Protein 2EF5 (pdb70)

InterPro domains:
  IPR006035 Ureohydrolase [PF00491] (3-286)
  IPR006035 Ureohydrolase [PIRSF036979] (3-275)
  IPR006035 Ureohydrolase [PR00116] (93-108)
  IPR006035 Ureohydrolase [PR00116] (166-184)
  IPR006035 Ureohydrolase [PR00116] (213-242)
  IPR006035 Ureohydrolase [PR00116] (248-262)
  IPR006035 Ureohydrolase [PS51409] (1-291)
  IPR006035 Ureohydrolase [PTHR43782] (3-290)
  IPR014033 Arginase [TIGR01229] (6-289)
  IPR014033 Arginase [cd09989] (4-285)
  IPR023696 Ureohydrolase domain superfamily [SSF52768] (3-289)

Foldseek 3Di:
DAEEEEEELDDLLLSCFVVLLVVLVLPVVVVVVPYDYDYPYYQDADVSCPVSLLVSLQSLLVVLLPDDPPYAYEYTYRQLSSVLNVVNNVCNLPEAAEEEQAQADLCDACVQDVNDNSSHSVVLLCQGYDCSRVVRRPPYQLQSYEYALHDDYGPVSVVRNVVSVHHYCYLVNCVVPNLVVVLVVNCVSNPPHQYEYEDELQQEACVQQVQFDDHDHDHDYLVSLLSSLQSLLVVVRYRYYYYYRGNVVRGDPSRSSNSSSVSVSNNNPDDPD/DAEEEEEELDDLLLSCFVVLLVVLVLPVVVVVLPYDYDYPYYQDADVSCPVSLLVSLQSLLVVLLPDDPVYAYEYTYRFLSSVLNVVNNVCNLPEAAEEELAQADLCDACVQDVNDNSSHSVVLLCQGYDCSSVVRRPPYQLQRYEYHLHDDYGPRSVVRNVVSVHHYCYLVNCVVPNLVVVLVVNCVSNPPHQYEYEHELQQEACVQQQQADDHDHDHDYLVSLLVSLQSLLVVVRHRYYYYYRGNVVRGDPSRSSNSSSVSVSNNNPDDPD/DAEEEEEELDDLLLSCFVVLLVVLVLPVVVVVVPYDYDYPYYQDADVSCPVSLLVSLQSLLVVLLPDDPPYAYEYTYRQLSSCLNPVNNVCNLPEAAEEELALADLCDACVQDVNDNSSHSVVLLCQGYDCSSVVRRPPYQLQRYEYALHNDYGPRSVVRNVVSVHHYCHLVNCVVPNLVVVLVVNCVSNPPHQYEYEHELLQEACVQQVQADDHDHDHDYLVSLLSSLQSLLVVVRYRYYYYYRGNVVRGDPSRSSNSSSVSVSSNPPDDPD/DAEEEEEELDDLLLSCQVVLLVVLVLPVVVVVLPYDYDYPYYQDADVSCPVSLLVSLQSLLVVLLPDDPPYAYEYTYRFLSSVLNVQNNVCNLHAAAEEEQAQADLCDACVQDVNDNSSNSVVLLCQGYDCSSVVRRPPYQLQRYEYALHDDYGPVSVVRNVVSVHHYCYLVNCVVPNLVVVLVVNCVSNPPGQYEYEDELQQEACVQQVQADDHDHDHDYLVSLLVSLQSLLVVVRHRYYYYYRGNVVRGDPSRSSNSSSVSVSNNPPDDPD/DAEEEEEELDDLLLSCFVVLLVVLVLPVVVVVVPYDYYYPYYQDADVSCPVSLLVSLQSLLVVLLPDDPPYAYEYTYRFLSSCLNVVNNVCNLPEAAEEELAQADLCDACVQDVNDNSSNSVVLLCQGYDCSSVVRRPPYQLQRYEYHLHDDYGPVSVVRNVVSVHHYCYLVNCVVPNLVVVLVVNCVSNPPHQYEYEDELQQEACVQQQQADDHDHDHDYLVSLLVSLQSLLVVVRYRYYYYYRGNVVRGDPSRSSNSSSVSVSSNPDDDPD/DAEEEEEELDDLLLSCFVVLLVVLVLPVVVVVVPYDYDYPYYQDADVSCPVSLLVSLQSLLVVLLPDDPPYAYEYTYRFCSSVLNVVQNLCNLPAAAEEEQAQADLCDACVQDVNDNSSHSVVLLCQGYDCSSVVRRPPYHQLSYEYALHDDYGPVSVVRNVVSVHHYCYLVNCVVPNLVVVLVVNCVSNPPHQYEYEHELLQEACVQQVQADDHDHDHDYLVSLLVSLQSLLVVVRYRYYYYYRGNVVRGDPSRSSNSSSVSVSNNPPDDPD

Solvent-accessible surface area: 64108 Å² total

Sequence (1638 aa):
ERVAVVGVPMDLGVDMGPSALRYARLLEQLEDLGYTVEDLGDVPVSLAYLEEIRAAALVLKERLAALPEGVFPIVLGGDHSLSMGSVAGAARGRRVGVVWVDAHADFNTPETSSGNVHGMPLAVLSGLGHPRLTEVFRAVDPKDVVLVGVRSLDPGEKRLLKEAGVRVYTMHEVDRLGVARIAEEVLKHLQGLPLHVSLDADVLDPTLAPGVGTPVPGGLTYREAHLLMEILAESGRVQSLDLVEVNPILDERNRTAEMLVGLALSLLGKRIFERVAVVGVPMDLGVDMGPSALRYARLLEQLEDLGYTVEDLGDVPVSLAYLEEIRAAALVLKERLAALPEGVFPIVLGGDHSLSMGSVAGAARGRRVGVVWVDAHADFNTPETSSGNVHGMPLAVLSGLGHPRLTEVFRAVDPKDVVLVGVRSLDPGEKRLLKEAGVRVYTMHEVDRLGVARIAEEVLKHLQGLPLHVSLDADVLDPTLAPGVGTPVPGGLTYREAHLLMEILAESGRVQSLDLVEVNPILDERNRTAEMLVGLALSLLGKRIFERVAVVGVPMDLGVDMGPSALRYARLLEQLEDLGYTVEDLGDVPVSLAYLEEIRAAALVLKERLAALPEGVFPIVLGGDHSLSMGSVAGAARGRRVGVVWVDAHADFNTPETSSGNVHGMPLAVLSGLGHPRLTEVFRAVDPKDVVLVGVRSLDPGEKRLLKEAGVRVYTMHEVDRLGVARIAEEVLKHLQGLPLHVSLDADVLDPTLAPGVGTPVPGGLTYREAHLLMEILAESGRVQSLDLVEVNPILDERNRTAEMLVGLALSLLGKRIFERVAVVGVPMDLGVDMGPSALRYARLLEQLEDLGYTVEDLGDVPVSLAYLEEIRAAALVLKERLAALPEGVFPIVLGGDHSLSMGSVAGAARGRRVGVVWVDAHADFNTPETSSGNVHGMPLAVLSGLGHPRLTEVFRAVDPKDVVLVGVRSLDPGEKRLLKEAGVRVYTMHEVDRLGVARIAEEVLKHLQGLPLHVSLDADVLDPTLAPGVGTPVPGGLTYREAHLLMEILAESGRVQSLDLVEVNPILDERNRTAEMLVGLALSLLGKRIFERVAVVGVPMDLGVDMGPSALRYARLLEQLEDLGYTVEDLGDVPVSLAYLEEIRAAALVLKERLAALPEGVFPIVLGGDHSLSMGSVAGAARGRRVGVVWVDAHADFNTPETSSGNVHGMPLAVLSGLGHPRLTEVFRAVDPKDVVLVGVRSLDPGEKRLLKEAGVRVYTMHEVDRLGVARIAEEVLKHLQGLPLHVSLDADVLDPTLAPGVGTPVPGGLTYREAHLLMEILAESGRVQSLDLVEVNPILDERNRTAEMLVGLALSLLGKRIFERVAVVGVPMDLGVDMGPSALRYARLLEQLEDLGYTVEDLGDVPVSLAYLEEIRAAALVLKERLAALPEGVFPIVLGGDHSLSMGSVAGAARGRRVGVVWVDAHADFNTPETSSGNVHGMPLAVLSGLGHPRLTEVFRAVDPKDVVLVGVRSLDPGEKRLLKEAGVRVYTMHEVDRLGVARIAEEVLKHLQGLPLHVSLDADVLDPTLAPGVGTPVPGGLTYREAHLLMEILAESGRVQSLDLVEVNPILDERNRTAEMLVGLALSLLGKRIF

Nearest PDB structures (foldseek):
  2ef4-assembly1_A  TM=9.982E-01  e=7.530E-49  Thermus thermophilus
  2eiv-assembly6_M  TM=9.985E-01  e=1.261E-45  Thermus thermophilus HB8
  6dkt-assembly4_D  TM=9.674E-01  e=7.452E-34  Bacillus subtilis subsp. subtilis str. 168
  8d27-assembly1_B  TM=8.636E-01  e=6.174E-22  Fusobacterium nucleatum subsp. nucleatum ATCC 25586
  1gq6-assembly1_A-2  TM=8.034E-01  e=4.190E-20  Streptomyces clavuligerus

Secondary structure (DSSP, 8-state):
-EEEEEEE-----GGGHHHHHHHTTHHHHHHHTT-EEEEEEE-----TTHHHHHHHHHHHHHHHHTSPTTEEEEEEESSGGGHHHHHHHHHTTS--EEEEE-SB-----TTT----GGGSHHHHHTT-S-HHHHHHH----GGGEEEEEE-B--HHHHHHHHHHT-EEEEHHHHHHH-HHHHHHHHHHHTTTS-EEEEEEGGGB-TTT----SS--SS-B-HHHHHHHHHHHHHHT-EEEEEEE---TTT-STTHHHHHHHHHHHHHTT----/-EEEEEEE-----GGGHHHHHHHTTHHHHHHHTT-EEEEEEE-----TTHHHHHHHHHHHHHHHHHSPTTEEEEEEESSGGGHHHHHHHHHTTS--EEEEE-SB-----TTT----GGGSHHHHHTT-S-HHHHHHH----GGGEEEEEE-B--HHHHHHHHHHT-EEEEHHHHHHH-HHHHHHHHHHHTTTS-EEEEEEGGGB-TTT----SS--SS-B-HHHHHHHHHHHHHHT-EEEEEEE---TTT-STTHHHHHHHHHHHHHTT----/-EEEEEEE-----GGGHHHHHHHTTHHHHHHHTT-EEEEEEE-----TTHHHHHHHHHHHHHHHHTSPTTEEEEEEESSGGGHHHHHHHHHTTS--EEEEE-SB-----TTT----GGGSHHHHHTT-S-HHHHHHH----GGGEEEEEE-B--HHHHHHHHHHT-EEEEHHHHHHH-HHHHHHHHHHHTTTS-EEEEEEGGGB-TTT----SS--SS-B-HHHHHHHHHHHHHHT-EEEEEEE---TTT-STTHHHHHHHHHHHHHTT----/-EEEEEEE-----GGGHHHHHHHTTHHHHHHHTT-EEEEEEE-----TTHHHHHHHHHHHHHHHHTSPTTEEEEEEESSGGGHHHHHHHHHTTS--EEEEESSB-----TTT----GGGSHHHHHTT-S-HHHHHHH----GGGEEEEEE-B--HHHHHHHHHHT-EEEEHHHHHHH-HHHHHHHHHHHTTTS-EEEEEEGGGB-TTT----SS--SS-B-HHHHHHHHHHHHHHT-EEEEEEE---TTT-STTHHHHHHHHHHHHHTT----/-EEEEEEE-----GGGHHHHHHHTTHHHHHHHTT-EEEEEEE-----TTHHHHHHHHHHHHHHHHTSPTTEEEEEEESSGGGHHHHHHHHHTTS--EEEEE-SS-----TTT----GGGSHHHHHTT-S-HHHHHHH----GGGEEEEEE----HHHHHHHHHHT-EEEEHHHHHHH-HHHHHHHHHHHTTTS-EEEEEEGGGB-TTT----SS--SS-B-HHHHHHHHHHHHHHT-EEEEEEE---TTT-STTHHHHHHHHHHHHHTT----/-EEEEEEE-----GGGHHHHHHHTTHHHHHHHTT-EEEEEEE-----TTHHHHHHHHHHHHHHHHTSPTTEEEEEEESSGGGHHHHHHHHHTTS--EEEEE-SB-----TTT----GGGSHHHHHTT-S-HHHHHHH----GGGEEEEEE-B--HHHHHHHHHHT-EEEEHHHHHHH-HHHHHHHHHHHTTTS-EEEEEEGGGB-TTT----SS--SS-B-HHHHHHHHHHHHHHT-EEEEEEE---TTT-STTHHHHHHHHHHHHHTT----

CATH classification: 3.40.800.10

Structure (mmCIF, N/CA/C/O backbone):
data_2EF5
#
_entry.id   2EF5
#
_cell.length_a   150.795
_cell.length_b   97.478
_cell.length_c   126.463
_cell.angle_alpha   90.00
_cell.angle_beta   108.66
_cell.angle_gamma   90.00
#
_symmetry.space_group_name_H-M   'C 1 2 1'
#
loop_
_entity.id
_entity.type
_entity.pdbx_description
1 polymer Arginase
2 non-polymer 'MANGANESE (II) ION'
3 non-polymer GUANIDINE
4 non-polymer LYSINE
5 water water
#
loop_
_atom_site.group_PDB
_atom_site.id
_atom_site.type_symbol
_atom_site.label_atom_id
_atom_site.label_alt_id
_atom_site.label_comp_id
_atom_site.label_asym_id
_atom_site.label_entity_id
_atom_site.label_seq_id
_atom_site.pdbx_PDB_ins_code
_atom_site.Cartn_x
_atom_site.Cartn_y
_atom_site.Cartn_z
_atom_site.occupancy
_atom_site.B_iso_or_equiv
_atom_site.auth_seq_id
_atom_site.auth_comp_id
_atom_site.auth_asym_id
_atom_site.auth_atom_id
_atom_site.pdbx_PDB_model_num
ATOM 1 N N . GLU A 1 1 ? -5.253 43.963 17.844 1.00 41.91 2 GLU A N 1
ATOM 2 C CA . GLU A 1 1 ? -6.408 43.092 17.481 1.00 41.48 2 GLU A CA 1
ATOM 3 C C . GLU A 1 1 ? -7.277 42.726 18.680 1.00 38.92 2 GLU A C 1
ATOM 4 O O . GLU A 1 1 ? -8.488 42.573 18.545 1.00 38.65 2 GLU A O 1
ATOM 10 N N . ARG A 1 2 ? -6.660 42.594 19.850 1.00 36.48 3 ARG A N 1
ATOM 11 C CA . ARG A 1 2 ? -7.382 42.217 21.060 1.00 34.79 3 ARG A CA 1
ATOM 12 C C . ARG A 1 2 ? -7.549 43.337 22.078 1.00 32.18 3 ARG A C 1
ATOM 13 O O . ARG A 1 2 ? -6.614 44.086 22.364 1.00 30.67 3 ARG A O 1
ATOM 21 N N . VAL A 1 3 ? -8.751 43.427 22.635 1.00 29.58 4 VAL A N 1
ATOM 22 C CA . VAL A 1 3 ? -9.073 44.432 23.639 1.00 27.55 4 VAL A CA 1
ATOM 23 C C . VAL A 1 3 ? -9.773 43.789 24.830 1.00 25.66 4 VAL A C 1
ATOM 24 O O . VAL A 1 3 ? -10.665 42.954 24.668 1.00 25.60 4 VAL A O 1
ATOM 28 N N . ALA A 1 4 ? -9.356 44.178 26.028 1.00 24.58 5 ALA A N 1
ATOM 29 C CA . ALA A 1 4 ? -9.963 43.671 27.248 1.00 23.38 5 ALA A CA 1
ATOM 30 C C . ALA A 1 4 ? -10.537 44.863 28.009 1.00 21.92 5 ALA A C 1
ATOM 31 O O . ALA A 1 4 ? -9.844 45.852 28.240 1.00 20.61 5 ALA A O 1
ATOM 33 N N . VAL A 1 5 ? -11.807 44.762 28.378 1.00 21.15 6 VAL A N 1
ATOM 34 C CA . VAL A 1 5 ? -12.490 45.820 29.117 1.00 22.35 6 VAL A CA 1
ATOM 35 C C . VAL A 1 5 ? -12.780 45.376 30.544 1.00 22.85 6 VAL A C 1
ATOM 36 O O . VAL A 1 5 ? -13.365 44.315 30.766 1.00 24.67 6 VAL A O 1
ATOM 40 N N . VAL A 1 6 ? -12.368 46.184 31.511 1.00 22.87 7 VAL A N 1
ATOM 41 C CA . VAL A 1 6 ? -12.627 45.865 32.909 1.00 23.71 7 VAL A CA 1
ATOM 42 C C . VAL A 1 6 ? -13.156 47.104 33.620 1.00 23.67 7 VAL A C 1
ATOM 43 O O . VAL A 1 6 ? -12.672 48.215 33.396 1.00 23.54 7 VAL A O 1
ATOM 47 N N . GLY A 1 7 ? -14.158 46.913 34.469 1.00 24.33 8 GLY A N 1
ATOM 48 C CA . GLY A 1 7 ? -14.730 48.040 35.184 1.00 25.29 8 GLY A CA 1
ATOM 49 C C . GLY A 1 7 ? -14.340 48.101 36.646 1.00 25.46 8 GLY A C 1
ATOM 50 O O . GLY A 1 7 ? -14.038 47.084 37.276 1.00 26.42 8 GLY A O 1
ATOM 51 N N . VAL A 1 8 ? -14.330 49.314 37.180 1.00 24.40 9 VAL A N 1
ATOM 52 C CA . VAL A 1 8 ? -14.010 49.545 38.580 1.00 24.68 9 VAL A CA 1
ATOM 53 C C . VAL A 1 8 ? -15.082 50.501 39.110 1.00 26.35 9 VAL A C 1
ATOM 54 O O . VAL A 1 8 ? -14.918 51.717 39.072 1.00 27.12 9 VAL A O 1
ATOM 58 N N . PRO A 1 9 ? -16.210 49.952 39.593 1.00 26.55 10 PRO A N 1
ATOM 59 C CA . PRO A 1 9 ? -17.311 50.758 40.123 1.00 27.05 10 PRO A CA 1
ATOM 60 C C . PRO A 1 9 ? -16.960 51.320 41.492 1.00 28.40 10 PRO A C 1
ATOM 61 O O . PRO A 1 9 ? -17.615 51.026 42.489 1.00 28.53 10 PRO A O 1
ATOM 65 N N . MET A 1 10 ? -15.920 52.140 41.523 1.00 30.26 11 MET A N 1
ATOM 66 C CA . MET A 1 10 ? -15.438 52.729 42.761 1.00 32.27 11 MET A CA 1
ATOM 67 C C . MET A 1 10 ? -15.873 54.179 42.933 1.00 32.81 11 MET A C 1
ATOM 68 O O . MET A 1 10 ? -15.708 55.011 42.036 1.00 32.55 11 MET A O 1
ATOM 73 N N . ASP A 1 11 ? -16.436 54.463 44.099 1.00 33.45 12 ASP A N 1
ATOM 74 C CA . ASP A 1 11 ? -16.906 55.790 44.452 1.00 35.53 12 ASP A CA 1
ATOM 75 C C . ASP A 1 11 ? -16.613 55.922 45.942 1.00 37.06 12 ASP A C 1
ATOM 76 O O . ASP A 1 11 ? -17.522 55.881 46.775 1.00 36.74 12 ASP A O 1
ATOM 81 N N . LEU A 1 12 ? -15.336 56.058 46.272 1.00 37.62 13 LEU A N 1
ATOM 82 C CA . LEU A 1 12 ? -14.920 56.174 47.660 1.00 39.59 13 LEU A CA 1
ATOM 83 C C . LEU A 1 12 ? -14.319 57.544 47.951 1.00 40.15 13 LEU A C 1
ATOM 84 O O . LEU A 1 12 ? -13.103 57.715 47.900 1.00 41.84 13 LEU A O 1
ATOM 89 N N . GLY A 1 18 ? -21.944 59.219 42.684 1.00 27.73 19 GLY A N 1
ATOM 90 C CA . GLY A 1 18 ? -22.553 58.303 41.739 1.00 26.51 19 GLY A CA 1
ATOM 91 C C . GLY A 1 18 ? -21.640 57.779 40.639 1.00 26.29 19 GLY A C 1
ATOM 92 O O . GLY A 1 18 ? -22.114 57.078 39.737 1.00 27.38 19 GLY A O 1
ATOM 93 N N . VAL A 1 19 ? -20.345 58.094 40.690 1.00 24.72 20 VAL A N 1
ATOM 94 C CA . VAL A 1 19 ? -19.425 57.621 39.651 1.00 22.20 20 VAL A CA 1
ATOM 95 C C . VAL A 1 19 ? -19.282 56.100 39.636 1.00 21.98 20 VAL A C 1
ATOM 96 O O . VAL A 1 19 ? -18.790 55.521 38.670 1.00 21.87 20 VAL A O 1
ATOM 100 N N . ASP A 1 20 ? -19.713 55.444 40.706 1.00 21.81 21 ASP A N 1
ATOM 101 C CA . ASP A 1 20 ? -19.623 53.994 40.764 1.00 21.37 21 ASP A CA 1
ATOM 102 C C . ASP A 1 20 ? -20.538 53.373 39.708 1.00 20.78 21 ASP A C 1
ATOM 103 O O . ASP A 1 20 ? -20.396 52.211 39.383 1.00 19.59 21 ASP A O 1
ATOM 108 N N . MET A 1 21 ? -21.440 54.174 39.148 1.00 19.75 22 MET A N 1
ATOM 109 C CA . MET A 1 21 ? -22.373 53.728 38.115 1.00 19.04 22 MET A CA 1
ATOM 110 C C . MET A 1 21 ? -21.799 53.992 36.726 1.00 18.56 22 MET A C 1
ATOM 111 O O . MET A 1 21 ? -22.415 53.661 35.711 1.00 18.42 22 MET A O 1
ATOM 116 N N . GLY A 1 22 ? -20.612 54.584 36.695 1.00 19.52 23 GLY A N 1
ATOM 117 C CA . GLY A 1 22 ? -19.955 54.904 35.441 1.00 18.96 23 GLY A CA 1
ATOM 118 C C . GLY A 1 22 ? -19.672 53.715 34.548 1.00 19.91 23 GLY A C 1
ATOM 119 O O . GLY A 1 22 ? -19.913 53.785 33.336 1.00 18.00 23 GLY A O 1
ATOM 120 N N . PRO A 1 23 ? -19.146 52.610 35.102 1.00 20.11 24 PRO A N 1
ATOM 121 C CA . PRO A 1 23 ? -18.867 51.452 34.249 1.00 21.26 24 PRO A CA 1
ATOM 122 C C . PRO A 1 23 ? -20.104 50.946 33.512 1.00 21.92 24 PRO A C 1
ATOM 123 O O . PRO A 1 23 ? -20.033 50.641 32.322 1.00 21.27 24 PRO A O 1
ATOM 127 N N . SER A 1 24 ? -21.233 50.860 34.210 1.00 20.50 25 SER A N 1
ATOM 128 C CA . SER A 1 24 ? -22.464 50.402 33.571 1.00 22.30 25 SER A CA 1
ATOM 129 C C . SER A 1 24 ? -22.907 51.367 32.478 1.00 20.54 25 SER A C 1
ATOM 130 O O . SER A 1 24 ? -23.365 50.945 31.413 1.00 19.60 25 SER A O 1
ATOM 133 N N . ALA A 1 25 ? -22.769 52.661 32.752 1.00 18.62 26 ALA A N 1
ATOM 134 C CA . ALA A 1 25 ? -23.158 53.691 31.794 1.00 18.84 26 ALA A CA 1
ATOM 135 C C . ALA A 1 25 ? -22.319 53.569 30.524 1.00 17.95 26 ALA A C 1
ATOM 136 O O . ALA A 1 25 ? -22.843 53.673 29.414 1.00 18.37 26 ALA A O 1
ATOM 138 N N . LEU A 1 26 ? -21.017 53.353 30.692 1.00 17.26 27 LEU A N 1
ATOM 139 C CA . LEU A 1 26 ? -20.122 53.211 29.559 1.00 17.72 27 LEU A CA 1
ATOM 140 C C . LEU A 1 26 ? -20.447 51.951 28.756 1.00 19.35 27 LEU A C 1
ATOM 141 O O . LEU A 1 26 ? -20.417 51.969 27.520 1.00 17.55 27 LEU A O 1
ATOM 146 N N . ARG A 1 27 ? -20.758 50.857 29.448 1.00 19.40 28 ARG A N 1
ATOM 147 C CA . ARG A 1 27 ? -21.116 49.627 28.751 1.00 20.81 28 ARG A CA 1
ATOM 148 C C . ARG A 1 27 ? -22.428 49.861 28.010 1.00 21.76 28 ARG A C 1
ATOM 149 O O . ARG A 1 27 ? -22.571 49.443 26.867 1.00 21.69 28 ARG A O 1
ATOM 157 N N . TYR A 1 28 ? -23.379 50.530 28.660 1.00 21.76 29 TYR A N 1
ATOM 158 C CA . TYR A 1 28 ? -24.658 50.812 28.025 1.00 23.41 29 TYR A CA 1
ATOM 159 C C . TYR A 1 28 ? -24.503 51.704 26.798 1.00 22.86 29 TYR A C 1
ATOM 160 O O . TYR A 1 28 ? -25.364 51.706 25.931 1.00 20.27 29 TYR A O 1
ATOM 169 N N . ALA A 1 29 ? -23.408 52.455 26.725 1.00 22.44 30 ALA A N 1
ATOM 170 C CA . ALA A 1 29 ? -23.159 53.308 25.564 1.00 22.72 30 ALA A CA 1
ATOM 171 C C . ALA A 1 29 ? -22.584 52.450 24.416 1.00 22.91 30 ALA A C 1
ATOM 172 O O . ALA A 1 29 ? -22.094 52.971 23.414 1.00 22.79 30 ALA A O 1
ATOM 174 N N . ARG A 1 30 ? -22.646 51.131 24.589 1.00 22.57 31 ARG A N 1
ATOM 175 C CA . ARG A 1 30 ? -22.177 50.164 23.594 1.00 23.03 31 ARG A CA 1
ATOM 176 C C . ARG A 1 30 ? -20.698 50.276 23.218 1.00 22.47 31 ARG A C 1
ATOM 177 O O . ARG A 1 30 ? -20.329 50.148 22.055 1.00 21.60 31 ARG A O 1
ATOM 185 N N . LEU A 1 31 ? -19.852 50.513 24.209 1.00 22.08 32 LEU A N 1
ATOM 186 C CA . LEU A 1 31 ? -18.420 50.618 23.969 1.00 22.61 32 LEU A CA 1
ATOM 187 C C . LEU A 1 31 ? -17.922 49.344 23.295 1.00 23.77 32 LEU A C 1
ATOM 188 O O . LEU A 1 31 ? -17.171 49.370 22.325 1.00 23.40 32 LEU A O 1
ATOM 193 N N . LEU A 1 32 ? -18.368 48.224 23.834 1.00 25.54 33 LEU A N 1
ATOM 194 C CA . LEU A 1 32 ? -17.977 46.912 23.363 1.00 27.11 33 LEU A CA 1
ATOM 195 C C . LEU A 1 32 ? -18.429 46.583 21.940 1.00 26.05 33 LEU A C 1
ATOM 196 O O . LEU A 1 32 ? -17.628 46.163 21.109 1.00 23.04 33 LEU A O 1
ATOM 201 N N . GLU A 1 33 ? -19.710 46.766 21.664 1.00 25.58 34 GLU A N 1
ATOM 202 C CA . GLU A 1 33 ? -20.237 46.489 20.336 1.00 26.98 34 GLU A CA 1
ATOM 203 C C . GLU A 1 33 ? -19.523 47.350 19.289 1.00 25.78 34 GLU A C 1
ATOM 204 O O . GLU A 1 33 ? -19.180 46.872 18.207 1.00 24.94 34 GLU A O 1
ATOM 210 N N . GLN A 1 34 ? -19.285 48.620 19.614 1.00 23.34 35 GLN A N 1
ATOM 211 C CA . GLN A 1 34 ? -18.629 49.516 18.670 1.00 22.89 35 GLN A CA 1
ATOM 212 C C . GLN A 1 34 ? -17.156 49.185 18.471 1.00 23.01 35 GLN A C 1
ATOM 213 O O . GLN A 1 34 ? -16.608 49.419 17.396 1.00 22.47 35 GLN A O 1
ATOM 219 N N . LEU A 1 35 ? -16.507 48.645 19.497 1.00 22.22 36 LEU A N 1
ATOM 220 C CA . LEU A 1 35 ? -15.108 48.264 19.356 1.00 23.21 36 LEU A CA 1
ATOM 221 C C . LEU A 1 35 ? -15.024 47.093 18.375 1.00 24.55 36 LEU A C 1
ATOM 222 O O . LEU A 1 35 ? -14.083 47.001 17.579 1.00 23.93 36 LEU A O 1
ATOM 227 N N . GLU A 1 36 ? -16.016 46.206 18.427 1.00 25.32 37 GLU A N 1
ATOM 228 C CA . GLU A 1 36 ? -16.053 45.063 17.523 1.00 27.84 37 GLU A CA 1
ATOM 229 C C . GLU A 1 36 ? -16.321 45.542 16.093 1.00 29.21 37 GLU A C 1
ATOM 230 O O . GLU A 1 36 ? -15.718 45.035 15.143 1.00 30.06 37 GLU A O 1
ATOM 236 N N . ASP A 1 37 ? -17.219 46.515 15.931 1.00 29.53 38 ASP A N 1
ATOM 237 C CA . ASP A 1 37 ? -17.517 47.036 14.594 1.00 29.74 38 ASP A CA 1
ATOM 238 C C . ASP A 1 37 ? -16.235 47.599 13.993 1.00 29.38 38 ASP A C 1
ATOM 239 O O . ASP A 1 37 ? -16.060 47.638 12.773 1.00 28.65 38 ASP A O 1
ATOM 244 N N . LEU A 1 38 ? -15.341 48.036 14.869 1.00 28.76 39 LEU A N 1
ATOM 245 C CA . LEU A 1 38 ? -14.077 48.620 14.456 1.00 28.90 39 LEU A CA 1
ATOM 246 C C . LEU A 1 38 ? -13.067 47.541 14.053 1.00 29.15 39 LEU A C 1
ATOM 247 O O . LEU A 1 38 ? -11.983 47.845 13.549 1.00 29.55 39 LEU A O 1
ATOM 252 N N . GLY A 1 39 ? -13.418 46.280 14.283 1.00 29.27 40 GLY A N 1
ATOM 253 C CA . GLY A 1 39 ? -12.534 45.192 13.906 1.00 29.72 40 GLY A CA 1
ATOM 254 C C . GLY A 1 39 ? -11.793 44.496 15.032 1.00 30.61 40 GLY A C 1
ATOM 255 O O . GLY A 1 39 ? -11.041 43.556 14.790 1.00 30.72 40 GLY A O 1
ATOM 256 N N . TYR A 1 40 ? -11.996 44.945 16.264 1.00 29.50 41 TYR A N 1
ATOM 257 C CA . TYR A 1 40 ? -11.316 44.349 17.408 1.00 29.33 41 TYR A CA 1
ATOM 258 C C . TYR A 1 40 ? -12.090 43.167 17.973 1.00 30.01 41 TYR A C 1
ATOM 259 O O . TYR A 1 40 ? -13.316 43.123 17.902 1.00 30.86 41 TYR A O 1
ATOM 268 N N . THR A 1 41 ? -11.369 42.198 18.523 1.00 30.52 42 THR A N 1
ATOM 269 C CA . THR A 1 41 ? -12.019 41.064 19.165 1.00 30.69 42 THR A CA 1
ATOM 270 C C . THR A 1 41 ? -11.996 41.543 20.611 1.00 28.87 42 THR A C 1
ATOM 271 O O . THR A 1 41 ? -10.932 41.833 21.153 1.00 28.87 42 THR A O 1
ATOM 275 N N . VAL A 1 42 ? -13.169 41.645 21.220 1.00 29.19 43 VAL A N 1
ATOM 276 C CA . VAL A 1 42 ? -13.287 42.175 22.573 1.00 30.33 43 VAL A CA 1
ATOM 277 C C . VAL A 1 42 ? -13.785 41.226 23.651 1.00 30.37 43 VAL A C 1
ATOM 278 O O . VAL A 1 42 ? -14.702 40.433 23.433 1.00 31.54 43 VAL A O 1
ATOM 282 N N . GLU A 1 43 ? -13.180 41.342 24.827 1.00 31.10 44 GLU A N 1
ATOM 283 C CA . GLU A 1 43 ? -13.543 40.533 25.982 1.00 30.61 44 GLU A CA 1
ATOM 284 C C . GLU A 1 43 ? -13.831 41.415 27.205 1.00 29.29 44 GLU A C 1
ATOM 285 O O . GLU A 1 43 ? -13.010 42.242 27.598 1.00 28.46 44 GLU A O 1
ATOM 291 N N . ASP A 1 44 ? -15.006 41.240 27.796 1.00 27.83 45 ASP A N 1
ATOM 292 C CA . ASP A 1 44 ? -15.378 42.003 28.976 1.00 27.86 45 ASP A CA 1
ATOM 293 C C . ASP A 1 44 ? -14.988 41.159 30.180 1.00 27.89 45 ASP A C 1
ATOM 294 O O . ASP A 1 44 ? -15.517 40.068 30.369 1.00 28.78 45 ASP A O 1
ATOM 299 N N . LEU A 1 45 ? -14.064 41.663 30.986 1.00 27.85 46 LEU A N 1
ATOM 300 C CA . LEU A 1 45 ? -13.597 40.944 32.166 1.00 27.08 46 LEU A CA 1
ATOM 301 C C . LEU A 1 45 ? -14.487 41.181 33.378 1.00 26.87 46 LEU A C 1
ATOM 302 O O . LEU A 1 45 ? -14.202 40.695 34.465 1.00 26.91 46 LEU A O 1
ATOM 307 N N . GLY A 1 46 ? -15.567 41.931 33.193 1.00 26.93 47 GLY A N 1
ATOM 308 C CA . GLY A 1 46 ? -16.460 42.211 34.303 1.00 25.89 47 GLY A CA 1
ATOM 309 C C . GLY A 1 46 ? -15.921 43.332 35.170 1.00 26.89 47 GLY A C 1
ATOM 310 O O . GLY A 1 46 ? -15.174 44.182 34.690 1.00 26.73 47 GLY A O 1
ATOM 311 N N . ASP A 1 47 ? -16.286 43.344 36.447 1.00 26.75 48 ASP A N 1
ATOM 312 C CA . ASP A 1 47 ? -15.813 44.396 37.344 1.00 28.39 48 ASP A CA 1
ATOM 313 C C . ASP A 1 47 ? -14.931 43.880 38.465 1.00 30.06 48 ASP A C 1
ATOM 314 O O . ASP A 1 47 ? -15.061 42.740 38.900 1.00 31.16 48 ASP A O 1
ATOM 319 N N . VAL A 1 48 ? -14.036 44.743 38.930 1.00 30.82 49 VAL A N 1
ATOM 320 C CA . VAL A 1 48 ? -13.157 44.426 40.043 1.00 30.77 49 VAL A CA 1
ATOM 321 C C . VAL A 1 48 ? -13.988 44.684 41.293 1.00 31.88 49 VAL A C 1
ATOM 322 O O . VAL A 1 48 ? -14.661 45.708 41.396 1.00 31.32 49 VAL A O 1
ATOM 326 N N . PRO A 1 49 ? -13.964 43.753 42.256 1.00 34.30 50 PRO A N 1
ATOM 327 C CA . PRO A 1 49 ? -14.737 43.922 43.492 1.00 34.45 50 PRO A CA 1
ATOM 328 C C . PRO A 1 49 ? -14.360 45.205 44.237 1.00 34.72 50 PRO A C 1
ATOM 329 O O . PRO A 1 49 ? -13.180 45.495 44.419 1.00 35.85 50 PRO A O 1
ATOM 333 N N . VAL A 1 50 ? -15.355 45.978 44.654 1.00 36.78 51 VAL A N 1
ATOM 334 C CA . VAL A 1 50 ? -15.072 47.201 45.396 1.00 38.73 51 VAL A CA 1
ATOM 335 C C . VAL A 1 50 ? -15.897 47.282 46.672 1.00 39.87 51 VAL A C 1
ATOM 336 O O . VAL A 1 50 ? -17.123 47.316 46.628 1.00 41.27 51 VAL A O 1
ATOM 340 N N . SER A 1 51 ? -15.212 47.315 47.810 1.00 41.89 52 SER A N 1
ATOM 341 C CA . SER A 1 51 ? -15.877 47.408 49.105 1.00 43.08 52 SER A CA 1
ATOM 342 C C . SER A 1 51 ? -15.402 48.665 49.822 1.00 43.73 52 SER A C 1
ATOM 343 O O . SER A 1 51 ? -14.225 48.783 50.162 1.00 44.34 52 SER A O 1
ATOM 345 N N . LEU A 1 63 ? -6.508 59.932 53.242 1.00 50.46 64 LEU A N 1
ATOM 346 C CA . LEU A 1 63 ? -7.308 59.647 54.428 1.00 50.77 64 LEU A CA 1
ATOM 347 C C . LEU A 1 63 ? -8.459 58.686 54.165 1.00 49.43 64 LEU A C 1
ATOM 348 O O . LEU A 1 63 ? -8.337 57.482 54.373 1.00 50.02 64 LEU A O 1
ATOM 353 N N . ALA A 1 64 ? -9.576 59.237 53.706 1.00 48.42 65 ALA A N 1
ATOM 354 C CA . ALA A 1 64 ? -10.789 58.473 53.434 1.00 47.42 65 ALA A CA 1
ATOM 355 C C . ALA A 1 64 ? -10.628 57.219 52.583 1.00 46.33 65 ALA A C 1
ATOM 356 O O . ALA A 1 64 ? -10.172 57.285 51.444 1.00 46.29 65 ALA A O 1
ATOM 358 N N . TYR A 1 65 ? -11.013 56.082 53.155 1.00 44.93 66 TYR A N 1
ATOM 359 C CA . TYR A 1 65 ? -10.975 54.792 52.472 1.00 42.66 66 TYR A CA 1
ATOM 360 C C . TYR A 1 65 ? -9.651 54.420 51.807 1.00 40.47 66 TYR A C 1
ATOM 361 O O . TYR A 1 65 ? -9.642 53.664 50.836 1.00 39.22 66 TYR A O 1
ATOM 370 N N . LEU A 1 66 ? -8.535 54.929 52.318 1.00 37.97 67 LEU A N 1
ATOM 371 C CA . LEU A 1 66 ? -7.247 54.619 51.707 1.00 36.82 67 LEU A CA 1
ATOM 372 C C . LEU A 1 66 ? -7.006 53.121 51.531 1.00 36.72 67 LEU A C 1
ATOM 373 O O . LEU A 1 66 ? -6.653 52.675 50.436 1.00 36.92 67 LEU A O 1
ATOM 378 N N . GLU A 1 67 ? -7.193 52.342 52.593 1.00 34.74 68 GLU A N 1
ATOM 379 C CA . GLU A 1 67 ? -6.974 50.899 52.507 1.00 34.23 68 GLU A CA 1
ATOM 380 C C . GLU A 1 67 ? -7.941 50.189 51.558 1.00 33.01 68 GLU A C 1
ATOM 381 O O . GLU A 1 67 ? -7.555 49.240 50.879 1.00 30.52 68 GLU A O 1
ATOM 387 N N . GLU A 1 68 ? -9.194 50.634 51.516 1.00 31.80 69 GLU A N 1
ATOM 388 C CA . GLU A 1 68 ? -10.171 50.015 50.624 1.00 33.10 69 GLU A CA 1
ATOM 389 C C . GLU A 1 68 ? -9.804 50.330 49.176 1.00 32.16 69 GLU A C 1
ATOM 390 O O . GLU A 1 68 ? -9.926 49.485 48.287 1.00 30.62 69 GLU A O 1
ATOM 396 N N . ILE A 1 69 ? -9.350 51.557 48.947 1.00 30.40 70 ILE A N 1
ATOM 397 C CA . ILE A 1 69 ? -8.943 51.977 47.616 1.00 29.39 70 ILE A CA 1
ATOM 398 C C . ILE A 1 69 ? -7.709 51.180 47.204 1.00 29.05 70 ILE A C 1
ATOM 399 O O . ILE A 1 69 ? -7.634 50.661 46.091 1.00 28.26 70 ILE A O 1
ATOM 404 N N . ARG A 1 70 ? -6.748 51.076 48.116 1.00 28.34 71 ARG A N 1
ATOM 405 C CA . ARG A 1 70 ? -5.524 50.327 47.858 1.00 29.70 71 ARG A CA 1
ATOM 406 C C . ARG A 1 70 ? -5.848 48.877 47.473 1.00 29.47 71 ARG A C 1
ATOM 407 O O . ARG A 1 70 ? -5.311 48.347 46.500 1.00 30.12 71 ARG A O 1
ATOM 415 N N . ALA A 1 71 ? -6.738 48.247 48.237 1.00 28.15 72 ALA A N 1
ATOM 416 C CA . ALA A 1 71 ? -7.122 46.860 47.982 1.00 28.94 72 ALA A CA 1
ATOM 417 C C . ALA A 1 71 ? -7.708 46.676 46.583 1.00 28.79 72 ALA A C 1
ATOM 418 O O . ALA A 1 71 ? -7.282 45.796 45.834 1.00 29.15 72 ALA A O 1
ATOM 420 N N . ALA A 1 72 ? -8.679 47.513 46.229 1.00 28.37 73 ALA A N 1
ATOM 421 C CA . ALA A 1 72 ? -9.309 47.431 44.913 1.00 27.67 73 ALA A CA 1
ATOM 422 C C . ALA A 1 72 ? -8.309 47.696 43.788 1.00 26.22 73 ALA A C 1
ATOM 423 O O . ALA A 1 72 ? -8.235 46.934 42.827 1.00 26.39 73 ALA A O 1
ATOM 425 N N . ALA A 1 73 ? -7.549 48.780 43.909 1.00 25.19 74 ALA A N 1
ATOM 426 C CA . ALA A 1 73 ? -6.559 49.133 42.901 1.00 25.46 74 ALA A CA 1
ATOM 427 C C . ALA A 1 73 ? -5.525 48.024 42.724 1.00 25.27 74 ALA A C 1
ATOM 428 O O . ALA A 1 73 ? -5.016 47.806 41.627 1.00 25.93 74 ALA A O 1
ATOM 430 N N . LEU A 1 74 ? -5.217 47.326 43.812 1.00 25.36 75 LEU A N 1
ATOM 431 C CA . LEU A 1 74 ? -4.240 46.242 43.772 1.00 26.87 75 LEU A CA 1
ATOM 432 C C . LEU A 1 74 ? -4.785 45.058 42.974 1.00 25.39 75 LEU A C 1
ATOM 433 O O . LEU A 1 74 ? -4.060 44.426 42.211 1.00 26.19 75 LEU A O 1
ATOM 438 N N . VAL A 1 75 ? -6.068 44.765 43.148 1.00 25.84 76 VAL A N 1
ATOM 439 C CA . VAL A 1 75 ? -6.694 43.675 42.412 1.00 27.51 76 VAL A CA 1
ATOM 440 C C . VAL A 1 75 ? -6.666 44.046 40.930 1.00 28.51 76 VAL A C 1
ATOM 441 O O . VAL A 1 75 ? -6.401 43.201 40.072 1.00 29.11 76 VAL A O 1
ATOM 445 N N . LEU A 1 76 ? -6.937 45.316 40.639 1.00 27.98 77 LEU A N 1
ATOM 446 C CA . LEU A 1 76 ? -6.927 45.803 39.261 1.00 27.90 77 LEU A CA 1
ATOM 447 C C . LEU A 1 76 ? -5.528 45.668 38.660 1.00 27.38 77 LEU A C 1
ATOM 448 O O . LEU A 1 76 ? -5.369 45.162 37.553 1.00 27.29 77 LEU A O 1
ATOM 453 N N . LYS A 1 77 ? -4.518 46.123 39.394 1.00 28.42 78 LYS A N 1
ATOM 454 C CA . LYS A 1 77 ? -3.143 46.043 38.921 1.00 29.81 78 LYS A CA 1
ATOM 455 C C . LYS A 1 77 ? -2.785 44.606 38.553 1.00 30.80 78 LYS A C 1
ATOM 456 O O . LYS A 1 77 ? -2.253 44.345 37.478 1.00 31.17 78 LYS A O 1
ATOM 462 N N . GLU A 1 78 ? -3.093 43.674 39.449 1.00 32.23 79 GLU A N 1
ATOM 463 C CA . GLU A 1 78 ? -2.787 42.265 39.222 1.00 33.47 79 GLU A CA 1
ATOM 464 C C . GLU A 1 78 ? -3.534 41.694 38.028 1.00 32.85 79 GLU A C 1
ATOM 465 O O . GLU A 1 78 ? -2.987 40.892 37.268 1.00 31.29 79 GLU A O 1
ATOM 471 N N . ARG A 1 79 ? -4.789 42.105 37.872 1.00 32.20 80 ARG A N 1
ATOM 472 C CA . ARG A 1 79 ? -5.609 41.634 36.766 1.00 33.55 80 ARG A CA 1
ATOM 473 C C . ARG A 1 79 ? -5.030 42.063 35.423 1.00 32.16 80 ARG A C 1
ATOM 474 O O . ARG A 1 79 ? -5.008 41.282 34.475 1.00 32.57 80 ARG A O 1
ATOM 482 N N . LEU A 1 80 ? -4.558 43.303 35.348 1.00 31.62 81 LEU A N 1
ATOM 483 C CA . LEU A 1 80 ? -3.984 43.825 34.112 1.00 31.69 81 LEU A CA 1
ATOM 484 C C . LEU A 1 80 ? -2.593 43.247 33.834 1.00 32.81 81 LEU A C 1
ATOM 485 O O . LEU A 1 80 ? -2.254 42.939 32.689 1.00 33.06 81 LEU A O 1
ATOM 490 N N . ALA A 1 81 ? -1.789 43.099 34.881 1.00 33.35 82 ALA A N 1
ATOM 491 C CA . ALA A 1 81 ? -0.440 42.566 34.728 1.00 34.68 82 ALA A CA 1
ATOM 492 C C . ALA A 1 81 ? -0.490 41.122 34.244 1.00 34.82 82 ALA A C 1
ATOM 493 O O . ALA A 1 81 ? 0.430 40.647 33.582 1.00 35.63 82 ALA A O 1
ATOM 495 N N . ALA A 1 82 ? -1.574 40.431 34.570 1.00 34.57 83 ALA A N 1
ATOM 496 C CA . ALA A 1 82 ? -1.730 39.039 34.178 1.00 35.54 83 ALA A CA 1
ATOM 497 C C . ALA A 1 82 ? -2.231 38.849 32.748 1.00 35.83 83 ALA A C 1
ATOM 498 O O . ALA A 1 82 ? -2.221 37.729 32.234 1.00 36.14 83 ALA A O 1
ATOM 500 N N . LEU A 1 83 ? -2.671 39.925 32.103 1.00 35.04 84 LEU A N 1
ATOM 501 C CA . LEU A 1 83 ? -3.165 39.819 30.732 1.00 34.75 84 LEU A CA 1
ATOM 502 C C . LEU A 1 83 ? -2.067 39.413 29.757 1.00 35.20 84 LEU A C 1
ATOM 503 O O . LEU A 1 83 ? -0.919 39.816 29.907 1.00 33.98 84 LEU A O 1
ATOM 508 N N . PRO A 1 84 ? -2.396 38.579 28.760 1.00 36.20 85 PRO A N 1
ATOM 509 C CA . PRO A 1 84 ? -1.336 38.214 27.818 1.00 37.84 85 PRO A CA 1
ATOM 510 C C . PRO A 1 84 ? -0.949 39.515 27.110 1.00 39.77 85 PRO A C 1
ATOM 511 O O . PRO A 1 84 ? -1.816 40.334 26.812 1.00 40.46 85 PRO A O 1
ATOM 515 N N . GLU A 1 85 ? 0.343 39.727 26.870 1.00 40.88 86 GLU A N 1
ATOM 516 C CA . GLU A 1 85 ? 0.781 40.952 26.213 1.00 42.46 86 GLU A CA 1
ATOM 517 C C . GLU A 1 85 ? 0.187 40.982 24.790 1.00 40.59 86 GLU A C 1
ATOM 518 O O . GLU A 1 85 ? -0.064 39.940 24.179 1.00 40.89 86 GLU A O 1
ATOM 524 N N . GLY A 1 86 ? -0.119 42.181 24.301 1.00 39.19 87 GLY A N 1
ATOM 525 C CA . GLY A 1 86 ? -0.734 42.323 22.989 1.00 37.28 87 GLY A CA 1
ATOM 526 C C . GLY A 1 86 ? -2.219 42.606 23.154 1.00 35.84 87 GLY A C 1
ATOM 527 O O . GLY A 1 86 ? -2.925 42.917 22.193 1.00 36.95 87 GLY A O 1
ATOM 528 N N . VAL A 1 87 ? -2.701 42.482 24.386 1.00 33.55 88 VAL A N 1
ATOM 529 C CA . VAL A 1 87 ? -4.100 42.751 24.671 1.00 32.10 88 VAL A CA 1
ATOM 530 C C . VAL A 1 87 ? -4.193 44.172 25.222 1.00 30.55 88 VAL A C 1
ATOM 531 O O . VAL A 1 87 ? -3.584 44.498 26.245 1.00 29.81 88 VAL A O 1
ATOM 535 N N . PHE A 1 88 ? -4.946 45.015 24.523 1.00 28.37 89 PHE A N 1
ATOM 536 C CA . PHE A 1 88 ? -5.131 46.410 24.908 1.00 26.02 89 PHE A CA 1
ATOM 537 C C . PHE A 1 88 ? -6.194 46.515 26.003 1.00 24.71 89 PHE A C 1
ATOM 538 O O . PHE A 1 88 ? -7.357 46.150 25.791 1.00 24.49 89 PHE A O 1
ATOM 546 N N . PRO A 1 89 ? -5.810 47.012 27.189 1.00 23.06 90 PRO A N 1
ATOM 547 C CA . PRO A 1 89 ? -6.775 47.141 28.283 1.00 22.58 90 PRO A CA 1
ATOM 548 C C . PRO A 1 89 ? -7.450 48.505 28.380 1.00 21.32 90 PRO A C 1
ATOM 549 O O . PRO A 1 89 ? -6.791 49.546 28.305 1.00 18.62 90 PRO A O 1
ATOM 553 N N . ILE A 1 90 ? -8.765 48.480 28.562 1.00 20.96 91 ILE A N 1
ATOM 554 C CA . ILE A 1 90 ? -9.547 49.695 28.733 1.00 19.65 91 ILE A CA 1
ATOM 555 C C . ILE A 1 90 ? -10.230 49.534 30.080 1.00 20.01 91 ILE A C 1
ATOM 556 O O . ILE A 1 90 ? -11.014 48.602 30.283 1.00 21.19 91 ILE A O 1
ATOM 561 N N . VAL A 1 91 ? -9.928 50.437 31.002 1.00 18.75 92 VAL A N 1
ATOM 562 C CA . VAL A 1 91 ? -10.510 50.377 32.328 1.00 19.05 92 VAL A CA 1
ATOM 563 C C . VAL A 1 91 ? -11.609 51.425 32.462 1.00 18.55 92 VAL A C 1
ATOM 564 O O . VAL A 1 91 ? -11.373 52.609 32.267 1.00 19.32 92 VAL A O 1
ATOM 568 N N . LEU A 1 92 ? -12.811 50.962 32.787 1.00 18.27 93 LEU A N 1
ATOM 569 C CA . LEU A 1 92 ? -13.973 51.821 32.955 1.00 19.46 93 LEU A CA 1
ATOM 570 C C . LEU A 1 92 ? -14.051 52.149 34.417 1.00 22.13 93 LEU A C 1
ATOM 571 O O . LEU A 1 92 ? -14.033 51.263 35.270 1.00 22.56 93 LEU A O 1
ATOM 576 N N . GLY A 1 93 ? -14.163 53.420 34.741 1.00 22.56 94 GLY A N 1
ATOM 577 C CA . GLY A 1 93 ? -14.202 53.685 36.150 1.00 25.23 94 GLY A CA 1
ATOM 578 C C . GLY A 1 93 ? -15.198 54.627 36.740 1.00 28.21 94 GLY A C 1
ATOM 579 O O . GLY A 1 93 ? -16.097 55.172 36.091 1.00 28.23 94 GLY A O 1
ATOM 580 N N . GLY A 1 94 ? -15.018 54.733 38.047 1.00 29.63 95 GLY A N 1
ATOM 581 C CA . GLY A 1 94 ? -15.764 55.629 38.871 1.00 26.93 95 GLY A CA 1
ATOM 582 C C . GLY A 1 94 ? -14.583 56.534 39.153 1.00 26.16 95 GLY A C 1
ATOM 583 O O . GLY A 1 94 ? -14.052 57.140 38.217 1.00 22.53 95 GLY A O 1
ATOM 584 N N . ASP A 1 95 ? -14.131 56.568 40.404 1.00 24.08 96 ASP A N 1
ATOM 585 C CA . ASP A 1 95 ? -13.010 57.408 40.815 1.00 24.67 96 ASP A CA 1
ATOM 586 C C . ASP A 1 95 ? -11.756 57.256 39.978 1.00 23.67 96 ASP A C 1
ATOM 587 O O . ASP A 1 95 ? -11.380 56.149 39.601 1.00 23.33 96 ASP A O 1
ATOM 592 N N . HIS A 1 96 ? -11.083 58.376 39.739 1.00 22.03 97 HIS A N 1
ATOM 593 C CA . HIS A 1 96 ? -9.838 58.364 38.984 1.00 22.23 97 HIS A CA 1
ATOM 594 C C . HIS A 1 96 ? -8.754 57.657 39.802 1.00 21.71 97 HIS A C 1
ATOM 595 O O . HIS A 1 96 ? -7.675 57.358 39.293 1.00 20.21 97 HIS A O 1
ATOM 602 N N . SER A 1 97 ? -9.049 57.403 41.074 1.00 22.72 98 SER A N 1
ATOM 603 C CA . SER A 1 97 ? -8.118 56.715 41.968 1.00 24.22 98 SER A CA 1
ATOM 604 C C . SER A 1 97 ? -7.722 55.370 41.377 1.00 23.34 98 SER A C 1
ATOM 605 O O . SER A 1 97 ? -6.623 54.887 41.616 1.00 23.22 98 SER A O 1
ATOM 608 N N . LEU A 1 98 ? -8.627 54.768 40.608 1.00 22.74 99 LEU A N 1
ATOM 609 C CA . LEU A 1 98 ? -8.367 53.470 39.988 1.00 22.26 99 LEU A CA 1
ATOM 610 C C . LEU A 1 98 ? -7.121 53.482 39.111 1.00 21.04 99 LEU A C 1
ATOM 611 O O . LEU A 1 98 ? -6.515 52.435 38.870 1.00 21.10 99 LEU A O 1
ATOM 616 N N . SER A 1 99 ? -6.732 54.662 38.636 1.00 19.94 100 SER A N 1
ATOM 617 C CA . SER A 1 99 ? -5.555 54.763 37.779 1.00 20.94 100 SER A CA 1
ATOM 618 C C . SER A 1 99 ? -4.257 54.345 38.460 1.00 19.90 100 SER A C 1
ATOM 619 O O . SER A 1 99 ? -3.295 53.998 37.777 1.00 19.91 100 SER A O 1
ATOM 622 N N . MET A 1 100 ? -4.220 54.374 39.791 1.00 20.04 101 MET A N 1
ATOM 623 C CA . MET A 1 100 ? -3.012 53.961 40.493 1.00 20.75 101 MET A CA 1
ATOM 624 C C . MET A 1 100 ? -2.774 52.497 40.150 1.00 19.94 101 MET A C 1
ATOM 625 O O . MET A 1 100 ? -1.640 52.066 39.959 1.00 20.52 101 MET A O 1
ATOM 630 N N . GLY A 1 101 ? -3.861 51.741 40.071 1.00 21.10 102 GLY A N 1
ATOM 631 C CA . GLY A 1 101 ? -3.758 50.332 39.740 1.00 21.18 102 GLY A CA 1
ATOM 632 C C . GLY A 1 101 ? -3.697 50.064 38.245 1.00 23.27 102 GLY A C 1
ATOM 633 O O . GLY A 1 101 ? -2.968 4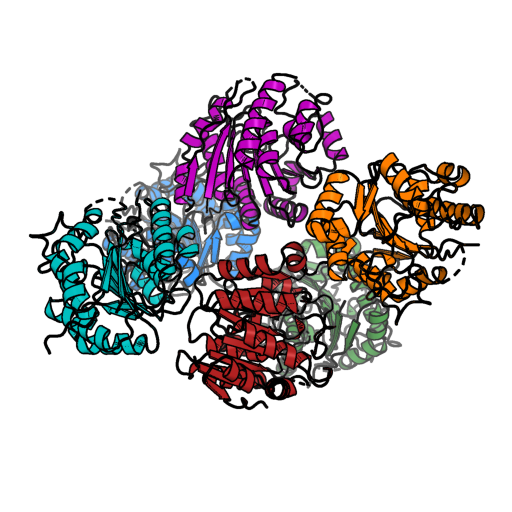9.173 37.804 1.00 23.47 102 GLY A O 1
ATOM 634 N N . SER A 1 102 ? -4.445 50.832 37.452 1.00 21.52 103 SER A N 1
ATOM 635 C CA . SER A 1 102 ? -4.451 50.605 36.010 1.00 21.20 103 SER A CA 1
ATOM 636 C C . SER A 1 102 ? -3.115 50.919 35.354 1.00 20.66 103 SER A C 1
ATOM 637 O O . SER A 1 102 ? -2.614 50.117 34.560 1.00 20.84 103 SER A O 1
ATOM 640 N N . VAL A 1 103 ? -2.526 52.065 35.687 1.00 19.86 104 VAL A N 1
ATOM 641 C CA . VAL A 1 103 ? -1.247 52.445 35.099 1.00 20.82 104 VAL A CA 1
ATOM 642 C C . VAL A 1 103 ? -0.137 51.497 35.535 1.00 23.90 104 VAL A C 1
ATOM 643 O O . VAL A 1 103 ? 0.617 51.001 34.701 1.00 23.18 104 VAL A O 1
ATOM 647 N N . ALA A 1 104 ? -0.052 51.237 36.838 1.00 24.61 105 ALA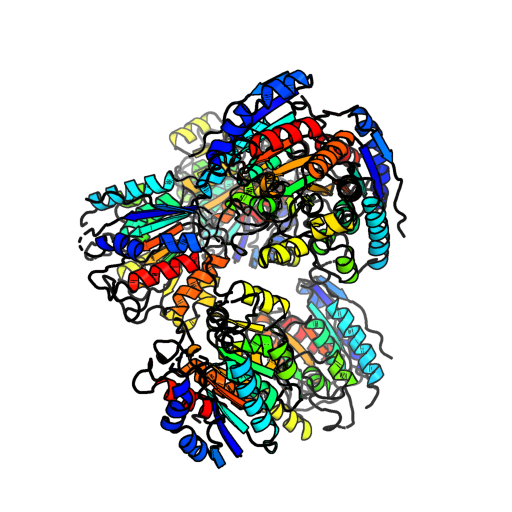 A N 1
ATOM 648 C CA . ALA A 1 104 ? 0.964 50.339 37.378 1.00 26.83 105 ALA A CA 1
ATOM 649 C C . ALA A 1 104 ? 0.816 48.945 36.778 1.00 27.79 105 ALA A C 1
ATOM 650 O O . ALA A 1 104 ? 1.805 48.289 36.455 1.00 28.86 105 ALA A O 1
ATOM 652 N N . GLY A 1 105 ? -0.425 48.498 36.627 1.00 27.99 106 GLY A N 1
ATOM 653 C CA . GLY A 1 105 ? -0.671 47.182 36.071 1.00 28.74 106 GLY A CA 1
ATOM 654 C C . GLY A 1 105 ? -0.393 47.108 34.582 1.00 30.37 106 GLY A C 1
ATOM 655 O O . GLY A 1 105 ? 0.274 46.182 34.124 1.00 30.10 106 GLY A O 1
ATOM 656 N N . ALA A 1 106 ? -0.894 48.085 33.829 1.00 30.52 107 ALA A N 1
ATOM 657 C CA . ALA A 1 106 ? -0.708 48.127 32.377 1.00 31.36 107 ALA A CA 1
ATOM 658 C C . ALA A 1 106 ? 0.735 48.395 31.955 1.00 31.77 107 ALA A C 1
ATOM 659 O O . ALA A 1 106 ? 1.131 48.059 30.839 1.00 32.21 107 ALA A O 1
ATOM 661 N N . ALA A 1 107 ? 1.514 49.004 32.841 1.00 32.90 108 ALA A N 1
ATOM 662 C CA . ALA A 1 107 ? 2.903 49.323 32.543 1.00 34.57 108 ALA A CA 1
ATOM 663 C C . ALA A 1 107 ? 3.758 48.065 32.417 1.00 36.86 108 ALA A C 1
ATOM 664 O O . ALA A 1 107 ? 4.767 48.058 31.708 1.00 35.76 108 ALA A O 1
ATOM 666 N N . ARG A 1 108 ? 3.357 47.007 33.114 1.00 38.26 109 ARG A N 1
ATOM 667 C CA . ARG A 1 108 ? 4.085 45.744 33.072 1.00 40.81 109 ARG A CA 1
ATOM 668 C C . ARG A 1 108 ? 5.553 45.884 33.450 1.00 41.36 109 ARG A C 1
ATOM 669 O O . ARG A 1 108 ? 6.413 45.223 32.874 1.00 43.04 109 ARG A O 1
ATOM 677 N N . GLY A 1 109 ? 5.840 46.753 34.412 1.00 41.53 110 GLY A N 1
ATOM 678 C CA . GLY A 1 109 ? 7.213 46.934 34.846 1.00 41.20 110 GLY A CA 1
ATOM 679 C C . GLY A 1 109 ? 8.113 47.709 33.903 1.00 41.42 110 GLY A C 1
ATOM 680 O O . GLY A 1 109 ? 9.268 47.970 34.233 1.00 41.78 110 GLY A O 1
ATOM 681 N N . ARG A 1 110 ? 7.605 48.083 32.734 1.00 40.75 111 ARG A N 1
ATOM 682 C CA . ARG A 1 110 ? 8.418 48.834 31.787 1.00 40.62 111 ARG A CA 1
ATOM 683 C C . ARG A 1 110 ? 8.107 50.325 31.837 1.00 38.51 111 ARG A C 1
ATOM 684 O O . ARG A 1 110 ? 7.090 50.741 32.391 1.00 37.08 111 ARG A O 1
ATOM 692 N N . ARG A 1 111 ? 8.999 51.122 31.261 1.00 35.16 112 ARG A N 1
ATOM 693 C CA . ARG A 1 111 ? 8.847 52.567 31.229 1.00 33.75 112 ARG A CA 1
ATOM 694 C C . ARG A 1 111 ? 7.739 52.959 30.254 1.00 32.59 112 ARG A C 1
ATOM 695 O O . ARG A 1 111 ? 7.798 52.629 29.073 1.00 32.85 112 ARG A O 1
ATOM 703 N N . VAL A 1 112 ? 6.727 53.664 30.748 1.00 31.08 113 VAL A N 1
ATOM 704 C CA . VAL A 1 112 ? 5.622 54.089 29.894 1.00 30.10 113 VAL A CA 1
ATOM 705 C C . VAL A 1 112 ? 5.336 55.572 30.066 1.00 29.29 113 VAL A C 1
ATOM 706 O O . VAL A 1 112 ? 5.549 56.132 31.141 1.00 29.62 113 VAL A O 1
ATOM 710 N N . GLY A 1 113 ? 4.865 56.207 29.000 1.00 27.76 114 GLY A N 1
ATOM 711 C CA . GLY A 1 113 ? 4.526 57.615 29.083 1.00 25.99 114 GLY A CA 1
ATOM 712 C C . GLY A 1 113 ? 3.070 57.694 29.510 1.00 24.98 114 GLY A C 1
ATOM 713 O O . GLY A 1 113 ? 2.279 56.813 29.175 1.00 23.17 114 GLY A O 1
ATOM 714 N N . VAL A 1 114 ? 2.710 58.730 30.260 1.00 23.61 115 VAL A N 1
ATOM 715 C CA . VAL A 1 114 ? 1.333 58.882 30.716 1.00 23.29 115 VAL A CA 1
ATOM 716 C C . VAL A 1 114 ? 0.731 60.195 30.237 1.00 22.55 115 VAL A C 1
ATOM 717 O O . VAL A 1 114 ? 1.247 61.267 30.534 1.00 23.06 115 VAL A O 1
ATOM 721 N N . VAL A 1 115 ? -0.359 60.103 29.488 1.00 22.13 116 VAL A N 1
ATOM 722 C CA . VAL A 1 115 ? -1.047 61.287 28.991 1.00 20.33 116 VAL A CA 1
ATOM 723 C C . VAL A 1 115 ? -2.313 61.401 29.843 1.00 20.95 116 VAL A C 1
ATOM 724 O O . VAL A 1 115 ? -3.249 60.618 29.682 1.00 20.52 116 VAL A O 1
ATOM 728 N N . TRP A 1 116 ? -2.321 62.365 30.762 1.00 19.65 117 TRP A N 1
ATOM 729 C CA . TRP A 1 116 ? -3.438 62.578 31.684 1.00 20.00 117 TRP A CA 1
ATOM 730 C C . TRP A 1 116 ? -4.309 63.705 31.136 1.00 19.15 117 TRP A C 1
ATOM 731 O O . TRP A 1 116 ? -3.931 64.877 31.181 1.00 19.78 117 TRP A O 1
ATOM 742 N N . VAL A 1 117 ? -5.465 63.334 30.595 1.00 18.28 118 VAL A N 1
ATOM 743 C CA . VAL A 1 117 ? -6.389 64.288 29.980 1.00 18.22 118 VAL A CA 1
ATOM 744 C C . VAL A 1 117 ? -7.469 64.514 31.019 1.00 17.81 118 VAL A C 1
ATOM 745 O O . VAL A 1 117 ? -8.384 63.703 31.192 1.00 17.15 118 VAL A O 1
ATOM 749 N N . ASP A 1 118 ? -7.365 65.659 31.684 1.00 17.51 119 ASP A N 1
ATOM 750 C CA . ASP A 1 118 ? -8.217 65.949 32.817 1.00 18.12 119 ASP A CA 1
ATOM 751 C C . ASP A 1 118 ? -8.330 67.447 33.059 1.00 17.61 119 ASP A C 1
ATOM 752 O O . ASP A 1 118 ? -7.423 68.205 32.715 1.00 16.21 119 ASP A O 1
ATOM 757 N N . ALA A 1 119 ? -9.428 67.872 33.682 1.00 19.07 120 ALA A N 1
ATOM 758 C CA . ALA A 1 119 ? -9.601 69.285 34.007 1.00 19.24 120 ALA A CA 1
ATOM 759 C C . ALA A 1 119 ? -8.761 69.545 35.260 1.00 20.90 120 ALA A C 1
ATOM 760 O O . ALA A 1 119 ? -8.450 70.695 35.583 1.00 18.75 120 ALA A O 1
ATOM 762 N N . HIS A 1 120 ? -8.405 68.469 35.963 1.00 21.04 121 HIS A N 1
ATOM 763 C CA . HIS A 1 120 ? -7.586 68.575 37.170 1.00 24.00 121 HIS A CA 1
ATOM 764 C C . HIS A 1 120 ? -6.274 67.826 36.980 1.00 23.94 121 HIS A C 1
ATOM 765 O O . HIS A 1 120 ? -6.140 67.034 36.050 1.00 22.87 121 HIS A O 1
ATOM 772 N N . ALA A 1 121 ? -5.316 68.073 37.868 1.00 24.62 122 ALA A N 1
ATOM 773 C CA . ALA A 1 121 ? -4.006 67.434 37.790 1.00 25.42 122 ALA A CA 1
ATOM 774 C C . ALA A 1 121 ? -3.895 66.187 38.659 1.00 24.95 122 ALA A C 1
ATOM 775 O O . ALA A 1 121 ? -3.006 65.363 38.443 1.00 25.37 122 ALA A O 1
ATOM 777 N N . ASP A 1 122 ? -4.794 66.050 39.629 1.00 23.67 123 ASP A N 1
ATOM 778 C CA . ASP A 1 122 ? -4.785 64.905 40.540 1.00 25.07 123 ASP A CA 1
ATOM 779 C C . ASP A 1 122 ? -3.369 64.673 41.054 1.00 24.87 123 ASP A C 1
ATOM 780 O O . ASP A 1 122 ? -2.924 63.528 41.180 1.00 24.89 123 ASP A O 1
ATOM 785 N N . PHE A 1 123 ? -2.675 65.767 41.353 1.00 23.93 124 PHE A N 1
ATOM 786 C CA . PHE A 1 123 ? -1.301 65.702 41.821 1.00 26.09 124 PHE A CA 1
ATOM 787 C C . PHE A 1 123 ? -1.135 66.113 43.289 1.00 27.66 124 PHE A C 1
ATOM 788 O O . PHE A 1 123 ? -0.073 66.602 43.688 1.00 27.71 124 PHE A O 1
ATOM 796 N N . ASN A 1 124 ? -2.179 65.920 44.087 1.00 29.80 125 ASN A N 1
ATOM 797 C CA . ASN A 1 124 ? -2.125 66.264 45.509 1.00 31.95 125 ASN A CA 1
ATOM 798 C C . ASN A 1 124 ? -1.486 65.149 46.336 1.00 33.05 125 ASN A C 1
ATOM 799 O O . ASN A 1 124 ? -1.399 63.998 45.903 1.00 32.36 125 ASN A O 1
ATOM 804 N N . THR A 1 125 ? -1.030 65.512 47.528 1.00 35.49 126 THR A N 1
ATOM 805 C CA . THR A 1 125 ? -0.452 64.562 48.468 1.00 36.88 126 THR A CA 1
ATOM 806 C C . THR A 1 125 ? -1.275 64.757 49.729 1.00 37.42 126 THR A C 1
ATOM 807 O O . THR A 1 125 ? -2.069 65.695 49.809 1.00 37.10 126 THR A O 1
ATOM 811 N N . PRO A 1 126 ? -1.121 63.872 50.725 1.00 38.90 127 PRO A N 1
ATOM 812 C CA . PRO A 1 126 ? -1.915 64.061 51.941 1.00 39.64 127 PRO A CA 1
ATOM 813 C C . PRO A 1 126 ? -1.693 65.452 52.523 1.00 40.51 127 PRO A C 1
ATOM 814 O O . PRO A 1 126 ? -2.593 66.043 53.118 1.00 40.77 127 PRO A O 1
ATOM 818 N N . GLU A 1 127 ? -0.488 65.970 52.318 1.00 41.65 128 GLU A N 1
ATOM 819 C CA . GLU A 1 127 ? -0.101 67.287 52.810 1.00 44.45 128 GLU A CA 1
ATOM 820 C C . GLU A 1 127 ? -0.747 68.459 52.070 1.00 45.11 128 GLU A C 1
ATOM 821 O O . GLU A 1 127 ? -1.196 69.422 52.696 1.00 45.63 128 GLU A O 1
ATOM 827 N N . THR A 1 128 ? -0.789 68.380 50.742 1.00 44.92 129 THR A N 1
ATOM 828 C CA . THR A 1 128 ? -1.344 69.459 49.930 1.00 44.36 129 THR A CA 1
ATOM 829 C C . THR A 1 128 ? -2.865 69.538 49.827 1.00 44.86 129 THR A C 1
ATOM 830 O O . THR A 1 128 ? -3.389 70.556 49.374 1.00 44.93 129 THR A O 1
ATOM 834 N N . SER A 1 129 ? -3.559 68.473 50.229 1.00 45.21 130 SER A N 1
ATOM 835 C CA . SER A 1 129 ? -5.029 68.402 50.207 1.00 45.97 130 SER A CA 1
ATOM 836 C C . SER A 1 129 ? -5.524 67.380 49.193 1.00 46.30 130 SER A C 1
ATOM 837 O O . SER A 1 129 ? -5.646 66.196 49.499 1.00 46.52 130 SER A O 1
ATOM 840 N N . SER A 1 131 ? -9.326 68.196 50.562 1.00 47.22 132 SER A N 1
ATOM 841 C CA . SER A 1 131 ? -10.391 67.592 51.352 1.00 47.27 132 SER A CA 1
ATOM 842 C C . SER A 1 131 ? -10.066 66.143 51.709 1.00 47.00 132 SER A C 1
ATOM 843 O O . SER A 1 131 ? -10.930 65.402 52.180 1.00 48.46 132 SER A O 1
ATOM 845 N N . GLY A 1 132 ? -8.816 65.749 51.476 1.00 46.40 133 GLY A N 1
ATOM 846 C CA . GLY A 1 132 ? -8.337 64.397 51.772 1.00 44.57 133 GLY A CA 1
ATOM 847 C C . GLY A 1 132 ? -8.798 63.324 50.788 1.00 43.56 133 GLY A C 1
ATOM 848 O O . GLY A 1 132 ? -8.559 62.137 51.010 1.00 43.51 133 GLY A O 1
ATOM 849 N N . ASN A 1 133 ? -9.451 63.727 49.704 1.00 41.21 134 ASN A N 1
ATOM 850 C CA . ASN A 1 133 ? -9.920 62.760 48.715 1.00 39.98 134 ASN A CA 1
ATOM 851 C C . ASN A 1 133 ? -8.755 62.116 47.974 1.00 38.51 134 ASN A C 1
ATOM 852 O O . ASN A 1 133 ? -7.915 62.807 47.391 1.00 38.58 134 ASN A O 1
ATOM 857 N N . VAL A 1 134 ? -8.707 60.791 47.998 1.00 36.17 135 VAL A N 1
ATOM 858 C CA . VAL A 1 134 ? -7.641 60.070 47.325 1.00 35.08 135 VAL A CA 1
ATOM 859 C C . VAL A 1 134 ? -7.727 60.223 45.807 1.00 35.08 135 VAL A C 1
ATOM 860 O O . VAL A 1 134 ? -6.702 60.248 45.127 1.00 33.28 135 VAL A O 1
ATOM 864 N N . HIS A 1 135 ? -8.940 60.336 45.270 1.00 34.90 136 HIS A N 1
ATOM 865 C CA . HIS A 1 135 ? -9.081 60.479 43.827 1.00 34.94 136 HIS A CA 1
ATOM 866 C C . HIS A 1 135 ? -8.511 61.799 43.317 1.00 33.50 136 HIS A C 1
ATOM 867 O O . HIS A 1 135 ? -8.584 62.106 42.126 1.00 34.17 136 HIS A O 1
ATOM 874 N N . GLY A 1 136 ? -7.923 62.566 44.229 1.00 30.75 137 GLY A N 1
ATOM 875 C CA . GLY A 1 136 ? -7.310 63.828 43.861 1.00 29.10 137 GLY A CA 1
ATOM 876 C C . GLY A 1 136 ? -5.801 63.708 44.004 1.00 28.80 137 GLY A C 1
ATOM 877 O O . GLY A 1 136 ? -5.083 64.704 43.963 1.00 28.29 137 GLY A O 1
ATOM 878 N N . MET A 1 137 ? -5.314 62.477 44.167 1.00 27.48 138 MET A N 1
ATOM 879 C CA . MET A 1 137 ? -3.880 62.225 44.333 1.00 27.77 138 MET A CA 1
ATOM 880 C C . MET A 1 137 ? -3.279 61.089 43.482 1.00 25.97 138 MET A C 1
ATOM 881 O O . MET A 1 137 ? -2.071 60.864 43.540 1.00 27.01 138 MET A O 1
ATOM 886 N N . PRO A 1 138 ? -4.089 60.388 42.666 1.00 25.29 139 PRO A N 1
ATOM 887 C CA . PRO A 1 138 ? -3.513 59.291 41.876 1.00 24.40 139 PRO A CA 1
ATOM 888 C C . PRO A 1 138 ? -2.284 59.553 41.013 1.00 24.33 139 PRO A C 1
ATOM 889 O O . PRO A 1 138 ? -1.377 58.723 40.973 1.00 23.66 139 PRO A O 1
ATOM 893 N N . LEU A 1 139 ? -2.252 60.680 40.307 1.00 23.47 140 LEU A N 1
ATOM 894 C CA . LEU A 1 139 ? -1.108 60.966 39.452 1.00 23.49 140 LEU A CA 1
ATOM 895 C C . LEU A 1 139 ? 0.136 61.215 40.291 1.00 23.07 140 LEU A C 1
ATOM 896 O O . LEU A 1 139 ? 1.235 60.851 39.895 1.00 23.89 140 LEU A O 1
ATOM 901 N N . ALA A 1 140 ? -0.038 61.844 41.447 1.00 24.91 141 ALA A N 1
ATOM 902 C CA . ALA A 1 140 ? 1.093 62.101 42.335 1.00 25.14 141 ALA A CA 1
ATOM 903 C C . ALA A 1 140 ? 1.625 60.742 42.775 1.00 24.50 141 ALA A C 1
ATOM 904 O O . ALA A 1 140 ? 2.806 60.449 42.618 1.00 26.03 141 ALA A O 1
ATOM 906 N N . VAL A 1 141 ? 0.737 59.907 43.306 1.00 24.99 142 VAL A N 1
ATOM 907 C CA . VAL A 1 141 ? 1.107 58.570 43.758 1.00 25.18 142 VAL A CA 1
ATOM 908 C C . VAL A 1 141 ? 1.866 57.821 42.663 1.00 25.95 142 VAL A C 1
ATOM 909 O O . VAL A 1 141 ? 2.952 57.289 42.898 1.00 25.68 142 VAL A O 1
ATOM 913 N N . LEU A 1 142 ? 1.293 57.773 41.465 1.00 25.28 143 LEU A N 1
ATOM 914 C CA . LEU A 1 142 ? 1.939 57.087 40.353 1.00 25.15 143 LEU A CA 1
ATOM 915 C C . LEU A 1 142 ? 3.332 57.649 40.119 1.00 25.50 143 LEU A C 1
ATOM 916 O O . LEU A 1 142 ? 4.229 56.936 39.665 1.00 25.34 143 LEU A O 1
ATOM 921 N N . SER A 1 143 ? 3.508 58.929 40.428 1.00 27.32 144 SER A N 1
ATOM 922 C CA . SER A 1 143 ? 4.798 59.587 40.249 1.00 29.42 144 SER A CA 1
ATOM 923 C C . SER A 1 143 ? 5.714 59.388 41.454 1.00 31.37 144 SER A C 1
ATOM 924 O O . SER A 1 143 ? 6.831 59.910 41.482 1.00 31.90 144 SER A O 1
ATOM 927 N N . GLY A 1 144 ? 5.233 58.638 42.443 1.00 31.94 145 GLY A N 1
ATOM 928 C CA . GLY A 1 144 ? 6.027 58.369 43.630 1.00 34.98 145 GLY A CA 1
ATOM 929 C C . GLY A 1 144 ? 5.912 59.365 44.769 1.00 35.44 145 GLY A C 1
ATOM 930 O O . GLY A 1 144 ? 6.752 59.370 45.664 1.00 37.15 145 GLY A O 1
ATOM 931 N N . LEU A 1 145 ? 4.880 60.202 44.745 1.00 34.78 146 LEU A N 1
ATOM 932 C CA . LEU A 1 145 ? 4.671 61.199 45.793 1.00 34.87 146 LEU A CA 1
ATOM 933 C C . LEU A 1 145 ? 3.358 60.937 46.520 1.00 34.88 146 LEU A C 1
ATOM 934 O O . LEU A 1 145 ? 2.324 60.731 45.887 1.00 34.16 146 LEU A O 1
ATOM 939 N N . GLY A 1 146 ? 3.398 60.949 47.849 1.00 34.49 147 GLY A N 1
ATOM 940 C CA . GLY A 1 146 ? 2.186 60.728 48.613 1.00 35.42 147 GLY A CA 1
ATOM 941 C C . GLY A 1 146 ? 2.315 59.692 49.711 1.00 35.88 147 GLY A C 1
ATOM 942 O O . GLY A 1 146 ? 3.421 59.331 50.120 1.00 36.58 147 GLY A O 1
ATOM 943 N N . HIS A 1 147 ? 1.176 59.203 50.182 1.00 35.84 148 HIS A N 1
ATOM 944 C CA . HIS A 1 147 ? 1.154 58.221 51.249 1.00 35.05 148 HIS A CA 1
ATOM 945 C C . HIS A 1 147 ? 1.941 56.969 50.887 1.00 34.17 148 HIS A C 1
ATOM 946 O O . HIS A 1 147 ? 1.758 56.398 49.815 1.00 34.42 148 HIS A O 1
ATOM 953 N N . PRO A 1 148 ? 2.823 56.519 51.788 1.00 33.34 149 PRO A N 1
ATOM 954 C CA . PRO A 1 148 ? 3.652 55.326 51.586 1.00 32.19 149 PRO A CA 1
ATOM 955 C C . PRO A 1 148 ? 2.853 54.060 51.238 1.00 31.89 149 PRO A C 1
ATOM 956 O O . PRO A 1 148 ? 3.311 53.254 50.428 1.00 32.57 149 PRO A O 1
ATOM 960 N N . ARG A 1 149 ? 1.676 53.888 51.851 1.00 31.33 150 ARG A N 1
ATOM 961 C CA . ARG A 1 149 ? 0.816 52.719 51.599 1.00 31.76 150 ARG A CA 1
ATOM 962 C C . ARG A 1 149 ? 0.425 52.636 50.135 1.00 31.96 150 ARG A C 1
ATOM 963 O O . ARG A 1 149 ? 0.115 51.564 49.617 1.00 32.15 150 ARG A O 1
ATOM 971 N N . LEU A 1 150 ? 0.429 53.781 49.474 1.00 29.83 151 LEU A N 1
ATOM 972 C CA . LEU A 1 150 ? 0.045 53.835 48.076 1.00 29.32 151 LEU A CA 1
ATOM 973 C C . LEU A 1 150 ? 1.230 53.815 47.123 1.00 29.25 151 LEU A C 1
ATOM 974 O O . LEU A 1 150 ? 1.242 53.058 46.151 1.00 29.20 151 LEU A O 1
ATOM 979 N N . THR A 1 151 ? 2.228 54.644 47.400 1.00 30.81 152 THR A N 1
ATOM 980 C CA . THR A 1 151 ? 3.402 54.710 46.544 1.00 32.67 152 THR A CA 1
ATOM 981 C C . THR A 1 151 ? 4.197 53.407 46.537 1.00 34.39 152 THR A C 1
ATOM 982 O O . THR A 1 151 ? 4.784 53.049 45.515 1.00 33.70 152 THR A O 1
ATOM 986 N N . GLU A 1 152 ? 4.205 52.691 47.661 1.00 35.24 153 GLU A N 1
ATOM 987 C CA . GLU A 1 152 ? 4.958 51.442 47.746 1.00 35.83 153 GLU A CA 1
ATOM 988 C C . GLU A 1 152 ? 4.513 50.399 46.730 1.00 34.74 153 GLU A C 1
ATOM 989 O O . GLU A 1 152 ? 5.321 49.594 46.271 1.00 33.66 153 GLU A O 1
ATOM 995 N N . VAL A 1 153 ? 3.236 50.410 46.368 1.00 32.96 154 VAL A N 1
ATOM 996 C CA . VAL A 1 153 ? 2.746 49.434 45.405 1.00 31.59 154 VAL A CA 1
ATOM 997 C C . VAL A 1 153 ? 2.251 50.023 44.084 1.00 31.00 154 VAL A C 1
ATOM 998 O O . VAL A 1 153 ? 2.022 49.281 43.127 1.00 30.50 154 VAL A O 1
ATOM 1002 N N . PHE A 1 154 ? 2.091 51.342 44.015 1.00 30.15 155 PHE A N 1
ATOM 1003 C CA . PHE A 1 154 ? 1.602 51.953 42.782 1.00 28.60 155 PHE A CA 1
ATOM 1004 C C . PHE A 1 154 ? 2.550 52.896 42.047 1.00 29.67 155 PHE A C 1
ATOM 1005 O O . PHE A 1 154 ? 2.243 53.322 40.930 1.00 29.40 155 PHE A O 1
ATOM 1013 N N . ARG A 1 155 ? 3.690 53.235 42.644 1.00 30.04 156 ARG A N 1
ATOM 1014 C CA . ARG A 1 155 ? 4.631 54.117 41.955 1.00 32.80 156 ARG A CA 1
ATOM 1015 C C . ARG A 1 155 ? 4.923 53.399 40.641 1.00 32.72 156 ARG A C 1
ATOM 1016 O O . ARG A 1 155 ? 5.248 52.210 40.645 1.00 31.95 156 ARG A O 1
ATOM 1024 N N . ALA A 1 156 ? 4.795 54.091 39.513 1.00 32.10 157 ALA A N 1
ATOM 1025 C CA . ALA A 1 156 ? 5.035 53.417 38.244 1.00 31.41 157 ALA A CA 1
ATOM 1026 C C . ALA A 1 156 ? 5.486 54.293 37.085 1.00 31.66 157 ALA A C 1
ATOM 1027 O O . ALA A 1 156 ? 5.734 53.787 35.992 1.00 31.18 157 ALA A O 1
ATOM 1029 N N . VAL A 1 157 ? 5.597 55.596 37.300 1.00 30.06 158 VAL A N 1
ATOM 1030 C CA . VAL A 1 157 ? 6.030 56.464 36.216 1.00 28.90 158 VAL A CA 1
ATOM 1031 C C . VAL A 1 157 ? 6.931 57.585 36.703 1.00 29.15 158 VAL A C 1
ATOM 1032 O O . VAL A 1 157 ? 6.783 58.069 37.824 1.00 30.59 158 VAL A O 1
ATOM 1036 N N . ASP A 1 158 ? 7.873 57.986 35.858 1.00 28.57 159 ASP A N 1
ATOM 1037 C CA . ASP A 1 158 ? 8.775 59.075 36.196 1.00 29.96 159 ASP A CA 1
ATOM 1038 C C . ASP A 1 158 ? 8.031 60.354 35.833 1.00 28.78 159 ASP A C 1
ATOM 1039 O O . ASP A 1 158 ? 7.459 60.449 34.751 1.00 28.65 159 ASP A O 1
ATOM 1044 N N . PRO A 1 159 ? 8.030 61.350 36.730 1.00 28.92 160 PRO A N 1
ATOM 1045 C CA . PRO A 1 159 ? 7.346 62.625 36.489 1.00 29.63 160 PRO A CA 1
ATOM 1046 C C . PRO A 1 159 ? 7.653 63.219 35.119 1.00 31.16 160 PRO A C 1
ATOM 1047 O O . PRO A 1 159 ? 6.830 63.930 34.542 1.00 30.88 160 PRO A O 1
ATOM 1051 N N . LYS A 1 160 ? 8.840 62.925 34.600 1.00 32.05 161 LYS A N 1
ATOM 1052 C CA . LYS A 1 160 ? 9.248 63.454 33.308 1.00 33.09 161 LYS A CA 1
ATOM 1053 C C . LYS A 1 160 ? 8.603 62.739 32.130 1.00 30.74 161 LYS A C 1
ATOM 1054 O O . LYS A 1 160 ? 8.705 63.202 30.994 1.00 29.84 161 LYS A O 1
ATOM 1060 N N . ASP A 1 161 ? 7.944 61.614 32.395 1.00 28.61 162 ASP A N 1
ATOM 1061 C CA . ASP A 1 161 ? 7.273 60.871 31.338 1.00 27.23 162 ASP A CA 1
ATOM 1062 C C . ASP A 1 161 ? 5.763 61.062 31.475 1.00 26.35 162 ASP A C 1
ATOM 1063 O O . ASP A 1 161 ? 4.974 60.236 31.017 1.00 24.29 162 ASP A O 1
ATOM 1068 N N . VAL A 1 162 ? 5.375 62.165 32.112 1.00 25.54 163 VAL A N 1
ATOM 1069 C CA . VAL A 1 162 ? 3.966 62.491 32.317 1.00 25.64 163 VAL A CA 1
ATOM 1070 C C . VAL A 1 162 ? 3.619 63.820 31.650 1.00 25.98 163 VAL A C 1
ATOM 1071 O O . VAL A 1 162 ? 4.393 64.770 31.695 1.00 25.54 163 VAL A O 1
ATOM 1075 N N . VAL A 1 163 ? 2.455 63.876 31.016 1.00 24.19 164 VAL A N 1
ATOM 1076 C CA . VAL A 1 163 ? 1.995 65.104 30.377 1.00 22.74 164 VAL A CA 1
ATOM 1077 C C . VAL A 1 163 ? 0.520 65.270 30.710 1.00 22.27 164 VAL A C 1
ATOM 1078 O O . VAL A 1 163 ? -0.264 64.341 30.537 1.00 22.68 164 VAL A O 1
ATOM 1082 N N . LEU A 1 164 ? 0.164 66.446 31.218 1.00 21.38 165 LEU A N 1
ATOM 1083 C CA . LEU A 1 164 ? -1.211 66.768 31.571 1.00 20.88 165 LEU A CA 1
ATOM 1084 C C . LEU A 1 164 ? -1.768 67.636 30.449 1.00 20.67 165 LEU A C 1
ATOM 1085 O O . LEU A 1 164 ? -1.091 68.554 29.985 1.00 20.43 165 LEU A O 1
ATOM 1090 N N . VAL A 1 165 ? -2.996 67.353 30.023 1.00 18.86 166 VAL A N 1
ATOM 1091 C CA . VAL A 1 165 ? -3.622 68.119 28.951 1.00 17.96 166 VAL A CA 1
ATOM 1092 C C . VAL A 1 165 ? -5.049 68.499 29.314 1.00 18.88 166 VAL A C 1
ATOM 1093 O O . VAL A 1 165 ? -5.842 67.643 29.709 1.00 18.13 166 VAL A O 1
ATOM 1097 N N . GLY A 1 166 ? -5.363 69.785 29.180 1.00 18.24 167 GLY A N 1
ATOM 1098 C CA . GLY A 1 166 ? -6.703 70.271 29.460 1.00 19.43 167 GLY A CA 1
ATOM 1099 C C . GLY A 1 166 ? -6.951 70.798 30.860 1.00 21.28 167 GLY A C 1
ATOM 1100 O O . GLY A 1 166 ? -8.078 71.154 31.189 1.00 18.92 167 GLY A O 1
ATOM 1101 N N . VAL A 1 167 ? -5.906 70.865 31.681 1.00 20.46 168 VAL A N 1
ATOM 1102 C CA . VAL A 1 167 ? -6.055 71.326 33.056 1.00 22.09 168 VAL A CA 1
ATOM 1103 C C . VAL A 1 167 ? -6.566 72.758 33.169 1.00 22.81 168 VAL A C 1
ATOM 1104 O O . VAL A 1 167 ? -6.111 73.649 32.451 1.00 23.91 168 VAL A O 1
ATOM 1108 N N . ARG A 1 168 ? -7.513 72.979 34.076 1.00 23.54 169 ARG A N 1
ATOM 1109 C CA . ARG A 1 168 ? -8.060 74.314 34.270 1.00 24.86 169 ARG A CA 1
ATOM 1110 C C . ARG A 1 168 ? -8.384 74.602 35.733 1.00 26.20 169 ARG A C 1
ATOM 1111 O O . ARG A 1 168 ? -9.003 75.615 36.048 1.00 26.16 169 ARG A O 1
ATOM 1119 N N . SER A 1 169 ? -7.969 73.714 36.627 1.00 27.13 170 SER A N 1
ATOM 1120 C CA . SER A 1 169 ? -8.229 73.902 38.050 1.00 28.91 170 SER A CA 1
ATOM 1121 C C . SER A 1 169 ? -7.170 73.186 38.879 1.00 29.82 170 SER A C 1
ATOM 1122 O O . SER A 1 169 ? -7.061 71.958 38.834 1.00 29.87 170 SER A O 1
ATOM 1125 N N . LEU A 1 170 ? -6.397 73.967 39.635 1.00 29.94 171 LEU A N 1
ATOM 1126 C CA . LEU A 1 170 ? -5.316 73.437 40.467 1.00 30.44 171 LEU A CA 1
ATOM 1127 C C . LEU A 1 170 ? -5.293 74.029 41.873 1.00 31.97 171 LEU A C 1
ATOM 1128 O O . LEU A 1 170 ? -5.675 75.184 42.082 1.00 31.63 171 LEU A O 1
ATOM 1133 N N . ASP A 1 171 ? -4.837 73.230 42.832 1.00 32.70 172 ASP A N 1
ATOM 1134 C CA . ASP A 1 171 ? -4.715 73.693 44.208 1.00 34.60 172 ASP A CA 1
ATOM 1135 C C . ASP A 1 171 ? -3.307 74.279 44.348 1.00 34.27 172 ASP A C 1
ATOM 1136 O O . ASP A 1 171 ? -2.387 73.879 43.632 1.00 33.99 172 ASP A O 1
ATOM 1141 N N . PRO A 1 172 ? -3.120 75.238 45.267 1.00 35.54 173 PRO A N 1
ATOM 1142 C CA . PRO A 1 172 ? -1.800 75.853 45.463 1.00 34.67 173 PRO A CA 1
ATOM 1143 C C . PRO A 1 172 ? -0.680 74.823 45.653 1.00 33.52 173 PRO A C 1
ATOM 1144 O O . PRO A 1 172 ? 0.384 74.929 45.042 1.00 32.94 173 PRO A O 1
ATOM 1148 N N . GLY A 1 173 ? -0.927 73.828 46.499 1.00 33.05 174 GLY A N 1
ATOM 1149 C CA . GLY A 1 173 ? 0.073 72.807 46.744 1.00 32.76 174 GLY A CA 1
ATOM 1150 C C . GLY A 1 173 ? 0.392 72.007 45.495 1.00 32.79 174 GLY A C 1
ATOM 1151 O O . GLY A 1 173 ? 1.545 71.639 45.262 1.00 32.84 174 GLY A O 1
ATOM 1152 N N . GLU A 1 174 ? -0.627 71.730 44.689 1.00 32.36 175 GLU A N 1
ATOM 1153 C CA . GLU A 1 174 ? -0.430 70.972 43.456 1.00 31.67 175 GLU A CA 1
ATOM 1154 C C . GLU A 1 174 ? 0.531 71.686 42.526 1.00 30.89 175 GLU A C 1
ATOM 1155 O O . GLU A 1 174 ? 1.413 71.067 41.927 1.00 28.62 175 GLU A O 1
ATOM 1161 N N . LYS A 1 175 ? 0.337 72.993 42.387 1.00 31.61 176 LYS A N 1
ATOM 1162 C CA . LYS A 1 175 ? 1.196 73.790 41.526 1.00 33.50 176 LYS A CA 1
ATOM 1163 C C . LYS A 1 175 ? 2.654 73.606 41.933 1.00 33.55 176 LYS A C 1
ATOM 1164 O O . LYS A 1 175 ? 3.517 73.364 41.084 1.00 32.60 176 LYS A O 1
ATOM 1170 N N . ARG A 1 176 ? 2.923 73.705 43.234 1.00 33.79 177 ARG A N 1
ATOM 1171 C CA . ARG A 1 176 ? 4.280 73.532 43.746 1.00 33.16 177 ARG A CA 1
ATOM 1172 C C . ARG A 1 176 ? 4.854 72.163 43.385 1.00 31.75 177 ARG A C 1
ATOM 1173 O O . ARG A 1 176 ? 5.953 72.068 42.835 1.00 31.09 177 ARG A O 1
ATOM 1181 N N . LEU A 1 177 ? 4.110 71.106 43.697 1.00 29.92 178 LEU A N 1
ATOM 1182 C CA . LEU A 1 177 ? 4.563 69.749 43.418 1.00 29.87 178 LEU A CA 1
ATOM 1183 C C . LEU A 1 177 ? 4.808 69.515 41.928 1.00 30.16 178 LEU A C 1
ATOM 1184 O O . LEU A 1 177 ? 5.810 68.908 41.538 1.00 29.25 178 LEU A O 1
ATOM 1189 N N . LEU A 1 178 ? 3.889 69.991 41.094 1.00 29.91 179 LEU A N 1
ATOM 1190 C CA . LEU A 1 178 ? 4.037 69.831 39.652 1.00 29.43 179 LEU A CA 1
ATOM 1191 C C . LEU A 1 178 ? 5.320 70.515 39.167 1.00 30.89 179 LEU A C 1
ATOM 1192 O O . LEU A 1 178 ? 6.096 69.932 38.405 1.00 28.59 179 LEU A O 1
ATOM 1197 N N . LYS A 1 179 ? 5.556 71.745 39.610 1.00 33.34 180 LYS A N 1
ATOM 1198 C CA . LYS A 1 179 ? 6.768 72.444 39.192 1.00 37.04 180 LYS A CA 1
ATOM 1199 C C . LYS A 1 179 ? 8.017 71.757 39.738 1.00 37.17 180 LYS A C 1
ATOM 1200 O O . LYS A 1 179 ? 8.993 71.563 39.014 1.00 37.36 180 LYS A O 1
ATOM 1206 N N . GLU A 1 180 ? 7.977 71.385 41.013 1.00 37.83 181 GLU A N 1
ATOM 1207 C CA . GLU A 1 180 ? 9.100 70.700 41.641 1.00 37.93 181 GLU A CA 1
ATOM 1208 C C . GLU A 1 180 ? 9.429 69.421 40.882 1.00 37.14 181 GLU A C 1
ATOM 1209 O O . GLU A 1 180 ? 10.594 69.139 40.594 1.00 37.74 181 GLU A O 1
ATOM 1215 N N . ALA A 1 181 ? 8.393 68.650 40.564 1.00 34.83 182 ALA A N 1
ATOM 1216 C CA . ALA A 1 181 ? 8.558 67.381 39.864 1.00 33.52 182 ALA A CA 1
ATOM 1217 C C . ALA A 1 181 ? 8.911 67.534 38.385 1.00 32.86 182 ALA A C 1
ATOM 1218 O O . ALA A 1 181 ? 9.380 66.587 37.761 1.00 33.62 182 ALA A O 1
ATOM 1220 N N . GLY A 1 182 ? 8.680 68.716 37.824 1.00 31.92 183 GLY A N 1
ATOM 1221 C CA . GLY A 1 182 ? 9.000 68.930 36.422 1.00 31.82 183 GLY A CA 1
ATOM 1222 C C . GLY A 1 182 ? 8.024 68.284 35.447 1.00 31.29 183 GLY A C 1
ATOM 1223 O O . GLY A 1 182 ? 8.413 67.845 34.362 1.00 31.64 183 GLY A O 1
ATOM 1224 N N . VAL A 1 183 ? 6.755 68.220 35.832 1.00 29.56 184 VAL A N 1
ATOM 1225 C CA . VAL A 1 183 ? 5.732 67.634 34.977 1.00 28.27 184 VAL A CA 1
ATOM 1226 C C . VAL A 1 183 ? 5.323 68.628 33.888 1.00 27.29 184 VAL A C 1
ATOM 1227 O O . VAL A 1 183 ? 5.090 69.804 34.169 1.00 26.96 184 VAL A O 1
ATOM 1231 N N . ARG A 1 184 ? 5.258 68.158 32.646 1.00 26.76 185 ARG A N 1
ATOM 1232 C CA . ARG A 1 184 ? 4.853 69.012 31.530 1.00 26.84 185 ARG A CA 1
ATOM 1233 C C . ARG A 1 184 ? 3.338 69.191 31.634 1.00 26.47 185 ARG A C 1
ATOM 1234 O O . ARG A 1 184 ? 2.586 68.212 31.593 1.00 26.12 185 ARG A O 1
ATOM 1242 N N . VAL A 1 185 ? 2.896 70.437 31.772 1.00 24.42 186 VAL A N 1
ATOM 1243 C CA . VAL A 1 185 ? 1.473 70.729 31.915 1.00 24.08 186 VAL A CA 1
ATOM 1244 C C . VAL A 1 185 ? 0.912 71.651 30.830 1.00 25.05 186 VAL A C 1
ATOM 1245 O O . VAL A 1 185 ? 1.436 72.740 30.589 1.00 25.23 186 VAL A O 1
ATOM 1249 N N . TYR A 1 186 ? -0.153 71.204 30.177 1.00 23.08 187 TYR A N 1
ATOM 1250 C CA . TYR A 1 186 ? -0.811 72.005 29.156 1.00 22.42 187 TYR A CA 1
ATOM 1251 C C . TYR A 1 186 ? -2.190 72.397 29.692 1.00 22.06 187 TYR A C 1
ATOM 1252 O O . TYR A 1 186 ? -3.142 71.623 29.615 1.00 21.73 187 TYR A O 1
ATOM 1261 N N . THR A 1 187 ? -2.295 73.590 30.265 1.00 20.57 188 THR A N 1
ATOM 1262 C CA . THR A 1 187 ? -3.574 74.046 30.791 1.00 21.41 188 THR A CA 1
ATOM 1263 C C . THR A 1 187 ? -4.395 74.553 29.611 1.00 21.78 188 THR A C 1
ATOM 1264 O O . THR A 1 187 ? -3.883 74.650 28.492 1.00 20.08 188 THR A O 1
ATOM 1268 N N . MET A 1 188 ? -5.658 74.886 29.854 1.00 20.89 189 MET A N 1
ATOM 1269 C CA . MET A 1 188 ? -6.500 75.402 28.784 1.00 22.65 189 MET A CA 1
ATOM 1270 C C . MET A 1 188 ? -5.911 76.691 28.213 1.00 23.07 189 MET A C 1
ATOM 1271 O O . MET A 1 188 ? -6.223 77.076 27.084 1.00 23.91 189 MET A O 1
ATOM 1276 N N . HIS A 1 189 ? -5.059 77.367 28.982 1.00 22.90 190 HIS A N 1
ATOM 1277 C CA . HIS A 1 189 ? -4.432 78.592 28.483 1.00 23.81 190 HIS A CA 1
ATOM 1278 C C . HIS A 1 189 ? -3.533 78.229 27.313 1.00 23.36 190 HIS A C 1
ATOM 1279 O O . HIS A 1 189 ? -3.559 78.890 26.271 1.00 23.45 190 HIS A O 1
ATOM 1286 N N . GLU A 1 190 ? -2.746 77.168 27.485 1.00 23.35 191 GLU A N 1
ATOM 1287 C CA . GLU A 1 190 ? -1.860 76.695 26.425 1.00 24.02 191 GLU A CA 1
ATOM 1288 C C . GLU A 1 190 ? -2.704 76.127 25.279 1.00 22.89 191 GLU A C 1
ATOM 1289 O O . GLU A 1 190 ? -2.367 76.282 24.109 1.00 23.57 191 GLU A O 1
ATOM 1295 N N . VAL A 1 191 ? -3.796 75.452 25.617 1.00 20.55 192 VAL A N 1
ATOM 1296 C CA . VAL A 1 191 ? -4.643 74.888 24.578 1.00 20.60 192 VAL A CA 1
ATOM 1297 C C . VAL A 1 191 ? -5.146 76.017 23.678 1.00 21.28 192 VAL A C 1
ATOM 1298 O O . VAL A 1 191 ? -5.082 75.927 22.455 1.00 22.38 192 VAL A O 1
ATOM 1302 N N . ASP A 1 192 ? -5.619 77.095 24.292 1.00 21.62 193 ASP A N 1
ATOM 1303 C CA . ASP A 1 192 ? -6.133 78.230 23.535 1.00 24.13 193 ASP A CA 1
ATOM 1304 C C . ASP A 1 192 ? -5.042 78.906 22.718 1.00 25.81 193 ASP A C 1
ATOM 1305 O O . ASP A 1 192 ? -5.273 79.332 21.585 1.00 25.97 193 ASP A O 1
ATOM 1310 N N . ARG A 1 193 ? -3.849 78.992 23.300 1.00 27.14 194 ARG A N 1
ATOM 1311 C CA . ARG A 1 193 ? -2.710 79.638 22.659 1.00 28.59 194 ARG A CA 1
ATOM 1312 C C . ARG A 1 193 ? -2.083 78.832 21.527 1.00 27.29 194 ARG A C 1
ATOM 1313 O O . ARG A 1 193 ? -1.780 79.373 20.466 1.00 28.40 194 ARG A O 1
ATOM 1321 N N . LEU A 1 194 ? -1.890 77.539 21.756 1.00 26.42 195 LEU A N 1
ATOM 1322 C CA . LEU A 1 194 ? -1.241 76.678 20.775 1.00 25.95 195 LEU A CA 1
ATOM 1323 C C . LEU A 1 194 ? -2.152 75.832 19.891 1.00 25.26 195 LEU A C 1
ATOM 1324 O O . LEU A 1 194 ? -1.791 75.514 18.762 1.00 24.88 195 LEU A O 1
ATOM 1329 N N . GLY A 1 195 ? -3.321 75.458 20.399 1.00 24.62 196 GLY A N 1
ATOM 1330 C CA . GLY A 1 195 ? -4.212 74.615 19.622 1.00 22.08 196 GLY A CA 1
ATOM 1331 C C . GLY A 1 195 ? -3.876 73.163 19.919 1.00 22.53 196 GLY A C 1
ATOM 1332 O O . GLY A 1 195 ? -2.712 72.829 20.156 1.00 19.94 196 GLY A O 1
ATOM 1333 N N . VAL A 1 196 ? -4.885 72.295 19.901 1.00 21.70 197 VAL A N 1
ATOM 1334 C CA . VAL A 1 196 ? -4.681 70.876 20.183 1.00 20.93 197 VAL A CA 1
ATOM 1335 C C . VAL A 1 196 ? -3.716 70.178 19.225 1.00 21.23 197 VAL A C 1
ATOM 1336 O O . VAL A 1 196 ? -2.949 69.311 19.638 1.00 21.46 197 VAL A O 1
ATOM 1340 N N . ALA A 1 197 ? -3.753 70.543 17.949 1.00 20.74 198 ALA A N 1
ATOM 1341 C CA . ALA A 1 197 ? -2.877 69.905 16.976 1.00 21.37 198 ALA A CA 1
ATOM 1342 C C . ALA A 1 197 ? -1.406 69.989 17.401 1.00 22.01 198 ALA A C 1
ATOM 1343 O O . ALA A 1 197 ? -0.698 68.980 17.460 1.00 21.43 198 ALA A O 1
ATOM 1345 N N . ARG A 1 198 ? -0.953 71.201 17.698 1.00 22.91 199 ARG A N 1
ATOM 1346 C CA . ARG A 1 198 ? 0.423 71.409 18.115 1.00 24.12 199 ARG A CA 1
ATOM 1347 C C . ARG A 1 198 ? 0.702 70.735 19.460 1.00 23.78 199 ARG A C 1
ATOM 1348 O O . ARG A 1 198 ? 1.749 70.115 19.644 1.00 22.60 199 ARG A O 1
ATOM 1356 N N . ILE A 1 199 ? -0.230 70.843 20.401 1.00 22.92 200 ILE A N 1
ATOM 1357 C CA . ILE A 1 199 ? -0.035 70.211 21.706 1.00 22.67 200 ILE A CA 1
ATOM 1358 C C . ILE A 1 199 ? 0.094 68.702 21.589 1.00 22.39 200 ILE A C 1
ATOM 1359 O O . ILE A 1 199 ? 0.939 68.100 22.250 1.00 24.72 200 ILE A O 1
ATOM 1364 N N . ALA A 1 200 ? -0.736 68.086 20.752 1.00 22.26 201 ALA A N 1
ATOM 1365 C CA . ALA A 1 200 ? -0.679 66.640 20.553 1.00 22.91 201 ALA A CA 1
ATOM 1366 C C . ALA A 1 200 ? 0.691 66.242 20.008 1.00 23.95 201 ALA A C 1
ATOM 1367 O O . ALA A 1 200 ? 1.257 65.225 20.405 1.00 22.39 201 ALA A O 1
ATOM 1369 N N . GLU A 1 201 ? 1.216 67.052 19.093 1.00 26.20 202 GLU A N 1
ATOM 1370 C CA . GLU A 1 201 ? 2.524 66.797 18.492 1.00 28.72 202 GLU A CA 1
ATOM 1371 C C . GLU A 1 201 ? 3.597 66.903 19.571 1.00 27.49 202 GLU A C 1
ATOM 1372 O O . GLU A 1 201 ? 4.495 66.069 19.652 1.00 29.15 202 GLU A O 1
ATOM 1378 N N . GLU A 1 202 ? 3.497 67.936 20.398 1.00 26.29 203 GLU A N 1
ATOM 1379 C CA . GLU A 1 202 ? 4.458 68.142 21.475 1.00 27.89 203 GLU A CA 1
ATOM 1380 C C . GLU A 1 202 ? 4.405 67.035 22.526 1.00 27.87 203 GLU A C 1
ATOM 1381 O O . GLU A 1 202 ? 5.428 66.662 23.101 1.00 27.95 203 GLU A O 1
ATOM 1387 N N . VAL A 1 203 ? 3.212 66.513 22.781 1.00 26.13 204 VAL A N 1
ATOM 1388 C CA . VAL A 1 203 ? 3.057 65.431 23.743 1.00 25.06 204 VAL A CA 1
ATOM 1389 C C . VAL A 1 203 ? 3.830 64.210 23.237 1.00 25.49 204 VAL A C 1
ATOM 1390 O O . VAL A 1 203 ? 4.615 63.605 23.971 1.00 24.74 204 VAL A O 1
ATOM 1394 N N . LEU A 1 204 ? 3.606 63.848 21.977 1.00 24.55 205 LEU A N 1
ATOM 1395 C CA . LEU A 1 204 ? 4.277 62.693 21.394 1.00 26.76 205 LEU A CA 1
ATOM 1396 C C . LEU A 1 204 ? 5.798 62.847 21.369 1.00 29.05 205 LEU A C 1
ATOM 1397 O O . LEU A 1 204 ? 6.528 61.863 21.531 1.00 29.85 205 LEU A O 1
ATOM 1402 N N . LYS A 1 205 ? 6.263 64.076 21.158 1.00 29.90 206 LYS A N 1
ATOM 1403 C CA . LYS A 1 205 ? 7.695 64.361 21.106 1.00 32.04 206 LYS A CA 1
ATOM 1404 C C . LYS A 1 205 ? 8.284 64.229 22.502 1.00 32.45 206 LYS A C 1
ATOM 1405 O O . LYS A 1 205 ? 9.314 63.574 22.704 1.00 32.93 206 LYS A O 1
ATOM 1411 N N . HIS A 1 206 ? 7.616 64.857 23.465 1.00 31.06 207 HIS A N 1
ATOM 1412 C CA . HIS A 1 206 ? 8.052 64.830 24.854 1.00 30.32 207 HIS A CA 1
ATOM 1413 C C . HIS A 1 206 ? 8.139 63.401 25.382 1.00 29.71 207 HIS A C 1
ATOM 1414 O O . HIS A 1 206 ? 8.964 63.104 26.246 1.00 30.18 207 HIS A O 1
ATOM 1421 N N . LEU A 1 207 ? 7.290 62.522 24.854 1.00 26.91 208 LEU A N 1
ATOM 1422 C CA . LEU A 1 207 ? 7.259 61.128 25.287 1.00 26.76 208 LEU A CA 1
ATOM 1423 C C . LEU A 1 207 ? 7.699 60.192 24.167 1.00 26.35 208 LEU A C 1
ATOM 1424 O O . LEU A 1 207 ? 7.302 59.024 24.127 1.00 26.38 208 LEU A O 1
ATOM 1429 N N . GLN A 1 208 ? 8.529 60.703 23.266 1.00 27.57 209 GLN A N 1
ATOM 1430 C CA . GLN A 1 208 ? 8.992 59.920 22.129 1.00 29.29 209 GLN A CA 1
ATOM 1431 C C . GLN A 1 208 ? 9.611 58.571 22.495 1.00 28.98 209 GLN A C 1
ATOM 1432 O O . GLN A 1 208 ? 10.284 58.433 23.519 1.00 28.88 209 GLN A O 1
ATOM 1438 N N . GLY A 1 209 ? 9.353 57.578 21.650 1.00 29.00 210 GLY A N 1
ATOM 1439 C CA . GLY A 1 209 ? 9.886 56.243 21.857 1.00 29.10 210 GLY A CA 1
ATOM 1440 C C . GLY A 1 209 ? 9.259 55.407 22.958 1.00 29.28 210 GLY A C 1
ATOM 1441 O O . GLY A 1 209 ? 9.655 54.258 23.156 1.00 30.34 210 GLY A O 1
ATOM 1442 N N . LEU A 1 210 ? 8.275 55.955 23.662 1.00 28.93 211 LEU A N 1
ATOM 1443 C CA . LEU A 1 210 ? 7.640 55.229 24.758 1.00 28.06 211 LEU A CA 1
ATOM 1444 C C . LEU A 1 210 ? 6.226 54.760 24.478 1.00 28.59 211 LEU A C 1
ATOM 1445 O O . LEU A 1 210 ? 5.487 55.395 23.721 1.00 27.94 211 LEU A O 1
ATOM 1450 N N . PRO A 1 211 ? 5.840 53.618 25.065 1.00 28.92 212 PRO A N 1
ATOM 1451 C CA . PRO A 1 211 ? 4.473 53.138 24.851 1.00 27.94 212 PRO A CA 1
ATOM 1452 C C . PRO A 1 211 ? 3.652 54.137 25.665 1.00 27.80 212 PRO A C 1
ATOM 1453 O O . PRO A 1 211 ? 4.131 54.657 26.677 1.00 27.27 212 PRO A O 1
ATOM 1457 N N . LEU A 1 212 ? 2.428 54.415 25.244 1.00 26.64 213 LEU A N 1
ATOM 1458 C CA . LEU A 1 212 ? 1.637 55.409 25.949 1.00 25.02 213 LEU A CA 1
ATOM 1459 C C . LEU A 1 212 ? 0.363 54.921 26.609 1.00 24.43 213 LEU A C 1
ATOM 1460 O O . LEU A 1 212 ? -0.389 54.133 26.030 1.00 24.18 213 LEU A O 1
ATOM 1465 N N . HIS A 1 213 ? 0.139 55.393 27.835 1.00 22.44 214 HIS A N 1
ATOM 1466 C CA . HIS A 1 213 ? -1.075 55.077 28.578 1.00 21.06 214 HIS A CA 1
ATOM 1467 C C . HIS A 1 213 ? -1.879 56.371 28.615 1.00 19.93 214 HIS A C 1
ATOM 1468 O O . HIS A 1 213 ? -1.383 57.413 29.045 1.00 19.62 214 HIS A O 1
ATOM 1475 N N . VAL A 1 214 ? -3.116 56.314 28.153 1.00 19.64 215 VAL A N 1
ATOM 1476 C CA . VAL A 1 214 ? -3.954 57.504 28.151 1.00 19.00 215 VAL A CA 1
ATOM 1477 C C . VAL A 1 214 ? -5.019 57.393 29.236 1.00 18.82 215 VAL A C 1
ATOM 1478 O O . VAL A 1 214 ? -5.774 56.433 29.270 1.00 19.95 215 VAL A O 1
ATOM 1482 N N . SER A 1 215 ? -5.068 58.371 30.128 1.00 18.67 216 SER A N 1
ATOM 1483 C CA . SER A 1 215 ? -6.057 58.355 31.191 1.00 19.52 216 SER A CA 1
ATOM 1484 C C . SER A 1 215 ? -7.006 59.511 30.907 1.00 19.40 216 SER A C 1
ATOM 1485 O O . SER A 1 215 ? -6.645 60.676 31.055 1.00 20.07 216 SER A O 1
ATOM 1488 N N . LEU A 1 216 ? -8.225 59.179 30.503 1.00 19.13 217 LEU A N 1
ATOM 1489 C CA . LEU A 1 216 ? -9.210 60.191 30.151 1.00 18.52 217 LEU A CA 1
ATOM 1490 C C . LEU A 1 216 ? -10.303 60.416 31.192 1.00 18.23 217 LEU A C 1
ATOM 1491 O O . LEU A 1 216 ? -11.141 59.547 31.436 1.00 17.37 217 LEU A O 1
ATOM 1496 N N . ASP A 1 217 ? -10.271 61.593 31.811 1.00 18.12 218 ASP A N 1
ATOM 1497 C CA . ASP A 1 217 ? -11.265 61.976 32.800 1.00 19.30 218 ASP A CA 1
ATOM 1498 C C . ASP A 1 217 ? -12.335 62.736 32.023 1.00 18.62 218 ASP A C 1
ATOM 1499 O O . ASP A 1 217 ? -12.029 63.694 31.317 1.00 16.91 218 ASP A O 1
ATOM 1504 N N . ALA A 1 218 ? -13.583 62.299 32.149 1.00 18.76 219 ALA A N 1
ATOM 1505 C CA . ALA A 1 218 ? -14.689 62.924 31.435 1.00 18.86 219 ALA A CA 1
ATOM 1506 C C . ALA A 1 218 ? -14.786 64.421 31.671 1.00 19.02 219 ALA A C 1
ATOM 1507 O O . ALA A 1 218 ? -15.257 65.152 30.800 1.00 20.13 219 ALA A O 1
ATOM 1509 N N . ASP A 1 219 ? -14.344 64.885 32.836 1.00 18.75 220 ASP A N 1
ATOM 1510 C CA . ASP A 1 219 ? -14.450 66.303 33.132 1.00 19.19 220 ASP A CA 1
ATOM 1511 C C . ASP A 1 219 ? -13.529 67.217 32.340 1.00 18.59 220 ASP A C 1
ATOM 1512 O O . ASP A 1 219 ? -13.581 68.422 32.518 1.00 17.72 220 ASP A O 1
ATOM 1517 N N . VAL A 1 220 ? -12.690 66.661 31.467 1.00 18.73 221 VAL A N 1
ATOM 1518 C CA . VAL A 1 220 ? -11.803 67.506 30.668 1.00 18.31 221 VAL A CA 1
ATOM 1519 C C . VAL A 1 220 ? -12.648 68.196 29.598 1.00 18.64 221 VAL A C 1
ATOM 1520 O O . VAL A 1 220 ? -12.309 69.272 29.116 1.00 17.10 221 VAL A O 1
ATOM 1524 N N . LEU A 1 221 ? -13.756 67.559 29.241 1.00 18.41 222 LEU A N 1
ATOM 1525 C CA . LEU A 1 221 ? -14.664 68.089 28.234 1.00 19.03 222 LEU A CA 1
ATOM 1526 C C . LEU A 1 221 ? -15.452 69.223 28.853 1.00 18.79 222 LEU A C 1
ATOM 1527 O O . LEU A 1 221 ? -15.704 69.223 30.052 1.00 19.12 222 LEU A O 1
ATOM 1532 N N . ASP A 1 222 ? -15.852 70.189 28.043 1.00 19.11 223 ASP A N 1
ATOM 1533 C CA . ASP A 1 222 ? -16.617 71.295 28.585 1.00 20.56 223 ASP A CA 1
ATOM 1534 C C . ASP A 1 222 ? -17.877 70.716 29.231 1.00 21.16 223 ASP A C 1
ATOM 1535 O O . ASP A 1 222 ? -18.453 69.754 28.720 1.00 21.47 223 ASP A O 1
ATOM 1540 N N . PRO A 1 223 ? -18.308 71.281 30.372 1.00 22.68 224 PRO A N 1
ATOM 1541 C CA . PRO A 1 223 ? -19.507 70.806 31.079 1.00 24.91 224 PRO A CA 1
ATOM 1542 C C . PRO A 1 223 ? -20.760 70.849 30.203 1.00 26.84 224 PRO A C 1
ATOM 1543 O O . PRO A 1 223 ? -21.664 70.025 30.340 1.00 26.07 224 PRO A O 1
ATOM 1547 N N . THR A 1 224 ? -20.803 71.816 29.298 1.00 28.40 225 THR A N 1
ATOM 1548 C CA . THR A 1 224 ? -21.945 71.967 28.409 1.00 31.05 225 THR A CA 1
ATOM 1549 C C . THR A 1 224 ? -22.058 70.737 27.519 1.00 30.79 225 THR A C 1
ATOM 1550 O O . THR A 1 224 ? -23.136 70.405 27.029 1.00 32.07 225 THR A O 1
ATOM 1554 N N . LEU A 1 225 ? -20.931 70.058 27.339 1.00 30.48 226 LEU A N 1
ATOM 1555 C CA . LEU A 1 225 ? -20.844 68.876 26.495 1.00 29.46 226 LEU A CA 1
ATOM 1556 C C . LEU A 1 225 ? -20.870 67.584 27.309 1.00 29.29 226 LEU A C 1
ATOM 1557 O O . LEU A 1 225 ? -21.365 66.555 26.844 1.00 30.08 226 LEU A O 1
ATOM 1562 N N . ALA A 1 226 ? -20.322 67.639 28.517 1.00 25.89 227 ALA A N 1
ATOM 1563 C CA . ALA A 1 226 ? -20.278 66.478 29.395 1.00 25.36 227 ALA A CA 1
ATOM 1564 C C . ALA A 1 226 ? -20.688 66.883 30.800 1.00 23.64 227 ALA A C 1
ATOM 1565 O O . ALA A 1 226 ? -19.841 67.101 31.659 1.00 23.88 227 ALA A O 1
ATOM 1567 N N . PRO A 1 227 ? -22.001 66.991 31.049 1.00 23.59 228 PRO A N 1
ATOM 1568 C CA . PRO A 1 227 ? -22.506 67.372 32.369 1.00 22.68 228 PRO A CA 1
ATOM 1569 C C . PRO A 1 227 ? -22.342 66.266 33.408 1.00 22.41 228 PRO A C 1
ATOM 1570 O O . PRO A 1 227 ? -22.233 66.542 34.596 1.00 21.95 228 PRO A O 1
ATOM 1574 N N . GLY A 1 228 ? -22.316 65.017 32.949 1.00 23.08 229 GLY A N 1
ATOM 1575 C CA . GLY A 1 228 ? -22.203 63.889 33.858 1.00 25.68 229 GLY A CA 1
ATOM 1576 C C . GLY A 1 228 ? -20.855 63.673 34.520 1.00 27.23 229 GLY A C 1
ATOM 1577 O O . GLY A 1 228 ? -20.229 62.633 34.324 1.00 27.02 229 GLY A O 1
ATOM 1578 N N . VAL A 1 229 ? -20.416 64.648 35.311 1.00 28.07 230 VAL A N 1
ATOM 1579 C CA . VAL A 1 229 ? -19.137 64.561 36.013 1.00 31.64 230 VAL A CA 1
ATOM 1580 C C . VAL A 1 229 ? -19.254 65.161 37.411 1.00 32.84 230 VAL A C 1
ATOM 1581 O O . VAL A 1 229 ? -20.003 66.112 37.633 1.00 34.02 230 VAL A O 1
ATOM 1585 N N . GLY A 1 230 ? -18.499 64.603 38.352 1.00 35.73 231 GLY A N 1
ATOM 1586 C CA . GLY A 1 230 ? -18.542 65.081 39.720 1.00 36.70 231 GLY A CA 1
ATOM 1587 C C . GLY A 1 230 ? -18.055 66.501 39.940 1.00 39.09 231 GLY A C 1
ATOM 1588 O O . GLY A 1 230 ? -18.676 67.264 40.681 1.00 40.92 231 GLY A O 1
ATOM 1589 N N . THR A 1 231 ? -16.948 66.867 39.306 1.00 39.11 232 THR A N 1
ATOM 1590 C CA . THR A 1 231 ? -16.409 68.206 39.484 1.00 39.85 232 THR A CA 1
ATOM 1591 C C . THR A 1 231 ? -16.294 68.959 38.162 1.00 39.42 232 THR A C 1
ATOM 1592 O O . THR A 1 231 ? -15.202 69.120 37.612 1.00 39.96 232 THR A O 1
ATOM 1596 N N . PRO A 1 232 ? -17.430 69.437 37.634 1.00 38.33 233 PRO A N 1
ATOM 1597 C CA . PRO A 1 232 ? -17.422 70.174 36.370 1.00 36.93 233 PRO A CA 1
ATOM 1598 C C . PRO A 1 232 ? -16.718 71.518 36.491 1.00 35.30 233 PRO A C 1
ATOM 1599 O O . PRO A 1 232 ? -16.842 72.211 37.500 1.00 35.16 233 PRO A O 1
ATOM 1603 N N . VAL A 1 233 ? -15.973 71.874 35.453 1.00 32.09 234 VAL A N 1
ATOM 1604 C CA . VAL A 1 233 ? -15.254 73.134 35.416 1.00 30.22 234 VAL A CA 1
ATOM 1605 C C . VAL A 1 233 ? -15.455 73.726 34.027 1.00 29.36 234 VAL A C 1
ATOM 1606 O O . VAL A 1 233 ? -15.102 73.107 33.020 1.00 28.03 234 VAL A O 1
ATOM 1610 N N . PRO A 1 234 ? -16.047 74.930 33.949 1.00 28.54 235 PRO A N 1
ATOM 1611 C CA . PRO A 1 234 ? -16.288 75.584 32.659 1.00 27.30 235 PRO A CA 1
ATOM 1612 C C . PRO A 1 234 ? -15.008 75.867 31.877 1.00 25.78 235 PRO A C 1
ATOM 1613 O O . PRO A 1 234 ? -13.920 75.954 32.455 1.00 25.37 235 PRO A O 1
ATOM 1617 N N . GLY A 1 235 ? -15.154 76.001 30.559 1.00 23.46 236 GLY A N 1
ATOM 1618 C CA . GLY A 1 235 ? -14.020 76.282 29.697 1.00 22.66 236 GLY A CA 1
ATOM 1619 C C . GLY A 1 235 ? -13.174 75.068 29.375 1.00 22.27 236 GLY A C 1
ATOM 1620 O O . GLY A 1 235 ? -11.945 75.148 29.391 1.00 22.09 236 GLY A O 1
ATOM 1621 N N . GLY A 1 236 ? -13.827 73.947 29.074 1.00 21.38 237 GLY A N 1
ATOM 1622 C CA . GLY A 1 236 ? -13.097 72.731 28.756 1.00 18.71 237 GLY A CA 1
ATOM 1623 C C . GLY A 1 236 ? -12.933 72.505 27.268 1.00 18.77 237 GLY A C 1
ATOM 1624 O O . GLY A 1 236 ? -13.206 73.395 26.460 1.00 16.75 237 GLY A O 1
ATOM 1625 N N . LEU A 1 237 ? -12.495 71.303 26.908 1.00 17.96 238 LEU A N 1
ATOM 1626 C CA . LEU A 1 237 ? -12.291 70.949 25.511 1.00 18.28 238 LEU A CA 1
ATOM 1627 C C . LEU A 1 237 ? -13.602 70.796 24.765 1.00 18.61 238 LEU A C 1
ATOM 1628 O O . LEU A 1 237 ? -14.620 70.422 25.355 1.00 19.56 238 LEU A O 1
ATOM 1633 N N . THR A 1 238 ? -13.573 71.083 23.465 1.00 18.79 239 THR A N 1
ATOM 1634 C CA . THR A 1 238 ? -14.755 70.925 22.630 1.00 18.27 239 THR A CA 1
ATOM 1635 C C . THR A 1 238 ? -14.755 69.476 22.154 1.00 18.33 239 THR A C 1
ATOM 1636 O O . THR A 1 238 ? -13.749 68.772 22.282 1.00 16.84 239 THR A O 1
ATOM 1640 N N . TYR A 1 239 ? -15.878 69.048 21.591 1.00 16.64 240 TYR A N 1
ATOM 1641 C CA . TYR A 1 239 ? -16.038 67.702 21.049 1.00 17.76 240 TYR A CA 1
ATOM 1642 C C . TYR A 1 239 ? -14.950 67.412 20.019 1.00 17.53 240 TYR A C 1
ATOM 1643 O O . TYR A 1 239 ? -14.298 66.367 20.066 1.00 16.66 240 TYR A O 1
ATOM 1652 N N . ARG A 1 240 ? -14.775 68.338 19.078 1.00 15.89 241 ARG A N 1
ATOM 1653 C CA . ARG A 1 240 ? -13.787 68.195 18.020 1.00 15.36 241 ARG A CA 1
ATOM 1654 C C . ARG A 1 240 ? -12.352 68.176 18.560 1.00 15.70 241 ARG A C 1
ATOM 1655 O O . ARG A 1 240 ? -11.543 67.351 18.134 1.00 15.84 241 ARG A O 1
ATOM 1663 N N . GLU A 1 241 ? -12.023 69.074 19.483 1.00 14.92 242 GLU A N 1
ATOM 1664 C CA . GLU A 1 241 ? -10.677 69.078 20.039 1.00 16.36 242 GLU A CA 1
ATOM 1665 C C . GLU A 1 241 ? -10.341 67.736 20.674 1.00 15.81 242 GLU A C 1
ATOM 1666 O O . GLU A 1 241 ? -9.253 67.203 20.471 1.00 15.25 242 GLU A O 1
ATOM 1672 N N . ALA A 1 242 ? -11.270 67.193 21.451 1.00 15.20 243 ALA A N 1
ATOM 1673 C CA . ALA A 1 242 ? -11.038 65.911 22.109 1.00 15.66 243 ALA A CA 1
ATOM 1674 C C . ALA A 1 242 ? -10.826 64.800 21.085 1.00 14.46 243 ALA A C 1
ATOM 1675 O O . ALA A 1 242 ? -9.950 63.953 21.256 1.00 15.86 243 ALA A O 1
ATOM 1677 N N . HIS A 1 243 ? -11.621 64.786 20.017 1.00 14.54 244 HIS A N 1
ATOM 1678 C CA . HIS A 1 243 ? -11.442 63.748 19.011 1.00 15.32 244 HIS A CA 1
ATOM 1679 C C . HIS A 1 243 ? -10.111 63.943 18.286 1.00 15.88 244 HIS A C 1
ATOM 1680 O O . HIS A 1 243 ? -9.406 62.971 18.014 1.00 15.50 244 HIS A O 1
ATOM 1687 N N . LEU A 1 244 ? -9.749 65.189 17.994 1.00 15.22 245 LEU A N 1
ATOM 1688 C CA . LEU A 1 244 ? -8.474 65.435 17.320 1.00 17.23 245 LEU A CA 1
ATOM 1689 C C . LEU A 1 244 ? -7.314 64.900 18.165 1.00 17.76 245 LEU A C 1
ATOM 1690 O O . LEU A 1 244 ? -6.417 64.230 17.654 1.00 17.38 245 LEU A O 1
ATOM 1695 N N . LEU A 1 245 ? -7.334 65.206 19.458 1.00 17.05 246 LEU A N 1
ATOM 1696 C CA . LEU A 1 245 ? -6.287 64.737 20.360 1.00 18.18 246 LEU A CA 1
ATOM 1697 C C . LEU A 1 245 ? -6.168 63.219 20.308 1.00 18.23 246 LEU A C 1
ATOM 1698 O O . LEU A 1 245 ? -5.061 62.675 20.218 1.00 18.83 246 LEU A O 1
ATOM 1703 N N . MET A 1 246 ? -7.309 62.541 20.368 1.00 16.94 247 MET A N 1
ATOM 1704 C CA . MET A 1 246 ? -7.329 61.087 20.322 1.00 17.15 247 MET A CA 1
ATOM 1705 C C . MET A 1 246 ? -6.802 60.557 18.991 1.00 17.57 247 MET A C 1
ATOM 1706 O O . MET A 1 246 ? -6.039 59.595 18.969 1.00 16.24 247 MET A O 1
ATOM 1711 N N . GLU A 1 247 ? -7.205 61.181 17.887 1.00 16.92 248 GLU A N 1
ATOM 1712 C CA . GLU A 1 247 ? -6.773 60.730 16.566 1.00 17.84 248 GLU A CA 1
ATOM 1713 C C . GLU A 1 247 ? -5.267 60.891 16.349 1.00 18.23 248 GLU A C 1
ATOM 1714 O O . GLU A 1 247 ? -4.624 60.026 15.748 1.00 17.74 248 GLU A O 1
ATOM 1720 N N . ILE A 1 248 ? -4.698 61.988 16.836 1.00 15.90 249 ILE A N 1
ATOM 1721 C CA . ILE A 1 248 ? -3.270 62.199 16.658 1.00 18.18 249 ILE A CA 1
ATOM 1722 C C . ILE A 1 248 ? -2.481 61.223 17.534 1.00 19.15 249 ILE A C 1
ATOM 1723 O O . ILE A 1 248 ? -1.443 60.718 17.122 1.00 19.25 249 ILE A O 1
ATOM 1728 N N . LEU A 1 249 ? -2.978 60.939 18.733 1.00 20.09 250 LEU A N 1
ATOM 1729 C CA . LEU A 1 249 ? -2.301 59.982 19.599 1.00 21.45 250 LEU A CA 1
ATOM 1730 C C . LEU A 1 249 ? -2.413 58.603 18.947 1.00 22.78 250 LEU A C 1
ATOM 1731 O O . LEU A 1 249 ? -1.459 57.814 18.971 1.00 22.56 250 LEU A O 1
ATOM 1736 N N . ALA A 1 250 ? -3.568 58.317 18.350 1.00 24.03 251 ALA A N 1
ATOM 1737 C CA . ALA A 1 250 ? -3.775 57.037 17.686 1.00 26.28 251 ALA A CA 1
ATOM 1738 C C . ALA A 1 250 ? -2.780 56.846 16.541 1.00 27.48 251 ALA A C 1
ATOM 1739 O O . ALA A 1 250 ? -2.211 55.764 16.388 1.00 27.78 251 ALA A O 1
ATOM 1741 N N . GLU A 1 251 ? -2.572 57.898 15.747 1.00 27.66 252 GLU A N 1
ATOM 1742 C CA . GLU A 1 251 ? -1.651 57.848 14.602 1.00 28.72 252 GLU A CA 1
ATOM 1743 C C . GLU A 1 251 ? -0.236 57.425 14.991 1.00 28.09 252 GLU A C 1
ATOM 1744 O O . GLU A 1 251 ? 0.460 56.782 14.208 1.00 28.94 252 GLU A O 1
ATOM 1750 N N . SER A 1 252 ? 0.194 57.796 16.195 1.00 27.78 253 SER A N 1
ATOM 1751 C CA . SER A 1 252 ? 1.537 57.458 16.666 1.00 26.80 253 SER A CA 1
ATOM 1752 C C . SER A 1 252 ? 1.716 55.950 16.732 1.00 26.31 253 SER A C 1
ATOM 1753 O O . SER A 1 252 ? 2.827 55.449 16.601 1.00 27.13 253 SER A O 1
ATOM 1756 N N . GLY A 1 253 ? 0.618 55.235 16.950 1.00 25.76 254 GLY A N 1
ATOM 1757 C CA . GLY A 1 253 ? 0.680 53.786 17.032 1.00 24.83 254 GLY A CA 1
ATOM 1758 C C . GLY A 1 253 ? 1.327 53.301 18.318 1.00 25.34 254 GLY A C 1
ATOM 1759 O O . GLY A 1 253 ? 1.590 52.108 18.475 1.00 25.76 254 GLY A O 1
ATOM 1760 N N . ARG A 1 254 ? 1.568 54.223 19.246 1.00 24.45 255 ARG A N 1
ATOM 1761 C CA . ARG A 1 254 ? 2.203 53.890 20.513 1.00 24.87 255 ARG A CA 1
ATOM 1762 C C . ARG A 1 254 ? 1.280 53.771 21.726 1.00 25.05 255 ARG A C 1
ATOM 1763 O O . ARG A 1 254 ? 1.744 53.423 22.815 1.00 26.12 255 ARG A O 1
ATOM 1771 N N . VAL A 1 255 ? -0.011 54.053 21.561 1.00 23.47 256 VAL A N 1
ATOM 1772 C CA . VAL A 1 255 ? -0.938 53.951 22.689 1.00 21.24 256 VAL A CA 1
ATOM 1773 C C . VAL A 1 255 ? -1.177 52.476 23.021 1.00 20.87 256 VAL A C 1
ATOM 1774 O O . VAL A 1 255 ? -1.538 51.686 22.147 1.00 19.41 256 VAL A O 1
ATOM 1778 N N . GLN A 1 256 ? -0.984 52.115 24.287 1.00 19.78 257 GLN A N 1
ATOM 1779 C CA . GLN A 1 256 ? -1.128 50.724 24.719 1.00 21.79 257 GLN A CA 1
ATOM 1780 C C . GLN A 1 256 ? -2.219 50.445 25.753 1.00 21.64 257 GLN A C 1
ATOM 1781 O O . GLN A 1 256 ? -2.567 49.288 25.986 1.00 22.92 257 GLN A O 1
ATOM 1787 N N . SER A 1 257 ? -2.742 51.484 26.398 1.00 21.58 258 SER A N 1
ATOM 1788 C CA . SER A 1 257 ? -3.778 51.286 27.410 1.00 20.92 258 SER A CA 1
ATOM 1789 C C . SER A 1 257 ? -4.600 52.551 27.629 1.00 19.97 258 SER A C 1
ATOM 1790 O O . SER A 1 257 ? -4.132 53.659 27.376 1.00 20.73 258 SER A O 1
ATOM 1793 N N . LEU A 1 258 ? -5.810 52.386 28.138 1.00 18.63 259 LEU A N 1
ATOM 1794 C CA . LEU A 1 258 ? -6.701 53.526 28.322 1.00 18.82 259 LEU A CA 1
ATOM 1795 C C . LEU A 1 258 ? -7.639 53.442 29.518 1.00 18.00 259 LEU A C 1
ATOM 1796 O O . LEU A 1 258 ? -8.184 52.375 29.800 1.00 17.84 259 LEU A O 1
ATOM 1801 N N . ASP A 1 259 ? -7.822 54.565 30.216 1.00 18.04 260 ASP A N 1
ATOM 1802 C CA . ASP A 1 259 ? -8.781 54.625 31.322 1.00 16.78 260 ASP A CA 1
ATOM 1803 C C . ASP A 1 259 ? -9.873 55.594 30.878 1.00 16.01 260 ASP A C 1
ATOM 1804 O O . ASP A 1 259 ? -9.574 56.640 30.305 1.00 14.92 260 ASP A O 1
ATOM 1809 N N . LEU A 1 260 ? -11.127 55.248 31.152 1.00 16.24 261 LEU A N 1
ATOM 1810 C CA . LEU A 1 260 ? -12.273 56.106 30.848 1.00 16.70 261 LEU A CA 1
ATOM 1811 C C . LEU A 1 260 ? -12.896 56.273 32.227 1.00 16.36 261 LEU A C 1
ATOM 1812 O O . LEU A 1 260 ? -13.611 55.395 32.700 1.00 15.08 261 LEU A O 1
ATOM 1817 N N . VAL A 1 261 ? -12.611 57.395 32.878 1.00 15.67 262 VAL A N 1
ATOM 1818 C CA . VAL A 1 261 ? -13.077 57.606 34.241 1.00 17.48 262 VAL A CA 1
ATOM 1819 C C . VAL A 1 261 ? -13.981 58.798 34.522 1.00 18.25 262 VAL A C 1
ATOM 1820 O O . VAL A 1 261 ? -14.209 59.650 33.671 1.00 17.87 262 VAL A O 1
ATOM 1824 N N . GLU A 1 262 ? -14.474 58.822 35.758 1.00 20.69 263 GLU A N 1
ATOM 1825 C CA . GLU A 1 262 ? -15.317 59.883 36.297 1.00 21.82 263 GLU A CA 1
ATOM 1826 C C . GLU A 1 262 ? -16.683 60.126 35.643 1.00 22.02 263 GLU A C 1
ATOM 1827 O O . GLU A 1 262 ? -17.274 61.193 35.811 1.00 21.61 263 GLU A O 1
ATOM 1833 N N . VAL A 1 263 ? -17.189 59.149 34.903 1.00 21.89 264 VAL A N 1
ATOM 1834 C CA . VAL A 1 263 ? -18.509 59.293 34.299 1.00 22.50 264 VAL A CA 1
ATOM 1835 C C . VAL A 1 263 ? -19.535 59.115 35.432 1.00 22.24 264 VAL A C 1
ATOM 1836 O O . VAL A 1 263 ? -19.511 58.111 36.147 1.00 21.30 264 VAL A O 1
ATOM 1840 N N . ASN A 1 264 ? -20.426 60.089 35.596 1.00 22.56 265 ASN A N 1
ATOM 1841 C CA . ASN A 1 264 ? -21.435 60.034 36.655 1.00 23.46 265 ASN A CA 1
ATOM 1842 C C . ASN A 1 264 ? -22.824 60.171 36.039 1.00 23.44 265 ASN A C 1
ATOM 1843 O O . ASN A 1 264 ? -23.321 61.277 35.843 1.00 21.16 265 ASN A O 1
ATOM 1848 N N . PRO A 1 265 ? -23.470 59.039 35.727 1.00 23.90 266 PRO A N 1
ATOM 1849 C CA . PRO A 1 265 ? -24.806 59.073 35.125 1.00 24.29 266 PRO A CA 1
ATOM 1850 C C . PRO A 1 265 ? -25.879 59.804 35.928 1.00 24.29 266 PRO A C 1
ATOM 1851 O O . PRO A 1 265 ? -26.849 60.297 35.360 1.00 24.71 266 PRO A O 1
ATOM 1855 N N . ILE A 1 266 ? -25.692 59.890 37.238 1.00 24.87 267 ILE A N 1
ATOM 1856 C CA . ILE A 1 266 ? -26.638 60.575 38.111 1.00 26.80 267 ILE A CA 1
ATOM 1857 C C . ILE A 1 266 ? -26.677 62.084 37.849 1.00 26.51 267 ILE A C 1
ATOM 1858 O O . ILE A 1 266 ? -27.669 62.753 38.143 1.00 25.94 267 ILE A O 1
ATOM 1863 N N . LEU A 1 267 ? -25.598 62.613 37.286 1.00 25.09 268 LEU A N 1
ATOM 1864 C CA . LEU A 1 267 ? -25.518 64.034 36.997 1.00 24.99 268 LEU A CA 1
ATOM 1865 C C . LEU A 1 267 ? -25.561 64.247 35.492 1.00 24.95 268 LEU A C 1
ATOM 1866 O O . LEU A 1 267 ? -25.552 65.377 35.016 1.00 27.76 268 LEU A O 1
ATOM 1871 N N . ASP A 1 268 ? -25.641 63.148 34.751 1.00 23.43 269 ASP A N 1
ATOM 1872 C CA . ASP A 1 268 ? -25.637 63.201 33.295 1.00 22.90 269 ASP A CA 1
ATOM 1873 C C . ASP A 1 268 ? -27.002 63.453 32.676 1.00 23.95 269 ASP A C 1
ATOM 1874 O O . ASP A 1 268 ? -28.028 63.466 33.358 1.00 23.52 269 ASP A O 1
ATOM 1879 N N . GLU A 1 269 ? -26.996 63.659 31.366 1.00 24.02 270 GLU A N 1
ATOM 1880 C CA . GLU A 1 269 ? -28.218 63.888 30.615 1.00 24.80 270 GLU A CA 1
ATOM 1881 C C . GLU A 1 269 ? -28.280 62.883 29.466 1.00 24.04 270 GLU A C 1
ATOM 1882 O O . GLU A 1 269 ? -27.496 62.949 28.511 1.00 23.12 270 GLU A O 1
ATOM 1888 N N . ARG A 1 270 ? -29.199 61.933 29.574 1.00 22.59 271 ARG A N 1
ATOM 1889 C CA . ARG A 1 270 ? -29.373 60.925 28.535 1.00 23.01 271 ARG A CA 1
ATOM 1890 C C . ARG A 1 270 ? -28.082 60.159 28.250 1.00 20.86 271 ARG A C 1
ATOM 1891 O O . ARG A 1 270 ? -27.816 59.773 27.109 1.00 20.79 271 ARG A O 1
ATOM 1899 N N . ASN A 1 271 ? -27.271 59.960 29.282 1.00 18.18 272 ASN A N 1
ATOM 1900 C CA . ASN A 1 271 ? -26.026 59.214 29.137 1.00 19.49 272 ASN A CA 1
ATOM 1901 C C . ASN A 1 271 ? -25.078 59.798 28.090 1.00 18.67 272 ASN A C 1
ATOM 1902 O O . ASN A 1 271 ? -24.187 59.098 27.619 1.00 17.14 272 ASN A O 1
ATOM 1907 N N . ARG A 1 272 ? -25.245 61.069 27.734 1.00 18.51 273 ARG A N 1
ATOM 1908 C CA . ARG A 1 272 ? -24.400 61.652 26.694 1.00 20.32 273 ARG A CA 1
ATOM 1909 C C . ARG A 1 272 ? -22.926 61.767 27.036 1.00 18.48 273 ARG A C 1
ATOM 1910 O O . ARG A 1 272 ? -22.079 61.789 26.138 1.00 19.21 273 ARG A O 1
ATOM 1918 N N . THR A 1 273 ? -22.607 61.825 28.323 1.00 17.03 274 THR A N 1
ATOM 1919 C CA . THR A 1 273 ? -21.213 61.920 28.724 1.00 17.28 274 THR A CA 1
ATOM 1920 C C . THR A 1 273 ? -20.534 60.580 28.485 1.00 17.53 274 THR A C 1
ATOM 1921 O O . THR A 1 273 ? -19.407 60.515 27.989 1.00 16.52 274 THR A O 1
ATOM 1925 N N . ALA A 1 274 ? -21.229 59.504 28.823 1.00 17.85 275 ALA A N 1
ATOM 1926 C CA . ALA A 1 274 ? -20.682 58.168 28.612 1.00 18.13 275 ALA A CA 1
ATOM 1927 C C . ALA A 1 274 ? -20.539 57.927 27.103 1.00 17.53 275 ALA A C 1
ATOM 1928 O O . ALA A 1 274 ? -19.549 57.344 26.651 1.00 17.25 275 ALA A O 1
ATOM 1930 N N . GLU A 1 275 ? -21.526 58.373 26.326 1.00 16.08 276 GLU A N 1
ATOM 1931 C CA . GLU A 1 275 ? -21.468 58.193 24.877 1.00 18.06 276 GLU A CA 1
ATOM 1932 C C . GLU A 1 275 ? -20.291 58.990 24.323 1.00 17.91 276 GLU A C 1
ATOM 1933 O O . GLU A 1 275 ? -19.631 58.553 23.379 1.00 18.32 276 GLU A O 1
ATOM 1939 N N . MET A 1 276 ? -20.028 60.153 24.915 1.00 18.66 277 MET A N 1
ATOM 1940 C CA . MET A 1 276 ? -18.910 60.995 24.496 1.00 19.12 277 MET A CA 1
ATOM 1941 C C . MET A 1 276 ? -17.602 60.235 24.656 1.00 17.85 277 MET A C 1
ATOM 1942 O O . MET A 1 276 ? -16.801 60.153 23.724 1.00 17.36 277 MET A O 1
ATOM 1947 N N . LEU A 1 277 ? -17.378 59.693 25.849 1.00 16.14 278 LEU A N 1
ATOM 1948 C CA . LEU A 1 277 ? -16.146 58.964 26.116 1.00 16.58 278 LEU A CA 1
ATOM 1949 C C . LEU A 1 277 ? -15.999 57.699 25.286 1.00 15.86 278 LEU A C 1
ATOM 1950 O O . LEU A 1 277 ? -14.893 57.324 24.920 1.00 16.29 278 LEU A O 1
ATOM 1955 N N . VAL A 1 278 ? -17.100 57.020 25.002 1.00 15.22 279 VAL A N 1
ATOM 1956 C CA . VAL A 1 278 ? -16.991 55.828 24.180 1.00 16.04 279 VAL A CA 1
ATOM 1957 C C . VAL A 1 278 ? -16.495 56.250 22.795 1.00 14.62 279 VAL A C 1
ATOM 1958 O O . VAL A 1 278 ? -15.607 55.616 22.227 1.00 14.77 279 VAL A O 1
ATOM 1962 N N . GLY A 1 279 ? -17.057 57.333 22.267 1.00 14.35 280 GLY A N 1
ATOM 1963 C CA . GLY A 1 279 ? -16.644 57.801 20.959 1.00 14.36 280 GLY A CA 1
ATOM 1964 C C . GLY A 1 279 ? -15.171 58.158 20.953 1.00 16.23 280 GLY A C 1
ATOM 1965 O O . GLY A 1 279 ? -14.464 57.885 19.979 1.00 16.42 280 GLY A O 1
ATOM 1966 N N . LEU A 1 280 ? -14.701 58.770 22.037 1.00 15.53 281 LEU A N 1
ATOM 1967 C CA . LEU A 1 280 ? -13.299 59.153 22.129 1.00 16.35 281 LEU A CA 1
ATOM 1968 C C . LEU A 1 280 ? -12.417 57.913 22.182 1.00 16.54 281 LEU A C 1
ATOM 1969 O O . LEU A 1 280 ? -11.339 57.905 21.599 1.00 17.45 281 LEU A O 1
ATOM 1974 N N . ALA A 1 281 ? -12.870 56.864 22.857 1.00 16.13 282 ALA A N 1
ATOM 1975 C CA . ALA A 1 281 ? -12.084 55.629 22.913 1.00 17.36 282 ALA A CA 1
ATOM 1976 C C . ALA A 1 281 ? -11.933 55.064 21.500 1.00 17.98 282 ALA A C 1
ATOM 1977 O O . ALA A 1 281 ? -10.858 54.598 21.120 1.00 19.06 282 ALA A O 1
ATOM 1979 N N . LEU A 1 282 ? -13.010 55.108 20.718 1.00 18.85 283 LEU A N 1
ATOM 1980 C CA . LEU A 1 282 ? -12.969 54.589 19.355 1.00 18.98 283 LEU A CA 1
ATOM 1981 C C . LEU A 1 282 ? -11.927 55.346 18.528 1.00 19.74 283 LEU A C 1
ATOM 1982 O O . LEU A 1 282 ? -11.142 54.737 17.792 1.00 20.12 283 LEU A O 1
ATOM 1987 N N . SER A 1 283 ? -11.903 56.669 18.657 1.00 19.06 284 SER A N 1
ATOM 1988 C CA . SER A 1 283 ? -10.925 57.455 17.916 1.00 19.90 284 SER A CA 1
ATOM 1989 C C . SER A 1 283 ? -9.513 57.114 18.376 1.00 20.89 284 SER A C 1
ATOM 1990 O O . SER A 1 283 ? -8.589 57.029 17.564 1.00 22.29 284 SER A O 1
ATOM 1993 N N . LEU A 1 284 ? -9.337 56.926 19.678 1.00 20.61 285 LEU A N 1
ATOM 1994 C CA . LEU A 1 284 ? -8.018 56.596 20.197 1.00 20.17 285 LEU A CA 1
ATOM 1995 C C . LEU A 1 284 ? -7.554 55.248 19.665 1.00 20.70 285 LEU A C 1
ATOM 1996 O O . LEU A 1 284 ? -6.356 55.021 19.483 1.00 20.19 285 LEU A O 1
ATOM 2001 N N . LEU A 1 285 ? -8.502 54.349 19.422 1.00 21.07 286 LEU A N 1
ATOM 2002 C CA . LEU A 1 285 ? -8.167 53.032 18.905 1.00 21.90 286 LEU A CA 1
ATOM 2003 C C . LEU A 1 285 ? -8.194 52.896 17.376 1.00 21.93 286 LEU A C 1
ATOM 2004 O O . LEU A 1 285 ? -8.290 51.796 16.843 1.00 22.18 286 LEU A O 1
ATOM 2009 N N . GLY A 1 286 ? -8.112 54.013 16.665 1.00 22.70 287 GLY A N 1
ATOM 2010 C CA . GLY A 1 286 ? -8.067 53.927 15.215 1.00 25.74 287 GLY A CA 1
ATOM 2011 C C . GLY A 1 286 ? -9.244 54.336 14.349 1.00 26.35 287 GLY A C 1
ATOM 2012 O O . GLY A 1 286 ? -9.098 54.403 13.124 1.00 26.86 287 GLY A O 1
ATOM 2013 N N . LYS A 1 287 ? -10.406 54.603 14.939 1.00 27.23 288 LYS A N 1
ATOM 2014 C CA . LYS A 1 287 ? -11.544 55.001 14.118 1.00 27.26 288 LYS A CA 1
ATOM 2015 C C . LYS A 1 287 ? -11.214 56.339 13.468 1.00 28.20 288 LYS A C 1
ATOM 2016 O O . LYS A 1 287 ? -10.781 57.277 14.138 1.00 27.40 288 LYS A O 1
ATOM 2022 N N . ARG A 1 288 ? -11.402 56.412 12.156 1.00 28.56 289 ARG A N 1
ATOM 2023 C CA . ARG A 1 288 ? -11.133 57.633 11.416 1.00 30.78 289 ARG A CA 1
ATOM 2024 C C . ARG A 1 288 ? -12.228 57.907 10.396 1.00 30.00 289 ARG A C 1
ATOM 2025 O O . ARG A 1 288 ? -12.899 56.984 9.942 1.00 28.60 289 ARG A O 1
ATOM 2033 N N . ILE A 1 289 ? -12.409 59.185 10.064 1.00 29.67 290 ILE A N 1
ATOM 2034 C CA . ILE A 1 289 ? -13.420 59.616 9.099 1.00 31.78 290 ILE A CA 1
ATOM 2035 C C . ILE A 1 289 ? -13.028 59.093 7.730 1.00 32.72 290 ILE A C 1
ATOM 2036 O O . ILE A 1 289 ? -13.829 58.473 7.040 1.00 32.08 290 ILE A O 1
ATOM 2041 N N . PHE A 1 290 ? -11.807 59.371 7.322 1.00 31.98 291 PHE A N 1
ATOM 2042 C CA . PHE A 1 290 ? -11.356 58.873 6.042 1.00 35.40 291 PHE A CA 1
ATOM 2043 C C . PHE A 1 290 ? -10.501 57.575 6.244 1.00 37.28 291 PHE A C 1
ATOM 2044 O O . PHE A 1 290 ? -9.278 57.760 6.392 1.00 37.83 291 PHE A O 1
ATOM 2053 N N . GLU B 1 1 ? 8.928 103.817 7.619 1.00 37.19 2 GLU B N 1
ATOM 2054 C CA . GLU B 1 1 ? 9.921 102.881 7.016 1.00 36.45 2 GLU B CA 1
ATOM 2055 C C . GLU B 1 1 ? 10.858 103.563 6.023 1.00 33.06 2 GLU B C 1
ATOM 2056 O O . GLU B 1 1 ? 12.026 103.184 5.902 1.00 30.92 2 GLU B O 1
ATOM 2062 N N . ARG B 1 2 ? 10.351 104.567 5.317 1.00 30.46 3 ARG B N 1
ATOM 2063 C CA . ARG B 1 2 ? 11.154 105.276 4.325 1.00 29.22 3 ARG B CA 1
ATOM 2064 C C . ARG B 1 2 ? 11.560 106.676 4.768 1.00 26.23 3 ARG B C 1
ATOM 2065 O O . ARG B 1 2 ? 10.773 107.398 5.374 1.00 24.81 3 ARG B O 1
ATOM 2073 N N . VAL B 1 3 ? 12.798 107.044 4.454 1.00 24.17 4 VAL B N 1
ATOM 2074 C CA . VAL B 1 3 ? 13.334 108.361 4.790 1.00 22.52 4 VAL B CA 1
ATOM 2075 C C . VAL B 1 3 ? 14.052 108.953 3.592 1.00 21.76 4 VAL B C 1
ATOM 2076 O O . VAL B 1 3 ? 14.847 108.279 2.948 1.00 23.04 4 VAL B O 1
ATOM 2080 N N . ALA B 1 4 ? 13.767 110.213 3.286 1.00 21.09 5 ALA B N 1
ATOM 2081 C CA . ALA B 1 4 ? 14.432 110.888 2.180 1.00 20.14 5 ALA B CA 1
ATOM 2082 C C . ALA B 1 4 ? 15.263 112.039 2.748 1.00 19.07 5 ALA B C 1
ATOM 2083 O O . ALA B 1 4 ? 14.767 112.840 3.531 1.00 17.03 5 ALA B O 1
ATOM 2085 N N . VAL B 1 5 ? 16.525 112.111 2.352 1.00 18.47 6 VAL B N 1
ATOM 2086 C CA . VAL B 1 5 ? 17.404 113.168 2.810 1.00 19.02 6 VAL B CA 1
ATOM 2087 C C . VAL B 1 5 ? 17.732 114.117 1.663 1.00 20.21 6 VAL B C 1
ATOM 2088 O O . VAL B 1 5 ? 18.140 113.686 0.586 1.00 22.37 6 VAL B O 1
ATOM 2092 N N . VAL B 1 6 ? 17.545 115.410 1.885 1.00 19.11 7 VAL B N 1
ATOM 2093 C CA . VAL B 1 6 ? 17.869 116.395 0.867 1.00 18.42 7 VAL B CA 1
ATOM 2094 C C . VAL B 1 6 ? 18.640 117.532 1.515 1.00 18.13 7 VAL B C 1
ATOM 2095 O O . VAL B 1 6 ? 18.312 117.958 2.625 1.00 18.43 7 VAL B O 1
ATOM 2099 N N . GLY B 1 7 ? 19.672 118.010 0.822 1.00 18.71 8 GLY B N 1
ATOM 2100 C CA . GLY B 1 7 ? 20.490 119.089 1.346 1.00 18.58 8 GLY B CA 1
ATOM 2101 C C . GLY B 1 7 ? 20.254 120.433 0.684 1.00 19.80 8 GLY B C 1
ATOM 2102 O O . GLY B 1 7 ? 19.898 120.503 -0.490 1.00 17.79 8 GLY B O 1
ATOM 2103 N N . VAL B 1 8 ? 20.439 121.501 1.451 1.00 19.83 9 VAL B N 1
ATOM 2104 C CA . VAL B 1 8 ? 20.280 122.862 0.954 1.00 20.54 9 VAL B CA 1
ATOM 2105 C C . VAL B 1 8 ? 21.509 123.638 1.412 1.00 22.49 9 VAL B C 1
ATOM 2106 O O . VAL B 1 8 ? 21.495 124.256 2.471 1.00 23.57 9 VAL B O 1
ATOM 2110 N N . PRO B 1 9 ? 22.597 123.596 0.625 1.00 24.08 10 PRO B N 1
ATOM 2111 C CA . PRO B 1 9 ? 23.845 124.294 0.950 1.00 25.58 10 PRO B CA 1
ATOM 2112 C C . PRO B 1 9 ? 23.710 125.796 0.723 1.00 27.92 10 PRO B C 1
ATOM 2113 O O . PRO B 1 9 ? 24.408 126.384 -0.098 1.00 28.97 10 PRO B O 1
ATOM 2117 N N . MET B 1 10 ? 22.801 126.404 1.469 1.00 30.60 11 MET B N 1
ATOM 2118 C CA . MET B 1 10 ? 22.527 127.824 1.353 1.00 33.09 11 MET B CA 1
ATOM 2119 C C . MET B 1 10 ? 23.165 128.645 2.466 1.00 33.76 11 MET B C 1
ATOM 2120 O O . MET B 1 10 ? 23.008 128.349 3.651 1.00 30.95 11 MET B O 1
ATOM 2125 N N . ASP B 1 11 ? 23.892 129.679 2.061 1.00 36.12 12 ASP B N 1
ATOM 2126 C CA . ASP B 1 11 ? 24.567 130.582 2.983 1.00 39.33 12 ASP B CA 1
ATOM 2127 C C . ASP B 1 11 ? 24.440 131.958 2.346 1.00 40.43 12 ASP B C 1
ATOM 2128 O O . ASP B 1 11 ? 25.417 132.495 1.820 1.00 42.00 12 ASP B O 1
ATOM 2133 N N . LEU B 1 12 ? 23.234 132.513 2.380 1.00 40.26 13 LEU B N 1
ATOM 2134 C CA . LEU B 1 12 ? 22.969 133.815 1.781 1.00 40.38 13 LEU B CA 1
ATOM 2135 C C . LEU B 1 12 ? 22.563 134.854 2.820 1.00 41.41 13 LEU B C 1
ATOM 2136 O O . LEU B 1 12 ? 21.376 135.127 3.008 1.00 41.63 13 LEU B O 1
ATOM 2141 N N . GLY B 1 18 ? 29.758 130.098 6.470 1.00 27.38 19 GLY B N 1
ATOM 2142 C CA . GLY B 1 18 ? 30.156 128.726 6.200 1.00 25.89 19 GLY B CA 1
ATOM 2143 C C . GLY B 1 18 ? 29.064 127.680 6.378 1.00 24.49 19 GLY B C 1
ATOM 2144 O O . GLY B 1 18 ? 29.327 126.492 6.216 1.00 24.44 19 GLY B O 1
ATOM 2145 N N . VAL B 1 19 ? 27.840 128.090 6.701 1.00 22.70 20 VAL B N 1
ATOM 2146 C CA . VAL B 1 19 ? 26.773 127.109 6.885 1.00 22.25 20 VAL B CA 1
ATOM 2147 C C . VAL B 1 19 ? 26.430 126.358 5.609 1.00 21.74 20 VAL B C 1
ATOM 2148 O O . VAL B 1 19 ? 25.757 125.334 5.651 1.00 20.55 20 VAL B O 1
ATOM 2152 N N . ASP B 1 20 ? 26.889 126.856 4.466 1.00 22.55 21 ASP B N 1
ATOM 2153 C CA . ASP B 1 20 ? 26.599 126.170 3.213 1.00 22.89 21 ASP B CA 1
ATOM 2154 C C . ASP B 1 20 ? 27.342 124.834 3.140 1.00 22.32 21 ASP B C 1
ATOM 2155 O O . ASP B 1 20 ? 27.075 124.024 2.260 1.00 21.29 21 ASP B O 1
ATOM 2160 N N . MET B 1 21 ? 28.258 124.612 4.082 1.00 21.99 22 MET B N 1
ATOM 2161 C CA . MET B 1 21 ? 29.029 123.371 4.164 1.00 22.31 22 MET B CA 1
ATOM 2162 C C . MET B 1 21 ? 28.343 122.410 5.145 1.00 21.10 22 MET B C 1
ATOM 2163 O O . MET B 1 21 ? 28.791 121.282 5.355 1.00 21.09 22 MET B O 1
ATOM 2168 N N . GLY B 1 22 ? 27.255 122.874 5.749 1.00 20.91 23 GLY B N 1
ATOM 2169 C CA . GLY B 1 22 ? 26.523 122.066 6.716 1.00 19.21 23 GLY B CA 1
ATOM 2170 C C . GLY B 1 22 ? 26.028 120.729 6.195 1.00 18.35 23 GLY B C 1
ATOM 2171 O O . GLY B 1 22 ? 26.184 119.712 6.863 1.00 18.27 23 GLY B O 1
ATOM 2172 N N . PRO B 1 23 ? 25.408 120.696 5.006 1.00 18.46 24 PRO B N 1
ATOM 2173 C CA . PRO B 1 23 ? 24.913 119.429 4.455 1.00 16.99 24 PRO B CA 1
ATOM 2174 C C . PRO B 1 23 ? 26.019 118.379 4.325 1.00 16.95 24 PRO B C 1
ATOM 2175 O O . PRO B 1 23 ? 25.823 117.219 4.663 1.00 16.12 24 PRO B O 1
ATOM 2179 N N . SER B 1 24 ? 27.183 118.787 3.841 1.00 16.31 25 SER B N 1
ATOM 2180 C CA . SER B 1 24 ? 28.280 117.847 3.695 1.00 17.74 25 SER B CA 1
ATOM 2181 C C . SER B 1 24 ? 28.765 117.330 5.036 1.00 16.98 25 SER B C 1
ATOM 2182 O O . SER B 1 24 ? 29.097 116.151 5.169 1.00 18.99 25 SER B O 1
ATOM 2185 N N . ALA B 1 25 ? 28.806 118.221 6.019 1.00 17.68 26 ALA B N 1
ATOM 2186 C CA . ALA B 1 25 ? 29.237 117.876 7.372 1.00 17.55 26 ALA B CA 1
ATOM 2187 C C . ALA B 1 25 ? 28.283 116.850 7.980 1.00 16.57 26 ALA B C 1
ATOM 2188 O O . ALA B 1 25 ? 28.711 115.879 8.596 1.00 15.45 26 ALA B O 1
ATOM 2190 N N . LEU B 1 26 ? 26.987 117.070 7.804 1.00 16.57 27 LEU B N 1
ATOM 2191 C CA . LEU B 1 26 ? 25.988 116.153 8.336 1.00 16.03 27 LEU B CA 1
ATOM 2192 C C . LEU B 1 26 ? 26.099 114.787 7.655 1.00 18.02 27 LEU B C 1
ATOM 2193 O O . LEU B 1 26 ? 25.999 113.743 8.309 1.00 18.31 27 LEU B O 1
ATOM 2198 N N . ARG B 1 27 ? 26.312 114.790 6.344 1.00 17.91 28 ARG B N 1
ATOM 2199 C CA . ARG B 1 27 ? 26.462 113.538 5.615 1.00 18.16 28 ARG B CA 1
ATOM 2200 C C . ARG B 1 27 ? 27.725 112.826 6.098 1.00 18.93 28 ARG B C 1
ATOM 2201 O O . ARG B 1 27 ? 27.744 111.602 6.261 1.00 17.67 28 ARG B O 1
ATOM 2209 N N . TYR B 1 28 ? 28.784 113.595 6.332 1.00 18.52 29 TYR B N 1
ATOM 2210 C CA . TYR B 1 28 ? 30.030 113.006 6.802 1.00 20.73 29 TYR B CA 1
ATOM 2211 C C . TYR B 1 28 ? 29.921 112.438 8.203 1.00 20.59 29 TYR B C 1
ATOM 2212 O O . TYR B 1 28 ? 30.750 111.618 8.600 1.00 20.06 29 TYR B O 1
ATOM 2221 N N . ALA B 1 29 ? 28.901 112.871 8.944 1.00 19.22 30 ALA B N 1
ATOM 2222 C CA . ALA B 1 29 ? 28.666 112.376 10.299 1.00 19.29 30 ALA B CA 1
ATOM 2223 C C . ALA B 1 29 ? 27.837 111.088 10.210 1.00 20.39 30 ALA B C 1
ATOM 2224 O O . ALA B 1 29 ? 27.251 110.633 11.200 1.00 19.02 30 ALA B O 1
ATOM 2226 N N . ARG B 1 30 ? 27.775 110.534 8.999 1.00 21.08 31 ARG B N 1
ATOM 2227 C CA . ARG B 1 30 ? 27.077 109.279 8.720 1.00 22.11 31 ARG B CA 1
ATOM 2228 C C . ARG B 1 30 ? 25.605 109.221 9.110 1.00 20.29 31 ARG B C 1
ATOM 2229 O O . ARG B 1 30 ? 25.136 108.217 9.644 1.00 21.18 31 ARG B O 1
ATOM 2237 N N . LEU B 1 31 ? 24.879 110.291 8.828 1.00 19.52 32 LEU B N 1
ATOM 2238 C CA . LEU B 1 31 ? 23.460 110.362 9.145 1.00 18.90 32 LEU B CA 1
ATOM 2239 C C . LEU B 1 31 ? 22.715 109.218 8.454 1.00 20.05 32 LEU B C 1
ATOM 2240 O O . LEU B 1 31 ? 21.881 108.526 9.027 1.00 20.53 32 LEU B O 1
ATOM 2245 N N . LEU B 1 32 ? 23.053 109.036 7.193 1.00 21.69 33 LEU B N 1
ATOM 2246 C CA . LEU B 1 32 ? 22.434 108.035 6.356 1.00 22.69 33 LEU B CA 1
ATOM 2247 C C . LEU B 1 32 ? 22.695 106.598 6.802 1.00 21.52 33 LEU B C 1
ATOM 2248 O O . LEU B 1 32 ? 21.758 105.809 6.963 1.00 20.30 33 LEU B O 1
ATOM 2253 N N . GLU B 1 33 ? 23.964 106.263 6.996 1.00 21.12 34 GLU B N 1
ATOM 2254 C CA . GLU B 1 33 ? 24.341 104.928 7.436 1.00 22.97 34 GLU B CA 1
ATOM 2255 C C . GLU B 1 33 ? 23.683 104.602 8.775 1.00 21.93 34 GLU B C 1
ATOM 2256 O O . GLU B 1 33 ? 23.227 103.480 8.996 1.00 20.95 34 GLU B O 1
ATOM 2262 N N . GLN B 1 34 ? 23.637 105.583 9.673 1.00 20.14 35 GLN B N 1
ATOM 2263 C CA . GLN B 1 34 ? 23.036 105.346 10.974 1.00 20.59 35 GLN B CA 1
ATOM 2264 C C . GLN B 1 34 ? 21.516 105.216 10.917 1.00 20.10 35 GLN B C 1
ATOM 2265 O O . GLN B 1 34 ? 20.926 104.529 11.748 1.00 18.91 35 GLN B O 1
ATOM 2271 N N . LEU B 1 35 ? 20.881 105.872 9.945 1.00 19.62 36 LEU B N 1
ATOM 2272 C CA . LEU B 1 35 ? 19.431 105.756 9.800 1.00 20.45 36 LEU B CA 1
ATOM 2273 C C . LEU B 1 35 ? 19.115 104.349 9.311 1.00 21.33 36 LEU B C 1
ATOM 2274 O O . LEU B 1 35 ? 18.093 103.762 9.677 1.00 22.56 36 LEU B O 1
ATOM 2279 N N . GLU B 1 36 ? 19.999 103.803 8.485 1.00 22.47 37 GLU B N 1
ATOM 2280 C CA . GLU B 1 36 ? 19.790 102.452 7.987 1.00 24.38 37 GLU B CA 1
ATOM 2281 C C . GLU B 1 36 ? 19.979 101.445 9.120 1.00 25.26 37 GLU B C 1
ATOM 2282 O O . GLU B 1 36 ? 19.212 100.494 9.229 1.00 25.65 37 GLU B O 1
ATOM 2288 N N . ASP B 1 37 ? 20.983 101.658 9.973 1.00 25.36 38 ASP B N 1
ATOM 2289 C CA . ASP B 1 37 ? 21.211 100.745 11.101 1.00 27.00 38 ASP B CA 1
ATOM 2290 C C . ASP B 1 37 ? 19.987 100.739 12.000 1.00 27.40 38 ASP B C 1
ATOM 2291 O O . ASP B 1 37 ? 19.729 99.769 12.712 1.00 27.50 38 ASP B O 1
ATOM 2296 N N . LEU B 1 38 ? 19.240 101.834 11.967 1.00 27.17 39 LEU B N 1
ATOM 2297 C CA . LEU B 1 38 ? 18.047 101.972 12.781 1.00 26.95 39 LEU B CA 1
ATOM 2298 C C . LEU B 1 38 ? 16.877 101.215 12.162 1.00 27.83 39 LEU B C 1
ATOM 2299 O O . LEU B 1 38 ? 15.823 101.087 12.785 1.00 28.56 39 LEU B O 1
ATOM 2304 N N . GLY B 1 39 ? 17.065 100.719 10.938 1.00 27.63 40 GLY B N 1
ATOM 2305 C CA . GLY B 1 39 ? 16.013 99.965 10.270 1.00 27.16 40 GLY B CA 1
ATOM 2306 C C . GLY B 1 39 ? 15.249 100.673 9.162 1.00 27.36 40 GLY B C 1
ATOM 2307 O O . GLY B 1 39 ? 14.324 100.105 8.588 1.00 27.50 40 GLY B O 1
ATOM 2308 N N . TYR B 1 40 ? 15.629 101.908 8.853 1.00 26.57 41 TYR B N 1
ATOM 2309 C CA . TYR B 1 40 ? 14.963 102.682 7.806 1.00 25.76 41 TYR B CA 1
ATOM 2310 C C . TYR B 1 40 ? 15.598 102.444 6.438 1.00 26.26 41 TYR B C 1
ATOM 2311 O O . TYR B 1 40 ? 16.792 102.153 6.345 1.00 24.10 41 TYR B O 1
ATOM 2320 N N . THR B 1 41 ? 14.798 102.538 5.377 1.00 25.92 42 THR B N 1
ATOM 2321 C CA . THR B 1 41 ? 15.354 102.425 4.038 1.00 27.79 42 THR B CA 1
ATOM 2322 C C . THR B 1 41 ? 15.532 103.905 3.714 1.00 25.74 42 THR B C 1
ATOM 2323 O O . THR B 1 41 ? 14.587 104.689 3.808 1.00 25.16 42 THR B O 1
ATOM 2327 N N . VAL B 1 42 ? 16.751 104.286 3.359 1.00 24.81 43 VAL B N 1
ATOM 2328 C CA . VAL B 1 42 ? 17.070 105.683 3.113 1.00 26.82 43 VAL B CA 1
ATOM 2329 C C . VAL B 1 42 ? 17.515 106.034 1.710 1.00 27.36 43 VAL B C 1
ATOM 2330 O O . VAL B 1 42 ? 18.283 105.306 1.093 1.00 29.34 43 VAL B O 1
ATOM 2334 N N . GLU B 1 43 ? 17.043 107.176 1.227 1.00 28.76 44 GLU B N 1
ATOM 2335 C CA . GLU B 1 43 ? 17.398 107.670 -0.093 1.00 30.50 44 GLU B CA 1
ATOM 2336 C C . GLU B 1 43 ? 17.930 109.097 0.022 1.00 30.34 44 GLU B C 1
ATOM 2337 O O . GLU B 1 43 ? 17.282 109.957 0.625 1.00 30.70 44 GLU B O 1
ATOM 2343 N N . ASP B 1 44 ? 19.119 109.339 -0.526 1.00 28.56 45 ASP B N 1
ATOM 2344 C CA . ASP B 1 44 ? 19.701 110.679 -0.509 1.00 28.87 45 ASP B CA 1
ATOM 2345 C C . ASP B 1 44 ? 19.315 111.326 -1.831 1.00 28.20 45 ASP B C 1
ATOM 2346 O O . ASP B 1 44 ? 19.718 110.852 -2.891 1.00 29.49 45 ASP B O 1
ATOM 2351 N N . LEU B 1 45 ? 18.543 112.405 -1.764 1.00 26.28 46 LEU B N 1
ATOM 2352 C CA . LEU B 1 45 ? 18.090 113.109 -2.955 1.00 25.29 46 LEU B CA 1
ATOM 2353 C C . LEU B 1 45 ? 19.097 114.135 -3.450 1.00 25.41 46 LEU B C 1
ATOM 2354 O O . LEU B 1 45 ? 18.813 114.878 -4.385 1.00 26.63 46 LEU B O 1
ATOM 2359 N N . GLY B 1 46 ? 20.270 114.183 -2.830 1.00 24.59 47 GLY B N 1
ATOM 2360 C CA . GLY B 1 46 ? 21.269 115.147 -3.251 1.00 23.60 47 GLY B CA 1
ATOM 2361 C C . GLY B 1 46 ? 20.951 116.527 -2.703 1.00 25.03 47 GLY B C 1
ATOM 2362 O O . GLY B 1 46 ? 20.244 116.651 -1.693 1.00 22.98 47 GLY B O 1
ATOM 2363 N N . ASP B 1 47 ? 21.464 117.563 -3.362 1.00 25.31 48 ASP B N 1
ATOM 2364 C CA . ASP B 1 47 ? 21.231 118.929 -2.924 1.00 27.33 48 ASP B CA 1
ATOM 2365 C C . ASP B 1 47 ? 20.382 119.737 -3.887 1.00 29.55 48 ASP B C 1
ATOM 2366 O O . ASP B 1 47 ? 20.378 119.494 -5.098 1.00 29.04 48 ASP B O 1
ATOM 2371 N N . VAL B 1 48 ? 19.669 120.709 -3.328 1.00 30.00 49 VAL B N 1
ATOM 2372 C CA . VAL B 1 48 ? 18.856 121.628 -4.108 1.00 31.27 49 VAL B CA 1
ATOM 2373 C C . VAL B 1 48 ? 19.837 122.696 -4.590 1.00 31.78 49 VAL B C 1
ATOM 2374 O O . VAL B 1 48 ? 20.646 123.196 -3.814 1.00 30.26 49 VAL B O 1
ATOM 2378 N N . PRO B 1 49 ? 19.787 123.047 -5.883 1.00 34.27 50 PRO B N 1
ATOM 2379 C CA . PRO B 1 49 ? 20.688 124.063 -6.443 1.00 34.65 50 PRO B CA 1
ATOM 2380 C C . PRO B 1 49 ? 20.550 125.394 -5.701 1.00 35.27 50 PRO B C 1
ATOM 2381 O O . PRO B 1 49 ? 19.437 125.840 -5.426 1.00 35.19 50 PRO B O 1
ATOM 2385 N N . VAL B 1 50 ? 21.674 126.020 -5.370 1.00 38.32 51 VAL B N 1
ATOM 2386 C CA . VAL B 1 50 ? 21.636 127.305 -4.685 1.00 41.64 51 VAL B CA 1
ATOM 2387 C C . VAL B 1 50 ? 22.584 128.301 -5.337 1.00 43.85 51 VAL B C 1
ATOM 2388 O O . VAL B 1 50 ? 23.796 128.084 -5.386 1.00 45.76 51 VAL B O 1
ATOM 2392 N N . SER B 1 51 ? 22.022 129.395 -5.838 1.00 46.68 52 SER B N 1
ATOM 2393 C CA . SER B 1 51 ? 22.809 130.440 -6.483 1.00 49.41 52 SER B CA 1
ATOM 2394 C C . SER B 1 51 ? 22.580 131.760 -5.761 1.00 50.68 52 SER B C 1
ATOM 2395 O O . SER B 1 51 ? 21.462 132.283 -5.754 1.00 52.57 52 SER B O 1
ATOM 2397 N N . LEU B 1 63 ? 15.676 141.731 2.598 1.00 52.80 64 LEU B N 1
ATOM 2398 C CA . LEU B 1 63 ? 16.581 142.458 1.717 1.00 52.45 64 LEU B CA 1
ATOM 2399 C C . LEU B 1 63 ? 17.552 141.564 0.957 1.00 51.93 64 LEU B C 1
ATOM 2400 O O . LEU B 1 63 ? 17.280 141.131 -0.165 1.00 51.67 64 LEU B O 1
ATOM 2405 N N . ALA B 1 64 ? 18.692 141.304 1.585 1.00 52.07 65 ALA B N 1
ATOM 2406 C CA . ALA B 1 64 ? 19.757 140.495 1.000 1.00 50.96 65 ALA B CA 1
ATOM 2407 C C . ALA B 1 64 ? 19.345 139.159 0.380 1.00 49.62 65 ALA B C 1
ATOM 2408 O O . ALA B 1 64 ? 18.799 138.288 1.059 1.00 50.29 65 ALA B O 1
ATOM 2410 N N . TYR B 1 65 ? 19.617 139.016 -0.915 1.00 47.41 66 TYR B N 1
ATOM 2411 C CA . TYR B 1 65 ? 19.340 137.788 -1.660 1.00 45.82 66 TYR B CA 1
ATOM 2412 C C . TYR B 1 65 ? 17.921 137.240 -1.546 1.00 44.51 66 TYR B C 1
ATOM 2413 O O . TYR B 1 65 ? 17.714 136.039 -1.724 1.00 43.55 66 TYR B O 1
ATOM 2422 N N . LEU B 1 66 ? 16.943 138.092 -1.264 1.00 43.18 67 LEU B N 1
ATOM 2423 C CA . LEU B 1 66 ? 15.575 137.602 -1.113 1.00 42.19 67 LEU B CA 1
ATOM 2424 C C . LEU B 1 66 ? 15.104 136.731 -2.278 1.00 41.71 67 LEU B C 1
ATOM 2425 O O . LEU B 1 66 ? 14.585 135.634 -2.064 1.00 42.27 67 LEU B O 1
ATOM 2430 N N . GLU B 1 67 ? 15.285 137.206 -3.507 1.00 39.78 68 GLU B N 1
ATOM 2431 C CA . GLU B 1 67 ? 14.847 136.438 -4.668 1.00 38.82 68 GLU B CA 1
ATOM 2432 C C . GLU B 1 67 ? 15.587 135.116 -4.842 1.00 38.51 68 GLU B C 1
ATOM 2433 O O . GLU B 1 67 ? 14.989 134.116 -5.229 1.00 38.26 68 GLU B O 1
ATOM 2439 N N . GLU B 1 68 ? 16.885 135.112 -4.565 1.00 38.49 69 GLU B N 1
ATOM 2440 C CA . GLU B 1 68 ? 17.678 133.895 -4.696 1.00 39.04 69 GLU B CA 1
ATOM 2441 C C . GLU B 1 68 ? 17.223 132.876 -3.654 1.00 38.47 69 GLU B C 1
ATOM 2442 O O . GLU B 1 68 ? 17.121 131.680 -3.936 1.00 37.17 69 GLU B O 1
ATOM 2448 N N . ILE B 1 69 ? 16.947 133.364 -2.450 1.00 37.26 70 ILE B N 1
ATOM 2449 C CA . ILE B 1 69 ? 16.482 132.511 -1.368 1.00 36.11 70 ILE B CA 1
ATOM 2450 C C . ILE B 1 69 ? 15.101 131.963 -1.734 1.00 36.52 70 ILE B C 1
ATOM 2451 O O . ILE B 1 69 ? 14.812 130.780 -1.535 1.00 36.32 70 ILE B O 1
ATOM 2456 N N . ARG B 1 70 ? 14.253 132.829 -2.280 1.00 35.80 71 ARG B N 1
ATOM 2457 C CA . ARG B 1 70 ? 12.908 132.431 -2.676 1.00 35.09 71 ARG B CA 1
ATOM 2458 C C . ARG B 1 70 ? 12.976 131.319 -3.711 1.00 34.51 71 ARG B C 1
ATOM 2459 O O . ARG B 1 70 ? 12.261 130.317 -3.613 1.00 32.81 71 ARG B O 1
ATOM 2467 N N . ALA B 1 71 ? 13.842 131.503 -4.704 1.00 33.57 72 ALA B N 1
ATOM 2468 C CA . ALA B 1 71 ? 13.998 130.523 -5.773 1.00 33.70 72 ALA B CA 1
ATOM 2469 C C . ALA B 1 71 ? 14.395 129.146 -5.242 1.00 33.13 72 ALA B C 1
ATOM 2470 O O . ALA B 1 71 ? 13.773 128.137 -5.583 1.00 33.30 72 ALA B O 1
ATOM 2472 N N . ALA B 1 72 ? 15.429 129.110 -4.406 1.00 32.84 73 ALA B N 1
ATOM 2473 C CA . ALA B 1 72 ? 15.911 127.858 -3.829 1.00 32.06 73 ALA B CA 1
ATOM 2474 C C . ALA B 1 72 ? 14.846 127.194 -2.957 1.00 31.93 73 ALA B C 1
ATOM 2475 O O . ALA B 1 72 ? 14.569 125.997 -3.099 1.00 31.99 73 ALA B O 1
ATOM 2477 N N . ALA B 1 73 ? 14.245 127.970 -2.059 1.00 30.07 74 ALA B N 1
ATOM 2478 C CA . ALA B 1 73 ? 13.219 127.441 -1.168 1.00 28.98 74 ALA B CA 1
ATOM 2479 C C . ALA B 1 73 ? 12.026 126.908 -1.955 1.00 28.34 74 ALA B C 1
ATOM 2480 O O . ALA B 1 73 ? 11.354 125.963 -1.538 1.00 26.87 74 ALA B O 1
ATOM 2482 N N . LEU B 1 74 ? 11.763 127.514 -3.104 1.00 27.47 75 LEU B N 1
ATOM 2483 C CA . LEU B 1 74 ? 10.642 127.085 -3.924 1.00 28.84 75 LEU B CA 1
ATOM 2484 C C . LEU B 1 74 ? 10.917 125.703 -4.535 1.00 26.84 75 LEU B C 1
ATOM 2485 O O . LEU B 1 74 ? 10.020 124.859 -4.637 1.00 24.15 75 LEU B O 1
ATOM 2490 N N . VAL B 1 75 ? 12.164 125.476 -4.933 1.00 26.21 76 VAL B N 1
ATOM 2491 C CA . VAL B 1 75 ? 12.564 124.194 -5.500 1.00 24.99 76 VAL B CA 1
ATOM 2492 C C . VAL B 1 75 ? 12.435 123.136 -4.398 1.00 24.61 76 VAL B C 1
ATOM 2493 O O . VAL B 1 75 ? 11.975 122.010 -4.626 1.00 23.06 76 VAL B O 1
ATOM 2497 N N . LEU B 1 76 ? 12.834 123.517 -3.189 1.00 21.89 77 LEU B N 1
ATOM 2498 C CA . LEU B 1 76 ? 12.764 122.618 -2.046 1.00 20.65 77 LEU B CA 1
ATOM 2499 C C . LEU B 1 76 ? 11.317 122.255 -1.743 1.00 20.55 77 LEU B C 1
ATOM 2500 O O . LEU B 1 76 ? 10.981 121.089 -1.568 1.00 20.71 77 LEU B O 1
ATOM 2505 N N . LYS B 1 77 ? 10.460 123.265 -1.678 1.00 21.04 78 LYS B N 1
ATOM 2506 C CA . LYS B 1 77 ? 9.050 123.041 -1.397 1.00 23.57 78 LYS B CA 1
ATOM 2507 C C . LYS B 1 77 ? 8.470 122.038 -2.386 1.00 25.21 78 LYS B C 1
ATOM 2508 O O . LYS B 1 77 ? 7.801 121.077 -1.998 1.00 23.17 78 LYS B O 1
ATOM 2514 N N . GLU B 1 78 ? 8.729 122.282 -3.668 1.00 27.32 79 GLU B N 1
ATOM 2515 C CA . GLU B 1 78 ? 8.239 121.416 -4.725 1.00 30.67 79 GLU B CA 1
ATOM 2516 C C . GLU B 1 78 ? 8.881 120.042 -4.586 1.00 30.54 79 GLU B C 1
ATOM 2517 O O . GLU B 1 78 ? 8.235 119.055 -4.774 1.00 31.33 79 GLU B O 1
ATOM 2523 N N . ARG B 1 79 ? 10.157 119.955 -4.257 1.00 30.30 80 ARG B N 1
ATOM 2524 C CA . ARG B 1 79 ? 10.745 118.626 -4.131 1.00 30.25 80 ARG B CA 1
ATOM 2525 C C . ARG B 1 79 ? 10.085 117.786 -3.022 1.00 29.06 80 ARG B C 1
ATOM 2526 O O . ARG B 1 79 ? 9.854 116.587 -3.187 1.00 28.07 80 ARG B O 1
ATOM 2534 N N . LEU B 1 80 ? 9.774 118.415 -1.895 1.00 26.90 81 LEU B N 1
ATOM 2535 C CA . LEU B 1 80 ? 9.160 117.707 -0.774 1.00 25.62 81 LEU B CA 1
ATOM 2536 C C . LEU B 1 80 ? 7.693 117.346 -0.983 1.00 26.46 81 LEU B C 1
ATOM 2537 O O . LEU B 1 80 ? 7.237 116.287 -0.544 1.00 23.85 81 LEU B O 1
ATOM 2542 N N . ALA B 1 81 ? 6.953 118.229 -1.643 1.00 26.23 82 ALA B N 1
ATOM 2543 C CA . ALA B 1 81 ? 5.545 117.980 -1.909 1.00 27.71 82 ALA B CA 1
ATOM 2544 C C . ALA B 1 81 ? 5.328 116.809 -2.869 1.00 27.64 82 ALA B C 1
ATOM 2545 O O . ALA B 1 81 ? 4.281 116.206 -2.903 1.00 29.13 82 ALA B O 1
ATOM 2547 N N . ALA B 1 82 ? 6.370 116.464 -3.604 1.00 29.13 83 ALA B N 1
ATOM 2548 C CA . ALA B 1 82 ? 6.379 115.403 -4.613 1.00 30.51 83 ALA B CA 1
ATOM 2549 C C . ALA B 1 82 ? 6.581 114.031 -4.043 1.00 30.96 83 ALA B C 1
ATOM 2550 O O . ALA B 1 82 ? 6.161 113.018 -4.617 1.00 30.84 83 ALA B O 1
ATOM 2552 N N . LEU B 1 83 ? 7.262 114.009 -2.916 1.00 30.13 84 LEU B N 1
ATOM 2553 C CA . LEU B 1 83 ? 7.546 112.764 -2.241 1.00 30.51 84 LEU B CA 1
ATOM 2554 C C . LEU B 1 83 ? 6.282 111.967 -2.033 1.00 31.86 84 LEU B C 1
ATOM 2555 O O . LEU B 1 83 ? 5.217 112.507 -1.749 1.00 31.03 84 LEU B O 1
ATOM 2560 N N . PRO B 1 84 ? 6.372 110.664 -2.240 1.00 32.97 85 PRO B N 1
ATOM 2561 C CA . PRO B 1 84 ? 5.185 109.848 -2.035 1.00 34.22 85 PRO B CA 1
ATOM 2562 C C . PRO B 1 84 ? 4.888 109.953 -0.541 1.00 35.99 85 PRO B C 1
ATOM 2563 O O . PRO B 1 84 ? 5.811 109.995 0.276 1.00 33.98 85 PRO B O 1
ATOM 2567 N N . GLU B 1 85 ? 3.618 110.038 -0.168 1.00 37.59 86 GLU B N 1
ATOM 2568 C CA . GLU B 1 85 ? 3.318 110.138 1.247 1.00 40.12 86 GLU B CA 1
ATOM 2569 C C . GLU B 1 85 ? 3.836 108.887 1.947 1.00 39.40 86 GLU B C 1
ATOM 2570 O O . GLU B 1 85 ? 3.922 107.806 1.351 1.00 38.93 86 GLU B O 1
ATOM 2576 N N . GLY B 1 86 ? 4.214 109.050 3.208 1.00 36.94 87 GLY B N 1
ATOM 2577 C CA . GLY B 1 86 ? 4.752 107.938 3.963 1.00 34.14 87 GLY B CA 1
ATOM 2578 C C . GLY B 1 86 ? 6.265 108.045 4.011 1.00 32.11 87 GLY B C 1
ATOM 2579 O O . GLY B 1 86 ? 6.911 107.349 4.789 1.00 32.11 87 GLY B O 1
ATOM 2580 N N . VAL B 1 87 ? 6.830 108.917 3.177 1.00 29.60 88 VAL B N 1
ATOM 2581 C CA . VAL B 1 87 ? 8.275 109.119 3.133 1.00 27.06 88 VAL B CA 1
ATOM 2582 C C . VAL B 1 87 ? 8.663 110.307 4.011 1.00 25.66 88 VAL B C 1
ATOM 2583 O O . VAL B 1 87 ? 8.326 111.454 3.708 1.00 25.31 88 VAL B O 1
ATOM 2587 N N . PHE B 1 88 ? 9.379 110.014 5.092 1.00 22.85 89 PHE B N 1
ATOM 2588 C CA . PHE B 1 88 ? 9.821 111.020 6.055 1.00 19.84 89 PHE B CA 1
ATOM 2589 C C . PHE B 1 88 ? 10.977 111.852 5.508 1.00 18.19 89 PHE B C 1
ATOM 2590 O O . PHE B 1 88 ? 12.060 111.331 5.251 1.00 18.09 89 PHE B O 1
ATOM 2598 N N . PRO B 1 89 ? 10.766 113.162 5.323 1.00 17.52 90 PRO B N 1
ATOM 2599 C CA . PRO B 1 89 ? 11.857 113.992 4.799 1.00 17.59 90 PRO B CA 1
ATOM 2600 C C . PRO B 1 89 ? 12.733 114.624 5.882 1.00 17.88 90 PRO B C 1
ATOM 2601 O O . PRO B 1 89 ? 12.233 115.087 6.905 1.00 16.02 90 PRO B O 1
ATOM 2605 N N . ILE B 1 90 ? 14.040 114.625 5.649 1.00 18.15 91 ILE B N 1
ATOM 2606 C CA . ILE B 1 90 ? 14.990 115.255 6.562 1.00 17.49 91 ILE B CA 1
ATOM 2607 C C . ILE B 1 90 ? 15.753 116.204 5.676 1.00 16.84 91 ILE B C 1
ATOM 2608 O O . ILE B 1 90 ? 16.390 115.775 4.727 1.00 20.31 91 ILE B O 1
ATOM 2613 N N . VAL B 1 91 ? 15.676 117.493 5.975 1.00 17.42 92 VAL B N 1
ATOM 2614 C CA . VAL B 1 91 ? 16.360 118.497 5.177 1.00 16.84 92 VAL B CA 1
ATOM 2615 C C . VAL B 1 91 ? 17.606 118.961 5.912 1.00 17.26 92 VAL B C 1
ATOM 2616 O O . VAL B 1 91 ? 17.537 119.379 7.069 1.00 17.98 92 VAL B O 1
ATOM 2620 N N . LEU B 1 92 ? 18.748 118.865 5.240 1.00 16.49 93 LEU B N 1
ATOM 2621 C CA . LEU B 1 92 ? 20.019 119.275 5.820 1.00 17.55 93 LEU B CA 1
ATOM 2622 C C . LEU B 1 92 ? 20.277 120.674 5.332 1.00 18.55 93 LEU B C 1
ATOM 2623 O O . LEU B 1 92 ? 20.170 120.957 4.142 1.00 18.24 93 LEU B O 1
ATOM 2628 N N . GLY B 1 93 ? 20.645 121.571 6.222 1.00 20.40 94 GLY B N 1
ATOM 2629 C CA . GLY B 1 93 ? 20.844 122.887 5.701 1.00 23.86 94 GLY B CA 1
ATOM 2630 C C . GLY B 1 93 ? 22.011 123.718 6.110 1.00 28.28 94 GLY B C 1
ATOM 2631 O O . GLY B 1 93 ? 22.940 123.306 6.815 1.00 29.40 94 GLY B O 1
ATOM 2632 N N . GLY B 1 94 ? 21.932 124.919 5.558 1.00 30.03 95 GLY B N 1
ATOM 2633 C CA . GLY B 1 94 ? 22.858 125.975 5.821 1.00 29.13 95 GLY B CA 1
ATOM 2634 C C . GLY B 1 94 ? 21.846 126.837 6.538 1.00 26.99 95 GLY B C 1
ATOM 2635 O O . GLY B 1 94 ? 21.325 126.422 7.571 1.00 25.24 95 GLY B O 1
ATOM 2636 N N . ASP B 1 95 ? 21.509 127.980 5.949 1.00 25.58 96 ASP B N 1
ATOM 2637 C CA . ASP B 1 95 ? 20.565 128.922 6.535 1.00 24.88 96 ASP B CA 1
ATOM 2638 C C . ASP B 1 95 ? 19.236 128.332 6.952 1.00 22.63 96 ASP B C 1
ATOM 2639 O O . ASP B 1 95 ? 18.681 127.466 6.273 1.00 22.58 96 ASP B O 1
ATOM 2644 N N . HIS B 1 96 ? 18.711 128.834 8.064 1.00 19.08 97 HIS B N 1
ATOM 2645 C CA . HIS B 1 96 ? 17.416 128.387 8.543 1.00 19.81 97 HIS B CA 1
ATOM 2646 C C . HIS B 1 96 ? 16.340 128.903 7.581 1.00 19.64 97 HIS B C 1
ATOM 2647 O O . HIS B 1 96 ? 15.178 128.523 7.674 1.00 21.40 97 HIS B O 1
ATOM 2654 N N . SER B 1 97 ? 16.736 129.771 6.656 1.00 20.31 98 SER B N 1
ATOM 2655 C CA . SER B 1 97 ? 15.802 130.316 5.667 1.00 21.74 98 SER B CA 1
ATOM 2656 C C . SER B 1 97 ? 15.149 129.203 4.849 1.00 20.48 98 SER B C 1
ATOM 2657 O O . SER B 1 97 ? 14.029 129.355 4.361 1.00 21.26 98 SER B O 1
ATOM 2660 N N . LEU B 1 98 ? 15.862 128.091 4.688 1.00 19.12 99 LEU B N 1
ATOM 2661 C CA . LEU B 1 98 ? 15.355 126.959 3.919 1.00 18.35 99 LEU B CA 1
ATOM 2662 C C . LEU B 1 98 ? 14.048 126.416 4.485 1.00 18.06 99 LEU B C 1
ATOM 2663 O O . LEU B 1 98 ? 13.284 125.758 3.782 1.00 19.07 99 LEU B O 1
ATOM 2668 N N . SER B 1 99 ? 13.790 126.681 5.758 1.00 17.15 100 SER B N 1
ATOM 2669 C CA . SER B 1 99 ? 12.572 126.183 6.376 1.00 18.70 100 SER B CA 1
ATOM 2670 C C . SER B 1 99 ? 11.303 126.753 5.756 1.00 18.64 100 SER B C 1
ATOM 2671 O O . SER B 1 99 ? 10.236 126.161 5.884 1.00 17.30 100 SER B O 1
ATOM 2674 N N . MET B 1 100 ? 11.411 127.901 5.090 1.00 19.15 101 MET B N 1
ATOM 2675 C CA . MET B 1 100 ? 10.240 128.487 4.437 1.00 20.32 101 MET B CA 1
ATOM 2676 C C . MET B 1 100 ? 9.770 127.483 3.393 1.00 18.21 101 MET B C 1
ATOM 2677 O O . MET B 1 100 ? 8.577 127.278 3.198 1.00 19.38 101 MET B O 1
ATOM 2682 N N . GLY B 1 101 ? 10.731 126.838 2.746 1.00 18.18 102 GLY B N 1
ATOM 2683 C CA . GLY B 1 101 ? 10.411 125.851 1.736 1.00 17.22 102 GLY B CA 1
ATOM 2684 C C . GLY B 1 101 ? 10.134 124.467 2.289 1.00 17.89 102 GLY B C 1
ATOM 2685 O O . GLY B 1 101 ? 9.215 123.795 1.830 1.00 16.54 102 GLY B O 1
ATOM 2686 N N . SER B 1 102 ? 10.915 124.038 3.280 1.00 18.09 103 SER B N 1
ATOM 2687 C CA . SER B 1 102 ? 10.733 122.712 3.853 1.00 17.22 103 SER B CA 1
ATOM 2688 C C . SER B 1 102 ? 9.401 122.541 4.576 1.00 17.33 103 SER B C 1
ATOM 2689 O O . SER B 1 102 ? 8.724 121.533 4.392 1.00 16.89 103 SER B O 1
ATOM 2692 N N . VAL B 1 103 ? 9.011 123.510 5.399 1.00 17.77 104 VAL B N 1
ATOM 2693 C CA . VAL B 1 103 ? 7.743 123.386 6.122 1.00 17.87 104 VAL B CA 1
ATOM 2694 C C . VAL B 1 103 ? 6.555 123.460 5.159 1.00 19.40 104 VAL B C 1
ATOM 2695 O O . VAL B 1 103 ? 5.623 122.658 5.237 1.00 19.38 104 VAL B O 1
ATOM 2699 N N . ALA B 1 104 ? 6.598 124.419 4.240 1.00 19.46 105 ALA B N 1
ATOM 2700 C CA . ALA B 1 104 ? 5.522 124.578 3.267 1.00 22.17 105 ALA B CA 1
ATOM 2701 C C . ALA B 1 104 ? 5.407 123.314 2.429 1.00 21.55 105 ALA B C 1
ATOM 2702 O O . ALA B 1 104 ? 4.311 122.821 2.175 1.00 23.10 105 ALA B O 1
ATOM 2704 N N . GLY B 1 105 ? 6.551 122.784 2.016 1.00 22.53 106 GLY B N 1
ATOM 2705 C CA . GLY B 1 105 ? 6.559 121.581 1.208 1.00 21.67 106 GLY B CA 1
ATOM 2706 C C . GLY B 1 105 ? 6.122 120.345 1.962 1.00 22.83 106 GLY B C 1
ATOM 2707 O O . GLY B 1 105 ? 5.272 119.589 1.488 1.00 24.45 106 GLY B O 1
ATOM 2708 N N . ALA B 1 106 ? 6.700 120.139 3.141 1.00 20.92 107 ALA B N 1
ATOM 2709 C CA . ALA B 1 106 ? 6.383 118.976 3.968 1.00 20.84 107 ALA B CA 1
ATOM 2710 C C . ALA B 1 106 ? 4.952 118.983 4.515 1.00 21.93 107 ALA B C 1
ATOM 2711 O O . ALA B 1 106 ? 4.407 117.934 4.851 1.00 20.50 107 ALA B O 1
ATOM 2713 N N . ALA B 1 107 ? 4.349 120.161 4.621 1.00 22.78 108 ALA B N 1
ATOM 2714 C CA . ALA B 1 107 ? 2.984 120.255 5.135 1.00 25.39 108 ALA B CA 1
ATOM 2715 C C . ALA B 1 107 ? 1.965 119.639 4.177 1.00 27.49 108 ALA B C 1
ATOM 2716 O O . ALA B 1 107 ? 0.897 119.201 4.595 1.00 27.83 108 ALA B O 1
ATOM 2718 N N . ARG B 1 108 ? 2.297 119.612 2.890 1.00 30.05 109 ARG B N 1
ATOM 2719 C CA . ARG B 1 108 ? 1.415 119.034 1.877 1.00 33.32 109 ARG B CA 1
ATOM 2720 C C . ARG B 1 108 ? 0.011 119.632 1.886 1.00 32.56 109 ARG B C 1
ATOM 2721 O O . ARG B 1 108 ? -0.971 118.915 1.716 1.00 32.30 109 ARG B O 1
ATOM 2729 N N . GLY B 1 109 ? -0.078 120.941 2.093 1.00 31.99 110 GLY B N 1
ATOM 2730 C CA . GLY B 1 109 ? -1.369 121.604 2.106 1.00 31.97 110 GLY B CA 1
ATOM 2731 C C . GLY B 1 109 ? -2.226 121.357 3.332 1.00 32.56 110 GLY B C 1
ATOM 2732 O O . GLY B 1 109 ? -3.300 121.944 3.457 1.00 31.72 110 GLY B O 1
ATOM 2733 N N . ARG B 1 110 ? -1.764 120.497 4.234 1.00 33.85 111 ARG B N 1
ATOM 2734 C CA . ARG B 1 110 ? -2.519 120.210 5.442 1.00 36.29 111 ARG B CA 1
ATOM 2735 C C . ARG B 1 110 ? -2.029 120.990 6.667 1.00 35.55 111 ARG B C 1
ATOM 2736 O O . ARG B 1 110 ? -0.936 121.547 6.660 1.00 34.39 111 ARG B O 1
ATOM 2744 N N . ARG B 1 111 ? -2.859 121.042 7.705 1.00 33.18 112 ARG B N 1
ATOM 2745 C CA . ARG B 1 111 ? -2.529 121.731 8.946 1.00 31.02 112 ARG B CA 1
ATOM 2746 C C . ARG B 1 111 ? -1.510 120.906 9.719 1.00 28.34 112 ARG B C 1
ATOM 2747 O O . ARG B 1 111 ? -1.777 119.755 10.060 1.00 26.76 112 ARG B O 1
ATOM 2755 N N . VAL B 1 112 ? -0.349 121.495 9.987 1.00 25.45 113 VAL B N 1
ATOM 2756 C CA . VAL B 1 112 ? 0.697 120.803 10.726 1.00 24.36 113 VAL B CA 1
ATOM 2757 C C . VAL B 1 112 ? 1.189 121.669 11.876 1.00 23.80 113 VAL B C 1
ATOM 2758 O O . VAL B 1 112 ? 1.135 122.896 11.798 1.00 24.32 113 VAL B O 1
ATOM 2762 N N . GLY B 1 113 ? 1.651 121.026 12.946 1.00 22.25 114 GLY B N 1
ATOM 2763 C CA . GLY B 1 113 ? 2.194 121.770 14.065 1.00 20.48 114 GLY B CA 1
ATOM 2764 C C . GLY B 1 113 ? 3.681 121.935 13.796 1.00 19.44 114 GLY B C 1
ATOM 2765 O O . GLY B 1 113 ? 4.289 121.076 13.161 1.00 17.86 114 GLY B O 1
ATOM 2766 N N . VAL B 1 114 ? 4.268 123.036 14.249 1.00 18.53 115 VAL B N 1
ATOM 2767 C CA . VAL B 1 114 ? 5.698 123.262 14.043 1.00 18.46 115 VAL B CA 1
ATOM 2768 C C . VAL B 1 114 ? 6.395 123.430 15.394 1.00 17.71 115 VAL B C 1
ATOM 2769 O O . VAL B 1 114 ? 5.987 124.247 16.221 1.00 17.42 115 VAL B O 1
ATOM 2773 N N . VAL B 1 115 ? 7.433 122.633 15.614 1.00 16.09 116 VAL B N 1
ATOM 2774 C CA . VAL B 1 115 ? 8.207 122.689 16.847 1.00 15.93 116 VAL B CA 1
ATOM 2775 C C . VAL B 1 115 ? 9.554 123.258 16.419 1.00 16.46 116 VAL B C 1
ATOM 2776 O O . VAL B 1 115 ? 10.348 122.575 15.771 1.00 16.63 116 VAL B O 1
ATOM 2780 N N . TRP B 1 116 ? 9.789 124.520 16.764 1.00 16.64 117 TRP B N 1
ATOM 2781 C CA . TRP B 1 116 ? 11.011 125.229 16.387 1.00 15.99 117 TRP B CA 1
ATOM 2782 C C . TRP B 1 116 ? 11.954 125.198 17.593 1.00 15.75 117 TRP B C 1
ATOM 2783 O O . TRP B 1 116 ? 11.721 125.874 18.594 1.00 14.75 117 TRP B O 1
ATOM 2794 N N . VAL B 1 117 ? 13.001 124.384 17.488 1.00 13.49 118 VAL B N 1
ATOM 2795 C CA . VAL B 1 117 ? 13.982 124.204 18.553 1.00 12.69 118 VAL B CA 1
ATOM 2796 C C . VAL B 1 117 ? 15.161 125.043 18.108 1.00 13.61 118 VAL B C 1
ATOM 2797 O O . VAL B 1 117 ? 15.939 124.645 17.232 1.00 12.42 118 VAL B O 1
ATOM 2801 N N . ASP B 1 118 ? 15.290 126.204 18.743 1.00 13.70 119 ASP B N 1
ATOM 2802 C CA . ASP B 1 118 ? 16.268 127.196 18.327 1.00 13.97 119 ASP B CA 1
ATOM 2803 C C . ASP B 1 118 ? 16.619 128.155 19.473 1.00 14.13 119 ASP B C 1
ATOM 2804 O O . ASP B 1 118 ? 15.811 128.354 20.370 1.00 14.52 119 ASP B O 1
ATOM 2809 N N . ALA B 1 119 ? 17.815 128.745 19.442 1.00 16.03 120 ALA B N 1
ATOM 2810 C CA . ALA B 1 119 ? 18.204 129.715 20.469 1.00 14.85 120 ALA B CA 1
ATOM 2811 C C . ALA B 1 119 ? 17.503 131.024 20.118 1.00 17.81 120 ALA B C 1
ATOM 2812 O O . ALA B 1 119 ? 17.320 131.893 20.971 1.00 16.16 120 ALA B O 1
ATOM 2814 N N . HIS B 1 120 ? 17.130 131.150 18.844 1.00 18.35 121 HIS B N 1
ATOM 2815 C CA . HIS B 1 120 ? 16.449 132.338 18.330 1.00 21.14 121 HIS B CA 1
ATOM 2816 C C . HIS B 1 120 ? 15.031 132.019 17.871 1.00 21.64 121 HIS B C 1
ATOM 2817 O O . HIS B 1 120 ? 14.677 130.862 17.670 1.00 22.36 121 HIS B O 1
ATOM 2824 N N . ALA B 1 121 ? 14.222 133.053 17.683 1.00 21.35 122 ALA B N 1
ATOM 2825 C CA . ALA B 1 121 ? 12.844 132.849 17.258 1.00 21.41 122 ALA B CA 1
ATOM 2826 C C . ALA B 1 121 ? 12.647 132.961 15.749 1.00 21.60 122 ALA B C 1
ATOM 2827 O O . ALA B 1 121 ? 11.638 132.491 15.219 1.00 22.57 122 ALA B O 1
ATOM 2829 N N . ASP B 1 122 ? 13.601 133.581 15.063 1.00 20.03 123 ASP B N 1
ATOM 2830 C CA . ASP B 1 122 ? 13.504 133.754 13.617 1.00 22.57 123 ASP B CA 1
ATOM 2831 C C . ASP B 1 122 ? 12.130 134.291 13.255 1.00 22.32 123 ASP B C 1
ATOM 2832 O O . ASP B 1 122 ? 11.534 133.881 12.254 1.00 21.69 123 ASP B O 1
ATOM 2837 N N . PHE B 1 123 ? 11.638 135.214 14.075 1.00 21.57 124 PHE B N 1
ATOM 2838 C CA . PHE B 1 123 ? 10.320 135.792 13.866 1.00 23.38 124 PHE B CA 1
ATOM 2839 C C . PHE B 1 123 ? 10.364 137.273 13.492 1.00 24.39 124 PHE B C 1
ATOM 2840 O O . PHE B 1 123 ? 9.449 138.025 13.828 1.00 24.88 124 PHE B O 1
ATOM 2848 N N . ASN B 1 124 ? 11.426 137.688 12.808 1.00 26.30 125 ASN B N 1
ATOM 2849 C CA . ASN B 1 124 ? 11.568 139.080 12.383 1.00 29.04 125 ASN B CA 1
ATOM 2850 C C . ASN B 1 124 ? 10.880 139.317 11.043 1.00 30.21 125 ASN B C 1
ATOM 2851 O O . ASN B 1 124 ? 10.616 138.378 10.291 1.00 29.76 125 ASN B O 1
ATOM 2856 N N . THR B 1 125 ? 10.587 140.580 10.756 1.00 32.35 126 THR B N 1
ATOM 2857 C CA . THR B 1 125 ? 9.984 140.970 9.484 1.00 34.52 126 THR B CA 1
ATOM 2858 C C . THR B 1 125 ? 10.947 142.007 8.925 1.00 36.24 126 THR B C 1
ATOM 2859 O O . THR B 1 125 ? 11.874 142.434 9.617 1.00 35.95 126 THR B O 1
ATOM 2863 N N . PRO B 1 126 ? 10.761 142.423 7.665 1.00 38.16 127 PRO B N 1
ATOM 2864 C CA . PRO B 1 126 ? 11.693 143.424 7.143 1.00 39.11 127 PRO B CA 1
ATOM 2865 C C . PRO B 1 126 ? 11.704 144.662 8.043 1.00 40.50 127 PRO B C 1
ATOM 2866 O O . PRO B 1 126 ? 12.724 145.341 8.175 1.00 40.29 127 PRO B O 1
ATOM 2870 N N . GLU B 1 127 ? 10.565 144.933 8.675 1.00 42.23 128 GLU B N 1
ATOM 2871 C CA . GLU B 1 127 ? 10.418 146.083 9.564 1.00 44.18 128 GLU B CA 1
ATOM 2872 C C . GLU B 1 127 ? 11.142 145.939 10.902 1.00 44.70 128 GLU B C 1
ATOM 2873 O O . GLU B 1 127 ? 11.790 146.877 11.362 1.00 45.36 128 GLU B O 1
ATOM 2879 N N . THR B 1 128 ? 11.032 144.771 11.528 1.00 44.14 129 THR B N 1
ATOM 2880 C CA . THR B 1 128 ? 11.647 144.557 12.838 1.00 43.52 129 THR B CA 1
ATOM 2881 C C . THR B 1 128 ? 13.146 144.286 12.873 1.00 44.23 129 THR B C 1
ATOM 2882 O O . THR B 1 128 ? 13.751 144.354 13.942 1.00 43.84 129 THR B O 1
ATOM 2886 N N . SER B 1 129 ? 13.726 143.972 11.715 1.00 45.13 130 SER B N 1
ATOM 2887 C CA . SER B 1 129 ? 15.157 143.691 11.558 1.00 46.33 130 SER B CA 1
ATOM 2888 C C . SER B 1 129 ? 15.383 142.232 11.187 1.00 47.03 130 SER B C 1
ATOM 2889 O O . SER B 1 129 ? 15.436 141.886 10.006 1.00 48.80 130 SER B O 1
ATOM 2892 N N . SER B 1 131 ? 19.382 143.212 10.906 1.00 44.49 132 SER B N 1
ATOM 2893 C CA . SER B 1 131 ? 20.427 143.405 9.909 1.00 45.36 132 SER B CA 1
ATOM 2894 C C . SER B 1 131 ? 19.949 143.035 8.512 1.00 44.70 132 SER B C 1
ATOM 2895 O O . SER B 1 131 ? 20.748 142.931 7.583 1.00 46.23 132 SER B O 1
ATOM 2897 N N . GLY B 1 132 ? 18.641 142.834 8.375 1.00 43.78 133 GLY B N 1
ATOM 2898 C CA . GLY B 1 132 ? 18.026 142.489 7.096 1.00 43.11 133 GLY B CA 1
ATOM 2899 C C . GLY B 1 132 ? 18.244 141.048 6.651 1.00 42.30 133 GLY B C 1
ATOM 2900 O O . GLY B 1 132 ? 17.884 140.693 5.532 1.00 42.02 133 GLY B O 1
ATOM 2901 N N . ASN B 1 133 ? 18.833 140.223 7.511 1.00 40.45 134 ASN B N 1
ATOM 2902 C CA . ASN B 1 133 ? 19.073 138.824 7.168 1.00 38.62 134 ASN B CA 1
ATOM 2903 C C . ASN B 1 133 ? 17.762 138.047 7.096 1.00 37.30 134 ASN B C 1
ATOM 2904 O O . ASN B 1 133 ? 16.976 138.044 8.048 1.00 36.65 134 ASN B O 1
ATOM 2909 N N . VAL B 1 134 ? 17.534 137.384 5.966 1.00 34.85 135 VAL B N 1
ATOM 2910 C CA . VAL B 1 134 ? 16.320 136.605 5.771 1.00 34.12 135 VAL B CA 1
ATOM 2911 C C . VAL B 1 134 ? 16.281 135.376 6.680 1.00 33.81 135 VAL B C 1
ATOM 2912 O O . VAL B 1 134 ? 15.210 134.950 7.105 1.00 32.64 135 VAL B O 1
ATOM 2916 N N . HIS B 1 135 ? 17.446 134.810 6.991 1.00 34.14 136 HIS B N 1
ATOM 2917 C CA . HIS B 1 135 ? 17.470 133.632 7.849 1.00 34.75 136 HIS B CA 1
ATOM 2918 C C . HIS B 1 135 ? 17.051 133.944 9.280 1.00 32.73 136 HIS B C 1
ATOM 2919 O O . HIS B 1 135 ? 17.073 133.073 10.146 1.00 32.53 136 HIS B O 1
ATOM 2926 N N . GLY B 1 136 ? 16.651 135.190 9.513 1.00 30.21 137 GLY B N 1
ATOM 2927 C CA . GLY B 1 136 ? 16.187 135.589 10.827 1.00 26.97 137 GLY B CA 1
ATOM 2928 C C . GLY B 1 136 ? 14.693 135.867 10.769 1.00 26.01 137 GLY B C 1
ATOM 2929 O O . GLY B 1 136 ? 14.112 136.369 11.731 1.00 24.48 137 GLY B O 1
ATOM 2930 N N . MET B 1 137 ? 14.066 135.531 9.639 1.00 25.29 138 MET B N 1
ATOM 2931 C CA . MET B 1 137 ? 12.633 135.762 9.447 1.00 25.86 138 MET B CA 1
ATOM 2932 C C . MET B 1 137 ? 11.801 134.570 8.941 1.00 23.31 138 MET B C 1
ATOM 2933 O O . MET B 1 137 ? 10.595 134.713 8.752 1.00 24.79 138 MET B O 1
ATOM 2938 N N . PRO B 1 138 ? 12.408 133.386 8.729 1.00 21.48 139 PRO B N 1
ATOM 2939 C CA . PRO B 1 138 ? 11.604 132.260 8.225 1.00 19.97 139 PRO B CA 1
ATOM 2940 C C . PRO B 1 138 ? 10.352 131.833 8.989 1.00 20.41 139 PRO B C 1
ATOM 2941 O O . PRO B 1 138 ? 9.332 131.503 8.377 1.00 19.07 139 PRO B O 1
ATOM 2945 N N . LEU B 1 139 ? 10.415 131.824 10.315 1.00 20.18 140 LEU B N 1
ATOM 2946 C CA . LEU B 1 139 ? 9.249 131.417 11.091 1.00 21.23 140 LEU B CA 1
ATOM 2947 C C . LEU B 1 139 ? 8.141 132.459 10.976 1.00 21.78 140 LEU B C 1
ATOM 2948 O O . LEU B 1 139 ? 6.960 132.122 11.005 1.00 21.28 140 LEU B O 1
ATOM 2953 N N . ALA B 1 140 ? 8.523 133.722 10.841 1.00 23.12 141 ALA B N 1
ATOM 2954 C CA . ALA B 1 140 ? 7.539 134.787 10.699 1.00 22.57 141 ALA B CA 1
ATOM 2955 C C . ALA B 1 140 ? 6.863 134.582 9.344 1.00 22.27 141 ALA B C 1
ATOM 2956 O O . ALA B 1 140 ? 5.636 134.566 9.243 1.00 23.28 141 ALA B O 1
ATOM 2958 N N . VAL B 1 141 ? 7.677 134.415 8.307 1.00 21.74 142 VAL B N 1
ATOM 2959 C CA . VAL B 1 141 ? 7.165 134.203 6.957 1.00 22.80 142 VAL B CA 1
ATOM 2960 C C . VAL B 1 141 ? 6.189 133.024 6.929 1.00 23.30 142 VAL B C 1
ATOM 2961 O O . VAL B 1 141 ? 5.077 133.138 6.409 1.00 24.27 142 VAL B O 1
ATOM 2965 N N . LEU B 1 142 ? 6.606 131.895 7.495 1.00 22.90 143 LEU B N 1
ATOM 2966 C CA . LEU B 1 142 ? 5.764 130.705 7.532 1.00 22.51 143 LEU B CA 1
ATOM 2967 C C . LEU B 1 142 ? 4.439 131.000 8.226 1.00 23.97 143 LEU B C 1
ATOM 2968 O O . LEU B 1 142 ? 3.411 130.391 7.910 1.00 23.57 143 LEU B O 1
ATOM 2973 N N . SER B 1 143 ? 4.472 131.935 9.169 1.00 23.06 144 SER B N 1
ATOM 2974 C CA . SER B 1 143 ? 3.283 132.318 9.917 1.00 23.39 144 SER B CA 1
ATOM 2975 C C . SER B 1 143 ? 2.479 133.374 9.166 1.00 24.55 144 SER B C 1
ATOM 2976 O O . SER B 1 143 ? 1.444 133.838 9.641 1.00 26.12 144 SER B O 1
ATOM 2979 N N . GLY B 1 144 ? 2.966 133.759 7.996 1.00 26.12 145 GLY B N 1
ATOM 2980 C CA . GLY B 1 144 ? 2.268 134.747 7.194 1.00 30.04 145 GLY B CA 1
ATOM 2981 C C . GLY B 1 144 ? 2.643 136.195 7.450 1.00 32.30 145 GLY B C 1
ATOM 2982 O O . GLY B 1 144 ? 1.916 137.105 7.060 1.00 33.18 145 GLY B O 1
ATOM 2983 N N . LEU B 1 145 ? 3.777 136.412 8.103 1.00 32.36 146 LEU B N 1
ATOM 2984 C CA . LEU B 1 145 ? 4.228 137.767 8.400 1.00 33.41 146 LEU B CA 1
ATOM 2985 C C . LEU B 1 145 ? 5.542 138.066 7.697 1.00 33.47 146 LEU B C 1
ATOM 2986 O O . LEU B 1 145 ? 6.485 137.271 7.750 1.00 32.85 146 LEU B O 1
ATOM 2991 N N . GLY B 1 146 ? 5.604 139.213 7.029 1.00 32.51 147 GLY B N 1
ATOM 2992 C CA . GLY B 1 146 ? 6.828 139.584 6.347 1.00 34.05 147 GLY B CA 1
ATOM 2993 C C . GLY B 1 146 ? 6.672 140.035 4.908 1.00 35.11 147 GLY B C 1
ATOM 2994 O O . GLY B 1 146 ? 5.586 140.413 4.468 1.00 34.11 147 GLY B O 1
ATOM 2995 N N . HIS B 1 147 ? 7.777 139.995 4.173 1.00 35.24 148 HIS B N 1
ATOM 2996 C CA . HIS B 1 147 ? 7.777 140.407 2.778 1.00 37.18 148 HIS B CA 1
ATOM 2997 C C . HIS B 1 147 ? 6.790 139.569 1.968 1.00 37.27 148 HIS B C 1
ATOM 2998 O O . HIS B 1 147 ? 6.770 138.347 2.074 1.00 37.70 148 HIS B O 1
ATOM 3005 N N . PRO B 1 148 ? 5.957 140.224 1.146 1.00 37.62 149 PRO B N 1
ATOM 3006 C CA . PRO B 1 148 ? 4.952 139.575 0.300 1.00 36.79 149 PRO B CA 1
ATOM 3007 C C . PRO B 1 148 ? 5.501 138.507 -0.643 1.00 35.63 149 PRO B C 1
ATOM 3008 O O . PRO B 1 148 ? 4.867 137.477 -0.850 1.00 35.37 149 PRO B O 1
ATOM 3012 N N . ARG B 1 149 ? 6.671 138.759 -1.220 1.00 35.26 150 ARG B N 1
ATOM 3013 C CA . ARG B 1 149 ? 7.278 137.809 -2.145 1.00 35.53 150 ARG B CA 1
ATOM 3014 C C . ARG B 1 149 ? 7.578 136.472 -1.471 1.00 36.16 150 ARG B C 1
ATOM 3015 O O . ARG B 1 149 ? 7.710 135.443 -2.140 1.00 35.77 150 ARG B O 1
ATOM 3023 N N . LEU B 1 150 ? 7.673 136.491 -0.146 1.00 34.34 151 LEU B N 1
ATOM 3024 C CA . LEU B 1 150 ? 7.955 135.278 0.612 1.00 33.13 151 LEU B CA 1
ATOM 3025 C C . LEU B 1 150 ? 6.684 134.655 1.168 1.00 31.80 151 LEU B C 1
ATOM 3026 O O . LEU B 1 150 ? 6.460 133.457 1.009 1.00 31.73 151 LEU B O 1
ATOM 3031 N N . THR B 1 151 ? 5.853 135.467 1.813 1.00 32.17 152 THR B N 1
ATOM 3032 C CA . THR B 1 151 ? 4.611 134.971 2.397 1.00 32.32 152 THR B CA 1
ATOM 3033 C C . THR B 1 151 ? 3.639 134.432 1.356 1.00 32.54 152 THR B C 1
ATOM 3034 O O . THR B 1 151 ? 2.905 133.477 1.620 1.00 31.86 152 THR B O 1
ATOM 3038 N N . GLU B 1 152 ? 3.635 135.033 0.170 1.00 33.73 153 GLU B N 1
ATOM 3039 C CA . GLU B 1 152 ? 2.722 134.594 -0.880 1.00 35.23 153 GLU B CA 1
ATOM 3040 C C . GLU B 1 152 ? 2.895 133.122 -1.254 1.00 34.55 153 GLU B C 1
ATOM 3041 O O . GLU B 1 152 ? 1.905 132.447 -1.541 1.00 35.49 153 GLU B O 1
ATOM 3047 N N . VAL B 1 153 ? 4.139 132.628 -1.240 1.00 33.15 154 VAL B N 1
ATOM 3048 C CA . VAL B 1 153 ? 4.427 131.226 -1.566 1.00 32.84 154 VAL B CA 1
ATOM 3049 C C . VAL B 1 153 ? 4.793 130.335 -0.386 1.00 32.54 154 VAL B C 1
ATOM 3050 O O . VAL B 1 153 ? 4.716 129.109 -0.497 1.00 32.40 154 VAL B O 1
ATOM 3054 N N . PHE B 1 154 ? 5.180 130.931 0.738 1.00 31.83 155 PHE B N 1
ATOM 3055 C CA . PHE B 1 154 ? 5.596 130.125 1.889 1.00 31.09 155 PHE B CA 1
ATOM 3056 C C . PHE B 1 154 ? 4.727 130.112 3.150 1.00 31.50 155 PHE B C 1
ATOM 3057 O O . PHE B 1 154 ? 4.974 129.313 4.060 1.00 30.21 155 PHE B O 1
ATOM 3065 N N . ARG B 1 155 ? 3.723 130.981 3.229 1.00 31.89 156 ARG B N 1
ATOM 3066 C CA . ARG B 1 155 ? 2.859 130.972 4.406 1.00 33.84 156 ARG B CA 1
ATOM 3067 C C . ARG B 1 155 ? 2.322 129.548 4.478 1.00 32.80 156 ARG B C 1
ATOM 3068 O O . ARG B 1 155 ? 1.807 129.034 3.488 1.00 32.69 156 ARG B O 1
ATOM 3076 N N . ALA B 1 156 ? 2.439 128.902 5.634 1.00 30.63 157 ALA B N 1
ATOM 3077 C CA . ALA B 1 156 ? 1.994 127.517 5.724 1.00 29.85 157 ALA B CA 1
ATOM 3078 C C . ALA B 1 156 ? 1.579 127.020 7.100 1.00 29.16 157 ALA B C 1
ATOM 3079 O O . ALA B 1 156 ? 1.221 125.850 7.250 1.00 30.23 157 ALA B O 1
ATOM 3081 N N . VAL B 1 157 ? 1.627 127.881 8.105 1.00 27.10 158 VAL B N 1
ATOM 3082 C CA . VAL B 1 157 ? 1.239 127.458 9.437 1.00 25.63 158 VAL B CA 1
ATOM 3083 C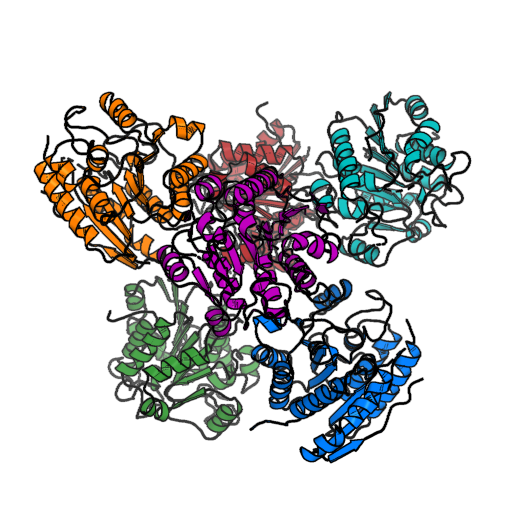 C . VAL B 1 157 ? 0.556 128.586 10.190 1.00 26.78 158 VAL B C 1
ATOM 3084 O O . VAL B 1 157 ? 0.861 129.763 9.980 1.00 26.71 158 VAL B O 1
ATOM 3088 N N . ASP B 1 158 ? -0.380 128.219 11.057 1.00 27.66 159 ASP B N 1
ATOM 3089 C CA . ASP B 1 158 ? -1.080 129.194 11.881 1.00 29.84 159 ASP B CA 1
ATOM 3090 C C . ASP B 1 158 ? -0.210 129.407 13.121 1.00 30.17 159 ASP B C 1
ATOM 3091 O O . ASP B 1 158 ? 0.241 128.441 13.734 1.00 29.56 159 ASP B O 1
ATOM 3096 N N . PRO B 1 159 ? 0.034 130.673 13.502 1.00 30.97 160 PRO B N 1
ATOM 3097 C CA . PRO B 1 159 ? 0.853 131.015 14.671 1.00 31.06 160 PRO B CA 1
ATOM 3098 C C . PRO B 1 159 ? 0.493 130.199 15.914 1.00 30.29 160 PRO B C 1
ATOM 3099 O O . PRO B 1 159 ? 1.345 129.925 16.759 1.00 29.44 160 PRO B O 1
ATOM 3103 N N . LYS B 1 160 ? -0.771 129.807 16.018 1.00 29.17 161 LYS B N 1
ATOM 3104 C CA . LYS B 1 160 ? -1.224 129.034 17.162 1.00 28.90 161 LYS B CA 1
ATOM 3105 C C . LYS B 1 160 ? -0.798 127.569 17.118 1.00 25.61 161 LYS B C 1
ATOM 3106 O O . LYS B 1 160 ? -0.937 126.855 18.107 1.00 24.55 161 LYS B O 1
ATOM 3112 N N . ASP B 1 161 ? -0.281 127.130 15.975 1.00 24.59 162 ASP B N 1
ATOM 3113 C CA . ASP B 1 161 ? 0.181 125.753 15.817 1.00 24.34 162 ASP B CA 1
ATOM 3114 C C . ASP B 1 161 ? 1.706 125.711 15.799 1.00 23.75 162 ASP B C 1
ATOM 3115 O O . ASP B 1 161 ? 2.299 124.762 15.289 1.00 23.72 162 ASP B O 1
ATOM 3120 N N . VAL B 1 162 ? 2.322 126.753 16.354 1.00 23.15 163 VAL B N 1
ATOM 3121 C CA . VAL B 1 162 ? 3.779 126.870 16.424 1.00 20.94 163 VAL B CA 1
ATOM 3122 C C . VAL B 1 162 ? 4.243 126.923 17.877 1.00 21.79 163 VAL B C 1
ATOM 3123 O O . VAL B 1 162 ? 3.612 127.578 18.717 1.00 21.35 163 VAL B O 1
ATOM 3127 N N . VAL B 1 163 ? 5.339 126.228 18.170 1.00 19.72 164 VAL B N 1
ATOM 3128 C CA . VAL B 1 163 ? 5.911 126.249 19.509 1.00 18.16 164 VAL B CA 1
ATOM 3129 C C . VAL B 1 163 ? 7.425 126.420 19.391 1.00 18.91 164 VAL B C 1
ATOM 3130 O O . VAL B 1 163 ? 8.082 125.718 18.616 1.00 18.14 164 VAL B O 1
ATOM 3134 N N . LEU B 1 164 ? 7.965 127.379 20.138 1.00 17.68 165 LEU B N 1
ATOM 3135 C CA . LEU B 1 164 ? 9.401 127.637 20.153 1.00 17.54 165 LEU B CA 1
ATOM 3136 C C . LEU B 1 164 ? 9.959 127.023 21.430 1.00 16.52 165 LEU B C 1
ATOM 3137 O O . LEU B 1 164 ? 9.367 127.159 22.502 1.00 14.75 165 LEU B O 1
ATOM 3142 N N . VAL B 1 165 ? 11.094 126.343 21.311 1.00 15.77 166 VAL B N 1
ATOM 3143 C CA . VAL B 1 165 ? 11.718 125.706 22.464 1.00 15.52 166 VAL B CA 1
ATOM 3144 C C . VAL B 1 165 ? 13.218 125.981 22.513 1.00 14.81 166 VAL B C 1
ATOM 3145 O O . VAL B 1 165 ? 13.920 125.747 21.538 1.00 12.05 166 VAL B O 1
ATOM 3149 N N . GLY B 1 166 ? 13.686 126.483 23.655 1.00 14.40 167 GLY B N 1
ATOM 3150 C CA . GLY B 1 166 ? 15.099 126.761 23.844 1.00 15.31 167 GLY B CA 1
ATOM 3151 C C . GLY B 1 166 ? 15.546 128.182 23.555 1.00 17.49 167 GLY B C 1
ATOM 3152 O O . GLY B 1 166 ? 16.739 128.482 23.628 1.00 17.59 167 GLY B O 1
ATOM 3153 N N . VAL B 1 167 ? 14.599 129.061 23.242 1.00 16.90 168 VAL B N 1
ATOM 3154 C CA . VAL B 1 167 ? 14.919 130.451 22.920 1.00 19.70 168 VAL B CA 1
ATOM 3155 C C . VAL B 1 167 ? 15.627 131.190 24.058 1.00 19.74 168 VAL B C 1
ATOM 3156 O O . VAL B 1 167 ? 15.233 131.075 25.217 1.00 21.15 168 VAL B O 1
ATOM 3160 N N . ARG B 1 168 ? 16.671 131.948 23.722 1.00 21.63 169 ARG B N 1
ATOM 3161 C CA . ARG B 1 168 ? 17.418 132.702 24.729 1.00 22.20 169 ARG B CA 1
ATOM 3162 C C . ARG B 1 168 ? 17.925 134.042 24.195 1.00 23.25 169 ARG B C 1
ATOM 3163 O O . ARG B 1 168 ? 18.661 134.744 24.888 1.00 23.20 169 ARG B O 1
ATOM 3171 N N . SER B 1 169 ? 17.531 134.391 22.971 1.00 22.94 170 SER B N 1
ATOM 3172 C CA . SER B 1 169 ? 17.939 135.653 22.358 1.00 25.33 170 SER B CA 1
ATOM 3173 C C . SER B 1 169 ? 16.855 136.162 21.406 1.00 26.16 170 SER B C 1
ATOM 3174 O O . SER B 1 169 ? 16.544 135.509 20.410 1.00 26.25 170 SER B O 1
ATOM 3177 N N . LEU B 1 170 ? 16.292 137.331 21.719 1.00 26.04 171 LEU B N 1
ATOM 3178 C CA . LEU B 1 170 ? 15.228 137.940 20.914 1.00 27.53 171 LEU B CA 1
ATOM 3179 C C . LEU B 1 170 ? 15.413 139.441 20.702 1.00 28.27 171 LEU B C 1
ATOM 3180 O O . LEU B 1 170 ? 15.904 140.146 21.587 1.00 27.58 171 LEU B O 1
ATOM 3185 N N . ASP B 1 171 ? 15.004 139.924 19.532 1.00 29.02 172 ASP B N 1
ATOM 3186 C CA . ASP B 1 171 ? 15.074 141.346 19.223 1.00 30.36 172 ASP B CA 1
ATOM 3187 C C . ASP B 1 171 ? 13.772 141.963 19.741 1.00 30.34 172 ASP B C 1
ATOM 3188 O O . ASP B 1 171 ? 12.759 141.270 19.863 1.00 27.64 172 ASP B O 1
ATOM 3193 N N . PRO B 1 172 ? 13.782 143.270 20.056 1.00 31.20 173 PRO B N 1
ATOM 3194 C CA . PRO B 1 172 ? 12.585 143.955 20.560 1.00 31.44 173 PRO B CA 1
ATOM 3195 C C . PRO B 1 172 ? 11.371 143.765 19.655 1.00 30.37 173 PRO B C 1
ATOM 3196 O O . PRO B 1 172 ? 10.281 143.448 20.126 1.00 31.10 173 PRO B O 1
ATOM 3200 N N . GLY B 1 173 ? 11.574 143.966 18.356 1.00 30.69 174 GLY B N 1
ATOM 3201 C CA . GLY B 1 173 ? 10.496 143.812 17.393 1.00 31.05 174 GLY B CA 1
ATOM 3202 C C . GLY B 1 173 ? 9.920 142.408 17.373 1.00 30.64 174 GLY B C 1
ATOM 3203 O O . GLY B 1 173 ? 8.710 142.231 17.237 1.00 29.45 174 GLY B O 1
ATOM 3204 N N . GLU B 1 174 ? 10.793 141.413 17.500 1.00 30.73 175 GLU B N 1
ATOM 3205 C CA . GLU B 1 174 ? 10.383 140.008 17.521 1.00 30.89 175 GLU B CA 1
ATOM 3206 C C . GLU B 1 174 ? 9.445 139.724 18.673 1.00 29.83 175 GLU B C 1
ATOM 3207 O O . GLU B 1 174 ? 8.437 139.042 18.514 1.00 29.94 175 GLU B O 1
ATOM 3213 N N . LYS B 1 175 ? 9.811 140.223 19.849 1.00 31.33 176 LYS B N 1
ATOM 3214 C CA . LYS B 1 175 ? 9.003 140.020 21.038 1.00 33.43 176 LYS B CA 1
ATOM 3215 C C . LYS B 1 175 ? 7.576 140.487 20.792 1.00 34.30 176 LYS B C 1
ATOM 3216 O O . LYS B 1 175 ? 6.620 139.779 21.114 1.00 34.46 176 LYS B O 1
ATOM 3222 N N . ARG B 1 176 ? 7.441 141.681 20.215 1.00 35.80 177 ARG B N 1
ATOM 3223 C CA . ARG B 1 176 ? 6.127 142.245 19.918 1.00 36.50 177 ARG B CA 1
ATOM 3224 C C . ARG B 1 176 ? 5.336 141.328 19.003 1.00 34.45 177 ARG B C 1
ATOM 3225 O O . ARG B 1 176 ? 4.216 140.935 19.325 1.00 33.63 177 ARG B O 1
ATOM 3233 N N . LEU B 1 177 ? 5.928 140.990 17.860 1.00 32.79 178 LEU B N 1
ATOM 3234 C CA . LEU B 1 177 ? 5.275 140.126 16.887 1.00 31.25 178 LEU B CA 1
ATOM 3235 C C . LEU B 1 177 ? 4.866 138.789 17.480 1.00 30.37 178 LEU B C 1
ATOM 3236 O O . LEU B 1 177 ? 3.749 138.329 17.250 1.00 30.08 178 LEU B O 1
ATOM 3241 N N . LEU B 1 178 ? 5.766 138.166 18.239 1.00 29.86 179 LEU B N 1
ATOM 3242 C CA . LEU B 1 178 ? 5.467 136.879 18.861 1.00 29.64 179 LEU B CA 1
ATOM 3243 C C . LEU B 1 178 ? 4.243 136.983 19.765 1.00 30.30 179 LEU B C 1
ATOM 3244 O O . LEU B 1 178 ? 3.356 136.133 19.717 1.00 29.67 179 LEU B O 1
ATOM 3249 N N . LYS B 1 179 ? 4.188 138.025 20.582 1.00 31.70 180 LYS B N 1
ATOM 3250 C CA . LYS B 1 179 ? 3.046 138.217 21.467 1.00 34.79 180 LYS B CA 1
ATOM 3251 C C . LYS B 1 179 ? 1.783 138.489 20.723 1.00 34.56 180 LYS B C 1
ATOM 3252 O O . LYS B 1 179 ? 0.738 137.922 21.026 1.00 35.06 180 LYS B O 1
ATOM 3258 N N . GLU B 1 180 ? 1.889 139.391 19.761 1.00 35.51 181 GLU B N 1
ATOM 3259 C CA . GLU B 1 180 ? 0.752 139.748 18.950 1.00 37.15 181 GLU B CA 1
ATOM 3260 C C . GLU B 1 180 ? 0.201 138.495 18.298 1.00 36.27 181 GLU B C 1
ATOM 3261 O O . GLU B 1 180 ? -1.003 138.255 18.332 1.00 37.89 181 GLU B O 1
ATOM 3267 N N . ALA B 1 181 ? 1.090 137.688 17.722 1.00 33.78 182 ALA B N 1
ATOM 3268 C CA . ALA B 1 181 ? 0.685 136.467 17.036 1.00 32.36 182 ALA B CA 1
ATOM 3269 C C . ALA B 1 181 ? 0.204 135.354 17.959 1.00 31.98 182 ALA B C 1
ATOM 3270 O O . ALA B 1 181 ? -0.465 134.424 17.512 1.00 32.46 182 ALA B O 1
ATOM 3272 N N . GLY B 1 182 ? 0.547 135.445 19.241 1.00 31.48 183 GLY B N 1
ATOM 3273 C CA . GLY B 1 182 ? 0.125 134.430 20.190 1.00 31.90 183 GLY B CA 1
ATOM 3274 C C . GLY B 1 182 ? 0.895 133.121 20.093 1.00 32.07 183 GLY B C 1
ATOM 3275 O O . GLY B 1 182 ? 0.348 132.050 20.368 1.00 32.40 183 GLY B O 1
ATOM 3276 N N . VAL B 1 183 ? 2.163 133.200 19.701 1.00 30.79 184 VAL B N 1
ATOM 3277 C CA . VAL B 1 183 ? 3.001 132.008 19.580 1.00 28.06 184 VAL B CA 1
ATOM 3278 C C . VAL B 1 183 ? 3.448 131.524 20.959 1.00 27.27 184 VAL B C 1
ATOM 3279 O O . VAL B 1 183 ? 3.899 132.318 21.785 1.00 26.49 184 VAL B O 1
ATOM 3283 N N . ARG B 1 184 ? 3.309 130.226 21.209 1.00 26.49 185 ARG B N 1
ATOM 3284 C CA . ARG B 1 184 ? 3.732 129.646 22.483 1.00 25.72 185 ARG B CA 1
ATOM 3285 C C . ARG B 1 184 ? 5.262 129.604 22.477 1.00 24.77 185 ARG B C 1
ATOM 3286 O O . ARG B 1 184 ? 5.863 128.978 21.597 1.00 22.67 185 ARG B O 1
ATOM 3294 N N . VAL B 1 185 ? 5.884 130.265 23.449 1.00 22.13 186 VAL B N 1
ATOM 3295 C CA . VAL B 1 185 ? 7.340 130.314 23.522 1.00 21.27 186 VAL B CA 1
ATOM 3296 C C . VAL B 1 185 ? 7.902 129.784 24.840 1.00 21.75 186 VAL B C 1
ATOM 3297 O O . VAL B 1 185 ? 7.517 130.234 25.919 1.00 23.13 186 VAL B O 1
ATOM 3301 N N . TYR B 1 186 ? 8.811 128.825 24.747 1.00 19.71 187 TYR B N 1
ATOM 3302 C CA . TYR B 1 186 ? 9.460 128.276 25.930 1.00 19.09 187 TYR B CA 1
ATOM 3303 C C . TYR B 1 186 ? 10.912 128.717 25.877 1.00 18.19 187 TYR B C 1
ATOM 3304 O O . TYR B 1 186 ? 11.712 128.104 25.180 1.00 17.70 187 TYR B O 1
ATOM 3313 N N . THR B 1 187 ? 11.248 129.796 26.581 1.00 17.34 188 THR B N 1
ATOM 3314 C CA . THR B 1 187 ? 12.631 130.278 26.596 1.00 16.36 188 THR B CA 1
ATOM 3315 C C . THR B 1 187 ? 13.417 129.395 27.570 1.00 15.78 188 THR B C 1
ATOM 3316 O O . THR B 1 187 ? 12.836 128.517 28.209 1.00 14.99 188 THR B O 1
ATOM 3320 N N . MET B 1 188 ? 14.724 129.615 27.683 1.00 14.95 189 MET B N 1
ATOM 3321 C CA . MET B 1 188 ? 15.514 128.816 28.606 1.00 15.32 189 MET B CA 1
ATOM 3322 C C . MET B 1 188 ? 15.020 129.035 30.033 1.00 15.15 189 MET B C 1
ATOM 3323 O O . MET B 1 188 ? 15.198 128.182 30.895 1.00 15.15 189 MET B O 1
ATOM 3328 N N . HIS B 1 189 ? 14.382 130.172 30.285 1.00 15.69 190 HIS B N 1
ATOM 3329 C CA . HIS B 1 189 ? 13.858 130.427 31.619 1.00 15.99 190 HIS B CA 1
ATOM 3330 C C . HIS B 1 189 ? 12.814 129.359 31.953 1.00 17.15 190 HIS B C 1
ATOM 3331 O O . HIS B 1 189 ? 12.847 128.754 33.024 1.00 15.56 190 HIS B O 1
ATOM 3338 N N . GLU B 1 190 ? 11.891 129.121 31.025 1.00 17.48 191 GLU B N 1
ATOM 3339 C CA . GLU B 1 190 ? 10.871 128.105 31.230 1.00 17.66 191 GLU B CA 1
ATOM 3340 C C . GLU B 1 190 ? 11.513 126.714 31.262 1.00 17.02 191 GLU B C 1
ATOM 3341 O O . GLU B 1 190 ? 11.063 125.843 32.002 1.00 18.52 191 GLU B O 1
ATOM 3347 N N . VAL B 1 191 ? 12.557 126.501 30.463 1.00 16.22 192 VAL B N 1
ATOM 3348 C CA . VAL B 1 191 ? 13.235 125.208 30.451 1.00 15.37 192 VAL B CA 1
ATOM 3349 C C . VAL B 1 191 ? 13.816 124.945 31.851 1.00 16.58 192 VAL B C 1
ATOM 3350 O O . VAL B 1 191 ? 13.629 123.870 32.421 1.00 15.15 192 VAL B O 1
ATOM 3354 N N . ASP B 1 192 ? 14.514 125.935 32.404 1.00 16.64 193 ASP B N 1
ATOM 3355 C CA . ASP B 1 192 ? 15.084 125.805 33.744 1.00 17.43 193 ASP B CA 1
ATOM 3356 C C . ASP B 1 192 ? 14.004 125.622 34.802 1.00 16.62 193 ASP B C 1
ATOM 3357 O O . ASP B 1 192 ? 14.127 124.788 35.695 1.00 17.65 193 ASP B O 1
ATOM 3362 N N . ARG B 1 193 ? 12.936 126.401 34.689 1.00 17.57 194 ARG B N 1
ATOM 3363 C CA . ARG B 1 193 ? 11.845 126.377 35.656 1.00 19.95 194 ARG B CA 1
ATOM 3364 C C . ARG B 1 193 ? 11.010 125.104 35.621 1.00 19.31 194 ARG B C 1
ATOM 3365 O O . ARG B 1 193 ? 10.726 124.518 36.658 1.00 20.30 194 ARG B O 1
ATOM 3373 N N . LEU B 1 194 ? 10.627 124.676 34.423 1.00 20.57 195 LEU B N 1
ATOM 3374 C CA . LEU B 1 194 ? 9.782 123.492 34.248 1.00 20.26 195 LEU B CA 1
ATOM 3375 C C . LEU B 1 194 ? 10.485 122.169 33.950 1.00 19.51 195 LEU B C 1
ATOM 3376 O O . LEU B 1 194 ? 10.044 121.117 34.405 1.00 19.95 195 LEU B O 1
ATOM 3381 N N . GLY B 1 195 ? 11.559 122.205 33.174 1.00 19.24 196 GLY B N 1
ATOM 3382 C CA . GLY B 1 195 ? 12.237 120.965 32.837 1.00 17.83 196 GLY B CA 1
ATOM 3383 C C . GLY B 1 195 ? 11.784 120.504 31.460 1.00 18.04 196 GLY B C 1
ATOM 3384 O O . GLY B 1 195 ? 10.634 120.714 31.084 1.00 15.82 196 GLY B O 1
ATOM 3385 N N . VAL B 1 196 ? 12.683 119.879 30.701 1.00 17.80 197 VAL B N 1
ATOM 3386 C CA . VAL B 1 196 ? 12.359 119.427 29.354 1.00 18.27 197 VAL B CA 1
ATOM 3387 C C . VAL B 1 196 ? 11.223 118.395 29.298 1.00 18.29 197 VAL B C 1
ATOM 3388 O O . VAL B 1 196 ? 10.388 118.434 28.397 1.00 18.89 197 VAL B O 1
ATOM 3392 N N . ALA B 1 197 ? 11.185 117.474 30.251 1.00 17.01 198 ALA B N 1
ATOM 3393 C CA . ALA B 1 197 ? 10.127 116.467 30.268 1.00 17.23 198 ALA B CA 1
ATOM 3394 C C . ALA B 1 197 ? 8.731 117.116 30.276 1.00 18.01 198 ALA B C 1
ATOM 3395 O O . ALA B 1 197 ? 7.866 116.755 29.473 1.00 17.03 198 ALA B O 1
ATOM 3397 N N . ARG B 1 198 ? 8.513 118.072 31.178 1.00 18.33 199 ARG B N 1
ATOM 3398 C CA . ARG B 1 198 ? 7.220 118.748 31.262 1.00 20.63 199 ARG B CA 1
ATOM 3399 C C . ARG B 1 198 ? 6.931 119.583 30.017 1.00 20.12 199 ARG B C 1
ATOM 3400 O O . ARG B 1 198 ? 5.805 119.586 29.518 1.00 20.37 199 ARG B O 1
ATOM 3408 N N . ILE B 1 199 ? 7.944 120.293 29.525 1.00 18.77 200 ILE B N 1
ATOM 3409 C CA . ILE B 1 199 ? 7.802 121.120 28.334 1.00 18.91 200 ILE B CA 1
ATOM 3410 C C . ILE B 1 199 ? 7.437 120.261 27.120 1.00 19.49 200 ILE B C 1
ATOM 3411 O O . ILE B 1 199 ? 6.530 120.603 26.362 1.00 20.91 200 ILE B O 1
ATOM 3416 N N . ALA B 1 200 ? 8.142 119.147 26.934 1.00 19.19 201 ALA B N 1
ATOM 3417 C CA . ALA B 1 200 ? 7.857 118.266 25.799 1.00 18.83 201 ALA B CA 1
ATOM 3418 C C . ALA B 1 200 ? 6.395 117.830 25.845 1.00 20.24 201 ALA B C 1
ATOM 3419 O O . ALA B 1 200 ? 5.716 117.807 24.820 1.00 19.77 201 ALA B O 1
ATOM 3421 N N . GLU B 1 201 ? 5.917 117.485 27.037 1.00 22.22 202 GLU B N 1
ATOM 3422 C CA . GLU B 1 201 ? 4.526 117.067 27.223 1.00 25.07 202 GLU B CA 1
ATOM 3423 C C . GLU B 1 201 ? 3.585 118.204 26.809 1.00 24.38 202 GLU B C 1
ATOM 3424 O O . GLU B 1 201 ? 2.618 117.986 26.071 1.00 22.98 202 GLU B O 1
ATOM 3430 N N . GLU B 1 202 ? 3.869 119.410 27.298 1.00 22.43 203 GLU B N 1
ATOM 3431 C CA . GLU B 1 202 ? 3.051 120.577 26.989 1.00 23.09 203 GLU B CA 1
ATOM 3432 C C . GLU B 1 202 ? 3.051 120.907 25.502 1.00 22.99 203 GLU B C 1
ATOM 3433 O O . GLU B 1 202 ? 2.047 121.380 24.964 1.00 23.18 203 GLU B O 1
ATOM 3439 N N . VAL B 1 203 ? 4.181 120.672 24.841 1.00 21.11 204 VAL B N 1
ATOM 3440 C CA . VAL B 1 203 ? 4.298 120.924 23.407 1.00 20.65 204 VAL B CA 1
ATOM 3441 C C . VAL B 1 203 ? 3.335 120.013 22.650 1.00 21.09 204 VAL B C 1
ATOM 3442 O O . VAL B 1 203 ? 2.614 120.452 21.758 1.00 20.90 204 VAL B O 1
ATOM 3446 N N . LEU B 1 204 ? 3.340 118.735 23.008 1.00 19.82 205 LEU B N 1
ATOM 3447 C CA . LEU B 1 204 ? 2.478 117.761 22.358 1.00 21.70 205 LEU B CA 1
ATOM 3448 C C . LEU B 1 204 ? 0.999 118.057 22.616 1.00 24.53 205 LEU B C 1
ATOM 3449 O O . LEU B 1 204 ? 0.163 117.885 21.726 1.00 24.64 205 LEU B O 1
ATOM 3454 N N . LYS B 1 205 ? 0.686 118.509 23.828 1.00 25.21 206 LYS B N 1
ATOM 3455 C CA . LYS B 1 205 ? -0.681 118.850 24.197 1.00 27.01 206 LYS B CA 1
ATOM 3456 C C . LYS B 1 205 ? -1.137 120.060 23.385 1.00 26.37 206 LYS B C 1
ATOM 3457 O O . LYS B 1 205 ? -2.201 120.036 22.777 1.00 27.26 206 LYS B O 1
ATOM 3463 N N . HIS B 1 206 ? -0.318 121.108 23.370 1.00 25.21 207 HIS B N 1
ATOM 3464 C CA . HIS B 1 206 ? -0.629 122.334 22.644 1.00 25.45 207 HIS B CA 1
ATOM 3465 C C . HIS B 1 206 ? -0.863 122.076 21.150 1.00 26.17 207 HIS B C 1
ATOM 3466 O O . HIS B 1 206 ? -1.639 122.782 20.505 1.00 26.44 207 HIS B O 1
ATOM 3473 N N . LEU B 1 207 ? -0.189 121.071 20.602 1.00 25.29 208 LEU B N 1
ATOM 3474 C CA . LEU B 1 207 ? -0.330 120.744 19.181 1.00 25.32 208 LEU B CA 1
ATOM 3475 C C . LEU B 1 207 ? -1.000 119.382 19.021 1.00 25.73 208 LEU B C 1
ATOM 3476 O O . LEU B 1 207 ? -0.743 118.658 18.063 1.00 25.33 208 LEU B O 1
ATOM 3481 N N . GLN B 1 208 ? -1.878 119.036 19.951 1.00 26.06 209 GLN B N 1
ATOM 3482 C CA . GLN B 1 208 ? -2.514 117.730 19.896 1.00 28.15 209 GLN B CA 1
ATOM 3483 C C . GLN B 1 208 ? -3.275 117.413 18.618 1.00 26.14 209 GLN B C 1
ATOM 3484 O O . GLN B 1 208 ? -3.908 118.280 18.021 1.00 25.14 209 GLN B O 1
ATOM 3490 N N . GLY B 1 209 ? -3.190 116.152 18.211 1.00 25.53 210 GLY B N 1
ATOM 3491 C CA . GLY B 1 209 ? -3.881 115.689 17.022 1.00 25.49 210 GLY B CA 1
ATOM 3492 C C . GLY B 1 209 ? -3.301 116.142 15.697 1.00 26.31 210 GLY B C 1
ATOM 3493 O O . GLY B 1 209 ? -3.871 115.847 14.644 1.00 26.51 210 GLY B O 1
ATOM 3494 N N . LEU B 1 210 ? -2.177 116.851 15.725 1.00 24.72 211 LEU B N 1
ATOM 3495 C CA . LEU B 1 210 ? -1.577 117.336 14.484 1.00 23.84 211 LEU B CA 1
ATOM 3496 C C . LEU B 1 210 ? -0.273 116.629 14.138 1.00 24.68 211 LEU B C 1
ATOM 3497 O O . LEU B 1 210 ? 0.457 116.181 15.023 1.00 22.69 211 LEU B O 1
ATOM 3502 N N . PRO B 1 211 ? 0.016 116.484 12.834 1.00 25.02 212 PRO B N 1
ATOM 3503 C CA . PRO B 1 211 ? 1.273 115.839 12.435 1.00 24.06 212 PRO B CA 1
ATOM 3504 C C . PRO B 1 211 ? 2.287 116.925 12.781 1.00 23.44 212 PRO B C 1
ATOM 3505 O O . PRO B 1 211 ? 1.968 118.114 12.681 1.00 22.57 212 PRO B O 1
ATOM 3509 N N . LEU B 1 212 ? 3.494 116.544 13.184 1.00 22.42 213 LEU B N 1
ATOM 3510 C CA . LEU B 1 212 ? 4.468 117.542 13.599 1.00 20.50 213 LEU B CA 1
ATOM 3511 C C . LEU B 1 212 ? 5.725 117.669 12.760 1.00 20.13 213 LEU B C 1
ATOM 3512 O O . LEU B 1 212 ? 6.321 116.670 12.364 1.00 19.76 213 LEU B O 1
ATOM 3517 N N . HIS B 1 213 ? 6.120 118.911 12.489 1.00 17.99 214 HIS B N 1
ATOM 3518 C CA . HIS B 1 213 ? 7.352 119.168 11.758 1.00 17.87 214 HIS B CA 1
ATOM 3519 C C . HIS B 1 213 ? 8.329 119.762 12.769 1.00 18.01 214 HIS B C 1
ATOM 3520 O O . HIS B 1 213 ? 8.024 120.766 13.422 1.00 16.80 214 HIS B O 1
ATOM 3527 N N . VAL B 1 214 ? 9.489 119.129 12.916 1.00 16.80 215 VAL B N 1
ATOM 3528 C CA . VAL B 1 214 ? 10.490 119.607 13.855 1.00 15.53 215 VAL B CA 1
ATOM 3529 C C . VAL B 1 214 ? 11.614 120.298 13.102 1.00 14.85 215 VAL B C 1
ATOM 3530 O O . VAL B 1 214 ? 12.186 119.727 12.177 1.00 17.80 215 VAL B O 1
ATOM 3534 N N . SER B 1 215 ? 11.910 121.538 13.475 1.00 13.92 216 SER B N 1
ATOM 3535 C CA . SER B 1 215 ? 12.987 122.293 12.837 1.00 13.35 216 SER B CA 1
ATOM 3536 C C . SER B 1 215 ? 14.020 122.493 13.926 1.00 14.24 216 SER B C 1
ATOM 3537 O O . SER B 1 215 ? 13.789 123.228 14.882 1.00 15.27 216 SER B O 1
ATOM 3540 N N . LEU B 1 216 ? 15.153 121.816 13.782 1.00 13.68 217 LEU B N 1
ATOM 3541 C CA . LEU B 1 216 ? 16.216 121.866 14.767 1.00 13.95 217 LEU B CA 1
ATOM 3542 C C . LEU B 1 216 ? 17.421 122.671 14.297 1.00 13.84 217 LEU B C 1
ATOM 3543 O O . LEU B 1 216 ? 18.112 122.283 13.360 1.00 14.82 217 LEU B O 1
ATOM 3548 N N . ASP B 1 217 ? 17.646 123.800 14.965 1.00 14.01 218 ASP B N 1
ATOM 3549 C CA . ASP B 1 217 ? 18.761 124.692 14.692 1.00 15.50 218 ASP B CA 1
ATOM 3550 C C . ASP B 1 217 ? 19.835 124.260 15.685 1.00 15.67 218 ASP B C 1
ATOM 3551 O O . ASP B 1 217 ? 19.577 124.161 16.881 1.00 14.87 218 ASP B O 1
ATOM 3556 N N . ALA B 1 218 ? 21.034 123.995 15.183 1.00 16.38 219 ALA B N 1
ATOM 3557 C CA . ALA B 1 218 ? 22.126 123.538 16.031 1.00 16.54 219 ALA B CA 1
ATOM 3558 C C . ALA B 1 218 ? 22.434 124.484 17.184 1.00 16.58 219 ALA B C 1
ATOM 3559 O O . ALA B 1 218 ? 22.887 124.053 18.247 1.00 15.31 219 ALA B O 1
ATOM 3561 N N . ASP B 1 219 ? 22.169 125.768 16.996 1.00 16.40 220 ASP B N 1
ATOM 3562 C CA . ASP B 1 219 ? 22.496 126.713 18.048 1.00 17.45 220 ASP B CA 1
ATOM 3563 C C . ASP B 1 219 ? 21.643 126.616 19.300 1.00 16.61 220 ASP B C 1
ATOM 3564 O O . ASP B 1 219 ? 21.908 127.319 20.270 1.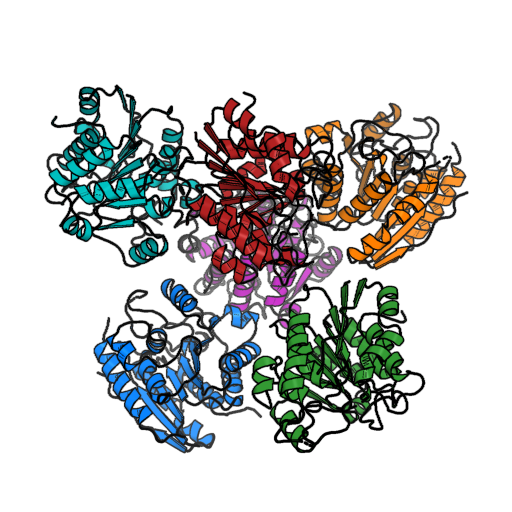00 16.62 220 ASP B O 1
ATOM 3569 N N . VAL B 1 220 ? 20.631 125.748 19.303 1.00 15.47 221 VAL B N 1
ATOM 3570 C CA . VAL B 1 220 ? 19.818 125.616 20.506 1.00 14.81 221 VAL B CA 1
ATOM 3571 C C . VAL B 1 220 ? 20.665 124.951 21.593 1.00 14.49 221 VAL B C 1
ATOM 3572 O O . VAL B 1 220 ? 20.456 125.174 22.787 1.00 12.32 221 VAL B O 1
ATOM 3576 N N . LEU B 1 221 ? 21.625 124.139 21.163 1.00 14.68 222 LEU B N 1
ATOM 3577 C CA . LEU B 1 221 ? 22.526 123.450 22.076 1.00 15.02 222 LEU B CA 1
ATOM 3578 C C . LEU B 1 221 ? 23.526 124.443 22.658 1.00 15.76 222 LEU B C 1
ATOM 3579 O O . LEU B 1 221 ? 23.932 125.398 21.990 1.00 14.99 222 LEU B O 1
ATOM 3584 N N . ASP B 1 222 ? 23.933 124.217 23.899 1.00 15.61 223 ASP B N 1
ATOM 3585 C CA . ASP B 1 222 ? 24.905 125.108 24.500 1.00 16.69 223 ASP B CA 1
ATOM 3586 C C . ASP B 1 222 ? 26.152 125.141 23.593 1.00 18.00 223 ASP B C 1
ATOM 3587 O O . ASP B 1 222 ? 26.560 124.114 23.049 1.00 18.62 223 ASP B O 1
ATOM 3592 N N . PRO B 1 223 ? 26.755 126.329 23.408 1.00 19.67 224 PRO B N 1
ATOM 3593 C CA . PRO B 1 223 ? 27.951 126.516 22.570 1.00 20.58 224 PRO B CA 1
ATOM 3594 C C . PRO B 1 223 ? 29.124 125.616 22.969 1.00 22.65 224 PRO B C 1
ATOM 3595 O O . PRO B 1 223 ? 29.946 125.240 22.138 1.00 22.02 224 PRO B O 1
ATOM 3599 N N . THR B 1 224 ? 29.203 125.290 24.252 1.00 25.63 225 THR B N 1
ATOM 3600 C CA . THR B 1 224 ? 30.274 124.445 24.766 1.00 28.51 225 THR B CA 1
ATOM 3601 C C . THR B 1 224 ? 30.149 123.050 24.173 1.00 29.07 225 THR B C 1
ATOM 3602 O O . THR B 1 224 ? 31.123 122.305 24.073 1.00 29.68 225 THR B O 1
ATOM 3606 N N . LEU B 1 225 ? 28.932 122.722 23.757 1.00 29.67 226 LEU B N 1
ATOM 3607 C CA . LEU B 1 225 ? 28.606 121.426 23.186 1.00 29.39 226 LEU B CA 1
ATOM 3608 C C . LEU B 1 225 ? 28.527 121.489 21.665 1.00 29.14 226 LEU B C 1
ATOM 3609 O O . LEU B 1 225 ? 28.853 120.528 20.968 1.00 31.67 226 LEU B O 1
ATOM 3614 N N . ALA B 1 226 ? 28.082 122.625 21.150 1.00 26.85 227 ALA B N 1
ATOM 3615 C CA . ALA B 1 226 ? 27.941 122.797 19.712 1.00 25.58 227 ALA B CA 1
ATOM 3616 C C . ALA B 1 226 ? 28.545 124.124 19.286 1.00 23.83 227 ALA B C 1
ATOM 3617 O O . ALA B 1 226 ? 27.824 125.104 19.085 1.00 22.49 227 ALA B O 1
ATOM 3619 N N . PRO B 1 227 ? 29.881 124.174 19.140 1.00 22.68 228 PRO B N 1
ATOM 3620 C CA . PRO B 1 227 ? 30.558 125.409 18.735 1.00 22.06 228 PRO B CA 1
ATOM 3621 C C . PRO B 1 227 ? 30.339 125.767 17.270 1.00 22.21 228 PRO B C 1
ATOM 3622 O O . PRO B 1 227 ? 30.374 126.935 16.905 1.00 22.12 228 PRO B O 1
ATOM 3626 N N . GLY B 1 228 ? 30.100 124.753 16.444 1.00 21.91 229 GLY B N 1
ATOM 3627 C CA . GLY B 1 228 ? 29.901 124.965 15.022 1.00 24.88 229 GLY B CA 1
ATOM 3628 C C . GLY B 1 228 ? 28.588 125.598 14.604 1.00 26.41 229 GLY B C 1
ATOM 3629 O O . GLY B 1 228 ? 27.816 124.991 13.866 1.00 26.18 229 GLY B O 1
ATOM 3630 N N . VAL B 1 229 ? 28.339 126.815 15.073 1.00 28.46 230 VAL B N 1
ATOM 3631 C CA . VAL B 1 229 ? 27.127 127.553 14.731 1.00 31.94 230 VAL B CA 1
ATOM 3632 C C . VAL B 1 229 ? 27.476 129.028 14.519 1.00 34.35 230 VAL B C 1
ATOM 3633 O O . VAL B 1 229 ? 28.350 129.571 15.195 1.00 34.78 230 VAL B O 1
ATOM 3637 N N . GLY B 1 230 ? 26.782 129.669 13.583 1.00 38.31 231 GLY B N 1
ATOM 3638 C CA . GLY B 1 230 ? 27.042 131.064 13.275 1.00 39.53 231 GLY B CA 1
ATOM 3639 C C . GLY B 1 230 ? 26.766 132.049 14.394 1.00 41.57 231 GLY B C 1
ATOM 3640 O O . GLY B 1 230 ? 27.550 132.973 14.623 1.00 41.66 231 GLY B O 1
ATOM 3641 N N . THR B 1 231 ? 25.655 131.868 15.098 1.00 41.71 232 THR B N 1
ATOM 3642 C CA . THR B 1 231 ? 25.320 132.784 16.180 1.00 42.04 232 THR B CA 1
ATOM 3643 C C . THR B 1 231 ? 25.190 132.057 17.514 1.00 41.08 232 THR B C 1
ATOM 3644 O O . THR B 1 231 ? 24.084 131.811 17.993 1.00 41.89 232 THR B O 1
ATOM 3648 N N . PRO B 1 232 ? 26.326 131.700 18.131 1.00 39.54 233 PRO B N 1
ATOM 3649 C CA . PRO B 1 232 ? 26.294 131.000 19.416 1.00 37.14 233 PRO B CA 1
ATOM 3650 C C . PRO B 1 232 ? 25.784 131.877 20.555 1.00 35.76 233 PRO B C 1
ATOM 3651 O O . PRO B 1 232 ? 26.099 133.067 20.637 1.00 35.88 233 PRO B O 1
ATOM 3655 N N . VAL B 1 233 ? 24.982 131.283 21.428 1.00 32.17 234 VAL B N 1
ATOM 3656 C CA . VAL B 1 233 ? 24.443 131.999 22.576 1.00 30.09 234 VAL B CA 1
ATOM 3657 C C . VAL B 1 233 ? 24.592 131.097 23.798 1.00 28.75 234 VAL B C 1
ATOM 3658 O O . VAL B 1 233 ? 24.052 129.992 23.836 1.00 26.22 234 VAL B O 1
ATOM 3662 N N . PRO B 1 234 ? 25.333 131.556 24.815 1.00 28.22 235 PRO B N 1
ATOM 3663 C CA . PRO B 1 234 ? 25.532 130.754 26.024 1.00 26.87 235 PRO B CA 1
ATOM 3664 C C . PRO B 1 234 ? 24.244 130.416 26.765 1.00 24.64 235 PRO B C 1
ATOM 3665 O O . PRO B 1 234 ? 23.232 131.102 26.612 1.00 25.84 235 PRO B O 1
ATOM 3669 N N . GLY B 1 235 ? 24.297 129.361 27.574 1.00 21.80 236 GLY B N 1
ATOM 3670 C CA . GLY B 1 235 ? 23.143 128.946 28.351 1.00 19.53 236 GLY B CA 1
ATOM 3671 C C . GLY B 1 235 ? 22.096 128.142 27.596 1.00 19.14 236 GLY B C 1
ATOM 3672 O O . GLY B 1 235 ? 20.902 128.304 27.837 1.00 19.22 236 GLY B O 1
ATOM 3673 N N . GLY B 1 236 ? 22.533 127.270 26.691 1.00 18.63 237 GLY B N 1
ATOM 3674 C CA . GLY B 1 236 ? 21.598 126.463 25.923 1.00 15.86 237 GLY B CA 1
ATOM 3675 C C . GLY B 1 236 ? 21.324 125.086 26.509 1.00 17.08 237 GLY B C 1
ATOM 3676 O O . GLY B 1 236 ? 21.715 124.786 27.641 1.00 15.61 237 GLY B O 1
ATOM 3677 N N . LEU B 1 237 ? 20.642 124.244 25.733 1.00 16.11 238 LEU B N 1
ATOM 3678 C CA . LEU B 1 237 ? 20.299 122.888 26.165 1.00 14.40 238 LEU B CA 1
ATOM 3679 C C . LEU B 1 237 ? 21.521 121.993 26.282 1.00 13.66 238 LEU B C 1
ATOM 3680 O O . LEU B 1 237 ? 22.489 122.133 25.525 1.00 13.71 238 LEU B O 1
ATOM 3685 N N . THR B 1 238 ? 21.468 121.060 27.229 1.00 12.75 239 THR B N 1
ATOM 3686 C CA . THR B 1 238 ? 22.552 120.104 27.395 1.00 13.24 239 THR B CA 1
ATOM 3687 C C . THR B 1 238 ? 22.317 118.971 26.390 1.00 13.87 239 THR B C 1
ATOM 3688 O O . THR B 1 238 ? 21.254 118.872 25.787 1.00 13.98 239 THR B O 1
ATOM 3692 N N . TYR B 1 239 ? 23.315 118.113 26.241 1.00 14.42 240 TYR B N 1
ATOM 3693 C CA . TYR B 1 239 ? 23.250 116.956 25.355 1.00 15.74 240 TYR B CA 1
ATOM 3694 C C . TYR B 1 239 ? 22.045 116.084 25.741 1.00 15.81 240 TYR B C 1
ATOM 3695 O O . TYR B 1 239 ? 21.237 115.687 24.895 1.00 12.84 240 TYR B O 1
ATOM 3704 N N . ARG B 1 240 ? 21.935 115.792 27.033 1.00 12.90 241 ARG B N 1
ATOM 3705 C CA . ARG B 1 240 ? 20.854 114.965 27.533 1.00 14.17 241 ARG B CA 1
ATOM 3706 C C . ARG B 1 240 ? 19.463 115.580 27.360 1.00 14.13 241 ARG B C 1
ATOM 3707 O O . ARG B 1 240 ? 18.522 114.875 26.992 1.00 15.00 241 ARG B O 1
ATOM 3715 N N . GLU B 1 241 ? 19.315 116.874 27.634 1.00 13.23 242 GLU B N 1
ATOM 3716 C CA . GLU B 1 241 ? 18.006 117.511 27.473 1.00 13.76 242 GLU B CA 1
ATOM 3717 C C . GLU B 1 241 ? 17.544 117.427 26.010 1.00 12.70 242 GLU B C 1
ATOM 3718 O O . GLU B 1 241 ? 16.384 117.123 25.747 1.00 13.56 242 GLU B O 1
ATOM 3724 N N . ALA B 1 242 ? 18.451 117.693 25.071 1.00 11.85 243 ALA B N 1
ATOM 3725 C CA . ALA B 1 242 ? 18.115 117.653 23.648 1.00 12.56 243 ALA B CA 1
ATOM 3726 C C . ALA B 1 242 ? 17.640 116.261 23.235 1.00 12.30 243 ALA B C 1
ATOM 3727 O O . ALA B 1 242 ? 16.673 116.124 22.495 1.00 12.16 243 ALA B O 1
ATOM 3729 N N . HIS B 1 243 ? 18.342 115.233 23.706 1.00 11.94 244 HIS B N 1
ATOM 3730 C CA . HIS B 1 243 ? 17.973 113.862 23.402 1.00 12.41 244 HIS B CA 1
ATOM 3731 C C . HIS B 1 243 ? 16.629 113.514 24.022 1.00 11.43 244 HIS B C 1
ATOM 3732 O O . HIS B 1 243 ? 15.819 112.846 23.392 1.00 11.98 244 HIS B O 1
ATOM 3739 N N . LEU B 1 244 ? 16.383 113.968 25.250 1.00 12.20 245 LEU B N 1
ATOM 3740 C CA . LEU B 1 244 ? 15.105 113.685 25.909 1.00 13.27 245 LEU B CA 1
ATOM 3741 C C . LEU B 1 244 ? 13.955 114.308 25.126 1.00 14.24 245 LEU B C 1
ATOM 3742 O O . LEU B 1 244 ? 12.901 113.686 24.934 1.00 13.13 245 LEU B O 1
ATOM 3747 N N . LEU B 1 245 ? 14.151 115.547 24.685 1.00 12.00 246 LEU B N 1
ATOM 3748 C CA . LEU B 1 245 ? 13.125 116.240 23.917 1.00 13.64 246 LEU B CA 1
ATOM 3749 C C . LEU B 1 245 ? 12.808 115.448 22.636 1.00 12.68 246 LEU B C 1
ATOM 3750 O O . LEU B 1 245 ? 11.643 115.236 22.295 1.00 12.72 246 LEU B O 1
ATOM 3755 N N . MET B 1 246 ? 13.847 115.000 21.942 1.00 12.13 247 MET B N 1
ATOM 3756 C CA . MET B 1 246 ? 13.650 114.235 20.719 1.00 13.46 247 MET B CA 1
ATOM 3757 C C . MET B 1 246 ? 12.956 112.903 21.006 1.00 14.78 247 MET B C 1
ATOM 3758 O O . MET B 1 246 ? 12.097 112.472 20.238 1.00 15.02 247 MET B O 1
ATOM 3763 N N . GLU B 1 247 ? 13.336 112.251 22.104 1.00 15.17 248 GLU B N 1
ATOM 3764 C CA . GLU B 1 247 ? 12.738 110.968 22.475 1.00 16.91 248 GLU B CA 1
ATOM 3765 C C . GLU B 1 247 ? 11.248 111.084 22.798 1.00 17.91 248 GLU B C 1
ATOM 3766 O O . GLU B 1 247 ? 10.452 110.249 22.362 1.00 19.38 248 GLU B O 1
ATOM 3772 N N . ILE B 1 248 ? 10.868 112.109 23.557 1.00 16.04 249 ILE B N 1
ATOM 3773 C CA . ILE B 1 248 ? 9.467 112.296 23.909 1.00 16.25 249 ILE B CA 1
ATOM 3774 C C . ILE B 1 248 ? 8.656 112.663 22.671 1.00 18.39 249 ILE B C 1
ATOM 3775 O O . ILE B 1 248 ? 7.525 112.198 22.498 1.00 19.40 249 ILE B O 1
ATOM 3780 N N . LEU B 1 249 ? 9.226 113.486 21.798 1.00 18.43 250 LEU B N 1
ATOM 3781 C CA . LEU B 1 249 ? 8.522 113.848 20.579 1.00 18.41 250 LEU B CA 1
ATOM 3782 C C . LEU B 1 249 ? 8.348 112.591 19.723 1.00 19.31 250 LEU B C 1
ATOM 3783 O O . LEU B 1 249 ? 7.296 112.401 19.114 1.00 19.83 250 LEU B O 1
ATOM 3788 N N . ALA B 1 250 ? 9.367 111.730 19.697 1.00 19.07 251 ALA B N 1
ATOM 3789 C CA . ALA B 1 250 ? 9.292 110.493 18.923 1.00 20.23 251 ALA B CA 1
ATOM 3790 C C . ALA B 1 250 ? 8.182 109.583 19.454 1.00 21.72 251 ALA B C 1
ATOM 3791 O O . ALA B 1 250 ? 7.444 108.990 18.672 1.00 21.18 251 ALA B O 1
ATOM 3793 N N . GLU B 1 251 ? 8.077 109.476 20.778 1.00 22.32 252 GLU B N 1
ATOM 3794 C CA . GLU B 1 251 ? 7.053 108.646 21.421 1.00 25.19 252 GLU B CA 1
ATOM 3795 C C . GLU B 1 251 ? 5.638 108.995 20.973 1.00 25.04 252 GLU B C 1
ATOM 3796 O O . GLU B 1 251 ? 4.772 108.126 20.920 1.00 26.30 252 GLU B O 1
ATOM 3802 N N . SER B 1 252 ? 5.396 110.266 20.674 1.00 25.81 253 SER B N 1
ATOM 3803 C CA . SER B 1 252 ? 4.069 110.692 20.240 1.00 25.98 253 SER B CA 1
ATOM 3804 C C . SER B 1 252 ? 3.677 110.020 18.928 1.00 26.63 253 SER B C 1
ATOM 3805 O O . SER B 1 252 ? 2.493 109.858 18.642 1.00 28.19 253 SER B O 1
ATOM 3808 N N . GLY B 1 253 ? 4.673 109.647 18.131 1.00 26.10 254 GLY B N 1
ATOM 3809 C CA . GLY B 1 253 ? 4.404 109.007 16.856 1.00 23.76 254 GLY B CA 1
ATOM 3810 C C . GLY B 1 253 ? 3.800 109.952 15.840 1.00 24.43 254 GLY B C 1
ATOM 3811 O O . GLY B 1 253 ? 3.338 109.520 14.784 1.00 25.15 254 GLY B O 1
ATOM 3812 N N . ARG B 1 254 ? 3.806 111.247 16.140 1.00 22.79 255 ARG B N 1
ATOM 3813 C CA . ARG B 1 254 ? 3.234 112.228 15.222 1.00 21.88 255 ARG B CA 1
ATOM 3814 C C . ARG B 1 254 ? 4.244 113.044 14.418 1.00 20.49 255 ARG B C 1
ATOM 3815 O O . ARG B 1 254 ? 3.858 113.837 13.563 1.00 19.78 255 ARG B O 1
ATOM 3823 N N . VAL B 1 255 ? 5.532 112.863 14.683 1.00 19.83 256 VAL B N 1
ATOM 3824 C CA . VAL B 1 255 ? 6.534 113.612 13.937 1.00 17.49 256 VAL B CA 1
ATOM 3825 C C . VAL B 1 255 ? 6.576 113.102 12.499 1.00 19.34 256 VAL B C 1
ATOM 3826 O O . VAL B 1 255 ? 6.713 111.898 12.260 1.00 17.73 256 VAL B O 1
ATOM 3830 N N . GLN B 1 256 ? 6.471 114.027 11.547 1.00 19.58 257 GLN B N 1
ATOM 3831 C CA . GLN B 1 256 ? 6.438 113.680 10.130 1.00 20.10 257 GLN B CA 1
ATOM 3832 C C . GLN B 1 256 ? 7.561 114.236 9.270 1.00 18.58 257 GLN B C 1
ATOM 3833 O O . GLN B 1 256 ? 7.729 113.800 8.135 1.00 19.54 257 GLN B O 1
ATOM 3839 N N . SER B 1 257 ? 8.314 115.209 9.780 1.00 17.36 258 SER B N 1
ATOM 3840 C CA . SER B 1 257 ? 9.391 115.809 8.994 1.00 15.10 258 SER B CA 1
ATOM 3841 C C . SER B 1 257 ? 10.404 116.502 9.892 1.00 14.88 258 SER B C 1
ATOM 3842 O O . SER B 1 257 ? 10.097 116.835 11.037 1.00 15.39 258 SER B O 1
ATOM 3845 N N . LEU B 1 258 ? 11.599 116.744 9.363 1.00 14.90 259 LEU B N 1
ATOM 3846 C CA . LEU B 1 258 ? 12.663 117.341 10.163 1.00 14.51 259 LEU B CA 1
ATOM 3847 C C . LEU B 1 258 ? 13.675 118.176 9.399 1.00 13.87 259 LEU B C 1
ATOM 3848 O O . LEU B 1 258 ? 14.056 117.823 8.283 1.00 15.63 259 LEU B O 1
ATOM 3853 N N . ASP B 1 259 ? 14.109 119.279 10.007 1.00 12.57 260 ASP B N 1
ATOM 3854 C CA . ASP B 1 259 ? 15.152 120.122 9.425 1.00 13.20 260 ASP B CA 1
ATOM 3855 C C . ASP B 1 259 ? 16.320 120.060 10.412 1.00 13.28 260 ASP B C 1
ATOM 3856 O O . ASP B 1 259 ? 16.109 120.118 11.619 1.00 13.84 260 ASP B O 1
ATOM 3861 N N . LEU B 1 260 ? 17.534 119.942 9.889 1.00 14.13 261 LEU B N 1
ATOM 3862 C CA . LEU B 1 260 ? 18.762 119.941 10.684 1.00 15.41 261 LEU B CA 1
ATOM 3863 C C . LEU B 1 260 ? 19.513 121.113 10.058 1.00 15.40 261 LEU B C 1
ATOM 3864 O O . LEU B 1 260 ? 20.146 120.985 9.010 1.00 16.95 261 LEU B O 1
ATOM 3869 N N . VAL B 1 261 ? 19.437 122.266 10.704 1.00 15.85 262 VAL B N 1
ATOM 3870 C CA . VAL B 1 261 ? 20.031 123.463 10.135 1.00 16.73 262 VAL B CA 1
ATOM 3871 C C . VAL B 1 261 ? 21.101 124.181 10.924 1.00 16.25 262 VAL B C 1
ATOM 3872 O O . VAL B 1 261 ? 21.341 123.887 12.090 1.00 16.63 262 VAL B O 1
ATOM 3876 N N . GLU B 1 262 ? 21.735 125.131 10.238 1.00 17.12 263 GLU B N 1
ATOM 3877 C CA . GLU B 1 262 ? 22.764 126.001 10.801 1.00 19.01 263 GLU B CA 1
ATOM 3878 C C . GLU B 1 262 ? 24.071 125.362 11.257 1.00 18.70 263 GLU B C 1
ATOM 3879 O O . GLU B 1 262 ? 24.797 125.938 12.063 1.00 19.39 263 GLU B O 1
ATOM 3885 N N . VAL B 1 263 ? 24.378 124.177 10.756 1.00 18.91 264 VAL B N 1
ATOM 3886 C CA . VAL B 1 263 ? 25.636 123.560 11.131 1.00 20.52 264 VAL B CA 1
ATOM 3887 C C . VAL B 1 263 ? 26.720 124.282 10.324 1.00 20.73 264 VAL B C 1
ATOM 3888 O O . VAL B 1 263 ? 26.608 124.416 9.105 1.00 20.04 264 VAL B O 1
ATOM 3892 N N . ASN B 1 264 ? 27.749 124.777 11.005 1.00 22.28 265 ASN B N 1
ATOM 3893 C CA . ASN B 1 264 ? 28.833 125.482 10.329 1.00 23.54 265 ASN B CA 1
ATOM 3894 C C . ASN B 1 264 ? 30.164 124.827 10.701 1.00 23.76 265 ASN B C 1
ATOM 3895 O O . ASN B 1 264 ? 30.754 125.148 11.735 1.00 22.94 265 ASN B O 1
ATOM 3900 N N . PRO B 1 265 ? 30.656 123.901 9.861 1.00 23.89 266 PRO B N 1
ATOM 3901 C CA . PRO B 1 265 ? 31.923 123.207 10.129 1.00 25.37 266 PRO B CA 1
ATOM 3902 C C . PRO B 1 265 ? 33.145 124.117 10.257 1.00 26.65 266 PRO B C 1
ATOM 3903 O O . PRO B 1 265 ? 34.113 123.771 10.930 1.00 25.76 266 PRO B O 1
ATOM 3907 N N . ILE B 1 266 ? 33.090 125.285 9.628 1.00 27.74 267 ILE B N 1
ATOM 3908 C CA . ILE B 1 266 ? 34.188 126.244 9.685 1.00 28.41 267 ILE B CA 1
ATOM 3909 C C . ILE B 1 266 ? 34.380 126.800 11.097 1.00 27.39 267 ILE B C 1
ATOM 3910 O O . ILE B 1 266 ? 35.454 127.306 11.440 1.00 25.95 267 ILE B O 1
ATOM 3915 N N . LEU B 1 267 ? 33.339 126.703 11.918 1.00 25.65 268 LEU B N 1
ATOM 3916 C CA . LEU B 1 267 ? 33.415 127.192 13.290 1.00 25.48 268 LEU B CA 1
ATOM 3917 C C . LEU B 1 267 ? 33.341 126.031 14.269 1.00 25.22 268 LEU B C 1
ATOM 3918 O O . LEU B 1 267 ? 33.431 126.216 15.484 1.00 25.71 268 LEU B O 1
ATOM 3923 N N . ASP B 1 268 ? 33.191 124.831 13.726 1.00 24.05 269 ASP B N 1
ATOM 3924 C CA . ASP B 1 268 ? 33.073 123.631 14.532 1.00 24.05 269 ASP B CA 1
ATOM 3925 C C . ASP B 1 268 ? 34.412 123.048 14.971 1.00 24.94 269 ASP B C 1
ATOM 3926 O O . ASP B 1 268 ? 35.472 123.518 14.558 1.00 24.31 269 ASP B O 1
ATOM 3931 N N . GLU B 1 269 ? 34.349 122.017 15.809 1.00 25.75 270 GLU B N 1
ATOM 3932 C CA . GLU B 1 269 ? 35.540 121.328 16.294 1.00 26.58 270 GLU B CA 1
ATOM 3933 C C . GLU B 1 269 ? 35.357 119.841 16.035 1.00 25.62 270 GLU B C 1
ATOM 3934 O O . GLU B 1 269 ? 34.473 119.208 16.617 1.00 23.62 270 GLU B O 1
ATOM 3940 N N . ARG B 1 270 ? 36.177 119.296 15.140 1.00 24.04 271 ARG B N 1
ATOM 3941 C CA . ARG B 1 270 ? 36.110 117.880 14.798 1.00 24.51 271 ARG B CA 1
ATOM 3942 C C . ARG B 1 270 ? 34.710 117.445 14.371 1.00 21.27 271 ARG B C 1
ATOM 3943 O O . ARG B 1 270 ? 34.321 116.311 14.620 1.00 21.67 271 ARG B O 1
ATOM 3951 N N . ASN B 1 271 ? 33.953 118.346 13.748 1.00 19.14 272 ASN B N 1
ATOM 3952 C CA . ASN B 1 271 ? 32.599 118.030 13.271 1.00 19.33 272 ASN B CA 1
ATOM 3953 C C . ASN B 1 271 ? 31.653 117.560 14.387 1.00 18.49 272 ASN B C 1
ATOM 3954 O O . ASN B 1 271 ? 30.626 116.938 14.118 1.00 17.64 272 ASN B O 1
ATOM 3959 N N . ARG B 1 272 ? 31.966 117.872 15.639 1.00 19.45 273 ARG B N 1
ATOM 3960 C CA . ARG B 1 272 ? 31.112 117.405 16.725 1.00 21.87 273 ARG B CA 1
ATOM 3961 C C . ARG B 1 272 ? 29.699 117.998 16.733 1.00 20.70 273 ARG B C 1
ATOM 3962 O O . ARG B 1 272 ? 28.763 117.379 17.234 1.00 20.43 273 ARG B O 1
ATOM 3970 N N . THR B 1 273 ? 29.530 119.190 16.178 1.00 20.19 274 THR B N 1
ATOM 3971 C CA . THR B 1 273 ? 28.197 119.774 16.139 1.00 21.92 274 THR B CA 1
ATOM 3972 C C . THR B 1 273 ? 27.318 119.001 15.151 1.00 21.12 274 THR B C 1
ATOM 3973 O O . THR B 1 273 ? 26.141 118.743 15.419 1.00 20.88 274 THR B O 1
ATOM 3977 N N . ALA B 1 274 ? 27.895 118.621 14.016 1.00 18.46 275 ALA B N 1
ATOM 3978 C CA . ALA B 1 274 ? 27.150 117.852 13.029 1.00 18.01 275 ALA B CA 1
ATOM 3979 C C . ALA B 1 274 ? 26.822 116.478 13.619 1.00 17.28 275 ALA B C 1
ATOM 3980 O O . ALA B 1 274 ? 25.717 115.968 13.449 1.00 16.57 275 ALA B O 1
ATOM 3982 N N . GLU B 1 275 ? 27.792 115.885 14.313 1.00 17.39 276 GLU B N 1
ATOM 3983 C CA . GLU B 1 275 ? 27.598 114.573 14.923 1.00 19.61 276 GLU B CA 1
ATOM 3984 C C . GLU B 1 275 ? 26.486 114.638 15.960 1.00 18.61 276 GLU B C 1
ATOM 3985 O O . GLU B 1 275 ? 25.701 113.699 16.099 1.00 16.58 276 GLU B O 1
ATOM 3991 N N . MET B 1 276 ? 26.430 115.758 16.677 1.00 19.50 277 MET B N 1
ATOM 3992 C CA . MET B 1 276 ? 25.404 115.987 17.688 1.00 20.54 277 MET B CA 1
ATOM 3993 C C . MET B 1 276 ? 24.030 115.938 17.037 1.00 17.72 277 MET B C 1
ATOM 3994 O O . MET B 1 276 ? 23.156 115.195 17.475 1.00 17.76 277 MET B O 1
ATOM 3999 N N . LEU B 1 277 ? 23.840 116.749 15.999 1.00 16.85 278 LEU B N 1
ATOM 4000 C CA . LEU B 1 277 ? 22.555 116.805 15.312 1.00 15.36 278 LEU B CA 1
ATOM 4001 C C . LEU B 1 277 ? 22.158 115.470 14.702 1.00 14.49 278 LEU B C 1
ATOM 4002 O O . LEU B 1 277 ? 20.977 115.129 14.681 1.00 14.38 278 LEU B O 1
ATOM 4007 N N . VAL B 1 278 ? 23.127 114.714 14.201 1.00 13.21 279 VAL B N 1
ATOM 4008 C CA . VAL B 1 278 ? 22.798 113.420 13.628 1.00 14.56 279 VAL B CA 1
ATOM 4009 C C . VAL B 1 278 ? 22.261 112.521 14.729 1.00 14.62 279 VAL B C 1
ATOM 4010 O O . VAL B 1 278 ? 21.278 111.807 14.528 1.00 15.88 279 VAL B O 1
ATOM 4014 N N . GLY B 1 279 ? 22.896 112.563 15.900 1.00 14.12 280 GLY B N 1
ATOM 4015 C CA . GLY B 1 279 ? 22.431 111.740 17.011 1.00 13.04 280 GLY B CA 1
ATOM 4016 C C . GLY B 1 279 ? 21.018 112.126 17.429 1.00 14.20 280 GLY B C 1
ATOM 4017 O O . GLY B 1 279 ? 20.195 111.271 17.754 1.00 12.33 280 GLY B O 1
ATOM 4018 N N . LEU B 1 280 ? 20.729 113.424 17.415 1.00 13.58 281 LEU B N 1
ATOM 4019 C CA . LEU B 1 280 ? 19.398 113.903 17.782 1.00 12.94 281 LEU B CA 1
ATOM 4020 C C . LEU B 1 280 ? 18.363 113.459 16.753 1.00 13.87 281 LEU B C 1
ATOM 4021 O O . LEU B 1 280 ? 17.226 113.118 17.097 1.00 13.81 281 LEU B O 1
ATOM 4026 N N . ALA B 1 281 ? 18.744 113.463 15.484 1.00 13.46 282 ALA B N 1
ATOM 4027 C CA . ALA B 1 281 ? 17.808 113.027 14.448 1.00 14.65 282 ALA B CA 1
ATOM 4028 C C . ALA B 1 281 ? 17.435 111.560 14.700 1.00 14.82 282 ALA B C 1
ATOM 4029 O O . ALA B 1 281 ? 16.268 111.182 14.601 1.00 15.99 282 ALA B O 1
ATOM 4031 N N . LEU B 1 282 ? 18.431 110.738 15.023 1.00 14.91 283 LEU B N 1
ATOM 4032 C CA . LEU B 1 282 ? 18.199 109.317 15.300 1.00 16.11 283 LEU B CA 1
ATOM 4033 C C . LEU B 1 282 ? 17.208 109.143 16.447 1.00 16.19 283 LEU B C 1
ATOM 4034 O O . LEU B 1 282 ? 16.313 108.298 16.390 1.00 16.47 283 LEU B O 1
ATOM 4039 N N . SER B 1 283 ? 17.376 109.939 17.497 1.00 16.53 284 SER B N 1
ATOM 4040 C CA . SER B 1 283 ? 16.478 109.877 18.645 1.00 15.48 284 SER B CA 1
ATOM 4041 C C . SER B 1 283 ? 15.064 110.267 18.225 1.00 15.35 284 SER B C 1
ATOM 4042 O O . SER B 1 283 ? 14.085 109.639 18.633 1.00 15.89 284 SER B O 1
ATOM 4045 N N . LEU B 1 284 ? 14.962 111.312 17.412 1.00 13.68 285 LEU B N 1
ATOM 4046 C CA . LEU B 1 284 ? 13.662 111.768 16.952 1.00 14.73 285 LEU B CA 1
ATOM 4047 C C . LEU B 1 284 ? 12.991 110.700 16.089 1.00 16.71 285 LEU B C 1
ATOM 4048 O O . LEU B 1 284 ? 11.760 110.621 16.030 1.00 15.45 285 LEU B O 1
ATOM 4053 N N . LEU B 1 285 ? 13.793 109.872 15.428 1.00 17.09 286 LEU B N 1
ATOM 4054 C CA . LEU B 1 285 ? 13.223 108.821 14.598 1.00 19.19 286 LEU B CA 1
ATOM 4055 C C . LEU B 1 285 ? 13.116 107.449 15.263 1.00 19.82 286 LEU B C 1
ATOM 4056 O O . LEU B 1 285 ? 13.064 106.424 14.587 1.00 19.08 286 LEU B O 1
ATOM 4061 N N . GLY B 1 286 ? 13.091 107.435 16.591 1.00 18.78 287 GLY B N 1
ATOM 4062 C CA . GLY B 1 286 ? 12.919 106.180 17.298 1.00 19.33 287 GLY B CA 1
ATOM 4063 C C . GLY B 1 286 ? 14.082 105.509 17.997 1.00 17.50 287 GLY B C 1
ATOM 4064 O O . GLY B 1 286 ? 13.861 104.534 18.707 1.00 18.81 287 GLY B O 1
ATOM 4065 N N . LYS B 1 287 ? 15.307 105.992 17.826 1.00 16.45 288 LYS B N 1
ATOM 4066 C CA . LYS B 1 287 ? 16.408 105.332 18.515 1.00 16.54 288 LYS B CA 1
ATOM 4067 C C . LYS B 1 287 ? 16.224 105.475 20.022 1.00 17.57 288 LYS B C 1
ATOM 4068 O O . LYS B 1 287 ? 16.007 106.574 20.525 1.00 19.45 288 LYS B O 1
ATOM 4074 N N . ARG B 1 288 ? 16.302 104.359 20.739 1.00 19.07 289 ARG B N 1
ATOM 4075 C CA . ARG B 1 288 ? 16.121 104.373 22.187 1.00 21.85 289 ARG B CA 1
ATOM 4076 C C . ARG B 1 288 ? 17.137 103.482 22.879 1.00 21.24 289 ARG B C 1
ATOM 4077 O O . ARG B 1 288 ? 17.641 102.534 22.287 1.00 19.96 289 ARG B O 1
ATOM 4085 N N . ILE B 1 289 ? 17.460 103.808 24.125 1.00 20.19 290 ILE B N 1
ATOM 4086 C CA . ILE B 1 289 ? 18.421 103.023 24.881 1.00 21.55 290 ILE B CA 1
ATOM 4087 C C . ILE B 1 289 ? 17.817 101.642 25.123 1.00 24.66 290 ILE B C 1
ATOM 4088 O O . ILE B 1 289 ? 18.483 100.625 24.944 1.00 23.59 290 ILE B O 1
ATOM 4093 N N . PHE B 1 290 ? 16.548 101.630 25.505 1.00 26.58 291 PHE B N 1
ATOM 4094 C CA . PHE B 1 290 ? 15.806 100.411 25.824 1.00 32.33 291 PHE B CA 1
ATOM 4095 C C . PHE B 1 290 ? 14.572 100.341 24.930 1.00 33.38 291 PHE B C 1
ATOM 4096 O O . PHE B 1 290 ? 13.464 100.596 25.446 1.00 35.78 291 PHE B O 1
ATOM 4105 N N . GLU C 1 1 ? 23.758 91.781 10.309 1.00 40.75 2 GLU D N 1
ATOM 4106 C CA . GLU C 1 1 ? 24.935 92.668 10.092 1.00 40.14 2 GLU D CA 1
ATOM 4107 C C . GLU C 1 1 ? 26.264 91.916 10.158 1.00 37.13 2 GLU D C 1
ATOM 4108 O O . GLU C 1 1 ? 27.211 92.269 9.459 1.00 35.93 2 GLU D O 1
ATOM 4114 N N . ARG C 1 2 ? 26.334 90.878 10.988 1.00 33.89 3 ARG D N 1
ATOM 4115 C CA . ARG C 1 2 ? 27.568 90.106 11.137 1.00 31.79 3 ARG D CA 1
ATOM 4116 C C . ARG C 1 2 ? 27.509 88.707 10.525 1.00 28.80 3 ARG D C 1
ATOM 4117 O O . ARG C 1 2 ? 26.528 87.979 10.684 1.00 25.74 3 ARG D O 1
ATOM 4125 N N . VAL C 1 3 ? 28.588 88.341 9.842 1.00 26.35 4 VAL D N 1
ATOM 4126 C CA . VAL C 1 3 ? 28.713 87.042 9.197 1.00 25.34 4 VAL D CA 1
ATOM 4127 C C . VAL C 1 3 ? 30.052 86.401 9.558 1.00 24.68 4 VAL D C 1
ATOM 4128 O O . VAL C 1 3 ? 31.091 87.058 9.545 1.00 25.49 4 VAL D O 1
ATOM 4132 N N . ALA C 1 4 ? 30.013 85.114 9.889 1.00 23.55 5 ALA D N 1
ATOM 4133 C CA . ALA C 1 4 ? 31.214 84.367 10.226 1.00 21.77 5 ALA D CA 1
ATOM 4134 C C . ALA C 1 4 ? 31.368 83.225 9.226 1.00 20.87 5 ALA D C 1
ATOM 4135 O O . ALA C 1 4 ? 30.438 82.445 9.017 1.00 19.55 5 ALA D O 1
ATOM 4137 N N . VAL C 1 5 ? 32.543 83.134 8.613 1.00 20.75 6 VAL D N 1
ATOM 4138 C CA . VAL C 1 5 ? 32.835 82.098 7.629 1.00 21.43 6 VAL D CA 1
ATOM 4139 C C . VAL C 1 5 ? 33.853 81.100 8.178 1.00 22.71 6 VAL D C 1
ATOM 4140 O O . VAL C 1 5 ? 34.925 81.483 8.655 1.00 23.39 6 VAL D O 1
ATOM 4144 N N . VAL C 1 6 ? 33.515 79.820 8.121 1.00 20.93 7 VAL D N 1
ATOM 4145 C CA . VAL C 1 6 ? 34.417 78.783 8.600 1.00 21.42 7 VAL D CA 1
ATOM 4146 C C . VAL C 1 6 ? 34.459 77.680 7.559 1.00 21.34 7 VAL D C 1
ATOM 4147 O O . VAL C 1 6 ? 33.436 77.343 6.959 1.00 19.82 7 VAL D O 1
ATOM 4151 N N . GLY C 1 7 ? 35.647 77.136 7.333 1.00 22.48 8 GLY D N 1
ATOM 4152 C CA . GLY C 1 7 ? 35.799 76.088 6.343 1.00 22.65 8 GLY D CA 1
ATOM 4153 C C . GLY C 1 7 ? 36.069 74.728 6.944 1.00 23.57 8 GLY D C 1
ATOM 4154 O O . GLY C 1 7 ? 36.646 74.609 8.029 1.00 22.76 8 GLY D O 1
ATOM 4155 N N . VAL C 1 8 ? 35.640 73.696 6.232 1.00 22.55 9 VAL D N 1
ATOM 4156 C CA . VAL C 1 8 ? 35.832 72.324 6.673 1.00 24.00 9 VAL D CA 1
ATOM 4157 C C . VAL C 1 8 ? 36.368 71.569 5.463 1.00 26.14 9 VAL D C 1
ATOM 4158 O O . VAL C 1 8 ? 35.602 70.996 4.688 1.00 26.20 9 VAL D O 1
ATOM 4162 N N . PRO C 1 9 ? 37.696 71.582 5.274 1.00 27.65 10 PRO D N 1
ATOM 4163 C CA . PRO C 1 9 ? 38.344 70.900 4.150 1.00 28.84 10 PRO D CA 1
ATOM 4164 C C . PRO C 1 9 ? 38.342 69.395 4.351 1.00 31.20 10 PRO D C 1
ATOM 4165 O O . PRO C 1 9 ? 39.398 68.767 4.432 1.00 31.00 10 PRO D O 1
ATOM 4169 N N . MET C 1 10 ? 37.144 68.827 4.421 1.00 33.41 11 MET D N 1
ATOM 4170 C CA . MET C 1 10 ? 36.966 67.401 4.650 1.00 35.79 11 MET D CA 1
ATOM 4171 C C . MET C 1 10 ? 36.627 66.627 3.385 1.00 36.82 11 MET D C 1
ATOM 4172 O O . MET C 1 10 ? 35.715 66.983 2.643 1.00 35.00 11 MET D O 1
ATOM 4177 N N . ASP C 1 11 ? 37.379 65.559 3.155 1.00 38.78 12 ASP D N 1
ATOM 4178 C CA . ASP C 1 11 ? 37.192 64.694 1.998 1.00 40.80 12 ASP D CA 1
ATOM 4179 C C . ASP C 1 11 ? 37.468 63.283 2.506 1.00 41.84 12 ASP D C 1
ATOM 4180 O O . ASP C 1 11 ? 38.494 62.688 2.177 1.00 43.26 12 ASP D O 1
ATOM 4185 N N . LEU C 1 12 ? 36.562 62.756 3.320 1.00 41.35 13 LEU D N 1
ATOM 4186 C CA . LEU C 1 12 ? 36.744 61.425 3.881 1.00 42.16 13 LEU D CA 1
ATOM 4187 C C . LEU C 1 12 ? 35.692 60.451 3.370 1.00 42.65 13 LEU D C 1
ATOM 4188 O O . LEU C 1 12 ? 34.673 60.237 4.021 1.00 43.00 13 LEU D O 1
ATOM 4193 N N . GLY C 1 18 ? 38.559 65.339 -4.149 1.00 31.16 19 GLY D N 1
ATOM 4194 C CA . GLY C 1 18 ? 39.130 66.672 -4.065 1.00 29.71 19 GLY D CA 1
ATOM 4195 C C . GLY C 1 18 ? 38.244 67.750 -3.455 1.00 27.65 19 GLY D C 1
ATOM 4196 O O . GLY C 1 18 ? 38.582 68.934 -3.520 1.00 26.79 19 GLY D O 1
ATOM 4197 N N . VAL C 1 19 ? 37.118 67.366 -2.858 1.00 26.66 20 VAL D N 1
ATOM 4198 C CA . VAL C 1 19 ? 36.233 68.358 -2.250 1.00 25.95 20 VAL D CA 1
ATOM 4199 C C . VAL C 1 19 ? 36.892 69.050 -1.067 1.00 25.48 20 VAL D C 1
ATOM 4200 O O . VAL C 1 19 ? 36.407 70.078 -0.601 1.00 24.45 20 VAL D O 1
ATOM 4204 N N . ASP C 1 20 ? 38.000 68.495 -0.583 1.00 24.41 21 ASP D N 1
ATOM 4205 C CA . ASP C 1 20 ? 38.694 69.110 0.540 1.00 23.91 21 ASP D CA 1
ATOM 4206 C C . ASP C 1 20 ? 39.307 70.446 0.126 1.00 24.19 21 ASP D C 1
ATOM 4207 O O . ASP C 1 20 ? 39.720 71.239 0.971 1.00 24.11 21 ASP D O 1
ATOM 4212 N N . MET C 1 21 ? 39.336 70.692 -1.181 1.00 23.81 22 MET D N 1
ATOM 4213 C CA . MET C 1 21 ? 39.866 71.933 -1.749 1.00 23.90 22 MET D CA 1
ATOM 4214 C C . MET C 1 21 ? 38.724 72.936 -1.964 1.00 22.71 22 MET D C 1
ATOM 4215 O O . MET C 1 21 ? 38.941 74.061 -2.418 1.00 22.47 22 MET D O 1
ATOM 4220 N N . GLY C 1 22 ? 37.506 72.513 -1.640 1.00 22.17 23 GLY D N 1
ATOM 4221 C CA . GLY C 1 22 ? 36.339 73.373 -1.793 1.00 19.84 23 GLY D CA 1
ATOM 4222 C C . GLY C 1 22 ? 36.385 74.685 -1.022 1.00 18.88 23 GLY D C 1
ATOM 4223 O O . GLY C 1 22 ? 36.046 75.733 -1.575 1.00 18.81 23 GLY D O 1
ATOM 4224 N N . PRO C 1 23 ? 36.781 74.671 0.263 1.00 18.95 24 PRO D N 1
ATOM 4225 C CA . PRO C 1 23 ? 36.837 75.918 1.036 1.00 18.71 24 PRO D CA 1
ATOM 4226 C C . PRO C 1 23 ? 37.744 76.976 0.403 1.00 19.74 24 PRO D C 1
ATOM 4227 O O . PRO C 1 23 ? 37.384 78.157 0.323 1.00 18.81 24 PRO D O 1
ATOM 4231 N N . SER C 1 24 ? 38.917 76.554 -0.050 1.00 19.11 25 SER D N 1
ATOM 4232 C CA . SER C 1 24 ? 39.845 77.476 -0.687 1.00 20.68 25 SER D CA 1
ATOM 4233 C C . SER C 1 24 ? 39.247 78.028 -1.965 1.00 19.41 25 SER D C 1
ATOM 4234 O O . SER C 1 24 ? 39.337 79.224 -2.237 1.00 20.93 25 SER D O 1
ATOM 4237 N N . ALA C 1 25 ? 38.636 77.155 -2.756 1.00 18.81 26 ALA D N 1
ATOM 4238 C CA . ALA C 1 25 ? 38.028 77.584 -4.010 1.00 18.44 26 ALA D CA 1
ATOM 4239 C C . ALA C 1 25 ? 36.933 78.609 -3.744 1.00 18.25 26 ALA D C 1
ATOM 4240 O O . ALA C 1 25 ? 36.803 79.591 -4.477 1.00 18.72 26 ALA D O 1
ATOM 4242 N N . LEU C 1 26 ? 36.143 78.387 -2.696 1.00 19.42 27 LEU D N 1
ATOM 4243 C CA . LEU C 1 26 ? 35.074 79.326 -2.368 1.00 19.23 27 LEU D CA 1
ATOM 4244 C C . LEU C 1 26 ? 35.646 80.661 -1.899 1.00 19.32 27 LEU D C 1
ATOM 4245 O O . LEU C 1 26 ? 35.133 81.724 -2.253 1.00 18.51 27 LEU D O 1
ATOM 4250 N N . ARG C 1 27 ? 36.715 80.615 -1.112 1.00 19.08 28 ARG D N 1
ATOM 4251 C CA . ARG C 1 27 ? 37.348 81.851 -0.665 1.00 20.07 28 ARG D CA 1
ATOM 4252 C C . ARG C 1 27 ? 37.954 82.585 -1.867 1.00 20.66 28 ARG D C 1
ATOM 4253 O O . ARG C 1 27 ? 37.887 83.809 -1.954 1.00 21.46 28 ARG D O 1
ATOM 4261 N N . TYR C 1 28 ? 38.540 81.838 -2.799 1.00 21.48 29 TYR D N 1
ATOM 4262 C CA . TYR C 1 28 ? 39.142 82.447 -3.980 1.00 24.59 29 TYR D CA 1
ATOM 4263 C C . TYR C 1 28 ? 38.107 83.059 -4.914 1.00 24.99 29 TYR D C 1
ATOM 4264 O O . TYR C 1 28 ? 38.447 83.875 -5.772 1.00 23.55 29 TYR D O 1
ATOM 4273 N N . ALA C 1 29 ? 36.851 82.652 -4.754 1.00 24.38 30 ALA D N 1
ATOM 4274 C CA . ALA C 1 29 ? 35.766 83.198 -5.558 1.00 24.24 30 ALA D CA 1
ATOM 4275 C C . ALA C 1 29 ? 35.293 84.500 -4.899 1.00 24.12 30 ALA D C 1
ATOM 4276 O O . ALA C 1 29 ? 34.241 85.042 -5.238 1.00 23.82 30 ALA D O 1
ATOM 4278 N N . ARG C 1 30 ? 36.077 84.975 -3.932 1.00 23.41 31 ARG D N 1
ATOM 4279 C CA . ARG C 1 30 ? 35.813 86.231 -3.227 1.00 24.12 31 ARG D CA 1
ATOM 4280 C C . ARG C 1 30 ? 34.487 86.309 -2.479 1.00 23.65 31 ARG D C 1
ATOM 4281 O O . ARG C 1 30 ? 33.803 87.327 -2.517 1.00 23.81 31 ARG D O 1
ATOM 4289 N N . LEU C 1 31 ? 34.132 85.236 -1.791 1.00 23.70 32 LEU D N 1
ATOM 4290 C CA . LEU C 1 31 ? 32.891 85.190 -1.027 1.00 23.38 32 LEU D CA 1
ATOM 4291 C C . LEU C 1 31 ? 32.873 86.309 0.025 1.00 24.32 32 LEU D C 1
ATOM 4292 O O . LEU C 1 31 ? 31.890 87.025 0.219 1.00 22.42 32 LEU D O 1
ATOM 4297 N N . LEU C 1 32 ? 34.003 86.439 0.696 1.00 25.43 33 LEU D N 1
ATOM 4298 C CA . LEU C 1 32 ? 34.182 87.403 1.753 1.00 27.19 33 LEU D CA 1
ATOM 4299 C C . LEU C 1 32 ? 34.124 88.860 1.297 1.00 26.18 33 LEU D C 1
ATOM 4300 O O . LEU C 1 32 ? 33.391 89.665 1.874 1.00 24.94 33 LEU D O 1
ATOM 4305 N N . GLU C 1 33 ? 34.902 89.196 0.274 1.00 25.05 34 GLU D N 1
ATOM 4306 C CA . GLU C 1 33 ? 34.921 90.549 -0.256 1.00 26.10 34 GLU D CA 1
ATOM 4307 C C . GLU C 1 33 ? 33.519 90.954 -0.719 1.00 26.00 34 GLU D C 1
ATOM 4308 O O . GLU C 1 33 ? 33.061 92.069 -0.452 1.00 25.22 34 GLU D O 1
ATOM 4314 N N . GLN C 1 34 ? 32.830 90.045 -1.409 1.00 23.54 35 GLN D N 1
ATOM 4315 C CA . GLN C 1 34 ? 31.493 90.342 -1.902 1.00 23.34 35 GLN D CA 1
ATOM 4316 C C . GLN C 1 34 ? 30.460 90.469 -0.785 1.00 23.82 35 GLN D C 1
ATOM 4317 O O . GLN C 1 34 ? 29.494 91.228 -0.910 1.00 22.52 35 GLN D O 1
ATOM 4323 N N . LEU C 1 35 ? 30.645 89.738 0.309 1.00 23.55 36 LEU D N 1
ATOM 4324 C CA . LEU C 1 35 ? 29.702 89.866 1.413 1.00 24.11 36 LEU D CA 1
ATOM 4325 C C . LEU C 1 35 ? 29.874 91.263 2.013 1.00 25.29 36 LEU D C 1
ATOM 4326 O O . LEU C 1 35 ? 28.901 91.895 2.429 1.00 23.46 36 LEU D O 1
ATOM 4331 N N . GLU C 1 36 ? 31.111 91.752 2.044 1.00 25.67 37 GLU D N 1
ATOM 4332 C CA . GLU C 1 36 ? 31.363 93.085 2.584 1.00 27.91 37 GLU D CA 1
ATOM 4333 C C . GLU C 1 36 ? 30.742 94.148 1.680 1.00 28.48 37 GLU D C 1
ATOM 4334 O O . GLU C 1 36 ? 30.135 95.099 2.176 1.00 28.29 37 GLU D O 1
ATOM 4340 N N . ASP C 1 37 ? 30.878 93.985 0.362 1.00 27.42 38 ASP D N 1
ATOM 4341 C CA . ASP C 1 37 ? 30.297 94.941 -0.583 1.00 27.97 38 ASP D CA 1
ATOM 4342 C C . ASP C 1 37 ? 28.791 95.001 -0.384 1.00 27.93 38 ASP D C 1
ATOM 4343 O O . ASP C 1 37 ? 28.150 95.999 -0.702 1.00 27.83 38 ASP D O 1
ATOM 4348 N N . LEU C 1 38 ? 28.233 93.911 0.127 1.00 27.57 39 LEU D N 1
ATOM 4349 C CA . LEU C 1 38 ? 26.801 93.817 0.369 1.00 29.05 39 LEU D CA 1
ATOM 4350 C C . LEU C 1 38 ? 26.426 94.541 1.668 1.00 29.45 39 LEU D C 1
ATOM 4351 O O . LEU C 1 38 ? 25.245 94.709 1.974 1.00 30.01 39 LEU D O 1
ATOM 4356 N N . GLY C 1 39 ? 27.435 94.967 2.425 1.00 28.83 40 GLY D N 1
ATOM 4357 C CA . GLY C 1 39 ? 27.184 95.684 3.664 1.00 28.82 40 GLY D CA 1
ATOM 4358 C C . GLY C 1 39 ? 27.373 94.910 4.959 1.00 29.26 40 GLY D C 1
ATOM 4359 O O . GLY C 1 39 ? 27.153 95.447 6.038 1.00 30.24 40 GLY D O 1
ATOM 4360 N N . TYR C 1 40 ? 27.773 93.648 4.870 1.00 29.33 41 TYR D N 1
ATOM 4361 C CA . TYR C 1 40 ? 27.977 92.843 6.069 1.00 28.68 41 TYR D CA 1
ATOM 4362 C C . TYR C 1 40 ? 29.386 93.031 6.607 1.00 28.53 41 TYR D C 1
ATOM 4363 O O . TYR C 1 40 ? 30.301 93.354 5.854 1.00 28.61 41 TYR D O 1
ATOM 4372 N N . THR C 1 41 ? 29.558 92.855 7.913 1.00 28.07 42 THR D N 1
ATOM 4373 C CA . THR C 1 41 ? 30.891 92.936 8.486 1.00 29.68 42 THR D CA 1
ATOM 4374 C C . THR C 1 41 ? 31.208 91.452 8.551 1.00 28.75 42 THR D C 1
ATOM 4375 O O . THR C 1 41 ? 30.441 90.678 9.121 1.00 27.65 42 THR D O 1
ATOM 4379 N N . VAL C 1 42 ? 32.320 91.052 7.949 1.00 28.45 43 VAL D N 1
ATOM 4380 C CA . VAL C 1 42 ? 32.666 89.638 7.883 1.00 30.56 43 VAL D CA 1
ATOM 4381 C C . VAL C 1 42 ? 33.941 89.207 8.589 1.00 31.08 43 VAL D C 1
ATOM 4382 O O . VAL C 1 42 ? 34.950 89.907 8.563 1.00 33.12 43 VAL D O 1
ATOM 4386 N N . GLU C 1 43 ? 33.884 88.030 9.202 1.00 30.70 44 GLU D N 1
ATOM 4387 C CA . GLU C 1 43 ? 35.029 87.463 9.892 1.00 30.26 44 GLU D CA 1
ATOM 4388 C C . GLU C 1 43 ? 35.292 86.033 9.419 1.00 29.76 44 GLU D C 1
ATOM 4389 O O . GLU C 1 43 ? 34.401 85.185 9.457 1.00 30.51 44 GLU D O 1
ATOM 4395 N N . ASP C 1 44 ? 36.515 85.771 8.967 1.00 28.20 45 ASP D N 1
ATOM 4396 C CA . ASP C 1 44 ? 36.893 84.438 8.515 1.00 28.37 45 ASP D CA 1
ATOM 4397 C C . ASP C 1 44 ? 37.500 83.707 9.703 1.00 28.06 45 ASP D C 1
ATOM 4398 O O . ASP C 1 44 ? 38.563 84.080 10.188 1.00 28.31 45 ASP D O 1
ATOM 4403 N N . LEU C 1 45 ? 36.832 82.659 10.160 1.00 27.28 46 LEU D N 1
ATOM 4404 C CA . LEU C 1 45 ? 37.304 81.896 11.303 1.00 26.40 46 LEU D CA 1
ATOM 4405 C C . LEU C 1 45 ? 38.342 80.847 10.938 1.00 26.40 46 LEU D C 1
ATOM 4406 O O . LEU C 1 45 ? 38.782 80.081 11.795 1.00 26.08 46 LEU D O 1
ATOM 4411 N N . GLY C 1 46 ? 38.736 80.807 9.670 1.00 25.28 47 GLY D N 1
ATOM 4412 C CA . GLY C 1 46 ? 39.711 79.819 9.255 1.00 25.95 47 GLY D CA 1
ATOM 4413 C C . GLY C 1 46 ? 39.055 78.467 9.031 1.00 26.80 47 GLY D C 1
ATOM 4414 O O . GLY C 1 46 ? 37.850 78.388 8.791 1.00 25.44 47 GLY D O 1
ATOM 4415 N N . ASP C 1 47 ? 39.845 77.401 9.104 1.00 27.54 48 ASP D N 1
ATOM 4416 C CA . ASP C 1 47 ? 39.324 76.061 8.899 1.00 29.56 48 ASP D CA 1
ATOM 4417 C C . ASP C 1 47 ? 39.362 75.209 10.155 1.00 31.64 48 ASP D C 1
ATOM 4418 O O . ASP C 1 47 ? 40.205 75.398 11.037 1.00 32.27 48 ASP D O 1
ATOM 4423 N N . VAL C 1 48 ? 38.432 74.265 10.217 1.00 32.57 49 VAL D N 1
ATOM 4424 C CA . VAL C 1 48 ? 38.351 73.320 11.314 1.00 33.51 49 VAL D CA 1
ATOM 4425 C C . VAL C 1 48 ? 39.361 72.237 10.957 1.00 34.86 49 VAL D C 1
ATOM 4426 O O . VAL C 1 48 ? 39.422 71.787 9.813 1.00 33.68 49 VAL D O 1
ATOM 4430 N N . PRO C 1 49 ? 40.182 71.818 11.927 1.00 36.82 50 PRO D N 1
ATOM 4431 C CA . PRO C 1 49 ? 41.182 70.778 11.671 1.00 37.41 50 PRO D CA 1
ATOM 4432 C C . PRO C 1 49 ? 40.518 69.489 11.186 1.00 37.74 50 PRO D C 1
ATOM 4433 O O . PRO C 1 49 ? 39.507 69.060 11.745 1.00 37.69 50 PRO D O 1
ATOM 4437 N N . VAL C 1 50 ? 41.073 68.878 10.144 1.00 39.68 51 VAL D N 1
ATOM 4438 C CA . VAL C 1 50 ? 40.520 67.628 9.636 1.00 41.15 51 VAL D CA 1
ATOM 4439 C C . VAL C 1 50 ? 41.623 66.602 9.421 1.00 42.91 51 VAL D C 1
ATOM 4440 O O . VAL C 1 50 ? 42.547 66.819 8.635 1.00 44.16 51 VAL D O 1
ATOM 4444 N N . SER C 1 51 ? 41.519 65.483 10.130 1.00 45.09 52 SER D N 1
ATOM 4445 C CA . SER C 1 51 ? 42.497 64.407 10.028 1.00 46.77 52 SER D CA 1
ATOM 4446 C C . SER C 1 51 ? 41.784 63.119 9.635 1.00 47.29 52 SER D C 1
ATOM 4447 O O . SER C 1 51 ? 40.990 62.584 10.411 1.00 48.82 52 SER D O 1
ATOM 4449 N N . LEU C 1 63 ? 30.622 53.588 8.081 1.00 53.12 64 LEU D N 1
ATOM 4450 C CA . LEU C 1 63 ? 31.855 52.811 8.116 1.00 53.66 64 LEU D CA 1
ATOM 4451 C C . LEU C 1 63 ? 33.121 53.659 8.004 1.00 53.53 64 LEU D C 1
ATOM 4452 O O . LEU C 1 63 ? 33.736 54.024 9.007 1.00 54.46 64 LEU D O 1
ATOM 4457 N N . ALA C 1 64 ? 33.500 53.960 6.769 1.00 52.98 65 ALA D N 1
ATOM 4458 C CA . ALA C 1 64 ? 34.703 54.729 6.481 1.00 52.06 65 ALA D CA 1
ATOM 4459 C C . ALA C 1 64 ? 34.872 56.033 7.262 1.00 51.23 65 ALA D C 1
ATOM 4460 O O . ALA C 1 64 ? 34.011 56.915 7.222 1.00 51.87 65 ALA D O 1
ATOM 4462 N N . TYR C 1 65 ? 35.993 56.133 7.972 1.00 49.50 66 TYR D N 1
ATOM 4463 C CA . TYR C 1 65 ? 36.349 57.327 8.738 1.00 47.73 66 TYR D CA 1
ATOM 4464 C C . TYR C 1 65 ? 35.273 57.889 9.664 1.00 46.34 66 TYR D C 1
ATOM 4465 O O . TYR C 1 65 ? 35.292 59.083 9.963 1.00 45.91 66 TYR D O 1
ATOM 4474 N N . LEU C 1 66 ? 34.352 57.052 10.129 1.00 44.72 67 LEU D N 1
ATOM 4475 C CA . LEU C 1 66 ? 33.285 57.541 10.998 1.00 43.81 67 LEU D CA 1
ATOM 4476 C C . LEU C 1 66 ? 33.783 58.363 12.188 1.00 43.38 67 LEU D C 1
ATOM 4477 O O . LEU C 1 66 ? 33.281 59.459 12.439 1.00 43.01 67 LEU D O 1
ATOM 4482 N N . GLU C 1 67 ? 34.766 57.843 12.917 1.00 42.06 68 GLU D N 1
ATOM 4483 C CA . GLU C 1 67 ? 35.292 58.554 14.080 1.00 41.69 68 GLU D CA 1
ATOM 4484 C C . GLU C 1 67 ? 36.013 59.850 13.713 1.00 41.20 68 GLU D C 1
ATOM 4485 O O . GLU C 1 67 ? 35.924 60.841 14.433 1.00 40.55 68 GLU D O 1
ATOM 4491 N N . GLU C 1 68 ? 36.731 59.847 12.599 1.00 40.82 69 GLU D N 1
ATOM 4492 C CA . GLU C 1 68 ? 37.436 61.050 12.181 1.00 41.02 69 GLU D CA 1
ATOM 4493 C C . GLU C 1 68 ? 36.423 62.111 11.778 1.00 39.88 69 GLU D C 1
ATOM 4494 O O . GLU C 1 68 ? 36.595 63.295 12.071 1.00 39.08 69 GLU D O 1
ATOM 4500 N N . ILE C 1 69 ? 35.361 61.674 11.113 1.00 38.51 70 ILE D N 1
ATOM 4501 C CA . ILE C 1 69 ? 34.306 62.577 10.680 1.00 36.93 70 ILE D CA 1
ATOM 4502 C C . ILE C 1 69 ? 33.614 63.158 11.903 1.00 36.17 70 ILE D C 1
ATOM 4503 O O . ILE C 1 69 ? 33.401 64.369 11.991 1.00 35.90 70 ILE D O 1
ATOM 4508 N N . ARG C 1 70 ? 33.283 62.286 12.853 1.00 35.23 71 ARG D N 1
ATOM 4509 C CA . ARG C 1 70 ? 32.627 62.681 14.096 1.00 34.72 71 ARG D CA 1
ATOM 4510 C C . ARG C 1 70 ? 33.452 63.737 14.833 1.00 34.68 71 ARG D C 1
ATOM 4511 O O . ARG C 1 70 ? 32.918 64.743 15.309 1.00 33.64 71 ARG D O 1
ATOM 4519 N N . ALA C 1 71 ? 34.757 63.500 14.926 1.00 33.64 72 ALA D N 1
ATOM 4520 C CA . ALA C 1 71 ? 35.654 64.424 15.609 1.00 33.75 72 ALA D CA 1
ATOM 4521 C C . ALA C 1 71 ? 35.623 65.808 14.966 1.00 32.08 72 ALA D C 1
ATOM 4522 O O . ALA C 1 71 ? 35.436 66.815 15.648 1.00 31.44 72 ALA D O 1
ATOM 4524 N N . ALA C 1 72 ? 35.806 65.854 13.651 1.00 31.19 73 ALA D N 1
ATOM 4525 C CA . ALA C 1 72 ? 35.798 67.122 12.928 1.00 30.58 73 ALA D CA 1
ATOM 4526 C C . ALA C 1 72 ? 34.449 67.841 13.035 1.00 29.78 73 ALA D C 1
ATOM 4527 O O . ALA C 1 72 ? 34.393 69.039 13.310 1.00 29.21 73 ALA D O 1
ATOM 4529 N N . ALA C 1 73 ? 33.365 67.107 12.815 1.00 29.71 74 ALA D N 1
ATOM 4530 C CA . ALA C 1 73 ? 32.029 67.690 12.887 1.00 28.97 74 ALA D CA 1
ATOM 4531 C C . ALA C 1 73 ? 31.720 68.204 14.293 1.00 29.11 74 ALA D C 1
ATOM 4532 O O . ALA C 1 73 ? 30.988 69.181 14.456 1.00 27.95 74 ALA D O 1
ATOM 4534 N N . LEU C 1 74 ? 32.274 67.540 15.304 1.00 29.12 75 LEU D N 1
ATOM 4535 C CA . LEU C 1 74 ? 32.054 67.935 16.688 1.00 30.16 75 LEU D CA 1
ATOM 4536 C C . LEU C 1 74 ? 32.732 69.277 16.956 1.00 28.65 75 LEU D C 1
ATOM 4537 O O . LEU C 1 74 ? 32.153 70.147 17.604 1.00 28.38 75 LEU D O 1
ATOM 4542 N N . VAL C 1 75 ? 33.956 69.438 16.455 1.00 28.55 76 VAL D N 1
ATOM 4543 C CA . VAL C 1 75 ? 34.692 70.690 16.611 1.00 27.71 76 VAL D CA 1
ATOM 4544 C C . VAL C 1 75 ? 33.878 71.792 15.942 1.00 27.35 76 VAL D C 1
ATOM 4545 O O . VAL C 1 75 ? 33.725 72.889 16.478 1.00 25.97 76 VAL D O 1
ATOM 4549 N N . LEU C 1 76 ? 33.352 71.484 14.763 1.00 25.77 77 LEU D N 1
ATOM 4550 C CA . LEU C 1 76 ? 32.543 72.437 14.015 1.00 25.39 77 LEU D CA 1
ATOM 4551 C C . LEU C 1 76 ? 31.301 72.824 14.813 1.00 24.75 77 LEU D C 1
ATOM 4552 O O . LEU C 1 76 ? 30.992 74.005 14.966 1.00 25.39 77 LEU D O 1
ATOM 4557 N N . LYS C 1 77 ? 30.590 71.826 15.324 1.00 25.10 78 LYS D N 1
ATOM 4558 C CA . LYS C 1 77 ? 29.391 72.086 16.106 1.00 27.25 78 LYS D CA 1
ATOM 4559 C C . LYS C 1 77 ? 29.679 73.050 17.251 1.00 28.26 78 LYS D C 1
ATOM 4560 O O . LYS C 1 77 ? 28.958 74.030 17.443 1.00 26.19 78 LYS D O 1
ATOM 4566 N N . GLU C 1 78 ? 30.738 72.760 18.005 1.00 29.36 79 GLU D N 1
ATOM 4567 C CA . GLU C 1 78 ? 31.123 73.577 19.151 1.00 31.63 79 GLU D CA 1
ATOM 4568 C C . GLU C 1 78 ? 31.485 74.996 18.742 1.00 30.63 79 GLU D C 1
ATOM 4569 O O . GLU C 1 78 ? 31.085 75.957 19.395 1.00 31.07 79 GLU D O 1
ATOM 4575 N N . ARG C 1 79 ? 32.239 75.123 17.655 1.00 30.58 80 ARG D N 1
ATOM 4576 C CA . ARG C 1 79 ? 32.649 76.429 17.164 1.00 31.30 80 ARG D CA 1
ATOM 4577 C C . ARG C 1 79 ? 31.435 77.296 16.832 1.00 30.69 80 ARG D C 1
ATOM 4578 O O . ARG C 1 79 ? 31.391 78.469 17.189 1.00 30.57 80 ARG D O 1
ATOM 4586 N N . LEU C 1 80 ? 30.448 76.714 16.155 1.00 30.01 81 LEU D N 1
ATOM 4587 C CA . LEU C 1 80 ? 29.239 77.449 15.782 1.00 29.69 81 LEU D CA 1
ATOM 4588 C C . LEU C 1 80 ? 28.340 77.755 16.979 1.00 29.54 81 LEU D C 1
ATOM 4589 O O . LEU C 1 80 ? 27.757 78.841 17.071 1.00 27.90 81 LEU D O 1
ATOM 4594 N N . ALA C 1 81 ? 28.223 76.796 17.893 1.00 28.96 82 ALA D N 1
ATOM 4595 C CA . ALA C 1 81 ? 27.398 76.986 19.079 1.00 29.70 82 ALA D CA 1
ATOM 4596 C C . ALA C 1 81 ? 27.955 78.105 19.959 1.00 28.67 82 ALA D C 1
ATOM 4597 O O . ALA C 1 81 ? 27.205 78.773 20.656 1.00 28.89 82 ALA D O 1
ATOM 4599 N N . ALA C 1 82 ? 29.269 78.312 19.910 1.00 28.95 83 ALA D N 1
ATOM 4600 C CA . ALA C 1 82 ? 29.919 79.345 20.716 1.00 30.38 83 ALA D CA 1
ATOM 4601 C C . ALA C 1 82 ? 29.804 80.754 20.130 1.00 30.65 83 ALA D C 1
ATOM 4602 O O . ALA C 1 82 ? 30.086 81.731 20.810 1.00 31.20 83 ALA D O 1
ATOM 4604 N N . LEU C 1 83 ? 29.396 80.864 18.872 1.00 31.76 84 LEU D N 1
ATOM 4605 C CA . LEU C 1 83 ? 29.274 82.175 18.235 1.00 32.43 84 LEU D CA 1
ATOM 4606 C C . LEU C 1 83 ? 28.246 83.076 18.907 1.00 34.19 84 LEU D C 1
ATOM 4607 O O . LEU C 1 83 ? 27.182 82.625 19.298 1.00 33.00 84 LEU D O 1
ATOM 4612 N N . PRO C 1 84 ? 28.552 84.370 19.053 1.00 36.03 85 PRO D N 1
ATOM 4613 C CA . PRO C 1 84 ? 27.540 85.209 19.694 1.00 37.68 85 PRO D CA 1
ATOM 4614 C C . PRO C 1 84 ? 26.292 85.201 18.821 1.00 39.77 85 PRO D C 1
ATOM 4615 O O . PRO C 1 84 ? 26.394 85.214 17.592 1.00 40.08 85 PRO D O 1
ATOM 4619 N N . GLU C 1 85 ? 25.115 85.155 19.433 1.00 40.70 86 GLU D N 1
ATOM 4620 C CA . GLU C 1 85 ? 23.895 85.146 18.642 1.00 41.96 86 GLU D CA 1
ATOM 4621 C C . GLU C 1 85 ? 23.815 86.427 17.821 1.00 40.68 86 GLU D C 1
ATOM 4622 O O . GLU C 1 85 ? 24.284 87.482 18.245 1.00 40.99 86 GLU D O 1
ATOM 4628 N N . GLY C 1 86 ? 23.245 86.327 16.627 1.00 38.58 87 GLY D N 1
ATOM 4629 C CA . GLY C 1 86 ? 23.159 87.492 15.769 1.00 36.06 87 GLY D CA 1
ATOM 4630 C C . GLY C 1 86 ? 24.239 87.418 14.706 1.00 34.25 87 GLY D C 1
ATOM 4631 O O . GLY C 1 86 ? 24.287 88.239 13.789 1.00 34.98 87 GLY D O 1
ATOM 4632 N N . VAL C 1 87 ? 25.127 86.436 14.839 1.00 30.45 88 VAL D N 1
ATOM 4633 C CA . VAL C 1 87 ? 26.191 86.245 13.863 1.00 27.37 88 VAL D CA 1
ATOM 4634 C C . VAL C 1 87 ? 25.779 85.104 12.941 1.00 25.32 88 VAL D C 1
ATOM 4635 O O . VAL C 1 87 ? 25.598 83.979 13.389 1.00 24.40 88 VAL D O 1
ATOM 4639 N N . PHE C 1 88 ? 25.625 85.416 11.657 1.00 23.94 89 PHE D N 1
ATOM 4640 C CA . PHE C 1 88 ? 25.215 84.449 10.638 1.00 21.63 89 PHE D CA 1
ATOM 4641 C C . PHE C 1 88 ? 26.392 83.579 10.186 1.00 18.74 89 PHE D C 1
ATOM 4642 O O . PHE C 1 88 ? 27.352 84.071 9.597 1.00 17.78 89 PHE D O 1
ATOM 4650 N N . PRO C 1 89 ? 26.324 82.268 10.444 1.00 17.24 90 PRO D N 1
ATOM 4651 C CA . PRO C 1 89 ? 27.417 81.380 10.041 1.00 16.61 90 PRO D CA 1
ATOM 4652 C C . PRO C 1 89 ? 27.268 80.780 8.639 1.00 17.08 90 PRO D C 1
ATOM 4653 O O . PRO C 1 89 ? 26.188 80.327 8.259 1.00 14.87 90 PRO D O 1
ATOM 4657 N N . ILE C 1 90 ? 28.359 80.797 7.883 1.00 17.23 91 ILE D N 1
ATOM 4658 C CA . ILE C 1 90 ? 28.405 80.218 6.539 1.00 18.23 91 ILE D CA 1
ATOM 4659 C C . ILE C 1 90 ? 29.534 79.215 6.608 1.00 18.85 91 ILE D C 1
ATOM 4660 O O . ILE C 1 90 ? 30.684 79.587 6.837 1.00 21.70 91 ILE D O 1
ATOM 4665 N N . VAL C 1 91 ? 29.202 77.944 6.443 1.00 18.55 92 VAL D N 1
ATOM 4666 C CA . VAL C 1 91 ? 30.201 76.892 6.504 1.00 19.24 92 VAL D CA 1
ATOM 4667 C C . VAL C 1 91 ? 30.585 76.468 5.095 1.00 19.79 92 VAL D C 1
ATOM 4668 O O . VAL C 1 91 ? 29.728 76.109 4.289 1.00 20.14 92 VAL D O 1
ATOM 4672 N N . LEU C 1 92 ? 31.878 76.541 4.806 1.00 18.65 93 LEU D N 1
ATOM 4673 C CA . LEU C 1 92 ? 32.406 76.175 3.507 1.00 20.31 93 LEU D CA 1
ATOM 4674 C C . LEU C 1 92 ? 32.876 74.750 3.620 1.00 21.77 93 LEU D C 1
ATOM 4675 O O . LEU C 1 92 ? 33.605 74.402 4.545 1.00 22.33 93 LEU D O 1
ATOM 4680 N N . GLY C 1 93 ? 32.500 73.906 2.677 1.00 23.31 94 GLY D N 1
ATOM 4681 C CA . GLY C 1 93 ? 32.947 72.554 2.852 1.00 25.89 94 GLY D CA 1
ATOM 4682 C C . GLY C 1 93 ? 33.472 71.731 1.721 1.00 28.77 94 GLY D C 1
ATOM 4683 O O . GLY C 1 93 ? 33.677 72.168 0.582 1.00 27.63 94 GLY D O 1
ATOM 4684 N N . GLY C 1 94 ? 33.746 70.504 2.137 1.00 29.51 95 GLY D N 1
ATOM 4685 C CA . GLY C 1 94 ? 34.182 69.452 1.276 1.00 28.97 95 GLY D CA 1
ATOM 4686 C C . GLY C 1 94 ? 32.929 68.623 1.439 1.00 28.52 95 GLY D C 1
ATOM 4687 O O . GLY C 1 94 ? 31.845 69.082 1.071 1.00 26.95 95 GLY D O 1
ATOM 4688 N N . ASP C 1 95 ? 33.058 67.451 2.053 1.00 27.53 96 ASP D N 1
ATOM 4689 C CA . ASP C 1 95 ? 31.933 66.541 2.259 1.00 28.20 96 ASP D CA 1
ATOM 4690 C C . ASP C 1 95 ? 30.708 67.159 2.893 1.00 26.06 96 ASP D C 1
ATOM 4691 O O . ASP C 1 95 ? 30.817 67.990 3.795 1.00 25.36 96 ASP D O 1
ATOM 4696 N N . HIS C 1 96 ? 29.538 66.716 2.447 1.00 23.15 97 HIS D N 1
ATOM 4697 C CA . HIS C 1 96 ? 28.298 67.222 3.007 1.00 22.56 97 HIS D CA 1
ATOM 4698 C C . HIS C 1 96 ? 28.156 66.684 4.431 1.00 22.56 97 HIS D C 1
ATOM 4699 O O . HIS C 1 96 ? 27.280 67.104 5.171 1.00 22.45 97 HIS D O 1
ATOM 4706 N N . SER C 1 97 ? 29.034 65.756 4.801 1.00 24.22 98 SER D N 1
ATOM 4707 C CA . SER C 1 97 ? 29.032 65.169 6.141 1.00 27.49 98 SER D CA 1
ATOM 4708 C C . SER C 1 97 ? 29.186 66.234 7.219 1.00 26.40 98 SER D C 1
ATOM 4709 O O . SER C 1 97 ? 28.741 66.048 8.350 1.00 27.19 98 SER D O 1
ATOM 4712 N N . LEU C 1 98 ? 29.836 67.340 6.866 1.00 25.53 99 LEU D N 1
ATOM 4713 C CA . LEU C 1 98 ? 30.063 68.433 7.801 1.00 25.35 99 LEU D CA 1
ATOM 4714 C C . LEU C 1 98 ? 28.756 69.004 8.329 1.00 25.44 99 LEU D C 1
ATOM 4715 O O . LEU C 1 98 ? 28.723 69.597 9.408 1.00 25.57 99 LEU D O 1
ATOM 4720 N N . SER C 1 99 ? 27.681 68.829 7.569 1.00 24.77 100 SER D N 1
ATOM 4721 C CA . SER C 1 99 ? 26.379 69.350 7.971 1.00 26.16 100 SER D CA 1
ATOM 4722 C C . SER C 1 99 ? 25.856 68.756 9.278 1.00 24.97 100 SER D C 1
ATOM 4723 O O . SER C 1 99 ? 25.001 69.347 9.917 1.00 23.25 100 SER D O 1
ATOM 4726 N N . MET C 1 100 ? 26.353 67.589 9.668 1.00 26.02 101 MET D N 1
ATOM 4727 C CA . MET C 1 100 ? 25.906 66.987 10.922 1.00 28.05 101 MET D CA 1
ATOM 4728 C C . MET C 1 100 ? 26.300 67.949 12.035 1.00 27.14 101 MET D C 1
ATOM 4729 O O . MET C 1 100 ? 25.540 68.174 12.981 1.00 26.37 101 MET D O 1
ATOM 4734 N N . GLY C 1 101 ? 27.492 68.525 11.893 1.00 26.83 102 GLY D N 1
ATOM 4735 C CA . GLY C 1 101 ? 27.986 69.469 12.876 1.00 26.60 102 GLY D CA 1
ATOM 4736 C C . GLY C 1 101 ? 27.483 70.886 12.672 1.00 26.71 102 GLY D C 1
ATOM 4737 O O . GLY C 1 101 ? 27.186 71.575 13.650 1.00 26.86 102 GLY D O 1
ATOM 4738 N N . SER C 1 102 ? 27.373 71.336 11.421 1.00 24.80 103 SER D N 1
ATOM 4739 C CA . SER C 1 102 ? 26.913 72.705 11.179 1.00 23.90 103 SER D CA 1
ATOM 4740 C C . SER C 1 102 ? 25.463 72.920 11.607 1.00 23.82 103 SER D C 1
ATOM 4741 O O . SER C 1 102 ? 25.152 73.904 12.276 1.00 23.57 103 SER D O 1
ATOM 4744 N N . VAL C 1 103 ? 24.574 72.003 11.241 1.00 22.41 104 VAL D N 1
ATOM 4745 C CA . VAL C 1 103 ? 23.171 72.153 11.607 1.00 21.85 104 VAL D CA 1
ATOM 4746 C C . VAL C 1 103 ? 22.957 72.040 13.116 1.00 22.49 104 VAL D C 1
ATOM 4747 O O . VAL C 1 103 ? 22.220 72.824 13.711 1.00 23.24 104 VAL D O 1
ATOM 4751 N N . ALA C 1 104 ? 23.596 71.050 13.728 1.00 22.36 105 ALA D N 1
ATOM 4752 C CA . ALA C 1 104 ? 23.474 70.853 15.167 1.00 24.57 105 ALA D CA 1
ATOM 4753 C C . ALA C 1 104 ? 24.055 72.063 15.897 1.00 25.51 105 ALA D C 1
ATOM 4754 O O . ALA C 1 104 ? 23.480 72.543 16.869 1.00 26.97 105 ALA D O 1
ATOM 4756 N N . GLY C 1 105 ? 25.189 72.556 15.415 1.00 25.34 106 GLY D N 1
ATOM 4757 C CA . GLY C 1 105 ? 25.822 73.703 16.041 1.00 26.46 106 GLY D CA 1
ATOM 4758 C C . GLY C 1 105 ? 25.079 75.007 15.827 1.00 26.96 106 GLY D C 1
ATOM 4759 O O . GLY C 1 105 ? 24.896 75.781 16.770 1.00 27.24 106 GLY D O 1
ATOM 4760 N N . ALA C 1 106 ? 24.647 75.253 14.592 1.00 26.97 107 ALA D N 1
ATOM 4761 C CA . ALA C 1 106 ? 23.929 76.480 14.256 1.00 27.37 107 ALA D CA 1
ATOM 4762 C C . ALA C 1 106 ? 22.524 76.545 14.853 1.00 29.09 107 ALA D C 1
ATOM 4763 O O . ALA C 1 106 ? 21.977 77.632 15.030 1.00 29.76 107 ALA D O 1
ATOM 4765 N N . ALA C 1 107 ? 21.938 75.386 15.148 1.00 31.20 108 ALA D N 1
ATOM 4766 C CA . ALA C 1 107 ? 20.590 75.326 15.713 1.00 33.45 108 ALA D CA 1
ATOM 4767 C C . ALA C 1 107 ? 20.537 75.933 17.118 1.00 36.41 108 ALA D C 1
ATOM 4768 O O . ALA C 1 107 ? 19.513 76.489 17.525 1.00 36.74 108 ALA D O 1
ATOM 4770 N N . ARG C 1 108 ? 21.638 75.820 17.853 1.00 38.43 109 ARG D N 1
ATOM 4771 C CA . ARG C 1 108 ? 21.719 76.363 19.205 1.00 41.10 109 ARG D CA 1
ATOM 4772 C C . ARG C 1 108 ? 20.658 75.790 20.132 1.00 41.76 109 ARG D C 1
ATOM 4773 O O . ARG C 1 108 ? 20.046 76.521 20.913 1.00 42.20 109 ARG D O 1
ATOM 4781 N N . GLY C 1 109 ? 20.436 74.485 20.040 1.00 42.26 110 GLY D N 1
ATOM 4782 C CA . GLY C 1 109 ? 19.451 73.844 20.890 1.00 42.77 110 GLY D CA 1
ATOM 4783 C C . GLY C 1 109 ? 17.998 74.173 20.598 1.00 42.74 110 GLY D C 1
ATOM 4784 O O . GLY C 1 109 ? 17.110 73.607 21.229 1.00 43.83 110 GLY D O 1
ATOM 4785 N N . ARG C 1 110 ? 17.735 75.074 19.656 1.00 42.20 111 ARG D N 1
ATOM 4786 C CA . ARG C 1 110 ? 16.353 75.422 19.340 1.00 41.98 111 ARG D CA 1
ATOM 4787 C C . ARG C 1 110 ? 15.845 74.708 18.091 1.00 39.24 111 ARG D C 1
ATOM 4788 O O . ARG C 1 110 ? 16.622 74.136 17.327 1.00 37.97 111 ARG D O 1
ATOM 4796 N N . ARG C 1 111 ? 14.531 74.733 17.901 1.00 37.25 112 ARG D N 1
ATOM 4797 C CA . ARG C 1 111 ? 13.897 74.095 16.756 1.00 35.82 112 ARG D CA 1
ATOM 4798 C C . ARG C 1 111 ? 14.145 74.939 15.504 1.00 34.36 112 ARG D C 1
ATOM 4799 O O . ARG C 1 111 ? 13.782 76.114 15.454 1.00 33.29 112 ARG D O 1
ATOM 4807 N N . VAL C 1 112 ? 14.773 74.336 14.501 1.00 32.18 113 VAL D N 1
ATOM 4808 C CA . VAL C 1 112 ? 15.057 75.037 13.255 1.00 30.42 113 VAL D CA 1
ATOM 4809 C C . VAL C 1 112 ? 14.584 74.228 12.060 1.00 28.90 113 VAL D C 1
ATOM 4810 O O . VAL C 1 112 ? 14.543 72.999 12.105 1.00 29.39 113 VAL D O 1
ATOM 4814 N N . GLY C 1 113 ? 14.216 74.932 10.994 1.00 27.63 114 GLY D N 1
ATOM 4815 C CA . GLY C 1 113 ? 13.792 74.262 9.779 1.00 26.15 114 GLY D CA 1
ATOM 4816 C C . GLY C 1 113 ? 15.030 74.061 8.922 1.00 24.89 114 GLY D C 1
ATOM 4817 O O . GLY C 1 113 ? 15.931 74.891 8.932 1.00 24.14 114 GLY D O 1
ATOM 4818 N N . VAL C 1 114 ? 15.097 72.954 8.197 1.00 23.24 115 VAL D N 1
ATOM 4819 C CA . VAL C 1 114 ? 16.243 72.688 7.342 1.00 22.22 115 VAL D CA 1
ATOM 4820 C C . VAL C 1 114 ? 15.825 72.588 5.880 1.00 22.87 115 VAL D C 1
ATOM 4821 O O . VAL C 1 114 ? 14.972 71.774 5.521 1.00 22.86 115 VAL D O 1
ATOM 4825 N N . VAL C 1 115 ? 16.412 73.436 5.044 1.00 21.51 116 VAL D N 1
ATOM 4826 C CA . VAL C 1 115 ? 16.126 73.405 3.618 1.00 21.93 116 VAL D CA 1
ATOM 4827 C C . VAL C 1 115 ? 17.370 72.798 2.968 1.00 21.81 116 VAL D C 1
ATOM 4828 O O . VAL C 1 115 ? 18.408 73.457 2.851 1.00 20.89 116 VAL D O 1
ATOM 4832 N N . TRP C 1 116 ? 17.266 71.528 2.583 1.00 21.31 117 TRP D N 1
ATOM 4833 C CA . TRP C 1 116 ? 18.380 70.792 1.974 1.00 21.37 117 TRP D CA 1
ATOM 4834 C C . TRP C 1 116 ? 18.241 70.867 0.454 1.00 21.85 117 TRP D C 1
ATOM 4835 O O . TRP C 1 116 ? 17.380 70.205 -0.130 1.00 21.17 117 TRP D O 1
ATOM 4846 N N . VAL C 1 117 ? 19.080 71.692 -0.173 1.00 20.47 118 VAL D N 1
ATOM 4847 C CA . VAL C 1 117 ? 19.052 71.890 -1.625 1.00 19.94 118 VAL D CA 1
ATOM 4848 C C . VAL C 1 117 ? 20.160 71.009 -2.177 1.00 20.66 118 VAL D C 1
ATOM 4849 O O . VAL C 1 117 ? 21.343 71.368 -2.154 1.00 20.26 118 VAL D O 1
ATOM 4853 N N . ASP C 1 118 ? 19.755 69.869 -2.726 1.00 19.31 119 ASP D N 1
ATOM 4854 C CA . ASP C 1 118 ? 20.708 68.864 -3.146 1.00 18.96 119 ASP D CA 1
ATOM 4855 C C . ASP C 1 118 ? 20.124 67.960 -4.231 1.00 17.94 119 ASP D C 1
ATOM 4856 O O . ASP C 1 118 ? 18.912 67.788 -4.295 1.00 16.24 119 ASP D O 1
ATOM 4861 N N . ALA C 1 119 ? 20.981 67.379 -5.069 1.00 20.17 120 ALA D N 1
ATOM 4862 C CA . ALA C 1 119 ? 20.527 66.452 -6.105 1.00 20.66 120 ALA D CA 1
ATOM 4863 C C . ALA C 1 119 ? 20.267 65.127 -5.386 1.00 22.77 120 ALA D C 1
ATOM 4864 O O . ALA C 1 119 ? 19.547 64.261 -5.881 1.00 22.56 120 ALA D O 1
ATOM 4866 N N . HIS C 1 120 ? 20.862 64.977 -4.204 1.00 23.64 121 HIS D N 1
ATOM 4867 C CA . HIS C 1 120 ? 20.685 63.762 -3.405 1.00 25.76 121 HIS D CA 1
ATOM 4868 C C . HIS C 1 120 ? 19.973 64.072 -2.088 1.00 25.84 121 HIS D C 1
ATOM 4869 O O . HIS C 1 120 ? 19.873 65.229 -1.682 1.00 24.73 121 HIS D O 1
ATOM 4876 N N . ALA C 1 121 ? 19.480 63.036 -1.419 1.00 26.11 122 ALA D N 1
ATOM 4877 C CA . ALA C 1 121 ? 18.782 63.230 -0.155 1.00 26.87 122 ALA D CA 1
ATOM 4878 C C . ALA C 1 121 ? 19.689 63.010 1.059 1.00 27.02 122 ALA D C 1
ATOM 4879 O O . ALA C 1 121 ? 19.355 63.425 2.161 1.00 27.91 122 ALA D O 1
ATOM 4881 N N . ASP C 1 122 ? 20.833 62.367 0.854 1.00 26.79 123 ASP D N 1
ATOM 4882 C CA . ASP C 1 122 ? 21.767 62.095 1.946 1.00 29.51 123 ASP D CA 1
ATOM 4883 C C . ASP C 1 122 ? 21.005 61.561 3.149 1.00 30.84 123 ASP D C 1
ATOM 4884 O O . ASP C 1 122 ? 21.287 61.926 4.296 1.00 29.72 123 ASP D O 1
ATOM 4889 N N . PHE C 1 123 ? 20.040 60.689 2.878 1.00 31.63 124 PHE D N 1
ATOM 4890 C CA . PHE C 1 123 ? 19.203 60.123 3.925 1.00 33.50 124 PHE D CA 1
ATOM 4891 C C . PHE C 1 123 ? 19.439 58.625 4.112 1.00 34.35 124 PHE D C 1
ATOM 4892 O O . PHE C 1 123 ? 18.526 57.886 4.479 1.00 36.46 124 PHE D O 1
ATOM 4900 N N . ASN C 1 124 ? 20.662 58.179 3.857 1.00 34.97 125 ASN D N 1
ATOM 4901 C CA . ASN C 1 124 ? 21.012 56.770 4.015 1.00 36.56 125 ASN D CA 1
ATOM 4902 C C . ASN C 1 124 ? 21.435 56.481 5.452 1.00 38.44 125 ASN D C 1
ATOM 4903 O O . ASN C 1 124 ? 21.786 57.386 6.204 1.00 38.96 125 ASN D O 1
ATOM 4908 N N . THR C 1 125 ? 21.376 55.210 5.829 1.00 39.83 126 THR D N 1
ATOM 4909 C CA . THR C 1 125 ? 21.804 54.775 7.148 1.00 41.18 126 THR D CA 1
ATOM 4910 C C . THR C 1 125 ? 22.853 53.715 6.840 1.00 41.73 126 THR D C 1
ATOM 4911 O O . THR C 1 125 ? 23.055 53.354 5.678 1.00 41.88 126 THR D O 1
ATOM 4915 N N . PRO C 1 126 ? 23.560 53.217 7.863 1.00 42.53 127 PRO D N 1
ATOM 4916 C CA . PRO C 1 126 ? 24.563 52.193 7.567 1.00 43.24 127 PRO D CA 1
ATOM 4917 C C . PRO C 1 126 ? 23.899 50.986 6.898 1.00 44.65 127 PRO D C 1
ATOM 4918 O O . PRO C 1 126 ? 24.533 50.276 6.117 1.00 45.41 127 PRO D O 1
ATOM 4922 N N . GLU C 1 127 ? 22.619 50.775 7.204 1.00 46.47 128 GLU D N 1
ATOM 4923 C CA . GLU C 1 127 ? 21.859 49.664 6.644 1.00 48.21 128 GLU D CA 1
ATOM 4924 C C . GLU C 1 127 ? 21.474 49.852 5.187 1.00 49.02 128 GLU D C 1
ATOM 4925 O O . GLU C 1 127 ? 21.619 48.931 4.387 1.00 50.10 128 GLU D O 1
ATOM 4931 N N . THR C 1 128 ? 20.979 51.039 4.846 1.00 48.49 129 THR D N 1
ATOM 4932 C CA . THR C 1 128 ? 20.529 51.317 3.486 1.00 47.36 129 THR D CA 1
ATOM 4933 C C . THR C 1 128 ? 21.600 51.591 2.437 1.00 47.84 129 THR D C 1
ATOM 4934 O O . THR C 1 128 ? 21.295 51.587 1.243 1.00 47.67 129 THR D O 1
ATOM 4938 N N . SER C 1 129 ? 22.833 51.833 2.882 1.00 48.07 130 SER D N 1
ATOM 4939 C CA . SER C 1 129 ? 23.980 52.099 2.005 1.00 49.04 130 SER D CA 1
ATOM 4940 C C . SER C 1 129 ? 24.446 53.542 2.153 1.00 49.19 130 SER D C 1
ATOM 4941 O O . SER C 1 129 ? 25.282 53.850 3.002 1.00 49.30 130 SER D O 1
ATOM 4944 N N . SER C 1 131 ? 27.502 52.536 -0.445 1.00 46.07 132 SER D N 1
ATOM 4945 C CA . SER C 1 131 ? 28.932 52.256 -0.461 1.00 46.94 132 SER D CA 1
ATOM 4946 C C . SER C 1 131 ? 29.572 52.567 0.885 1.00 46.58 132 SER D C 1
ATOM 4947 O O . SER C 1 131 ? 30.798 52.624 1.000 1.00 47.18 132 SER D O 1
ATOM 4949 N N . GLY C 1 132 ? 28.730 52.775 1.896 1.00 46.41 133 GLY D N 1
ATOM 4950 C CA . GLY C 1 132 ? 29.179 53.072 3.254 1.00 46.17 133 GLY D CA 1
ATOM 4951 C C . GLY C 1 132 ? 29.693 54.496 3.457 1.00 46.20 133 GLY D C 1
ATOM 4952 O O . GLY C 1 132 ? 30.219 54.816 4.524 1.00 46.71 133 GLY D O 1
ATOM 4953 N N . ASN C 1 133 ? 29.545 55.349 2.449 1.00 44.98 134 ASN D N 1
ATOM 4954 C CA . ASN C 1 133 ? 30.000 56.734 2.560 1.00 43.80 134 ASN D CA 1
ATOM 4955 C C . ASN C 1 133 ? 29.137 57.521 3.541 1.00 42.49 134 ASN D C 1
ATOM 4956 O O . ASN C 1 133 ? 27.916 57.595 3.392 1.00 42.49 134 ASN D O 1
ATOM 4961 N N . VAL C 1 134 ? 29.779 58.106 4.545 1.00 40.70 135 VAL D N 1
ATOM 4962 C CA . VAL C 1 134 ? 29.073 58.886 5.552 1.00 38.68 135 VAL D CA 1
ATOM 4963 C C . VAL C 1 134 ? 28.474 60.165 4.963 1.00 38.45 135 VAL D C 1
ATOM 4964 O O . VAL C 1 134 ? 27.448 60.644 5.438 1.00 38.22 135 VAL D O 1
ATOM 4968 N N . HIS C 1 135 ? 29.105 60.719 3.929 1.00 38.25 136 HIS D N 1
ATOM 4969 C CA . HIS C 1 135 ? 28.581 61.944 3.332 1.00 38.10 136 HIS D CA 1
ATOM 4970 C C . HIS C 1 135 ? 27.283 61.705 2.578 1.00 36.63 136 HIS D C 1
ATOM 4971 O O . HIS C 1 135 ? 26.748 62.610 1.935 1.00 35.18 136 HIS D O 1
ATOM 4978 N N . GLY C 1 136 ? 26.778 60.479 2.676 1.00 35.13 137 GLY D N 1
ATOM 4979 C CA . GLY C 1 136 ? 25.521 60.132 2.042 1.00 33.06 137 GLY D CA 1
ATOM 4980 C C . GLY C 1 136 ? 24.496 59.843 3.126 1.00 33.20 137 GLY D C 1
ATOM 4981 O O . GLY C 1 136 ? 23.413 59.327 2.849 1.00 33.39 137 GLY D O 1
ATOM 4982 N N . MET C 1 137 ? 24.834 60.191 4.369 1.00 32.70 138 MET D N 1
ATOM 4983 C CA . MET C 1 137 ? 23.945 59.950 5.509 1.00 33.70 138 MET D CA 1
ATOM 4984 C C . MET C 1 137 ? 23.726 61.120 6.485 1.00 32.16 138 MET D C 1
ATOM 4985 O O . MET C 1 137 ? 22.990 60.974 7.463 1.00 32.99 138 MET D O 1
ATOM 4990 N N . PRO C 1 138 ? 24.336 62.291 6.236 1.00 31.25 139 PRO D N 1
ATOM 4991 C CA . PRO C 1 138 ? 24.148 63.411 7.168 1.00 30.25 139 PRO D CA 1
ATOM 4992 C C . PRO C 1 138 ? 22.733 63.868 7.500 1.00 30.36 139 PRO D C 1
ATOM 4993 O O . PRO C 1 138 ? 22.439 64.178 8.654 1.00 30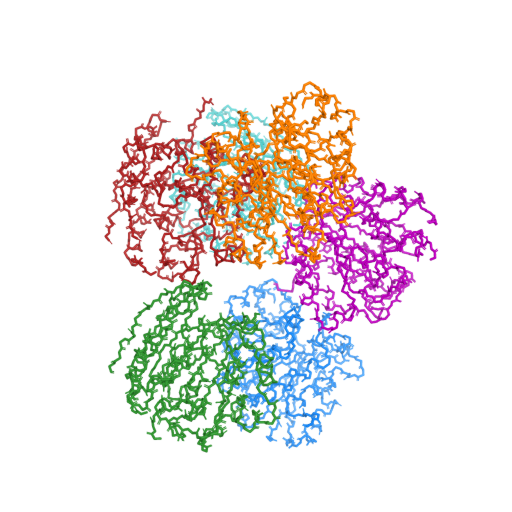.97 139 PRO D O 1
ATOM 4997 N N . LEU C 1 139 ? 21.852 63.933 6.510 1.00 28.74 140 LEU D N 1
ATOM 4998 C CA . LEU C 1 139 ? 20.497 64.379 6.790 1.00 28.58 140 LEU D CA 1
ATOM 4999 C C . LEU C 1 139 ? 19.761 63.340 7.635 1.00 28.48 140 LEU D C 1
ATOM 5000 O O . LEU C 1 139 ? 18.960 63.686 8.505 1.00 28.14 140 LEU D O 1
ATOM 5005 N N . ALA C 1 140 ? 20.038 62.065 7.382 1.00 29.16 141 ALA D N 1
ATOM 5006 C CA . ALA C 1 140 ? 19.402 60.999 8.146 1.00 28.86 141 ALA D CA 1
ATOM 5007 C C . ALA C 1 140 ? 19.862 61.138 9.591 1.00 28.90 141 ALA D C 1
ATOM 5008 O O . ALA C 1 140 ? 19.050 61.129 10.510 1.00 29.46 141 ALA D O 1
ATOM 5010 N N . VAL C 1 141 ? 21.172 61.273 9.783 1.00 29.03 142 VAL D N 1
ATOM 5011 C CA . VAL C 1 141 ? 21.740 61.419 11.121 1.00 30.11 142 VAL D CA 1
ATOM 5012 C C . VAL C 1 141 ? 21.105 62.604 11.838 1.00 30.73 142 VAL D C 1
ATOM 5013 O O . VAL C 1 141 ? 20.652 62.493 12.978 1.00 30.95 142 VAL D O 1
ATOM 5017 N N . LEU C 1 142 ? 21.068 63.744 11.160 1.00 30.53 143 LEU D N 1
ATOM 5018 C CA . LEU C 1 142 ? 20.487 64.944 11.740 1.00 30.60 143 LEU D CA 1
ATOM 5019 C C . LEU C 1 142 ? 19.044 64.702 12.165 1.00 31.83 143 LEU D C 1
ATOM 5020 O O . LEU C 1 142 ? 18.547 65.310 13.119 1.00 30.89 143 LEU D O 1
ATOM 5025 N N . SER C 1 143 ? 18.377 63.806 11.449 1.00 33.45 144 SER D N 1
ATOM 5026 C CA . SER C 1 143 ? 16.986 63.480 11.731 1.00 35.58 144 SER D CA 1
ATOM 5027 C C . SER C 1 143 ? 16.855 62.404 12.806 1.00 37.07 144 SER D C 1
ATOM 5028 O O . SER C 1 143 ? 15.741 62.025 13.182 1.00 37.72 144 SER D O 1
ATOM 5031 N N . GLY C 1 144 ? 17.993 61.919 13.293 1.00 38.00 145 GLY D N 1
ATOM 5032 C CA . GLY C 1 144 ? 17.989 60.907 14.333 1.00 39.82 145 GLY D CA 1
ATOM 5033 C C . GLY C 1 144 ? 18.042 59.471 13.846 1.00 40.62 145 GLY D C 1
ATOM 5034 O O . GLY C 1 144 ? 17.757 58.548 14.608 1.00 40.98 145 GLY D O 1
ATOM 5035 N N . LEU C 1 145 ? 18.402 59.273 12.583 1.00 40.18 146 LEU D N 1
ATOM 5036 C CA . LEU C 1 145 ? 18.484 57.931 12.019 1.00 40.46 146 LEU D CA 1
ATOM 5037 C C . LEU C 1 145 ? 19.916 57.607 11.615 1.00 40.91 146 LEU D C 1
ATOM 5038 O O . LEU C 1 145 ? 20.579 58.418 10.966 1.00 41.40 146 LEU D O 1
ATOM 5043 N N . GLY C 1 146 ? 20.399 56.429 12.000 1.00 40.81 147 GLY D N 1
ATOM 5044 C CA . GLY C 1 146 ? 21.753 56.052 11.634 1.00 41.27 147 GLY D CA 1
ATOM 5045 C C . GLY C 1 146 ? 22.627 55.547 12.769 1.00 41.96 147 GLY D C 1
ATOM 5046 O O . GLY C 1 146 ? 22.139 55.185 13.840 1.00 43.24 147 GLY D O 1
ATOM 5047 N N . HIS C 1 147 ? 23.932 55.526 12.532 1.00 41.17 148 HIS D N 1
ATOM 5048 C CA . HIS C 1 147 ? 24.880 55.055 13.533 1.00 40.98 148 HIS D CA 1
ATOM 5049 C C . HIS C 1 147 ? 24.770 55.845 14.835 1.00 40.62 148 HIS D C 1
ATOM 5050 O O . HIS C 1 147 ? 24.772 57.077 14.830 1.00 39.97 148 HIS D O 1
ATOM 5057 N N . PRO C 1 148 ? 24.679 55.136 15.973 1.00 40.56 149 PRO D N 1
ATOM 5058 C CA . PRO C 1 148 ? 24.567 55.745 17.303 1.00 40.08 149 PRO D CA 1
ATOM 5059 C C . PRO C 1 148 ? 25.664 56.759 17.616 1.00 39.68 149 PRO D C 1
ATOM 5060 O O . PRO C 1 148 ? 25.395 57.808 18.207 1.00 40.91 149 PRO D O 1
ATOM 5064 N N . ARG C 1 149 ? 26.898 56.449 17.230 1.00 38.14 150 ARG D N 1
ATOM 5065 C CA . ARG C 1 149 ? 28.014 57.351 17.491 1.00 39.41 150 ARG D CA 1
ATOM 5066 C C . ARG C 1 149 ? 27.823 58.719 16.840 1.00 39.99 150 ARG D C 1
ATOM 5067 O O . ARG C 1 149 ? 28.453 59.696 17.252 1.00 40.60 150 ARG D O 1
ATOM 5075 N N . LEU C 1 150 ? 26.956 58.784 15.833 1.00 38.93 151 LEU D N 1
ATOM 5076 C CA . LEU C 1 150 ? 26.691 60.041 15.136 1.00 37.62 151 LEU D CA 1
ATOM 5077 C C . LEU C 1 150 ? 25.406 60.702 15.630 1.00 36.35 151 LEU D C 1
ATOM 5078 O O . LEU C 1 150 ? 25.386 61.897 15.928 1.00 35.59 151 LEU D O 1
ATOM 5083 N N . THR C 1 151 ? 24.335 59.925 15.723 1.00 36.18 152 THR D N 1
ATOM 5084 C CA . THR C 1 151 ? 23.059 60.466 16.170 1.00 36.45 152 THR D CA 1
ATOM 5085 C C . THR C 1 151 ? 23.095 60.964 17.614 1.00 36.48 152 THR D C 1
ATOM 5086 O O . THR C 1 151 ? 22.393 61.916 17.963 1.00 35.55 152 THR D O 1
ATOM 5090 N N . GLU C 1 152 ? 23.917 60.335 18.448 1.00 36.93 153 GLU D N 1
ATOM 5091 C CA . GLU C 1 152 ? 24.000 60.726 19.853 1.00 38.46 153 GLU D CA 1
ATOM 5092 C C . GLU C 1 152 ? 24.483 62.156 20.058 1.00 38.87 153 GLU D C 1
ATOM 5093 O O . GLU C 1 152 ? 24.147 62.793 21.056 1.00 39.05 153 GLU D O 1
ATOM 5099 N N . VAL C 1 153 ? 25.269 62.672 19.120 1.00 38.22 154 VAL D N 1
ATOM 5100 C CA . VAL C 1 153 ? 25.766 64.034 19.254 1.00 37.52 154 VAL D CA 1
ATOM 5101 C C . VAL C 1 153 ? 25.317 64.978 18.145 1.00 36.96 154 VAL D C 1
ATOM 5102 O O . VAL C 1 153 ? 25.474 66.189 18.273 1.00 37.05 154 VAL D O 1
ATOM 5106 N N . PHE C 1 154 ? 24.744 64.442 17.072 1.00 35.71 155 PHE D N 1
ATOM 5107 C CA . PHE C 1 154 ? 24.315 65.299 15.969 1.00 35.32 155 PHE D CA 1
ATOM 5108 C C . PHE C 1 154 ? 22.819 65.377 15.677 1.00 35.84 155 PHE D C 1
ATOM 5109 O O . PHE C 1 154 ? 22.396 66.234 14.903 1.00 36.61 155 PHE D O 1
ATOM 5117 N N . ARG C 1 155 ? 22.013 64.497 16.267 1.00 36.50 156 ARG D N 1
ATOM 5118 C CA . ARG C 1 155 ? 20.571 64.559 16.029 1.00 36.43 156 ARG D CA 1
ATOM 5119 C C . ARG C 1 155 ? 20.186 65.989 16.378 1.00 35.13 156 ARG D C 1
ATOM 5120 O O . ARG C 1 155 ? 20.522 66.467 17.457 1.00 34.00 156 ARG D O 1
ATOM 5128 N N . ALA C 1 156 ? 19.495 66.683 15.478 1.00 33.91 157 ALA D N 1
ATOM 5129 C CA . ALA C 1 156 ? 19.148 68.074 15.755 1.00 33.07 157 ALA D CA 1
ATOM 5130 C C . ALA C 1 156 ? 17.897 68.613 15.083 1.00 32.78 157 ALA D C 1
ATOM 5131 O O . ALA C 1 156 ? 17.527 69.770 15.291 1.00 32.83 157 ALA D O 1
ATOM 5133 N N . VAL C 1 157 ? 17.231 67.797 14.281 1.00 31.34 158 VAL D N 1
ATOM 5134 C CA . VAL C 1 157 ? 16.034 68.278 13.616 1.00 30.58 158 VAL D CA 1
ATOM 5135 C C . VAL C 1 157 ? 14.967 67.203 13.516 1.00 31.19 158 VAL D C 1
ATOM 5136 O O . VAL C 1 157 ? 15.275 66.020 13.408 1.00 30.73 158 VAL D O 1
ATOM 5140 N N . ASP C 1 158 ? 13.710 67.624 13.573 1.00 31.85 159 ASP D N 1
ATOM 5141 C CA . ASP C 1 158 ? 12.598 66.700 13.446 1.00 33.52 159 ASP D CA 1
ATOM 5142 C C . ASP C 1 158 ? 12.357 66.530 11.948 1.00 32.91 159 ASP D C 1
ATOM 5143 O O . ASP C 1 158 ? 12.307 67.513 11.209 1.00 30.49 159 ASP D O 1
ATOM 5148 N N . PRO C 1 159 ? 12.206 65.280 11.484 1.00 33.33 160 PRO D N 1
ATOM 5149 C CA . PRO C 1 159 ? 11.972 64.990 10.066 1.00 33.79 160 PRO D CA 1
ATOM 5150 C C . PRO C 1 159 ? 10.902 65.879 9.438 1.00 33.95 160 PRO D C 1
ATOM 5151 O O . PRO C 1 159 ? 10.953 66.178 8.244 1.00 35.23 160 PRO D O 1
ATOM 5155 N N . LYS C 1 160 ? 9.941 66.307 10.250 1.00 33.41 161 LYS D N 1
ATOM 5156 C CA . LYS C 1 160 ? 8.858 67.154 9.766 1.00 33.31 161 LYS D CA 1
ATOM 5157 C C . LYS C 1 160 ? 9.255 68.614 9.569 1.00 31.60 161 LYS D C 1
ATOM 5158 O O . LYS C 1 160 ? 8.481 69.404 9.026 1.00 31.25 161 LYS D O 1
ATOM 5164 N N . ASP C 1 161 ? 10.451 68.982 10.012 1.00 30.76 162 ASP D N 1
ATOM 5165 C CA . ASP C 1 161 ? 10.926 70.354 9.837 1.00 30.85 162 ASP D CA 1
ATOM 5166 C C . ASP C 1 161 ? 12.033 70.386 8.780 1.00 30.66 162 ASP D C 1
ATOM 5167 O O . ASP C 1 161 ? 12.833 71.330 8.729 1.00 30.81 162 ASP D O 1
ATOM 5172 N N . VAL C 1 162 ? 12.076 69.340 7.954 1.00 28.20 163 VAL D N 1
ATOM 5173 C CA . VAL C 1 162 ? 13.054 69.215 6.887 1.00 26.27 163 VAL D CA 1
ATOM 5174 C C . VAL C 1 162 ? 12.355 69.242 5.530 1.00 26.19 163 VAL D C 1
ATOM 5175 O O . VAL C 1 162 ? 11.269 68.688 5.379 1.00 25.96 163 VAL D O 1
ATOM 5179 N N . VAL C 1 163 ? 12.974 69.899 4.551 1.00 24.47 164 VAL D N 1
ATOM 5180 C CA . VAL C 1 163 ? 12.431 69.949 3.192 1.00 23.06 164 VAL D CA 1
ATOM 5181 C C . VAL C 1 163 ? 13.587 69.785 2.216 1.00 22.29 164 VAL D C 1
ATOM 5182 O O . VAL C 1 163 ? 14.577 70.512 2.289 1.00 21.01 164 VAL D O 1
ATOM 5186 N N . LEU C 1 164 ? 13.459 68.812 1.321 1.00 21.01 165 LEU D N 1
ATOM 5187 C CA . LEU C 1 164 ? 14.467 68.556 0.298 1.00 21.40 165 LEU D CA 1
ATOM 5188 C C . LEU C 1 164 ? 13.993 69.234 -0.984 1.00 21.42 165 LEU D C 1
ATOM 5189 O O . LEU C 1 164 ? 12.808 69.177 -1.312 1.00 21.05 165 LEU D O 1
ATOM 5194 N N . VAL C 1 165 ? 14.915 69.882 -1.694 1.00 20.07 166 VAL D N 1
ATOM 5195 C CA . VAL C 1 165 ? 14.584 70.575 -2.937 1.00 20.42 166 VAL D CA 1
ATOM 5196 C C . VAL C 1 165 ? 15.623 70.273 -4.011 1.00 20.86 166 VAL D C 1
ATOM 5197 O O . VAL C 1 165 ? 16.819 70.458 -3.784 1.00 20.46 166 VAL D O 1
ATOM 5201 N N . GLY C 1 166 ? 15.169 69.801 -5.170 1.00 18.87 167 GLY D N 1
ATOM 5202 C CA . GLY C 1 166 ? 16.082 69.531 -6.270 1.00 19.54 167 GLY D CA 1
ATOM 5203 C C . GLY C 1 166 ? 16.589 68.114 -6.417 1.00 19.29 167 GLY D C 1
ATOM 5204 O O . GLY C 1 166 ? 17.422 67.840 -7.273 1.00 18.86 167 GLY D O 1
ATOM 5205 N N . VAL C 1 167 ? 16.076 67.214 -5.589 1.00 19.37 168 VAL D N 1
ATOM 5206 C CA . VAL C 1 167 ? 16.480 65.814 -5.603 1.00 20.07 168 VAL D CA 1
ATOM 5207 C C . VAL C 1 167 ? 16.170 65.135 -6.937 1.00 22.16 168 VAL D C 1
ATOM 5208 O O . VAL C 1 167 ? 15.090 65.324 -7.501 1.00 24.17 168 VAL D O 1
ATOM 5212 N N . ARG C 1 168 ? 17.125 64.356 -7.443 1.00 22.51 169 ARG D N 1
ATOM 5213 C CA . ARG C 1 168 ? 16.939 63.658 -8.708 1.00 24.67 169 ARG D CA 1
ATOM 5214 C C . ARG C 1 168 ? 17.644 62.304 -8.711 1.00 25.85 169 ARG D C 1
ATOM 5215 O O . ARG C 1 168 ? 17.746 61.661 -9.752 1.00 26.88 169 ARG D O 1
ATOM 5223 N N . SER C 1 169 ? 18.127 61.870 -7.552 1.00 27.27 170 SER D N 1
ATOM 5224 C CA . SER C 1 169 ? 18.818 60.584 -7.454 1.00 30.02 170 SER D CA 1
ATOM 5225 C C . SER C 1 169 ? 18.689 60.028 -6.037 1.00 31.38 170 SER D C 1
ATOM 5226 O O . SER C 1 169 ? 19.175 60.630 -5.077 1.00 31.26 170 SER D O 1
ATOM 5229 N N . LEU C 1 170 ? 18.035 58.874 -5.916 1.00 31.80 171 LEU D N 1
ATOM 5230 C CA . LEU C 1 170 ? 17.797 58.256 -4.615 1.00 33.09 171 LEU D CA 1
ATOM 5231 C C . LEU C 1 170 ? 18.044 56.756 -4.619 1.00 34.58 171 LEU D C 1
ATOM 5232 O O . LEU C 1 170 ? 17.850 56.088 -5.633 1.00 33.63 171 LEU D O 1
ATOM 5237 N N . ASP C 1 171 ? 18.478 56.234 -3.478 1.00 35.78 172 ASP D N 1
ATOM 5238 C CA . ASP C 1 171 ? 18.709 54.803 -3.334 1.00 37.81 172 ASP D CA 1
ATOM 5239 C C . ASP C 1 171 ? 17.400 54.204 -2.829 1.00 37.85 172 ASP D C 1
ATOM 5240 O O . ASP C 1 171 ? 16.627 54.877 -2.151 1.00 38.66 172 ASP D O 1
ATOM 5245 N N . PRO C 1 172 ? 17.128 52.930 -3.153 1.00 38.77 173 PRO D N 1
ATOM 5246 C CA . PRO C 1 172 ? 15.883 52.289 -2.705 1.00 38.81 173 PRO D CA 1
ATOM 5247 C C . PRO C 1 172 ? 15.650 52.441 -1.203 1.00 38.93 173 PRO D C 1
ATOM 5248 O O . PRO C 1 172 ? 14.554 52.795 -0.763 1.00 39.35 173 PRO D O 1
ATOM 5252 N N . GLY C 1 173 ? 16.690 52.169 -0.419 1.00 39.68 174 GLY D N 1
ATOM 5253 C CA . GLY C 1 173 ? 16.579 52.289 1.026 1.00 39.88 174 GLY D CA 1
ATOM 5254 C C . GLY C 1 173 ? 16.204 53.692 1.473 1.00 39.62 174 GLY D C 1
ATOM 5255 O O . GLY C 1 173 ? 15.410 53.860 2.401 1.00 40.45 174 GLY D O 1
ATOM 5256 N N . GLU C 1 174 ? 16.780 54.694 0.810 1.00 38.88 175 GLU D N 1
ATOM 5257 C CA . GLU C 1 174 ? 16.511 56.098 1.120 1.00 37.72 175 GLU D CA 1
ATOM 5258 C C . GLU C 1 174 ? 15.045 56.446 0.954 1.00 36.84 175 GLU D C 1
ATOM 5259 O O . GLU C 1 174 ? 14.457 57.133 1.792 1.00 35.19 175 GLU D O 1
ATOM 5265 N N . LYS C 1 175 ? 14.466 55.989 -0.153 1.00 37.16 176 LYS D N 1
ATOM 5266 C CA . LYS C 1 175 ? 13.065 56.252 -0.439 1.00 38.45 176 LYS D CA 1
ATOM 5267 C C . LYS C 1 175 ? 12.201 55.757 0.720 1.00 38.63 176 LYS D C 1
ATOM 5268 O O . LYS C 1 175 ? 11.297 56.463 1.179 1.00 38.92 176 LYS D O 1
ATOM 5274 N N . ARG C 1 176 ? 12.488 54.549 1.202 1.00 39.59 177 ARG D N 1
ATOM 5275 C CA . ARG C 1 176 ? 11.727 53.990 2.319 1.00 41.55 177 ARG D CA 1
ATOM 5276 C C . ARG C 1 176 ? 11.843 54.860 3.568 1.00 40.72 177 ARG D C 1
ATOM 5277 O O . ARG C 1 176 ? 10.835 55.240 4.174 1.00 42.04 177 ARG D O 1
ATOM 5285 N N . LEU C 1 177 ? 13.075 55.177 3.952 1.00 39.64 178 LEU D N 1
ATOM 5286 C CA . LEU C 1 177 ? 13.308 55.992 5.143 1.00 38.51 178 LEU D CA 1
ATOM 5287 C C . LEU C 1 177 ? 12.648 57.358 5.045 1.00 38.11 178 LEU D C 1
ATOM 5288 O O . LEU C 1 177 ? 12.043 57.830 6.008 1.00 38.32 178 LEU D O 1
ATOM 5293 N N . LEU C 1 178 ? 12.758 57.990 3.880 1.00 37.31 179 LEU D N 1
ATOM 5294 C CA . LEU C 1 178 ? 12.162 59.305 3.670 1.00 36.79 179 LEU D CA 1
ATOM 5295 C C . LEU C 1 178 ? 10.651 59.255 3.833 1.00 37.49 179 LEU D C 1
ATOM 5296 O O . LEU C 1 178 ? 10.061 60.117 4.484 1.00 36.17 179 LEU D O 1
ATOM 5301 N N . LYS C 1 179 ? 10.023 58.248 3.238 1.00 40.14 180 LYS D N 1
ATOM 5302 C CA . LYS C 1 179 ? 8.574 58.118 3.342 1.00 42.24 180 LYS D CA 1
ATOM 5303 C C . LYS C 1 179 ? 8.175 57.780 4.770 1.00 42.52 180 LYS D C 1
ATOM 5304 O O . LYS C 1 179 ? 7.226 58.353 5.304 1.00 43.38 180 LYS D O 1
ATOM 5310 N N . GLU C 1 180 ? 8.905 56.857 5.388 1.00 42.70 181 GLU D N 1
ATOM 5311 C CA . GLU C 1 180 ? 8.625 56.474 6.768 1.00 43.47 181 GLU D CA 1
ATOM 5312 C C . GLU C 1 180 ? 8.711 57.697 7.678 1.00 42.71 181 GLU D C 1
ATOM 5313 O O . GLU C 1 180 ? 7.826 57.927 8.501 1.00 42.58 181 GLU D O 1
ATOM 5319 N N . ALA C 1 181 ? 9.776 58.479 7.510 1.00 41.55 182 ALA D N 1
ATOM 5320 C CA . ALA C 1 181 ? 10.015 59.676 8.315 1.00 39.87 182 ALA D CA 1
ATOM 5321 C C . ALA C 1 181 ? 9.071 60.835 8.018 1.00 39.16 182 ALA D C 1
ATOM 5322 O O . ALA C 1 181 ? 8.928 61.747 8.839 1.00 39.48 182 ALA D O 1
ATOM 5324 N N . GLY C 1 182 ? 8.442 60.812 6.848 1.00 38.11 183 GLY D N 1
ATOM 5325 C CA . GLY C 1 182 ? 7.521 61.878 6.487 1.00 36.68 183 GLY D CA 1
ATOM 5326 C C . GLY C 1 182 ? 8.197 63.171 6.065 1.00 35.18 183 GLY D C 1
ATOM 5327 O O . GLY C 1 182 ? 7.659 64.260 6.270 1.00 35.75 183 GLY D O 1
ATOM 5328 N N . VAL C 1 183 ? 9.385 63.058 5.481 1.00 33.93 184 VAL D N 1
ATOM 5329 C CA . VAL C 1 183 ? 10.115 64.234 5.023 1.00 31.53 184 VAL D CA 1
ATOM 5330 C C . VAL C 1 183 ? 9.490 64.760 3.728 1.00 30.52 184 VAL D C 1
ATOM 5331 O O . VAL C 1 183 ? 9.201 63.985 2.817 1.00 30.59 184 VAL D O 1
ATOM 5335 N N . ARG C 1 184 ? 9.262 66.069 3.663 1.00 29.52 185 ARG D N 1
ATOM 5336 C CA . ARG C 1 184 ? 8.697 66.695 2.471 1.00 28.83 185 ARG D CA 1
ATOM 5337 C C . ARG C 1 184 ? 9.801 66.746 1.418 1.00 27.97 185 ARG D C 1
ATOM 5338 O O . ARG C 1 184 ? 10.836 67.375 1.638 1.00 26.31 185 ARG D O 1
ATOM 5346 N N . VAL C 1 185 ? 9.573 66.094 0.281 1.00 26.64 186 VAL D N 1
ATOM 5347 C CA . VAL C 1 185 ? 10.560 66.042 -0.795 1.00 26.83 186 VAL D CA 1
ATOM 5348 C C . VAL C 1 185 ? 10.084 66.629 -2.125 1.00 27.79 186 VAL D C 1
ATOM 5349 O O . VAL C 1 185 ? 9.043 66.234 -2.663 1.00 28.94 186 VAL D O 1
ATOM 5353 N N . TYR C 1 186 ? 10.852 67.577 -2.646 1.00 24.70 187 TYR D N 1
ATOM 5354 C CA . TYR C 1 186 ? 10.548 68.187 -3.931 1.00 23.80 187 TYR D CA 1
ATOM 5355 C C . TYR C 1 186 ? 11.628 67.727 -4.896 1.00 22.47 187 TYR D C 1
ATOM 5356 O O . TYR C 1 186 ? 12.719 68.291 -4.912 1.00 20.39 187 TYR D O 1
ATOM 5365 N N . THR C 1 187 ? 11.339 66.680 -5.668 1.00 21.46 188 THR D N 1
ATOM 5366 C CA . THR C 1 187 ? 12.299 66.175 -6.643 1.00 22.05 188 THR D CA 1
ATOM 5367 C C . THR C 1 187 ? 12.198 67.106 -7.847 1.00 21.64 188 THR D C 1
ATOM 5368 O O . THR C 1 187 ? 11.340 67.990 -7.880 1.00 20.35 188 THR D O 1
ATOM 5372 N N . MET C 1 188 ? 13.076 66.921 -8.826 1.00 20.07 189 MET D N 1
ATOM 5373 C CA . MET C 1 188 ? 13.032 67.745 -10.026 1.00 20.09 189 MET D CA 1
ATOM 5374 C C . MET C 1 188 ? 11.686 67.584 -10.745 1.00 19.49 189 MET D C 1
ATOM 5375 O O . MET C 1 188 ? 11.261 68.472 -11.491 1.00 20.34 189 MET D O 1
ATOM 5380 N N . HIS C 1 189 ? 11.008 66.460 -10.519 1.00 19.60 190 HIS D N 1
ATOM 5381 C CA . HIS C 1 189 ? 9.700 66.258 -11.142 1.00 20.72 190 HIS D CA 1
ATOM 5382 C C . HIS C 1 189 ? 8.748 67.330 -10.623 1.00 20.21 190 HIS D C 1
ATOM 5383 O O . HIS C 1 189 ? 8.048 67.977 -11.398 1.00 21.10 190 HIS D O 1
ATOM 5390 N N . GLU C 1 190 ? 8.726 67.520 -9.307 1.00 20.30 191 GLU D N 1
ATOM 5391 C CA . GLU C 1 190 ? 7.871 68.543 -8.708 1.00 21.01 191 GLU D CA 1
ATOM 5392 C C . GLU C 1 190 ? 8.348 69.932 -9.124 1.00 19.90 191 GLU D C 1
ATOM 5393 O O . GLU C 1 190 ? 7.538 70.839 -9.290 1.00 19.64 191 GLU D O 1
ATOM 5399 N N . VAL C 1 191 ? 9.662 70.105 -9.272 1.00 18.04 192 VAL D N 1
ATOM 5400 C CA . VAL C 1 191 ? 10.188 71.405 -9.687 1.00 18.22 192 VAL D CA 1
ATOM 5401 C C . VAL C 1 191 ? 9.658 71.746 -11.079 1.00 17.25 192 VAL D C 1
ATOM 5402 O O . VAL C 1 191 ? 9.198 72.864 -11.322 1.00 17.12 192 VAL D O 1
ATOM 5406 N N . ASP C 1 192 ? 9.718 70.774 -11.985 1.00 17.33 193 ASP D N 1
ATOM 5407 C CA . ASP C 1 192 ? 9.236 70.968 -13.349 1.00 19.63 193 ASP D CA 1
ATOM 5408 C C . ASP C 1 192 ? 7.734 71.229 -13.377 1.00 20.69 193 ASP D C 1
ATOM 5409 O O . ASP C 1 192 ? 7.241 72.118 -14.082 1.00 19.75 193 ASP D O 1
ATOM 5414 N N . ARG C 1 193 ? 7.013 70.451 -12.583 1.00 22.35 194 ARG D N 1
ATOM 5415 C CA . ARG C 1 193 ? 5.562 70.544 -12.515 1.00 23.43 194 ARG D CA 1
ATOM 5416 C C . ARG C 1 193 ? 5.047 71.829 -11.866 1.00 22.94 194 ARG D C 1
ATOM 5417 O O . ARG C 1 193 ? 4.142 72.473 -12.390 1.00 22.25 194 ARG D O 1
ATOM 5425 N N . LEU C 1 194 ? 5.633 72.213 -10.734 1.00 22.15 195 LEU D N 1
ATOM 5426 C CA . LEU C 1 194 ? 5.174 73.398 -10.002 1.00 22.06 195 LEU D CA 1
ATOM 5427 C C . LEU C 1 194 ? 5.929 74.707 -10.213 1.00 21.44 195 LEU D C 1
ATOM 5428 O O . LEU C 1 194 ? 5.345 75.786 -10.135 1.00 21.51 195 LEU D O 1
ATOM 5433 N N . GLY C 1 195 ? 7.228 74.612 -10.454 1.00 20.51 196 GLY D N 1
ATOM 5434 C CA . GLY C 1 195 ? 8.031 75.804 -10.642 1.00 18.31 196 GLY D CA 1
ATOM 5435 C C . GLY C 1 195 ? 8.647 76.196 -9.312 1.00 19.61 196 GLY D C 1
ATOM 5436 O O . GLY C 1 195 ? 8.031 76.003 -8.261 1.00 16.16 196 GLY D O 1
ATOM 5437 N N . VAL C 1 196 ? 9.856 76.751 -9.351 1.00 21.26 197 VAL D N 1
ATOM 5438 C CA . VAL C 1 196 ? 10.564 77.157 -8.134 1.00 21.68 197 VAL D CA 1
ATOM 5439 C C . VAL C 1 196 ? 9.828 78.197 -7.286 1.00 21.87 197 VAL D C 1
ATOM 5440 O O . VAL C 1 196 ? 9.859 78.133 -6.064 1.00 21.93 197 VAL D O 1
ATOM 5444 N N . ALA C 1 197 ? 9.167 79.156 -7.919 1.00 21.61 198 ALA D N 1
ATOM 5445 C CA . ALA C 1 197 ? 8.443 80.171 -7.161 1.00 23.48 198 ALA D CA 1
ATOM 5446 C C . ALA C 1 197 ? 7.435 79.525 -6.206 1.00 23.97 198 ALA D C 1
ATOM 5447 O O . ALA C 1 197 ? 7.415 79.824 -5.009 1.00 24.26 198 ALA D O 1
ATOM 5449 N N . ARG C 1 198 ? 6.605 78.631 -6.732 1.00 23.76 199 ARG D N 1
ATOM 5450 C CA . ARG C 1 198 ? 5.606 77.961 -5.910 1.00 24.52 199 ARG D CA 1
ATOM 5451 C C . ARG C 1 198 ? 6.260 77.069 -4.861 1.00 24.32 199 ARG D C 1
ATOM 5452 O O . ARG C 1 198 ? 5.826 77.036 -3.709 1.00 23.74 199 ARG D O 1
ATOM 5460 N N . ILE C 1 199 ? 7.296 76.337 -5.259 1.00 23.59 200 ILE D N 1
ATOM 5461 C CA . ILE C 1 199 ? 7.982 75.457 -4.323 1.00 25.10 200 ILE D CA 1
ATOM 5462 C C . ILE C 1 199 ? 8.604 76.245 -3.173 1.00 24.68 200 ILE D C 1
ATOM 5463 O O . ILE C 1 199 ? 8.517 75.838 -2.013 1.00 24.74 200 ILE D O 1
ATOM 5468 N N . ALA C 1 200 ? 9.224 77.377 -3.488 1.00 24.63 201 ALA D N 1
ATOM 5469 C CA . ALA C 1 200 ? 9.835 78.209 -2.455 1.00 24.37 201 ALA D CA 1
ATOM 5470 C C . ALA C 1 200 ? 8.759 78.682 -1.476 1.00 25.71 201 ALA D C 1
ATOM 5471 O O . ALA C 1 200 ? 8.990 78.730 -0.266 1.00 24.39 201 ALA D O 1
ATOM 5473 N N . GLU C 1 201 ? 7.589 79.037 -2.001 1.00 27.47 202 GLU D N 1
ATOM 5474 C CA . GLU C 1 201 ? 6.488 79.487 -1.152 1.00 30.48 202 GLU D CA 1
ATOM 5475 C C . GLU C 1 201 ? 6.068 78.333 -0.251 1.00 29.30 202 GLU D C 1
ATOM 5476 O O . GLU C 1 201 ? 5.905 78.505 0.955 1.00 29.86 202 GLU D O 1
ATOM 5482 N N . GLU C 1 202 ? 5.901 77.154 -0.836 1.00 27.85 203 GLU D N 1
ATOM 5483 C CA . GLU C 1 202 ? 5.496 75.993 -0.061 1.00 29.04 203 GLU D CA 1
ATOM 5484 C C . GLU C 1 202 ? 6.524 75.620 1.001 1.00 29.15 203 GLU D C 1
ATOM 5485 O O . GLU C 1 202 ? 6.163 75.160 2.084 1.00 28.42 203 GLU D O 1
ATOM 5491 N N . VAL C 1 203 ? 7.805 75.821 0.699 1.00 27.29 204 VAL D N 1
ATOM 5492 C CA . VAL C 1 203 ? 8.851 75.509 1.667 1.00 26.10 204 VAL D CA 1
ATOM 5493 C C . VAL C 1 203 ? 8.687 76.408 2.887 1.00 25.70 204 VAL D C 1
ATOM 5494 O O . VAL C 1 203 ? 8.720 75.944 4.019 1.00 25.63 204 VAL D O 1
ATOM 5498 N N . LEU C 1 204 ? 8.508 77.701 2.656 1.00 24.74 205 LEU D N 1
ATOM 5499 C CA . LEU C 1 204 ? 8.355 78.630 3.765 1.00 26.59 205 LEU D CA 1
ATOM 5500 C C . LEU C 1 204 ? 7.106 78.330 4.595 1.00 28.88 205 LEU D C 1
ATOM 5501 O O . LEU C 1 204 ? 7.118 78.448 5.827 1.00 27.58 205 LEU D O 1
ATOM 5506 N N . LYS C 1 205 ? 6.037 77.924 3.920 1.00 30.12 206 LYS D N 1
ATOM 5507 C CA . LYS C 1 205 ? 4.785 77.603 4.592 1.00 32.12 206 LYS D CA 1
ATOM 5508 C C . LYS C 1 205 ? 4.968 76.362 5.464 1.00 31.91 206 LYS D C 1
ATOM 5509 O O . LYS C 1 205 ? 4.626 76.363 6.644 1.00 32.21 206 LYS D O 1
ATOM 5515 N N . HIS C 1 206 ? 5.519 75.308 4.875 1.00 31.24 207 HIS D N 1
ATOM 5516 C CA . HIS C 1 206 ? 5.748 74.062 5.589 1.00 31.19 207 HIS D CA 1
ATOM 5517 C C . HIS C 1 206 ? 6.615 74.257 6.838 1.00 31.96 207 HIS D C 1
ATOM 5518 O O . HIS C 1 206 ? 6.459 73.542 7.827 1.00 30.69 207 HIS D O 1
ATOM 5525 N N . LEU C 1 207 ? 7.525 75.224 6.786 1.00 30.46 208 LEU D N 1
ATOM 5526 C CA . LEU C 1 207 ? 8.424 75.499 7.903 1.00 30.98 208 LEU D CA 1
ATOM 5527 C C . LEU C 1 207 ? 8.111 76.860 8.511 1.00 31.58 208 LEU D C 1
ATOM 5528 O O . LEU C 1 207 ? 9.003 77.527 9.043 1.00 31.73 208 LEU D O 1
ATOM 5533 N N . GLN C 1 208 ? 6.848 77.272 8.443 1.00 31.91 209 GLN D N 1
ATOM 5534 C CA . GLN C 1 208 ? 6.455 78.580 8.955 1.00 32.66 209 GLN D CA 1
ATOM 5535 C C . GLN C 1 208 ? 6.836 78.826 10.411 1.00 32.07 209 GLN D C 1
ATOM 5536 O O . GLN C 1 208 ? 6.837 77.908 11.234 1.00 30.74 209 GLN D O 1
ATOM 5542 N N . GLY C 1 209 ? 7.178 80.078 10.701 1.00 31.76 210 GLY D N 1
ATOM 5543 C CA . GLY C 1 209 ? 7.551 80.479 12.045 1.00 32.12 210 GLY D CA 1
ATOM 5544 C C . GLY C 1 209 ? 8.877 79.963 12.581 1.00 32.29 210 GLY D C 1
ATOM 5545 O O . GLY C 1 209 ? 9.218 80.237 13.733 1.00 32.14 210 GLY D O 1
ATOM 5546 N N . LEU C 1 210 ? 9.633 79.236 11.766 1.00 30.08 211 LEU D N 1
ATOM 5547 C CA . LEU C 1 210 ? 10.906 78.691 12.219 1.00 29.07 211 LEU D CA 1
ATOM 5548 C C . LEU C 1 210 ? 12.124 79.353 11.601 1.00 28.61 211 LEU D C 1
ATOM 5549 O O . LEU C 1 210 ? 12.075 79.839 10.474 1.00 30.14 211 LEU D O 1
ATOM 5554 N N . PRO C 1 211 ? 13.235 79.404 12.349 1.00 28.11 212 PRO D N 1
ATOM 5555 C CA . PRO C 1 211 ? 14.436 80.012 11.770 1.00 26.13 212 PRO D CA 1
ATOM 5556 C C . PRO C 1 211 ? 14.911 78.949 10.782 1.00 24.51 212 PRO D C 1
ATOM 5557 O O . PRO C 1 211 ? 14.760 77.746 11.033 1.00 23.70 212 PRO D O 1
ATOM 5561 N N . LEU C 1 212 ? 15.481 79.370 9.663 1.00 22.61 213 LEU D N 1
ATOM 5562 C CA . LEU C 1 212 ? 15.891 78.397 8.666 1.00 21.40 213 LEU D CA 1
ATOM 5563 C C . LEU C 1 212 ? 17.380 78.241 8.422 1.00 21.11 213 LEU D C 1
ATOM 5564 O O . LEU C 1 212 ? 18.130 79.215 8.386 1.00 20.84 213 LEU D O 1
ATOM 5569 N N . HIS C 1 213 ? 17.792 76.988 8.260 1.00 19.83 214 HIS D N 1
ATOM 5570 C CA . HIS C 1 213 ? 19.167 76.655 7.947 1.00 20.54 214 HIS D CA 1
ATOM 5571 C C . HIS C 1 213 ? 19.136 76.113 6.523 1.00 20.84 214 HIS D C 1
ATOM 5572 O O . HIS C 1 213 ? 18.414 75.156 6.235 1.00 21.50 214 HIS D O 1
ATOM 5579 N N . VAL C 1 214 ? 19.902 76.729 5.630 1.00 20.52 215 VAL D N 1
ATOM 5580 C CA . VAL C 1 214 ? 19.938 76.285 4.242 1.00 18.27 215 VAL D CA 1
ATOM 5581 C C . VAL C 1 214 ? 21.239 75.543 3.961 1.00 18.58 215 VAL D C 1
ATOM 5582 O O . VAL C 1 214 ? 22.331 76.068 4.180 1.00 18.85 215 VAL D O 1
ATOM 5586 N N . SER C 1 215 ? 21.122 74.303 3.504 1.00 17.88 216 SER D N 1
ATOM 5587 C CA . SER C 1 215 ? 22.304 73.519 3.184 1.00 18.29 216 SER D CA 1
ATOM 5588 C C . SER C 1 215 ? 22.324 73.373 1.667 1.00 18.07 216 SER D C 1
ATOM 5589 O O . SER C 1 215 ? 21.506 72.656 1.098 1.00 19.32 216 SER D O 1
ATOM 5592 N N . LEU C 1 216 ? 23.248 74.072 1.019 1.00 16.87 217 LEU D N 1
ATOM 5593 C CA . LEU C 1 216 ? 23.349 74.056 -0.434 1.00 16.07 217 LEU D CA 1
ATOM 5594 C C . LEU C 1 216 ? 24.481 73.182 -0.957 1.00 16.41 217 LEU D C 1
ATOM 5595 O O . LEU C 1 216 ? 25.656 73.472 -0.732 1.00 15.51 217 LEU D O 1
ATOM 5600 N N . ASP C 1 217 ? 24.113 72.102 -1.642 1.00 16.35 218 ASP D N 1
ATOM 5601 C CA . ASP C 1 217 ? 25.088 71.190 -2.235 1.00 18.33 218 ASP D CA 1
ATOM 5602 C C . ASP C 1 217 ? 25.214 71.685 -3.668 1.00 18.55 218 ASP D C 1
ATOM 5603 O O . ASP C 1 217 ? 24.204 71.875 -4.348 1.00 18.78 218 ASP D O 1
ATOM 5608 N N . ALA C 1 218 ? 26.441 71.914 -4.124 1.00 18.62 219 ALA D N 1
ATOM 5609 C CA . ALA C 1 218 ? 26.654 72.403 -5.477 1.00 19.18 219 ALA D CA 1
ATOM 5610 C C . ALA C 1 218 ? 26.053 71.492 -6.547 1.00 19.54 219 ALA D C 1
ATOM 5611 O O . ALA C 1 218 ? 25.705 71.957 -7.631 1.00 19.02 219 ALA D O 1
ATOM 5613 N N . ASP C 1 219 ? 25.917 70.204 -6.258 1.00 18.99 220 ASP D N 1
ATOM 5614 C CA . ASP C 1 219 ? 25.386 69.316 -7.280 1.00 19.28 220 ASP D CA 1
ATOM 5615 C C . ASP C 1 219 ? 23.901 69.460 -7.544 1.00 18.10 220 ASP D C 1
ATOM 5616 O O . ASP C 1 219 ? 23.357 68.733 -8.371 1.00 17.71 220 ASP D O 1
ATOM 5621 N N . VAL C 1 220 ? 23.230 70.377 -6.851 1.00 17.88 221 VAL D N 1
ATOM 5622 C CA . VAL C 1 220 ? 21.808 70.566 -7.115 1.00 16.98 221 VAL D CA 1
ATOM 5623 C C . VAL C 1 220 ? 21.689 71.280 -8.466 1.00 17.97 221 VAL D C 1
ATOM 5624 O O . VAL C 1 220 ? 20.705 71.116 -9.184 1.00 16.92 221 VAL D O 1
ATOM 5628 N N . LEU C 1 221 ? 22.712 72.059 -8.809 1.00 16.61 222 LEU D N 1
ATOM 5629 C CA . LEU C 1 221 ? 22.749 72.782 -10.075 1.00 15.39 222 LEU D CA 1
ATOM 5630 C C . LEU C 1 221 ? 23.021 71.800 -11.211 1.00 15.66 222 LEU D C 1
ATOM 5631 O O . LEU C 1 221 ? 23.661 70.774 -11.009 1.00 15.20 222 LEU D O 1
ATOM 5636 N N . ASP C 1 222 ? 22.531 72.107 -12.405 1.00 17.52 223 ASP D N 1
ATOM 5637 C CA . ASP C 1 222 ? 22.767 71.221 -13.535 1.00 18.02 223 ASP D CA 1
ATOM 5638 C C . ASP C 1 222 ? 24.279 71.133 -13.749 1.00 19.77 223 ASP D C 1
ATOM 5639 O O . ASP C 1 222 ? 24.987 72.134 -13.612 1.00 19.86 223 ASP D O 1
ATOM 5644 N N . PRO C 1 223 ? 24.794 69.934 -14.076 1.00 21.17 224 PRO D N 1
ATOM 5645 C CA . PRO C 1 223 ? 26.227 69.709 -14.306 1.00 22.80 224 PRO D CA 1
ATOM 5646 C C . PRO C 1 223 ? 26.823 70.652 -15.349 1.00 24.71 224 PRO D C 1
ATOM 5647 O O . PRO C 1 223 ? 27.982 71.067 -15.254 1.00 23.53 224 PRO D O 1
ATOM 5651 N N . THR C 1 224 ? 26.016 70.982 -16.347 1.00 27.61 225 THR D N 1
ATOM 5652 C CA . THR C 1 224 ? 26.452 71.853 -17.427 1.00 30.68 225 THR D CA 1
ATOM 5653 C C . THR C 1 224 ? 26.799 73.223 -16.870 1.00 30.28 225 THR D C 1
ATOM 5654 O O . THR C 1 224 ? 27.563 73.982 -17.464 1.00 31.65 225 THR D O 1
ATOM 5658 N N . LEU C 1 225 ? 26.246 73.517 -15.702 1.00 30.15 226 LEU D N 1
ATOM 5659 C CA . LEU C 1 225 ? 26.443 74.794 -15.044 1.00 29.80 226 LEU D CA 1
ATOM 5660 C C . LEU C 1 225 ? 27.434 74.676 -13.883 1.00 29.47 226 LEU D C 1
ATOM 5661 O O . LEU C 1 225 ? 28.182 75.602 -13.592 1.00 30.01 226 LEU D O 1
ATOM 5666 N N . ALA C 1 226 ? 27.431 73.528 -13.222 1.00 26.63 227 ALA D N 1
ATOM 5667 C CA . ALA C 1 226 ? 28.321 73.297 -12.098 1.00 26.35 227 ALA D CA 1
ATOM 5668 C C . ALA C 1 226 ? 28.983 71.938 -12.265 1.00 23.95 227 ALA D C 1
ATOM 5669 O O . ALA C 1 226 ? 28.551 70.956 -11.662 1.00 23.51 227 ALA D O 1
ATOM 5671 N N . PRO C 1 227 ? 30.040 71.862 -13.089 1.00 23.09 228 PRO D N 1
ATOM 5672 C CA . PRO C 1 227 ? 30.746 70.598 -13.317 1.00 22.97 228 PRO D CA 1
ATOM 5673 C C . PRO C 1 227 ? 31.592 70.161 -12.128 1.00 24.21 228 PRO D C 1
ATOM 5674 O O . PRO C 1 227 ? 31.820 68.968 -11.927 1.00 23.63 228 PRO D O 1
ATOM 5678 N N . GLY C 1 228 ? 32.053 71.137 -11.347 1.00 25.38 229 GLY D N 1
ATOM 5679 C CA . GLY C 1 228 ? 32.900 70.852 -10.205 1.00 26.73 229 GLY D CA 1
ATOM 5680 C C . GLY C 1 228 ? 32.239 70.198 -9.007 1.00 27.13 229 GLY D C 1
ATOM 5681 O O . GLY C 1 228 ? 32.220 70.767 -7.918 1.00 26.28 229 GLY D O 1
ATOM 5682 N N . VAL C 1 229 ? 31.704 69.000 -9.207 1.00 28.64 230 VAL D N 1
ATOM 5683 C CA . VAL C 1 229 ? 31.054 68.257 -8.137 1.00 31.85 230 VAL D CA 1
ATOM 5684 C C . VAL C 1 229 ? 31.396 66.784 -8.282 1.00 34.18 230 VAL D C 1
ATOM 5685 O O . VAL C 1 229 ? 31.559 66.281 -9.391 1.00 35.06 230 VAL D O 1
ATOM 5689 N N . GLY C 1 230 ? 31.493 66.097 -7.148 1.00 37.68 231 GLY D N 1
ATOM 5690 C CA . GLY C 1 230 ? 31.840 64.688 -7.146 1.00 37.91 231 GLY D CA 1
ATOM 5691 C C . GLY C 1 230 ? 30.824 63.767 -7.782 1.00 40.63 231 GLY D C 1
ATOM 5692 O O . GLY C 1 230 ? 31.189 62.847 -8.517 1.00 40.92 231 GLY D O 1
ATOM 5693 N N . THR C 1 231 ? 29.545 63.998 -7.508 1.00 41.26 232 THR D N 1
ATOM 5694 C CA . THR C 1 231 ? 28.516 63.143 -8.076 1.00 42.72 232 THR D CA 1
ATOM 5695 C C . THR C 1 231 ? 27.528 63.931 -8.929 1.00 41.67 232 THR D C 1
ATOM 5696 O O . THR C 1 231 ? 26.400 64.190 -8.511 1.00 42.27 232 THR D O 1
ATOM 5700 N N . PRO C 1 232 ? 27.948 64.329 -10.142 1.00 40.02 233 PRO D N 1
ATOM 5701 C CA . PRO C 1 232 ? 27.064 65.086 -11.029 1.00 37.83 233 PRO D CA 1
ATOM 5702 C C . PRO C 1 232 ? 25.881 64.257 -11.508 1.00 36.14 233 PRO D C 1
ATOM 5703 O O . PRO C 1 232 ? 26.010 63.062 -11.776 1.00 36.13 233 PRO D O 1
ATOM 5707 N N . VAL C 1 233 ? 24.724 64.898 -11.602 1.00 33.43 234 VAL D N 1
ATOM 5708 C CA . VAL C 1 233 ? 23.514 64.234 -12.061 1.00 31.86 234 VAL D CA 1
ATOM 5709 C C . VAL C 1 233 ? 22.815 65.196 -13.010 1.00 30.12 234 VAL D C 1
ATOM 5710 O O . VAL C 1 233 ? 22.465 66.309 -12.627 1.00 28.71 234 VAL D O 1
ATOM 5714 N N . PRO C 1 234 ? 22.609 64.783 -14.268 1.00 28.71 235 PRO D N 1
ATOM 5715 C CA . PRO C 1 234 ? 21.947 65.645 -15.250 1.00 27.36 235 PRO D CA 1
ATOM 5716 C C . PRO C 1 234 ? 20.528 66.043 -14.866 1.00 25.94 235 PRO D C 1
ATOM 5717 O O . PRO C 1 234 ? 19.882 65.374 -14.058 1.00 27.53 235 PRO D O 1
ATOM 5721 N N . GLY C 1 235 ? 20.056 67.141 -15.448 1.00 22.88 236 GLY D N 1
ATOM 5722 C CA . GLY C 1 235 ? 18.715 67.613 -15.176 1.00 20.80 236 GLY D CA 1
ATOM 5723 C C . GLY C 1 235 ? 18.552 68.347 -13.859 1.00 19.81 236 GLY D C 1
ATOM 5724 O O . GLY C 1 235 ? 17.577 68.105 -13.145 1.00 18.92 236 GLY D O 1
ATOM 5725 N N . GLY C 1 236 ? 19.489 69.241 -13.539 1.00 18.45 237 GLY D N 1
ATOM 5726 C CA . GLY C 1 236 ? 19.414 70.000 -12.298 1.00 15.30 237 GLY D CA 1
ATOM 5727 C C . GLY C 1 236 ? 18.812 71.392 -12.460 1.00 16.94 237 GLY D C 1
ATOM 5728 O O . GLY C 1 236 ? 18.252 71.738 -13.503 1.00 16.91 237 GLY D O 1
ATOM 5729 N N . LEU C 1 237 ? 18.933 72.202 -11.414 1.00 16.54 238 LEU D N 1
ATOM 5730 C CA . LEU C 1 237 ? 18.404 73.562 -11.432 1.00 15.61 238 LEU D CA 1
ATOM 5731 C C . LEU C 1 237 ? 19.211 74.464 -12.348 1.00 15.13 238 LEU D C 1
ATOM 5732 O O . LEU C 1 237 ? 20.422 74.289 -12.503 1.00 14.78 238 LEU D O 1
ATOM 5737 N N . THR C 1 238 ? 18.535 75.435 -12.957 1.00 14.95 239 THR D N 1
ATOM 5738 C CA . THR C 1 238 ? 19.212 76.386 -13.821 1.00 15.46 239 THR D CA 1
ATOM 5739 C C . THR C 1 238 ? 19.770 77.473 -12.912 1.00 14.67 239 THR D C 1
ATOM 5740 O O . THR C 1 238 ? 19.425 77.549 -11.727 1.00 13.71 239 THR D O 1
ATOM 5744 N N . TYR C 1 239 ? 20.631 78.307 -13.477 1.00 14.33 240 TYR D N 1
ATOM 5745 C CA . TYR C 1 239 ? 21.238 79.431 -12.759 1.00 16.57 240 TYR D CA 1
ATOM 5746 C C . TYR C 1 239 ? 20.145 80.344 -12.193 1.00 16.55 240 TYR D C 1
ATOM 5747 O O . TYR C 1 239 ? 20.182 80.756 -11.032 1.00 14.97 240 TYR D O 1
ATOM 5756 N N . ARG C 1 240 ? 19.176 80.668 -13.042 1.00 15.28 241 ARG D N 1
ATOM 5757 C CA . ARG C 1 240 ? 18.075 81.540 -12.660 1.00 15.20 241 ARG D CA 1
ATOM 5758 C C . ARG C 1 240 ? 17.168 80.959 -11.570 1.00 14.43 241 ARG D C 1
ATOM 5759 O O . ARG C 1 240 ? 16.745 81.690 -10.665 1.00 15.75 241 ARG D O 1
ATOM 5767 N N . GLU C 1 241 ? 16.879 79.657 -11.644 1.00 13.03 242 GLU D N 1
ATOM 5768 C CA . GLU C 1 241 ? 16.035 79.002 -10.642 1.00 14.64 242 GLU D CA 1
ATOM 5769 C C . GLU C 1 241 ? 16.706 79.004 -9.272 1.00 15.86 242 GLU D C 1
ATOM 5770 O O . GLU C 1 241 ? 16.058 79.251 -8.254 1.00 15.93 242 GLU D O 1
ATOM 5776 N N . ALA C 1 242 ? 18.000 78.708 -9.251 1.00 15.24 243 ALA D N 1
ATOM 5777 C CA . ALA C 1 242 ? 18.748 78.687 -8.008 1.00 15.26 243 ALA D CA 1
ATOM 5778 C C . ALA C 1 242 ? 18.731 80.078 -7.369 1.00 14.42 243 ALA D C 1
ATOM 5779 O O . ALA C 1 242 ? 18.524 80.218 -6.170 1.00 14.14 243 ALA D O 1
ATOM 5781 N N . HIS C 1 243 ? 18.954 81.118 -8.164 1.00 15.25 244 HIS D N 1
ATOM 5782 C CA . HIS C 1 243 ? 18.925 82.464 -7.608 1.00 16.60 244 HIS D CA 1
ATOM 5783 C C . HIS C 1 243 ? 17.518 82.818 -7.132 1.00 17.17 244 HIS D C 1
ATOM 5784 O O . HIS C 1 243 ? 17.362 83.424 -6.074 1.00 17.13 244 HIS D O 1
ATOM 5791 N N . LEU C 1 244 ? 16.490 82.425 -7.884 1.00 16.29 245 LEU D N 1
ATOM 5792 C CA . LEU C 1 244 ? 15.123 82.733 -7.463 1.00 16.54 245 LEU D CA 1
ATOM 5793 C C . LEU C 1 244 ? 14.819 82.082 -6.116 1.00 17.97 245 LEU D C 1
ATOM 5794 O O . LEU C 1 244 ? 14.219 82.708 -5.237 1.00 15.50 245 LEU D O 1
ATOM 5799 N N . LEU C 1 245 ? 15.215 80.819 -5.956 1.00 16.97 246 LEU D N 1
ATOM 5800 C CA . LEU C 1 245 ? 14.981 80.116 -4.696 1.00 17.15 246 LEU D CA 1
ATOM 5801 C C . LEU C 1 245 ? 15.650 80.884 -3.546 1.00 16.96 246 LEU D C 1
ATOM 5802 O O . LEU C 1 245 ? 15.020 81.156 -2.516 1.00 16.75 246 LEU D O 1
ATOM 5807 N N . MET C 1 246 ? 16.920 81.237 -3.729 1.00 16.78 247 MET D N 1
ATOM 5808 C CA . MET C 1 246 ? 17.653 81.977 -2.707 1.00 18.07 247 MET D CA 1
ATOM 5809 C C . MET C 1 246 ? 16.988 83.320 -2.394 1.00 19.63 247 MET D C 1
ATOM 5810 O O . MET C 1 246 ? 16.894 83.710 -1.235 1.00 20.71 247 MET D O 1
ATOM 5815 N N . GLU C 1 247 ? 16.528 84.032 -3.422 1.00 19.91 248 GLU D N 1
ATOM 5816 C CA . GLU C 1 247 ? 15.889 85.330 -3.197 1.00 20.32 248 GLU D CA 1
ATOM 5817 C C . GLU C 1 247 ? 14.572 85.226 -2.423 1.00 21.25 248 GLU D C 1
ATOM 5818 O O . GLU C 1 247 ? 14.307 86.034 -1.529 1.00 21.42 248 GLU D O 1
ATOM 5824 N N . ILE C 1 248 ? 13.743 84.242 -2.759 1.00 19.71 249 ILE D N 1
ATOM 5825 C CA . ILE C 1 248 ? 12.474 84.085 -2.056 1.00 20.31 249 ILE D CA 1
ATOM 5826 C C . ILE C 1 248 ? 12.714 83.688 -0.596 1.00 21.40 249 ILE D C 1
ATOM 5827 O O . ILE C 1 248 ? 12.034 84.180 0.306 1.00 21.52 249 ILE D O 1
ATOM 5832 N N . LEU C 1 249 ? 13.688 82.813 -0.359 1.00 20.65 250 LEU D N 1
ATOM 5833 C CA . LEU C 1 249 ? 14.010 82.405 1.002 1.00 21.01 250 LEU D CA 1
ATOM 5834 C C . LEU C 1 249 ? 14.538 83.614 1.768 1.00 22.34 250 LEU D C 1
ATOM 5835 O O . LEU C 1 249 ? 14.218 83.804 2.939 1.00 24.63 250 LEU D O 1
ATOM 5840 N N . ALA C 1 250 ? 15.346 84.437 1.105 1.00 23.02 251 ALA D N 1
ATOM 5841 C CA . ALA C 1 250 ? 15.897 85.623 1.747 1.00 23.96 251 ALA D CA 1
ATOM 5842 C C . ALA C 1 250 ? 14.772 86.576 2.158 1.00 25.94 251 ALA D C 1
ATOM 5843 O O . ALA C 1 250 ? 14.809 87.142 3.254 1.00 24.59 251 ALA D O 1
ATOM 5845 N N . GLU C 1 251 ? 13.781 86.753 1.283 1.00 26.43 252 GLU D N 1
ATOM 5846 C CA . GLU C 1 251 ? 12.651 87.644 1.573 1.00 27.80 252 GLU D CA 1
ATOM 5847 C C . GLU C 1 251 ? 11.930 87.298 2.875 1.00 26.31 252 GLU D C 1
ATOM 5848 O O . GLU C 1 251 ? 11.392 88.177 3.536 1.00 27.45 252 GLU D O 1
ATOM 5854 N N . SER C 1 252 ? 11.906 86.017 3.232 1.00 27.23 253 SER D N 1
ATOM 5855 C CA . SER C 1 252 ? 11.233 85.578 4.451 1.00 26.97 253 SER D CA 1
ATOM 5856 C C . SER C 1 252 ? 11.868 86.213 5.679 1.00 27.30 253 SER D C 1
ATOM 5857 O O . SER C 1 252 ? 11.202 86.432 6.688 1.00 27.51 253 SER D O 1
ATOM 5860 N N . GLY C 1 253 ? 13.163 86.492 5.589 1.00 26.18 254 GLY D N 1
ATOM 5861 C CA . GLY C 1 253 ? 13.864 87.090 6.706 1.00 25.01 254 GLY D CA 1
ATOM 5862 C C . GLY C 1 253 ? 14.115 86.098 7.824 1.00 24.47 254 GLY D C 1
ATOM 5863 O O . GLY C 1 253 ? 14.532 86.485 8.907 1.00 24.99 254 GLY D O 1
ATOM 5864 N N . ARG C 1 254 ? 13.874 84.818 7.563 1.00 24.62 255 ARG D N 1
ATOM 5865 C CA . ARG C 1 254 ? 14.074 83.786 8.572 1.00 23.36 255 ARG D CA 1
ATOM 5866 C C . ARG C 1 254 ? 15.319 82.914 8.402 1.00 23.45 255 ARG D C 1
ATOM 5867 O O . ARG C 1 254 ? 15.568 82.022 9.216 1.00 22.99 255 ARG D O 1
ATOM 5875 N N . VAL C 1 255 ? 16.098 83.150 7.351 1.00 22.72 256 VAL D N 1
ATOM 5876 C CA . VAL C 1 255 ? 17.307 82.349 7.142 1.00 21.87 256 VAL D CA 1
ATOM 5877 C C . VAL C 1 255 ? 18.361 82.774 8.163 1.00 21.78 256 VAL D C 1
ATOM 5878 O O . VAL C 1 255 ? 18.701 83.953 8.265 1.00 20.32 256 VAL D O 1
ATOM 5882 N N . GLN C 1 256 ? 18.875 81.804 8.916 1.00 21.76 257 GLN D N 1
ATOM 5883 C CA . GLN C 1 256 ? 19.855 82.080 9.961 1.00 22.74 257 GLN D CA 1
ATOM 5884 C C . GLN C 1 256 ? 21.243 81.485 9.760 1.00 22.37 257 GLN D C 1
ATOM 5885 O O . GLN C 1 256 ? 22.184 81.911 10.411 1.00 23.92 257 GLN D O 1
ATOM 5891 N N . SER C 1 257 ? 21.373 80.493 8.882 1.00 21.57 258 SER D N 1
ATOM 5892 C CA . SER C 1 257 ? 22.668 79.857 8.662 1.00 19.92 258 SER D CA 1
ATOM 5893 C C . SER C 1 257 ? 22.747 79.195 7.290 1.00 19.44 258 SER D C 1
ATOM 5894 O O . SER C 1 257 ? 21.712 78.875 6.687 1.00 17.69 258 SER D O 1
ATOM 5897 N N . LEU C 1 258 ? 23.970 78.974 6.812 1.00 18.65 259 LEU D N 1
ATOM 5898 C CA . LEU C 1 258 ? 24.170 78.397 5.482 1.00 19.38 259 LEU D CA 1
ATOM 5899 C C . LEU C 1 258 ? 25.408 77.524 5.299 1.00 19.18 259 LEU D C 1
ATOM 5900 O O . LEU C 1 258 ? 26.481 77.821 5.835 1.00 18.95 259 LEU D O 1
ATOM 5905 N N . ASP C 1 259 ? 25.244 76.438 4.543 1.00 18.21 260 ASP D N 1
ATOM 5906 C CA . ASP C 1 259 ? 26.355 75.548 4.207 1.00 18.73 260 ASP D CA 1
ATOM 5907 C C . ASP C 1 259 ? 26.510 75.651 2.690 1.00 18.97 260 ASP D C 1
ATOM 5908 O O . ASP C 1 259 ? 25.513 75.649 1.963 1.00 17.40 260 ASP D O 1
ATOM 5913 N N . LEU C 1 260 ? 27.749 75.748 2.223 1.00 18.68 261 LEU D N 1
ATOM 5914 C CA . LEU C 1 260 ? 28.055 75.781 0.796 1.00 18.87 261 LEU D CA 1
ATOM 5915 C C . LEU C 1 260 ? 28.999 74.582 0.691 1.00 19.41 261 LEU D C 1
ATOM 5916 O O . LEU C 1 260 ? 30.187 74.689 1.005 1.00 18.22 261 LEU D O 1
ATOM 5921 N N . VAL C 1 261 ? 28.462 73.439 0.266 1.00 19.04 262 VAL D N 1
ATOM 5922 C CA . VAL C 1 261 ? 29.250 72.210 0.206 1.00 19.92 262 VAL D CA 1
ATOM 5923 C C . VAL C 1 261 ? 29.431 71.529 -1.146 1.00 19.90 262 VAL D C 1
ATOM 5924 O O . VAL C 1 261 ? 28.834 71.912 -2.155 1.00 18.61 262 VAL D O 1
ATOM 5928 N N . GLU C 1 262 ? 30.288 70.508 -1.124 1.00 21.42 263 GLU D N 1
ATOM 5929 C CA . GLU C 1 262 ? 30.610 69.663 -2.269 1.00 21.99 263 GLU D CA 1
ATOM 5930 C C . GLU C 1 262 ? 31.285 70.309 -3.481 1.00 22.12 263 GLU D C 1
ATOM 5931 O O . GLU C 1 262 ? 31.275 69.735 -4.573 1.00 23.19 263 GLU D O 1
ATOM 5937 N N . VAL C 1 263 ? 31.869 71.489 -3.306 1.00 22.16 264 VAL D N 1
ATOM 5938 C CA . VAL C 1 263 ? 32.576 72.126 -4.415 1.00 21.71 264 VAL D CA 1
ATOM 5939 C C . VAL C 1 263 ? 33.894 71.362 -4.575 1.00 21.67 264 VAL D C 1
ATOM 5940 O O . VAL C 1 263 ? 34.638 71.198 -3.608 1.00 19.29 264 VAL D O 1
ATOM 5944 N N . ASN C 1 264 ? 34.167 70.881 -5.787 1.00 22.05 265 ASN D N 1
ATOM 5945 C CA . ASN C 1 264 ? 35.389 70.125 -6.072 1.00 23.49 265 ASN D CA 1
ATOM 5946 C C . ASN C 1 264 ? 36.117 70.796 -7.230 1.00 23.62 265 ASN D C 1
ATOM 5947 O O . ASN C 1 264 ? 35.814 70.533 -8.395 1.00 24.94 265 ASN D O 1
ATOM 5952 N N . PRO C 1 265 ? 37.092 71.671 -6.928 1.00 24.01 266 PRO D N 1
ATOM 5953 C CA . PRO C 1 265 ? 37.834 72.363 -7.988 1.00 24.16 266 PRO D CA 1
ATOM 5954 C C . PRO C 1 265 ? 38.595 71.467 -8.958 1.00 25.04 266 PRO D C 1
ATOM 5955 O O . PRO C 1 265 ? 38.857 71.866 -10.090 1.00 23.66 266 PRO D O 1
ATOM 5959 N N . ILE C 1 266 ? 38.935 70.261 -8.521 1.00 25.75 267 ILE D N 1
ATOM 5960 C CA . ILE C 1 266 ? 39.667 69.318 -9.358 1.00 28.04 267 ILE D CA 1
ATOM 5961 C C . ILE C 1 266 ? 38.829 68.847 -10.544 1.00 28.08 267 ILE D C 1
ATOM 5962 O O . ILE C 1 266 ? 39.365 68.420 -11.569 1.00 26.62 267 ILE D O 1
ATOM 5967 N N . LEU C 1 267 ? 37.510 68.937 -10.406 1.00 27.03 268 LEU D N 1
ATOM 5968 C CA . LEU C 1 267 ? 36.606 68.521 -11.469 1.00 26.61 268 LEU D CA 1
ATOM 5969 C C . LEU C 1 267 ? 35.919 69.739 -12.077 1.00 26.43 268 LEU D C 1
ATOM 5970 O O . LEU C 1 267 ? 35.131 69.618 -13.015 1.00 27.04 268 LEU D O 1
ATOM 5975 N N . ASP C 1 268 ? 36.240 70.914 -11.545 1.00 25.32 269 ASP D N 1
ATOM 5976 C CA . ASP C 1 268 ? 35.629 72.161 -11.987 1.00 24.97 269 ASP D CA 1
ATOM 5977 C C . ASP C 1 268 ? 36.288 72.774 -13.219 1.00 25.50 269 ASP D C 1
ATOM 5978 O O . ASP C 1 268 ? 37.318 72.291 -13.698 1.00 26.21 269 ASP D O 1
ATOM 5983 N N . GLU C 1 269 ? 35.679 73.837 -13.732 1.00 24.23 270 GLU D N 1
ATOM 5984 C CA . GLU C 1 269 ? 36.210 74.534 -14.890 1.00 24.72 270 GLU D CA 1
ATOM 5985 C C . GLU C 1 269 ? 36.311 76.012 -14.552 1.00 24.04 270 GLU D C 1
ATOM 5986 O O . GLU C 1 269 ? 35.296 76.698 -14.395 1.00 21.95 270 GLU D O 1
ATOM 5992 N N . ARG C 1 270 ? 37.542 76.492 -14.418 1.00 22.51 271 ARG D N 1
ATOM 5993 C CA . ARG C 1 270 ? 37.787 77.891 -14.100 1.00 23.47 271 ARG D CA 1
ATOM 5994 C C . ARG C 1 270 ? 37.084 78.320 -12.819 1.00 20.51 271 ARG D C 1
ATOM 5995 O O . ARG C 1 270 ? 36.666 79.469 -12.710 1.00 19.66 271 ARG D O 1
ATOM 6003 N N . ASN C 1 271 ? 36.925 77.395 -11.872 1.00 19.15 272 ASN D N 1
ATOM 6004 C CA . ASN C 1 271 ? 36.305 77.702 -10.579 1.00 19.97 272 ASN D CA 1
ATOM 6005 C C . ASN C 1 271 ? 34.869 78.213 -10.687 1.00 19.90 272 ASN D C 1
ATOM 6006 O O . ASN C 1 271 ? 34.334 78.781 -9.732 1.00 20.42 272 ASN D O 1
ATOM 6011 N N . ARG C 1 272 ? 34.230 78.003 -11.832 1.00 20.88 273 ARG D N 1
ATOM 6012 C CA . ARG C 1 272 ? 32.874 78.506 -12.001 1.00 22.71 273 ARG D CA 1
ATOM 6013 C C . ARG C 1 272 ? 31.849 77.923 -11.032 1.00 20.97 273 ARG D C 1
ATOM 6014 O O . ARG C 1 272 ? 30.866 78.584 -10.700 1.00 21.73 273 ARG D O 1
ATOM 6022 N N . THR C 1 273 ? 32.068 76.703 -10.552 1.00 19.78 274 THR D N 1
ATOM 6023 C CA . THR C 1 273 ? 31.117 76.127 -9.604 1.00 20.79 274 THR D CA 1
ATOM 6024 C C . THR C 1 273 ? 31.212 76.862 -8.263 1.00 19.67 274 THR D C 1
ATOM 6025 O O . THR C 1 273 ? 30.198 77.138 -7.614 1.00 18.08 274 THR D O 1
ATOM 6029 N N . ALA C 1 274 ? 32.430 77.190 -7.850 1.00 17.52 275 ALA D N 1
ATOM 6030 C CA . ALA C 1 274 ? 32.620 77.912 -6.600 1.00 18.40 275 ALA D CA 1
ATOM 6031 C C . ALA C 1 274 ? 32.019 79.309 -6.769 1.00 17.79 275 ALA D C 1
ATOM 6032 O O . ALA C 1 274 ? 31.363 79.825 -5.867 1.00 18.79 275 ALA D O 1
ATOM 6034 N N . GLU C 1 275 ? 32.234 79.913 -7.937 1.00 18.08 276 GLU D N 1
ATOM 6035 C CA . GLU C 1 275 ? 31.703 81.248 -8.199 1.00 20.71 276 GLU D CA 1
ATOM 6036 C C . GLU C 1 275 ? 30.178 81.211 -8.182 1.00 21.22 276 GLU D C 1
ATOM 6037 O O . GLU C 1 275 ? 29.534 82.140 -7.695 1.00 21.42 276 GLU D O 1
ATOM 6043 N N . MET C 1 276 ? 29.608 80.126 -8.704 1.00 20.88 277 MET D N 1
ATOM 6044 C CA . MET C 1 276 ? 28.157 79.951 -8.722 1.00 22.24 277 MET D CA 1
ATOM 6045 C C . MET C 1 276 ? 27.595 79.989 -7.304 1.00 19.99 277 MET D C 1
ATOM 6046 O O . MET C 1 276 ? 26.650 80.728 -7.026 1.00 19.80 277 MET D O 1
ATOM 6051 N N . LEU C 1 277 ? 28.166 79.175 -6.418 1.00 17.96 278 LEU D N 1
ATOM 6052 C CA . LEU C 1 277 ? 27.714 79.112 -5.036 1.00 16.30 278 LEU D CA 1
ATOM 6053 C C . LEU C 1 277 ? 27.877 80.419 -4.271 1.00 15.74 278 LEU D C 1
ATOM 6054 O O . LEU C 1 277 ? 27.020 80.778 -3.465 1.00 15.47 278 LEU D O 1
ATOM 6059 N N . VAL C 1 278 ? 28.974 81.125 -4.514 1.00 14.79 279 VAL D N 1
ATOM 6060 C CA . VAL C 1 278 ? 29.191 82.400 -3.855 1.00 15.71 279 VAL D CA 1
ATOM 6061 C C . VAL C 1 278 ? 28.080 83.357 -4.276 1.00 16.05 279 VAL D C 1
ATOM 6062 O O . VAL C 1 278 ? 27.539 84.084 -3.456 1.00 16.84 279 VAL D O 1
ATOM 6066 N N . GLY C 1 279 ? 27.718 83.326 -5.554 1.00 17.13 280 GLY D N 1
ATOM 6067 C CA . GLY C 1 279 ? 26.652 84.190 -6.035 1.00 16.40 280 GLY D CA 1
ATOM 6068 C C . GLY C 1 279 ? 25.328 83.853 -5.370 1.00 16.43 280 GLY D C 1
ATOM 6069 O O . GLY C 1 279 ? 24.541 84.744 -5.024 1.00 16.82 280 GLY D O 1
ATOM 6070 N N . LEU C 1 280 ? 25.072 82.561 -5.186 1.00 14.99 281 LEU D N 1
ATOM 6071 C CA . LEU C 1 280 ? 23.833 82.121 -4.547 1.00 15.20 281 LEU D CA 1
ATOM 6072 C C . LEU C 1 280 ? 23.810 82.510 -3.063 1.00 15.73 281 LEU D C 1
ATOM 6073 O O . LEU C 1 280 ? 22.756 82.832 -2.524 1.00 16.54 281 LEU D O 1
ATOM 6078 N N . ALA C 1 281 ? 24.965 82.476 -2.406 1.00 15.39 282 ALA D N 1
ATOM 6079 C CA . ALA C 1 281 ? 25.046 82.868 -0.994 1.00 16.05 282 ALA D CA 1
ATOM 6080 C C . ALA C 1 281 ? 24.672 84.349 -0.871 1.00 16.45 282 ALA D C 1
ATOM 6081 O O . ALA C 1 281 ? 23.954 84.741 0.042 1.00 18.98 282 ALA D O 1
ATOM 6083 N N . LEU C 1 282 ? 25.157 85.172 -1.798 1.00 17.41 283 LEU D N 1
ATOM 6084 C CA . LEU C 1 282 ? 24.853 86.605 -1.788 1.00 18.03 283 LEU D CA 1
ATOM 6085 C C . LEU C 1 282 ? 23.351 86.839 -1.949 1.00 18.28 283 LEU D C 1
ATOM 6086 O O . LEU C 1 282 ? 22.773 87.695 -1.280 1.00 17.27 283 LEU D O 1
ATOM 6091 N N . SER C 1 283 ? 22.719 86.082 -2.842 1.00 18.55 284 SER D N 1
ATOM 6092 C CA . SER C 1 283 ? 21.282 86.217 -3.053 1.00 19.26 284 SER D CA 1
ATOM 6093 C C . SER C 1 283 ? 20.530 85.836 -1.775 1.00 19.94 284 SER D C 1
ATOM 6094 O O . SER C 1 283 ? 19.579 86.512 -1.370 1.00 20.22 284 SER D O 1
ATOM 6097 N N . LEU C 1 284 ? 20.965 84.752 -1.142 1.00 19.73 285 LEU D N 1
ATOM 6098 C CA . LEU C 1 284 ? 20.332 84.281 0.079 1.00 20.16 285 LEU D CA 1
ATOM 6099 C C . LEU C 1 284 ? 20.481 85.300 1.194 1.00 21.59 285 LEU D C 1
ATOM 6100 O O . LEU C 1 284 ? 19.630 85.386 2.085 1.00 22.23 285 LEU D O 1
ATOM 6105 N N . LEU C 1 285 ? 21.563 86.071 1.148 1.00 21.43 286 LEU D N 1
ATOM 6106 C CA . LEU C 1 285 ? 21.800 87.073 2.171 1.00 22.36 286 LEU D CA 1
ATOM 6107 C C . LEU C 1 285 ? 21.289 88.471 1.819 1.00 23.32 286 LEU D C 1
ATOM 6108 O O . LEU C 1 285 ? 21.691 89.467 2.427 1.00 22.82 286 LEU D O 1
ATOM 6113 N N . GLY C 1 286 ? 20.398 88.543 0.834 1.00 23.87 287 GLY D N 1
ATOM 6114 C CA . GLY C 1 286 ? 19.814 89.826 0.489 1.00 24.41 287 GLY D CA 1
ATOM 6115 C C . GLY C 1 286 ? 20.151 90.524 -0.811 1.00 23.95 287 GLY D C 1
ATOM 6116 O O . GLY C 1 286 ? 19.475 91.483 -1.159 1.00 24.57 287 GLY D O 1
ATOM 6117 N N . LYS C 1 287 ? 21.174 90.081 -1.534 1.00 23.86 288 LYS D N 1
ATOM 6118 C CA . LYS C 1 287 ? 21.508 90.750 -2.784 1.00 23.88 288 LYS D CA 1
ATOM 6119 C C . LYS C 1 287 ? 20.327 90.662 -3.745 1.00 24.43 288 LYS D C 1
ATOM 6120 O O . LYS C 1 287 ? 19.774 89.587 -3.974 1.00 23.34 288 LYS D O 1
ATOM 6126 N N . ARG C 1 288 ? 19.943 91.802 -4.303 1.00 25.62 289 ARG D N 1
ATOM 6127 C CA . ARG C 1 288 ? 18.810 91.853 -5.211 1.00 29.91 289 ARG D CA 1
ATOM 6128 C C . ARG C 1 288 ? 19.086 92.774 -6.387 1.00 29.80 289 ARG D C 1
ATOM 6129 O O . ARG C 1 288 ? 19.871 93.712 -6.283 1.00 30.26 289 ARG D O 1
ATOM 6137 N N . ILE C 1 289 ? 18.454 92.486 -7.516 1.00 28.86 290 ILE D N 1
ATOM 6138 C CA . ILE C 1 289 ? 18.630 93.301 -8.704 1.00 29.86 290 ILE D CA 1
ATOM 6139 C C . ILE C 1 289 ? 18.059 94.690 -8.427 1.00 31.80 290 ILE D C 1
ATOM 6140 O O . ILE C 1 289 ? 18.655 95.695 -8.808 1.00 31.18 290 ILE D O 1
ATOM 6145 N N . PHE C 1 290 ? 16.915 94.722 -7.757 1.00 32.90 291 PHE D N 1
ATOM 6146 C CA . PHE C 1 290 ? 16.209 95.960 -7.430 1.00 37.96 291 PHE D CA 1
ATOM 6147 C C . PHE C 1 290 ? 15.994 95.938 -5.930 1.00 39.11 291 PHE D C 1
ATOM 6148 O O . PHE C 1 290 ? 14.841 95.765 -5.476 1.00 40.67 291 PHE D O 1
ATOM 6157 N N . GLU D 1 1 ? 31.486 101.162 61.478 1.00 38.22 2 GLU E N 1
ATOM 6158 C CA . GLU D 1 1 ? 32.760 101.628 62.095 1.00 37.85 2 GLU E CA 1
ATOM 6159 C C . GLU D 1 1 ? 33.990 101.053 61.406 1.00 33.82 2 GLU E C 1
ATOM 6160 O O . GLU D 1 1 ? 35.029 101.709 61.339 1.00 32.84 2 GLU E O 1
ATOM 6166 N N . ARG D 1 2 ? 33.873 99.831 60.894 1.00 31.13 3 ARG E N 1
ATOM 6167 C CA . ARG D 1 2 ? 35.001 99.164 60.242 1.00 28.13 3 ARG E CA 1
ATOM 6168 C C . ARG D 1 2 ? 34.847 98.989 58.726 1.00 26.34 3 ARG E C 1
ATOM 6169 O O . ARG D 1 2 ? 33.772 98.656 58.222 1.00 23.54 3 ARG E O 1
ATOM 6177 N N . VAL D 1 3 ? 35.941 99.202 58.009 1.00 23.34 4 VAL E N 1
ATOM 6178 C CA . VAL D 1 3 ? 35.959 99.064 56.561 1.00 21.56 4 VAL E CA 1
ATOM 6179 C C . VAL D 1 3 ? 37.173 98.250 56.119 1.00 20.88 4 VAL E C 1
ATOM 6180 O O . VAL D 1 3 ? 38.283 98.460 56.605 1.00 22.28 4 VAL E O 1
ATOM 6184 N N . ALA D 1 4 ? 36.956 97.306 55.210 1.00 18.87 5 ALA E N 1
ATOM 6185 C CA . ALA D 1 4 ? 38.048 96.500 54.677 1.00 16.19 5 ALA E CA 1
ATOM 6186 C C . ALA D 1 4 ? 38.125 96.770 53.186 1.00 15.57 5 ALA E C 1
ATOM 6187 O O . ALA D 1 4 ? 37.125 96.661 52.485 1.00 15.34 5 ALA E O 1
ATOM 6189 N N . VAL D 1 5 ? 39.314 97.121 52.713 1.00 15.58 6 VAL E N 1
ATOM 6190 C CA . VAL D 1 5 ? 39.543 97.403 51.305 1.00 16.64 6 VAL E CA 1
ATOM 6191 C C . VAL D 1 5 ? 40.373 96.289 50.658 1.00 18.51 6 VAL E C 1
ATOM 6192 O O . VAL D 1 5 ? 41.426 95.907 51.174 1.00 20.12 6 VAL E O 1
ATOM 6196 N N . VAL D 1 6 ? 39.895 95.764 49.537 1.00 17.84 7 VAL E N 1
ATOM 6197 C CA . VAL D 1 6 ? 40.631 94.733 48.828 1.00 18.02 7 VAL E CA 1
ATOM 6198 C C . VAL D 1 6 ? 40.638 95.041 47.334 1.00 18.27 7 VAL E C 1
ATOM 6199 O O . VAL D 1 6 ? 39.629 95.464 46.767 1.00 17.26 7 VAL E O 1
ATOM 6203 N N . GLY D 1 7 ? 41.787 94.834 46.703 1.00 19.39 8 GLY E N 1
ATOM 6204 C CA . GLY D 1 7 ? 41.903 95.112 45.286 1.00 20.00 8 GLY E CA 1
ATOM 6205 C C . GLY D 1 7 ? 41.951 93.879 44.404 1.00 20.62 8 GLY E C 1
ATOM 6206 O O . GLY D 1 7 ? 42.424 92.812 44.805 1.00 19.92 8 GLY E O 1
ATOM 6207 N N . VAL D 1 8 ? 41.439 94.034 43.191 1.00 19.08 9 VAL E N 1
ATOM 6208 C CA . VAL D 1 8 ? 41.423 92.963 42.215 1.00 20.34 9 VAL E CA 1
ATOM 6209 C C . VAL D 1 8 ? 41.956 93.560 40.914 1.00 22.44 9 VAL E C 1
ATOM 6210 O O . VAL D 1 8 ? 41.186 94.016 40.076 1.00 23.80 9 VAL E O 1
ATOM 6214 N N . PRO D 1 9 ? 43.289 93.567 40.736 1.00 23.75 10 PRO E N 1
ATOM 6215 C CA . PRO D 1 9 ? 43.930 94.114 39.535 1.00 24.95 10 PRO E CA 1
ATOM 6216 C C . PRO D 1 9 ? 43.739 93.182 38.350 1.00 26.71 10 PRO E C 1
ATOM 6217 O O . PRO D 1 9 ? 44.703 92.676 37.786 1.00 27.14 10 PRO E O 1
ATOM 6221 N N . MET D 1 10 ? 42.484 92.967 37.983 1.00 28.84 11 MET E N 1
ATOM 6222 C CA . MET D 1 10 ? 42.132 92.070 36.893 1.00 30.86 11 MET E CA 1
ATOM 6223 C C . MET D 1 10 ? 41.779 92.802 35.600 1.00 31.63 11 MET E C 1
ATOM 6224 O O . MET D 1 10 ? 40.951 93.713 35.577 1.00 28.59 11 MET E O 1
ATOM 6229 N N . ASP D 1 11 ? 42.423 92.378 34.520 1.00 33.47 12 ASP E N 1
ATOM 6230 C CA . ASP D 1 11 ? 42.210 92.950 33.200 1.00 37.15 12 ASP E CA 1
ATOM 6231 C C . ASP D 1 11 ? 42.295 91.778 32.230 1.00 38.59 12 ASP E C 1
ATOM 6232 O O . ASP D 1 11 ? 43.268 91.643 31.488 1.00 39.75 12 ASP E O 1
ATOM 6237 N N . LEU D 1 12 ? 41.279 90.926 32.254 1.00 38.52 13 LEU E N 1
ATOM 6238 C CA . LEU D 1 12 ? 41.252 89.752 31.401 1.00 38.51 13 LEU E CA 1
ATOM 6239 C C . LEU D 1 12 ? 40.132 89.839 30.373 1.00 38.88 13 LEU E C 1
ATOM 6240 O O . LEU D 1 12 ? 39.055 89.283 30.571 1.00 39.30 13 LEU E O 1
ATOM 6245 N N . GLY D 1 18 ? 44.094 98.356 30.504 1.00 26.94 19 GLY E N 1
ATOM 6246 C CA . GLY D 1 18 ? 44.787 98.967 31.629 1.00 25.43 19 GLY E CA 1
ATOM 6247 C C . GLY D 1 18 ? 44.003 99.081 32.933 1.00 23.83 19 GLY E C 1
ATOM 6248 O O . GLY D 1 18 ? 44.487 99.695 33.887 1.00 23.48 19 GLY E O 1
ATOM 6249 N N . VAL D 1 19 ? 42.802 98.505 32.996 1.00 22.29 20 VAL E N 1
ATOM 6250 C CA . VAL D 1 19 ? 42.011 98.582 34.226 1.00 20.48 20 VAL E CA 1
ATOM 6251 C C . VAL D 1 19 ? 42.673 97.844 35.388 1.00 20.20 20 VAL E C 1
ATOM 6252 O O . VAL D 1 19 ? 42.300 98.044 36.539 1.00 17.44 20 VAL E O 1
ATOM 6256 N N . ASP D 1 20 ? 43.661 97.001 35.095 1.00 20.05 21 ASP E N 1
ATOM 6257 C CA . ASP D 1 20 ? 44.350 96.271 36.157 1.00 19.54 21 ASP E CA 1
ATOM 6258 C C . ASP D 1 20 ? 45.158 97.226 37.038 1.00 19.83 21 ASP E C 1
ATOM 6259 O O . ASP D 1 20 ? 45.618 96.853 38.114 1.00 19.59 21 ASP E O 1
ATOM 6264 N N . MET D 1 21 ? 45.326 98.460 36.573 1.00 18.68 22 MET E N 1
ATOM 6265 C CA . MET D 1 21 ? 46.050 99.481 37.328 1.00 19.29 22 MET E CA 1
ATOM 6266 C C . MET D 1 21 ? 45.057 100.277 38.188 1.00 17.86 22 MET E C 1
ATOM 6267 O O . MET D 1 21 ? 45.457 101.115 38.999 1.00 16.37 22 MET E O 1
ATOM 6272 N N . GLY D 1 22 ? 43.766 99.999 38.003 1.00 17.71 23 GLY E N 1
ATOM 6273 C CA . GLY D 1 22 ? 42.723 100.689 38.748 1.00 16.60 23 GLY E CA 1
ATOM 6274 C C . GLY D 1 22 ? 42.852 100.674 40.266 1.00 16.55 23 GLY E C 1
ATOM 6275 O O . GLY D 1 22 ? 42.655 101.708 40.913 1.00 15.42 23 GLY E O 1
ATOM 6276 N N . PRO D 1 23 ? 43.154 99.514 40.871 1.00 16.59 24 PRO E N 1
ATOM 6277 C CA . PRO D 1 23 ? 43.287 99.467 42.330 1.00 16.79 24 PRO E CA 1
ATOM 6278 C C . PRO D 1 23 ? 44.361 100.420 42.845 1.00 17.79 24 PRO E C 1
ATOM 6279 O O . PRO D 1 23 ? 44.164 101.095 43.858 1.00 19.08 24 PRO E O 1
ATOM 6283 N N . SER D 1 24 ? 45.497 100.477 42.161 1.00 16.73 25 SER E N 1
ATOM 6284 C CA . SER D 1 24 ? 46.554 101.389 42.572 1.00 18.54 25 SER E CA 1
ATOM 6285 C C . SER D 1 24 ? 46.120 102.838 42.437 1.00 16.30 25 SER E C 1
ATOM 6286 O O . SER D 1 24 ? 46.394 103.662 43.302 1.00 17.07 25 SER E O 1
ATOM 6289 N N . ALA D 1 25 ? 45.439 103.143 41.341 1.00 15.59 26 ALA E N 1
ATOM 6290 C CA . ALA D 1 25 ? 44.969 104.497 41.094 1.00 16.34 26 ALA E CA 1
ATOM 6291 C C . ALA D 1 25 ? 44.028 104.939 42.207 1.00 16.11 26 ALA E C 1
ATOM 6292 O O . ALA D 1 25 ? 44.132 106.056 42.711 1.00 16.31 26 ALA E O 1
ATOM 6294 N N . LEU D 1 26 ? 43.115 104.052 42.596 1.00 16.44 27 LEU E N 1
ATOM 6295 C CA . LEU D 1 26 ? 42.159 104.363 43.653 1.00 15.71 27 LEU E CA 1
ATOM 6296 C C . LEU D 1 26 ? 42.853 104.558 44.995 1.00 18.00 27 LEU E C 1
ATOM 6297 O O . LEU D 1 26 ? 42.484 105.442 45.771 1.00 15.96 27 LEU E O 1
ATOM 6302 N N . ARG D 1 27 ? 43.859 103.732 45.275 1.00 18.45 28 ARG E N 1
ATOM 6303 C CA . ARG D 1 27 ? 44.598 103.871 46.525 1.00 19.14 28 ARG E CA 1
ATOM 6304 C C . ARG D 1 27 ? 45.361 105.194 46.493 1.00 19.30 28 ARG E C 1
ATOM 6305 O O . ARG D 1 27 ? 45.434 105.898 47.496 1.00 19.46 28 ARG E O 1
ATOM 6313 N N . TYR D 1 28 ? 45.926 105.535 45.336 1.00 19.90 29 TYR E N 1
ATOM 6314 C CA . TYR D 1 28 ? 46.668 106.786 45.201 1.00 21.03 29 TYR E CA 1
ATOM 6315 C C . TYR D 1 28 ? 45.775 108.016 45.347 1.00 20.26 29 TYR E C 1
ATOM 6316 O O . TYR D 1 28 ? 46.254 109.096 45.666 1.00 20.15 29 TYR E O 1
ATOM 6325 N N . ALA D 1 29 ? 44.475 107.852 45.124 1.00 17.91 30 ALA E N 1
ATOM 6326 C CA . ALA D 1 29 ? 43.534 108.960 45.289 1.00 17.59 30 ALA E CA 1
ATOM 6327 C C . ALA D 1 29 ? 43.161 109.087 46.775 1.00 17.84 30 ALA E C 1
ATOM 6328 O O . ALA D 1 29 ? 42.181 109.750 47.136 1.00 18.07 30 ALA E O 1
ATOM 6330 N N . ARG D 1 30 ? 43.939 108.413 47.621 1.00 17.32 31 ARG E N 1
ATOM 6331 C CA . ARG D 1 30 ? 43.775 108.433 49.078 1.00 18.49 31 ARG E CA 1
ATOM 6332 C C . ARG D 1 30 ? 42.428 107.975 49.643 1.00 18.58 31 ARG E C 1
ATOM 6333 O O . ARG D 1 30 ? 41.909 108.560 50.599 1.00 19.39 31 ARG E O 1
ATOM 6341 N N . LEU D 1 31 ? 41.870 106.919 49.062 1.00 17.42 32 LEU E N 1
ATOM 6342 C CA . LEU D 1 31 ? 40.593 106.379 49.512 1.00 16.62 32 LEU E CA 1
ATOM 6343 C C . LEU D 1 31 ? 40.656 106.052 50.999 1.00 17.77 32 LEU E C 1
ATOM 6344 O O . LEU D 1 31 ? 39.755 106.353 51.786 1.00 18.13 32 LEU E O 1
ATOM 6349 N N . LEU D 1 32 ? 41.750 105.411 51.361 1.00 18.24 33 LEU E N 1
ATOM 6350 C CA . LEU D 1 32 ? 41.979 104.968 52.714 1.00 21.59 33 LEU E CA 1
ATOM 6351 C C . LEU D 1 32 ? 42.111 106.081 53.745 1.00 20.59 33 LEU E C 1
ATOM 6352 O O . LEU D 1 32 ? 41.450 106.057 54.781 1.00 17.99 33 LEU E O 1
ATOM 6357 N N . GLU D 1 33 ? 42.956 107.058 53.452 1.00 20.57 34 GLU E N 1
ATOM 6358 C CA . GLU D 1 33 ? 43.169 108.170 54.358 1.00 21.02 34 GLU E CA 1
ATOM 6359 C C . GLU D 1 33 ? 41.870 108.941 54.551 1.00 20.62 34 GLU E C 1
ATOM 6360 O O . GLU D 1 33 ? 41.542 109.361 55.666 1.00 18.77 34 GLU E O 1
ATOM 6366 N N . GLN D 1 34 ? 41.124 109.123 53.462 1.00 17.39 35 GLN E N 1
ATOM 6367 C CA . GLN D 1 34 ? 39.877 109.866 53.535 1.00 17.19 35 GLN E CA 1
ATOM 6368 C C . GLN D 1 34 ? 38.794 109.106 54.292 1.00 17.89 35 GLN E C 1
ATOM 6369 O O . GLN D 1 34 ? 37.981 109.714 54.988 1.00 18.00 35 GLN E O 1
ATOM 6375 N N . LEU D 1 35 ? 38.778 107.781 54.174 1.00 17.47 36 LEU E N 1
ATOM 6376 C CA . LEU D 1 35 ? 37.795 106.999 54.918 1.00 17.73 36 LEU E CA 1
ATOM 6377 C C . LEU D 1 35 ? 38.067 107.168 56.415 1.00 17.66 36 LEU E C 1
ATOM 6378 O O . LEU D 1 35 ? 37.129 107.247 57.219 1.00 16.60 36 LEU E O 1
ATOM 6383 N N . GLU D 1 36 ? 39.349 107.232 56.780 1.00 19.43 37 GLU E N 1
ATOM 6384 C CA . GLU D 1 36 ? 39.733 107.419 58.177 1.00 21.56 37 GLU E CA 1
ATOM 6385 C C . GLU D 1 36 ? 39.336 108.810 58.666 1.00 22.00 37 GLU E C 1
ATOM 6386 O O . GLU D 1 36 ? 38.861 108.952 59.791 1.00 22.75 37 GLU E O 1
ATOM 6392 N N . ASP D 1 37 ? 39.532 109.832 57.829 1.00 23.29 38 ASP E N 1
ATOM 6393 C CA . ASP D 1 37 ? 39.168 111.199 58.207 1.00 24.79 38 ASP E CA 1
ATOM 6394 C C . ASP D 1 37 ? 37.680 111.241 58.487 1.00 25.38 38 ASP E C 1
ATOM 6395 O O . ASP D 1 37 ? 37.197 112.078 59.249 1.00 27.00 38 ASP E O 1
ATOM 6400 N N . LEU D 1 38 ? 36.956 110.334 57.844 1.00 24.37 39 LEU E N 1
ATOM 6401 C CA . LEU D 1 38 ? 35.515 110.260 57.983 1.00 24.29 39 LEU E CA 1
ATOM 6402 C C . LEU D 1 38 ? 35.141 109.568 59.286 1.00 23.48 39 LEU E C 1
ATOM 6403 O O . LEU D 1 38 ? 33.976 109.547 59.674 1.00 23.92 39 LEU E O 1
ATOM 6408 N N . GLY D 1 39 ? 36.135 108.998 59.959 1.00 23.05 40 GLY E N 1
ATOM 6409 C CA . GLY D 1 39 ? 35.871 108.342 61.224 1.00 23.81 40 GLY E CA 1
ATOM 6410 C C . GLY D 1 39 ? 35.849 106.825 61.225 1.00 24.56 40 GLY E C 1
ATOM 6411 O O . GLY D 1 39 ? 35.589 106.217 62.253 1.00 25.48 40 GLY E O 1
ATOM 6412 N N . TYR D 1 40 ? 36.117 106.210 60.083 1.00 22.64 41 TYR E N 1
ATOM 6413 C CA . TYR D 1 40 ? 36.134 104.752 59.981 1.00 21.66 41 TYR E CA 1
ATOM 6414 C C . TYR D 1 40 ? 37.509 104.196 60.317 1.00 21.77 41 TYR E C 1
ATOM 6415 O O . TYR D 1 40 ? 38.520 104.849 60.067 1.00 23.38 41 TYR E O 1
ATOM 6424 N N . THR D 1 41 ? 37.559 102.999 60.892 1.00 21.39 42 THR E N 1
ATOM 6425 C CA . THR D 1 41 ? 38.857 102.389 61.132 1.00 23.92 42 THR E CA 1
ATOM 6426 C C . THR D 1 41 ? 38.963 101.549 59.863 1.00 23.30 42 THR E C 1
ATOM 6427 O O . THR D 1 41 ? 38.033 100.810 59.523 1.00 24.16 42 THR E O 1
ATOM 6431 N N . VAL D 1 42 ? 40.071 101.694 59.145 1.00 24.20 43 VAL E N 1
ATOM 6432 C CA . VAL D 1 42 ? 40.254 101.002 57.879 1.00 24.86 43 VAL E CA 1
ATOM 6433 C C . VAL D 1 42 ? 41.425 100.029 57.807 1.00 25.67 43 VAL E C 1
ATOM 6434 O O . VAL D 1 42 ? 42.491 100.270 58.370 1.00 26.20 43 VAL E O 1
ATOM 6438 N N . GLU D 1 43 ? 41.209 98.933 57.088 1.00 24.90 44 GLU E N 1
ATOM 6439 C CA . GLU D 1 43 ? 42.232 97.918 56.889 1.00 25.71 44 GLU E CA 1
ATOM 6440 C C . GLU D 1 43 ? 42.357 97.566 55.405 1.00 24.24 44 GLU E C 1
ATOM 6441 O O . GLU D 1 43 ? 41.371 97.221 54.758 1.00 21.55 44 GLU E O 1
ATOM 6447 N N . ASP D 1 44 ? 43.568 97.671 54.866 1.00 23.35 45 ASP E N 1
ATOM 6448 C CA . ASP D 1 44 ? 43.803 97.340 53.468 1.00 23.87 45 ASP E CA 1
ATOM 6449 C C . ASP D 1 44 ? 44.240 95.883 53.408 1.00 24.50 45 ASP E C 1
ATOM 6450 O O . ASP D 1 44 ? 45.305 95.530 53.907 1.00 25.59 45 ASP E O 1
ATOM 6455 N N . LEU D 1 45 ? 43.420 95.044 52.794 1.00 24.18 46 LEU E N 1
ATOM 6456 C CA . LEU D 1 45 ? 43.728 93.628 52.685 1.00 25.05 46 LEU E CA 1
ATOM 6457 C C . LEU D 1 45 ? 44.667 93.298 51.530 1.00 26.31 46 LEU E C 1
ATOM 6458 O O . LEU D 1 45 ? 44.974 92.131 51.291 1.00 27.81 46 LEU E O 1
ATOM 6463 N N . GLY D 1 46 ? 45.126 94.318 50.817 1.00 25.68 47 GLY E N 1
ATOM 6464 C CA . GLY D 1 46 ? 46.010 94.077 49.696 1.00 24.97 47 GLY E CA 1
ATOM 6465 C C . GLY D 1 46 ? 45.229 93.672 48.461 1.00 25.26 47 GLY E C 1
ATOM 6466 O O . GLY D 1 46 ? 44.053 94.017 48.317 1.00 25.02 47 GLY E O 1
ATOM 6467 N N . ASP D 1 47 ? 45.875 92.937 47.564 1.00 23.98 48 ASP E N 1
ATOM 6468 C CA . ASP D 1 47 ? 45.218 92.499 46.340 1.00 25.92 48 ASP E CA 1
ATOM 6469 C C . ASP D 1 47 ? 45.046 91.000 46.239 1.00 27.60 48 ASP E C 1
ATOM 6470 O O . ASP D 1 47 ? 45.835 90.226 46.776 1.00 28.35 48 ASP E O 1
ATOM 6475 N N . VAL D 1 48 ? 44.001 90.598 45.530 1.00 28.51 49 VAL E N 1
ATOM 6476 C CA . VAL D 1 48 ? 43.739 89.192 45.293 1.00 28.91 49 VAL E CA 1
ATOM 6477 C C . VAL D 1 48 ? 44.640 88.818 44.117 1.00 29.51 49 VAL E C 1
ATOM 6478 O O . VAL D 1 48 ? 44.720 89.548 43.132 1.00 27.85 49 VAL E O 1
ATOM 6482 N N . PRO D 1 49 ? 45.349 87.688 44.214 1.00 31.54 50 PRO E N 1
ATOM 6483 C CA . PRO D 1 49 ? 46.234 87.264 43.125 1.00 32.47 50 PRO E CA 1
ATOM 6484 C C . PRO D 1 49 ? 45.459 87.083 41.818 1.00 32.69 50 PRO E C 1
ATOM 6485 O O . PRO D 1 49 ? 44.396 86.469 41.808 1.00 33.44 50 PRO E O 1
ATOM 6489 N N . VAL D 1 50 ? 45.981 87.618 40.722 1.00 35.01 51 VAL E N 1
ATOM 6490 C CA . VAL D 1 50 ? 45.313 87.479 39.432 1.00 37.22 51 VAL E CA 1
ATOM 6491 C C . VAL D 1 50 ? 46.288 87.017 38.358 1.00 38.67 51 VAL E C 1
ATOM 6492 O O . VAL D 1 50 ? 47.274 87.687 38.067 1.00 40.31 51 VAL E O 1
ATOM 6496 N N . SER D 1 51 ? 45.999 85.866 37.765 1.00 41.28 52 SER E N 1
ATOM 6497 C CA . SER D 1 51 ? 46.847 85.309 36.724 1.00 43.30 52 SER E CA 1
ATOM 6498 C C . SER D 1 51 ? 46.025 85.078 35.466 1.00 44.14 52 SER E C 1
ATOM 6499 O O . SER D 1 51 ? 45.104 84.264 35.464 1.00 45.98 52 SER E O 1
ATOM 6501 N N . LEU D 1 63 ? 33.934 82.915 27.286 1.00 51.78 64 LEU E N 1
ATOM 6502 C CA . LEU D 1 63 ? 35.077 82.358 26.568 1.00 51.53 64 LEU E CA 1
ATOM 6503 C C . LEU D 1 63 ? 36.435 82.735 27.166 1.00 50.23 64 LEU E C 1
ATOM 6504 O O . LEU D 1 63 ? 36.997 82.001 27.978 1.00 49.34 64 LEU E O 1
ATOM 6509 N N . ALA D 1 64 ? 36.948 83.888 26.744 1.00 49.40 65 ALA E N 1
ATOM 6510 C CA . ALA D 1 64 ? 38.250 84.396 27.171 1.00 48.34 65 ALA E CA 1
ATOM 6511 C C . ALA D 1 64 ? 38.545 84.386 28.668 1.00 47.42 65 ALA E C 1
ATOM 6512 O O . ALA D 1 64 ? 37.847 85.024 29.456 1.00 48.26 65 ALA E O 1
ATOM 6514 N N . TYR D 1 65 ? 39.593 83.657 29.045 1.00 45.25 66 TYR E N 1
ATOM 6515 C CA . TYR D 1 65 ? 40.038 83.575 30.435 1.00 42.85 66 TYR E CA 1
ATOM 6516 C C . TYR D 1 65 ? 38.976 83.205 31.463 1.00 40.30 66 TYR E C 1
ATOM 6517 O O . TYR D 1 65 ? 39.114 83.561 32.630 1.00 38.18 66 TYR E O 1
ATOM 6526 N N . LEU D 1 66 ? 37.928 82.496 31.054 1.00 37.97 67 LEU E N 1
ATOM 6527 C CA . LEU D 1 66 ? 36.873 82.139 31.995 1.00 36.97 67 LEU E CA 1
ATOM 6528 C C . LEU D 1 66 ? 37.391 81.468 33.269 1.00 36.98 67 LEU E C 1
ATOM 6529 O O . LEU D 1 66 ? 37.029 81.876 34.375 1.00 36.54 67 LEU E O 1
ATOM 6534 N N . GLU D 1 67 ? 38.237 80.451 33.128 1.00 36.09 68 GLU E N 1
ATOM 6535 C CA . GLU D 1 67 ? 38.759 79.752 34.304 1.00 36.10 68 GLU E CA 1
ATOM 6536 C C . GLU D 1 67 ? 39.646 80.627 35.187 1.00 35.33 68 GLU E C 1
ATOM 6537 O O . GLU D 1 67 ? 39.623 80.512 36.410 1.00 34.11 68 GLU E O 1
ATOM 6543 N N . GLU D 1 68 ? 40.427 81.502 34.568 1.00 35.36 69 GLU E N 1
ATOM 6544 C CA . GLU D 1 68 ? 41.295 82.387 35.328 1.00 35.92 69 GLU E CA 1
ATOM 6545 C C . GLU D 1 68 ? 40.449 83.393 36.099 1.00 34.15 69 GLU E C 1
ATOM 6546 O O . GLU D 1 68 ? 40.737 83.719 37.252 1.00 33.59 69 GLU E O 1
ATOM 6552 N N . ILE D 1 69 ? 39.394 83.872 35.455 1.00 31.83 70 ILE E N 1
ATOM 6553 C CA . ILE D 1 69 ? 38.495 84.823 36.083 1.00 29.50 70 ILE E CA 1
ATOM 6554 C C . ILE D 1 69 ? 37.789 84.135 37.245 1.00 28.89 70 ILE E C 1
ATOM 6555 O O . ILE D 1 69 ? 37.699 84.688 38.338 1.00 25.70 70 ILE E O 1
ATOM 6560 N N . ARG D 1 70 ? 37.307 82.917 37.001 1.00 28.25 71 ARG E N 1
ATOM 6561 C CA . ARG D 1 70 ? 36.612 82.130 38.017 1.00 28.52 71 ARG E CA 1
ATOM 6562 C C . ARG D 1 70 ? 37.498 81.936 39.245 1.00 28.61 71 ARG E C 1
ATOM 6563 O O . ARG D 1 70 ? 37.048 82.092 40.376 1.00 28.16 71 ARG E O 1
ATOM 6571 N N . ALA D 1 71 ? 38.764 81.603 39.007 1.00 27.97 72 ALA E N 1
ATOM 6572 C CA . ALA D 1 71 ? 39.720 81.372 40.089 1.00 28.68 72 ALA E CA 1
ATOM 6573 C C . ALA D 1 71 ? 39.912 82.603 40.960 1.00 28.63 72 ALA E C 1
ATOM 6574 O O . ALA D 1 71 ? 39.854 82.519 42.188 1.00 28.36 72 ALA E O 1
ATOM 6576 N N . ALA D 1 72 ? 40.150 83.743 40.319 1.00 28.36 73 ALA E N 1
ATOM 6577 C CA . ALA D 1 72 ? 40.362 84.991 41.040 1.00 28.41 73 ALA E CA 1
ATOM 6578 C C . ALA D 1 72 ? 39.112 85.415 41.808 1.00 27.46 73 ALA E C 1
ATOM 6579 O O . ALA D 1 72 ? 39.189 85.760 42.990 1.00 26.67 73 ALA E O 1
ATOM 6581 N N . ALA D 1 73 ? 37.964 85.378 41.136 1.00 25.76 74 ALA E N 1
ATOM 6582 C CA . ALA D 1 73 ? 36.698 85.768 41.750 1.00 25.08 74 ALA E CA 1
ATOM 6583 C C . ALA D 1 73 ? 36.360 84.865 42.932 1.00 25.18 74 ALA E C 1
ATOM 6584 O O . ALA D 1 73 ? 35.729 85.298 43.900 1.00 24.77 74 ALA E O 1
ATOM 6586 N N . LEU D 1 74 ? 36.789 83.608 42.850 1.00 25.44 75 LEU E N 1
ATOM 6587 C CA . LEU D 1 74 ? 36.535 82.646 43.912 1.00 26.08 75 LEU E CA 1
ATOM 6588 C C . LEU D 1 74 ? 37.373 82.998 45.134 1.00 24.55 75 LEU E C 1
ATOM 6589 O O . LEU D 1 74 ? 36.910 82.886 46.265 1.00 25.60 75 LEU E O 1
ATOM 6594 N N . VAL D 1 75 ? 38.609 83.424 44.907 1.00 24.26 76 VAL E N 1
ATOM 6595 C CA . VAL D 1 75 ? 39.475 83.809 46.013 1.00 23.73 76 VAL E CA 1
ATOM 6596 C C . VAL D 1 75 ? 38.853 85.037 46.681 1.00 23.53 76 VAL E C 1
ATOM 6597 O O . VAL D 1 75 ? 38.821 85.152 47.911 1.00 22.68 76 VAL E O 1
ATOM 6601 N N . LEU D 1 76 ? 38.342 85.943 45.855 1.00 20.57 77 LEU E N 1
ATOM 6602 C CA . LEU D 1 76 ? 37.703 87.152 46.349 1.00 19.42 77 LEU E CA 1
ATOM 6603 C C . LEU D 1 76 ? 36.464 86.822 47.184 1.00 16.98 77 LEU E C 1
ATOM 6604 O O . LEU D 1 76 ? 36.280 87.353 48.276 1.00 17.91 77 LEU E O 1
ATOM 6609 N N . LYS D 1 77 ? 35.612 85.946 46.661 1.00 18.12 78 LYS E N 1
ATOM 6610 C CA . LYS D 1 77 ? 34.395 85.546 47.356 1.00 17.78 78 LYS E CA 1
ATOM 6611 C C . LYS D 1 77 ? 34.706 84.997 48.746 1.00 20.74 78 LYS E C 1
ATOM 6612 O O . LYS D 1 77 ? 34.073 85.379 49.736 1.00 19.11 78 LYS E O 1
ATOM 6618 N N . GLU D 1 78 ? 35.687 84.100 48.809 1.00 22.30 79 GLU E N 1
ATOM 6619 C CA . GLU D 1 78 ? 36.087 83.481 50.066 1.00 25.43 79 GLU E CA 1
ATOM 6620 C C . GLU D 1 78 ? 36.653 84.506 51.041 1.00 24.23 79 GLU E C 1
ATOM 6621 O O . GLU D 1 78 ? 36.349 84.475 52.229 1.00 23.61 79 GLU E O 1
ATOM 6627 N N . ARG D 1 79 ? 37.474 85.418 50.535 1.00 24.99 80 ARG E N 1
ATOM 6628 C CA . ARG D 1 79 ? 38.065 86.446 51.380 1.00 25.88 80 ARG E CA 1
ATOM 6629 C C . ARG D 1 79 ? 36.974 87.317 52.017 1.00 25.59 80 ARG E C 1
ATOM 6630 O O . ARG D 1 79 ? 37.026 87.624 53.211 1.00 25.41 80 ARG E O 1
ATOM 6638 N N . LEU D 1 80 ? 35.980 87.709 51.227 1.00 24.48 81 LEU E N 1
ATOM 6639 C CA . LEU D 1 80 ? 34.898 88.545 51.747 1.00 24.49 81 LEU E CA 1
ATOM 6640 C C . LEU D 1 80 ? 33.969 87.788 52.692 1.00 25.32 81 LEU E C 1
ATOM 6641 O O . LEU D 1 80 ? 33.511 88.336 53.694 1.00 26.14 81 LEU E O 1
ATOM 6646 N N . ALA D 1 81 ? 33.693 86.530 52.370 1.00 25.62 82 ALA E N 1
ATOM 6647 C CA . ALA D 1 81 ? 32.816 85.712 53.197 1.00 26.94 82 ALA E CA 1
ATOM 6648 C C . ALA D 1 81 ? 33.430 85.462 54.572 1.00 27.23 82 ALA E C 1
ATOM 6649 O O . ALA D 1 81 ? 32.716 85.293 55.556 1.00 28.54 82 ALA E O 1
ATOM 6651 N N . ALA D 1 82 ? 34.756 85.452 54.634 1.00 27.51 83 ALA E N 1
ATOM 6652 C CA . ALA D 1 82 ? 35.462 85.201 55.886 1.00 28.81 83 ALA E CA 1
ATOM 6653 C C . ALA D 1 82 ? 35.574 86.430 56.788 1.00 29.23 83 ALA E C 1
ATOM 6654 O O . ALA D 1 82 ? 35.963 86.319 57.948 1.00 29.41 83 ALA E O 1
ATOM 6656 N N . LEU D 1 83 ? 35.240 87.603 56.265 1.00 28.90 84 LEU E N 1
ATOM 6657 C CA . LEU D 1 83 ? 35.334 88.825 57.062 1.00 29.13 84 LEU E CA 1
ATOM 6658 C C . LEU D 1 83 ? 34.377 88.818 58.244 1.00 29.01 84 LEU E C 1
ATOM 6659 O O . LEU D 1 83 ? 33.269 88.315 58.144 1.00 26.89 84 LEU E O 1
ATOM 6664 N N . PRO D 1 84 ? 34.799 89.365 59.391 1.00 29.27 85 PRO E N 1
ATOM 6665 C CA . PRO D 1 84 ? 33.856 89.357 60.507 1.00 30.17 85 PRO E CA 1
ATOM 6666 C C . PRO D 1 84 ? 32.663 90.236 60.137 1.00 32.99 85 PRO E C 1
ATOM 6667 O O . PRO D 1 84 ? 32.814 91.256 59.463 1.00 32.17 85 PRO E O 1
ATOM 6671 N N . GLU D 1 85 ? 31.468 89.844 60.549 1.00 33.48 86 GLU E N 1
ATOM 6672 C CA . GLU D 1 85 ? 30.315 90.657 60.219 1.00 36.21 86 GLU E CA 1
ATOM 6673 C C . GLU D 1 85 ? 30.441 92.028 60.878 1.00 33.80 86 GLU E C 1
ATOM 6674 O O . GLU D 1 85 ? 30.997 92.163 61.965 1.00 33.26 86 GLU E O 1
ATOM 6680 N N . GLY D 1 86 ? 29.957 93.054 60.188 1.00 30.45 87 GLY E N 1
ATOM 6681 C CA . GLY D 1 86 ? 30.066 94.407 60.700 1.00 26.04 87 GLY E CA 1
ATOM 6682 C C . GLY D 1 86 ? 31.200 95.153 60.006 1.00 24.96 87 GLY E C 1
ATOM 6683 O O . GLY D 1 86 ? 31.367 96.361 60.180 1.00 23.79 87 GLY E O 1
ATOM 6684 N N . VAL D 1 87 ? 31.993 94.429 59.223 1.00 21.40 88 VAL E N 1
ATOM 6685 C CA . VAL D 1 87 ? 33.101 95.031 58.490 1.00 20.90 88 VAL E CA 1
ATOM 6686 C C . VAL D 1 87 ? 32.649 95.286 57.052 1.00 20.81 88 VAL E C 1
ATOM 6687 O O . VAL D 1 87 ? 32.383 94.348 56.305 1.00 21.01 88 VAL E O 1
ATOM 6691 N N . PHE D 1 88 ? 32.563 96.561 56.681 1.00 19.86 89 PHE E N 1
ATOM 6692 C CA . PHE D 1 88 ? 32.124 96.970 55.346 1.00 16.28 89 PHE E CA 1
ATOM 6693 C C . PHE D 1 88 ? 33.209 96.753 54.286 1.00 14.56 89 PHE E C 1
ATOM 6694 O O . PHE D 1 88 ? 34.282 97.352 54.347 1.00 14.92 89 PHE E O 1
ATOM 6702 N N . PRO D 1 89 ? 32.942 95.893 53.292 1.00 13.99 90 PRO E N 1
ATOM 6703 C CA . PRO D 1 89 ? 33.954 95.651 52.259 1.00 13.94 90 PRO E CA 1
ATOM 6704 C C . PRO D 1 89 ? 33.846 96.551 51.021 1.00 15.48 90 PRO E C 1
ATOM 6705 O O . PRO D 1 89 ? 32.753 96.760 50.483 1.00 14.53 90 PRO E O 1
ATOM 6709 N N . ILE D 1 90 ? 34.989 97.077 50.589 1.00 15.14 91 ILE E N 1
ATOM 6710 C CA . ILE D 1 90 ? 35.069 97.915 49.394 1.00 15.90 91 ILE E CA 1
ATOM 6711 C C . ILE D 1 90 ? 36.065 97.213 48.482 1.00 16.01 91 ILE E C 1
ATOM 6712 O O . ILE D 1 90 ? 37.243 97.083 48.815 1.00 17.39 91 ILE E O 1
ATOM 6717 N N . VAL D 1 91 ? 35.592 96.749 47.336 1.00 15.97 92 VAL E N 1
ATOM 6718 C CA . VAL D 1 91 ? 36.460 96.061 46.403 1.00 15.21 92 VAL E CA 1
ATOM 6719 C C . VAL D 1 91 ? 36.877 97.012 45.291 1.00 15.68 92 VAL E C 1
ATOM 6720 O O . VAL D 1 91 ? 36.031 97.619 44.633 1.00 16.20 92 VAL E O 1
ATOM 6724 N N . LEU D 1 92 ? 38.185 97.141 45.099 1.00 15.41 93 LEU E N 1
ATOM 6725 C CA . LEU D 1 92 ? 38.739 98.023 44.083 1.00 16.49 93 LEU E CA 1
ATOM 6726 C C . LEU D 1 92 ? 39.028 97.172 42.877 1.00 19.32 93 LEU E C 1
ATOM 6727 O O . LEU D 1 92 ? 39.722 96.153 42.961 1.00 18.82 93 LEU E O 1
ATOM 6732 N N . GLY D 1 93 ? 38.536 97.572 41.725 1.00 20.41 94 GLY E N 1
ATOM 6733 C CA . GLY D 1 93 ? 38.819 96.693 40.630 1.00 23.65 94 GLY E CA 1
ATOM 6734 C C . GLY D 1 93 ? 39.363 97.189 39.334 1.00 27.19 94 GLY E C 1
ATOM 6735 O O . GLY D 1 93 ? 39.700 98.363 39.128 1.00 26.82 94 GLY E O 1
ATOM 6736 N N . GLY D 1 94 ? 39.497 96.178 38.490 1.00 27.55 95 GLY E N 1
ATOM 6737 C CA . GLY D 1 94 ? 39.902 96.316 37.131 1.00 23.87 95 GLY E CA 1
ATOM 6738 C C . GLY D 1 94 ? 38.545 95.911 36.598 1.00 22.65 95 GLY E C 1
ATOM 6739 O O . GLY D 1 94 ? 37.561 96.587 36.896 1.00 21.07 95 GLY E O 1
ATOM 6740 N N . ASP D 1 95 ? 38.473 94.784 35.893 1.00 21.63 96 ASP E N 1
ATOM 6741 C CA . ASP D 1 95 ? 37.216 94.304 35.305 1.00 21.54 96 ASP E CA 1
ATOM 6742 C C . ASP D 1 95 ? 36.025 94.223 36.244 1.00 19.15 96 ASP E C 1
ATOM 6743 O O . ASP D 1 95 ? 36.156 93.860 37.415 1.00 18.32 96 ASP E O 1
ATOM 6748 N N . HIS D 1 96 ? 34.852 94.529 35.708 1.00 16.60 97 HIS E N 1
ATOM 6749 C CA . HIS D 1 96 ? 33.638 94.448 36.499 1.00 16.66 97 HIS E CA 1
ATOM 6750 C C . HIS D 1 96 ? 33.329 92.974 36.755 1.00 15.93 97 HIS E C 1
ATOM 6751 O O . HIS D 1 96 ? 32.441 92.645 37.528 1.00 16.89 97 HIS E O 1
ATOM 6758 N N . SER D 1 97 ? 34.077 92.090 36.109 1.00 16.50 98 SER E N 1
ATOM 6759 C CA . SER D 1 97 ? 33.896 90.650 36.299 1.00 18.77 98 SER E CA 1
ATOM 6760 C C . SER D 1 97 ? 34.102 90.248 37.753 1.00 17.31 98 SER E C 1
ATOM 6761 O O . SER D 1 97 ? 33.569 89.238 38.208 1.00 18.46 98 SER E O 1
ATOM 6764 N N . LEU D 1 98 ? 34.892 91.037 38.475 1.00 15.74 99 LEU E N 1
ATOM 6765 C CA . LEU D 1 98 ? 35.175 90.754 39.873 1.00 15.43 99 LEU E CA 1
ATOM 6766 C C . LEU D 1 98 ? 33.906 90.747 40.727 1.00 15.17 99 LEU E C 1
ATOM 6767 O O . LEU D 1 98 ? 33.868 90.131 41.796 1.00 15.51 99 LEU E O 1
ATOM 6772 N N . SER D 1 99 ? 32.863 91.423 40.260 1.00 15.87 100 SER E N 1
ATOM 6773 C CA . SER D 1 99 ? 31.620 91.476 41.024 1.00 15.77 100 SER E CA 1
ATOM 6774 C C . SER D 1 99 ? 30.953 90.112 41.203 1.00 15.83 100 SER E C 1
ATOM 6775 O O . SER D 1 99 ? 30.134 89.948 42.097 1.00 14.63 100 SER E O 1
ATOM 6778 N N . MET D 1 100 ? 31.281 89.139 40.356 1.00 16.48 101 MET E N 1
ATOM 6779 C CA . MET D 1 100 ? 30.694 87.810 40.521 1.00 16.91 101 MET E CA 1
ATOM 6780 C C . MET D 1 100 ? 31.150 87.299 41.889 1.00 15.16 101 MET E C 1
ATOM 6781 O O . MET D 1 100 ? 30.386 86.693 42.627 1.00 15.83 101 MET E O 1
ATOM 6786 N N . GLY D 1 101 ? 32.410 87.562 42.212 1.00 16.48 102 GLY E N 1
ATOM 6787 C CA . GLY D 1 101 ? 32.950 87.142 43.489 1.00 16.64 102 GLY E CA 1
ATOM 6788 C C . GLY D 1 101 ? 32.632 88.080 44.644 1.00 17.59 102 GLY E C 1
ATOM 6789 O O . GLY D 1 101 ? 32.370 87.613 45.759 1.00 17.66 102 GLY E O 1
ATOM 6790 N N . SER D 1 102 ? 32.650 89.393 44.400 1.00 15.64 103 SER E N 1
ATOM 6791 C CA . SER D 1 102 ? 32.367 90.344 45.473 1.00 15.63 103 SER E CA 1
ATOM 6792 C C . SER D 1 102 ? 30.933 90.245 45.983 1.00 14.32 103 SER E C 1
ATOM 6793 O O . SER D 1 102 ? 30.708 90.167 47.189 1.00 15.54 103 SER E O 1
ATOM 6796 N N . VAL D 1 103 ? 29.961 90.222 45.078 1.00 15.22 104 VAL E N 1
ATOM 6797 C CA . VAL D 1 103 ? 28.564 90.144 45.503 1.00 16.07 104 VAL E CA 1
ATOM 6798 C C . VAL D 1 103 ? 28.245 88.812 46.189 1.00 17.91 104 VAL E C 1
ATOM 6799 O O . VAL D 1 103 ? 27.610 88.783 47.247 1.00 16.26 104 VAL E O 1
ATOM 6803 N N . ALA D 1 104 ? 28.691 87.710 45.594 1.00 19.26 105 ALA E N 1
ATOM 6804 C CA . ALA D 1 104 ? 28.456 86.391 46.173 1.00 20.34 105 ALA E CA 1
ATOM 6805 C C . ALA D 1 104 ? 29.101 86.317 47.556 1.00 21.43 105 ALA E C 1
ATOM 6806 O O . ALA D 1 104 ? 28.517 85.781 48.498 1.00 23.29 105 ALA E O 1
ATOM 6808 N N . GLY D 1 105 ? 30.302 86.872 47.672 1.00 20.86 106 GLY E N 1
ATOM 6809 C CA . GLY D 1 105 ? 31.009 86.855 48.939 1.00 21.56 106 GLY E CA 1
ATOM 6810 C C . GLY D 1 105 ? 30.438 87.791 49.986 1.00 21.01 106 GLY E C 1
ATOM 6811 O O . GLY D 1 105 ? 30.254 87.398 51.134 1.00 23.10 106 GLY E O 1
ATOM 6812 N N . ALA D 1 106 ? 30.160 89.031 49.603 1.00 20.35 107 ALA E N 1
ATOM 6813 C CA . ALA D 1 106 ? 29.616 90.013 50.537 1.00 19.44 107 ALA E CA 1
ATOM 6814 C C . ALA D 1 106 ? 28.167 89.721 50.935 1.00 21.02 107 ALA E C 1
ATOM 6815 O O . ALA D 1 106 ? 27.685 90.222 51.949 1.00 22.78 107 ALA E O 1
ATOM 6817 N N . ALA D 1 107 ? 27.465 88.919 50.145 1.00 21.37 108 ALA E N 1
ATOM 6818 C CA . ALA D 1 107 ? 26.080 88.600 50.466 1.00 23.19 108 ALA E CA 1
ATOM 6819 C C . ALA D 1 107 ? 25.995 87.752 51.736 1.00 25.10 108 ALA E C 1
ATOM 6820 O O . ALA D 1 107 ? 25.045 87.860 52.514 1.00 21.59 108 ALA E O 1
ATOM 6822 N N . ARG D 1 108 ? 26.998 86.908 51.942 1.00 28.64 109 ARG E N 1
ATOM 6823 C CA . ARG D 1 108 ? 27.037 86.035 53.109 1.00 34.03 109 ARG E CA 1
ATOM 6824 C C . ARG D 1 108 ? 25.864 85.063 53.171 1.00 35.67 109 ARG E C 1
ATOM 6825 O O . ARG D 1 108 ? 25.261 84.894 54.228 1.00 38.03 109 ARG E O 1
ATOM 6833 N N . GLY D 1 109 ? 25.570 84.417 52.041 1.00 38.80 110 GLY E N 1
ATOM 6834 C CA . GLY D 1 109 ? 24.473 83.465 51.949 1.00 40.53 110 GLY E CA 1
ATOM 6835 C C . GLY D 1 109 ? 23.118 84.106 52.130 1.00 41.85 110 GLY E C 1
ATOM 6836 O O . GLY D 1 109 ? 22.087 83.453 52.042 1.00 43.98 110 GLY E O 1
ATOM 6837 N N . ARG D 1 110 ? 23.123 85.413 52.341 1.00 39.66 111 ARG E N 1
ATOM 6838 C CA . ARG D 1 110 ? 21.889 86.140 52.579 1.00 36.65 111 ARG E CA 1
ATOM 6839 C C . ARG D 1 110 ? 21.271 86.915 51.393 1.00 31.75 111 ARG E C 1
ATOM 6840 O O . ARG D 1 110 ? 21.945 87.217 50.418 1.00 29.74 111 ARG E O 1
ATOM 6848 N N . ARG D 1 111 ? 19.974 87.220 51.488 1.00 27.30 112 ARG E N 1
ATOM 6849 C CA . ARG D 1 111 ? 19.266 87.942 50.433 1.00 25.76 112 ARG E CA 1
ATOM 6850 C C . ARG D 1 111 ? 19.639 89.418 50.409 1.00 25.22 112 ARG E C 1
ATOM 6851 O O . ARG D 1 111 ? 19.264 90.179 51.293 1.00 24.90 112 ARG E O 1
ATOM 6859 N N . VAL D 1 112 ? 20.358 89.827 49.373 1.00 22.92 113 VAL E N 1
ATOM 6860 C CA . VAL D 1 112 ? 20.780 91.213 49.265 1.00 22.75 113 VAL E CA 1
ATOM 6861 C C . VAL D 1 112 ? 20.300 91.915 47.996 1.00 22.80 113 VAL E C 1
ATOM 6862 O O . VAL D 1 112 ? 20.155 91.296 46.943 1.00 23.30 113 VAL E O 1
ATOM 6866 N N . GLY D 1 113 ? 20.044 93.215 48.105 1.00 22.03 114 GLY E N 1
ATOM 6867 C CA . GLY D 1 113 ? 19.609 93.973 46.946 1.00 18.66 114 GLY E CA 1
ATOM 6868 C C . GLY D 1 113 ? 20.860 94.458 46.237 1.00 19.37 114 GLY E C 1
ATOM 6869 O O . GLY D 1 113 ? 21.865 94.758 46.895 1.00 17.84 114 GLY E O 1
ATOM 6870 N N . VAL D 1 114 ? 20.822 94.526 44.910 1.00 16.62 115 VAL E N 1
ATOM 6871 C CA . VAL D 1 114 ? 21.987 94.972 44.163 1.00 17.42 115 VAL E CA 1
ATOM 6872 C C . VAL D 1 114 ? 21.672 96.227 43.354 1.00 17.46 115 VAL E C 1
ATOM 6873 O O . VAL D 1 114 ? 20.761 96.237 42.532 1.00 18.77 115 VAL E O 1
ATOM 6877 N N . VAL D 1 115 ? 22.423 97.291 43.599 1.00 16.61 116 VAL E N 1
ATOM 6878 C CA . VAL D 1 115 ? 22.227 98.532 42.862 1.00 15.71 116 VAL E CA 1
ATOM 6879 C C . VAL D 1 115 ? 23.435 98.646 41.930 1.00 15.49 116 VAL E C 1
ATOM 6880 O O . VAL D 1 115 ? 24.539 98.957 42.373 1.00 15.33 116 VAL E O 1
ATOM 6884 N N . TRP D 1 116 ? 23.214 98.364 40.647 1.00 14.38 117 TRP E N 1
ATOM 6885 C CA . TRP D 1 116 ? 24.273 98.375 39.634 1.00 15.32 117 TRP E CA 1
ATOM 6886 C C . TRP D 1 116 ? 24.265 99.722 38.907 1.00 15.45 117 TRP E C 1
ATOM 6887 O O . TRP D 1 116 ? 23.406 99.975 38.066 1.00 14.89 117 TRP E O 1
ATOM 6898 N N . VAL D 1 117 ? 25.231 100.571 39.246 1.00 15.21 118 VAL E N 1
ATOM 6899 C CA . VAL D 1 117 ? 25.360 101.919 38.693 1.00 14.13 118 VAL E CA 1
ATOM 6900 C C . VAL D 1 117 ? 26.413 101.806 37.614 1.00 13.64 118 VAL E C 1
ATOM 6901 O O . VAL D 1 117 ? 27.613 101.794 37.893 1.00 13.62 118 VAL E O 1
ATOM 6905 N N . ASP D 1 118 ? 25.946 101.767 36.371 1.00 14.39 119 ASP E N 1
ATOM 6906 C CA . ASP D 1 118 ? 26.830 101.500 35.251 1.00 13.32 119 ASP E CA 1
ATOM 6907 C C . ASP D 1 118 ? 26.224 102.045 33.961 1.00 13.08 119 ASP E C 1
ATOM 6908 O O . ASP D 1 118 ? 25.013 102.178 33.869 1.00 13.12 119 ASP E O 1
ATOM 6913 N N . ALA D 1 119 ? 27.060 102.339 32.964 1.00 14.53 120 ALA E N 1
ATOM 6914 C CA . ALA D 1 119 ? 26.556 102.793 31.659 1.00 14.56 120 ALA E CA 1
ATOM 6915 C C . ALA D 1 119 ? 26.067 101.556 30.903 1.00 15.60 120 ALA E C 1
ATOM 6916 O O . ALA D 1 119 ? 25.329 101.658 29.922 1.00 15.59 120 ALA E O 1
ATOM 6918 N N . HIS D 1 120 ? 26.512 100.386 31.356 1.00 16.95 121 HIS E N 1
ATOM 6919 C CA . HIS D 1 120 ? 26.116 99.116 30.743 1.00 19.53 121 HIS E CA 1
ATOM 6920 C C . HIS D 1 120 ? 25.370 98.231 31.739 1.00 18.39 121 HIS E C 1
ATOM 6921 O O . HIS D 1 120 ? 25.438 98.449 32.954 1.00 18.16 121 HIS E O 1
ATOM 6928 N N . ALA D 1 121 ? 24.672 97.221 31.226 1.00 17.46 122 ALA E N 1
ATOM 6929 C CA . ALA D 1 121 ? 23.918 96.317 32.087 1.00 15.48 122 ALA E CA 1
ATOM 6930 C C . ALA D 1 121 ? 24.708 95.071 32.498 1.00 15.32 122 ALA E C 1
ATOM 6931 O O . ALA D 1 121 ? 24.346 94.397 33.463 1.00 17.05 122 ALA E O 1
ATOM 6933 N N . ASP D 1 122 ? 25.784 94.771 31.778 1.00 14.57 123 ASP E N 1
ATOM 6934 C CA . ASP D 1 122 ? 26.596 93.587 32.071 1.00 16.77 123 ASP E CA 1
ATOM 6935 C C . ASP D 1 122 ? 25.694 92.380 32.282 1.00 17.41 123 ASP E C 1
ATOM 6936 O O . ASP D 1 122 ? 25.939 91.552 33.163 1.00 15.86 123 ASP E O 1
ATOM 6941 N N . PHE D 1 123 ? 24.656 92.290 31.459 1.00 17.21 124 PHE E N 1
ATOM 6942 C CA . PHE D 1 123 ? 23.685 91.211 31.546 1.00 18.29 124 PHE E CA 1
ATOM 6943 C C . PHE D 1 123 ? 23.718 90.258 30.337 1.00 18.76 124 PHE E C 1
ATOM 6944 O O . PHE D 1 123 ? 22.695 89.679 29.976 1.00 18.03 124 PHE E O 1
ATOM 6952 N N . ASN D 1 124 ? 24.883 90.111 29.712 1.00 20.34 125 ASN E N 1
ATOM 6953 C CA . ASN D 1 124 ? 25.030 89.206 28.573 1.00 22.06 125 ASN E CA 1
ATOM 6954 C C . ASN D 1 124 ? 25.331 87.791 29.065 1.00 23.30 125 ASN E C 1
ATOM 6955 O O . ASN D 1 124 ? 25.731 87.595 30.211 1.00 21.47 125 ASN E O 1
ATOM 6960 N N . THR D 1 125 ? 25.124 86.819 28.182 1.00 25.43 126 THR E N 1
ATOM 6961 C CA . THR D 1 125 ? 25.413 85.414 28.451 1.00 26.52 126 THR E CA 1
ATOM 6962 C C . THR D 1 125 ? 26.332 85.004 27.298 1.00 28.45 126 THR E C 1
ATOM 6963 O O . THR D 1 125 ? 26.531 85.772 26.360 1.00 27.53 126 THR E O 1
ATOM 6967 N N . PRO D 1 126 ? 26.913 83.796 27.351 1.00 30.05 127 PRO E N 1
ATOM 6968 C CA . PRO D 1 126 ? 27.784 83.408 26.242 1.00 31.48 127 PRO E CA 1
ATOM 6969 C C . PRO D 1 126 ? 27.032 83.462 24.911 1.00 32.18 127 PRO E C 1
ATOM 6970 O O . PRO D 1 126 ? 27.622 83.726 23.867 1.00 32.97 127 PRO E O 1
ATOM 6974 N N . GLU D 1 127 ? 25.725 83.230 24.966 1.00 33.30 128 GLU E N 1
ATOM 6975 C CA . GLU D 1 127 ? 24.881 83.242 23.777 1.00 34.87 128 GLU E CA 1
ATOM 6976 C C . GLU D 1 127 ? 24.599 84.643 23.231 1.00 35.63 128 GLU E C 1
ATOM 6977 O O . GLU D 1 127 ? 24.632 84.856 22.019 1.00 35.56 128 GLU E O 1
ATOM 6983 N N . THR D 1 128 ? 24.320 85.597 24.118 1.00 34.04 129 THR E N 1
ATOM 6984 C CA . THR D 1 128 ? 23.989 86.952 23.688 1.00 33.56 129 THR E CA 1
ATOM 6985 C C . THR D 1 128 ? 25.151 87.855 23.296 1.00 34.90 129 THR E C 1
ATOM 6986 O O . THR D 1 128 ? 24.937 88.883 22.661 1.00 34.18 129 THR E O 1
ATOM 6990 N N . SER D 1 129 ? 26.366 87.471 23.680 1.00 38.06 130 SER E N 1
ATOM 6991 C CA . SER D 1 129 ? 27.601 88.206 23.368 1.00 41.53 130 SER E CA 1
ATOM 6992 C C . SER D 1 129 ? 28.244 88.746 24.634 1.00 41.80 130 SER E C 1
ATOM 6993 O O . SER D 1 129 ? 29.054 88.071 25.262 1.00 43.92 130 SER E O 1
ATOM 6996 N N . SER D 1 131 ? 31.285 90.082 22.201 1.00 38.62 132 SER E N 1
ATOM 6997 C CA . SER D 1 131 ? 32.674 89.778 21.879 1.00 39.80 132 SER E CA 1
ATOM 6998 C C . SER D 1 131 ? 33.241 88.710 22.807 1.00 38.62 132 SER E C 1
ATOM 6999 O O . SER D 1 131 ? 34.454 88.498 22.850 1.00 39.24 132 SER E O 1
ATOM 7001 N N . GLY D 1 132 ? 32.354 88.047 23.548 1.00 37.49 133 GLY E N 1
ATOM 7002 C CA . GLY D 1 132 ? 32.738 86.984 24.478 1.00 36.96 133 GLY E CA 1
ATOM 7003 C C . GLY D 1 132 ? 33.405 87.468 25.766 1.00 35.99 133 GLY E C 1
ATOM 7004 O O . GLY D 1 132 ? 33.878 86.656 26.559 1.00 35.45 133 GLY E O 1
ATOM 7005 N N . ASN D 1 133 ? 33.446 88.778 25.981 1.00 33.70 134 ASN E N 1
ATOM 7006 C CA . ASN D 1 133 ? 34.066 89.320 27.189 1.00 32.22 134 ASN E CA 1
ATOM 7007 C C . ASN D 1 133 ? 33.253 88.994 28.441 1.00 30.85 134 ASN E C 1
ATOM 7008 O O . ASN D 1 133 ? 32.076 89.341 28.543 1.00 28.73 134 ASN E O 1
ATOM 7013 N N . VAL D 1 134 ? 33.893 88.333 29.397 1.00 29.61 135 VAL E N 1
ATOM 7014 C CA . VAL D 1 134 ? 33.223 87.965 30.635 1.00 28.83 135 VAL E CA 1
ATOM 7015 C C . VAL D 1 134 ? 32.835 89.190 31.465 1.00 27.84 135 VAL E C 1
ATOM 7016 O O . VAL D 1 134 ? 31.846 89.156 32.194 1.00 25.06 135 VAL E O 1
ATOM 7020 N N . HIS D 1 135 ? 33.595 90.278 31.356 1.00 28.68 136 HIS E N 1
ATOM 7021 C CA . HIS D 1 135 ? 33.257 91.463 32.138 1.00 29.76 136 HIS E CA 1
ATOM 7022 C C . HIS D 1 135 ? 31.981 92.130 31.651 1.00 28.07 136 HIS E C 1
ATOM 7023 O O . HIS D 1 135 ? 31.564 93.157 32.179 1.00 27.17 136 HIS E O 1
ATOM 7030 N N . GLY D 1 136 ? 31.354 91.521 30.650 1.00 26.12 137 GLY E N 1
ATOM 7031 C CA . GLY D 1 136 ? 30.102 92.035 30.133 1.00 22.92 137 GLY E CA 1
ATOM 7032 C C . GLY D 1 136 ? 28.970 91.102 30.532 1.00 21.92 137 GLY E C 1
ATOM 7033 O O . GLY D 1 136 ? 27.839 91.254 30.057 1.00 21.28 137 GLY E O 1
ATOM 7034 N N . MET D 1 137 ? 29.270 90.143 31.415 1.00 19.92 138 MET E N 1
ATOM 7035 C CA . MET D 1 137 ? 28.271 89.162 31.871 1.00 19.80 138 MET E CA 1
ATOM 7036 C C . MET D 1 137 ? 28.118 88.977 33.396 1.00 17.56 138 MET E C 1
ATOM 7037 O O . MET D 1 137 ? 27.257 88.224 33.839 1.00 16.71 138 MET E O 1
ATOM 7042 N N . PRO D 1 138 ? 28.917 89.682 34.216 1.00 17.02 139 PRO E N 1
ATOM 7043 C CA . PRO D 1 138 ? 28.780 89.481 35.667 1.00 16.36 139 PRO E CA 1
ATOM 7044 C C . PRO D 1 138 ? 27.410 89.600 36.326 1.00 16.47 139 PRO E C 1
ATOM 7045 O O . PRO D 1 138 ? 27.077 88.787 37.185 1.00 16.20 139 PRO E O 1
ATOM 7049 N N . LEU D 1 139 ? 26.607 90.591 35.944 1.00 15.65 140 LEU E N 1
ATOM 7050 C CA . LEU D 1 139 ? 25.296 90.732 36.567 1.00 15.85 140 LEU E CA 1
ATOM 7051 C C . LEU D 1 139 ? 24.372 89.585 36.149 1.00 16.27 140 LEU E C 1
ATOM 7052 O O . LEU D 1 139 ? 23.527 89.133 36.934 1.00 16.45 140 LEU E O 1
ATOM 7057 N N . ALA D 1 140 ? 24.523 89.125 34.911 1.00 16.58 141 ALA E N 1
ATOM 7058 C CA . ALA D 1 140 ? 23.716 88.006 34.442 1.00 16.72 141 ALA E CA 1
ATOM 7059 C C . ALA D 1 140 ? 24.109 86.789 35.281 1.00 16.82 141 ALA E C 1
ATOM 7060 O O . ALA D 1 140 ? 23.249 86.119 35.852 1.00 18.39 141 ALA E O 1
ATOM 7062 N N . VAL D 1 141 ? 25.413 86.521 35.366 1.00 18.28 142 VAL E N 1
ATOM 7063 C CA . VAL D 1 141 ? 25.918 85.385 36.142 1.00 17.94 142 VAL E CA 1
ATOM 7064 C C . VAL D 1 141 ? 25.373 85.427 37.568 1.00 20.02 142 VAL E C 1
ATOM 7065 O O . VAL D 1 141 ? 24.819 84.441 38.067 1.00 20.73 142 VAL E O 1
ATOM 7069 N N . LEU D 1 142 ? 25.535 86.571 38.226 1.00 19.69 143 LEU E N 1
ATOM 7070 C CA . LEU D 1 142 ? 25.042 86.736 39.589 1.00 18.68 143 LEU E CA 1
ATOM 7071 C C . LEU D 1 142 ? 23.555 86.439 39.693 1.00 19.26 143 LEU E C 1
ATOM 7072 O O . LEU D 1 142 ? 23.079 86.016 40.744 1.00 19.56 143 LEU E O 1
ATOM 7077 N N . SER D 1 143 ? 22.825 86.675 38.606 1.00 20.30 144 SER E N 1
ATOM 7078 C CA . SER D 1 143 ? 21.387 86.431 38.581 1.00 22.27 144 SER E CA 1
ATOM 7079 C C . SER D 1 143 ? 21.063 84.989 38.200 1.00 22.71 144 SER E C 1
ATOM 7080 O O . SER D 1 143 ? 19.893 84.621 38.095 1.00 23.12 144 SER E O 1
ATOM 7083 N N . GLY D 1 144 ? 22.104 84.191 37.984 1.00 23.72 145 GLY E N 1
ATOM 7084 C CA . GLY D 1 144 ? 21.923 82.795 37.628 1.00 24.33 145 GLY E CA 1
ATOM 7085 C C . GLY D 1 144 ? 21.847 82.480 36.144 1.00 26.52 145 GLY E C 1
ATOM 7086 O O . GLY D 1 144 ? 21.462 81.376 35.769 1.00 25.56 145 GLY E O 1
ATOM 7087 N N . LEU D 1 145 ? 22.210 83.438 35.298 1.00 27.07 146 LEU E N 1
ATOM 7088 C CA . LEU D 1 145 ? 22.171 83.230 33.851 1.00 28.67 146 LEU E CA 1
ATOM 7089 C C . LEU D 1 145 ? 23.579 83.237 33.272 1.00 28.89 146 LEU E C 1
ATOM 7090 O O . LEU D 1 145 ? 24.384 84.115 33.586 1.00 29.07 146 LEU E O 1
ATOM 7095 N N . GLY D 1 146 ? 23.883 82.252 32.431 1.00 28.94 147 GLY E N 1
ATOM 7096 C CA . GLY D 1 146 ? 25.199 82.209 31.828 1.00 30.03 147 GLY E CA 1
ATOM 7097 C C . GLY D 1 146 ? 25.919 80.880 31.894 1.00 29.71 147 GLY E C 1
ATOM 7098 O O . GLY D 1 146 ? 25.302 79.839 32.103 1.00 29.09 147 GLY E O 1
ATOM 7099 N N . HIS D 1 147 ? 27.234 80.923 31.714 1.00 30.66 148 HIS E N 1
ATOM 7100 C CA . HIS D 1 147 ? 28.053 79.719 31.734 1.00 33.28 148 HIS E CA 1
ATOM 7101 C C . HIS D 1 147 ? 27.953 79.011 33.082 1.00 34.08 148 HIS E C 1
ATOM 7102 O O . HIS D 1 147 ? 28.099 79.635 34.133 1.00 34.95 148 HIS E O 1
ATOM 7109 N N . PRO D 1 148 ? 27.714 77.690 33.066 1.00 34.57 149 PRO E N 1
ATOM 7110 C CA . PRO D 1 148 ? 27.592 76.880 34.282 1.00 33.73 149 PRO E CA 1
ATOM 7111 C C . PRO D 1 148 ? 28.780 76.993 35.237 1.00 32.07 149 PRO E C 1
ATOM 7112 O O . PRO D 1 148 ? 28.599 77.033 36.445 1.00 32.28 149 PRO E O 1
ATOM 7116 N N . ARG D 1 149 ? 29.993 77.043 34.700 1.00 31.27 150 ARG E N 1
ATOM 7117 C CA . ARG D 1 149 ? 31.178 77.142 35.547 1.00 31.28 150 ARG E CA 1
ATOM 7118 C C . ARG D 1 149 ? 31.192 78.418 36.384 1.00 30.57 150 ARG E C 1
ATOM 7119 O O . ARG D 1 149 ? 31.891 78.501 37.394 1.00 29.80 150 ARG E O 1
ATOM 7127 N N . LEU D 1 150 ? 30.416 79.410 35.963 1.00 28.92 151 LEU E N 1
ATOM 7128 C CA . LEU D 1 150 ? 30.348 80.670 36.690 1.00 27.60 151 LEU E CA 1
ATOM 7129 C C . LEU D 1 150 ? 29.121 80.727 37.595 1.00 26.08 151 LEU E C 1
ATOM 7130 O O . LEU D 1 150 ? 29.230 81.060 38.776 1.00 23.53 151 LEU E O 1
ATOM 7135 N N . THR D 1 151 ? 27.956 80.392 37.051 1.00 26.01 152 THR E N 1
ATOM 7136 C CA . THR D 1 151 ? 26.731 80.423 37.842 1.00 27.67 152 THR E CA 1
ATOM 7137 C C . THR D 1 151 ? 26.731 79.426 38.998 1.00 28.92 152 THR E C 1
ATOM 7138 O O . THR D 1 151 ? 26.135 79.693 40.042 1.00 27.30 152 THR E O 1
ATOM 7142 N N . GLU D 1 152 ? 27.400 78.288 38.824 1.00 30.42 153 GLU E N 1
ATOM 7143 C CA . GLU D 1 152 ? 27.434 77.271 39.877 1.00 32.20 153 GLU E CA 1
ATOM 7144 C C . GLU D 1 152 ? 28.072 77.764 41.172 1.00 31.33 153 GLU E C 1
ATOM 7145 O O . GLU D 1 152 ? 27.741 77.276 42.246 1.00 30.61 153 GLU E O 1
ATOM 7151 N N . VAL D 1 153 ? 28.987 78.726 41.078 1.00 30.45 154 VAL E N 1
ATOM 7152 C CA . VAL D 1 153 ? 29.633 79.244 42.278 1.00 29.41 154 VAL E CA 1
ATOM 7153 C C . VAL D 1 153 ? 29.384 80.723 42.543 1.00 28.78 154 VAL E C 1
ATOM 7154 O O . VAL D 1 153 ? 29.700 81.216 43.625 1.00 28.93 154 VAL E O 1
ATOM 7158 N N . PHE D 1 154 ? 28.810 81.434 41.578 1.00 28.28 155 PHE E N 1
ATOM 7159 C CA . PHE D 1 154 ? 28.570 82.858 41.774 1.00 27.11 155 PHE E CA 1
ATOM 7160 C C . PHE D 1 154 ? 27.120 83.328 41.783 1.00 27.58 155 PHE E C 1
ATOM 7161 O O . PHE D 1 154 ? 26.861 84.487 42.100 1.00 26.74 155 PHE E O 1
ATOM 7169 N N . ARG D 1 155 ? 26.174 82.461 41.433 1.00 27.73 156 ARG E N 1
ATOM 7170 C CA . ARG D 1 155 ? 24.774 82.875 41.460 1.00 28.60 156 ARG E CA 1
ATOM 7171 C C . ARG D 1 155 ? 24.554 83.348 42.891 1.00 27.22 156 ARG E C 1
ATOM 7172 O O . ARG D 1 155 ? 24.880 82.633 43.836 1.00 26.08 156 ARG E O 1
ATOM 7180 N N . ALA D 1 156 ? 24.007 84.546 43.064 1.00 24.88 157 ALA E N 1
ATOM 7181 C CA . ALA D 1 156 ? 23.822 85.056 44.413 1.00 24.02 157 ALA E CA 1
ATOM 7182 C C . ALA D 1 156 ? 22.676 86.043 44.608 1.00 22.53 157 ALA E C 1
ATOM 7183 O O . ALA D 1 156 ? 22.424 86.473 45.725 1.00 22.40 157 ALA E O 1
ATOM 7185 N N . VAL D 1 157 ? 21.981 86.406 43.540 1.00 21.79 158 VAL E N 1
ATOM 7186 C CA . VAL D 1 157 ? 20.891 87.355 43.685 1.00 22.15 158 VAL E CA 1
ATOM 7187 C C . VAL D 1 157 ? 19.715 87.033 42.782 1.00 22.01 158 VAL E C 1
ATOM 7188 O O . VAL D 1 157 ? 19.883 86.483 41.696 1.00 23.83 158 VAL E O 1
ATOM 7192 N N . ASP D 1 158 ? 18.520 87.371 43.249 1.00 23.21 159 ASP E N 1
ATOM 7193 C CA . ASP D 1 158 ? 17.313 87.149 42.476 1.00 24.52 159 ASP E CA 1
ATOM 7194 C C . ASP D 1 158 ? 17.188 88.375 41.582 1.00 25.85 159 ASP E C 1
ATOM 7195 O O . ASP D 1 158 ? 17.344 89.507 42.047 1.00 24.81 159 ASP E O 1
ATOM 7200 N N . PRO D 1 159 ? 16.920 88.167 40.284 1.00 27.13 160 PRO E N 1
ATOM 7201 C CA . PRO D 1 159 ? 16.777 89.270 39.327 1.00 26.92 160 PRO E CA 1
ATOM 7202 C C . PRO D 1 159 ? 15.835 90.361 39.830 1.00 25.25 160 PRO E C 1
ATOM 7203 O O . PRO D 1 159 ? 15.991 91.531 39.491 1.00 24.27 160 PRO E O 1
ATOM 7207 N N . LYS D 1 160 ? 14.853 89.978 40.635 1.00 24.82 161 LYS E N 1
ATOM 7208 C CA . LYS D 1 160 ? 13.903 90.948 41.150 1.00 24.20 161 LYS E CA 1
ATOM 7209 C C . LYS D 1 160 ? 14.473 91.853 42.238 1.00 21.39 161 LYS E C 1
ATOM 7210 O O . LYS D 1 160 ? 13.861 92.857 42.584 1.00 20.38 161 LYS E O 1
ATOM 7216 N N . ASP D 1 161 ? 15.645 91.498 42.759 1.00 19.12 162 ASP E N 1
ATOM 7217 C CA . ASP D 1 161 ? 16.307 92.281 43.798 1.00 18.29 162 ASP E CA 1
ATOM 7218 C C . ASP D 1 161 ? 17.466 93.080 43.206 1.00 17.43 162 ASP E C 1
ATOM 7219 O O . ASP D 1 161 ? 18.376 93.498 43.917 1.00 18.17 162 ASP E O 1
ATOM 7224 N N . VAL D 1 162 ? 17.417 93.283 41.893 1.00 17.40 163 VAL E N 1
ATOM 7225 C CA . VAL D 1 162 ? 18.455 94.014 41.179 1.00 17.65 163 VAL E CA 1
ATOM 7226 C C . VAL D 1 162 ? 17.907 95.273 40.511 1.00 18.66 163 VAL E C 1
ATOM 7227 O O . VAL D 1 162 ? 16.836 95.251 39.906 1.00 19.55 163 VAL E O 1
ATOM 7231 N N . VAL D 1 163 ? 18.647 96.369 40.618 1.00 17.56 164 VAL E N 1
ATOM 7232 C CA . VAL D 1 163 ? 18.233 97.613 39.993 1.00 15.85 164 VAL E CA 1
ATOM 7233 C C . VAL D 1 163 ? 19.427 98.207 39.262 1.00 16.00 164 VAL E C 1
ATOM 7234 O O . VAL D 1 163 ? 20.502 98.356 39.836 1.00 14.66 164 VAL E O 1
ATOM 7238 N N . LEU D 1 164 ? 19.238 98.521 37.986 1.00 14.80 165 LEU E N 1
ATOM 7239 C CA . LEU D 1 164 ? 20.286 99.127 37.180 1.00 15.75 165 LEU E CA 1
ATOM 7240 C C . LEU D 1 164 ? 20.011 100.625 37.129 1.00 14.70 165 LEU E C 1
ATOM 7241 O O . LEU D 1 164 ? 18.861 101.040 37.001 1.00 14.14 165 LEU E O 1
ATOM 7246 N N . VAL D 1 165 ? 21.064 101.431 37.220 1.00 14.54 166 VAL E N 1
ATOM 7247 C CA . VAL D 1 165 ? 20.915 102.880 37.189 1.00 13.89 166 VAL E CA 1
ATOM 7248 C C . VAL D 1 165 ? 21.978 103.537 36.312 1.00 13.89 166 VAL E C 1
ATOM 7249 O O . VAL D 1 165 ? 23.171 103.274 36.476 1.00 12.75 166 VAL E O 1
ATOM 7253 N N . GLY D 1 166 ? 21.533 104.380 35.381 1.00 12.34 167 GLY E N 1
ATOM 7254 C CA . GLY D 1 166 ? 22.450 105.099 34.512 1.00 13.12 167 GLY E CA 1
ATOM 7255 C C . GLY D 1 166 ? 22.786 104.435 33.189 1.00 15.93 167 GLY E C 1
ATOM 7256 O O . GLY D 1 166 ? 23.642 104.928 32.450 1.00 15.37 167 GLY E O 1
ATOM 7257 N N . VAL D 1 167 ? 22.101 103.334 32.883 1.00 15.57 168 VAL E N 1
ATOM 7258 C CA . VAL D 1 167 ? 22.349 102.574 31.660 1.00 16.10 168 VAL E CA 1
ATOM 7259 C C . VAL D 1 167 ? 22.072 103.398 30.407 1.00 16.53 168 VAL E C 1
ATOM 7260 O O . VAL D 1 167 ? 21.080 104.121 30.333 1.00 18.72 168 VAL E O 1
ATOM 7264 N N . ARG D 1 168 ? 22.957 103.300 29.423 1.00 17.46 169 ARG E N 1
ATOM 7265 C CA . ARG D 1 168 ? 22.767 104.052 28.187 1.00 19.49 169 ARG E CA 1
ATOM 7266 C C . ARG D 1 168 ? 23.272 103.284 26.972 1.00 20.37 169 ARG E C 1
ATOM 7267 O O . ARG D 1 168 ? 23.291 103.813 25.866 1.00 19.44 169 ARG E O 1
ATOM 7275 N N . SER D 1 169 ? 23.679 102.035 27.183 1.00 20.83 170 SER E N 1
ATOM 7276 C CA . SER D 1 169 ? 24.175 101.190 26.097 1.00 23.81 170 SER E CA 1
ATOM 7277 C C . SER D 1 169 ? 23.871 99.713 26.360 1.00 24.34 170 SER E C 1
ATOM 7278 O O . SER D 1 169 ? 24.377 99.129 27.316 1.00 25.09 170 SER E O 1
ATOM 7281 N N . LEU D 1 170 ? 23.054 99.110 25.499 1.00 23.61 171 LEU E N 1
ATOM 7282 C CA . LEU D 1 170 ? 22.659 97.709 25.652 1.00 22.52 171 LEU E CA 1
ATOM 7283 C C . LEU D 1 170 ? 22.708 96.915 24.350 1.00 23.12 171 LEU E C 1
ATOM 7284 O O . LEU D 1 170 ? 22.457 97.457 23.283 1.00 21.33 171 LEU E O 1
ATOM 7289 N N . ASP D 1 171 ? 23.017 95.626 24.448 1.00 23.02 172 ASP E N 1
ATOM 7290 C CA . ASP D 1 171 ? 23.044 94.766 23.273 1.00 24.40 172 ASP E CA 1
ATOM 7291 C C . ASP D 1 171 ? 21.637 94.201 23.096 1.00 24.58 172 ASP E C 1
ATOM 7292 O O . ASP D 1 171 ? 20.868 94.129 24.055 1.00 23.09 172 ASP E O 1
ATOM 7297 N N . PRO D 1 172 ? 21.272 93.808 21.866 1.00 25.73 173 PRO E N 1
ATOM 7298 C CA . PRO D 1 172 ? 19.930 93.257 21.629 1.00 25.66 173 PRO E CA 1
ATOM 7299 C C . PRO D 1 172 ? 19.592 92.079 22.547 1.00 24.88 173 PRO E C 1
ATOM 7300 O O . PRO D 1 172 ? 18.509 92.019 23.121 1.00 25.75 173 PRO E O 1
ATOM 7304 N N . GLY D 1 173 ? 20.528 91.147 22.685 1.00 24.43 174 GLY E N 1
ATOM 7305 C CA . GLY D 1 173 ? 20.305 89.988 23.532 1.00 23.88 174 GLY E CA 1
ATOM 7306 C C . GLY D 1 173 ? 20.122 90.363 24.992 1.00 24.17 174 GLY E C 1
ATOM 7307 O O . GLY D 1 173 ? 19.335 89.735 25.705 1.00 24.17 174 GLY E O 1
ATOM 7308 N N . GLU D 1 174 ? 20.857 91.377 25.440 1.00 23.58 175 GLU E N 1
ATOM 7309 C CA . GLU D 1 174 ? 20.759 91.844 26.819 1.00 24.35 175 GLU E CA 1
ATOM 7310 C C . GLU D 1 174 ? 19.362 92.341 27.122 1.00 23.28 175 GLU E C 1
ATOM 7311 O O . GLU D 1 174 ? 18.806 92.047 28.174 1.00 22.83 175 GLU E O 1
ATOM 7317 N N . LYS D 1 175 ? 18.815 93.128 26.199 1.00 23.48 176 LYS E N 1
ATOM 7318 C CA . LYS D 1 175 ? 17.484 93.679 26.368 1.00 23.51 176 LYS E CA 1
ATOM 7319 C C . LYS D 1 175 ? 16.481 92.561 26.622 1.00 24.50 176 LYS E C 1
ATOM 7320 O O . LYS D 1 175 ? 15.666 92.653 27.537 1.00 23.27 176 LYS E O 1
ATOM 7326 N N . ARG D 1 176 ? 16.553 91.505 25.814 1.00 26.35 177 ARG E N 1
ATOM 7327 C CA . ARG D 1 176 ? 15.662 90.359 25.961 1.00 27.90 177 ARG E CA 1
ATOM 7328 C C . ARG D 1 176 ? 15.795 89.716 27.338 1.00 26.11 177 ARG E C 1
ATOM 7329 O O . ARG D 1 176 ? 14.801 89.506 28.036 1.00 26.64 177 ARG E O 1
ATOM 7337 N N . LEU D 1 177 ? 17.026 89.392 27.722 1.00 25.08 178 LEU E N 1
ATOM 7338 C CA . LEU D 1 177 ? 17.268 88.762 29.013 1.00 24.53 178 LEU E CA 1
ATOM 7339 C C . LEU D 1 177 ? 16.780 89.624 30.175 1.00 24.35 178 LEU E C 1
ATOM 7340 O O . LEU D 1 177 ? 16.147 89.116 31.099 1.00 23.64 178 LEU E O 1
ATOM 7345 N N . LEU D 1 178 ? 17.063 90.924 30.127 1.00 22.79 179 LEU E N 1
ATOM 7346 C CA . LEU D 1 178 ? 16.633 91.825 31.188 1.00 22.65 179 LEU E CA 1
ATOM 7347 C C . LEU D 1 178 ? 15.119 91.828 31.323 1.00 24.55 179 LEU E C 1
ATOM 7348 O O . LEU D 1 178 ? 14.588 91.739 32.429 1.00 23.28 179 LEU E O 1
ATOM 7353 N N . LYS D 1 179 ? 14.418 91.929 30.198 1.00 27.59 180 LYS E N 1
ATOM 7354 C CA . LYS D 1 179 ? 12.963 91.931 30.243 1.00 30.75 180 LYS E CA 1
ATOM 7355 C C . LYS D 1 179 ? 12.448 90.581 30.726 1.00 31.70 180 LYS E C 1
ATOM 7356 O O . LYS D 1 179 ? 11.565 90.519 31.580 1.00 32.73 180 LYS E O 1
ATOM 7362 N N . GLU D 1 180 ? 13.010 89.502 30.194 1.00 32.07 181 GLU E N 1
ATOM 7363 C CA . GLU D 1 180 ? 12.599 88.162 30.605 1.00 32.90 181 GLU E CA 1
ATOM 7364 C C . GLU D 1 180 ? 12.789 87.991 32.105 1.00 32.03 181 GLU E C 1
ATOM 7365 O O . GLU D 1 180 ? 11.915 87.475 32.798 1.00 31.59 181 GLU E O 1
ATOM 7371 N N . ALA D 1 181 ? 13.940 88.434 32.600 1.00 30.06 182 ALA E N 1
ATOM 7372 C CA . ALA D 1 181 ? 14.265 88.312 34.017 1.00 28.63 182 ALA E CA 1
ATOM 7373 C C . ALA D 1 181 ? 13.480 89.264 34.918 1.00 27.30 182 ALA E C 1
ATOM 7374 O O . ALA D 1 181 ? 13.383 89.040 36.122 1.00 27.65 182 ALA E O 1
ATOM 7376 N N . GLY D 1 182 ? 12.920 90.320 34.337 1.00 26.49 183 GLY E N 1
ATOM 7377 C CA . GLY D 1 182 ? 12.161 91.276 35.122 1.00 24.99 183 GLY E CA 1
ATOM 7378 C C . GLY D 1 182 ? 13.020 92.225 35.942 1.00 24.08 183 GLY E C 1
ATOM 7379 O O . GLY D 1 182 ? 12.598 92.706 36.990 1.00 25.88 183 GLY E O 1
ATOM 7380 N N . VAL D 1 183 ? 14.232 92.496 35.476 1.00 23.23 184 VAL E N 1
ATOM 7381 C CA . VAL D 1 183 ? 15.129 93.399 36.187 1.00 20.81 184 VAL E CA 1
ATOM 7382 C C . VAL D 1 183 ? 14.653 94.844 36.034 1.00 20.36 184 VAL E C 1
ATOM 7383 O O . VAL D 1 183 ? 14.252 95.248 34.950 1.00 20.81 184 VAL E O 1
ATOM 7387 N N . ARG D 1 184 ? 14.680 95.608 37.124 1.00 19.82 185 ARG E N 1
ATOM 7388 C CA . ARG D 1 184 ? 14.264 97.012 37.096 1.00 20.39 185 ARG E CA 1
ATOM 7389 C C . ARG D 1 184 ? 15.414 97.804 36.478 1.00 19.70 185 ARG E C 1
ATOM 7390 O O . ARG D 1 184 ? 16.545 97.765 36.978 1.00 19.77 185 ARG E O 1
ATOM 7398 N N . VAL D 1 185 ? 15.135 98.505 35.385 1.00 16.77 186 VAL E N 1
ATOM 7399 C CA . VAL D 1 185 ? 16.170 99.268 34.700 1.00 17.40 186 VAL E CA 1
ATOM 7400 C C . VAL D 1 185 ? 15.873 100.760 34.556 1.00 18.03 186 VAL E C 1
ATOM 7401 O O . VAL D 1 185 ? 14.846 101.152 34.007 1.00 18.31 186 VAL E O 1
ATOM 7405 N N . TYR D 1 186 ? 16.775 101.588 35.064 1.00 16.52 187 TYR E N 1
ATOM 7406 C CA . TYR D 1 186 ? 16.639 103.034 34.942 1.00 16.19 187 TYR E CA 1
ATOM 7407 C C . TYR D 1 186 ? 17.722 103.507 33.972 1.00 15.59 187 TYR E C 1
ATOM 7408 O O . TYR D 1 186 ? 18.882 103.666 34.354 1.00 15.06 187 TYR E O 1
ATOM 7417 N N . THR D 1 187 ? 17.358 103.699 32.708 1.00 15.40 188 THR E N 1
ATOM 7418 C CA . THR D 1 187 ? 18.326 104.159 31.720 1.00 15.07 188 THR E CA 1
ATOM 7419 C C . THR D 1 187 ? 18.442 105.673 31.875 1.00 16.16 188 THR E C 1
ATOM 7420 O O . THR D 1 187 ? 17.695 106.278 32.641 1.00 15.51 188 THR E O 1
ATOM 7424 N N . MET D 1 188 ? 19.374 106.289 31.154 1.00 14.99 189 MET E N 1
ATOM 7425 C CA . MET D 1 188 ? 19.515 107.736 31.240 1.00 16.36 189 MET E CA 1
ATOM 7426 C C . MET D 1 188 ? 18.220 108.425 30.815 1.00 16.62 189 MET E C 1
ATOM 7427 O O . MET D 1 188 ? 17.971 109.565 31.209 1.00 16.27 189 MET E O 1
ATOM 7432 N N . HIS D 1 189 ? 17.397 107.751 30.009 1.00 15.17 190 HIS E N 1
ATOM 7433 C CA . HIS D 1 189 ? 16.124 108.346 29.609 1.00 16.18 190 HIS E CA 1
ATOM 7434 C C . HIS D 1 189 ? 15.263 108.575 30.856 1.00 17.03 190 HIS E C 1
ATOM 7435 O O . HIS D 1 189 ? 14.686 109.650 31.035 1.00 18.39 190 HIS E O 1
ATOM 7442 N N . GLU D 1 190 ? 15.172 107.560 31.716 1.00 16.59 191 GLU E N 1
ATOM 7443 C CA . GLU D 1 190 ? 14.398 107.694 32.943 1.00 15.44 191 GLU E CA 1
ATOM 7444 C C . GLU D 1 190 ? 15.077 108.717 33.857 1.00 15.25 191 GLU E C 1
ATOM 7445 O O . GLU D 1 190 ? 14.408 109.504 34.526 1.00 15.92 191 GLU E O 1
ATOM 7451 N N . VAL D 1 191 ? 16.406 108.709 33.883 1.00 13.51 192 VAL E N 1
ATOM 7452 C CA . VAL D 1 191 ? 17.126 109.652 34.718 1.00 15.96 192 VAL E CA 1
ATOM 7453 C C . VAL D 1 191 ? 16.749 111.082 34.313 1.00 17.22 192 VAL E C 1
ATOM 7454 O O . VAL D 1 191 ? 16.414 111.906 35.168 1.00 16.99 192 VAL E O 1
ATOM 7458 N N . ASP D 1 192 ? 16.788 111.369 33.013 1.00 17.22 193 ASP E N 1
ATOM 7459 C CA . ASP D 1 192 ? 16.410 112.691 32.515 1.00 18.08 193 ASP E CA 1
ATOM 7460 C C . ASP D 1 192 ? 14.941 113.001 32.811 1.00 18.15 193 ASP E C 1
ATOM 7461 O O . ASP D 1 192 ? 14.599 114.116 33.184 1.00 17.90 193 ASP E O 1
ATOM 7466 N N . ARG D 1 193 ? 14.076 112.005 32.638 1.00 18.45 194 ARG E N 1
ATOM 7467 C CA . ARG D 1 193 ? 12.641 112.179 32.851 1.00 19.33 194 ARG E CA 1
ATOM 7468 C C . ARG D 1 193 ? 12.215 112.344 34.309 1.00 18.10 194 ARG E C 1
ATOM 7469 O O . ARG D 1 193 ? 11.419 113.229 34.634 1.00 17.92 194 ARG E O 1
ATOM 7477 N N . LEU D 1 194 ? 12.748 111.488 35.177 1.00 17.41 195 LEU E N 1
ATOM 7478 C CA . LEU D 1 194 ? 12.387 111.474 36.589 1.00 16.37 195 LEU E CA 1
ATOM 7479 C C . LEU D 1 194 ? 13.312 112.219 37.531 1.00 15.96 195 LEU E C 1
ATOM 7480 O O . LEU D 1 194 ? 12.860 112.739 38.545 1.00 13.54 195 LEU E O 1
ATOM 7485 N N . GLY D 1 195 ? 14.602 112.258 37.212 1.00 15.92 196 GLY E N 1
ATOM 7486 C CA . GLY D 1 195 ? 15.547 112.926 38.091 1.00 14.65 196 GLY E CA 1
ATOM 7487 C C . GLY D 1 195 ? 16.106 111.907 39.072 1.00 14.50 196 GLY E C 1
ATOM 7488 O O . GLY D 1 195 ? 15.394 110.988 39.479 1.00 11.15 196 GLY E O 1
ATOM 7489 N N . VAL D 1 196 ? 17.373 112.067 39.456 1.00 15.21 197 VAL E N 1
ATOM 7490 C CA . VAL D 1 196 ? 18.016 111.133 40.378 1.00 17.33 197 VAL E CA 1
ATOM 7491 C C . VAL D 1 196 ? 17.335 110.995 41.736 1.00 17.10 197 VAL E C 1
ATOM 7492 O O . VAL D 1 196 ? 17.245 109.892 42.264 1.00 17.91 197 VAL E O 1
ATOM 7496 N N . ALA D 1 197 ? 16.856 112.105 42.295 1.00 17.12 198 ALA E N 1
ATOM 7497 C CA . ALA D 1 197 ? 16.189 112.074 43.595 1.00 17.75 198 ALA E CA 1
ATOM 7498 C C . ALA D 1 197 ? 15.058 111.030 43.596 1.00 18.03 198 ALA E C 1
ATOM 7499 O O . ALA D 1 197 ? 15.030 110.129 44.443 1.00 16.44 198 ALA E O 1
ATOM 7501 N N . ARG D 1 198 ? 14.134 111.157 42.647 1.00 16.71 199 ARG E N 1
ATOM 7502 C CA . ARG D 1 198 ? 13.019 110.224 42.556 1.00 18.19 199 ARG E CA 1
ATOM 7503 C C . ARG D 1 198 ? 13.493 108.789 42.298 1.00 16.15 199 ARG E C 1
ATOM 7504 O O . ARG D 1 198 ? 13.003 107.849 42.917 1.00 15.03 199 ARG E O 1
ATOM 7512 N N . ILE D 1 199 ? 14.444 108.622 41.387 1.00 14.62 200 ILE E N 1
ATOM 7513 C CA . ILE D 1 199 ? 14.973 107.293 41.092 1.00 15.81 200 ILE E CA 1
ATOM 7514 C C . ILE D 1 199 ? 15.609 106.647 42.333 1.00 16.00 200 ILE E C 1
ATOM 7515 O O . ILE D 1 199 ? 15.407 105.458 42.598 1.00 16.58 200 ILE E O 1
ATOM 7520 N N . ALA D 1 200 ? 16.371 107.426 43.097 1.00 15.06 201 ALA E N 1
ATOM 7521 C CA . ALA D 1 200 ? 16.981 106.889 44.308 1.00 15.86 201 ALA E CA 1
ATOM 7522 C C . ALA D 1 200 ? 15.892 106.412 45.276 1.00 17.41 201 ALA E C 1
ATOM 7523 O O . ALA D 1 200 ? 16.020 105.352 45.898 1.00 19.60 201 ALA E O 1
ATOM 7525 N N . GLU D 1 201 ? 14.827 107.195 45.408 1.00 17.71 202 GLU E N 1
ATOM 7526 C CA . GLU D 1 201 ? 13.721 106.831 46.296 1.00 21.34 202 GLU E CA 1
ATOM 7527 C C . GLU D 1 201 ? 13.062 105.545 45.813 1.00 19.98 202 GLU E C 1
ATOM 7528 O O . GLU D 1 201 ? 12.732 104.671 46.608 1.00 20.51 202 GLU E O 1
ATOM 7534 N N . GLU D 1 202 ? 12.858 105.444 44.506 1.00 18.35 203 GLU E N 1
ATOM 7535 C CA . GLU D 1 202 ? 12.242 104.259 43.930 1.00 19.16 203 GLU E CA 1
ATOM 7536 C C . GLU D 1 202 ? 13.134 103.035 44.084 1.00 18.86 203 GLU E C 1
ATOM 7537 O O . GLU D 1 202 ? 12.641 101.928 44.233 1.00 20.05 203 GLU E O 1
ATOM 7543 N N . VAL D 1 203 ? 14.444 103.239 44.044 1.00 17.40 204 VAL E N 1
ATOM 7544 C CA . VAL D 1 203 ? 15.369 102.132 44.209 1.00 16.42 204 VAL E CA 1
ATOM 7545 C C . VAL D 1 203 ? 15.194 101.548 45.613 1.00 17.64 204 VAL E C 1
ATOM 7546 O O . VAL D 1 203 ? 15.025 100.340 45.776 1.00 16.87 204 VAL E O 1
ATOM 7550 N N . LEU D 1 204 ? 15.221 102.413 46.621 1.00 17.06 205 LEU E N 1
ATOM 7551 C CA . LEU D 1 204 ? 15.085 101.979 48.005 1.00 19.77 205 LEU E CA 1
ATOM 7552 C C . LEU D 1 204 ? 13.741 101.297 48.284 1.00 22.54 205 LEU E C 1
ATOM 7553 O O . LEU D 1 204 ? 13.648 100.383 49.107 1.00 20.62 205 LEU E O 1
ATOM 7558 N N . LYS D 1 205 ? 12.704 101.748 47.592 1.00 23.12 206 LYS E N 1
ATOM 7559 C CA . LYS D 1 205 ? 11.375 101.184 47.766 1.00 25.85 206 LYS E CA 1
ATOM 7560 C C . LYS D 1 205 ? 11.332 99.800 47.140 1.00 26.04 206 LYS E C 1
ATOM 7561 O O . LYS D 1 205 ? 10.857 98.851 47.753 1.00 26.71 206 LYS E O 1
ATOM 7567 N N . HIS D 1 206 ? 11.839 99.692 45.920 1.00 25.47 207 HIS E N 1
ATOM 7568 C CA . HIS D 1 206 ? 11.872 98.421 45.216 1.00 26.12 207 HIS E CA 1
ATOM 7569 C C . HIS D 1 206 ? 12.676 97.376 46.006 1.00 25.91 207 HIS E C 1
ATOM 7570 O O . HIS D 1 206 ? 12.350 96.185 45.980 1.00 25.69 207 HIS E O 1
ATOM 7577 N N . LEU D 1 207 ? 13.718 97.828 46.707 1.00 22.63 208 LEU E N 1
ATOM 7578 C CA . LEU D 1 207 ? 14.595 96.932 47.475 1.00 21.23 208 LEU E CA 1
ATOM 7579 C C . LEU D 1 207 ? 14.448 97.169 48.968 1.00 22.33 208 LEU E C 1
ATOM 7580 O O . LEU D 1 207 ? 15.375 96.978 49.762 1.00 21.01 208 LEU E O 1
ATOM 7585 N N . GLN D 1 208 ? 13.251 97.583 49.340 1.00 24.97 209 GLN E N 1
ATOM 7586 C CA . GLN D 1 208 ? 12.942 97.890 50.712 1.00 27.02 209 GLN E CA 1
ATOM 7587 C C . GLN D 1 208 ? 13.138 96.768 51.728 1.00 24.54 209 GLN E C 1
ATOM 7588 O O . GLN D 1 208 ? 12.615 95.676 51.584 1.00 24.92 209 GLN E O 1
ATOM 7594 N N . GLY D 1 209 ? 13.880 97.082 52.782 1.00 22.11 210 GLY E N 1
ATOM 7595 C CA . GLY D 1 209 ? 14.144 96.123 53.840 1.00 22.43 210 GLY E CA 1
ATOM 7596 C C . GLY D 1 209 ? 15.312 95.189 53.616 1.00 21.37 210 GLY E C 1
ATOM 7597 O O . GLY D 1 209 ? 15.611 94.362 54.453 1.00 22.06 210 GLY E O 1
ATOM 7598 N N . LEU D 1 210 ? 15.965 95.332 52.472 1.00 20.14 211 LEU E N 1
ATOM 7599 C CA . LEU D 1 210 ? 17.114 94.502 52.131 1.00 18.85 211 LEU E CA 1
ATOM 7600 C C . LEU D 1 210 ? 18.446 95.197 52.304 1.00 19.37 211 LEU E C 1
ATOM 7601 O O . LEU D 1 210 ? 18.561 96.410 52.134 1.00 18.21 211 LEU E O 1
ATOM 7606 N N . PRO D 1 211 ? 19.475 94.430 52.693 1.00 19.16 212 PRO E N 1
ATOM 7607 C CA . PRO D 1 211 ? 20.763 95.105 52.828 1.00 17.68 212 PRO E CA 1
ATOM 7608 C C . PRO D 1 211 ? 21.123 95.421 51.371 1.00 18.16 212 PRO E C 1
ATOM 7609 O O . PRO D 1 211 ? 20.644 94.744 50.455 1.00 17.49 212 PRO E O 1
ATOM 7613 N N . LEU D 1 212 ? 21.948 96.430 51.131 1.00 15.83 213 LEU E N 1
ATOM 7614 C CA . LEU D 1 212 ? 22.270 96.768 49.750 1.00 15.18 213 LEU E CA 1
ATOM 7615 C C . LEU D 1 212 ? 23.735 96.727 49.352 1.00 14.19 213 LEU E C 1
ATOM 7616 O O . LEU D 1 212 ? 24.599 97.238 50.060 1.00 13.20 213 LEU E O 1
ATOM 7621 N N . HIS D 1 213 ? 23.998 96.112 48.201 1.00 13.66 214 HIS E N 1
ATOM 7622 C CA . HIS D 1 213 ? 25.345 96.053 47.654 1.00 12.84 214 HIS E CA 1
ATOM 7623 C C . HIS D 1 213 ? 25.372 97.027 46.483 1.00 14.18 214 HIS E C 1
ATOM 7624 O O . HIS D 1 213 ? 24.571 96.919 45.556 1.00 14.39 214 HIS E O 1
ATOM 7631 N N . VAL D 1 214 ? 26.281 97.988 46.521 1.00 13.77 215 VAL E N 1
ATOM 7632 C CA . VAL D 1 214 ? 26.366 98.950 45.442 1.00 13.94 215 VAL E CA 1
ATOM 7633 C C . VAL D 1 214 ? 27.578 98.644 44.567 1.00 14.01 215 VAL E C 1
ATOM 7634 O O . VAL D 1 214 ? 28.700 98.558 45.058 1.00 14.89 215 VAL E O 1
ATOM 7638 N N . SER D 1 215 ? 27.351 98.449 43.274 1.00 13.49 216 SER E N 1
ATOM 7639 C CA . SER D 1 215 ? 28.460 98.179 42.366 1.00 14.06 216 SER E CA 1
ATOM 7640 C C . SER D 1 215 ? 28.572 99.378 41.429 1.00 14.85 216 SER E C 1
ATOM 7641 O O . SER D 1 215 ? 27.746 99.560 40.536 1.00 15.69 216 SER E O 1
ATOM 7644 N N . LEU D 1 216 ? 29.600 100.190 41.642 1.00 16.07 217 LEU E N 1
ATOM 7645 C CA . LEU D 1 216 ? 29.813 101.405 40.866 1.00 14.97 217 LEU E CA 1
ATOM 7646 C C . LEU D 1 216 ? 30.888 101.294 39.793 1.00 15.70 217 LEU E C 1
ATOM 7647 O O . LEU D 1 216 ? 32.073 101.136 40.089 1.00 15.68 217 LEU E O 1
ATOM 7652 N N . ASP D 1 217 ? 30.455 101.379 38.539 1.00 14.13 218 ASP E N 1
ATOM 7653 C CA . ASP D 1 217 ? 31.345 101.324 37.392 1.00 15.14 218 ASP E CA 1
ATOM 7654 C C . ASP D 1 217 ? 31.626 102.788 37.049 1.00 15.65 218 ASP E C 1
ATOM 7655 O O . ASP D 1 217 ? 30.701 103.589 36.897 1.00 15.46 218 ASP E O 1
ATOM 7660 N N . ALA D 1 218 ? 32.901 103.139 36.944 1.00 15.61 219 ALA E N 1
ATOM 7661 C CA . ALA D 1 218 ? 33.288 104.511 36.650 1.00 15.45 219 ALA E CA 1
ATOM 7662 C C . ALA D 1 218 ? 32.668 105.053 35.365 1.00 16.45 219 ALA E C 1
ATOM 7663 O O . ALA D 1 218 ? 32.455 106.261 35.239 1.00 15.12 219 ALA E O 1
ATOM 7665 N N . ASP D 1 219 ? 32.365 104.178 34.412 1.00 15.38 220 ASP E N 1
ATOM 7666 C CA . ASP D 1 219 ? 31.800 104.671 33.165 1.00 15.83 220 ASP E CA 1
ATOM 7667 C C . ASP D 1 219 ? 30.367 105.178 33.254 1.00 14.71 220 ASP E C 1
ATOM 7668 O O . ASP D 1 219 ? 29.814 105.621 32.251 1.00 14.72 220 ASP E O 1
ATOM 7673 N N . VAL D 1 220 ? 29.743 105.103 34.428 1.00 14.98 221 VAL E N 1
ATOM 7674 C CA . VAL D 1 220 ? 28.374 105.605 34.535 1.00 14.28 221 VAL E CA 1
ATOM 7675 C C . VAL D 1 220 ? 28.414 107.138 34.480 1.00 15.21 221 VAL E C 1
ATOM 7676 O O . VAL D 1 220 ? 27.455 107.802 34.074 1.00 13.22 221 VAL E O 1
ATOM 7680 N N . LEU D 1 221 ? 29.549 107.689 34.889 1.00 14.46 222 LEU E N 1
ATOM 7681 C CA . LEU D 1 221 ? 29.753 109.131 34.886 1.00 15.37 222 LEU E CA 1
ATOM 7682 C C . LEU D 1 221 ? 30.001 109.588 33.461 1.00 16.30 222 LEU E C 1
ATOM 7683 O O . LEU D 1 221 ? 30.564 108.845 32.663 1.00 16.96 222 LEU E O 1
ATOM 7688 N N . ASP D 1 222 ? 29.592 110.808 33.138 1.00 17.02 223 ASP E N 1
ATOM 7689 C CA . ASP D 1 222 ? 29.809 111.309 31.792 1.00 18.48 223 ASP E CA 1
ATOM 7690 C C . ASP D 1 222 ? 31.308 111.277 31.483 1.00 20.30 223 ASP E C 1
ATOM 7691 O O . ASP D 1 222 ? 32.128 111.644 32.323 1.00 20.01 223 ASP E O 1
ATOM 7696 N N . PRO D 1 223 ? 31.679 110.828 30.273 1.00 21.55 224 PRO E N 1
ATOM 7697 C CA . PRO D 1 223 ? 33.082 110.741 29.846 1.00 23.16 224 PRO E CA 1
ATOM 7698 C C . PRO D 1 223 ? 33.847 112.052 30.024 1.00 25.32 224 PRO E C 1
ATOM 7699 O O . PRO D 1 223 ? 35.057 112.050 30.264 1.00 23.07 224 PRO E O 1
ATOM 7703 N N . THR D 1 224 ? 33.139 113.168 29.901 1.00 27.01 225 THR E N 1
ATOM 7704 C CA . THR D 1 224 ? 33.759 114.477 30.049 1.00 29.59 225 THR E CA 1
ATOM 7705 C C . THR D 1 224 ? 34.244 114.646 31.478 1.00 29.79 225 THR E C 1
ATOM 7706 O O . THR D 1 224 ? 35.157 115.417 31.756 1.00 30.57 225 THR E O 1
ATOM 7710 N N . LEU D 1 225 ? 33.635 113.889 32.378 1.00 29.50 226 LEU E N 1
ATOM 7711 C CA . LEU D 1 225 ? 33.957 113.945 33.794 1.00 29.68 226 LEU E CA 1
ATOM 7712 C C . LEU D 1 225 ? 34.869 112.794 34.209 1.00 28.90 226 LEU E C 1
ATOM 7713 O O . LEU D 1 225 ? 35.731 112.942 35.082 1.00 29.59 226 LEU E O 1
ATOM 7718 N N . ALA D 1 226 ? 34.669 111.642 33.584 1.00 26.20 227 ALA E N 1
ATOM 7719 C CA . ALA D 1 226 ? 35.454 110.461 33.907 1.00 24.12 227 ALA E CA 1
ATOM 7720 C C . ALA D 1 226 ? 35.960 109.835 32.625 1.00 21.73 227 ALA E C 1
ATOM 7721 O O . ALA D 1 226 ? 35.366 108.890 32.118 1.00 20.78 227 ALA E O 1
ATOM 7723 N N . PRO D 1 227 ? 37.065 110.360 32.079 1.00 20.48 228 PRO E N 1
ATOM 7724 C CA . PRO D 1 227 ? 37.637 109.828 30.838 1.00 20.17 228 PRO E CA 1
ATOM 7725 C C . PRO D 1 227 ? 38.355 108.497 31.028 1.00 20.78 228 PRO E C 1
ATOM 7726 O O . PRO D 1 227 ? 38.469 107.709 30.093 1.00 19.96 228 PRO E O 1
ATOM 7730 N N . GLY D 1 228 ? 38.828 108.251 32.246 1.00 21.18 229 GLY E N 1
ATOM 7731 C CA . GLY D 1 228 ? 39.552 107.025 32.525 1.00 23.94 229 GLY E CA 1
ATOM 7732 C C . GLY D 1 228 ? 38.731 105.750 32.609 1.00 24.94 229 GLY E C 1
ATOM 7733 O O . GLY D 1 228 ? 38.716 105.099 33.649 1.00 25.74 229 GLY E O 1
ATOM 7734 N N . VAL D 1 229 ? 38.054 105.393 31.523 1.00 26.26 230 VAL E N 1
ATOM 7735 C CA . VAL D 1 229 ? 37.250 104.174 31.485 1.00 28.68 230 VAL E CA 1
ATOM 7736 C C . VAL D 1 229 ? 37.410 103.491 30.131 1.00 31.28 230 VAL E C 1
ATOM 7737 O O . VAL D 1 229 ? 37.566 104.153 29.103 1.00 31.87 230 VAL E O 1
ATOM 7741 N N . GLY D 1 230 ? 37.360 102.162 30.141 1.00 35.97 231 GLY E N 1
ATOM 7742 C CA . GLY D 1 230 ? 37.520 101.393 28.920 1.00 36.95 231 GLY E CA 1
ATOM 7743 C C . GLY D 1 230 ? 36.462 101.615 27.860 1.00 39.69 231 GLY E C 1
ATOM 7744 O O . GLY D 1 230 ? 36.780 101.759 26.681 1.00 40.17 231 GLY E O 1
ATOM 7745 N N . THR D 1 231 ? 35.200 101.647 28.266 1.00 39.84 232 THR E N 1
ATOM 7746 C CA . THR D 1 231 ? 34.130 101.833 27.304 1.00 40.52 232 THR E CA 1
ATOM 7747 C C . THR D 1 231 ? 33.300 103.071 27.600 1.00 38.95 232 THR E C 1
ATOM 7748 O O . THR D 1 231 ? 32.184 102.978 28.103 1.00 39.83 232 THR E O 1
ATOM 7752 N N . PRO D 1 232 ? 33.841 104.257 27.287 1.00 37.16 233 PRO E N 1
ATOM 7753 C CA . PRO D 1 232 ? 33.118 105.503 27.531 1.00 33.89 233 PRO E CA 1
ATOM 7754 C C . PRO D 1 232 ? 31.897 105.637 26.639 1.00 31.56 233 PRO E C 1
ATOM 7755 O O . PRO D 1 232 ? 31.929 105.265 25.466 1.00 30.46 233 PRO E O 1
ATOM 7759 N N . VAL D 1 233 ? 30.822 106.166 27.209 1.00 28.02 234 VAL E N 1
ATOM 7760 C CA . VAL D 1 233 ? 29.581 106.380 26.485 1.00 24.98 234 VAL E CA 1
ATOM 7761 C C . VAL D 1 233 ? 29.086 107.764 26.882 1.00 22.56 234 VAL E C 1
ATOM 7762 O O . VAL D 1 233 ? 28.872 108.037 28.060 1.00 19.70 234 VAL E O 1
ATOM 7766 N N . PRO D 1 234 ? 28.908 108.664 25.906 1.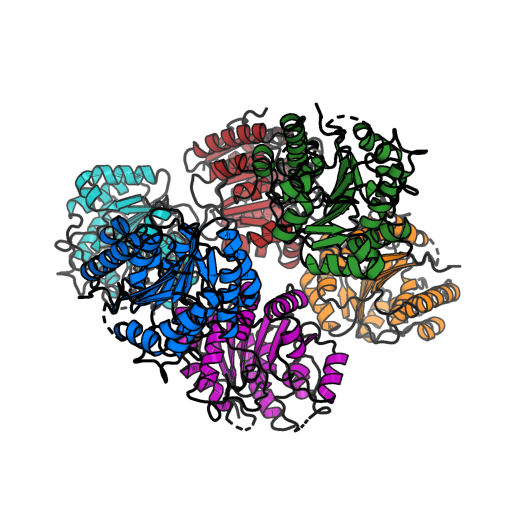00 22.32 235 PRO E N 1
ATOM 7767 C CA . PRO D 1 234 ? 28.437 110.023 26.193 1.00 21.22 235 PRO E CA 1
ATOM 7768 C C . PRO D 1 234 ? 27.048 110.066 26.823 1.00 20.95 235 PRO E C 1
ATOM 7769 O O . PRO D 1 234 ? 26.285 109.109 26.708 1.00 23.01 235 PRO E O 1
ATOM 7773 N N . GLY D 1 235 ? 26.735 111.174 27.491 1.00 18.48 236 GLY E N 1
ATOM 7774 C CA . GLY D 1 235 ? 25.432 111.338 28.111 1.00 18.12 236 GLY E CA 1
ATOM 7775 C C . GLY D 1 235 ? 25.278 110.628 29.443 1.00 18.39 236 GLY E C 1
ATOM 7776 O O . GLY D 1 235 ? 24.230 110.047 29.718 1.00 17.11 236 GLY E O 1
ATOM 7777 N N . GLY D 1 236 ? 26.317 110.683 30.273 1.00 17.46 237 GLY E N 1
ATOM 7778 C CA . GLY D 1 236 ? 26.270 110.027 31.570 1.00 14.90 237 GLY E CA 1
ATOM 7779 C C . GLY D 1 236 ? 25.865 110.943 32.711 1.00 14.67 237 GLY E C 1
ATOM 7780 O O . GLY D 1 236 ? 25.469 112.088 32.496 1.00 12.61 237 GLY E O 1
ATOM 7781 N N . LEU D 1 237 ? 25.966 110.426 33.931 1.00 13.83 238 LEU E N 1
ATOM 7782 C CA . LEU D 1 237 ? 25.606 111.175 35.127 1.00 14.05 238 LEU E CA 1
ATOM 7783 C C . LEU D 1 237 ? 26.574 112.319 35.368 1.00 12.91 238 LEU E C 1
ATOM 7784 O O . LEU D 1 237 ? 27.752 112.228 35.029 1.00 14.10 238 LEU E O 1
ATOM 7789 N N . THR D 1 238 ? 26.068 113.402 35.948 1.00 11.58 239 THR E N 1
ATOM 7790 C CA . THR D 1 238 ? 26.918 114.535 36.268 1.00 13.66 239 THR E CA 1
ATOM 7791 C C . THR D 1 238 ? 27.533 114.210 37.622 1.00 13.85 239 THR E C 1
ATOM 7792 O O . THR D 1 238 ? 27.136 113.246 38.283 1.00 11.72 239 THR E O 1
ATOM 7796 N N . TYR D 1 239 ? 28.505 115.021 38.010 1.00 13.34 240 TYR E N 1
ATOM 7797 C CA . TYR D 1 239 ? 29.190 114.907 39.294 1.00 14.98 240 TYR E CA 1
ATOM 7798 C C . TYR D 1 239 ? 28.160 114.994 40.424 1.00 15.88 240 TYR E C 1
ATOM 7799 O O . TYR D 1 239 ? 28.119 114.156 41.334 1.00 13.72 240 TYR E O 1
ATOM 7808 N N . ARG D 1 240 ? 27.323 116.025 40.361 1.00 13.61 241 ARG E N 1
ATOM 7809 C CA . ARG D 1 240 ? 26.304 116.234 41.374 1.00 14.05 241 ARG E CA 1
ATOM 7810 C C . ARG D 1 240 ? 25.303 115.078 41.461 1.00 14.02 241 ARG E C 1
ATOM 7811 O O . ARG D 1 240 ? 25.001 114.603 42.553 1.00 13.03 241 ARG E O 1
ATOM 7819 N N . GLU D 1 241 ? 24.791 114.619 40.322 1.00 11.75 242 GLU E N 1
ATOM 7820 C CA . GLU D 1 241 ? 23.845 113.507 40.339 1.00 13.39 242 GLU E CA 1
ATOM 7821 C C . GLU D 1 241 ? 24.426 112.273 41.017 1.00 11.49 242 GLU E C 1
ATOM 7822 O O . GLU D 1 241 ? 23.755 111.641 41.823 1.00 12.97 242 GLU E O 1
ATOM 7828 N N . ALA D 1 242 ? 25.661 111.924 40.674 1.00 11.21 243 ALA E N 1
ATOM 7829 C CA . ALA D 1 242 ? 26.303 110.746 41.254 1.00 12.02 243 ALA E CA 1
ATOM 7830 C C . ALA D 1 242 ? 26.421 110.881 42.768 1.00 12.44 243 ALA E C 1
ATOM 7831 O O . ALA D 1 242 ? 26.159 109.928 43.493 1.00 13.21 243 ALA E O 1
ATOM 7833 N N . HIS D 1 243 ? 26.803 112.061 43.251 1.00 11.91 244 HIS E N 1
ATOM 7834 C CA . HIS D 1 243 ? 26.888 112.262 44.691 1.00 13.10 244 HIS E CA 1
ATOM 7835 C C . HIS D 1 243 ? 25.504 112.189 45.340 1.00 13.04 244 HIS E C 1
ATOM 7836 O O . HIS D 1 243 ? 25.355 111.590 46.412 1.00 13.94 244 HIS E O 1
ATOM 7843 N N . LEU D 1 244 ? 24.494 112.785 44.706 1.00 11.46 245 LEU E N 1
ATOM 7844 C CA . LEU D 1 244 ? 23.147 112.754 45.267 1.00 12.74 245 LEU E CA 1
ATOM 7845 C C . LEU D 1 244 ? 22.665 111.318 45.401 1.00 12.98 245 LEU E C 1
ATOM 7846 O O . LEU D 1 244 ? 22.055 110.942 46.405 1.00 12.16 245 LEU E O 1
ATOM 7851 N N . LEU D 1 245 ? 22.925 110.515 44.375 1.00 11.16 246 LEU E N 1
ATOM 7852 C CA . LEU D 1 245 ? 22.513 109.123 44.421 1.00 12.71 246 LEU E CA 1
ATOM 7853 C C . LEU D 1 245 ? 23.172 108.424 45.617 1.00 12.13 246 LEU E C 1
ATOM 7854 O O . LEU D 1 245 ? 22.500 107.723 46.370 1.00 12.80 246 LEU E O 1
ATOM 7859 N N . MET D 1 246 ? 24.478 108.621 45.778 1.00 12.09 247 MET E N 1
ATOM 7860 C CA . MET D 1 246 ? 25.222 108.001 46.875 1.00 13.75 247 MET E CA 1
ATOM 7861 C C . MET D 1 246 ? 24.690 108.480 48.228 1.00 12.32 247 MET E C 1
ATOM 7862 O O . MET D 1 246 ? 24.527 107.685 49.154 1.00 12.87 247 MET E O 1
ATOM 7867 N N . GLU D 1 247 ? 24.414 109.779 48.337 1.00 11.98 248 GLU E N 1
ATOM 7868 C CA . GLU D 1 247 ? 23.901 110.353 49.585 1.00 12.81 248 GLU E CA 1
ATOM 7869 C C . GLU D 1 247 ? 22.535 109.812 50.010 1.00 13.31 248 GLU E C 1
ATOM 7870 O O . GLU D 1 247 ? 22.304 109.577 51.194 1.00 14.09 248 GLU E O 1
ATOM 7876 N N . ILE D 1 248 ? 21.627 109.627 49.055 1.00 12.52 249 ILE E N 1
ATOM 7877 C CA . ILE D 1 248 ? 20.296 109.111 49.366 1.00 12.94 249 ILE E CA 1
ATOM 7878 C C . ILE D 1 248 ? 20.376 107.632 49.755 1.00 15.01 249 ILE E C 1
ATOM 7879 O O . ILE D 1 248 ? 19.691 107.180 50.685 1.00 14.81 249 ILE E O 1
ATOM 7884 N N . LEU D 1 249 ? 21.220 106.880 49.054 1.00 14.02 250 LEU E N 1
ATOM 7885 C CA . LEU D 1 249 ? 21.410 105.476 49.382 1.00 14.18 250 LEU E CA 1
ATOM 7886 C C . LEU D 1 249 ? 22.022 105.389 50.781 1.00 14.28 250 LEU E C 1
ATOM 7887 O O . LEU D 1 249 ? 21.629 104.555 51.589 1.00 15.55 250 LEU E O 1
ATOM 7892 N N . ALA D 1 250 ? 22.970 106.273 51.075 1.00 14.55 251 ALA E N 1
ATOM 7893 C CA . ALA D 1 250 ? 23.617 106.284 52.387 1.00 14.28 251 ALA E CA 1
ATOM 7894 C C . ALA D 1 250 ? 22.612 106.557 53.503 1.00 16.90 251 ALA E C 1
ATOM 7895 O O . ALA D 1 250 ? 22.683 105.932 54.559 1.00 16.46 251 ALA E O 1
ATOM 7897 N N . GLU D 1 251 ? 21.684 107.487 53.266 1.00 17.93 252 GLU E N 1
ATOM 7898 C CA . GLU D 1 251 ? 20.669 107.840 54.265 1.00 20.89 252 GLU E CA 1
ATOM 7899 C C . GLU D 1 251 ? 19.826 106.646 54.693 1.00 19.43 252 GLU E C 1
ATOM 7900 O O . GLU D 1 251 ? 19.334 106.611 55.820 1.00 21.09 252 GLU E O 1
ATOM 7906 N N . SER D 1 252 ? 19.641 105.679 53.797 1.00 17.87 253 SER E N 1
ATOM 7907 C CA . SER D 1 252 ? 18.833 104.505 54.115 1.00 16.59 253 SER E CA 1
ATOM 7908 C C . SER D 1 252 ? 19.489 103.706 55.242 1.00 16.75 253 SER E C 1
ATOM 7909 O O . SER D 1 252 ? 18.807 103.058 56.035 1.00 17.82 253 SER E O 1
ATOM 7912 N N . GLY D 1 253 ? 20.814 103.767 55.310 1.00 15.68 254 GLY E N 1
ATOM 7913 C CA . GLY D 1 253 ? 21.536 103.029 56.330 1.00 16.18 254 GLY E CA 1
ATOM 7914 C C . GLY D 1 253 ? 21.626 101.544 56.006 1.00 17.60 254 GLY E C 1
ATOM 7915 O O . GLY D 1 253 ? 22.142 100.766 56.805 1.00 18.82 254 GLY E O 1
ATOM 7916 N N . ARG D 1 254 ? 21.139 101.147 54.831 1.00 17.91 255 ARG E N 1
ATOM 7917 C CA . ARG D 1 254 ? 21.153 99.742 54.431 1.00 17.33 255 ARG E CA 1
ATOM 7918 C C . ARG D 1 254 ? 22.312 99.296 53.537 1.00 17.61 255 ARG E C 1
ATOM 7919 O O . ARG D 1 254 ? 22.462 98.098 53.257 1.00 15.74 255 ARG E O 1
ATOM 7927 N N . VAL D 1 255 ? 23.135 100.235 53.083 1.00 15.84 256 VAL E N 1
ATOM 7928 C CA . VAL D 1 255 ? 24.255 99.867 52.224 1.00 14.63 256 VAL E CA 1
ATOM 7929 C C . VAL D 1 255 ? 25.283 99.066 53.022 1.00 14.81 256 VAL E C 1
ATOM 7930 O O . VAL D 1 255 ? 25.768 99.522 54.047 1.00 13.34 256 VAL E O 1
ATOM 7934 N N . GLN D 1 256 ? 25.624 97.878 52.531 1.00 15.12 257 GLN E N 1
ATOM 7935 C CA . GLN D 1 256 ? 26.536 96.995 53.251 1.00 15.06 257 GLN E CA 1
ATOM 7936 C C . GLN D 1 256 ? 27.844 96.660 52.572 1.00 14.88 257 GLN E C 1
ATOM 7937 O O . GLN D 1 256 ? 28.740 96.121 53.210 1.00 16.53 257 GLN E O 1
ATOM 7943 N N . SER D 1 257 ? 27.954 96.953 51.279 1.00 15.74 258 SER E N 1
ATOM 7944 C CA . SER D 1 257 ? 29.171 96.648 50.529 1.00 14.95 258 SER E CA 1
ATOM 7945 C C . SER D 1 257 ? 29.245 97.465 49.239 1.00 14.51 258 SER E C 1
ATOM 7946 O O . SER D 1 257 ? 28.220 97.919 48.721 1.00 14.85 258 SER E O 1
ATOM 7949 N N . LEU D 1 258 ? 30.453 97.608 48.706 1.00 13.71 259 LEU E N 1
ATOM 7950 C CA . LEU D 1 258 ? 30.680 98.427 47.523 1.00 15.02 259 LEU E CA 1
ATOM 7951 C C . LEU D 1 258 ? 31.824 98.005 46.588 1.00 14.03 259 LEU E C 1
ATOM 7952 O O . LEU D 1 258 ? 32.902 97.625 47.042 1.00 14.91 259 LEU E O 1
ATOM 7957 N N . ASP D 1 259 ? 31.584 98.084 45.282 1.00 14.39 260 ASP E N 1
ATOM 7958 C CA . ASP D 1 259 ? 32.632 97.809 44.305 1.00 12.83 260 ASP E CA 1
ATOM 7959 C C . ASP D 1 259 ? 32.909 99.148 43.612 1.00 13.73 260 ASP E C 1
ATOM 7960 O O . ASP D 1 259 ? 31.972 99.898 43.312 1.00 12.16 260 ASP E O 1
ATOM 7965 N N . LEU D 1 260 ? 34.184 99.436 43.362 1.00 13.10 261 LEU E N 1
ATOM 7966 C CA . LEU D 1 260 ? 34.613 100.644 42.658 1.00 14.47 261 LEU E CA 1
ATOM 7967 C C . LEU D 1 260 ? 35.416 100.037 41.510 1.00 14.47 261 LEU E C 1
ATOM 7968 O O . LEU D 1 260 ? 36.580 99.687 41.678 1.00 15.53 261 LEU E O 1
ATOM 7973 N N . VAL D 1 261 ? 34.782 99.906 40.350 1.00 15.54 262 VAL E N 1
ATOM 7974 C CA . VAL D 1 261 ? 35.415 99.250 39.216 1.00 15.55 262 VAL E CA 1
ATOM 7975 C C . VAL D 1 261 ? 35.611 100.047 37.934 1.00 16.58 262 VAL E C 1
ATOM 7976 O O . VAL D 1 261 ? 35.121 101.174 37.780 1.00 15.90 262 VAL E O 1
ATOM 7980 N N . GLU D 1 262 ? 36.356 99.411 37.030 1.00 17.65 263 GLU E N 1
ATOM 7981 C CA . GLU D 1 262 ? 36.661 99.903 35.697 1.00 18.75 263 GLU E CA 1
ATOM 7982 C C . GLU D 1 262 ? 37.466 101.194 35.589 1.00 19.06 263 GLU E C 1
ATOM 7983 O O . GLU D 1 262 ? 37.417 101.872 34.561 1.00 19.61 263 GLU E O 1
ATOM 7989 N N . VAL D 1 263 ? 38.197 101.548 36.639 1.00 18.47 264 VAL E N 1
ATOM 7990 C CA . VAL D 1 263 ? 39.022 102.748 36.580 1.00 18.63 264 VAL E CA 1
ATOM 7991 C C . VAL D 1 263 ? 40.247 102.373 35.739 1.00 19.02 264 VAL E C 1
ATOM 7992 O O . VAL D 1 263 ? 40.923 101.387 36.021 1.00 17.09 264 VAL E O 1
ATOM 7996 N N . ASN D 1 264 ? 40.514 103.144 34.692 1.00 20.39 265 ASN E N 1
ATOM 7997 C CA . ASN D 1 264 ? 41.647 102.867 33.815 1.00 22.08 265 ASN E CA 1
ATOM 7998 C C . ASN D 1 264 ? 42.546 104.095 33.747 1.00 23.52 265 ASN E C 1
ATOM 7999 O O . ASN D 1 264 ? 42.336 104.980 32.922 1.00 22.82 265 ASN E O 1
ATOM 8004 N N . PRO D 1 265 ? 43.572 104.158 34.607 1.00 24.15 266 PRO E N 1
ATOM 8005 C CA . PRO D 1 265 ? 44.480 105.311 34.609 1.00 24.99 266 PRO E CA 1
ATOM 8006 C C . PRO D 1 265 ? 45.197 105.615 33.287 1.00 25.39 266 PRO E C 1
ATOM 8007 O O . PRO D 1 265 ? 45.579 106.757 33.032 1.00 23.21 266 PRO E O 1
ATOM 8011 N N . ILE D 1 266 ? 45.360 104.597 32.449 1.00 25.27 267 ILE E N 1
ATOM 8012 C CA . ILE D 1 266 ? 46.014 104.750 31.153 1.00 26.67 267 ILE E CA 1
ATOM 8013 C C . ILE D 1 266 ? 45.192 105.640 30.209 1.00 26.25 267 ILE E C 1
ATOM 8014 O O . ILE D 1 266 ? 45.727 106.262 29.294 1.00 23.90 267 ILE E O 1
ATOM 8019 N N . LEU D 1 267 ? 43.887 105.713 30.452 1.00 25.90 268 LEU E N 1
ATOM 8020 C CA . LEU D 1 267 ? 43.001 106.527 29.632 1.00 25.83 268 LEU E CA 1
ATOM 8021 C C . LEU D 1 267 ? 42.515 107.747 30.405 1.00 25.49 268 LEU E C 1
ATOM 8022 O O . LEU D 1 267 ? 41.794 108.590 29.876 1.00 25.49 268 LEU E O 1
ATOM 8027 N N . ASP D 1 268 ? 42.931 107.840 31.662 1.00 24.20 269 ASP E N 1
ATOM 8028 C CA . ASP D 1 268 ? 42.513 108.918 32.542 1.00 24.41 269 ASP E CA 1
ATOM 8029 C C . ASP D 1 268 ? 43.344 110.181 32.375 1.00 25.18 269 ASP E C 1
ATOM 8030 O O . ASP D 1 268 ? 44.335 110.200 31.640 1.00 25.59 269 ASP E O 1
ATOM 8035 N N . GLU D 1 269 ? 42.925 111.235 33.067 1.00 25.04 270 GLU E N 1
ATOM 8036 C CA . GLU D 1 269 ? 43.616 112.514 33.035 1.00 24.84 270 GLU E CA 1
ATOM 8037 C C . GLU D 1 269 ? 43.859 112.969 34.474 1.00 24.44 270 GLU E C 1
ATOM 8038 O O . GLU D 1 269 ? 42.925 113.317 35.198 1.00 23.00 270 GLU E O 1
ATOM 8044 N N . ARG D 1 270 ? 45.120 112.954 34.883 1.00 21.86 271 ARG E N 1
ATOM 8045 C CA . ARG D 1 270 ? 45.501 113.356 36.230 1.00 23.00 271 ARG E CA 1
ATOM 8046 C C . ARG D 1 270 ? 44.794 112.542 37.307 1.00 20.33 271 ARG E C 1
ATOM 8047 O O . ARG D 1 270 ? 44.518 113.054 38.387 1.00 20.47 271 ARG E O 1
ATOM 8055 N N . ASN D 1 271 ? 44.484 111.285 37.006 1.00 19.34 272 ASN E N 1
ATOM 8056 C CA . ASN D 1 271 ? 43.825 110.401 37.966 1.00 18.81 272 ASN E CA 1
ATOM 8057 C C . ASN D 1 271 ? 42.482 110.951 38.475 1.00 17.88 272 ASN E C 1
ATOM 8058 O O . ASN D 1 271 ? 41.997 110.538 39.529 1.00 17.57 272 ASN E O 1
ATOM 8063 N N . ARG D 1 272 ? 41.866 111.861 37.726 1.00 16.74 273 ARG E N 1
ATOM 8064 C CA . ARG D 1 272 ? 40.600 112.433 38.176 1.00 17.92 273 ARG E CA 1
ATOM 8065 C C . ARG D 1 272 ? 39.440 111.439 38.277 1.00 15.70 273 ARG E C 1
ATOM 8066 O O . ARG D 1 272 ? 38.564 111.605 39.117 1.00 17.21 273 ARG E O 1
ATOM 8074 N N . THR D 1 273 ? 39.436 110.406 37.439 1.00 15.11 274 THR E N 1
ATOM 8075 C CA . THR D 1 273 ? 38.370 109.404 37.484 1.00 17.15 274 THR E CA 1
ATOM 8076 C C . THR D 1 273 ? 38.460 108.608 38.796 1.00 17.27 274 THR E C 1
ATOM 8077 O O . THR D 1 273 ? 37.442 108.325 39.440 1.00 17.39 274 THR E O 1
ATOM 8081 N N . ALA D 1 274 ? 39.677 108.251 39.195 1.00 15.57 275 ALA E N 1
ATOM 8082 C CA . ALA D 1 274 ? 39.876 107.531 40.446 1.00 15.52 275 ALA E CA 1
ATOM 8083 C C . ALA D 1 274 ? 39.467 108.457 41.588 1.00 15.16 275 ALA E C 1
ATOM 8084 O O . ALA D 1 274 ? 38.808 108.031 42.539 1.00 14.63 275 ALA E O 1
ATOM 8086 N N . GLU D 1 275 ? 39.850 109.730 41.501 1.00 14.86 276 GLU E N 1
ATOM 8087 C CA . GLU D 1 275 ? 39.475 110.673 42.551 1.00 16.62 276 GLU E CA 1
ATOM 8088 C C . GLU D 1 275 ? 37.950 110.805 42.621 1.00 16.31 276 GLU E C 1
ATOM 8089 O O . GLU D 1 275 ? 37.386 110.886 43.705 1.00 15.64 276 GLU E O 1
ATOM 8095 N N . MET D 1 276 ? 37.293 110.815 41.462 1.00 16.82 277 MET E N 1
ATOM 8096 C CA . MET D 1 276 ? 35.832 110.908 41.400 1.00 19.96 277 MET E CA 1
ATOM 8097 C C . MET D 1 276 ? 35.201 109.773 42.190 1.00 17.93 277 MET E C 1
ATOM 8098 O O . MET D 1 276 ? 34.359 110.004 43.050 1.00 17.94 277 MET E O 1
ATOM 8103 N N . LEU D 1 277 ? 35.605 108.544 41.882 1.00 17.05 278 LEU E N 1
ATOM 8104 C CA . LEU D 1 277 ? 35.053 107.373 42.548 1.00 16.06 278 LEU E CA 1
ATOM 8105 C C . LEU D 1 277 ? 35.331 107.330 44.041 1.00 15.68 278 LEU E C 1
ATOM 8106 O O . LEU D 1 277 ? 34.499 106.851 44.811 1.00 15.00 278 LEU E O 1
ATOM 8111 N N . VAL D 1 278 ? 36.494 107.814 44.459 1.00 14.29 279 VAL E N 1
ATOM 8112 C CA . VAL D 1 278 ? 36.793 107.824 45.883 1.00 14.41 279 VAL E CA 1
ATOM 8113 C C . VAL D 1 278 ? 35.828 108.778 46.584 1.00 13.73 279 VAL E C 1
ATOM 8114 O O . VAL D 1 278 ? 35.309 108.473 47.656 1.00 15.05 279 VAL E O 1
ATOM 8118 N N . GLY D 1 279 ? 35.576 109.930 45.973 1.00 14.16 280 GLY E N 1
ATOM 8119 C CA . GLY D 1 279 ? 34.663 110.876 46.586 1.00 13.83 280 GLY E CA 1
ATOM 8120 C C . GLY D 1 279 ? 33.276 110.271 46.677 1.00 14.45 280 GLY E C 1
ATOM 8121 O O . GLY D 1 279 ? 32.579 110.444 47.675 1.00 14.73 280 GLY E O 1
ATOM 8122 N N . LEU D 1 280 ? 32.871 109.550 45.634 1.00 13.58 281 LEU E N 1
ATOM 8123 C CA . LEU D 1 280 ? 31.558 108.924 45.631 1.00 12.85 281 LEU E CA 1
ATOM 8124 C C . LEU D 1 280 ? 31.474 107.856 46.712 1.00 11.89 281 LEU E C 1
ATOM 8125 O O . LEU D 1 280 ? 30.427 107.661 47.315 1.00 13.15 281 LEU E O 1
ATOM 8130 N N . ALA D 1 281 ? 32.573 107.160 46.958 1.00 11.31 282 ALA E N 1
ATOM 8131 C CA . ALA D 1 281 ? 32.576 106.138 48.004 1.00 12.52 282 ALA E CA 1
ATOM 8132 C C . ALA D 1 281 ? 32.353 106.800 49.361 1.00 13.04 282 ALA E C 1
ATOM 8133 O O . ALA D 1 281 ? 31.631 106.267 50.205 1.00 14.88 282 ALA E O 1
ATOM 8135 N N . LEU D 1 282 ? 32.981 107.958 49.571 1.00 13.46 283 LEU E N 1
ATOM 8136 C CA . LEU D 1 282 ? 32.845 108.681 50.835 1.00 14.25 283 LEU E CA 1
ATOM 8137 C C . LEU D 1 282 ? 31.388 109.087 51.057 1.00 14.35 283 LEU E C 1
ATOM 8138 O O . LEU D 1 282 ? 30.849 108.939 52.153 1.00 14.57 283 LEU E O 1
ATOM 8143 N N . SER D 1 283 ? 30.741 109.591 50.015 1.00 14.69 284 SER E N 1
ATOM 8144 C CA . SER D 1 283 ? 29.341 109.987 50.130 1.00 14.30 284 SER E CA 1
ATOM 8145 C C . SER D 1 283 ? 28.484 108.762 50.473 1.00 14.40 284 SER E C 1
ATOM 8146 O O . SER D 1 283 ? 27.587 108.819 51.320 1.00 13.66 284 SER E O 1
ATOM 8149 N N . LEU D 1 284 ? 28.764 107.648 49.811 1.00 13.16 285 LEU E N 1
ATOM 8150 C CA . LEU D 1 284 ? 28.000 106.434 50.059 1.00 14.51 285 LEU E CA 1
ATOM 8151 C C . LEU D 1 284 ? 28.189 105.955 51.493 1.00 15.30 285 LEU E C 1
ATOM 8152 O O . LEU D 1 284 ? 27.309 105.311 52.055 1.00 14.56 285 LEU E O 1
ATOM 8157 N N . LEU D 1 285 ? 29.333 106.277 52.084 1.00 16.07 286 LEU E N 1
ATOM 8158 C CA . LEU D 1 285 ? 29.599 105.872 53.455 1.00 17.59 286 LEU E CA 1
ATOM 8159 C C . LEU D 1 285 ? 29.286 106.925 54.514 1.00 18.04 286 LEU E C 1
ATOM 8160 O O . LEU D 1 285 ? 29.778 106.846 55.635 1.00 18.19 286 LEU E O 1
ATOM 8165 N N . GLY D 1 286 ? 28.464 107.909 54.161 1.00 18.41 287 GLY E N 1
ATOM 8166 C CA . GLY D 1 286 ? 28.079 108.901 55.148 1.00 18.54 287 GLY E CA 1
ATOM 8167 C C . GLY D 1 286 ? 28.576 110.324 55.065 1.00 17.38 287 GLY E C 1
ATOM 8168 O O . GLY D 1 286 ? 28.018 111.166 55.743 1.00 19.12 287 GLY E O 1
ATOM 8169 N N . LYS D 1 287 ? 29.602 110.610 54.268 1.00 18.04 288 LYS E N 1
ATOM 8170 C CA . LYS D 1 287 ? 30.095 111.981 54.173 1.00 17.79 288 LYS E CA 1
ATOM 8171 C C . LYS D 1 287 ? 28.971 112.870 53.662 1.00 17.95 288 LYS E C 1
ATOM 8172 O O . LYS D 1 287 ? 28.339 112.552 52.657 1.00 17.04 288 LYS E O 1
ATOM 8178 N N . ARG D 1 288 ? 28.729 113.974 54.367 1.00 19.06 289 ARG E N 1
ATOM 8179 C CA . ARG D 1 288 ? 27.683 114.923 54.005 1.00 21.56 289 ARG E CA 1
ATOM 8180 C C . ARG D 1 288 ? 28.169 116.352 54.156 1.00 21.66 289 ARG E C 1
ATOM 8181 O O . ARG D 1 288 ? 29.093 116.619 54.919 1.00 19.91 289 ARG E O 1
ATOM 8189 N N . ILE D 1 289 ? 27.557 117.258 53.401 1.00 21.30 290 ILE E N 1
ATOM 8190 C CA . ILE D 1 289 ? 27.923 118.662 53.446 1.00 24.00 290 ILE E CA 1
ATOM 8191 C C . ILE D 1 289 ? 27.536 119.227 54.809 1.00 24.06 290 ILE E C 1
ATOM 8192 O O . ILE D 1 289 ? 28.335 119.901 55.455 1.00 23.66 290 ILE E O 1
ATOM 8197 N N . PHE D 1 290 ? 26.320 118.937 55.240 1.00 24.51 291 PHE E N 1
ATOM 8198 C CA . PHE D 1 290 ? 25.821 119.455 56.502 1.00 28.82 291 PHE E CA 1
ATOM 8199 C C . PHE D 1 290 ? 25.649 118.354 57.551 1.00 30.99 291 PHE E C 1
ATOM 8200 O O . PHE D 1 290 ? 24.646 117.624 57.467 1.00 32.21 291 PHE E O 1
ATOM 8209 N N . GLU E 1 1 ? -2.273 96.371 44.176 1.00 45.80 2 GLU F N 1
ATOM 8210 C CA . GLU E 1 1 ? -2.774 95.913 45.505 1.00 46.10 2 GLU F CA 1
ATOM 8211 C C . GLU E 1 1 ? -4.154 96.481 45.855 1.00 43.90 2 GLU F C 1
ATOM 8212 O O . GLU E 1 1 ? -4.958 95.807 46.506 1.00 42.79 2 GLU F O 1
ATOM 8218 N N . ARG E 1 2 ? -4.422 97.715 45.432 1.00 41.16 3 ARG F N 1
ATOM 8219 C CA . ARG E 1 2 ? -5.693 98.372 45.738 1.00 39.54 3 ARG F CA 1
ATOM 8220 C C . ARG E 1 2 ? -6.638 98.503 44.546 1.00 37.19 3 ARG F C 1
ATOM 8221 O O . ARG E 1 2 ? -6.228 98.876 43.448 1.00 36.68 3 ARG F O 1
ATOM 8229 N N . VAL E 1 3 ? -7.913 98.215 44.783 1.00 34.59 4 VAL F N 1
ATOM 8230 C CA . VAL E 1 3 ? -8.932 98.310 43.748 1.00 31.69 4 VAL F CA 1
ATOM 8231 C C . VAL E 1 3 ? -10.127 99.115 44.251 1.00 31.72 4 VAL F C 1
ATOM 8232 O O . VAL E 1 3 ? -10.596 98.918 45.375 1.00 32.73 4 VAL F O 1
ATOM 8236 N N . ALA E 1 4 ? -10.617 100.027 43.419 1.00 29.85 5 ALA F N 1
ATOM 8237 C CA . ALA E 1 4 ? -11.786 100.821 43.781 1.00 29.24 5 ALA F CA 1
ATOM 8238 C C . ALA E 1 4 ? -12.882 100.502 42.766 1.00 28.67 5 ALA F C 1
ATOM 8239 O O . ALA E 1 4 ? -12.657 100.557 41.562 1.00 27.65 5 ALA F O 1
ATOM 8241 N N . VAL E 1 5 ? -14.060 100.159 43.263 1.00 28.25 6 VAL F N 1
ATOM 8242 C CA . VAL E 1 5 ? -15.189 99.842 42.406 1.00 28.90 6 VAL F CA 1
ATOM 8243 C C . VAL E 1 5 ? -16.239 100.941 42.517 1.00 28.77 6 VAL F C 1
ATOM 8244 O O . VAL E 1 5 ? -16.600 101.347 43.625 1.00 28.97 6 VAL F O 1
ATOM 8248 N N . VAL E 1 6 ? -16.714 101.433 41.377 1.00 27.26 7 VAL F N 1
ATOM 8249 C CA . VAL E 1 6 ? -17.747 102.466 41.374 1.00 27.13 7 VAL F CA 1
ATOM 8250 C C . VAL E 1 6 ? -18.795 102.127 40.323 1.00 26.68 7 VAL F C 1
ATOM 8251 O O . VAL E 1 6 ? -18.463 101.697 39.225 1.00 25.40 7 VAL F O 1
ATOM 8255 N N . GLY E 1 7 ? -20.063 102.314 40.665 1.00 27.73 8 GLY F N 1
ATOM 8256 C CA . GLY E 1 7 ? -21.117 102.000 39.724 1.00 28.10 8 GLY F CA 1
ATOM 8257 C C . GLY E 1 7 ? -21.778 103.214 39.117 1.00 28.84 8 GLY F C 1
ATOM 8258 O O . GLY E 1 7 ? -21.837 104.281 39.742 1.00 27.95 8 GLY F O 1
ATOM 8259 N N . VAL E 1 8 ? -22.269 103.043 37.891 1.00 27.76 9 VAL F N 1
ATOM 8260 C CA . VAL E 1 8 ? -22.958 104.103 37.163 1.00 28.37 9 VAL F CA 1
ATOM 8261 C C . VAL E 1 8 ? -24.239 103.488 36.605 1.00 28.87 9 VAL F C 1
ATOM 8262 O O . VAL E 1 8 ? -24.267 103.017 35.468 1.00 29.45 9 VAL F O 1
ATOM 8266 N N . PRO E 1 9 ? -25.314 103.471 37.408 1.00 28.89 10 PRO F N 1
ATOM 8267 C CA . PRO E 1 9 ? -26.600 102.905 36.992 1.00 29.58 10 PRO F CA 1
ATOM 8268 C C . PRO E 1 9 ? -27.296 103.806 35.977 1.00 30.75 10 PRO F C 1
ATOM 8269 O O . PRO E 1 9 ? -28.390 104.312 36.220 1.00 30.62 10 PRO F O 1
ATOM 8273 N N . MET E 1 10 ? -26.647 103.994 34.836 1.00 32.88 11 MET F N 1
ATOM 8274 C CA . MET E 1 10 ? -27.173 104.854 33.787 1.00 35.25 11 MET F CA 1
ATOM 8275 C C . MET E 1 10 ? -27.826 104.077 32.648 1.00 35.59 11 MET F C 1
ATOM 8276 O O . MET E 1 10 ? -27.246 103.142 32.096 1.00 33.77 11 MET F O 1
ATOM 8281 N N . ASP E 1 11 ? -29.045 104.482 32.312 1.00 37.12 12 ASP F N 1
ATOM 8282 C CA . ASP E 1 11 ? -29.822 103.870 31.241 1.00 40.09 12 ASP F CA 1
ATOM 8283 C C . ASP E 1 11 ? -30.568 105.016 30.569 1.00 41.24 12 ASP F C 1
ATOM 8284 O O . ASP E 1 11 ? -31.784 105.144 30.713 1.00 41.94 12 ASP F O 1
ATOM 8289 N N . LEU E 1 12 ? -29.834 105.853 29.847 1.00 41.36 13 LEU F N 1
ATOM 8290 C CA . LEU E 1 12 ? -30.431 107.001 29.179 1.00 42.50 13 LEU F CA 1
ATOM 8291 C C . LEU E 1 12 ? -30.352 106.886 27.662 1.00 42.65 13 LEU F C 1
ATOM 8292 O O . LEU E 1 12 ? -29.425 107.403 27.043 1.00 43.70 13 LEU F O 1
ATOM 8297 N N . GLY E 1 18 ? -32.986 98.445 30.758 1.00 30.32 19 GLY F N 1
ATOM 8298 C CA . GLY E 1 18 ? -32.682 97.920 32.078 1.00 28.55 19 GLY F CA 1
ATOM 8299 C C . GLY E 1 18 ? -31.211 97.819 32.451 1.00 27.60 19 GLY F C 1
ATOM 8300 O O . GLY E 1 18 ? -30.881 97.245 33.491 1.00 27.83 19 GLY F O 1
ATOM 8301 N N . VAL E 1 19 ? -30.314 98.364 31.632 1.00 26.35 20 VAL F N 1
ATOM 8302 C CA . VAL E 1 19 ? -28.887 98.287 31.955 1.00 24.82 20 VAL F CA 1
ATOM 8303 C C . VAL E 1 19 ? -28.546 99.054 33.223 1.00 24.11 20 VAL F C 1
ATOM 8304 O O . VAL E 1 19 ? -27.471 98.881 33.790 1.00 23.18 20 VAL F O 1
ATOM 8308 N N . ASP E 1 20 ? -29.465 99.897 33.678 1.00 23.67 21 ASP F N 1
ATOM 8309 C CA . ASP E 1 20 ? -29.222 100.668 34.885 1.00 23.75 21 ASP F CA 1
ATOM 8310 C C . ASP E 1 20 ? -29.150 99.736 36.101 1.00 24.15 21 ASP F C 1
ATOM 8311 O O . ASP E 1 20 ? -28.679 100.136 37.167 1.00 22.09 21 ASP F O 1
ATOM 8316 N N . MET E 1 21 ? -29.589 98.491 35.928 1.00 23.75 22 MET F N 1
ATOM 8317 C CA . MET E 1 21 ? -29.569 97.492 36.997 1.00 23.36 22 MET F CA 1
ATOM 8318 C C . MET E 1 21 ? -28.266 96.700 36.929 1.00 22.82 22 MET F C 1
ATOM 8319 O O . MET E 1 21 ? -27.997 95.856 37.782 1.00 23.28 22 MET F O 1
ATOM 8324 N N . GLY E 1 22 ? -27.463 96.992 35.910 1.00 22.76 23 GLY F N 1
ATOM 8325 C CA . GLY E 1 22 ? -26.196 96.307 35.712 1.00 22.89 23 GLY F CA 1
ATOM 8326 C C . GLY E 1 22 ? -25.237 96.337 36.881 1.00 23.02 23 GLY F C 1
ATOM 8327 O O . GLY E 1 22 ? -24.644 95.312 37.199 1.00 21.71 23 GLY F O 1
ATOM 8328 N N . PRO E 1 23 ? -25.044 97.498 37.530 1.00 23.81 24 PRO F N 1
ATOM 8329 C CA . PRO E 1 23 ? -24.126 97.598 38.672 1.00 23.24 24 PRO F CA 1
ATOM 8330 C C . PRO E 1 23 ? -24.515 96.684 39.833 1.00 23.11 24 PRO F C 1
ATOM 8331 O O . PRO E 1 23 ? -23.650 96.060 40.459 1.00 22.96 24 PRO F O 1
ATOM 8335 N N . SER E 1 24 ? -25.812 96.594 40.116 1.00 21.29 25 SER F N 1
ATOM 8336 C CA . SER E 1 24 ? -26.280 95.731 41.185 1.00 22.74 25 SER F CA 1
ATOM 8337 C C . SER E 1 24 ? -26.070 94.271 40.819 1.00 21.31 25 SER F C 1
ATOM 8338 O O . SER E 1 24 ? -25.691 93.462 41.666 1.00 20.43 25 SER F O 1
ATOM 8341 N N . ALA E 1 25 ? -26.329 93.939 39.558 1.00 19.99 26 ALA F N 1
ATOM 8342 C CA . ALA E 1 25 ? -26.156 92.570 39.084 1.00 21.55 26 ALA F CA 1
ATOM 8343 C C . ALA E 1 25 ? -24.695 92.149 39.229 1.00 20.79 26 ALA F C 1
ATOM 8344 O O . ALA E 1 25 ? -24.402 91.051 39.702 1.00 21.66 26 ALA F O 1
ATOM 8346 N N . LEU E 1 26 ? -23.780 93.031 38.828 1.00 20.07 27 LEU F N 1
ATOM 8347 C CA . LEU E 1 26 ? -22.350 92.750 38.923 1.00 20.53 27 LEU F CA 1
ATOM 8348 C C . LEU E 1 26 ? -21.901 92.595 40.378 1.00 22.50 27 LEU F C 1
ATOM 8349 O O . LEU E 1 26 ? -21.077 91.730 40.698 1.00 20.56 27 LEU F O 1
ATOM 8354 N N . ARG E 1 27 ? -22.444 93.425 41.263 1.00 22.30 28 ARG F N 1
ATOM 8355 C CA . ARG E 1 27 ? -22.093 93.325 42.669 1.00 24.52 28 ARG F CA 1
ATOM 8356 C C . ARG E 1 27 ? -22.641 92.009 43.210 1.00 25.28 28 ARG F C 1
ATOM 8357 O O . ARG E 1 27 ? -21.969 91.318 43.976 1.00 24.81 28 ARG F O 1
ATOM 8365 N N . TYR E 1 28 ? -23.859 91.654 42.802 1.00 24.76 29 TYR F N 1
ATOM 8366 C CA . TYR E 1 28 ? -24.460 90.404 43.252 1.00 27.14 29 TYR F CA 1
ATOM 8367 C C . TYR E 1 28 ? -23.690 89.188 42.745 1.00 26.38 29 TYR F C 1
ATOM 8368 O O . TYR E 1 28 ? -23.803 88.100 43.308 1.00 25.72 29 TYR F O 1
ATOM 8377 N N . ALA E 1 29 ? -22.910 89.375 41.683 1.00 24.29 30 ALA F N 1
ATOM 8378 C CA . ALA E 1 29 ? -22.098 88.292 41.137 1.00 24.89 30 ALA F CA 1
ATOM 8379 C C . ALA E 1 29 ? -20.803 88.179 41.952 1.00 24.62 30 ALA F C 1
ATOM 8380 O O . ALA E 1 29 ? -19.842 87.528 41.538 1.00 25.94 30 ALA F O 1
ATOM 8382 N N . ARG E 1 30 ? -20.782 88.852 43.099 1.00 22.57 31 ARG F N 1
ATOM 8383 C CA . ARG E 1 30 ? -19.647 88.821 44.013 1.00 23.09 31 ARG F CA 1
ATOM 8384 C C . ARG E 1 30 ? -18.305 89.270 43.433 1.00 22.95 31 ARG F C 1
ATOM 8385 O O . ARG E 1 30 ? -17.260 88.673 43.708 1.00 24.01 31 ARG F O 1
ATOM 8393 N N . LEU E 1 31 ? -18.332 90.332 42.640 1.00 22.75 32 LEU F N 1
ATOM 8394 C CA . LEU E 1 31 ? -17.112 90.865 42.033 1.00 22.62 32 LEU F CA 1
ATOM 8395 C C . LEU E 1 31 ? -16.109 91.221 43.124 1.00 24.71 32 LEU F C 1
ATOM 8396 O O . LEU E 1 31 ? -14.919 90.918 43.053 1.00 24.70 32 LEU F O 1
ATOM 8401 N N . LEU E 1 32 ? -16.630 91.884 44.139 1.00 26.12 33 LEU F N 1
ATOM 8402 C CA . LEU E 1 32 ? -15.834 92.351 45.244 1.00 28.04 33 LEU F CA 1
ATOM 8403 C C . LEU E 1 32 ? -15.240 91.237 46.100 1.00 26.72 33 LEU F C 1
ATOM 8404 O O . LEU E 1 32 ? -14.038 91.226 46.368 1.00 25.14 33 LEU F O 1
ATOM 8409 N N . GLU E 1 33 ? -16.076 90.295 46.518 1.00 25.44 34 GLU F N 1
ATOM 8410 C CA . GLU E 1 33 ? -15.603 89.190 47.346 1.00 26.96 34 GLU F CA 1
ATOM 8411 C C . GLU E 1 33 ? -14.529 88.392 46.625 1.00 26.03 34 GLU F C 1
ATOM 8412 O O . GLU E 1 33 ? -13.548 87.972 47.239 1.00 24.33 34 GLU F O 1
ATOM 8418 N N . GLN E 1 34 ? -14.713 88.180 45.322 1.00 23.84 35 GLN F N 1
ATOM 8419 C CA . GLN E 1 34 ? -13.749 87.411 44.548 1.00 22.81 35 GLN F CA 1
ATOM 8420 C C . GLN E 1 34 ? -12.453 88.173 44.300 1.00 22.47 35 GLN F C 1
ATOM 8421 O O . GLN E 1 34 ? -11.395 87.562 44.164 1.00 22.80 35 GLN F O 1
ATOM 8427 N N . LEU E 1 35 ? -12.525 89.501 44.224 1.00 22.76 36 LEU F N 1
ATOM 8428 C CA . LEU E 1 35 ? -11.311 90.286 44.023 1.00 23.83 36 LEU F CA 1
ATOM 8429 C C . LEU E 1 35 ? -10.463 90.162 45.297 1.00 25.28 36 LEU F C 1
ATOM 8430 O O . LEU E 1 35 ? -9.233 90.075 45.234 1.00 24.55 36 LEU F O 1
ATOM 8435 N N . GLU E 1 36 ? -11.129 90.138 46.450 1.00 26.06 37 GLU F N 1
ATOM 8436 C CA . GLU E 1 36 ? -10.423 89.997 47.719 1.00 29.48 37 GLU F CA 1
ATOM 8437 C C . GLU E 1 36 ? -9.778 88.607 47.806 1.00 31.35 37 GLU F C 1
ATOM 8438 O O . GLU E 1 36 ? -8.635 88.486 48.241 1.00 32.32 37 GLU F O 1
ATOM 8444 N N . ASP E 1 37 ? -10.495 87.564 47.381 1.00 32.09 38 ASP F N 1
ATOM 8445 C CA . ASP E 1 37 ? -9.933 86.214 47.413 1.00 32.95 38 ASP F CA 1
ATOM 8446 C C . ASP E 1 37 ? -8.685 86.176 46.550 1.00 32.66 38 ASP F C 1
ATOM 8447 O O . ASP E 1 37 ? -7.804 85.342 46.749 1.00 31.60 38 ASP F O 1
ATOM 8452 N N . LEU E 1 38 ? -8.625 87.076 45.577 1.00 31.86 39 LEU F N 1
ATOM 8453 C CA . LEU E 1 38 ? -7.492 87.143 44.669 1.00 32.15 39 LEU F CA 1
ATOM 8454 C C . LEU E 1 38 ? -6.311 87.843 45.338 1.00 32.12 39 LEU F C 1
ATOM 8455 O O . LEU E 1 38 ? -5.202 87.837 44.811 1.00 32.98 39 LEU F O 1
ATOM 8460 N N . GLY E 1 39 ? -6.555 88.438 46.505 1.00 32.22 40 GLY F N 1
ATOM 8461 C CA . GLY E 1 39 ? -5.492 89.119 47.226 1.00 32.59 40 GLY F CA 1
ATOM 8462 C C . GLY E 1 39 ? -5.512 90.638 47.172 1.00 32.49 40 GLY F C 1
ATOM 8463 O O . GLY E 1 39 ? -4.606 91.282 47.688 1.00 31.26 40 GLY F O 1
ATOM 8464 N N . TYR E 1 40 ? -6.534 91.215 46.549 1.00 31.09 41 TYR F N 1
ATOM 8465 C CA . TYR E 1 40 ? -6.631 92.668 46.449 1.00 30.31 41 TYR F CA 1
ATOM 8466 C C . TYR E 1 40 ? -7.393 93.243 47.631 1.00 29.66 41 TYR F C 1
ATOM 8467 O O . TYR E 1 40 ? -8.277 92.585 48.181 1.00 29.91 41 TYR F O 1
ATOM 8476 N N . THR E 1 41 ? -7.044 94.459 48.036 1.00 29.40 42 THR F N 1
ATOM 8477 C CA . THR E 1 41 ? -7.800 95.116 49.092 1.00 31.54 42 THR F CA 1
ATOM 8478 C C . THR E 1 41 ? -8.774 95.921 48.234 1.00 29.94 42 THR F C 1
ATOM 8479 O O . THR E 1 41 ? -8.355 96.655 47.337 1.00 29.47 42 THR F O 1
ATOM 8483 N N . VAL E 1 42 ? -10.068 95.757 48.485 1.00 30.18 43 VAL F N 1
ATOM 8484 C CA . VAL E 1 42 ? -11.084 96.420 47.677 1.00 31.17 43 VAL F CA 1
ATOM 8485 C C . VAL E 1 42 ? -11.985 97.390 48.419 1.00 31.87 43 VAL F C 1
ATOM 8486 O O . VAL E 1 42 ? -12.361 97.153 49.567 1.00 33.96 43 VAL F O 1
ATOM 8490 N N . GLU E 1 43 ? -12.339 98.476 47.739 1.00 32.28 44 GLU F N 1
ATOM 8491 C CA . GLU E 1 43 ? -13.220 99.499 48.289 1.00 34.13 44 GLU F CA 1
ATOM 8492 C C . GLU E 1 43 ? -14.359 99.812 47.317 1.00 33.94 44 GLU F C 1
ATOM 8493 O O . GLU E 1 43 ? -14.118 100.143 46.160 1.00 33.12 44 GLU F O 1
ATOM 8499 N N . ASP E 1 44 ? -15.595 99.706 47.791 1.00 33.51 45 ASP F N 1
ATOM 8500 C CA . ASP E 1 44 ? -16.749 100.009 46.954 1.00 34.20 45 ASP F CA 1
ATOM 8501 C C . ASP E 1 44 ? -17.098 101.476 47.183 1.00 34.32 45 ASP F C 1
ATOM 8502 O O . ASP E 1 44 ? -17.467 101.861 48.291 1.00 34.62 45 ASP F O 1
ATOM 8507 N N . LEU E 1 45 ? -16.986 102.292 46.143 1.00 33.58 46 LEU F N 1
ATOM 8508 C CA . LEU E 1 45 ? -17.286 103.714 46.268 1.00 32.71 46 LEU F CA 1
ATOM 8509 C C . LEU E 1 45 ? -18.765 104.021 46.094 1.00 33.15 46 LEU F C 1
ATOM 8510 O O . LEU E 1 45 ? -19.165 105.182 46.117 1.00 33.13 46 LEU F O 1
ATOM 8515 N N . GLY E 1 46 ? -19.582 102.986 45.931 1.00 32.44 47 GLY F N 1
ATOM 8516 C CA . GLY E 1 46 ? -21.002 103.212 45.745 1.00 32.37 47 GLY F CA 1
ATOM 8517 C C . GLY E 1 46 ? -21.275 103.591 44.303 1.00 33.27 47 GLY F C 1
ATOM 8518 O O . GLY E 1 46 ? -20.470 103.284 43.420 1.00 32.72 47 GLY F O 1
ATOM 8519 N N . ASP E 1 47 ? -22.397 104.263 44.060 1.00 33.82 48 ASP F N 1
ATOM 8520 C CA . ASP E 1 47 ? -22.763 104.665 42.704 1.00 35.38 48 ASP F CA 1
ATOM 8521 C C . ASP E 1 47 ? -22.733 106.167 42.482 1.00 36.44 48 ASP F C 1
ATOM 8522 O O . ASP E 1 47 ? -22.911 106.952 43.413 1.00 36.47 48 ASP F O 1
ATOM 8527 N N . VAL E 1 48 ? -22.517 106.553 41.231 1.00 36.21 49 VAL F N 1
ATOM 8528 C CA . VAL E 1 48 ? -22.520 107.953 40.843 1.00 35.87 49 VAL F CA 1
ATOM 8529 C C . VAL E 1 48 ? -23.985 108.304 40.608 1.00 36.74 49 VAL F C 1
ATOM 8530 O O . VAL E 1 48 ? -24.711 107.556 39.953 1.00 36.79 49 VAL F O 1
ATOM 8534 N N . PRO E 1 49 ? -24.445 109.441 41.150 1.00 38.18 50 PRO F N 1
ATOM 8535 C CA . PRO E 1 49 ? -25.842 109.844 40.968 1.00 38.64 50 PRO F CA 1
ATOM 8536 C C . PRO E 1 49 ? -26.201 109.965 39.490 1.00 39.54 50 PRO F C 1
ATOM 8537 O O . PRO E 1 49 ? -25.434 110.529 38.710 1.00 40.28 50 PRO F O 1
ATOM 8541 N N . VAL E 1 50 ? -27.353 109.427 39.101 1.00 41.99 51 VAL F N 1
ATOM 8542 C CA . VAL E 1 50 ? -27.782 109.520 37.710 1.00 43.64 51 VAL F CA 1
ATOM 8543 C C . VAL E 1 50 ? -29.239 109.948 37.625 1.00 44.90 51 VAL F C 1
ATOM 8544 O O . VAL E 1 50 ? -30.128 109.268 38.141 1.00 46.29 51 VAL F O 1
ATOM 8548 N N . SER E 1 51 ? -29.473 111.083 36.972 1.00 46.42 52 SER F N 1
ATOM 8549 C CA . SER E 1 51 ? -30.820 111.616 36.797 1.00 47.49 52 SER F CA 1
ATOM 8550 C C . SER E 1 51 ? -31.091 111.800 35.311 1.00 47.93 52 SER F C 1
ATOM 8551 O O . SER E 1 51 ? -30.429 112.603 34.654 1.00 48.83 52 SER F O 1
ATOM 8553 N N . LEU E 1 63 ? -28.205 113.637 20.968 1.00 54.11 64 LEU F N 1
ATOM 8554 C CA . LEU E 1 63 ? -29.530 114.191 21.217 1.00 53.56 64 LEU F CA 1
ATOM 8555 C C . LEU E 1 63 ? -30.083 113.846 22.600 1.00 52.92 64 LEU F C 1
ATOM 8556 O O . LEU E 1 63 ? -29.945 114.617 23.556 1.00 53.08 64 LEU F O 1
ATOM 8561 N N . ALA E 1 64 ? -30.712 112.679 22.685 1.00 51.76 65 ALA F N 1
ATOM 8562 C CA . ALA E 1 64 ? -31.335 112.190 23.910 1.00 51.30 65 ALA F CA 1
ATOM 8563 C C . ALA E 1 64 ? -30.493 112.250 25.184 1.00 50.86 65 ALA F C 1
ATOM 8564 O O . ALA E 1 64 ? -29.430 111.634 25.268 1.00 51.62 65 ALA F O 1
ATOM 8566 N N . TYR E 1 65 ? -30.988 112.996 26.169 1.00 49.83 66 TYR F N 1
ATOM 8567 C CA . TYR E 1 65 ? -30.340 113.133 27.473 1.00 49.02 66 TYR F CA 1
ATOM 8568 C C . TYR E 1 65 ? -28.866 113.538 27.462 1.00 48.28 66 TYR F C 1
ATOM 8569 O O . TYR E 1 65 ? -28.143 113.247 28.417 1.00 47.81 66 TYR F O 1
ATOM 8578 N N . LEU E 1 66 ? -28.415 114.212 26.409 1.00 47.27 67 LEU F N 1
ATOM 8579 C CA . LEU E 1 66 ? -27.008 114.598 26.332 1.00 46.82 67 LEU F CA 1
ATOM 8580 C C . LEU E 1 66 ? -26.490 115.299 27.588 1.00 47.04 67 LEU F C 1
ATOM 8581 O O . LEU E 1 66 ? -25.453 114.913 28.135 1.00 48.43 67 LEU F O 1
ATOM 8586 N N . GLU E 1 67 ? -27.205 116.321 28.051 1.00 46.34 68 GLU F N 1
ATOM 8587 C CA . GLU E 1 67 ? -26.778 117.057 29.239 1.00 45.82 68 GLU F CA 1
ATOM 8588 C C . GLU E 1 67 ? -26.775 116.208 30.511 1.00 45.82 68 GLU F C 1
ATOM 8589 O O . GLU E 1 67 ? -25.873 116.336 31.348 1.00 44.52 68 GLU F O 1
ATOM 8595 N N . GLU E 1 68 ? -27.775 115.345 30.662 1.00 45.83 69 GLU F N 1
ATOM 8596 C CA . GLU E 1 68 ? -27.846 114.485 31.840 1.00 46.01 69 GLU F CA 1
ATOM 8597 C C . GLU E 1 68 ? -26.688 113.494 31.811 1.00 45.09 69 GLU F C 1
ATOM 8598 O O . GLU E 1 68 ? -26.080 113.199 32.840 1.00 45.09 69 GLU F O 1
ATOM 8604 N N . ILE E 1 69 ? -26.381 112.988 30.623 1.00 43.47 70 ILE F N 1
ATOM 8605 C CA . ILE E 1 69 ? -25.286 112.045 30.463 1.00 41.84 70 ILE F CA 1
ATOM 8606 C C . ILE E 1 69 ? -23.972 112.747 30.770 1.00 41.81 70 ILE F C 1
ATOM 8607 O O . ILE E 1 69 ? -23.113 112.205 31.473 1.00 41.57 70 ILE F O 1
ATOM 8612 N N . ARG E 1 70 ? -23.828 113.961 30.245 1.00 40.74 71 ARG F N 1
ATOM 8613 C CA . ARG E 1 70 ? -22.621 114.760 30.455 1.00 39.70 71 ARG F CA 1
ATOM 8614 C C . ARG E 1 70 ? -22.390 114.990 31.946 1.00 39.09 71 ARG F C 1
ATOM 8615 O O . ARG E 1 70 ? -21.272 114.832 32.439 1.00 39.34 71 ARG F O 1
ATOM 8623 N N . ALA E 1 71 ? -23.456 115.352 32.656 1.00 38.48 72 ALA F N 1
ATOM 8624 C CA . ALA E 1 71 ? -23.380 115.620 34.089 1.00 39.03 72 ALA F CA 1
ATOM 8625 C C . ALA E 1 71 ? -22.886 114.411 34.870 1.00 39.28 72 ALA F C 1
ATOM 8626 O O . ALA E 1 71 ? -21.950 114.519 35.662 1.00 38.98 72 ALA F O 1
ATOM 8628 N N . ALA E 1 72 ? -23.517 113.261 34.645 1.00 39.89 73 ALA F N 1
ATOM 8629 C CA . ALA E 1 72 ? -23.139 112.031 35.339 1.00 40.10 73 ALA F CA 1
ATOM 8630 C C . ALA E 1 72 ? -21.710 111.612 35.007 1.00 39.78 73 ALA F C 1
ATOM 8631 O O . ALA E 1 72 ? -20.929 111.292 35.903 1.00 40.52 73 ALA F O 1
ATOM 8633 N N . ALA E 1 73 ? -21.371 111.619 33.721 1.00 39.46 74 ALA F N 1
ATOM 8634 C CA . ALA E 1 73 ? -20.031 111.238 33.281 1.00 39.40 74 ALA F CA 1
ATOM 8635 C C . ALA E 1 73 ? -18.980 112.180 33.862 1.00 38.83 74 ALA F C 1
ATOM 8636 O O . ALA E 1 73 ? -17.853 111.773 34.134 1.00 38.17 74 ALA F O 1
ATOM 8638 N N . LEU E 1 74 ? -19.353 113.443 34.052 1.00 38.10 75 LEU F N 1
ATOM 8639 C CA . LEU E 1 74 ? -18.425 114.424 34.610 1.00 38.49 75 LEU F CA 1
ATOM 8640 C C . LEU E 1 74 ? -18.146 114.097 36.078 1.00 36.74 75 LEU F C 1
ATOM 8641 O O . LEU E 1 74 ? -17.004 114.173 36.528 1.00 36.10 75 LEU F O 1
ATOM 8646 N N . VAL E 1 75 ? -19.191 113.726 36.817 1.00 36.25 76 VAL F N 1
ATOM 8647 C CA . VAL E 1 75 ? -19.043 113.361 38.228 1.00 35.14 76 VAL F CA 1
ATOM 8648 C C . VAL E 1 75 ? -18.120 112.145 38.317 1.00 35.50 76 VAL F C 1
ATOM 8649 O O . VAL E 1 75 ? -17.263 112.063 39.205 1.00 35.70 76 VAL F O 1
ATOM 8653 N N . LEU E 1 76 ? -18.304 111.207 37.390 1.00 33.68 77 LEU F N 1
ATOM 8654 C CA . LEU E 1 76 ? -17.491 109.996 37.338 1.00 33.12 77 LEU F CA 1
ATOM 8655 C C . LEU E 1 76 ? -16.036 110.347 37.063 1.00 32.15 77 LEU F C 1
ATOM 8656 O O . LEU E 1 76 ? -15.129 109.862 37.740 1.00 31.06 77 LEU F O 1
ATOM 8661 N N . LYS E 1 77 ? -15.814 111.186 36.057 1.00 33.13 78 LYS F N 1
ATOM 8662 C CA . LYS E 1 77 ? -14.458 111.592 35.698 1.00 34.71 78 LYS F CA 1
ATOM 8663 C C . LYS E 1 77 ? -13.719 112.188 36.894 1.00 35.52 78 LYS F C 1
ATOM 8664 O O . LYS E 1 77 ? -12.568 111.839 37.164 1.00 35.82 78 LYS F O 1
ATOM 8670 N N . GLU E 1 78 ? -14.392 113.086 37.607 1.00 36.52 79 GLU F N 1
ATOM 8671 C CA . GLU E 1 78 ? -13.807 113.747 38.766 1.00 38.72 79 GLU F CA 1
ATOM 8672 C C . GLU E 1 78 ? -13.524 112.750 39.884 1.00 38.99 79 GLU F C 1
ATOM 8673 O O . GLU E 1 78 ? -12.470 112.800 40.518 1.00 39.31 79 GLU F O 1
ATOM 8679 N N . ARG E 1 79 ? -14.466 111.843 40.122 1.00 38.85 80 ARG F N 1
ATOM 8680 C CA . ARG E 1 79 ? -14.301 110.837 41.163 1.00 38.60 80 ARG F CA 1
ATOM 8681 C C . ARG E 1 79 ? -13.070 109.959 40.909 1.00 37.40 80 ARG F C 1
ATOM 8682 O O . ARG E 1 79 ? -12.329 109.640 41.837 1.00 37.80 80 ARG F O 1
ATOM 8690 N N . LEU E 1 80 ? -12.850 109.576 39.653 1.00 36.37 81 LEU F N 1
ATOM 8691 C CA . LEU E 1 80 ? -11.708 108.730 39.308 1.00 35.92 81 LEU F CA 1
ATOM 8692 C C . LEU E 1 80 ? -10.395 109.503 39.307 1.00 36.86 81 LEU F C 1
ATOM 8693 O O . LEU E 1 80 ? -9.359 108.978 39.715 1.00 36.24 81 LEU F O 1
ATOM 8698 N N . ALA E 1 81 ? -10.436 110.744 38.835 1.00 37.09 82 ALA F N 1
ATOM 8699 C CA . ALA E 1 81 ? -9.236 111.567 38.790 1.00 39.35 82 ALA F CA 1
ATOM 8700 C C . ALA E 1 81 ? -8.754 111.855 40.212 1.00 39.93 82 ALA F C 1
ATOM 8701 O O . ALA E 1 81 ? -7.560 112.014 40.453 1.00 40.71 82 ALA F O 1
ATOM 8703 N N . ALA E 1 82 ? -9.688 111.897 41.154 1.00 40.84 83 ALA F N 1
ATOM 8704 C CA . ALA E 1 82 ? -9.358 112.180 42.547 1.00 41.87 83 ALA F CA 1
ATOM 8705 C C . ALA E 1 82 ? -8.750 110.999 43.304 1.00 42.47 83 ALA F C 1
ATOM 8706 O O . ALA E 1 82 ? -8.198 111.174 44.390 1.00 43.44 83 ALA F O 1
ATOM 8708 N N . LEU E 1 83 ? -8.848 109.800 42.740 1.00 42.46 84 LEU F N 1
ATOM 8709 C CA . LEU E 1 83 ? -8.311 108.611 43.395 1.00 42.12 84 LEU F CA 1
ATOM 8710 C C . LEU E 1 83 ? -6.800 108.650 43.575 1.00 42.56 84 LEU F C 1
ATOM 8711 O O . LEU E 1 83 ? -6.071 109.136 42.716 1.00 43.26 84 LEU F O 1
ATOM 8716 N N . PRO E 1 84 ? -6.304 108.149 44.711 1.00 42.16 85 PRO F N 1
ATOM 8717 C CA . PRO E 1 84 ? -4.850 108.180 44.858 1.00 42.51 85 PRO F CA 1
ATOM 8718 C C . PRO E 1 84 ? -4.256 107.265 43.791 1.00 43.96 85 PRO F C 1
ATOM 8719 O O . PRO E 1 84 ? -4.807 106.200 43.508 1.00 44.41 85 PRO F O 1
ATOM 8723 N N . GLU E 1 85 ? -3.154 107.681 43.178 1.00 44.47 86 GLU F N 1
ATOM 8724 C CA . GLU E 1 85 ? -2.537 106.852 42.157 1.00 45.40 86 GLU F CA 1
ATOM 8725 C C . GLU E 1 85 ? -2.139 105.518 42.773 1.00 44.62 86 GLU F C 1
ATOM 8726 O O . GLU E 1 85 ? -1.795 105.442 43.952 1.00 44.23 86 GLU F O 1
ATOM 8732 N N . GLY E 1 86 ? -2.215 104.460 41.976 1.00 43.66 87 GLY F N 1
ATOM 8733 C CA . GLY E 1 86 ? -1.890 103.143 42.484 1.00 42.30 87 GLY F CA 1
ATOM 8734 C C . GLY E 1 86 ? -3.163 102.372 42.774 1.00 41.04 87 GLY F C 1
ATOM 8735 O O . GLY E 1 86 ? -3.125 101.172 43.055 1.00 43.05 87 GLY F O 1
ATOM 8736 N N . VAL E 1 87 ? -4.296 103.067 42.720 1.00 38.50 88 VAL F N 1
ATOM 8737 C CA . VAL E 1 87 ? -5.592 102.437 42.955 1.00 35.81 88 VAL F CA 1
ATOM 8738 C C . VAL E 1 87 ? -6.239 102.119 41.603 1.00 34.61 88 VAL F C 1
ATOM 8739 O O . VAL E 1 87 ? -6.525 103.018 40.812 1.00 35.20 88 VAL F O 1
ATOM 8743 N N . PHE E 1 88 ? -6.440 100.831 41.340 1.00 32.41 89 PHE F N 1
ATOM 8744 C CA . PHE E 1 88 ? -7.038 100.360 40.091 1.00 30.26 89 PHE F CA 1
ATOM 8745 C C . PHE E 1 88 ? -8.558 100.557 40.121 1.00 28.72 89 PHE F C 1
ATOM 8746 O O . PHE E 1 88 ? -9.246 99.979 40.961 1.00 29.55 89 PHE F O 1
ATOM 8754 N N . PRO E 1 89 ? -9.097 101.384 39.214 1.00 27.18 90 PRO F N 1
ATOM 8755 C CA . PRO E 1 89 ? -10.546 101.598 39.205 1.00 27.70 90 PRO F CA 1
ATOM 8756 C C . PRO E 1 89 ? -11.303 100.653 38.271 1.00 27.23 90 PRO F C 1
ATOM 8757 O O . PRO E 1 89 ? -10.872 100.405 37.151 1.00 25.80 90 PRO F O 1
ATOM 8761 N N . ILE E 1 90 ? -12.422 100.125 38.756 1.00 26.46 91 ILE F N 1
ATOM 8762 C CA . ILE E 1 90 ? -13.285 99.267 37.953 1.00 26.11 91 ILE F CA 1
ATOM 8763 C C . ILE E 1 90 ? -14.631 99.969 37.991 1.00 26.32 91 ILE F C 1
ATOM 8764 O O . ILE E 1 90 ? -15.199 100.175 39.067 1.00 27.77 91 ILE F O 1
ATOM 8769 N N . VAL E 1 91 ? -15.120 100.366 36.824 1.00 25.60 92 VAL F N 1
ATOM 8770 C CA . VAL E 1 91 ? -16.401 101.046 36.732 1.00 24.97 92 VAL F CA 1
ATOM 8771 C C . VAL E 1 91 ? -17.462 100.086 36.217 1.00 24.47 92 VAL F C 1
ATOM 8772 O O . VAL E 1 91 ? -17.305 99.492 35.145 1.00 23.12 92 VAL F O 1
ATOM 8776 N N . LEU E 1 92 ? -18.527 99.943 37.000 1.00 23.53 93 LEU F N 1
ATOM 8777 C CA . LEU E 1 92 ? -19.642 99.058 36.685 1.00 23.97 93 LEU F CA 1
ATOM 8778 C C . LEU E 1 92 ? -20.692 99.907 36.031 1.00 25.43 93 LEU F C 1
ATOM 8779 O O . LEU E 1 92 ? -21.070 100.957 36.549 1.00 23.75 93 LEU F O 1
ATOM 8784 N N . GLY E 1 93 ? -21.206 99.466 34.901 1.00 25.75 94 GLY F N 1
ATOM 8785 C CA . GLY E 1 93 ? -22.183 100.32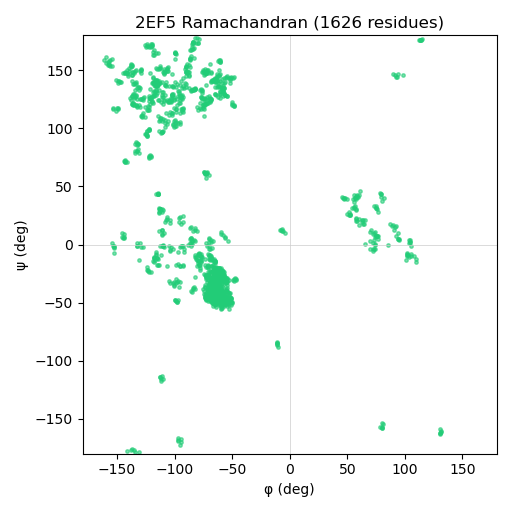9 34.305 1.00 27.90 94 GLY F CA 1
ATOM 8786 C C . GLY E 1 93 ? -23.466 99.802 33.752 1.00 30.44 94 GLY F C 1
ATOM 8787 O O . GLY E 1 93 ? -23.836 98.631 33.869 1.00 29.50 94 GLY F O 1
ATOM 8788 N N . GLY E 1 94 ? -24.163 100.786 33.203 1.00 31.46 95 GLY F N 1
ATOM 8789 C CA . GLY E 1 94 ? -25.390 100.604 32.497 1.00 31.07 95 GLY F CA 1
ATOM 8790 C C . GLY E 1 94 ? -24.768 100.981 31.169 1.00 29.67 95 GLY F C 1
ATOM 8791 O O . GLY E 1 94 ? -23.808 100.335 30.752 1.00 27.56 95 GLY F O 1
ATOM 8792 N N . ASP E 1 95 ? -25.253 102.058 30.558 1.00 29.65 96 ASP F N 1
ATOM 8793 C CA . ASP E 1 95 ? -24.761 102.528 29.262 1.00 31.18 96 ASP F CA 1
ATOM 8794 C C . ASP E 1 95 ? -23.250 102.635 29.116 1.00 29.84 96 ASP F C 1
ATOM 8795 O O . ASP E 1 95 ? -22.547 103.029 30.046 1.00 30.09 96 ASP F O 1
ATOM 8800 N N . HIS E 1 96 ? -22.763 102.322 27.920 1.00 27.57 97 HIS F N 1
ATOM 8801 C CA . HIS E 1 96 ? -21.346 102.418 27.637 1.00 27.64 97 HIS F CA 1
ATOM 8802 C C . HIS E 1 96 ? -20.947 103.894 27.598 1.00 27.31 97 HIS F C 1
ATOM 8803 O O . HIS E 1 96 ? -19.762 104.223 27.602 1.00 27.27 97 HIS F O 1
ATOM 8810 N N . SER E 1 97 ? -21.944 104.775 27.567 1.00 27.80 98 SER F N 1
ATOM 8811 C CA . SER E 1 97 ? -21.710 106.219 27.545 1.00 30.80 98 SER F CA 1
ATOM 8812 C C . SER E 1 97 ? -20.848 106.654 28.723 1.00 30.18 98 SER F C 1
ATOM 8813 O O . SER E 1 97 ? -20.128 107.646 28.638 1.00 30.47 98 SER F O 1
ATOM 8816 N N . LEU E 1 98 ? -20.933 105.912 29.822 1.00 29.37 99 LEU F N 1
ATOM 8817 C CA . LEU E 1 98 ? -20.168 106.224 31.022 1.00 29.40 99 LEU F CA 1
ATOM 8818 C C . LEU E 1 98 ? -18.669 106.244 30.759 1.00 30.14 99 LEU F C 1
ATOM 8819 O O . LEU E 1 98 ? -17.908 106.867 31.503 1.00 29.80 99 LEU F O 1
ATOM 8824 N N . SER E 1 99 ? -18.241 105.560 29.703 1.00 29.57 100 SER F N 1
ATOM 8825 C CA . SER E 1 99 ? -16.822 105.499 29.376 1.00 31.50 100 SER F CA 1
ATOM 8826 C C . SER E 1 99 ? -16.223 106.847 29.000 1.00 31.40 100 SER F C 1
ATOM 8827 O O . SER E 1 99 ? -15.009 107.016 29.050 1.00 31.59 100 SER F O 1
ATOM 8830 N N . MET E 1 100 ? -17.063 107.805 28.617 1.00 31.87 101 MET F N 1
ATOM 8831 C CA . MET E 1 100 ? -16.558 109.132 28.273 1.00 33.21 101 MET F CA 1
ATOM 8832 C C . MET E 1 100 ? -15.928 109.682 29.543 1.00 32.32 101 MET F C 1
ATOM 8833 O O . MET E 1 100 ? -14.882 110.326 29.503 1.00 30.70 101 MET F O 1
ATOM 8838 N N . GLY E 1 101 ? -16.566 109.396 30.674 1.00 32.64 102 GLY F N 1
ATOM 8839 C CA . GLY E 1 101 ? -16.057 109.857 31.955 1.00 32.70 102 GLY F CA 1
ATOM 8840 C C . GLY E 1 101 ? -15.015 108.940 32.575 1.00 33.17 102 GLY F C 1
ATOM 8841 O O . GLY E 1 101 ? -14.023 109.414 33.138 1.00 32.27 102 GLY F O 1
ATOM 8842 N N . SER E 1 102 ? -15.218 107.628 32.477 1.00 31.27 103 SER F N 1
ATOM 8843 C CA . SER E 1 102 ? -14.265 106.690 33.068 1.00 31.16 103 SER F CA 1
ATOM 8844 C C . SER E 1 102 ? -12.885 106.756 32.422 1.00 30.98 103 SER F C 1
ATOM 8845 O O . SER E 1 102 ? -11.878 106.778 33.127 1.00 30.94 103 SER F O 1
ATOM 8848 N N . VAL E 1 103 ? -12.829 106.792 31.093 1.00 30.91 104 VAL F N 1
ATOM 8849 C CA . VAL E 1 103 ? -11.541 106.856 30.401 1.00 32.47 104 VAL F CA 1
ATOM 8850 C C . VAL E 1 103 ? -10.848 108.194 30.657 1.00 34.62 104 VAL F C 1
ATOM 8851 O O . VAL E 1 103 ? -9.663 108.229 30.991 1.00 35.36 104 VAL F O 1
ATOM 8855 N N . ALA E 1 104 ? -11.587 109.290 30.505 1.00 34.58 105 ALA F N 1
ATOM 8856 C CA . ALA E 1 104 ? -11.025 110.617 30.727 1.00 35.85 105 ALA F CA 1
ATOM 8857 C C . ALA E 1 104 ? -10.534 110.748 32.163 1.00 35.21 105 ALA F C 1
ATOM 8858 O O . ALA E 1 104 ? -9.478 111.313 32.419 1.00 34.79 105 ALA F O 1
ATOM 8860 N N . GLY E 1 105 ? -11.310 110.217 33.098 1.00 35.37 106 GLY F N 1
ATOM 8861 C CA . GLY E 1 105 ? -10.939 110.305 34.496 1.00 35.22 106 GLY F CA 1
ATOM 8862 C C . GLY E 1 105 ? -9.795 109.394 34.877 1.00 35.91 106 GLY F C 1
ATOM 8863 O O . GLY E 1 105 ? -8.886 109.800 35.609 1.00 36.76 106 GLY F O 1
ATOM 8864 N N . ALA E 1 106 ? -9.831 108.160 34.386 1.00 35.55 107 ALA F N 1
ATOM 8865 C CA . ALA E 1 106 ? -8.786 107.197 34.700 1.00 35.46 107 ALA F CA 1
ATOM 8866 C C . ALA E 1 106 ? -7.459 107.515 34.014 1.00 36.15 107 ALA F C 1
ATOM 8867 O O . ALA E 1 106 ? -6.399 107.099 34.484 1.00 35.78 107 ALA F O 1
ATOM 8869 N N . ALA E 1 107 ? -7.510 108.253 32.908 1.00 36.78 108 ALA F N 1
ATOM 8870 C CA . ALA E 1 107 ? -6.292 108.595 32.175 1.00 38.90 108 ALA F CA 1
ATOM 8871 C C . ALA E 1 107 ? -5.379 109.522 32.981 1.00 40.73 108 ALA F C 1
ATOM 8872 O O . ALA E 1 107 ? -4.158 109.508 32.805 1.00 40.57 108 ALA F O 1
ATOM 8874 N N . ARG E 1 108 ? -5.976 110.321 33.860 1.00 42.30 109 ARG F N 1
ATOM 8875 C CA . ARG E 1 108 ? -5.225 111.255 34.696 1.00 44.41 109 ARG F CA 1
ATOM 8876 C C . ARG E 1 108 ? -4.371 112.220 33.888 1.00 44.57 109 ARG F C 1
ATOM 8877 O O . ARG E 1 108 ? -3.238 112.518 34.264 1.00 45.14 109 ARG F O 1
ATOM 8885 N N . GLY E 1 109 ? -4.911 112.697 32.771 1.00 44.44 110 GLY F N 1
ATOM 8886 C CA . GLY E 1 109 ? -4.177 113.634 31.943 1.00 43.80 110 GLY F CA 1
ATOM 8887 C C . GLY E 1 109 ? -3.019 113.051 31.160 1.00 44.01 110 GLY F C 1
ATOM 8888 O O . GLY E 1 109 ? -2.392 113.764 30.378 1.00 44.87 110 GLY F O 1
ATOM 8889 N N . ARG E 1 110 ? -2.718 111.771 31.353 1.00 43.40 111 ARG F N 1
ATOM 8890 C CA . ARG E 1 110 ? -1.614 111.165 30.620 1.00 44.14 111 ARG F CA 1
ATOM 8891 C C . ARG E 1 110 ? -2.102 110.355 29.422 1.00 43.11 111 ARG F C 1
ATOM 8892 O O . ARG E 1 110 ? -3.291 110.054 29.301 1.00 42.81 111 ARG F O 1
ATOM 8900 N N . ARG E 1 111 ? -1.176 110.025 28.529 1.00 40.76 112 ARG F N 1
ATOM 8901 C CA . ARG E 1 111 ? -1.479 109.251 27.335 1.00 39.50 112 ARG F CA 1
ATOM 8902 C C . ARG E 1 111 ? -1.737 107.794 27.713 1.00 38.91 112 ARG F C 1
ATOM 8903 O O . ARG E 1 111 ? -0.872 107.135 28.296 1.00 38.39 112 ARG F O 1
ATOM 8911 N N . VAL E 1 112 ? -2.928 107.296 27.390 1.00 37.41 113 VAL F N 1
ATOM 8912 C CA . VAL E 1 112 ? -3.277 105.908 27.696 1.00 35.77 113 VAL F CA 1
ATOM 8913 C C . VAL E 1 112 ? -3.819 105.183 26.471 1.00 34.19 113 VAL F C 1
ATOM 8914 O O . VAL E 1 112 ? -4.464 105.785 25.620 1.00 33.22 113 VAL F O 1
ATOM 8918 N N . GLY E 1 113 ? -3.549 103.885 26.386 1.00 32.59 114 GLY F N 1
ATOM 8919 C CA . GLY E 1 113 ? -4.060 103.111 25.273 1.00 31.35 114 GLY F CA 1
ATOM 8920 C C . GLY E 1 113 ? -5.440 102.620 25.665 1.00 31.30 114 GLY F C 1
ATOM 8921 O O . GLY E 1 113 ? -5.692 102.355 26.840 1.00 29.61 114 GLY F O 1
ATOM 8922 N N . VAL E 1 114 ? -6.345 102.517 24.698 1.00 29.35 115 VAL F N 1
ATOM 8923 C CA . VAL E 1 114 ? -7.694 102.048 24.992 1.00 28.94 115 VAL F CA 1
ATOM 8924 C C . VAL E 1 114 ? -8.004 100.776 24.216 1.00 28.35 115 VAL F C 1
ATOM 8925 O O . VAL E 1 114 ? -7.889 100.745 23.002 1.00 28.67 115 VAL F O 1
ATOM 8929 N N . VAL E 1 115 ? -8.364 99.722 24.936 1.00 27.29 116 VAL F N 1
ATOM 8930 C CA . VAL E 1 115 ? -8.724 98.451 24.324 1.00 26.63 116 VAL F CA 1
ATOM 8931 C C . VAL E 1 115 ? -10.234 98.344 24.527 1.00 26.14 116 VAL F C 1
ATOM 8932 O O . VAL E 1 115 ? -10.707 98.128 25.640 1.00 25.80 116 VAL F O 1
ATOM 8936 N N . TRP E 1 116 ? -10.979 98.528 23.443 1.00 24.10 117 TRP F N 1
ATOM 8937 C CA . TRP E 1 116 ? -12.442 98.501 23.463 1.00 24.07 117 TRP F CA 1
ATOM 8938 C C . TRP E 1 116 ? -12.875 97.126 22.958 1.00 24.77 117 TRP F C 1
ATOM 8939 O O . TRP E 1 116 ? -12.761 96.824 21.770 1.00 24.98 117 TRP F O 1
ATOM 8950 N N . VAL E 1 117 ? -13.343 96.292 23.880 1.00 23.48 118 VAL F N 1
ATOM 8951 C CA . VAL E 1 117 ? -13.777 94.936 23.569 1.00 21.83 118 VAL F CA 1
ATOM 8952 C C . VAL E 1 117 ? -15.295 95.036 23.510 1.00 22.43 118 VAL F C 1
ATOM 8953 O O . VAL E 1 117 ? -15.971 95.040 24.534 1.00 20.20 118 VAL F O 1
ATOM 8957 N N . ASP E 1 118 ? -15.816 95.084 22.289 1.00 21.52 119 ASP F N 1
ATOM 8958 C CA . ASP E 1 118 ? -17.234 95.317 22.076 1.00 20.76 119 ASP F CA 1
ATOM 8959 C C . ASP E 1 118 ? -17.709 94.733 20.745 1.00 19.55 119 ASP F C 1
ATOM 8960 O O . ASP E 1 118 ? -16.929 94.602 19.815 1.00 17.22 119 ASP F O 1
ATOM 8965 N N . ALA E 1 119 ? -18.993 94.390 20.652 1.00 20.35 120 ALA F N 1
ATOM 8966 C CA . ALA E 1 119 ? -19.536 93.871 19.396 1.00 21.05 120 ALA F CA 1
ATOM 8967 C C . ALA E 1 119 ? -19.757 95.072 18.471 1.00 21.96 120 ALA F C 1
ATOM 8968 O O . ALA E 1 119 ? -19.902 94.924 17.256 1.00 21.77 120 ALA F O 1
ATOM 8970 N N . HIS E 1 120 ? -19.776 96.262 19.067 1.00 22.43 121 HIS F N 1
ATOM 8971 C CA . HIS E 1 120 ? -19.965 97.506 18.331 1.00 25.53 121 HIS F CA 1
ATOM 8972 C C . HIS E 1 120 ? -18.741 98.396 18.486 1.00 26.69 121 HIS F C 1
ATOM 8973 O O . HIS E 1 120 ? -17.888 98.145 19.337 1.00 26.16 121 HIS F O 1
ATOM 8980 N N . ALA E 1 121 ? -18.655 99.438 17.662 1.00 28.13 122 ALA F N 1
ATOM 8981 C CA . ALA E 1 121 ? -17.515 100.354 17.717 1.00 29.28 122 ALA F CA 1
ATOM 8982 C C . ALA E 1 121 ? -17.804 101.627 18.508 1.00 29.28 122 ALA F C 1
ATOM 8983 O O . ALA E 1 121 ? -16.879 102.325 18.915 1.00 29.43 122 ALA F O 1
ATOM 8985 N N . ASP E 1 122 ? -19.081 101.920 18.729 1.00 28.07 123 ASP F N 1
ATOM 8986 C CA . ASP E 1 122 ? -19.482 103.120 19.467 1.00 31.00 123 ASP F CA 1
ATOM 8987 C C . ASP E 1 122 ? -18.714 104.323 18.939 1.00 31.60 123 ASP F C 1
ATOM 8988 O O . ASP E 1 122 ? -18.299 105.199 19.707 1.00 30.75 123 ASP F O 1
ATOM 8993 N N . PHE E 1 123 ? -18.530 104.354 17.622 1.00 31.55 124 PHE F N 1
ATOM 8994 C CA . PHE E 1 123 ? -17.795 105.432 16.981 1.00 32.69 124 PHE F CA 1
ATOM 8995 C C . PHE E 1 123 ? -18.680 106.347 16.136 1.00 33.47 124 PHE F C 1
ATOM 8996 O O . PHE E 1 123 ? -18.222 106.911 15.145 1.00 34.24 124 PHE F O 1
ATOM 9004 N N . ASN E 1 124 ? -19.943 106.491 16.525 1.00 35.02 125 ASN F N 1
ATOM 9005 C CA . ASN E 1 124 ? -20.873 107.365 15.810 1.00 37.37 125 ASN F CA 1
ATOM 9006 C C . ASN E 1 124 ? -20.778 108.801 16.326 1.00 38.85 125 ASN F C 1
ATOM 9007 O O . ASN E 1 124 ? -20.306 109.048 17.438 1.00 38.36 125 ASN F O 1
ATOM 9012 N N . THR E 1 125 ? -21.226 109.741 15.498 1.00 40.40 126 THR F N 1
ATOM 9013 C CA . THR E 1 125 ? -21.254 111.158 15.848 1.00 41.21 126 THR F CA 1
ATOM 9014 C C . THR E 1 125 ? -22.715 111.542 15.662 1.00 41.80 126 THR F C 1
ATOM 9015 O O . THR E 1 125 ? -23.505 110.745 15.149 1.00 42.06 126 THR F O 1
ATOM 9019 N N . PRO E 1 126 ? -23.110 112.753 16.088 1.00 42.34 127 PRO F N 1
ATOM 9020 C CA . PRO E 1 126 ? -24.516 113.125 15.902 1.00 42.71 127 PRO F CA 1
ATOM 9021 C C . PRO E 1 126 ? -24.904 113.035 14.422 1.00 43.75 127 PRO F C 1
ATOM 9022 O O . PRO E 1 126 ? -26.058 112.769 14.084 1.00 43.09 127 PRO F O 1
ATOM 9026 N N . GLU E 1 127 ? -23.923 113.241 13.547 1.00 44.88 128 GLU F N 1
ATOM 9027 C CA . GLU E 1 127 ? -24.145 113.190 12.103 1.00 46.85 128 GLU F CA 1
ATOM 9028 C C . GLU E 1 127 ? -24.343 111.777 11.550 1.00 47.13 128 GLU F C 1
ATOM 9029 O O . GLU E 1 127 ? -25.248 111.538 10.750 1.00 47.61 128 GLU F O 1
ATOM 9035 N N . THR E 1 128 ? -23.495 110.844 11.977 1.00 47.26 129 THR F N 1
ATOM 9036 C CA . THR E 1 128 ? -23.553 109.466 11.492 1.00 47.23 129 THR F CA 1
ATOM 9037 C C . THR E 1 128 ? -24.651 108.566 12.059 1.00 48.56 129 THR F C 1
ATOM 9038 O O . THR E 1 128 ? -24.906 107.498 11.502 1.00 48.95 129 THR F O 1
ATOM 9042 N N . SER E 1 129 ? -25.274 108.987 13.159 1.00 49.54 130 SER F N 1
ATOM 9043 C CA . SER E 1 129 ? -26.360 108.244 13.821 1.00 50.45 130 SER F CA 1
ATOM 9044 C C . SER E 1 129 ? -25.939 107.745 15.201 1.00 50.48 130 SER F C 1
ATOM 9045 O O . SER E 1 129 ? -26.062 108.462 16.195 1.00 50.85 130 SER F O 1
ATOM 9048 N N . SER E 1 131 ? -29.774 106.363 15.645 1.00 47.14 132 SER F N 1
ATOM 9049 C CA . SER E 1 131 ? -31.005 106.647 16.377 1.00 46.76 132 SER F CA 1
ATOM 9050 C C . SER E 1 131 ? -30.788 107.740 17.417 1.00 46.49 132 SER F C 1
ATOM 9051 O O . SER E 1 131 ? -31.637 107.959 18.283 1.00 46.88 132 SER F O 1
ATOM 9053 N N . GLY E 1 132 ? -29.642 108.414 17.324 1.00 46.19 133 GLY F N 1
ATOM 9054 C CA . GLY E 1 132 ? -29.280 109.504 18.225 1.00 46.31 133 GLY F CA 1
ATOM 9055 C C . GLY E 1 132 ? -28.847 109.070 19.623 1.00 46.70 133 GLY F C 1
ATOM 9056 O O . GLY E 1 132 ? -28.647 109.913 20.499 1.00 47.55 133 GLY F O 1
ATOM 9057 N N . ASN E 1 133 ? -28.701 107.766 19.839 1.00 45.52 134 ASN F N 1
ATOM 9058 C CA . ASN E 1 133 ? -28.283 107.261 21.149 1.00 44.90 134 ASN F CA 1
ATOM 9059 C C . ASN E 1 133 ? -26.834 107.625 21.448 1.00 44.01 134 ASN F C 1
ATOM 9060 O O . ASN E 1 133 ? -25.932 107.311 20.671 1.00 44.36 134 ASN F O 1
ATOM 9065 N N . VAL E 1 134 ? -26.618 108.282 22.581 1.00 42.53 135 VAL F N 1
ATOM 9066 C CA . VAL E 1 134 ? -25.280 108.694 22.979 1.00 40.60 135 VAL F CA 1
ATOM 9067 C C . VAL E 1 134 ? -24.389 107.504 23.316 1.00 40.06 135 VAL F C 1
ATOM 9068 O O . VAL E 1 134 ? -23.175 107.560 23.125 1.00 38.53 135 VAL F O 1
ATOM 9072 N N . HIS E 1 135 ? -24.982 106.421 23.812 1.00 40.25 136 HIS F N 1
ATOM 9073 C CA . HIS E 1 135 ? -24.182 105.250 24.156 1.00 40.05 136 HIS F CA 1
ATOM 9074 C C . HIS E 1 135 ? -23.610 104.567 22.918 1.00 39.04 136 HIS F C 1
ATOM 9075 O O . HIS E 1 135 ? -22.927 103.545 23.011 1.00 39.09 136 HIS F O 1
ATOM 9082 N N . GLY E 1 136 ? -23.876 105.158 21.757 1.00 37.13 137 GLY F N 1
ATOM 9083 C CA . GLY E 1 136 ? -23.348 104.630 20.512 1.00 36.22 137 GLY F CA 1
ATOM 9084 C C . GLY E 1 136 ? -22.296 105.584 19.963 1.00 36.03 137 GLY F C 1
ATOM 9085 O O . GLY E 1 136 ? -21.871 105.464 18.810 1.00 34.68 137 GLY F O 1
ATOM 9086 N N . MET E 1 137 ? -21.867 106.535 20.797 1.00 35.69 138 MET F N 1
ATOM 9087 C CA . MET E 1 137 ? -20.871 107.532 20.393 1.00 36.62 138 MET F CA 1
ATOM 9088 C C . MET E 1 137 ? -19.704 107.773 21.373 1.00 35.24 138 MET F C 1
ATOM 9089 O O . MET E 1 137 ? -18.809 108.566 21.072 1.00 36.60 138 MET F O 1
ATOM 9094 N N . PRO E 1 138 ? -19.682 107.096 22.536 1.00 33.83 139 PRO F N 1
ATOM 9095 C CA . PRO E 1 138 ? -18.584 107.337 23.482 1.00 32.33 139 PRO F CA 1
ATOM 9096 C C . PRO E 1 138 ? -17.141 107.229 23.003 1.00 31.43 139 PRO F C 1
ATOM 9097 O O . PRO E 1 138 ? -16.309 108.055 23.381 1.00 31.33 139 PRO F O 1
ATOM 9101 N N . LEU E 1 139 ? -16.827 106.225 22.192 1.00 30.70 140 LEU F N 1
ATOM 9102 C CA . LEU E 1 139 ? -15.458 106.074 21.721 1.00 31.57 140 LEU F CA 1
ATOM 9103 C C . LEU E 1 139 ? -15.091 107.201 20.765 1.00 32.71 140 LEU F C 1
ATOM 9104 O O . LEU E 1 139 ? -13.954 107.673 20.757 1.00 33.56 140 LEU F O 1
ATOM 9109 N N . ALA E 1 140 ? -16.055 107.625 19.959 1.00 32.97 141 ALA F N 1
ATOM 9110 C CA . ALA E 1 140 ? -15.817 108.716 19.026 1.00 33.98 141 ALA F CA 1
ATOM 9111 C C . ALA E 1 140 ? -15.533 109.970 19.856 1.00 33.24 141 ALA F C 1
ATOM 9112 O O . ALA E 1 140 ? -14.550 110.670 19.624 1.00 33.01 141 ALA F O 1
ATOM 9114 N N . VAL E 1 141 ? -16.392 110.235 20.836 1.00 32.21 142 VAL F N 1
ATOM 9115 C CA . VAL E 1 141 ? -16.227 111.395 21.707 1.00 32.70 142 VAL F CA 1
ATOM 9116 C C . VAL E 1 141 ? -14.855 111.387 22.360 1.00 33.25 142 VAL F C 1
ATOM 9117 O O . VAL E 1 141 ? -14.141 112.395 22.350 1.00 33.63 142 VAL F O 1
ATOM 9121 N N . LEU E 1 142 ? -14.492 110.249 22.938 1.00 32.87 143 LEU F N 1
ATOM 9122 C CA . LEU E 1 142 ? -13.202 110.112 23.597 1.00 33.43 143 LEU F CA 1
ATOM 9123 C C . LEU E 1 142 ? -12.062 110.394 22.632 1.00 34.02 143 LEU F C 1
ATOM 9124 O O . LEU E 1 142 ? -10.979 110.807 23.047 1.00 33.40 143 LEU F O 1
ATOM 9129 N N . SER E 1 143 ? -12.312 110.156 21.349 1.00 34.62 144 SER F N 1
ATOM 9130 C CA . SER E 1 143 ? -11.314 110.375 20.309 1.00 35.82 144 SER F CA 1
ATOM 9131 C C . SER E 1 143 ? -11.366 111.810 19.787 1.00 36.89 144 SER F C 1
ATOM 9132 O O . SER E 1 143 ? -10.604 112.184 18.898 1.00 36.88 144 SER F O 1
ATOM 9135 N N . GLY E 1 144 ? -12.280 112.605 20.336 1.00 37.96 145 GLY F N 1
ATOM 9136 C CA . GLY E 1 144 ? -12.396 113.995 19.926 1.00 40.14 145 GLY F CA 1
ATOM 9137 C C . GLY E 1 144 ? -13.367 114.268 18.791 1.00 41.24 145 GLY F C 1
ATOM 9138 O O . GLY E 1 144 ? -13.337 115.348 18.195 1.00 42.47 145 GLY F O 1
ATOM 9139 N N . LEU E 1 145 ? -14.233 113.305 18.491 1.00 40.99 146 LEU F N 1
ATOM 9140 C CA . LEU E 1 145 ? -15.206 113.470 17.414 1.00 41.64 146 LEU F CA 1
ATOM 9141 C C . LEU E 1 145 ? -16.628 113.442 17.967 1.00 42.91 146 LEU F C 1
ATOM 9142 O O . LEU E 1 145 ? -16.982 112.556 18.752 1.00 43.54 146 LEU F O 1
ATOM 9147 N N . GLY E 1 146 ? -17.447 114.409 17.560 1.00 42.79 147 GLY F N 1
ATOM 9148 C CA . GLY E 1 146 ? -18.819 114.444 18.033 1.00 43.24 147 GLY F CA 1
ATOM 9149 C C . GLY E 1 146 ? -19.286 115.785 18.572 1.00 43.68 147 GLY F C 1
ATOM 9150 O O . GLY E 1 146 ? -18.679 116.828 18.305 1.00 43.68 147 GLY F O 1
ATOM 9151 N N . HIS E 1 147 ? -20.373 115.754 19.334 1.00 42.94 148 HIS F N 1
ATOM 9152 C CA . HIS E 1 147 ? -20.933 116.969 19.909 1.00 42.86 148 HIS F CA 1
ATOM 9153 C C . HIS E 1 147 ? -19.909 117.690 20.787 1.00 42.47 148 HIS F C 1
ATOM 9154 O O . HIS E 1 147 ? -19.255 117.074 21.630 1.00 42.77 148 HIS F O 1
ATOM 9161 N N . PRO E 1 148 ? -19.764 119.014 20.599 1.00 42.13 149 PRO F N 1
ATOM 9162 C CA . PRO E 1 148 ? -18.829 119.858 21.351 1.00 41.40 149 PRO F CA 1
ATOM 9163 C C . PRO E 1 148 ? -18.992 119.789 22.868 1.00 40.83 149 PRO F C 1
ATOM 9164 O O . PRO E 1 148 ? -18.002 119.778 23.597 1.00 40.15 149 PRO F O 1
ATOM 9168 N N . ARG E 1 149 ? -20.237 119.748 23.337 1.00 40.96 150 ARG F N 1
ATOM 9169 C CA . ARG E 1 149 ? -20.516 119.678 24.771 1.00 41.60 150 ARG F CA 1
ATOM 9170 C C . ARG E 1 149 ? -19.930 118.414 25.404 1.00 42.15 150 ARG F C 1
ATOM 9171 O O . ARG E 1 149 ? -19.735 118.355 26.620 1.00 43.08 150 ARG F O 1
ATOM 9179 N N . LEU E 1 150 ? -19.647 117.409 24.583 1.00 40.83 151 LEU F N 1
ATOM 9180 C CA . LEU E 1 150 ? -19.074 116.164 25.086 1.00 40.45 151 LEU F CA 1
ATOM 9181 C C . LEU E 1 150 ? -17.559 116.115 24.876 1.00 39.72 151 LEU F C 1
ATOM 9182 O O . LEU E 1 150 ? -16.804 115.790 25.796 1.00 39.89 151 LEU F O 1
ATOM 9187 N N . THR E 1 151 ? -17.112 116.447 23.671 1.00 39.59 152 THR F N 1
ATOM 9188 C CA . THR E 1 151 ? -15.685 116.426 23.367 1.00 39.99 152 THR F CA 1
ATOM 9189 C C . THR E 1 151 ? -14.883 117.468 24.153 1.00 40.81 152 THR F C 1
ATOM 9190 O O . THR E 1 151 ? -13.694 117.272 24.413 1.00 39.71 152 THR F O 1
ATOM 9194 N N . GLU E 1 152 ? -15.523 118.572 24.536 1.00 41.32 153 GLU F N 1
ATOM 9195 C CA . GLU E 1 152 ? -14.819 119.621 25.275 1.00 42.69 153 GLU F CA 1
ATOM 9196 C C . GLU E 1 152 ? -14.357 119.173 26.659 1.00 42.46 153 GLU F C 1
ATOM 9197 O O . GLU E 1 152 ? -13.373 119.692 27.186 1.00 42.58 153 GLU F O 1
ATOM 9203 N N . VAL E 1 153 ? -15.060 118.211 27.251 1.00 41.68 154 VAL F N 1
ATOM 9204 C CA . VAL E 1 153 ? -14.681 117.730 28.576 1.00 40.92 154 VAL F CA 1
ATOM 9205 C C . VAL E 1 153 ? -14.298 116.253 28.620 1.00 40.79 154 VAL F C 1
ATOM 9206 O O . VAL E 1 153 ? -13.746 115.791 29.621 1.00 40.63 154 VAL F O 1
ATOM 9210 N N . PHE E 1 154 ? -14.572 115.511 27.547 1.00 40.13 155 PHE F N 1
ATOM 9211 C CA . PHE E 1 154 ? -14.246 114.086 27.541 1.00 39.20 155 PHE F CA 1
ATOM 9212 C C . PHE E 1 154 ? -13.192 113.602 26.557 1.00 38.89 155 PHE F C 1
ATOM 9213 O O . PHE E 1 154 ? -12.737 112.464 26.669 1.00 39.13 155 PHE F O 1
ATOM 9221 N N . ARG E 1 155 ? -12.801 114.434 25.592 1.00 38.61 156 ARG F N 1
ATOM 9222 C CA . ARG E 1 155 ? -11.765 114.012 24.649 1.00 39.28 156 ARG F CA 1
ATOM 9223 C C . ARG E 1 155 ? -10.595 113.597 25.527 1.00 38.23 156 ARG F C 1
ATOM 9224 O O . ARG E 1 155 ? -10.178 114.356 26.402 1.00 37.53 156 ARG F O 1
ATOM 9232 N N . ALA E 1 156 ? -10.067 112.395 25.317 1.00 37.08 157 ALA F N 1
ATOM 9233 C CA . ALA E 1 156 ? -8.968 111.944 26.163 1.00 36.01 157 ALA F CA 1
ATOM 9234 C C . ALA E 1 156 ? -8.004 110.947 25.543 1.00 35.20 157 ALA F C 1
ATOM 9235 O O . ALA E 1 156 ? -7.042 110.545 26.190 1.00 35.82 157 ALA F O 1
ATOM 9237 N N . VAL E 1 157 ? -8.249 110.533 24.304 1.00 34.17 158 VAL F N 1
ATOM 9238 C CA . VAL E 1 157 ? -7.346 109.577 23.673 1.00 33.89 158 VAL F CA 1
ATOM 9239 C C . VAL E 1 157 ? -7.131 109.876 22.196 1.00 34.44 158 VAL F C 1
ATOM 9240 O O . VAL E 1 157 ? -8.010 110.427 21.528 1.00 34.92 158 VAL F O 1
ATOM 9244 N N . ASP E 1 158 ? -5.953 109.526 21.694 1.00 35.01 159 ASP F N 1
ATOM 9245 C CA . ASP E 1 158 ? -5.649 109.730 20.290 1.00 36.75 159 ASP F CA 1
ATOM 9246 C C . ASP E 1 158 ? -6.150 108.479 19.576 1.00 37.83 159 ASP F C 1
ATOM 9247 O O . ASP E 1 158 ? -5.915 107.357 20.036 1.00 38.05 159 ASP F O 1
ATOM 9252 N N . PRO E 1 159 ? -6.854 108.653 18.448 1.00 38.44 160 PRO F N 1
ATOM 9253 C CA . PRO E 1 159 ? -7.398 107.537 17.665 1.00 38.37 160 PRO F CA 1
ATOM 9254 C C . PRO E 1 159 ? -6.379 106.436 17.401 1.00 37.65 160 PRO F C 1
ATOM 9255 O O . PRO E 1 159 ? -6.739 105.264 17.266 1.00 37.35 160 PRO F O 1
ATOM 9259 N N . LYS E 1 160 ? -5.108 106.817 17.334 1.00 35.51 161 LYS F N 1
ATOM 9260 C CA . LYS E 1 160 ? -4.041 105.862 17.080 1.00 34.39 161 LYS F CA 1
ATOM 9261 C C . LYS E 1 160 ? -3.677 105.025 18.300 1.00 32.08 161 LYS F C 1
ATOM 9262 O O . LYS E 1 160 ? -2.923 104.057 18.195 1.00 31.91 161 LYS F O 1
ATOM 9268 N N . ASP E 1 161 ? -4.211 105.395 19.458 1.00 30.63 162 ASP F N 1
ATOM 9269 C CA . ASP E 1 161 ? -3.942 104.643 20.684 1.00 31.38 162 ASP F CA 1
ATOM 9270 C C . ASP E 1 161 ? -5.186 103.852 21.089 1.00 31.19 162 ASP F C 1
ATOM 9271 O O . ASP E 1 161 ? -5.345 103.470 22.248 1.00 29.78 162 ASP F O 1
ATOM 9276 N N . VAL E 1 162 ? -6.063 103.618 20.118 1.00 30.53 163 VAL F N 1
ATOM 9277 C CA . VAL E 1 162 ? -7.298 102.878 20.352 1.00 30.26 163 VAL F CA 1
ATOM 9278 C C . VAL E 1 162 ? -7.328 101.602 19.518 1.00 30.65 163 VAL F C 1
ATOM 9279 O O . VAL E 1 162 ? -6.909 101.596 18.356 1.00 30.42 163 VAL F O 1
ATOM 9283 N N . VAL E 1 163 ? -7.808 100.515 20.115 1.00 28.39 164 VAL F N 1
ATOM 9284 C CA . VAL E 1 163 ? -7.922 99.254 19.396 1.00 27.63 164 VAL F CA 1
ATOM 9285 C C . VAL E 1 163 ? -9.279 98.639 19.735 1.00 27.87 164 VAL F C 1
ATOM 9286 O O . VAL E 1 163 ? -9.664 98.547 20.900 1.00 27.41 164 VAL F O 1
ATOM 9290 N N . LEU E 1 164 ? -10.015 98.255 18.699 1.00 26.08 165 LEU F N 1
ATOM 9291 C CA . LEU E 1 164 ? -11.322 97.630 18.858 1.00 25.46 165 LEU F CA 1
ATOM 9292 C C . LEU E 1 164 ? -11.139 96.131 18.655 1.00 25.34 165 LEU F C 1
ATOM 9293 O O . LEU E 1 164 ? -10.455 95.704 17.723 1.00 23.96 165 LEU F O 1
ATOM 9298 N N . VAL E 1 165 ? -11.748 95.336 19.529 1.00 23.42 166 VAL F N 1
ATOM 9299 C CA . VAL E 1 165 ? -11.640 93.883 19.450 1.00 22.01 166 VAL F CA 1
ATOM 9300 C C . VAL E 1 165 ? -13.007 93.206 19.576 1.00 21.58 166 VAL F C 1
ATOM 9301 O O . VAL E 1 165 ? -13.733 93.445 20.539 1.00 20.85 166 VAL F O 1
ATOM 9305 N N . GLY E 1 166 ? -13.350 92.370 18.601 1.00 19.26 167 GLY F N 1
ATOM 9306 C CA . GLY E 1 166 ? -14.611 91.654 18.646 1.00 19.97 167 GLY F CA 1
ATOM 9307 C C . GLY E 1 166 ? -15.778 92.299 17.930 1.00 22.52 167 GLY F C 1
ATOM 9308 O O . GLY E 1 166 ? -16.913 91.844 18.061 1.00 21.55 167 GLY F O 1
ATOM 9309 N N . VAL E 1 167 ? -15.507 93.347 17.160 1.00 22.68 168 VAL F N 1
ATOM 9310 C CA . VAL E 1 167 ? -16.550 94.059 16.436 1.00 23.68 168 VAL F CA 1
ATOM 9311 C C . VAL E 1 167 ? -17.209 93.191 15.361 1.00 24.26 168 VAL F C 1
ATOM 9312 O O . VAL E 1 167 ? -16.531 92.478 14.620 1.00 24.76 168 VAL F O 1
ATOM 9316 N N . ARG E 1 168 ? -18.534 93.246 15.286 1.00 24.72 169 ARG F N 1
ATOM 9317 C CA . ARG E 1 168 ? -19.255 92.464 14.295 1.00 26.75 169 ARG F CA 1
ATOM 9318 C C . ARG E 1 168 ? -20.479 93.204 13.758 1.00 27.26 169 ARG F C 1
ATOM 9319 O O . ARG E 1 168 ? -21.253 92.642 12.985 1.00 27.71 169 ARG F O 1
ATOM 9327 N N . SER E 1 169 ? -20.649 94.461 14.159 1.00 28.19 170 SER F N 1
ATOM 9328 C CA . SER E 1 169 ? -21.779 95.265 13.698 1.00 30.64 170 SER F CA 1
ATOM 9329 C C . SER E 1 169 ? -21.401 96.743 13.644 1.00 31.46 170 SER F C 1
ATOM 9330 O O . SER E 1 169 ? -21.100 97.347 14.674 1.00 30.61 170 SER F O 1
ATOM 9333 N N . LEU E 1 170 ? -21.433 97.320 12.443 1.00 31.39 171 LEU F N 1
ATOM 9334 C CA . LEU E 1 170 ? -21.069 98.728 12.243 1.00 33.11 171 LEU F CA 1
ATOM 9335 C C . LEU E 1 170 ? -22.030 99.469 11.324 1.00 33.78 171 LEU F C 1
ATOM 9336 O O . LEU E 1 170 ? -22.592 98.878 10.405 1.00 33.19 171 LEU F O 1
ATOM 9341 N N . ASP E 1 171 ? -22.202 100.766 11.571 1.00 34.56 172 ASP F N 1
ATOM 9342 C CA . ASP E 1 171 ? -23.055 101.603 10.732 1.00 36.30 172 ASP F CA 1
ATOM 9343 C C . ASP E 1 171 ? -22.156 102.168 9.630 1.00 36.39 172 ASP F C 1
ATOM 9344 O O . ASP E 1 171 ? -20.948 102.328 9.827 1.00 35.92 172 ASP F O 1
ATOM 9349 N N . PRO E 1 172 ? -22.731 102.476 8.457 1.00 36.86 173 PRO F N 1
ATOM 9350 C CA . PRO E 1 172 ? -21.956 103.025 7.336 1.00 36.75 173 PRO F CA 1
ATOM 9351 C C . PRO E 1 172 ? -21.102 104.232 7.739 1.00 36.68 173 PRO F C 1
ATOM 9352 O O . PRO E 1 172 ? -19.925 104.314 7.386 1.00 36.18 173 PRO F O 1
ATOM 9356 N N . GLY E 1 173 ? -21.699 105.165 8.478 1.00 36.97 174 GLY F N 1
ATOM 9357 C CA . GLY E 1 173 ? -20.967 106.345 8.907 1.00 37.66 174 GLY F CA 1
ATOM 9358 C C . GLY E 1 173 ? -19.787 106.001 9.797 1.00 36.99 174 GLY F C 1
ATOM 9359 O O . GLY E 1 173 ? -18.706 106.585 9.676 1.00 37.06 174 GLY F O 1
ATOM 9360 N N . GLU E 1 174 ? -19.999 105.047 10.698 1.00 36.87 175 GLU F N 1
ATOM 9361 C CA . GLU E 1 174 ? -18.956 104.603 11.620 1.00 36.06 175 GLU F CA 1
ATOM 9362 C C . GLU E 1 174 ? -17.737 104.106 10.873 1.00 35.34 175 GLU F C 1
ATOM 9363 O O . GLU E 1 174 ? -16.602 104.428 11.225 1.00 34.52 175 GLU F O 1
ATOM 9369 N N . LYS E 1 175 ? -17.979 103.295 9.849 1.00 35.61 176 LYS F N 1
ATOM 9370 C CA . LYS E 1 175 ? -16.895 102.745 9.052 1.00 36.91 176 LYS F CA 1
ATOM 9371 C C . LYS E 1 175 ? -16.033 103.870 8.489 1.00 37.64 176 LYS F C 1
ATOM 9372 O O . LYS E 1 175 ? -14.803 103.805 8.542 1.00 37.11 176 LYS F O 1
ATOM 9378 N N . ARG E 1 176 ? -16.680 104.906 7.957 1.00 38.88 177 ARG F N 1
ATOM 9379 C CA . ARG E 1 176 ? -15.951 106.045 7.403 1.00 39.90 177 ARG F CA 1
ATOM 9380 C C . ARG E 1 176 ? -15.084 106.701 8.470 1.00 38.74 177 ARG F C 1
ATOM 9381 O O . ARG E 1 176 ? -13.874 106.849 8.291 1.00 38.49 177 ARG F O 1
ATOM 9389 N N . LEU E 1 177 ? -15.708 107.092 9.578 1.00 37.62 178 LEU F N 1
ATOM 9390 C CA . LEU E 1 177 ? -14.993 107.747 10.668 1.00 37.74 178 LEU F CA 1
ATOM 9391 C C . LEU E 1 177 ? -13.833 106.919 11.200 1.00 37.90 178 LEU F C 1
ATOM 9392 O O . LEU E 1 177 ? -12.753 107.453 11.461 1.00 38.35 178 LEU F O 1
ATOM 9397 N N . LEU E 1 178 ? -14.051 105.617 11.361 1.00 37.63 179 LEU F N 1
ATOM 9398 C CA . LEU E 1 178 ? -13.001 104.736 11.861 1.00 38.26 179 LEU F CA 1
ATOM 9399 C C . LEU E 1 178 ? -11.803 104.717 10.922 1.00 39.15 179 LEU F C 1
ATOM 9400 O O . LEU E 1 178 ? -10.655 104.793 11.370 1.00 38.51 179 LEU F O 1
ATOM 9405 N N . LYS E 1 179 ? -12.069 104.603 9.622 1.00 40.18 180 LYS F N 1
ATOM 9406 C CA . LYS E 1 179 ? -10.996 104.583 8.636 1.00 41.72 180 LYS F CA 1
ATOM 9407 C C . LYS E 1 179 ? -10.307 105.939 8.575 1.00 41.65 180 LYS F C 1
ATOM 9408 O O . LYS E 1 179 ? -9.077 106.014 8.557 1.00 40.82 180 LYS F O 1
ATOM 9414 N N . GLU E 1 180 ? -11.097 107.007 8.549 1.00 41.39 181 GLU F N 1
ATOM 9415 C CA . GLU E 1 180 ? -10.535 108.353 8.521 1.00 41.51 181 GLU F CA 1
ATOM 9416 C C . GLU E 1 180 ? -9.613 108.552 9.715 1.00 40.71 181 GLU F C 1
ATOM 9417 O O . GLU E 1 180 ? -8.490 109.031 9.568 1.00 42.52 181 GLU F O 1
ATOM 9423 N N . ALA E 1 181 ? -10.089 108.173 10.899 1.00 38.88 182 ALA F N 1
ATOM 9424 C CA . ALA E 1 181 ? -9.318 108.336 12.131 1.00 36.96 182 ALA F CA 1
ATOM 9425 C C . ALA E 1 181 ? -8.128 107.390 12.255 1.00 36.57 182 ALA F C 1
ATOM 9426 O O . ALA E 1 181 ? -7.225 107.635 13.052 1.00 37.23 182 ALA F O 1
ATOM 9428 N N . GLY E 1 18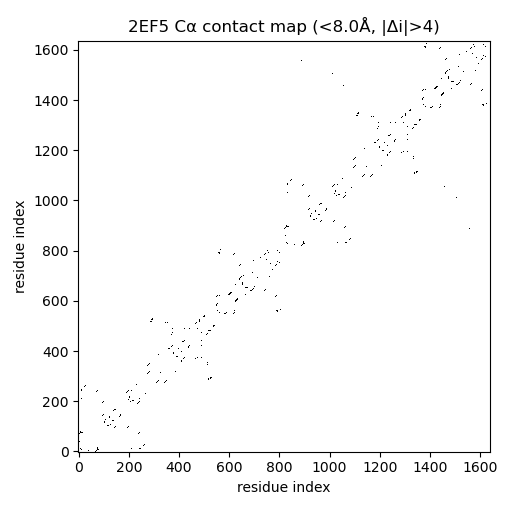2 ? -8.123 106.310 11.481 1.00 36.06 183 GLY F N 1
ATOM 9429 C CA . GLY E 1 182 ? -7.014 105.370 11.546 1.00 35.43 183 GLY F CA 1
ATOM 9430 C C . GLY E 1 182 ? -7.020 104.476 12.777 1.00 36.40 183 GLY F C 1
ATOM 9431 O O . GLY E 1 182 ? -5.964 104.078 13.272 1.00 37.11 183 GLY F O 1
ATOM 9432 N N . VAL E 1 183 ? -8.210 104.160 13.277 1.00 35.02 184 VAL F N 1
ATOM 9433 C CA . VAL E 1 183 ? -8.357 103.298 14.449 1.00 33.82 184 VAL F CA 1
ATOM 9434 C C . VAL E 1 183 ? -8.132 101.840 14.066 1.00 32.08 184 VAL F C 1
ATOM 9435 O O . VAL E 1 183 ? -8.710 101.360 13.096 1.00 32.64 184 VAL F O 1
ATOM 9439 N N . ARG E 1 184 ? -7.289 101.139 14.814 1.00 30.67 185 ARG F N 1
ATOM 9440 C CA . ARG E 1 184 ? -7.029 99.728 14.540 1.00 30.46 185 ARG F CA 1
ATOM 9441 C C . ARG E 1 184 ? -8.283 98.932 14.928 1.00 30.52 185 ARG F C 1
ATOM 9442 O O . ARG E 1 184 ? -8.731 98.986 16.071 1.00 30.11 185 ARG F O 1
ATOM 9450 N N . VAL E 1 185 ? -8.859 98.210 13.974 1.00 28.65 186 VAL F N 1
ATOM 9451 C CA . VAL E 1 185 ? -10.059 97.427 14.249 1.00 28.86 186 VAL F CA 1
ATOM 9452 C C . VAL E 1 185 ? -9.909 95.936 13.963 1.00 28.59 186 VAL F C 1
ATOM 9453 O O . VAL E 1 185 ? -9.499 95.536 12.871 1.00 27.01 186 VAL F O 1
ATOM 9457 N N . TYR E 1 186 ? -10.248 95.122 14.955 1.00 26.45 187 TYR F N 1
ATOM 9458 C CA . TYR E 1 186 ? -10.200 93.672 14.823 1.00 25.68 187 TYR F CA 1
ATOM 9459 C C . TYR E 1 186 ? -11.641 93.175 14.907 1.00 24.95 187 TYR F C 1
ATOM 9460 O O . TYR E 1 186 ? -12.187 93.044 15.997 1.00 23.84 187 TYR F O 1
ATOM 9469 N N . THR E 1 187 ? -12.266 92.927 13.759 1.00 23.25 188 THR F N 1
ATOM 9470 C CA . THR E 1 187 ? -13.642 92.436 13.743 1.00 21.90 188 THR F CA 1
ATOM 9471 C C . THR E 1 187 ? -13.570 90.933 13.966 1.00 20.85 188 THR F C 1
ATOM 9472 O O . THR E 1 187 ? -12.482 90.375 14.061 1.00 19.20 188 THR F O 1
ATOM 9476 N N . MET E 1 188 ? -14.718 90.276 14.045 1.00 20.07 189 MET F N 1
ATOM 9477 C CA . MET E 1 188 ? -14.724 88.837 14.252 1.00 20.94 189 MET F CA 1
ATOM 9478 C C . MET E 1 188 ? -14.094 88.105 13.070 1.00 20.65 189 MET F C 1
ATOM 9479 O O . MET E 1 188 ? -13.673 86.955 13.196 1.00 20.66 189 MET F O 1
ATOM 9484 N N . HIS E 1 189 ? -14.018 88.769 11.921 1.00 20.40 190 HIS F N 1
ATOM 9485 C CA . HIS E 1 189 ? -13.389 88.159 10.759 1.00 21.31 190 HIS F CA 1
ATOM 9486 C C . HIS E 1 189 ? -11.895 87.997 11.058 1.00 21.17 190 HIS F C 1
ATOM 9487 O O . HIS E 1 189 ? -11.312 86.939 10.808 1.00 20.80 190 HIS F O 1
ATOM 9494 N N . GLU E 1 190 ? -11.273 89.045 11.597 1.00 21.14 191 GLU F N 1
ATOM 9495 C CA . GLU E 1 190 ? -9.859 88.967 11.951 1.00 21.94 191 GLU F CA 1
ATOM 9496 C C . GLU E 1 190 ? -9.676 87.984 13.097 1.00 22.12 191 GLU F C 1
ATOM 9497 O O . GLU E 1 190 ? -8.688 87.253 13.145 1.00 21.90 191 GLU F O 1
ATOM 9503 N N . VAL E 1 191 ? -10.624 87.971 14.033 1.00 22.36 192 VAL F N 1
ATOM 9504 C CA . VAL E 1 191 ? -10.529 87.058 15.166 1.00 23.28 192 VAL F CA 1
ATOM 9505 C C . VAL E 1 191 ? -10.501 85.623 14.642 1.00 23.85 192 VAL F C 1
ATOM 9506 O O . VAL E 1 191 ? -9.646 84.824 15.040 1.00 22.54 192 VAL F O 1
ATOM 9510 N N . ASP E 1 192 ? -11.423 85.305 13.734 1.00 23.63 193 ASP F N 1
ATOM 9511 C CA . ASP E 1 192 ? -11.481 83.965 13.147 1.00 24.97 193 ASP F CA 1
ATOM 9512 C C . ASP E 1 192 ? -10.235 83.647 12.340 1.00 24.49 193 ASP F C 1
ATOM 9513 O O . ASP E 1 192 ? -9.728 82.534 12.374 1.00 23.66 193 ASP F O 1
ATOM 9518 N N . ARG E 1 193 ? -9.755 84.638 11.602 1.00 26.20 194 ARG F N 1
ATOM 9519 C CA . ARG E 1 193 ? -8.593 84.469 10.742 1.00 27.79 194 ARG F CA 1
ATOM 9520 C C . ARG E 1 193 ? -7.280 84.356 11.506 1.00 27.25 194 ARG F C 1
ATOM 9521 O O . ARG E 1 193 ? -6.474 83.465 11.229 1.00 27.90 194 ARG F O 1
ATOM 9529 N N . LEU E 1 194 ? -7.066 85.253 12.466 1.00 26.05 195 LEU F N 1
ATOM 9530 C CA . LEU E 1 194 ? -5.825 85.278 13.243 1.00 26.11 195 LEU F CA 1
ATOM 9531 C C . LEU E 1 194 ? -5.789 84.547 14.597 1.00 25.31 195 LEU F C 1
ATOM 9532 O O . LEU E 1 194 ? -4.749 84.044 15.009 1.00 25.39 195 LEU F O 1
ATOM 9537 N N . GLY E 1 195 ? -6.918 84.503 15.293 1.00 24.05 196 GLY F N 1
ATOM 9538 C CA . GLY E 1 195 ? -6.945 83.864 16.597 1.00 22.03 196 GLY F CA 1
ATOM 9539 C C . GLY E 1 195 ? -6.676 84.914 17.663 1.00 22.48 196 GLY F C 1
ATOM 9540 O O . GLY E 1 195 ? -5.882 85.830 17.444 1.00 22.08 196 GLY F O 1
ATOM 9541 N N . VAL E 1 196 ? -7.332 84.793 18.815 1.00 22.51 197 VAL F N 1
ATOM 9542 C CA . VAL E 1 196 ? -7.169 85.759 19.904 1.00 22.30 197 VAL F CA 1
ATOM 9543 C C . VAL E 1 196 ? -5.733 85.902 20.416 1.00 23.33 197 VAL F C 1
ATOM 9544 O O . VAL E 1 196 ? -5.313 86.997 20.780 1.00 24.05 197 VAL F O 1
ATOM 9548 N N . ALA E 1 197 ? -4.979 84.806 20.446 1.00 23.34 198 ALA F N 1
ATOM 9549 C CA . ALA E 1 197 ? -3.604 84.854 20.931 1.00 24.26 198 ALA F CA 1
ATOM 9550 C C . ALA E 1 197 ? -2.779 85.856 20.129 1.00 25.11 198 ALA F C 1
ATOM 9551 O O . ALA E 1 197 ? -2.084 86.702 20.690 1.00 24.14 198 ALA F O 1
ATOM 9553 N N . ARG E 1 198 ? -2.866 85.762 18.809 1.00 25.55 199 ARG F N 1
ATOM 9554 C CA . ARG E 1 198 ? -2.121 86.660 17.945 1.00 29.69 199 ARG F CA 1
ATOM 9555 C C . ARG E 1 198 ? -2.651 88.085 18.055 1.00 29.37 199 ARG F C 1
ATOM 9556 O O . ARG E 1 198 ? -1.870 89.035 18.114 1.00 30.13 199 ARG F O 1
ATOM 9564 N N . ILE E 1 199 ? -3.973 88.234 18.092 1.00 27.98 200 ILE F N 1
ATOM 9565 C CA . ILE E 1 199 ? -4.581 89.552 18.202 1.00 27.76 200 ILE F CA 1
ATOM 9566 C C . ILE E 1 199 ? -4.186 90.254 19.498 1.00 27.87 200 ILE F C 1
ATOM 9567 O O . ILE E 1 199 ? -3.893 91.452 19.496 1.00 27.95 200 ILE F O 1
ATOM 9572 N N . ALA E 1 200 ? -4.180 89.514 20.601 1.00 28.29 201 ALA F N 1
ATOM 9573 C CA . ALA E 1 200 ? -3.806 90.088 21.888 1.00 29.46 201 ALA F CA 1
ATOM 9574 C C . ALA E 1 200 ? -2.373 90.605 21.801 1.00 30.78 201 ALA F C 1
ATOM 9575 O O . ALA E 1 200 ? -2.067 91.698 22.278 1.00 30.32 201 ALA F O 1
ATOM 9577 N N . GLU E 1 201 ? -1.496 89.808 21.199 1.00 32.15 202 GLU F N 1
ATOM 9578 C CA . GLU E 1 201 ? -0.098 90.191 21.041 1.00 35.62 202 GLU F CA 1
ATOM 9579 C C . GLU E 1 201 ? -0.022 91.483 20.217 1.00 35.22 202 GLU F C 1
ATOM 9580 O O . GLU E 1 201 ? 0.676 92.423 20.594 1.00 36.22 202 GLU F O 1
ATOM 9586 N N . GLU E 1 202 ? -0.747 91.527 19.101 1.00 33.59 203 GLU F N 1
ATOM 9587 C CA . GLU E 1 202 ? -0.751 92.705 18.235 1.00 33.97 203 GLU F CA 1
ATOM 9588 C C . GLU E 1 202 ? -1.321 93.940 18.926 1.00 34.42 203 GLU F C 1
ATOM 9589 O O . GLU E 1 202 ? -0.903 95.068 18.650 1.00 34.43 203 GLU F O 1
ATOM 9595 N N . VAL E 1 203 ? -2.280 93.732 19.821 1.00 32.42 204 VAL F N 1
ATOM 9596 C CA . VAL E 1 203 ? -2.864 94.844 20.551 1.00 32.43 204 VAL F CA 1
ATOM 9597 C C . VAL E 1 203 ? -1.785 95.469 21.436 1.00 32.12 204 VAL F C 1
ATOM 9598 O O . VAL E 1 203 ? -1.593 96.683 21.435 1.00 31.42 204 VAL F O 1
ATOM 9602 N N . LEU E 1 204 ? -1.078 94.630 22.186 1.00 30.67 205 LEU F N 1
ATOM 9603 C CA . LEU E 1 204 ? -0.033 95.105 23.079 1.00 31.57 205 LEU F CA 1
ATOM 9604 C C . LEU E 1 204 ? 1.093 95.815 22.330 1.00 33.73 205 LEU F C 1
ATOM 9605 O O . LEU E 1 204 ? 1.638 96.811 22.810 1.00 34.22 205 LEU F O 1
ATOM 9610 N N . LYS E 1 205 ? 1.441 95.296 21.157 1.00 34.61 206 LYS F N 1
ATOM 9611 C CA . LYS E 1 205 ? 2.496 95.878 20.338 1.00 36.61 206 LYS F CA 1
ATOM 9612 C C . LYS E 1 205 ? 2.048 97.245 19.822 1.00 36.99 206 LYS F C 1
ATOM 9613 O O . LYS E 1 205 ? 2.785 98.229 19.911 1.00 37.49 206 LYS F O 1
ATOM 9619 N N . HIS E 1 206 ? 0.829 97.299 19.294 1.00 35.74 207 HIS F N 1
ATOM 9620 C CA . HIS E 1 206 ? 0.275 98.535 18.756 1.00 35.08 207 HIS F CA 1
ATOM 9621 C C . HIS E 1 206 ? 0.197 99.629 19.814 1.00 35.12 207 HIS F C 1
ATOM 9622 O O . HIS E 1 206 ? 0.309 100.816 19.499 1.00 34.25 207 HIS F O 1
ATOM 9629 N N . LEU E 1 207 ? 0.004 99.229 21.068 1.00 34.09 208 LEU F N 1
ATOM 9630 C CA . LEU E 1 207 ? -0.091 100.188 22.170 1.00 34.46 208 LEU F CA 1
ATOM 9631 C C . LEU E 1 207 ? 1.094 100.028 23.114 1.00 34.31 208 LEU F C 1
ATOM 9632 O O . LEU E 1 207 ? 0.976 100.283 24.315 1.00 33.56 208 LEU F O 1
ATOM 9637 N N . GLN E 1 208 ? 2.236 99.611 22.572 1.00 34.56 209 GLN F N 1
ATOM 9638 C CA . GLN E 1 208 ? 3.419 99.391 23.393 1.00 36.11 209 GLN F CA 1
ATOM 9639 C C . GLN E 1 208 ? 3.834 100.600 24.219 1.00 35.70 209 GLN F C 1
ATOM 9640 O O . GLN E 1 208 ? 3.693 101.741 23.782 1.00 35.44 209 GLN F O 1
ATOM 9646 N N . GLY E 1 209 ? 4.331 100.323 25.423 1.00 35.79 210 GLY F N 1
ATOM 9647 C CA . GLY E 1 209 ? 4.800 101.366 26.319 1.00 36.81 210 GLY F CA 1
ATOM 9648 C C . GLY E 1 209 ? 3.744 102.233 26.979 1.00 36.54 210 GLY F C 1
ATOM 9649 O O . GLY E 1 209 ? 4.082 103.137 27.744 1.00 37.58 210 GLY F O 1
ATOM 9650 N N . LEU E 1 210 ? 2.470 101.966 26.706 1.00 34.75 211 LEU F N 1
ATOM 9651 C CA . LEU E 1 210 ? 1.393 102.765 27.285 1.00 32.96 211 LEU F CA 1
ATOM 9652 C C . LEU E 1 210 ? 0.565 102.052 28.339 1.00 33.10 211 LEU F C 1
ATOM 9653 O O . LEU E 1 210 ? 0.389 100.837 28.287 1.00 33.99 211 LEU F O 1
ATOM 9658 N N . PRO E 1 211 ? 0.061 102.804 29.327 1.00 33.04 212 PRO F N 1
ATOM 9659 C CA . PRO E 1 211 ? -0.764 102.159 30.351 1.00 32.14 212 PRO F CA 1
ATOM 9660 C C . PRO E 1 211 ? -2.066 101.862 29.610 1.00 31.75 212 PRO F C 1
ATOM 9661 O O . PRO E 1 211 ? -2.459 102.619 28.714 1.00 29.94 212 PRO F O 1
ATOM 9665 N N . LEU E 1 212 ? -2.741 100.774 29.963 1.00 30.56 213 LEU F N 1
ATOM 9666 C CA . LEU E 1 212 ? -3.952 100.419 29.238 1.00 29.34 213 LEU F CA 1
ATOM 9667 C C . LEU E 1 212 ? -5.271 100.469 30.004 1.00 28.60 213 LEU F C 1
ATOM 9668 O O . LEU E 1 212 ? -5.368 100.054 31.166 1.00 28.10 213 LEU F O 1
ATOM 9673 N N . HIS E 1 213 ? -6.285 101.004 29.335 1.00 26.06 214 HIS F N 1
ATOM 9674 C CA . HIS E 1 213 ? -7.625 101.064 29.891 1.00 26.28 214 HIS F CA 1
ATOM 9675 C C . HIS E 1 213 ? -8.447 100.084 29.065 1.00 26.26 214 HIS F C 1
ATOM 9676 O O . HIS E 1 213 ? -8.547 100.221 27.845 1.00 26.98 214 HIS F O 1
ATOM 9683 N N . VAL E 1 214 ? -9.017 99.088 29.729 1.00 25.12 215 VAL F N 1
ATOM 9684 C CA . VAL E 1 214 ? -9.827 98.095 29.044 1.00 24.09 215 VAL F CA 1
ATOM 9685 C C . VAL E 1 214 ? -11.303 98.385 29.290 1.00 23.56 215 VAL F C 1
ATOM 9686 O O . VAL E 1 214 ? -11.744 98.483 30.431 1.00 23.05 215 VAL F O 1
ATOM 9690 N N . SER E 1 215 ? -12.058 98.554 28.212 1.00 23.38 216 SER F N 1
ATOM 9691 C CA . SER E 1 215 ? -13.490 98.810 28.322 1.00 23.72 216 SER F CA 1
ATOM 9692 C C . SER E 1 215 ? -14.173 97.567 27.765 1.00 22.56 216 SER F C 1
ATOM 9693 O O . SER E 1 215 ? -14.149 97.324 26.560 1.00 24.19 216 SER F O 1
ATOM 9696 N N . LEU E 1 216 ? -14.778 96.785 28.649 1.00 21.04 217 LEU F N 1
ATOM 9697 C CA . LEU E 1 216 ? -15.438 95.548 28.258 1.00 20.38 217 LEU F CA 1
ATOM 9698 C C . LEU E 1 216 ? -16.960 95.631 28.224 1.00 20.91 217 LEU F C 1
ATOM 9699 O O . LEU E 1 216 ? -17.612 95.807 29.260 1.00 19.57 217 LEU F O 1
ATOM 9704 N N . ASP E 1 217 ? -17.508 95.505 27.017 1.00 19.33 218 ASP F N 1
ATOM 9705 C CA . ASP E 1 217 ? -18.948 95.529 26.796 1.00 21.62 218 ASP F CA 1
ATOM 9706 C C . ASP E 1 217 ? -19.374 94.066 26.789 1.00 21.26 218 ASP F C 1
ATOM 9707 O O . ASP E 1 217 ? -18.815 93.261 26.049 1.00 20.99 218 ASP F O 1
ATOM 9712 N N . ALA E 1 218 ? -20.358 93.719 27.612 1.00 22.53 219 ALA F N 1
ATOM 9713 C CA . ALA E 1 218 ? -20.832 92.340 27.694 1.00 22.86 219 ALA F CA 1
ATOM 9714 C C . ALA E 1 218 ? -21.258 91.751 26.362 1.00 22.23 219 ALA F C 1
ATOM 9715 O O . ALA E 1 218 ? -21.146 90.541 26.153 1.00 21.62 219 ALA F O 1
ATOM 9717 N N . ASP E 1 219 ? -21.741 92.592 25.452 1.00 20.52 220 ASP F N 1
ATOM 9718 C CA . ASP E 1 219 ? -22.206 92.075 24.171 1.00 21.48 220 ASP F CA 1
ATOM 9719 C C . ASP E 1 219 ? -21.127 91.554 23.231 1.00 20.28 220 ASP F C 1
ATOM 9720 O O . ASP E 1 219 ? -21.437 91.038 22.160 1.00 20.45 220 ASP F O 1
ATOM 9725 N N . VAL E 1 220 ? -19.859 91.679 23.620 1.00 18.69 221 VAL F N 1
ATOM 9726 C CA . VAL E 1 220 ? -18.791 91.175 22.767 1.00 17.56 221 VAL F CA 1
ATOM 9727 C C . VAL E 1 220 ? -18.843 89.647 22.808 1.00 17.86 221 VAL F C 1
ATOM 9728 O O . VAL E 1 220 ? -18.416 88.969 21.875 1.00 15.00 221 VAL F O 1
ATOM 9732 N N . LEU E 1 221 ? -19.370 89.117 23.909 1.00 17.60 222 LEU F N 1
ATOM 9733 C CA . LEU E 1 221 ? -19.497 87.672 24.097 1.00 18.26 222 LEU F CA 1
ATOM 9734 C C . LEU E 1 221 ? -20.657 87.161 23.256 1.00 18.78 222 LEU F C 1
ATOM 9735 O O . LEU E 1 221 ? -21.639 87.879 23.034 1.00 18.57 222 LEU F O 1
ATOM 9740 N N . ASP E 1 222 ? -20.552 85.926 22.781 1.00 19.48 223 ASP F N 1
ATOM 9741 C CA . ASP E 1 222 ? -21.634 85.374 21.979 1.00 20.87 223 ASP F CA 1
ATOM 9742 C C . ASP E 1 222 ? -22.918 85.436 22.811 1.00 22.36 223 ASP F C 1
ATOM 9743 O O . ASP E 1 222 ? -22.899 85.172 24.020 1.00 20.91 223 ASP F O 1
ATOM 9748 N N . PRO E 1 223 ? -24.046 85.809 22.181 1.00 24.40 224 PRO F N 1
ATOM 9749 C CA . PRO E 1 223 ? -25.331 85.906 22.889 1.00 25.86 224 PRO F CA 1
ATOM 9750 C C . PRO E 1 223 ? -25.726 84.620 23.612 1.00 27.32 224 PRO F C 1
ATOM 9751 O O . PRO E 1 223 ? -26.383 84.652 24.656 1.00 27.64 224 PRO F O 1
ATOM 9755 N N . THR E 1 224 ? -25.319 83.488 23.052 1.00 28.75 225 THR F N 1
ATOM 9756 C CA . THR E 1 224 ? -25.641 82.188 23.627 1.00 31.23 225 THR F CA 1
ATOM 9757 C C . THR E 1 224 ? -24.964 82.064 24.980 1.00 31.52 225 THR F C 1
ATOM 9758 O O . THR E 1 224 ? -25.362 81.265 25.827 1.00 33.34 225 THR F O 1
ATOM 9762 N N . LEU E 1 225 ? -23.945 82.888 25.179 1.00 30.39 226 LEU F N 1
ATOM 9763 C CA . LEU E 1 225 ? -23.165 82.885 26.403 1.00 29.93 226 LEU F CA 1
ATOM 9764 C C . LEU E 1 225 ? -23.511 84.071 27.305 1.00 28.76 226 LEU F C 1
ATOM 9765 O O . LEU E 1 225 ? -23.426 83.990 28.529 1.00 27.69 226 LEU F O 1
ATOM 9770 N N . ALA E 1 226 ? -23.885 85.182 26.689 1.00 27.03 227 ALA F N 1
ATOM 9771 C CA . ALA E 1 226 ? -24.227 86.382 27.433 1.00 25.42 227 ALA F CA 1
ATOM 9772 C C . ALA E 1 226 ? -25.507 86.977 26.870 1.00 24.69 227 ALA F C 1
ATOM 9773 O O . ALA E 1 226 ? -25.466 87.938 26.102 1.00 24.39 227 ALA F O 1
ATOM 9775 N N . PRO E 1 227 ? -26.665 86.406 27.236 1.00 24.38 228 PRO F N 1
ATOM 9776 C CA . PRO E 1 227 ? -27.948 86.917 26.738 1.00 23.71 228 PRO F CA 1
ATOM 9777 C C . PRO E 1 227 ? -28.346 88.263 27.333 1.00 24.04 228 PRO F C 1
ATOM 9778 O O . PRO E 1 227 ? -29.078 89.027 26.718 1.00 24.29 228 PRO F O 1
ATOM 9782 N N . GLY E 1 228 ? -27.848 88.549 28.530 1.00 24.29 229 GLY F N 1
ATOM 9783 C CA . GLY E 1 228 ? -28.192 89.786 29.203 1.00 26.11 229 GLY F CA 1
ATOM 9784 C C . GLY E 1 228 ? -27.592 91.065 28.656 1.00 27.89 229 GLY F C 1
ATOM 9785 O O . GLY E 1 228 ? -26.920 91.793 29.387 1.00 27.97 229 GLY F O 1
ATOM 9786 N N . VAL E 1 229 ? -27.839 91.345 27.380 1.00 28.28 230 VAL F N 1
ATOM 9787 C CA . VAL E 1 229 ? -27.332 92.560 26.748 1.00 31.57 230 VAL F CA 1
ATOM 9788 C C . VAL E 1 229 ? -28.407 93.205 25.874 1.00 34.02 230 VAL F C 1
ATOM 9789 O O . VAL E 1 229 ? -29.228 92.518 25.260 1.00 34.18 230 VAL F O 1
ATOM 9793 N N . GLY E 1 230 ? -28.391 94.534 25.820 1.00 36.54 231 GLY F N 1
ATOM 9794 C CA . GLY E 1 230 ? -29.374 95.263 25.044 1.00 38.32 231 GLY F CA 1
ATOM 9795 C C . GLY E 1 230 ? -29.341 95.025 23.549 1.00 40.27 231 GLY F C 1
ATOM 9796 O O . GLY E 1 230 ? -30.388 94.893 22.913 1.00 42.32 231 GLY F O 1
ATOM 9797 N N . THR E 1 231 ? -28.149 94.967 22.971 1.00 40.35 232 THR F N 1
ATOM 9798 C CA . THR E 1 231 ? -28.044 94.760 21.535 1.00 40.59 232 THR F CA 1
ATOM 9799 C C . THR E 1 231 ? -27.221 93.523 21.201 1.00 39.68 232 THR F C 1
ATOM 9800 O O . THR E 1 231 ? -26.063 93.627 20.799 1.00 39.70 232 THR F O 1
ATOM 9804 N N . PRO E 1 232 ? -27.814 92.333 21.363 1.00 38.43 233 PRO F N 1
ATOM 9805 C CA . PRO E 1 232 ? -27.107 91.084 21.071 1.00 36.39 233 PRO F CA 1
ATOM 9806 C C . PRO E 1 232 ? -26.825 90.893 19.587 1.00 34.88 233 PRO F C 1
ATOM 9807 O O . PRO E 1 232 ? -27.652 91.210 18.734 1.00 35.12 233 PRO F O 1
ATOM 9811 N N . VAL E 1 233 ? -25.643 90.378 19.287 1.00 31.19 234 VAL F N 1
ATOM 9812 C CA . VAL E 1 233 ? -25.249 90.135 17.913 1.00 29.71 234 VAL F CA 1
ATOM 9813 C C . VAL E 1 233 ? -24.601 88.761 17.868 1.00 28.66 234 VAL F C 1
ATOM 9814 O O . VAL E 1 233 ? -23.617 88.506 18.561 1.00 25.82 234 VAL F O 1
ATOM 9818 N N . PRO E 1 234 ? -25.147 87.852 17.050 1.00 27.96 235 PRO F N 1
ATOM 9819 C CA . PRO E 1 234 ? -24.597 86.500 16.943 1.00 27.56 235 PRO F CA 1
ATOM 9820 C C . PRO E 1 234 ? -23.169 86.449 16.418 1.00 26.19 235 PRO F C 1
ATOM 9821 O O . PRO E 1 234 ? -22.718 87.378 15.756 1.00 27.48 235 PRO F O 1
ATOM 9825 N N . GLY E 1 235 ? -22.473 85.354 16.721 1.00 24.44 236 GLY F N 1
ATOM 9826 C CA . GLY E 1 235 ? -21.101 85.163 16.271 1.00 22.38 236 GLY F CA 1
ATOM 9827 C C . GLY E 1 235 ? -20.052 85.907 17.081 1.00 22.35 236 GLY F C 1
ATOM 9828 O O . GLY E 1 235 ? -19.126 86.490 16.514 1.00 22.47 236 GLY F O 1
ATOM 9829 N N . GLY E 1 236 ? -20.181 85.879 18.405 1.00 20.79 237 GLY F N 1
ATOM 9830 C CA . GLY E 1 236 ? -19.232 86.581 19.255 1.00 19.74 237 GLY F CA 1
ATOM 9831 C C . GLY E 1 236 ? -18.107 85.737 19.823 1.00 20.13 237 GLY F C 1
ATOM 9832 O O . GLY E 1 236 ? -17.876 84.607 19.384 1.00 19.17 237 GLY F O 1
ATOM 9833 N N . LEU E 1 237 ? -17.398 86.287 20.806 1.00 19.91 238 LEU F N 1
ATOM 9834 C CA . LEU E 1 237 ? -16.282 85.579 21.431 1.00 19.39 238 LEU F CA 1
ATOM 9835 C C . LEU E 1 237 ? -16.773 84.443 22.321 1.00 17.83 238 LEU F C 1
ATOM 9836 O O . LEU E 1 237 ? -17.849 84.521 22.911 1.00 16.42 238 LEU F O 1
ATOM 9841 N N . THR E 1 238 ? -15.981 83.380 22.402 1.00 16.82 239 THR F N 1
ATOM 9842 C CA . THR E 1 238 ? -16.332 82.255 23.248 1.00 18.29 239 THR F CA 1
ATOM 9843 C C . THR E 1 238 ? -15.827 82.584 24.642 1.00 19.01 239 THR F C 1
ATOM 9844 O O . THR E 1 238 ? -15.053 83.531 24.832 1.00 18.26 239 THR F O 1
ATOM 9848 N N . TYR E 1 239 ? -16.279 81.802 25.612 1.00 18.21 240 TYR F N 1
ATOM 9849 C CA . TYR E 1 239 ? -15.874 81.957 27.002 1.00 20.22 240 TYR F CA 1
ATOM 9850 C C . TYR E 1 239 ? -14.342 81.881 27.093 1.00 20.34 240 TYR F C 1
ATOM 9851 O O . TYR E 1 239 ? -13.704 82.720 27.724 1.00 18.93 240 TYR F O 1
ATOM 9860 N N . ARG E 1 240 ? -13.760 80.872 26.450 1.00 19.10 241 ARG F N 1
ATOM 9861 C CA . ARG E 1 240 ? -12.315 80.676 26.464 1.00 18.92 241 ARG F CA 1
ATOM 9862 C C . ARG E 1 240 ? -11.539 81.801 25.776 1.00 18.58 241 ARG F C 1
ATOM 9863 O O . ARG E 1 240 ? -10.504 82.236 26.278 1.00 18.07 241 ARG F O 1
ATOM 9871 N N . GLU E 1 241 ? -12.028 82.276 24.634 1.00 17.44 242 GLU F N 1
ATOM 9872 C CA . GLU E 1 241 ? -11.351 83.363 23.940 1.00 18.04 242 GLU F CA 1
ATOM 9873 C C . GLU E 1 241 ? -11.311 84.612 24.805 1.00 17.62 242 GLU F C 1
ATOM 9874 O O . GLU E 1 241 ? -10.270 85.245 24.915 1.00 16.62 242 GLU F O 1
ATOM 9880 N N . ALA E 1 242 ? -12.440 84.964 25.412 1.00 16.36 243 ALA F N 1
ATOM 9881 C CA . ALA E 1 242 ? -12.509 86.154 26.246 1.00 18.02 243 ALA F CA 1
ATOM 9882 C C . ALA E 1 242 ? -11.545 86.049 27.434 1.00 17.80 243 ALA F C 1
ATOM 9883 O O . ALA E 1 242 ? -10.873 87.020 27.777 1.00 17.39 243 ALA F O 1
ATOM 9885 N N . HIS E 1 243 ? -11.465 84.878 28.063 1.00 17.02 244 HIS F N 1
ATOM 9886 C CA . HIS E 1 243 ? -10.538 84.722 29.175 1.00 18.48 244 HIS F CA 1
ATOM 9887 C C . HIS E 1 243 ? -9.086 84.809 28.683 1.00 19.30 244 HIS F C 1
ATOM 9888 O O . HIS E 1 243 ? -8.246 85.438 29.338 1.00 17.93 244 HIS F O 1
ATOM 9895 N N . LEU E 1 244 ? -8.792 84.207 27.528 1.00 18.29 245 LEU F N 1
ATOM 9896 C CA . LEU E 1 244 ? -7.434 84.254 26.993 1.00 19.31 245 LEU F CA 1
ATOM 9897 C C . LEU E 1 244 ? -7.021 85.696 26.726 1.00 20.32 245 LEU F C 1
ATOM 9898 O O . LEU E 1 244 ? -5.884 86.088 27.009 1.00 19.26 245 LEU F O 1
ATOM 9903 N N . LEU E 1 245 ? -7.936 86.488 26.168 1.00 18.32 246 LEU F N 1
ATOM 9904 C CA . LEU E 1 245 ? -7.637 87.886 25.879 1.00 19.54 246 LEU F CA 1
ATOM 9905 C C . LEU E 1 245 ? -7.302 88.619 27.178 1.00 20.26 246 LEU F C 1
ATOM 9906 O O . LEU E 1 245 ? -6.329 89.364 27.252 1.00 20.85 246 LEU F O 1
ATOM 9911 N N . MET E 1 246 ? -8.109 88.395 28.205 1.00 19.95 247 MET F N 1
ATOM 9912 C CA . MET E 1 246 ? -7.883 89.039 29.492 1.00 21.63 247 MET F CA 1
ATOM 9913 C C . MET E 1 246 ? -6.552 88.602 30.106 1.00 23.05 247 MET F C 1
ATOM 9914 O O . MET E 1 246 ? -5.817 89.421 30.662 1.00 23.59 247 MET F O 1
ATOM 9919 N N . GLU E 1 247 ? -6.241 87.312 29.991 1.00 22.74 248 GLU F N 1
ATOM 9920 C CA . GLU E 1 247 ? -5.003 86.766 30.550 1.00 24.55 248 GLU F CA 1
ATOM 9921 C C . GLU E 1 247 ? -3.750 87.309 29.869 1.00 24.03 248 GLU F C 1
ATOM 9922 O O . GLU E 1 247 ? -2.747 87.574 30.521 1.00 24.36 248 GLU F O 1
ATOM 9928 N N . ILE E 1 248 ? -3.806 87.477 28.556 1.00 23.07 249 ILE F N 1
ATOM 9929 C CA . ILE E 1 248 ? -2.652 87.992 27.832 1.00 23.29 249 ILE F CA 1
ATOM 9930 C C . ILE E 1 248 ? -2.479 89.488 28.105 1.00 24.85 249 ILE F C 1
ATOM 9931 O O . ILE E 1 248 ? -1.356 89.983 28.192 1.00 24.84 249 ILE F O 1
ATOM 9936 N N . LEU E 1 249 ? -3.585 90.207 28.261 1.00 24.10 250 LEU F N 1
ATOM 9937 C CA . LEU E 1 249 ? -3.492 91.625 28.577 1.00 25.39 250 LEU F CA 1
ATOM 9938 C C . LEU E 1 249 ? -2.971 91.771 30.007 1.00 26.12 250 LEU F C 1
ATOM 9939 O O . LEU E 1 249 ? -2.213 92.693 30.312 1.00 27.90 250 LEU F O 1
ATOM 9944 N N . ALA E 1 250 ? -3.371 90.853 30.883 1.00 27.16 251 ALA F N 1
ATOM 9945 C CA . ALA E 1 250 ? -2.931 90.889 32.273 1.00 28.72 251 ALA F CA 1
ATOM 9946 C C . ALA E 1 250 ? -1.424 90.657 32.376 1.00 30.08 251 ALA F C 1
ATOM 9947 O O . ALA E 1 250 ? -0.747 91.314 33.169 1.00 29.54 251 ALA F O 1
ATOM 9949 N N . GLU E 1 251 ? -0.907 89.720 31.578 1.00 30.67 252 GLU F N 1
ATOM 9950 C CA . GLU E 1 251 ? 0.522 89.411 31.590 1.00 33.10 252 GLU F CA 1
ATOM 9951 C C . GLU E 1 251 ? 1.387 90.630 31.270 1.00 33.51 252 GLU F C 1
ATOM 9952 O O . GLU E 1 251 ? 2.514 90.722 31.746 1.00 35.53 252 GLU F O 1
ATOM 9958 N N . SER E 1 252 ? 0.878 91.555 30.458 1.00 32.98 253 SER F N 1
ATOM 9959 C CA . SER E 1 252 ? 1.645 92.744 30.093 1.00 33.21 253 SER F CA 1
ATOM 9960 C C . SER E 1 252 ? 1.949 93.610 31.311 1.00 33.09 253 SER F C 1
ATOM 9961 O O . SER E 1 252 ? 2.931 94.355 31.326 1.00 34.38 253 SER F O 1
ATOM 9964 N N . GLY E 1 253 ? 1.096 93.521 32.323 1.00 31.81 254 GLY F N 1
ATOM 9965 C CA . GLY E 1 253 ? 1.289 94.307 33.526 1.00 30.52 254 GLY F CA 1
ATOM 9966 C C . GLY E 1 253 ? 1.038 95.783 33.287 1.00 30.53 254 GLY F C 1
ATOM 9967 O O . GLY E 1 253 ? 1.362 96.619 34.126 1.00 30.56 254 GLY F O 1
ATOM 9968 N N . ARG E 1 254 ? 0.451 96.117 32.143 1.00 29.34 255 ARG F N 1
ATOM 9969 C CA . ARG E 1 254 ? 0.187 97.516 31.833 1.00 28.23 255 ARG F CA 1
ATOM 9970 C C . ARG E 1 254 ? -1.263 97.967 31.986 1.00 28.44 255 ARG F C 1
ATOM 9971 O O . ARG E 1 254 ? -1.560 99.157 31.839 1.00 26.96 255 ARG F O 1
ATOM 9979 N N . VAL E 1 255 ? -2.169 97.040 32.278 1.00 26.52 256 VAL F N 1
ATOM 9980 C CA . VAL E 1 255 ? -3.571 97.415 32.427 1.00 26.11 256 VAL F CA 1
ATOM 9981 C C . VAL E 1 255 ? -3.767 98.228 33.711 1.00 26.25 256 VAL F C 1
ATOM 9982 O O . VAL E 1 255 ? -3.435 97.765 34.802 1.00 25.03 256 VAL F O 1
ATOM 9986 N N . GLN E 1 256 ? -4.328 99.426 33.581 1.00 25.56 257 GLN F N 1
ATOM 9987 C CA . GLN E 1 256 ? -4.518 100.294 34.742 1.00 26.96 257 GLN F CA 1
ATOM 9988 C C . GLN E 1 256 ? -5.956 100.575 35.162 1.00 26.51 257 GLN F C 1
ATOM 9989 O O . GLN E 1 256 ? -6.192 101.042 36.274 1.00 26.97 257 GLN F O 1
ATOM 9995 N N . SER E 1 257 ? -6.915 100.323 34.275 1.00 26.34 258 SER F N 1
ATOM 9996 C CA . SER E 1 257 ? -8.315 100.581 34.590 1.00 25.54 258 SER F CA 1
ATOM 9997 C C . SER E 1 257 ? -9.243 99.685 33.765 1.00 24.54 258 SER F C 1
ATOM 9998 O O . SER E 1 257 ? -8.845 99.170 32.721 1.00 23.60 258 SER F O 1
ATOM 10001 N N . LEU E 1 258 ? -10.474 99.508 34.236 1.00 23.12 259 LEU F N 1
ATOM 10002 C CA . LEU E 1 258 ? -11.434 98.642 33.555 1.00 23.78 259 LEU F CA 1
ATOM 10003 C C . LEU E 1 258 ? -12.890 99.063 33.709 1.00 22.78 259 LEU F C 1
ATOM 10004 O O . LEU E 1 258 ? -13.303 99.502 34.781 1.00 23.39 259 LEU F O 1
ATOM 10009 N N . ASP E 1 259 ? -13.655 98.933 32.624 1.00 21.56 260 ASP F N 1
ATOM 10010 C CA . ASP E 1 259 ? -15.093 99.227 32.622 1.00 21.61 260 ASP F CA 1
ATOM 10011 C C . ASP E 1 259 ? -15.797 97.895 32.356 1.00 21.21 260 ASP F C 1
ATOM 10012 O O . ASP E 1 259 ? -15.367 97.127 31.500 1.00 20.78 260 ASP F O 1
ATOM 10017 N N . LEU E 1 260 ? -16.869 97.619 33.088 1.00 21.74 261 LEU F N 1
ATOM 10018 C CA . LEU E 1 260 ? -17.653 96.402 32.879 1.00 20.91 261 LEU F CA 1
ATOM 10019 C C . LEU E 1 260 ? -19.029 96.999 32.592 1.00 21.88 261 LEU F C 1
ATOM 10020 O O . LEU E 1 260 ? -19.752 97.378 33.514 1.00 22.04 261 LEU F O 1
ATOM 10025 N N . VAL E 1 261 ? -19.384 97.085 31.311 1.00 20.42 262 VAL F N 1
ATOM 10026 C CA . VAL E 1 261 ? -20.637 97.727 30.918 1.00 21.40 262 VAL F CA 1
ATOM 10027 C C . VAL E 1 261 ? -21.681 96.910 30.153 1.00 22.36 262 VAL F C 1
ATOM 10028 O O . VAL E 1 261 ? -21.433 95.786 29.710 1.00 21.66 262 VAL F O 1
ATOM 10032 N N . GLU E 1 262 ? -22.859 97.519 30.016 1.00 24.18 263 GLU F N 1
ATOM 10033 C CA . GLU E 1 262 ? -23.983 96.960 29.274 1.00 25.13 263 GLU F CA 1
ATOM 10034 C C . GLU E 1 262 ? -24.628 95.674 29.792 1.00 24.55 263 GLU F C 1
ATOM 10035 O O . GLU E 1 262 ? -25.339 94.996 29.050 1.00 24.48 263 GLU F O 1
ATOM 10041 N N . VAL E 1 263 ? -24.393 95.331 31.052 1.00 23.35 264 VAL F N 1
ATOM 10042 C CA . VAL E 1 263 ? -25.019 94.144 31.617 1.00 22.63 264 VAL F CA 1
ATOM 10043 C C . VAL E 1 263 ? -26.474 94.528 31.896 1.00 23.24 264 VAL F C 1
ATOM 10044 O O . VAL E 1 263 ? -26.737 95.518 32.575 1.00 22.02 264 VAL F O 1
ATOM 10048 N N . ASN E 1 264 ? -27.411 93.755 31.354 1.00 24.44 265 ASN F N 1
ATOM 10049 C CA . ASN E 1 264 ? -28.841 94.017 31.528 1.00 24.92 265 ASN F CA 1
ATOM 10050 C C . ASN E 1 264 ? -29.511 92.771 32.112 1.00 25.32 265 ASN F C 1
ATOM 10051 O O . ASN E 1 264 ? -29.910 91.865 31.374 1.00 24.61 265 ASN F O 1
ATOM 10056 N N . PRO E 1 265 ? -29.651 92.713 33.442 1.00 25.04 266 PRO F N 1
ATOM 10057 C CA . PRO E 1 265 ? -30.272 91.564 34.111 1.00 25.88 266 PRO F CA 1
ATOM 10058 C C . PRO E 1 265 ? -31.706 91.255 33.690 1.00 26.39 266 PRO F C 1
ATOM 10059 O O . PRO E 1 265 ? -32.168 90.126 33.841 1.00 27.05 266 PRO F O 1
ATOM 10063 N N . ILE E 1 266 ? -32.402 92.254 33.157 1.00 27.28 267 ILE F N 1
ATOM 10064 C CA . ILE E 1 266 ? -33.781 92.086 32.709 1.00 27.79 267 ILE F CA 1
ATOM 10065 C C . ILE E 1 266 ? -33.860 91.173 31.489 1.00 27.05 267 ILE F C 1
ATOM 10066 O O . ILE E 1 266 ? -34.892 90.558 31.224 1.00 25.91 267 ILE F O 1
ATOM 10071 N N . LEU E 1 267 ? -32.757 91.084 30.754 1.00 26.21 268 LEU F N 1
ATOM 10072 C CA . LEU E 1 267 ? -32.696 90.253 29.561 1.00 26.05 268 LEU F CA 1
ATOM 10073 C C . LEU E 1 267 ? -31.792 89.057 29.806 1.00 26.21 268 LEU F C 1
ATOM 10074 O O . LEU E 1 267 ? -31.627 88.201 28.941 1.00 27.23 268 LEU F O 1
ATOM 10079 N N . ASP E 1 268 ? -31.223 88.997 31.001 1.00 24.41 269 ASP F N 1
ATOM 10080 C CA . ASP E 1 268 ? -30.297 87.933 31.358 1.00 25.53 269 ASP F CA 1
ATOM 10081 C C . ASP E 1 268 ? -30.969 86.659 31.841 1.00 25.82 269 ASP F C 1
ATOM 10082 O O . ASP E 1 268 ? -32.184 86.599 32.017 1.00 26.27 269 ASP F O 1
ATOM 10087 N N . GLU E 1 269 ? -30.157 85.636 32.055 1.00 26.64 270 GLU F N 1
ATOM 10088 C CA . GLU E 1 269 ? -30.650 84.360 32.539 1.00 27.58 270 GLU F CA 1
ATOM 10089 C C . GLU E 1 269 ? -29.819 83.962 33.753 1.00 26.64 270 GLU F C 1
ATOM 10090 O O . GLU E 1 269 ? -28.627 83.664 33.637 1.00 25.55 270 GLU F O 1
ATOM 10096 N N . ARG E 1 270 ? -30.447 83.977 34.922 1.00 25.29 271 ARG F N 1
ATOM 10097 C CA . ARG E 1 270 ? -29.767 83.608 36.157 1.00 25.74 271 ARG F CA 1
ATOM 10098 C C . ARG E 1 270 ? -28.505 84.439 36.391 1.00 23.38 271 ARG F C 1
ATOM 10099 O O . ARG E 1 270 ? -27.522 83.944 36.947 1.00 22.89 271 ARG F O 1
ATOM 10107 N N . ASN E 1 271 ? -28.525 85.691 35.946 1.00 21.53 272 ASN F N 1
ATOM 10108 C CA . ASN E 1 271 ? -27.392 86.597 36.138 1.00 22.02 272 ASN F CA 1
ATOM 10109 C C . ASN E 1 271 ? -26.082 86.055 35.550 1.00 20.79 272 ASN F C 1
ATOM 10110 O O . ASN E 1 271 ? -25.003 86.482 35.953 1.00 19.89 272 ASN F O 1
ATOM 10115 N N . ARG E 1 272 ? -26.162 85.140 34.586 1.00 21.02 273 ARG F N 1
ATOM 10116 C CA . ARG E 1 272 ? -24.935 84.562 34.037 1.00 23.11 273 ARG F CA 1
ATOM 10117 C C . ARG E 1 272 ? -24.058 85.529 33.251 1.00 21.57 273 ARG F C 1
ATOM 10118 O O . ARG E 1 272 ? -22.848 85.350 33.178 1.00 23.10 273 ARG F O 1
ATOM 10126 N N . THR E 1 273 ? -24.656 86.561 32.670 1.00 20.16 274 THR F N 1
ATOM 10127 C CA . THR E 1 273 ? -23.877 87.534 31.922 1.00 20.32 274 THR F CA 1
ATOM 10128 C C . THR E 1 273 ? -23.024 88.347 32.899 1.00 20.46 274 THR F C 1
ATOM 10129 O O . THR E 1 273 ? -21.858 88.643 32.622 1.00 19.34 274 THR F O 1
ATOM 10133 N N . ALA E 1 274 ? -23.605 88.711 34.037 1.00 18.38 275 ALA F N 1
ATOM 10134 C CA . ALA E 1 274 ? -22.871 89.464 35.047 1.00 18.47 275 ALA F CA 1
ATOM 10135 C C . ALA E 1 274 ? -21.757 88.583 35.610 1.00 17.58 275 ALA F C 1
ATOM 10136 O O . ALA E 1 274 ? -20.632 89.041 35.801 1.00 16.60 275 ALA F O 1
ATOM 10138 N N . GLU E 1 275 ? -22.072 87.318 35.880 1.00 17.76 276 GLU F N 1
ATOM 10139 C CA . GLU E 1 275 ? -21.072 86.400 36.412 1.00 20.60 276 GLU F CA 1
ATOM 10140 C C . GLU E 1 275 ? -19.938 86.238 35.395 1.00 20.90 276 GLU F C 1
ATOM 10141 O O . GLU E 1 275 ? -18.767 86.133 35.775 1.00 20.68 276 GLU F O 1
ATOM 10147 N N . MET E 1 276 ? -20.287 86.233 34.108 1.00 21.16 277 MET F N 1
ATOM 10148 C CA . MET E 1 276 ? -19.304 86.112 33.035 1.00 22.84 277 MET F CA 1
ATOM 10149 C C . MET E 1 276 ? -18.311 87.268 33.099 1.00 21.82 277 MET F C 1
ATOM 10150 O O . MET E 1 276 ? -17.100 87.063 33.028 1.00 20.21 277 MET F O 1
ATOM 10155 N N . LEU E 1 277 ? -18.827 88.489 33.208 1.00 20.28 278 LEU F N 1
ATOM 10156 C CA . LEU E 1 277 ? -17.954 89.658 33.253 1.00 19.85 278 LEU F CA 1
ATOM 10157 C C . LEU E 1 277 ? -17.104 89.741 34.512 1.00 19.23 278 LEU F C 1
ATOM 10158 O O . LEU E 1 277 ? -15.977 90.228 34.472 1.00 19.09 278 LEU F O 1
ATOM 10163 N N . VAL E 1 278 ? -17.638 89.273 35.633 1.00 18.69 279 VAL F N 1
ATOM 10164 C CA . VAL E 1 278 ? -16.869 89.287 36.872 1.00 20.33 279 VAL F CA 1
ATOM 10165 C C . VAL E 1 278 ? -15.685 88.338 36.706 1.00 20.31 279 VAL F C 1
ATOM 10166 O O . VAL E 1 278 ? -14.566 88.647 37.122 1.00 21.52 279 VAL F O 1
ATOM 10170 N N . GLY E 1 279 ? -15.929 87.192 36.080 1.00 20.62 280 GLY F N 1
ATOM 10171 C CA . GLY E 1 279 ? -14.858 86.234 35.869 1.00 19.97 280 GLY F CA 1
ATOM 10172 C C . GLY E 1 279 ? -13.778 86.804 34.971 1.00 21.08 280 GLY F C 1
ATOM 10173 O O . GLY E 1 279 ? -12.591 86.573 35.196 1.00 19.53 280 GLY F O 1
ATOM 10174 N N . LEU E 1 280 ? -14.192 87.558 33.954 1.00 18.73 281 LEU F N 1
ATOM 10175 C CA . LEU E 1 280 ? -13.252 88.157 33.027 1.00 19.83 281 LEU F CA 1
ATOM 10176 C C . LEU E 1 280 ? -12.422 89.227 33.730 1.00 19.81 281 LEU F C 1
ATOM 10177 O O . LEU E 1 280 ? -11.231 89.369 33.461 1.00 21.12 281 LEU F O 1
ATOM 10182 N N . ALA E 1 281 ? -13.046 89.974 34.631 1.00 18.47 282 ALA F N 1
ATOM 10183 C CA . ALA E 1 281 ? -12.326 91.006 35.368 1.00 20.37 282 ALA F CA 1
ATOM 10184 C C . ALA E 1 281 ? -11.241 90.335 36.208 1.00 20.52 282 ALA F C 1
ATOM 10185 O O . ALA E 1 281 ? -10.125 90.836 36.298 1.00 22.34 282 ALA F O 1
ATOM 10187 N N . LEU E 1 282 ? -11.566 89.196 36.812 1.00 20.62 283 LEU F N 1
ATOM 10188 C CA . LEU E 1 282 ? -10.594 88.480 37.629 1.00 21.99 283 LEU F CA 1
ATOM 10189 C C . LEU E 1 282 ? -9.388 88.056 36.785 1.00 22.22 283 LEU F C 1
ATOM 10190 O O . LEU E 1 282 ? -8.238 88.187 37.217 1.00 21.89 283 LEU F O 1
ATOM 10195 N N . SER E 1 283 ? -9.641 87.557 35.578 1.00 21.46 284 SER F N 1
ATOM 10196 C CA . SER E 1 283 ? -8.557 87.150 34.687 1.00 21.99 284 SER F CA 1
ATOM 10197 C C . SER E 1 283 ? -7.702 88.352 34.308 1.00 22.96 284 SER F C 1
ATOM 10198 O O . SER E 1 283 ? -6.471 88.264 34.253 1.00 22.33 284 SER F O 1
ATOM 10201 N N . LEU E 1 284 ? -8.358 89.478 34.047 1.00 22.32 285 LEU F N 1
ATOM 10202 C CA . LEU E 1 284 ? -7.653 90.695 33.670 1.00 23.00 285 LEU F CA 1
ATOM 10203 C C . LEU E 1 284 ? -6.774 91.196 34.811 1.00 24.85 285 LEU F C 1
ATOM 10204 O O . LEU E 1 284 ? -5.730 91.809 34.574 1.00 23.08 285 LEU F O 1
ATOM 10209 N N . LEU E 1 285 ? -7.197 90.942 36.047 1.00 25.19 286 LEU F N 1
ATOM 10210 C CA . LEU E 1 285 ? -6.428 91.382 37.204 1.00 27.20 286 LEU F CA 1
ATOM 10211 C C . LEU E 1 285 ? -5.482 90.329 37.776 1.00 28.60 286 LEU F C 1
ATOM 10212 O O . LEU E 1 285 ? -5.116 90.389 38.951 1.00 28.25 286 LEU F O 1
ATOM 10217 N N . GLY E 1 286 ? -5.091 89.360 36.950 1.00 29.46 287 GLY F N 1
ATOM 10218 C CA . GLY E 1 286 ? -4.144 88.361 37.416 1.00 29.96 287 GLY F CA 1
ATOM 10219 C C . GLY E 1 286 ? -4.574 86.948 37.757 1.00 29.52 287 GLY F C 1
ATOM 10220 O O . GLY E 1 286 ? -3.706 86.104 37.974 1.00 30.45 287 GLY F O 1
ATOM 10221 N N . LYS E 1 287 ? -5.870 86.653 37.815 1.00 28.88 288 LYS F N 1
ATOM 10222 C CA . LYS E 1 287 ? -6.269 85.287 38.142 1.00 29.18 288 LYS F CA 1
ATOM 10223 C C . LYS E 1 287 ? -5.803 84.344 37.035 1.00 29.53 288 LYS F C 1
ATOM 10224 O O . LYS E 1 287 ? -6.036 84.594 35.856 1.00 28.81 288 LYS F O 1
ATOM 10230 N N . ARG E 1 288 ? -5.126 83.269 37.420 1.00 30.23 289 ARG F N 1
ATOM 10231 C CA . ARG E 1 288 ? -4.614 82.306 36.452 1.00 32.28 289 ARG F CA 1
ATOM 10232 C C . ARG E 1 288 ? -4.831 80.878 36.931 1.00 31.93 289 ARG F C 1
ATOM 10233 O O . ARG E 1 288 ? -4.962 80.639 38.130 1.00 32.68 289 ARG F O 1
ATOM 10241 N N . ILE E 1 289 ? -4.889 79.944 35.983 1.00 29.91 290 ILE F N 1
ATOM 10242 C CA . ILE E 1 289 ? -5.100 78.532 36.285 1.00 30.67 290 ILE F CA 1
ATOM 10243 C C . ILE E 1 289 ? -3.866 78.024 37.010 1.00 31.88 290 ILE F C 1
ATOM 10244 O O . ILE E 1 289 ? -3.959 77.381 38.054 1.00 30.19 290 ILE F O 1
ATOM 10249 N N . PHE E 1 290 ? -2.719 78.300 36.423 1.00 31.88 291 PHE F N 1
ATOM 10250 C CA . PHE E 1 290 ? -1.451 77.908 36.999 1.00 35.98 291 PHE F CA 1
ATOM 10251 C C . PHE E 1 290 ? -0.853 79.255 37.427 1.00 38.14 291 PHE F C 1
ATOM 10252 O O . PHE E 1 290 ? 0.217 79.621 36.891 1.00 38.74 291 PHE F O 1
ATOM 10261 N N . GLU F 1 1 ? 20.264 103.852 79.559 1.00 41.56 2 GLU G N 1
ATOM 10262 C CA . GLU F 1 1 ? 19.669 104.758 80.583 1.00 40.28 2 GLU G CA 1
ATOM 10263 C C . GLU F 1 1 ? 18.212 105.134 80.315 1.00 37.57 2 GLU G C 1
ATOM 10264 O O . GLU F 1 1 ? 17.424 105.252 81.249 1.00 37.08 2 GLU G O 1
ATOM 10270 N N . ARG F 1 2 ? 17.854 105.324 79.050 1.00 34.71 3 ARG G N 1
ATOM 10271 C CA . ARG F 1 2 ? 16.490 105.712 78.703 1.00 34.40 3 ARG G CA 1
ATOM 10272 C C . ARG F 1 2 ? 15.629 104.602 78.105 1.00 31.55 3 ARG G C 1
ATOM 10273 O O . ARG F 1 2 ? 16.071 103.857 77.235 1.00 30.61 3 ARG G O 1
ATOM 10281 N N . VAL F 1 3 ? 14.388 104.523 78.570 1.00 30.42 4 VAL G N 1
ATOM 10282 C CA . VAL F 1 3 ? 13.440 103.528 78.083 1.00 28.49 4 VAL G CA 1
ATOM 10283 C C . VAL F 1 3 ? 12.115 104.184 77.715 1.00 27.50 4 VAL G C 1
ATOM 10284 O O . VAL F 1 3 ? 11.581 104.984 78.482 1.00 27.96 4 VAL G O 1
ATOM 10288 N N . ALA F 1 4 ? 11.590 103.837 76.545 1.00 25.86 5 ALA G N 1
ATOM 10289 C CA . ALA F 1 4 ? 10.310 104.360 76.105 1.00 24.96 5 ALA G CA 1
ATOM 10290 C C . ALA F 1 4 ? 9.330 103.196 75.985 1.00 23.40 5 ALA G C 1
ATOM 10291 O O . ALA F 1 4 ? 9.632 102.192 75.353 1.00 22.18 5 ALA G O 1
ATOM 10293 N N . VAL F 1 5 ? 8.163 103.335 76.600 1.00 23.37 6 VAL G N 1
ATOM 10294 C CA . VAL F 1 5 ? 7.140 102.298 76.550 1.00 24.07 6 VAL G CA 1
ATOM 10295 C C . VAL F 1 5 ? 5.951 102.768 75.717 1.00 25.18 6 VAL G C 1
ATOM 10296 O O . VAL F 1 5 ? 5.452 103.884 75.898 1.00 26.08 6 VAL G O 1
ATOM 10300 N N . VAL F 1 6 ? 5.503 101.925 74.795 1.00 23.58 7 VAL G N 1
ATOM 10301 C CA . VAL F 1 6 ? 4.350 102.268 73.978 1.00 23.31 7 VAL G CA 1
ATOM 10302 C C . VAL F 1 6 ? 3.434 101.052 73.867 1.00 23.37 7 VAL G C 1
ATOM 10303 O O . VAL F 1 6 ? 3.897 99.916 73.756 1.00 22.80 7 VAL G O 1
ATOM 10307 N N . GLY F 1 7 ? 2.132 101.293 73.917 1.00 22.33 8 GLY G N 1
ATOM 10308 C CA . GLY F 1 7 ? 1.193 100.196 73.827 1.00 24.51 8 GLY G CA 1
ATOM 10309 C C . GLY F 1 7 ? 0.466 100.132 72.499 1.00 25.34 8 GLY G C 1
ATOM 10310 O O . GLY F 1 7 ? 0.285 101.147 71.811 1.00 23.26 8 GLY G O 1
ATOM 10311 N N . VAL F 1 8 ? 0.075 98.919 72.126 1.00 24.69 9 VAL G N 1
ATOM 10312 C CA . VAL F 1 8 ? -0.675 98.685 70.901 1.00 25.20 9 VAL G CA 1
ATOM 10313 C C . VAL F 1 8 ? -1.814 97.739 71.285 1.00 26.22 9 VAL G C 1
ATOM 10314 O O . VAL F 1 8 ? -1.678 96.516 71.176 1.00 26.21 9 VAL G O 1
ATOM 10318 N N . PRO F 1 9 ? -2.943 98.298 71.759 1.00 26.32 10 PRO G N 1
ATOM 10319 C CA . PRO F 1 9 ? -4.117 97.518 72.170 1.00 27.26 10 PRO G CA 1
ATOM 10320 C C . PRO F 1 9 ? -4.838 96.969 70.946 1.00 29.07 10 PRO G C 1
ATOM 10321 O O . PRO F 1 9 ? -5.993 97.291 70.698 1.00 30.21 10 PRO G O 1
ATOM 10325 N N . MET F 1 10 ? -4.142 96.134 70.185 1.00 31.34 11 MET G N 1
ATOM 10326 C CA . MET F 1 10 ? -4.690 95.556 68.968 1.00 33.02 11 MET G CA 1
ATOM 10327 C C . MET F 1 10 ? -5.147 94.115 69.153 1.00 34.78 11 MET G C 1
ATOM 10328 O O . MET F 1 10 ? -4.400 93.267 69.646 1.00 34.31 11 MET G O 1
ATOM 10333 N N . ASP F 1 11 ? -6.390 93.860 68.754 1.00 36.43 12 ASP G N 1
ATOM 10334 C CA . ASP F 1 11 ? -7.008 92.543 68.836 1.00 37.96 12 ASP G CA 1
ATOM 10335 C C . ASP F 1 11 ? -7.844 92.388 67.566 1.00 39.20 12 ASP G C 1
ATOM 10336 O O . ASP F 1 11 ? -9.075 92.416 67.610 1.00 38.53 12 ASP G O 1
ATOM 10341 N N . LEU F 1 12 ? -7.169 92.233 66.434 1.00 38.44 13 LEU G N 1
ATOM 10342 C CA . LEU F 1 12 ? -7.853 92.106 65.157 1.00 38.83 13 LEU G CA 1
ATOM 10343 C C . LEU F 1 12 ? -7.657 90.733 64.530 1.00 39.43 13 LEU G C 1
ATOM 10344 O O . LEU F 1 12 ? -6.770 90.545 63.696 1.00 41.48 13 LEU G O 1
ATOM 10349 N N . GLY F 1 18 ? -9.361 89.151 73.643 1.00 29.15 19 GLY G N 1
ATOM 10350 C CA . GLY F 1 18 ? -9.149 90.105 74.716 1.00 26.90 19 GLY G CA 1
ATOM 10351 C C . GLY F 1 18 ? -7.717 90.593 74.868 1.00 27.17 19 GLY G C 1
ATOM 10352 O O . GLY F 1 18 ? -7.402 91.273 75.842 1.00 26.47 19 GLY G O 1
ATOM 10353 N N . VAL F 1 19 ? -6.845 90.262 73.919 1.00 26.81 20 VAL G N 1
ATOM 10354 C CA . VAL F 1 19 ? -5.456 90.705 74.002 1.00 25.70 20 VAL G CA 1
ATOM 10355 C C . VAL F 1 19 ? -5.329 92.219 73.887 1.00 25.06 20 VAL G C 1
ATOM 10356 O O . VAL F 1 19 ? -4.275 92.781 74.170 1.00 22.58 20 VAL G O 1
ATOM 10360 N N . ASP F 1 20 ? -6.403 92.889 73.483 1.00 24.67 21 ASP G N 1
ATOM 10361 C CA . ASP F 1 20 ? -6.341 94.338 73.367 1.00 24.36 21 ASP G CA 1
ATOM 10362 C C . ASP F 1 20 ? -6.243 94.972 74.750 1.00 24.37 21 ASP G C 1
ATOM 10363 O O . ASP F 1 20 ? -5.917 96.141 74.878 1.00 25.03 21 ASP G O 1
ATOM 10368 N N . MET F 1 21 ? -6.485 94.178 75.785 1.00 23.73 22 MET G N 1
ATOM 10369 C CA . MET F 1 21 ? -6.399 94.656 77.160 1.00 24.04 22 MET G CA 1
ATOM 10370 C C . MET F 1 21 ? -5.004 94.368 77.725 1.00 22.87 22 MET G C 1
ATOM 10371 O O . MET F 1 21 ? -4.709 94.702 78.872 1.00 21.98 22 MET G O 1
ATOM 10376 N N . GLY F 1 22 ? -4.153 93.744 76.913 1.00 22.20 23 GLY G N 1
ATOM 10377 C CA . GLY F 1 22 ? -2.803 93.409 77.341 1.00 20.48 23 GLY G CA 1
ATOM 10378 C C . GLY F 1 22 ? -1.942 94.589 77.775 1.00 20.35 23 GLY G C 1
ATOM 10379 O O . GLY F 1 22 ? -1.232 94.498 78.779 1.00 18.49 23 GLY G O 1
ATOM 10380 N N . PRO F 1 23 ? -1.955 95.706 77.027 1.00 20.47 24 PRO G N 1
ATOM 10381 C CA . PRO F 1 23 ? -1.141 96.865 77.416 1.00 20.18 24 PRO G CA 1
ATOM 10382 C C . PRO F 1 23 ? -1.496 97.383 78.811 1.00 20.26 24 PRO G C 1
ATOM 10383 O O . PRO F 1 23 ? -0.613 97.660 79.617 1.00 20.72 24 PRO G O 1
ATOM 10387 N N . SER F 1 24 ? -2.788 97.491 79.104 1.00 18.72 25 SER G N 1
ATOM 10388 C CA . SER F 1 24 ? -3.220 97.950 80.421 1.00 20.23 25 SER G CA 1
ATOM 10389 C C . SER F 1 24 ? -2.788 96.979 81.520 1.00 19.35 25 SER G C 1
ATOM 10390 O O . SER F 1 24 ? -2.354 97.402 82.601 1.00 19.77 25 SER G O 1
ATOM 10393 N N . ALA F 1 25 ? -2.919 95.683 81.245 1.00 18.00 26 ALA G N 1
ATOM 10394 C CA . ALA F 1 25 ? -2.544 94.656 82.213 1.00 19.53 26 ALA G CA 1
ATOM 10395 C C . ALA F 1 25 ? -1.062 94.754 82.535 1.00 19.31 26 ALA G C 1
ATOM 10396 O O . ALA F 1 25 ? -0.654 94.623 83.689 1.00 20.04 26 ALA G O 1
ATOM 10398 N N . LEU F 1 26 ? -0.258 94.980 81.501 1.00 19.74 27 LEU G N 1
ATOM 10399 C CA . LEU F 1 26 ? 1.180 95.088 81.670 1.00 21.63 27 LEU G CA 1
ATOM 10400 C C . LEU F 1 26 ? 1.534 96.337 82.477 1.00 22.59 27 LEU G C 1
ATOM 10401 O O . LEU F 1 26 ? 2.389 96.293 83.361 1.00 21.85 27 LEU G O 1
ATOM 10406 N N . ARG F 1 27 ? 0.865 97.446 82.179 1.00 21.55 28 ARG G N 1
ATOM 10407 C CA . ARG F 1 27 ? 1.103 98.673 82.917 1.00 22.87 28 ARG G CA 1
ATOM 10408 C C . ARG F 1 27 ? 0.701 98.482 84.373 1.00 22.97 28 ARG G C 1
ATOM 10409 O O . ARG F 1 27 ? 1.400 98.938 85.280 1.00 22.94 28 ARG G O 1
ATOM 10417 N N . TYR F 1 28 ? -0.425 97.803 84.595 1.00 23.57 29 TYR G N 1
ATOM 10418 C CA . TYR F 1 28 ? -0.919 97.537 85.947 1.00 24.27 29 TYR G CA 1
ATOM 10419 C C . TYR F 1 28 ? -0.008 96.601 86.729 1.00 24.11 29 TYR G C 1
ATOM 10420 O O . TYR F 1 28 ? -0.097 96.520 87.951 1.00 22.97 29 TYR G O 1
ATOM 10429 N N . ALA F 1 29 ? 0.857 95.884 86.021 1.00 22.29 30 ALA G N 1
ATOM 10430 C CA . ALA F 1 29 ? 1.801 94.989 86.674 1.00 21.83 30 ALA G CA 1
ATOM 10431 C C . ALA F 1 29 ? 3.045 95.799 87.056 1.00 22.21 30 ALA G C 1
ATOM 10432 O O . ALA F 1 29 ? 4.111 95.241 87.359 1.00 21.59 30 ALA G O 1
ATOM 10434 N N . ARG F 1 30 ? 2.896 97.123 87.008 1.00 21.72 31 ARG G N 1
ATOM 10435 C CA . ARG F 1 30 ? 3.951 98.067 87.373 1.00 22.91 31 ARG G CA 1
ATOM 10436 C C . ARG F 1 30 ? 5.270 97.950 86.613 1.00 22.66 31 ARG G C 1
ATOM 10437 O O . ARG F 1 30 ? 6.349 98.102 87.199 1.00 21.47 31 ARG G O 1
ATOM 10445 N N . LEU F 1 31 ? 5.179 97.695 85.314 1.00 21.77 32 LEU G N 1
ATOM 10446 C CA . LEU F 1 31 ? 6.355 97.572 84.470 1.00 22.93 32 LEU G CA 1
ATOM 10447 C C . LEU F 1 31 ? 7.219 98.823 84.578 1.00 25.19 32 LEU G C 1
ATOM 10448 O O . LEU F 1 31 ? 8.444 98.759 84.717 1.00 25.25 32 LEU G O 1
ATOM 10453 N N . LEU F 1 32 ? 6.547 99.963 84.523 1.00 26.54 33 LEU G N 1
ATOM 10454 C CA . LEU F 1 32 ? 7.192 101.261 84.560 1.00 28.79 33 LEU G CA 1
ATOM 10455 C C . LEU F 1 32 ? 7.886 101.601 85.876 1.00 27.67 33 LEU G C 1
ATOM 10456 O O . LEU F 1 32 ? 9.040 102.037 85.885 1.00 25.27 33 LEU G O 1
ATOM 10461 N N . GLU F 1 33 ? 7.177 101.408 86.978 1.00 27.22 34 GLU G N 1
ATOM 10462 C CA . GLU F 1 33 ? 7.721 101.690 88.291 1.00 28.63 34 GLU G CA 1
ATOM 10463 C C . GLU F 1 33 ? 8.926 100.792 88.564 1.00 27.91 34 GLU G C 1
ATOM 10464 O O . GLU F 1 33 ? 9.915 101.225 89.153 1.00 26.16 34 GLU G O 1
ATOM 10470 N N . GLN F 1 34 ? 8.846 99.537 88.132 1.00 25.87 35 GLN G N 1
ATOM 10471 C CA . GLN F 1 34 ? 9.937 98.601 88.363 1.00 25.55 35 GLN G CA 1
ATOM 10472 C C . GLN F 1 34 ? 11.146 98.895 87.500 1.00 24.97 35 GLN G C 1
ATOM 10473 O O . GLN F 1 34 ? 12.277 98.648 87.921 1.00 24.41 35 GLN G O 1
ATOM 10479 N N . LEU F 1 35 ? 10.921 99.419 86.298 1.00 24.44 36 LEU G N 1
ATOM 10480 C CA . LEU F 1 35 ? 12.033 99.769 85.428 1.00 24.87 36 LEU G CA 1
ATOM 10481 C C . LEU F 1 35 ? 12.785 100.933 86.073 1.00 26.63 36 LEU G C 1
ATOM 10482 O O . LEU F 1 35 ? 14.019 101.006 86.016 1.00 26.64 36 LEU G O 1
ATOM 10487 N N . GLU F 1 36 ? 12.043 101.844 86.694 1.00 27.70 37 GLU G N 1
ATOM 10488 C CA . GLU F 1 36 ? 12.676 102.984 87.354 1.00 30.52 37 GLU G CA 1
ATOM 10489 C C . GLU F 1 36 ? 13.480 102.510 88.556 1.00 30.54 37 GLU G C 1
ATOM 10490 O O . GLU F 1 36 ? 14.596 102.971 88.781 1.00 31.53 37 GLU G O 1
ATOM 10496 N N . ASP F 1 37 ? 12.926 101.576 89.324 1.00 30.80 38 ASP G N 1
ATOM 10497 C CA . ASP F 1 37 ? 13.643 101.049 90.483 1.00 31.50 38 ASP G CA 1
ATOM 10498 C C . ASP F 1 37 ? 14.951 100.436 90.029 1.00 31.33 38 ASP G C 1
ATOM 10499 O O . ASP F 1 37 ? 15.910 100.367 90.790 1.00 31.44 38 ASP G O 1
ATOM 10504 N N . LEU F 1 38 ? 14.973 99.980 88.783 1.00 30.24 39 LEU G N 1
ATOM 10505 C CA . LEU F 1 38 ? 16.150 99.349 88.211 1.00 30.37 39 LEU G CA 1
ATOM 10506 C C . LEU F 1 38 ? 17.179 100.395 87.790 1.00 30.10 39 LEU G C 1
ATOM 10507 O O . LEU F 1 38 ? 18.301 100.052 87.417 1.00 31.01 39 LEU G O 1
ATOM 10512 N N . GLY F 1 39 ? 16.789 101.668 87.849 1.00 29.64 40 GLY G N 1
ATOM 10513 C CA . GLY F 1 39 ? 17.705 102.740 87.488 1.00 29.21 40 GLY G CA 1
ATOM 10514 C C . GLY F 1 39 ? 17.499 103.396 86.133 1.00 29.32 40 GLY G C 1
ATOM 10515 O O . GLY F 1 39 ? 18.284 104.253 85.738 1.00 29.42 40 GLY G O 1
ATOM 10516 N N . TYR F 1 40 ? 16.451 103.004 85.417 1.00 27.49 41 TYR G N 1
ATOM 10517 C CA . TYR F 1 40 ? 16.169 103.574 84.103 1.00 27.07 41 TYR G CA 1
ATOM 10518 C C . TYR F 1 40 ? 15.268 104.797 84.199 1.00 26.29 41 TYR G C 1
ATOM 10519 O O . TYR F 1 40 ? 14.448 104.892 85.100 1.00 26.53 41 TYR G O 1
ATOM 10528 N N . THR F 1 41 ? 15.431 105.745 83.284 1.00 26.90 42 THR G N 1
ATOM 10529 C CA . THR F 1 41 ? 14.539 106.896 83.274 1.00 28.89 42 THR G CA 1
ATOM 10530 C C . THR F 1 41 ? 13.521 106.436 82.235 1.00 26.74 42 THR G C 1
ATOM 10531 O O . THR F 1 41 ? 13.880 106.134 81.095 1.00 27.17 42 THR G O 1
ATOM 10535 N N . VAL F 1 42 ? 12.256 106.368 82.634 1.00 27.27 43 VAL G N 1
ATOM 10536 C CA . VAL F 1 42 ? 11.205 105.856 81.759 1.00 28.81 43 VAL G CA 1
ATOM 10537 C C . VAL F 1 42 ? 10.131 106.833 81.300 1.00 29.26 43 VAL G C 1
ATOM 10538 O O . VAL F 1 42 ? 9.656 107.666 82.067 1.00 29.69 43 VAL G O 1
ATOM 10542 N N . GLU F 1 43 ? 9.740 106.705 80.036 1.00 30.78 44 GLU G N 1
ATOM 10543 C CA . GLU F 1 43 ? 8.695 107.545 79.457 1.00 32.00 44 GLU G CA 1
ATOM 10544 C C . GLU F 1 43 ? 7.615 106.686 78.808 1.00 31.48 44 GLU G C 1
ATOM 10545 O O . GLU F 1 43 ? 7.911 105.858 77.949 1.00 31.17 44 GLU G O 1
ATOM 10551 N N . ASP F 1 44 ? 6.368 106.879 79.224 1.00 29.44 45 ASP G N 1
ATOM 10552 C CA . ASP F 1 44 ? 5.255 106.133 78.652 1.00 29.43 45 ASP G CA 1
ATOM 10553 C C . ASP F 1 44 ? 4.708 106.989 77.512 1.00 29.16 45 ASP G C 1
ATOM 10554 O O . ASP F 1 44 ? 4.236 108.099 77.743 1.00 29.11 45 ASP G O 1
ATOM 10559 N N . LEU F 1 45 ? 4.772 106.472 76.292 1.00 28.75 46 LEU G N 1
ATOM 10560 C CA . LEU F 1 45 ? 4.295 107.203 75.124 1.00 28.44 46 LEU G CA 1
ATOM 10561 C C . LEU F 1 45 ? 2.803 107.002 74.870 1.00 28.74 46 LEU G C 1
ATOM 10562 O O . LEU F 1 45 ? 2.272 107.478 73.872 1.00 29.27 46 LEU G O 1
ATOM 10567 N N . GLY F 1 46 ? 2.127 106.298 75.772 1.00 28.05 47 GLY G N 1
ATOM 10568 C CA . GLY F 1 46 ? 0.710 106.055 75.585 1.00 28.10 47 GLY G CA 1
ATOM 10569 C C . GLY F 1 46 ? 0.489 104.921 74.604 1.00 28.61 47 GLY G C 1
ATOM 10570 O O . GLY F 1 46 ? 1.371 104.088 74.420 1.00 29.72 47 GLY G O 1
ATOM 10571 N N . ASP F 1 47 ? -0.679 104.886 73.971 1.00 27.96 48 ASP G N 1
ATOM 10572 C CA . ASP F 1 47 ? -1.000 103.836 73.008 1.00 28.87 48 ASP G CA 1
ATOM 10573 C C . ASP F 1 47 ? -1.141 104.337 71.583 1.00 30.54 48 ASP G C 1
ATOM 10574 O O . ASP F 1 47 ? -1.521 105.484 71.348 1.00 31.57 48 ASP G O 1
ATOM 10579 N N . VAL F 1 48 ? -0.840 103.457 70.633 1.00 30.92 49 VAL G N 1
ATOM 10580 C CA . VAL F 1 48 ? -0.985 103.769 69.220 1.00 32.18 49 VAL G CA 1
ATOM 10581 C C . VAL F 1 48 ? -2.460 103.534 68.917 1.00 33.29 49 VAL G C 1
ATOM 10582 O O . VAL F 1 48 ? -3.029 102.521 69.322 1.00 32.48 49 VAL G O 1
ATOM 10586 N N . PRO F 1 49 ? -3.103 104.476 68.213 1.00 35.88 50 PRO G N 1
ATOM 10587 C CA . PRO F 1 49 ? -4.525 104.338 67.874 1.00 35.80 50 PRO G CA 1
ATOM 10588 C C . PRO F 1 49 ? -4.774 103.057 67.083 1.00 35.76 50 PRO G C 1
ATOM 10589 O O . PRO F 1 49 ? -4.024 102.738 66.161 1.00 36.40 50 PRO G O 1
ATOM 10593 N N . VAL F 1 50 ? -5.815 102.320 67.448 1.00 37.73 51 VAL G N 1
ATOM 10594 C CA . VAL F 1 50 ? -6.148 101.091 66.741 1.00 39.85 51 VAL G CA 1
ATOM 10595 C C . VAL F 1 50 ? -7.636 101.041 66.435 1.00 41.43 51 VAL G C 1
ATOM 10596 O O . VAL F 1 50 ? -8.467 101.071 67.339 1.00 42.48 51 VAL G O 1
ATOM 10600 N N . SER F 1 51 ? -7.964 100.965 65.151 1.00 44.11 52 SER G N 1
ATOM 10601 C CA . SER F 1 51 ? -9.352 100.904 64.715 1.00 46.05 52 SER G CA 1
ATOM 10602 C C . SER F 1 51 ? -9.550 99.661 63.860 1.00 46.91 52 SER G C 1
ATOM 10603 O O . SER F 1 51 ? -8.989 99.562 62.768 1.00 48.55 52 SER G O 1
ATOM 10605 N N . LEU F 1 63 ? -5.849 88.209 55.278 1.00 51.21 64 LEU G N 1
ATOM 10606 C CA . LEU F 1 63 ? -7.245 88.531 55.008 1.00 51.46 64 LEU G CA 1
ATOM 10607 C C . LEU F 1 63 ? -7.857 89.515 56.000 1.00 50.40 64 LEU G C 1
ATOM 10608 O O . LEU F 1 63 ? -7.903 90.720 55.751 1.00 49.71 64 LEU G O 1
ATOM 10613 N N . ALA F 1 64 ? -8.326 88.979 57.121 1.00 49.59 65 ALA G N 1
ATOM 10614 C CA . ALA F 1 64 ? -8.985 89.762 58.163 1.00 48.54 65 ALA G CA 1
ATOM 10615 C C . ALA F 1 64 ? -8.255 91.013 58.647 1.00 47.24 65 ALA G C 1
ATOM 10616 O O . ALA F 1 64 ? -7.132 90.937 59.147 1.00 47.45 65 ALA G O 1
ATOM 10618 N N . TYR F 1 65 ? -8.911 92.162 58.490 1.00 44.74 66 TYR G N 1
ATOM 10619 C CA . TYR F 1 65 ? -8.382 93.450 58.936 1.00 42.56 66 TYR G CA 1
ATOM 10620 C C . TYR F 1 65 ? -6.969 93.807 58.469 1.00 39.94 66 TYR G C 1
ATOM 10621 O O . TYR F 1 65 ? -6.291 94.597 59.127 1.00 38.02 66 TYR G O 1
ATOM 10630 N N . LEU F 1 66 ? -6.525 93.255 57.344 1.00 37.60 67 LEU G N 1
ATOM 10631 C CA . LEU F 1 66 ? -5.175 93.537 56.859 1.00 36.18 67 LEU G CA 1
ATOM 10632 C C . LEU F 1 66 ? -4.832 95.027 56.791 1.00 35.78 67 LEU G C 1
ATOM 10633 O O . LEU F 1 66 ? -3.782 95.452 57.279 1.00 33.47 67 LEU G O 1
ATOM 10638 N N . GLU F 1 67 ? -5.707 95.821 56.183 1.00 34.22 68 GLU G N 1
ATOM 10639 C CA . GLU F 1 67 ? -5.454 97.251 56.069 1.00 34.34 68 GLU G CA 1
ATOM 10640 C C . GLU F 1 67 ? -5.443 97.973 57.419 1.00 33.34 68 GLU G C 1
ATOM 10641 O O . GLU F 1 67 ? -4.629 98.871 57.639 1.00 31.35 68 GLU G O 1
ATOM 10647 N N . GLU F 1 68 ? -6.342 97.587 58.318 1.00 33.19 69 GLU G N 1
ATOM 10648 C CA . GLU F 1 68 ? -6.393 98.212 59.636 1.00 34.16 69 GLU G CA 1
ATOM 10649 C C . GLU F 1 68 ? -5.119 97.873 60.410 1.00 33.39 69 GLU G C 1
ATOM 10650 O O . GLU F 1 68 ? -4.560 98.714 61.114 1.00 32.82 69 GLU G O 1
ATOM 10656 N N . ILE F 1 69 ? -4.659 96.635 60.269 1.00 31.56 70 ILE G N 1
ATOM 10657 C CA . ILE F 1 69 ? -3.445 96.194 60.939 1.00 30.41 70 ILE G CA 1
ATOM 10658 C C . ILE F 1 69 ? -2.246 96.957 60.368 1.00 29.18 70 ILE G C 1
ATOM 10659 O O . ILE F 1 69 ? -1.399 97.453 61.107 1.00 28.64 70 ILE G O 1
ATOM 10664 N N . ARG F 1 70 ? -2.199 97.061 59.045 1.00 27.65 71 ARG G N 1
ATOM 10665 C CA . ARG F 1 70 ? -1.128 97.767 58.352 1.00 27.85 71 ARG G CA 1
ATOM 10666 C C . ARG F 1 70 ? -1.052 99.220 58.816 1.00 28.06 71 ARG G C 1
ATOM 10667 O O . ARG F 1 70 ? 0.032 99.747 59.064 1.00 25.78 71 ARG G O 1
ATOM 10675 N N . ALA F 1 71 ? -2.212 99.862 58.928 1.00 28.09 72 ALA G N 1
ATOM 10676 C CA . ALA F 1 71 ? -2.275 101.257 59.349 1.00 27.50 72 ALA G CA 1
ATOM 10677 C C . ALA F 1 71 ? -1.676 101.439 60.735 1.00 26.43 72 ALA G C 1
ATOM 10678 O O . ALA F 1 71 ? -0.795 102.272 60.929 1.00 26.85 72 ALA G O 1
ATOM 10680 N N . ALA F 1 72 ? -2.156 100.650 61.691 1.00 25.43 73 ALA G N 1
ATOM 10681 C CA . ALA F 1 72 ? -1.682 100.722 63.069 1.00 25.07 73 ALA G CA 1
ATOM 10682 C C . ALA F 1 72 ? -0.185 100.410 63.195 1.00 24.88 73 ALA G C 1
ATOM 10683 O O . ALA F 1 72 ? 0.551 101.121 63.877 1.00 26.09 73 ALA G O 1
ATOM 10685 N N . ALA F 1 73 ? 0.264 99.352 62.530 1.00 25.80 74 ALA G N 1
ATOM 10686 C CA . ALA F 1 73 ? 1.668 98.963 62.590 1.00 25.89 74 ALA G CA 1
ATOM 10687 C C . ALA F 1 73 ? 2.549 100.031 61.961 1.00 26.58 74 ALA G C 1
ATOM 10688 O O . ALA F 1 73 ? 3.705 100.207 62.347 1.00 26.55 74 ALA G O 1
ATOM 10690 N N . LEU F 1 74 ? 2.000 100.746 60.988 1.00 26.55 75 LEU G N 1
ATOM 10691 C CA . LEU F 1 74 ? 2.748 101.792 60.308 1.00 27.50 75 LEU G CA 1
ATOM 10692 C C . LEU F 1 74 ? 2.926 102.979 61.249 1.00 26.48 75 LEU G C 1
ATOM 10693 O O . LEU F 1 74 ? 3.979 103.621 61.261 1.00 25.86 75 LEU G O 1
ATOM 10698 N N . VAL F 1 75 ? 1.896 103.270 62.036 1.00 26.34 76 VAL G N 1
ATOM 10699 C CA . VAL F 1 75 ? 1.983 104.371 62.987 1.00 27.51 76 VAL G CA 1
ATOM 10700 C C . VAL F 1 75 ? 3.028 103.995 64.026 1.00 27.88 76 VAL G C 1
ATOM 10701 O O . VAL F 1 75 ? 3.831 104.830 64.448 1.00 28.86 76 VAL G O 1
ATOM 10705 N N . LEU F 1 76 ? 3.024 102.723 64.419 1.00 26.70 77 LEU G N 1
ATOM 10706 C CA . LEU F 1 76 ? 3.986 102.221 65.399 1.00 25.45 77 LEU G CA 1
ATOM 10707 C C . LEU F 1 76 ? 5.405 102.353 64.863 1.00 24.93 77 LEU G C 1
ATOM 10708 O O . LEU F 1 76 ? 6.290 102.879 65.539 1.00 25.27 77 LEU G O 1
ATOM 10713 N N . LYS F 1 77 ? 5.615 101.872 63.641 1.00 25.80 78 LYS G N 1
ATOM 10714 C CA . LYS F 1 77 ? 6.927 101.931 63.010 1.00 27.41 78 LYS G CA 1
ATOM 10715 C C . LYS F 1 77 ? 7.474 103.352 62.996 1.00 28.86 78 LYS G C 1
ATOM 10716 O O . LYS F 1 77 ? 8.632 103.583 63.341 1.00 27.94 78 LYS G O 1
ATOM 10722 N N . GLU F 1 78 ? 6.634 104.302 62.598 1.00 30.91 79 GLU G N 1
ATOM 10723 C CA . GLU F 1 78 ? 7.044 105.700 62.518 1.00 33.08 79 GLU G CA 1
ATOM 10724 C C . GLU F 1 78 ? 7.355 106.280 63.889 1.00 32.70 79 GLU G C 1
ATOM 10725 O O . GLU F 1 78 ? 8.300 107.050 64.052 1.00 31.81 79 GLU G O 1
ATOM 10731 N N . ARG F 1 79 ? 6.555 105.905 64.876 1.00 32.14 80 ARG G N 1
ATOM 10732 C CA . ARG F 1 79 ? 6.758 106.384 66.230 1.00 33.90 80 ARG G CA 1
ATOM 10733 C C . ARG F 1 79 ? 8.111 105.919 66.775 1.00 33.28 80 ARG G C 1
ATOM 10734 O O . ARG F 1 79 ? 8.833 106.701 67.400 1.00 33.16 80 ARG G O 1
ATOM 10742 N N . LEU F 1 80 ? 8.454 104.654 66.533 1.00 32.06 81 LEU G N 1
ATOM 10743 C CA . LEU F 1 80 ? 9.723 104.100 67.007 1.00 32.08 81 LEU G CA 1
ATOM 10744 C C . LEU F 1 80 ? 10.917 104.648 66.233 1.00 33.35 81 LEU G C 1
ATOM 10745 O O . LEU F 1 80 ? 11.956 104.955 66.815 1.00 33.13 81 LEU G O 1
ATOM 10750 N N . ALA F 1 81 ? 10.771 104.766 64.919 1.00 34.31 82 ALA G N 1
ATOM 10751 C CA . ALA F 1 81 ? 11.852 105.277 64.082 1.00 35.84 82 ALA G CA 1
ATOM 10752 C C . ALA F 1 81 ? 12.191 106.720 64.451 1.00 35.72 82 ALA G C 1
ATOM 10753 O O . ALA F 1 81 ? 13.322 107.169 64.277 1.00 35.96 82 ALA G O 1
ATOM 10755 N N . ALA F 1 82 ? 11.208 107.442 64.971 1.00 36.29 83 ALA G N 1
ATOM 10756 C CA . ALA F 1 82 ? 11.412 108.835 65.345 1.00 36.97 83 ALA G CA 1
ATOM 10757 C C . ALA F 1 82 ? 12.080 109.019 66.703 1.00 37.74 83 ALA G C 1
ATOM 10758 O O . ALA F 1 82 ? 12.518 110.123 67.031 1.00 38.44 83 ALA G O 1
ATOM 10760 N N . LEU F 1 83 ? 12.161 107.956 67.494 1.00 37.27 84 LEU G N 1
ATOM 10761 C CA . LEU F 1 83 ? 12.782 108.056 68.814 1.00 36.62 84 LEU G CA 1
ATOM 10762 C C . LEU F 1 83 ? 14.257 108.421 68.736 1.00 36.09 84 LEU G C 1
ATOM 10763 O O . LEU F 1 83 ? 14.957 108.018 67.815 1.00 36.29 84 LEU G O 1
ATOM 10768 N N . PRO F 1 84 ? 14.746 109.215 69.693 1.00 36.06 85 PRO G N 1
ATOM 10769 C CA . PRO F 1 84 ? 16.169 109.548 69.621 1.00 36.68 85 PRO G CA 1
ATOM 10770 C C . PRO F 1 84 ? 16.951 108.264 69.872 1.00 38.68 85 PRO G C 1
ATOM 10771 O O . PRO F 1 84 ? 16.546 107.442 70.694 1.00 39.16 85 PRO G O 1
ATOM 10775 N N . GLU F 1 85 ? 18.049 108.068 69.151 1.00 40.83 86 GLU G N 1
ATOM 10776 C CA . GLU F 1 85 ? 18.835 106.857 69.342 1.00 43.18 86 GLU G CA 1
ATOM 10777 C C . GLU F 1 85 ? 19.358 106.810 70.771 1.00 42.60 86 GLU G C 1
ATOM 10778 O O . GLU F 1 85 ? 19.659 107.843 71.368 1.00 43.03 86 GLU G O 1
ATOM 10784 N N . GLY F 1 86 ? 19.439 105.607 71.325 1.00 40.98 87 GLY G N 1
ATOM 10785 C CA . GLY F 1 86 ? 19.893 105.468 72.694 1.00 39.52 87 GLY G CA 1
ATOM 10786 C C . GLY F 1 86 ? 18.705 105.236 73.608 1.00 38.24 87 GLY G C 1
ATOM 10787 O O . GLY F 1 86 ? 18.870 104.961 74.794 1.00 39.82 87 GLY G O 1
ATOM 10788 N N . VAL F 1 87 ? 17.498 105.367 73.064 1.00 35.72 88 VAL G N 1
ATOM 10789 C CA . VAL F 1 87 ? 16.282 105.139 73.843 1.00 32.76 88 VAL G CA 1
ATOM 10790 C C . VAL F 1 87 ? 15.771 103.728 73.546 1.00 30.75 88 VAL G C 1
ATOM 10791 O O . VAL F 1 87 ? 15.410 103.418 72.415 1.00 31.47 88 VAL G O 1
ATOM 10795 N N . PHE F 1 88 ? 15.753 102.878 74.568 1.00 28.02 89 PHE G N 1
ATOM 10796 C CA . PHE F 1 88 ? 15.313 101.491 74.430 1.00 24.98 89 PHE G CA 1
ATOM 10797 C C . PHE F 1 88 ? 13.787 101.403 74.364 1.00 22.62 89 PHE G C 1
ATOM 10798 O O . PHE F 1 88 ? 13.100 101.765 75.313 1.00 21.69 89 PHE G O 1
ATOM 10806 N N . PRO F 1 89 ? 13.235 100.936 73.233 1.00 21.47 90 PRO G N 1
ATOM 10807 C CA . PRO F 1 89 ? 11.774 100.839 73.160 1.00 21.09 90 PRO G CA 1
ATOM 10808 C C . PRO F 1 89 ? 11.212 99.493 73.628 1.00 21.08 90 PRO G C 1
ATOM 10809 O O . PRO F 1 89 ? 11.767 98.440 73.314 1.00 19.26 90 PRO G O 1
ATOM 10813 N N . ILE F 1 90 ? 10.118 99.542 74.382 1.00 20.58 91 ILE G N 1
ATOM 10814 C CA . ILE F 1 90 ? 9.429 98.333 74.829 1.00 19.71 91 ILE G CA 1
ATOM 10815 C C . ILE F 1 90 ? 8.002 98.492 74.339 1.00 19.81 91 ILE G C 1
ATOM 10816 O O . ILE F 1 90 ? 7.302 99.405 74.770 1.00 20.72 91 ILE G O 1
ATOM 10821 N N . VAL F 1 91 ? 7.568 97.623 73.436 1.00 19.95 92 VAL G N 1
ATOM 10822 C CA . VAL F 1 91 ? 6.208 97.722 72.913 1.00 19.13 92 VAL G CA 1
ATOM 10823 C C . VAL F 1 91 ? 5.312 96.705 73.603 1.00 19.48 92 VAL G C 1
ATOM 10824 O O . VAL F 1 91 ? 5.632 95.513 73.661 1.00 19.48 92 VAL G O 1
ATOM 10828 N N . LEU F 1 92 ? 4.201 97.189 74.144 1.00 18.06 93 LEU G N 1
ATOM 10829 C CA . LEU F 1 92 ? 3.251 96.347 74.859 1.00 20.86 93 LEU G CA 1
ATOM 10830 C C . LEU F 1 92 ? 2.156 96.031 73.874 1.00 23.93 93 LEU G C 1
ATOM 10831 O O . LEU F 1 92 ? 1.664 96.914 73.165 1.00 24.24 93 LEU G O 1
ATOM 10836 N N . GLY F 1 93 ? 1.735 94.786 73.817 1.00 24.18 94 GLY G N 1
ATOM 10837 C CA . GLY F 1 93 ? 0.716 94.546 72.845 1.00 27.69 94 GLY G CA 1
ATOM 10838 C C . GLY F 1 93 ? -0.423 93.624 73.114 1.00 29.90 94 GLY G C 1
ATOM 10839 O O . GLY F 1 93 ? -0.631 93.079 74.200 1.00 30.53 94 GLY G O 1
ATOM 10840 N N . GLY F 1 94 ? -1.199 93.536 72.047 1.00 30.46 95 GLY G N 1
ATOM 10841 C CA . GLY F 1 94 ? -2.319 92.659 71.964 1.00 26.52 95 GLY G CA 1
ATOM 10842 C C . GLY F 1 94 ? -1.660 91.741 70.963 1.00 24.15 95 GLY G C 1
ATOM 10843 O O . GLY F 1 94 ? -0.611 91.163 71.265 1.00 21.84 95 GLY G O 1
ATOM 10844 N N . ASP F 1 95 ? -2.216 91.675 69.759 1.00 23.08 96 ASP G N 1
ATOM 10845 C CA . ASP F 1 95 ? -1.703 90.810 68.702 1.00 22.79 96 ASP G CA 1
ATOM 10846 C C . ASP F 1 95 ? -0.211 90.909 68.440 1.00 20.69 96 ASP G C 1
ATOM 10847 O O . ASP F 1 95 ? 0.373 91.994 68.479 1.00 20.58 96 ASP G O 1
ATOM 10852 N N . HIS F 1 96 ? 0.391 89.768 68.124 1.00 18.17 97 HIS G N 1
ATOM 10853 C CA . HIS F 1 96 ? 1.806 89.736 67.807 1.00 17.66 97 HIS G CA 1
ATOM 10854 C C . HIS F 1 96 ? 2.015 90.420 66.450 1.00 16.47 97 HIS G C 1
ATOM 10855 O O . HIS F 1 96 ? 3.145 90.688 66.051 1.00 16.90 97 HIS G O 1
ATOM 10862 N N . SER F 1 97 ? 0.919 90.704 65.753 1.00 16.77 98 SER G N 1
ATOM 10863 C CA . SER F 1 97 ? 0.984 91.383 64.459 1.00 18.93 98 SER G CA 1
ATOM 10864 C C . SER F 1 97 ? 1.707 92.727 64.571 1.00 17.71 98 SER G C 1
ATOM 10865 O O . SER F 1 97 ? 2.263 93.220 63.595 1.00 18.29 98 SER G O 1
ATOM 10868 N N . LEU F 1 98 ? 1.678 93.324 65.758 1.00 18.30 99 LEU G N 1
ATOM 10869 C CA . LEU F 1 98 ? 2.311 94.618 65.974 1.00 17.16 99 LEU G CA 1
ATOM 10870 C C . LEU F 1 98 ? 3.810 94.571 65.729 1.00 17.96 99 LEU G C 1
ATOM 10871 O O . LEU F 1 98 ? 4.443 95.608 65.507 1.00 19.47 99 LEU G O 1
ATOM 10876 N N . SER F 1 99 ? 4.389 93.377 65.774 1.00 17.91 100 SER G N 1
ATOM 10877 C CA . SER F 1 99 ? 5.821 93.254 65.564 1.00 18.30 100 SER G CA 1
ATOM 10878 C C . SER F 1 99 ? 6.254 93.625 64.153 1.00 18.61 100 SER G C 1
ATOM 10879 O O . SER F 1 99 ? 7.423 93.927 63.927 1.00 17.77 100 SER G O 1
ATOM 10882 N N . MET F 1 100 ? 5.334 93.604 63.197 1.00 18.75 101 MET G N 1
ATOM 10883 C CA . MET F 1 100 ? 5.726 93.989 61.847 1.00 19.90 101 MET G CA 1
ATOM 10884 C C . MET F 1 100 ? 6.205 95.430 61.932 1.00 19.01 101 MET G C 1
ATOM 10885 O O . MET F 1 100 ? 7.187 95.810 61.310 1.00 19.12 101 MET G O 1
ATOM 10890 N N . GLY F 1 101 ? 5.501 96.223 62.727 1.00 19.02 102 GLY G N 1
ATOM 10891 C CA . GLY F 1 101 ? 5.859 97.614 62.892 1.00 19.93 102 GLY G CA 1
ATOM 10892 C C . GLY F 1 101 ? 6.951 97.874 63.914 1.00 20.00 102 GLY G C 1
ATOM 10893 O O . GLY F 1 101 ? 7.785 98.754 63.701 1.00 20.52 102 GLY G O 1
ATOM 10894 N N . SER F 1 102 ? 6.963 97.118 65.014 1.00 19.25 103 SER G N 1
ATOM 10895 C CA . SER F 1 102 ? 7.967 97.332 66.059 1.00 18.50 103 SER G CA 1
ATOM 10896 C C . SER F 1 102 ? 9.373 96.942 65.618 1.00 19.88 103 SER G C 1
ATOM 10897 O O . SER F 1 102 ? 10.327 97.665 65.905 1.00 18.16 103 SER G O 1
ATOM 10900 N N . VAL F 1 103 ? 9.506 95.815 64.919 1.00 19.67 104 VAL G N 1
ATOM 10901 C CA . VAL F 1 103 ? 10.820 95.377 64.456 1.00 21.70 104 VAL G CA 1
ATOM 10902 C C . VAL F 1 103 ? 11.328 96.275 63.331 1.00 23.08 104 VAL G C 1
ATOM 10903 O O . VAL F 1 103 ? 12.483 96.681 63.332 1.00 21.89 104 VAL G O 1
ATOM 10907 N N . ALA F 1 104 ? 10.459 96.575 62.372 1.00 23.44 105 ALA G N 1
ATOM 10908 C CA . ALA F 1 104 ? 10.839 97.429 61.258 1.00 27.14 105 ALA G CA 1
ATOM 10909 C C . ALA F 1 104 ? 11.214 98.804 61.792 1.00 28.32 105 ALA G C 1
ATOM 10910 O O . ALA F 1 104 ? 12.220 99.376 61.386 1.00 28.51 105 ALA G O 1
ATOM 10912 N N . GLY F 1 105 ? 10.416 99.319 62.723 1.00 29.51 106 GLY G N 1
ATOM 10913 C CA . GLY F 1 105 ? 10.694 100.627 63.287 1.00 32.57 106 GLY G CA 1
ATOM 10914 C C . GLY F 1 105 ? 11.928 100.675 64.164 1.00 33.32 106 GLY G C 1
ATOM 10915 O O . GLY F 1 105 ? 12.751 101.583 64.037 1.00 34.57 106 GLY G O 1
ATOM 10916 N N . ALA F 1 106 ? 12.063 99.696 65.051 1.00 34.50 107 ALA G N 1
ATOM 10917 C CA . ALA F 1 106 ? 13.197 99.641 65.969 1.00 35.79 107 ALA G CA 1
ATOM 10918 C C . ALA F 1 106 ? 14.512 99.340 65.258 1.00 36.96 107 ALA G C 1
ATOM 10919 O O . ALA F 1 106 ? 15.588 99.658 65.773 1.00 36.82 107 ALA G O 1
ATOM 10921 N N . ALA F 1 107 ? 14.428 98.733 64.078 1.00 37.40 108 ALA G N 1
ATOM 10922 C CA . ALA F 1 107 ? 15.624 98.391 63.316 1.00 38.84 108 ALA G CA 1
ATOM 10923 C C . ALA F 1 107 ? 16.364 99.638 62.830 1.00 40.64 108 ALA G C 1
ATOM 10924 O O . ALA F 1 107 ? 17.591 99.629 62.686 1.00 40.08 108 ALA G O 1
ATOM 10926 N N . ARG F 1 108 ? 15.614 100.708 62.582 1.00 41.61 109 ARG G N 1
ATOM 10927 C CA . ARG F 1 108 ? 16.193 101.966 62.123 1.00 43.26 109 ARG G CA 1
ATOM 10928 C C . ARG F 1 108 ? 16.997 101.814 60.841 1.00 42.97 109 ARG G C 1
ATOM 10929 O O . ARG F 1 108 ? 18.055 102.419 60.687 1.00 42.53 109 ARG G O 1
ATOM 10937 N N . GLY F 1 109 ? 16.493 100.999 59.921 1.00 44.08 110 GLY G N 1
ATOM 10938 C CA . GLY F 1 109 ? 17.184 100.805 58.659 1.00 44.22 110 GLY G CA 1
ATOM 10939 C C . GLY F 1 109 ? 18.462 99.988 58.726 1.00 44.56 110 GLY G C 1
ATOM 10940 O O . GLY F 1 109 ? 19.055 99.692 57.691 1.00 45.67 110 GLY G O 1
ATOM 10941 N N . ARG F 1 110 ? 18.902 99.618 59.924 1.00 43.23 111 ARG G N 1
ATOM 10942 C CA . ARG F 1 110 ? 20.118 98.824 60.043 1.00 41.35 111 ARG G CA 1
ATOM 10943 C C . ARG F 1 110 ? 19.810 97.345 60.243 1.00 38.30 111 ARG G C 1
ATOM 10944 O O . ARG F 1 110 ? 18.680 96.971 60.555 1.00 37.25 111 ARG G O 1
ATOM 10952 N N . ARG F 1 111 ? 20.827 96.512 60.046 1.00 34.59 112 ARG G N 1
ATOM 10953 C CA . ARG F 1 111 ? 20.701 95.067 60.187 1.00 32.75 112 ARG G CA 1
ATOM 10954 C C . ARG F 1 111 ? 20.576 94.695 61.663 1.00 30.06 112 ARG G C 1
ATOM 10955 O O . ARG F 1 111 ? 21.448 95.021 62.471 1.00 28.89 112 ARG G O 1
ATOM 10963 N N . VAL F 1 112 ? 19.486 94.026 62.019 1.00 26.86 113 VAL G N 1
ATOM 10964 C CA . VAL F 1 112 ? 19.284 93.615 63.404 1.00 25.08 113 VAL G CA 1
ATOM 10965 C C . VAL F 1 112 ? 18.934 92.143 63.478 1.00 24.07 113 VAL G C 1
ATOM 10966 O O . VAL F 1 112 ? 18.346 91.595 62.552 1.00 25.43 113 VAL G O 1
ATOM 10970 N N . GLY F 1 113 ? 19.316 91.504 64.576 1.00 22.11 114 GLY G N 1
ATOM 10971 C CA . GLY F 1 113 ? 19.003 90.100 64.753 1.00 19.23 114 GLY G CA 1
ATOM 10972 C C . GLY F 1 113 ? 17.696 90.021 65.517 1.00 19.10 114 GLY G C 1
ATOM 10973 O O . GLY F 1 113 ? 17.443 90.838 66.399 1.00 18.18 114 GLY G O 1
ATOM 10974 N N . VAL F 1 114 ? 16.856 89.051 65.178 1.00 17.13 115 VAL G N 1
ATOM 10975 C CA . VAL F 1 114 ? 15.584 88.910 65.862 1.00 16.15 115 VAL G CA 1
ATOM 10976 C C . VAL F 1 114 ? 15.479 87.608 66.663 1.00 16.40 115 VAL G C 1
ATOM 10977 O O . VAL F 1 114 ? 15.664 86.521 66.116 1.00 15.75 115 VAL G O 1
ATOM 10981 N N . VAL F 1 115 ? 15.194 87.734 67.960 1.00 16.15 116 VAL G N 1
ATOM 10982 C CA . VAL F 1 115 ? 15.028 86.570 68.835 1.00 16.21 116 VAL G CA 1
ATOM 10983 C C . VAL F 1 115 ? 13.535 86.483 69.155 1.00 15.36 116 VAL G C 1
ATOM 10984 O O . VAL F 1 115 ? 13.015 87.232 69.986 1.00 15.04 116 VAL G O 1
ATOM 10988 N N . TRP F 1 116 ? 12.857 85.572 68.463 1.00 15.43 117 TRP G N 1
ATOM 10989 C CA . TRP F 1 116 ? 11.412 85.378 68.586 1.00 15.95 117 TRP G CA 1
ATOM 10990 C C . TRP F 1 116 ? 11.144 84.254 69.579 1.00 15.41 117 TRP G C 1
ATOM 10991 O O . TRP F 1 116 ? 11.312 83.077 69.257 1.00 16.25 117 TRP G O 1
ATOM 11002 N N . VAL F 1 117 ? 10.736 84.638 70.787 1.00 15.59 118 VAL G N 1
ATOM 11003 C CA . VAL F 1 117 ? 10.474 83.702 71.886 1.00 14.51 118 VAL G CA 1
ATOM 11004 C C . VAL F 1 117 ? 8.977 83.522 71.899 1.00 14.76 118 VAL G C 1
ATOM 11005 O O . VAL F 1 117 ? 8.221 84.381 72.368 1.00 12.56 118 VAL G O 1
ATOM 11009 N N . ASP F 1 118 ? 8.554 82.369 71.398 1.00 14.52 119 ASP G N 1
ATOM 11010 C CA . ASP F 1 118 ? 7.139 82.138 71.184 1.00 13.67 119 ASP G CA 1
ATOM 11011 C C . ASP F 1 118 ? 6.868 80.644 71.096 1.00 11.82 119 ASP G C 1
ATOM 11012 O O . ASP F 1 118 ? 7.770 79.884 70.746 1.00 10.19 119 ASP G O 1
ATOM 11017 N N . ALA F 1 119 ? 5.633 80.232 71.389 1.00 13.19 120 ALA G N 1
ATOM 11018 C CA . ALA F 1 119 ? 5.256 78.824 71.280 1.00 14.13 120 ALA G CA 1
ATOM 11019 C C . ALA F 1 119 ? 4.973 78.556 69.793 1.00 15.79 120 ALA G C 1
ATOM 11020 O O . ALA F 1 119 ? 4.946 77.411 69.342 1.00 13.86 120 ALA G O 1
ATOM 11022 N N . HIS F 1 120 ? 4.752 79.632 69.041 1.00 17.48 121 HIS G N 1
ATOM 11023 C CA . HIS F 1 120 ? 4.477 79.525 67.607 1.00 18.98 121 HIS G CA 1
ATOM 11024 C C . HIS F 1 120 ? 5.552 80.243 66.793 1.00 18.15 121 HIS G C 1
ATOM 11025 O O . HIS F 1 120 ? 6.298 81.059 67.324 1.00 18.30 121 HIS G O 1
ATOM 11032 N N . ALA F 1 121 ? 5.638 79.942 65.504 1.00 16.82 122 ALA G N 1
ATOM 11033 C CA . ALA F 1 121 ? 6.639 80.590 64.667 1.00 17.10 122 ALA G CA 1
ATOM 11034 C C . ALA F 1 121 ? 6.102 81.842 63.964 1.00 18.63 122 ALA G C 1
ATOM 11035 O O . ALA F 1 121 ? 6.886 82.679 63.514 1.00 18.34 122 ALA G O 1
ATOM 11037 N N . ASP F 1 122 ? 4.780 81.974 63.880 1.00 17.52 123 ASP G N 1
ATOM 11038 C CA . ASP F 1 122 ? 4.164 83.121 63.213 1.00 19.41 123 ASP G CA 1
ATOM 11039 C C . ASP F 1 122 ? 4.796 83.319 61.842 1.00 19.59 123 ASP G C 1
ATOM 11040 O O . ASP F 1 122 ? 5.019 84.451 61.416 1.00 18.16 123 ASP G O 1
ATOM 11045 N N . PHE F 1 123 ? 5.071 82.209 61.164 1.00 18.07 124 PHE G N 1
ATOM 11046 C CA . PHE F 1 123 ? 5.707 82.229 59.853 1.00 19.30 124 PHE G CA 1
ATOM 11047 C C . PHE F 1 123 ? 4.778 81.787 58.715 1.00 19.31 124 PHE G C 1
ATOM 11048 O O . PHE F 1 123 ? 5.232 81.216 57.730 1.00 20.49 124 PHE G O 1
ATOM 11056 N N . ASN F 1 124 ? 3.481 82.032 58.857 1.00 20.73 125 ASN G N 1
ATOM 11057 C CA . ASN F 1 124 ? 2.519 81.678 57.810 1.00 21.08 125 ASN G CA 1
ATOM 11058 C C . ASN F 1 124 ? 2.414 82.806 56.787 1.00 21.89 125 ASN G C 1
ATOM 11059 O O . ASN F 1 124 ? 2.764 83.952 57.069 1.00 20.30 125 ASN G O 1
ATOM 11064 N N . THR F 1 125 ? 1.929 82.459 55.600 1.00 23.25 126 THR G N 1
ATOM 11065 C CA . THR F 1 125 ? 1.690 83.413 54.529 1.00 25.38 126 THR G CA 1
ATOM 11066 C C . THR F 1 125 ? 0.204 83.243 54.215 1.00 28.53 126 THR G C 1
ATOM 11067 O O . THR F 1 125 ? -0.437 82.318 54.725 1.00 27.48 126 THR G O 1
ATOM 11071 N N . PRO F 1 126 ? -0.374 84.134 53.394 1.00 30.74 127 PRO G N 1
ATOM 11072 C CA . PRO F 1 126 ? -1.798 83.964 53.092 1.00 32.75 127 PRO G CA 1
ATOM 11073 C C . PRO F 1 126 ? -2.057 82.566 52.527 1.00 34.82 127 PRO G C 1
ATOM 11074 O O . PRO F 1 126 ? -3.121 81.985 52.740 1.00 35.45 127 PRO G O 1
ATOM 11078 N N . GLU F 1 127 ? -1.064 82.027 51.826 1.00 36.71 128 GLU G N 1
ATOM 11079 C CA . GLU F 1 127 ? -1.160 80.699 51.219 1.00 39.29 128 GLU G CA 1
ATOM 11080 C C . GLU F 1 127 ? -1.111 79.541 52.220 1.00 39.99 128 GLU G C 1
ATOM 11081 O O . GLU F 1 127 ? -1.879 78.588 52.105 1.00 41.10 128 GLU G O 1
ATOM 11087 N N . THR F 1 128 ? -0.207 79.615 53.195 1.00 39.07 129 THR G N 1
ATOM 11088 C CA . THR F 1 128 ? -0.061 78.534 54.168 1.00 39.07 129 THR G CA 1
ATOM 11089 C C . THR F 1 128 ? -1.076 78.490 55.307 1.00 40.64 129 THR G C 1
ATOM 11090 O O . THR F 1 128 ? -1.163 77.482 56.000 1.00 40.82 129 THR G O 1
ATOM 11094 N N . SER F 1 129 ? -1.821 79.576 55.500 1.00 42.79 130 SER G N 1
ATOM 11095 C CA . SER F 1 129 ? -2.855 79.684 56.540 1.00 45.04 130 SER G CA 1
ATOM 11096 C C . SER F 1 129 ? -2.482 80.714 57.594 1.00 44.61 130 SER G C 1
ATOM 11097 O O . SER F 1 129 ? -2.823 81.887 57.468 1.00 45.23 130 SER G O 1
ATOM 11100 N N . SER F 1 131 ? -6.164 79.990 59.262 1.00 44.36 132 SER G N 1
ATOM 11101 C CA . SER F 1 131 ? -7.457 80.631 59.459 1.00 44.66 132 SER G CA 1
ATOM 11102 C C . SER F 1 131 ? -7.445 82.072 58.958 1.00 44.43 132 SER G C 1
ATOM 11103 O O . SER F 1 131 ? -8.384 82.830 59.204 1.00 45.79 132 SER G O 1
ATOM 11105 N N . GLY F 1 132 ? -6.372 82.444 58.263 1.00 43.25 133 GLY G N 1
ATOM 11106 C CA . GLY F 1 132 ? -6.219 83.784 57.696 1.00 41.56 133 GLY G CA 1
ATOM 11107 C C . GLY F 1 132 ? -5.846 84.873 58.700 1.00 40.24 133 GLY G C 1
ATOM 11108 O O . GLY F 1 132 ? -5.815 86.055 58.356 1.00 40.28 133 GLY G O 1
ATOM 11109 N N . ASN F 1 133 ? -5.561 84.482 59.936 1.00 37.83 134 ASN G N 1
ATOM 11110 C CA . ASN F 1 133 ? -5.185 85.444 60.968 1.00 36.53 134 ASN G CA 1
ATOM 11111 C C . ASN F 1 133 ? -3.818 86.063 60.677 1.00 35.24 134 ASN G C 1
ATOM 11112 O O . ASN F 1 133 ? -2.822 85.355 60.517 1.00 35.36 134 ASN G O 1
ATOM 11117 N N . VAL F 1 134 ? -3.771 87.389 60.613 1.00 32.99 135 VAL G N 1
ATOM 11118 C CA . VAL F 1 134 ? -2.518 88.077 60.338 1.00 30.84 135 VAL G CA 1
ATOM 11119 C C . VAL F 1 134 ? -1.523 87.935 61.490 1.00 29.90 135 VAL G C 1
ATOM 11120 O O . VAL F 1 134 ? -0.316 87.949 61.266 1.00 28.98 135 VAL G O 1
ATOM 11124 N N . HIS F 1 135 ? -2.018 87.791 62.719 1.00 28.60 136 HIS G N 1
ATOM 11125 C CA . HIS F 1 135 ? -1.111 87.651 63.854 1.00 29.33 136 HIS G CA 1
ATOM 11126 C C . HIS F 1 135 ? -0.373 86.318 63.852 1.00 27.03 136 HIS G C 1
ATOM 11127 O O . HIS F 1 135 ? 0.375 86.009 64.775 1.00 27.12 136 HIS G O 1
ATOM 11134 N N . GLY F 1 136 ? -0.582 85.543 62.793 1.00 24.29 137 GLY G N 1
ATOM 11135 C CA . GLY F 1 136 ? 0.093 84.268 62.648 1.00 19.84 137 GLY G CA 1
ATOM 11136 C C . GLY F 1 136 ? 1.086 84.365 61.500 1.00 18.78 137 GLY G C 1
ATOM 11137 O O . GLY F 1 136 ? 1.679 83.366 61.101 1.00 15.93 137 GLY G O 1
ATOM 11138 N N . MET F 1 137 ? 1.272 85.578 60.974 1.00 18.57 138 MET G N 1
ATOM 11139 C CA . MET F 1 137 ? 2.179 85.810 59.847 1.00 17.60 138 MET G CA 1
ATOM 11140 C C . MET F 1 137 ? 3.243 86.911 59.999 1.00 15.52 138 MET G C 1
ATOM 11141 O O . MET F 1 137 ? 4.056 87.095 59.090 1.00 16.39 138 MET G O 1
ATOM 11146 N N . PRO F 1 138 ? 3.264 87.644 61.128 1.00 15.70 139 PRO G N 1
ATOM 11147 C CA . PRO F 1 138 ? 4.263 88.710 61.273 1.00 15.02 139 PRO G CA 1
ATOM 11148 C C . PRO F 1 138 ? 5.731 88.396 61.031 1.00 15.34 139 PRO G C 1
ATOM 11149 O O . PRO F 1 138 ? 6.417 89.170 60.369 1.00 15.32 139 PRO G O 1
ATOM 11153 N N . LEU F 1 139 ? 6.231 87.283 61.559 1.00 15.78 140 LEU G N 1
ATOM 11154 C CA . LEU F 1 139 ? 7.641 86.967 61.355 1.00 14.66 140 LEU G CA 1
ATOM 11155 C C . LEU F 1 139 ? 7.917 86.673 59.887 1.00 13.51 140 LEU G C 1
ATOM 11156 O O . LEU F 1 139 ? 8.980 87.007 59.370 1.00 13.84 140 LEU G O 1
ATOM 11161 N N . ALA F 1 140 ? 6.960 86.045 59.215 1.00 14.00 141 ALA G N 1
ATOM 11162 C CA . ALA F 1 140 ? 7.115 85.749 57.789 1.00 12.73 141 ALA G CA 1
ATOM 11163 C C . ALA F 1 140 ? 7.168 87.073 57.014 1.00 12.85 141 ALA G C 1
ATOM 11164 O O . ALA F 1 140 ? 8.030 87.273 56.162 1.00 14.78 141 ALA G O 1
ATOM 11166 N N . VAL F 1 141 ? 6.249 87.977 57.325 1.00 13.91 142 VAL G N 1
ATOM 11167 C CA . VAL F 1 141 ? 6.212 89.288 56.675 1.00 14.29 142 VAL G CA 1
ATOM 11168 C C . VAL F 1 141 ? 7.543 90.007 56.878 1.00 15.29 142 VAL G C 1
ATOM 11169 O O . VAL F 1 141 ? 8.152 90.489 55.921 1.00 16.72 142 VAL G O 1
ATOM 11173 N N . LEU F 1 142 ? 7.988 90.079 58.129 1.00 15.19 143 LEU G N 1
ATOM 11174 C CA . LEU F 1 142 ? 9.251 90.731 58.461 1.00 14.32 143 LEU G CA 1
ATOM 11175 C C . LEU F 1 142 ? 10.390 90.119 57.644 1.00 16.08 143 LEU G C 1
ATOM 11176 O O . LEU F 1 142 ? 11.355 90.799 57.280 1.00 14.49 143 LEU G O 1
ATOM 11181 N N . SER F 1 143 ? 10.271 88.831 57.352 1.00 16.43 144 SER G N 1
ATOM 11182 C CA . SER F 1 143 ? 11.291 88.135 56.579 1.00 17.23 144 SER G CA 1
ATOM 11183 C C . SER F 1 143 ? 11.065 88.276 55.077 1.00 17.73 144 SER G C 1
ATOM 11184 O O . SER F 1 143 ? 11.767 87.657 54.287 1.00 17.55 144 SER G O 1
ATOM 11187 N N . GLY F 1 144 ? 10.076 89.075 54.693 1.00 18.86 145 GLY G N 1
ATOM 11188 C CA . GLY F 1 144 ? 9.808 89.302 53.283 1.00 19.91 145 GLY G CA 1
ATOM 11189 C C . GLY F 1 144 ? 8.887 88.304 52.605 1.00 21.79 145 GLY G C 1
ATOM 11190 O O . GLY F 1 144 ? 8.840 88.218 51.380 1.00 22.22 145 GLY G O 1
ATOM 11191 N N . LEU F 1 145 ? 8.136 87.548 53.390 1.00 21.64 146 LEU G N 1
ATOM 11192 C CA . LEU F 1 145 ? 7.233 86.563 52.817 1.00 22.90 146 LEU G CA 1
ATOM 11193 C C . LEU F 1 145 ? 5.789 86.858 53.190 1.00 23.04 146 LEU G C 1
ATOM 11194 O O . LEU F 1 145 ? 5.473 87.091 54.355 1.00 22.78 146 LEU G O 1
ATOM 11199 N N . GLY F 1 146 ? 4.907 86.847 52.197 1.00 23.24 147 GLY G N 1
ATOM 11200 C CA . GLY F 1 146 ? 3.505 87.098 52.476 1.00 24.79 147 GLY G CA 1
ATOM 11201 C C . GLY F 1 146 ? 2.836 88.124 51.587 1.00 25.29 147 GLY G C 1
ATOM 11202 O O . GLY F 1 146 ? 3.299 88.409 50.484 1.00 25.47 147 GLY G O 1
ATOM 11203 N N . HIS F 1 147 ? 1.734 88.679 52.073 1.00 26.71 148 HIS G N 1
ATOM 11204 C CA . HIS F 1 147 ? 0.989 89.678 51.318 1.00 28.14 148 HIS G CA 1
ATOM 11205 C C . HIS F 1 147 ? 1.839 90.915 51.014 1.00 27.98 148 HIS G C 1
ATOM 11206 O O . HIS F 1 147 ? 2.498 91.454 51.900 1.00 25.74 148 HIS G O 1
ATOM 11213 N N . PRO F 1 148 ? 1.831 91.379 49.751 1.00 29.08 149 PRO G N 1
ATOM 11214 C CA . PRO F 1 148 ? 2.587 92.550 49.286 1.00 29.06 149 PRO G CA 1
ATOM 11215 C C . PRO F 1 148 ? 2.312 93.833 50.066 1.00 28.13 149 PRO G C 1
ATOM 11216 O O . PRO F 1 148 ? 3.225 94.617 50.315 1.00 29.06 149 PRO G O 1
ATOM 11220 N N . ARG F 1 149 ? 1.054 94.047 50.441 1.00 27.57 150 ARG G N 1
ATOM 11221 C CA . ARG F 1 149 ? 0.668 95.238 51.199 1.00 28.37 150 ARG G CA 1
ATOM 11222 C C . ARG F 1 149 ? 1.384 95.296 52.538 1.00 28.16 150 ARG G C 1
ATOM 11223 O O . ARG F 1 149 ? 1.515 96.364 53.134 1.00 29.71 150 ARG G O 1
ATOM 11231 N N . LEU F 1 150 ? 1.837 94.141 53.013 1.00 25.78 151 LEU G N 1
ATOM 11232 C CA . LEU F 1 150 ? 2.537 94.077 54.287 1.00 24.82 151 LEU G CA 1
ATOM 11233 C C . LEU F 1 150 ? 4.053 94.066 54.110 1.00 23.32 151 LEU G C 1
ATOM 11234 O O . LEU F 1 150 ? 4.764 94.846 54.746 1.00 24.84 151 LEU G O 1
ATOM 11239 N N . THR F 1 151 ? 4.543 93.192 53.240 1.00 24.05 152 THR G N 1
ATOM 11240 C CA . THR F 1 151 ? 5.977 93.094 53.000 1.00 25.66 152 THR G CA 1
ATOM 11241 C C . THR F 1 151 ? 6.564 94.371 52.406 1.00 26.98 152 THR G C 1
ATOM 11242 O O . THR F 1 151 ? 7.731 94.683 52.625 1.00 25.24 152 THR G O 1
ATOM 11246 N N . GLU F 1 152 ? 5.747 95.117 51.672 1.00 29.00 153 GLU G N 1
ATOM 11247 C CA . GLU F 1 152 ? 6.213 96.349 51.049 1.00 31.33 153 GLU G CA 1
ATOM 11248 C C . GLU F 1 152 ? 6.525 97.466 52.028 1.00 30.53 153 GLU G C 1
ATOM 11249 O O . GLU F 1 152 ? 7.077 98.471 51.647 1.00 30.76 153 GLU G O 1
ATOM 11255 N N . VAL F 1 153 ? 6.113 97.331 53.276 1.00 28.88 154 VAL G N 1
ATOM 11256 C CA . VAL F 1 153 ? 6.434 98.362 54.250 1.00 28.99 154 VAL G CA 1
ATOM 11257 C C . VAL F 1 153 ? 7.023 97.794 55.527 1.00 28.10 154 VAL G C 1
ATOM 11258 O O . VAL F 1 153 ? 7.600 98.531 56.321 1.00 30.63 154 VAL G O 1
ATOM 11262 N N . PHE F 1 154 ? 6.913 96.481 55.702 1.00 26.96 155 PHE G N 1
ATOM 11263 C CA . PHE F 1 154 ? 7.424 95.847 56.911 1.00 24.48 155 PHE G CA 1
ATOM 11264 C C . PHE F 1 154 ? 8.572 94.846 56.768 1.00 23.45 155 PHE G C 1
ATOM 11265 O O . PHE F 1 154 ? 9.104 94.368 57.770 1.00 23.11 155 PHE G O 1
ATOM 11273 N N . ARG F 1 155 ? 8.956 94.503 55.542 1.00 23.58 156 ARG G N 1
ATOM 11274 C CA . ARG F 1 155 ? 10.089 93.591 55.376 1.00 23.46 156 ARG G CA 1
ATOM 11275 C C . ARG F 1 155 ? 11.252 94.331 56.034 1.00 22.60 156 ARG G C 1
ATOM 11276 O O . ARG F 1 155 ? 11.521 95.475 55.684 1.00 21.28 156 ARG G O 1
ATOM 11284 N N . ALA F 1 156 ? 11.946 93.698 56.975 1.00 22.70 157 ALA G N 1
ATOM 11285 C CA . ALA F 1 156 ? 13.007 94.400 57.689 1.00 21.97 157 ALA G CA 1
ATOM 11286 C C . ALA F 1 156 ? 14.115 93.510 58.210 1.00 23.23 157 ALA G C 1
ATOM 11287 O O . ALA F 1 156 ? 15.121 93.996 58.731 1.00 23.65 157 ALA G O 1
ATOM 11289 N N . VAL F 1 157 ? 13.941 92.203 58.105 1.00 22.40 158 VAL G N 1
ATOM 11290 C CA . VAL F 1 157 ? 14.985 91.349 58.622 1.00 23.13 158 VAL G CA 1
ATOM 11291 C C . VAL F 1 157 ? 15.288 90.216 57.711 1.00 24.64 158 VAL G C 1
ATOM 11292 O O . VAL F 1 157 ? 14.443 89.753 56.933 1.00 26.41 158 VAL G O 1
ATOM 11296 N N . ASP F 1 158 ? 16.506 89.730 57.816 1.00 23.58 159 ASP G N 1
ATOM 11297 C CA . ASP F 1 158 ? 16.855 88.630 56.979 1.00 23.65 159 ASP G CA 1
ATOM 11298 C C . ASP F 1 158 ? 16.647 87.302 57.691 1.00 22.06 159 ASP G C 1
ATOM 11299 O O . ASP F 1 158 ? 16.908 87.164 58.885 1.00 21.17 159 ASP G O 1
ATOM 11304 N N . PRO F 1 159 ? 16.144 86.306 56.960 1.00 22.24 160 PRO G N 1
ATOM 11305 C CA . PRO F 1 159 ? 15.915 85.014 57.611 1.00 22.20 160 PRO G CA 1
ATOM 11306 C C . PRO F 1 159 ? 17.009 84.355 58.473 1.00 23.05 160 PRO G C 1
ATOM 11307 O O . PRO F 1 159 ? 16.727 83.687 59.452 1.00 21.87 160 PRO G O 1
ATOM 11311 N N . LYS F 1 160 ? 18.269 84.583 58.124 1.00 21.54 161 LYS G N 1
ATOM 11312 C CA . LYS F 1 160 ? 19.435 84.006 58.811 1.00 23.11 161 LYS G CA 1
ATOM 11313 C C . LYS F 1 160 ? 19.757 84.841 60.027 1.00 19.75 161 LYS G C 1
ATOM 11314 O O . LYS F 1 160 ? 20.581 84.453 60.836 1.00 18.05 161 LYS G O 1
ATOM 11320 N N . ASP F 1 161 ? 19.104 85.985 60.159 1.00 18.28 162 ASP G N 1
ATOM 11321 C CA . ASP F 1 161 ? 19.325 86.850 61.320 1.00 17.41 162 ASP G CA 1
ATOM 11322 C C . ASP F 1 161 ? 18.128 86.687 62.273 1.00 18.26 162 ASP G C 1
ATOM 11323 O O . ASP F 1 161 ? 17.874 87.536 63.126 1.00 15.91 162 ASP G O 1
ATOM 11328 N N . VAL F 1 162 ? 17.387 85.596 62.103 1.00 17.95 163 VAL G N 1
ATOM 11329 C CA . VAL F 1 162 ? 16.232 85.306 62.941 1.00 17.73 163 VAL G CA 1
ATOM 11330 C C . VAL F 1 162 ? 16.432 83.995 63.701 1.00 17.94 163 VAL G C 1
ATOM 11331 O O . VAL F 1 162 ? 16.965 83.035 63.165 1.00 19.72 163 VAL G O 1
ATOM 11335 N N . VAL F 1 163 ? 16.017 83.962 64.959 1.00 17.33 164 VAL G N 1
ATOM 11336 C CA . VAL F 1 163 ? 16.106 82.734 65.734 1.00 15.20 164 VAL G CA 1
ATOM 11337 C C . VAL F 1 163 ? 14.834 82.554 66.555 1.00 15.87 164 VAL G C 1
ATOM 11338 O O . VAL F 1 163 ? 14.449 83.438 67.322 1.00 15.96 164 VAL G O 1
ATOM 11342 N N . LEU F 1 164 ? 14.177 81.414 66.374 1.00 14.02 165 LEU G N 1
ATOM 11343 C CA . LEU F 1 164 ? 12.971 81.101 67.120 1.00 14.89 165 LEU G CA 1
ATOM 11344 C C . LEU F 1 164 ? 13.371 80.248 68.332 1.00 15.93 165 LEU G C 1
ATOM 11345 O O . LEU F 1 164 ? 14.205 79.341 68.222 1.00 15.28 165 LEU G O 1
ATOM 11350 N N . VAL F 1 165 ? 12.782 80.551 69.486 1.00 14.76 166 VAL G N 1
ATOM 11351 C CA . VAL F 1 165 ? 13.079 79.814 70.717 1.00 15.32 166 VAL G CA 1
ATOM 11352 C C . VAL F 1 165 ? 11.792 79.490 71.459 1.00 14.94 166 VAL G C 1
ATOM 11353 O O . VAL F 1 165 ? 10.982 80.381 71.703 1.00 14.70 166 VAL G O 1
ATOM 11357 N N . GLY F 1 166 ? 11.613 78.217 71.808 1.00 15.50 167 GLY G N 1
ATOM 11358 C CA . GLY F 1 166 ? 10.434 77.787 72.543 1.00 13.48 167 GLY G CA 1
ATOM 11359 C C . GLY F 1 166 ? 9.272 77.267 71.717 1.00 15.56 167 GLY G C 1
ATOM 11360 O O . GLY F 1 166 ? 8.212 76.960 72.270 1.00 13.84 167 GLY G O 1
ATOM 11361 N N . VAL F 1 167 ? 9.462 77.149 70.405 1.00 14.54 168 VAL G N 1
ATOM 11362 C CA . VAL F 1 167 ? 8.397 76.686 69.510 1.00 16.25 168 VAL G CA 1
ATOM 11363 C C . VAL F 1 167 ? 7.937 75.264 69.798 1.00 17.07 168 VAL G C 1
ATOM 11364 O O . VAL F 1 167 ? 8.756 74.365 69.995 1.00 18.60 168 VAL G O 1
ATOM 11368 N N . ARG F 1 168 ? 6.624 75.059 69.809 1.00 18.46 169 ARG G N 1
ATOM 11369 C CA . ARG F 1 168 ? 6.070 73.732 70.065 1.00 18.33 169 ARG G CA 1
ATOM 11370 C C . ARG F 1 168 ? 4.811 73.464 69.240 1.00 18.95 169 ARG G C 1
ATOM 11371 O O . ARG F 1 168 ? 4.153 72.444 69.416 1.00 18.47 169 ARG G O 1
ATOM 11379 N N . SER F 1 169 ? 4.476 74.378 68.336 1.00 19.94 170 SER G N 1
ATOM 11380 C CA . SER F 1 169 ? 3.288 74.208 67.508 1.00 22.26 170 SER G CA 1
ATOM 11381 C C . SER F 1 169 ? 3.455 74.900 66.158 1.00 22.68 170 SER G C 1
ATOM 11382 O O . SER F 1 169 ? 3.548 76.127 66.091 1.00 21.71 170 SER G O 1
ATOM 11385 N N . LEU F 1 170 ? 3.480 74.104 65.088 1.00 21.21 171 LEU G N 1
ATOM 11386 C CA . LEU F 1 170 ? 3.658 74.621 63.737 1.00 22.33 171 LEU G CA 1
ATOM 11387 C C . LEU F 1 170 ? 2.669 74.031 62.733 1.00 24.59 171 LEU G C 1
ATOM 11388 O O . LEU F 1 170 ? 2.237 72.891 62.871 1.00 24.73 171 LEU G O 1
ATOM 11393 N N . ASP F 1 171 ? 2.324 74.815 61.716 1.00 26.33 172 ASP G N 1
ATOM 11394 C CA . ASP F 1 171 ? 1.430 74.345 60.660 1.00 28.06 172 ASP G CA 1
ATOM 11395 C C . ASP F 1 171 ? 2.322 73.728 59.579 1.00 27.41 172 ASP G C 1
ATOM 11396 O O . ASP F 1 171 ? 3.489 74.101 59.446 1.00 24.66 172 ASP G O 1
ATOM 11401 N N . PRO F 1 172 ? 1.786 72.779 58.793 1.00 28.76 173 PRO G N 1
ATOM 11402 C CA . PRO F 1 172 ? 2.565 72.127 57.729 1.00 29.09 173 PRO G CA 1
ATOM 11403 C C . PRO F 1 172 ? 3.253 73.118 56.793 1.00 27.53 173 PRO G C 1
ATOM 11404 O O . PRO F 1 172 ? 4.426 72.963 56.458 1.00 27.15 173 PRO G O 1
ATOM 11408 N N . GLY F 1 173 ? 2.508 74.132 56.368 1.00 26.86 174 GLY G N 1
ATOM 11409 C CA . GLY F 1 173 ? 3.062 75.136 55.479 1.00 25.90 174 GLY G CA 1
ATOM 11410 C C . GLY F 1 173 ? 4.184 75.914 56.139 1.00 25.09 174 GLY G C 1
ATOM 11411 O O . GLY F 1 173 ? 5.193 76.226 55.507 1.00 23.93 174 GLY G O 1
ATOM 11412 N N . GLU F 1 174 ? 4.012 76.231 57.417 1.00 25.45 175 GLU G N 1
ATOM 11413 C CA . GLU F 1 174 ? 5.035 76.969 58.146 1.00 24.95 175 GLU G CA 1
ATOM 11414 C C . GLU F 1 174 ? 6.360 76.236 58.144 1.00 23.60 175 GLU G C 1
ATOM 11415 O O . GLU F 1 174 ? 7.411 76.843 57.952 1.00 23.22 175 GLU G O 1
ATOM 11421 N N . LYS F 1 175 ? 6.308 74.930 58.389 1.00 24.65 176 LYS G N 1
ATOM 11422 C CA . LYS F 1 175 ? 7.515 74.115 58.415 1.00 25.63 176 LYS G CA 1
ATOM 11423 C C . LYS F 1 175 ? 8.284 74.253 57.106 1.00 25.56 176 LYS G C 1
ATOM 11424 O O . LYS F 1 175 ? 9.506 74.434 57.108 1.00 24.89 176 LYS G O 1
ATOM 11430 N N . ARG F 1 176 ? 7.560 74.161 55.993 1.00 25.78 177 ARG G N 1
ATOM 11431 C CA . ARG F 1 176 ? 8.164 74.283 54.670 1.00 26.10 177 ARG G CA 1
ATOM 11432 C C . ARG F 1 176 ? 8.841 75.630 54.496 1.00 23.36 177 ARG G C 1
ATOM 11433 O O . ARG F 1 176 ? 9.996 75.702 54.087 1.00 24.51 177 ARG G O 1
ATOM 11441 N N . LEU F 1 177 ? 8.108 76.697 54.797 1.00 21.30 178 LEU G N 1
ATOM 11442 C CA . LEU F 1 177 ? 8.644 78.039 54.653 1.00 21.26 178 LEU G CA 1
ATOM 11443 C C . LEU F 1 177 ? 9.875 78.252 55.523 1.00 20.58 178 LEU G C 1
ATOM 11444 O O . LEU F 1 177 ? 10.872 78.807 55.066 1.00 22.21 178 LEU G O 1
ATOM 11449 N N . LEU F 1 178 ? 9.808 77.805 56.773 1.00 21.25 179 LEU G N 1
ATOM 11450 C CA . LEU F 1 178 ? 10.932 77.957 57.684 1.00 20.88 179 LEU G CA 1
ATOM 11451 C C . LEU F 1 178 ? 12.172 77.242 57.163 1.00 22.46 179 LEU G C 1
ATOM 11452 O O . LEU F 1 178 ? 13.270 77.788 57.213 1.00 20.70 179 LEU G O 1
ATOM 11457 N N . LYS F 1 179 ? 12.000 76.023 56.658 1.00 24.13 180 LYS G N 1
ATOM 11458 C CA . LYS F 1 179 ? 13.136 75.276 56.129 1.00 27.21 180 LYS G CA 1
ATOM 11459 C C . LYS F 1 179 ? 13.665 75.916 54.853 1.00 27.61 180 LYS G C 1
ATOM 11460 O O . LYS F 1 179 ? 14.876 76.025 54.658 1.00 26.17 180 LYS G O 1
ATOM 11466 N N . GLU F 1 180 ? 12.758 76.339 53.984 1.00 27.76 181 GLU G N 1
ATOM 11467 C CA . GLU F 1 180 ? 13.160 76.996 52.745 1.00 29.63 181 GLU G CA 1
ATOM 11468 C C . GLU F 1 180 ? 13.970 78.249 53.061 1.00 27.21 181 GLU G C 1
ATOM 11469 O O . GLU F 1 180 ? 15.025 78.480 52.484 1.00 26.81 181 GLU G O 1
ATOM 11475 N N . ALA F 1 181 ? 13.459 79.050 53.992 1.00 26.08 182 ALA G N 1
ATOM 11476 C CA . ALA F 1 181 ? 14.101 80.296 54.390 1.00 23.05 182 ALA G CA 1
ATOM 11477 C C . ALA F 1 181 ? 15.378 80.110 55.196 1.00 22.92 182 ALA G C 1
ATOM 11478 O O . ALA F 1 181 ? 16.165 81.041 55.324 1.00 22.70 182 ALA G O 1
ATOM 11480 N N . GLY F 1 182 ? 15.582 78.917 55.745 1.00 22.00 183 GLY G N 1
ATOM 11481 C CA . GLY F 1 182 ? 16.783 78.663 56.527 1.00 20.04 183 GLY G CA 1
ATOM 11482 C C . GLY F 1 182 ? 16.805 79.331 57.893 1.00 20.25 183 GLY G C 1
ATOM 11483 O O . GLY F 1 182 ? 17.865 79.722 58.388 1.00 19.61 183 GLY G O 1
ATOM 11484 N N . VAL F 1 183 ? 15.635 79.459 58.509 1.00 18.96 184 VAL G N 1
ATOM 11485 C CA . VAL F 1 183 ? 15.525 80.081 59.827 1.00 18.15 184 VAL G CA 1
ATOM 11486 C C . VAL F 1 183 ? 15.973 79.106 60.911 1.00 18.74 184 VAL G C 1
ATOM 11487 O O . VAL F 1 183 ? 15.578 77.945 60.893 1.00 19.74 184 VAL G O 1
ATOM 11491 N N . ARG F 1 184 ? 16.803 79.572 61.841 1.00 17.85 185 ARG G N 1
ATOM 11492 C CA . ARG F 1 184 ? 17.272 78.722 62.938 1.00 19.45 185 ARG G CA 1
ATOM 11493 C C . ARG F 1 184 ? 16.123 78.586 63.933 1.00 19.94 185 ARG G C 1
ATOM 11494 O O . ARG F 1 184 ? 15.643 79.579 64.486 1.00 19.99 185 ARG G O 1
ATOM 11502 N N . VAL F 1 185 ? 15.689 77.355 64.162 1.00 17.70 186 VAL G N 1
ATOM 11503 C CA . VAL F 1 185 ? 14.572 77.103 65.057 1.00 16.87 186 VAL G CA 1
ATOM 11504 C C . VAL F 1 185 ? 14.923 76.190 66.227 1.00 16.91 186 VAL G C 1
ATOM 11505 O O . VAL F 1 185 ? 15.442 75.093 66.035 1.00 16.77 186 VAL G O 1
ATOM 11509 N N . TYR F 1 186 ? 14.652 76.661 67.436 1.00 14.70 187 TYR G N 1
ATOM 11510 C CA . TYR F 1 186 ? 14.880 75.864 68.636 1.00 13.96 187 TYR G CA 1
ATOM 11511 C C . TYR F 1 186 ? 13.502 75.546 69.183 1.00 13.24 187 TYR G C 1
ATOM 11512 O O . TYR F 1 186 ? 12.898 76.374 69.855 1.00 13.79 187 TYR G O 1
ATOM 11521 N N . THR F 1 187 ? 12.985 74.365 68.861 1.00 13.65 188 THR G N 1
ATOM 11522 C CA . THR F 1 187 ? 11.676 73.960 69.358 1.00 13.95 188 THR G CA 1
ATOM 11523 C C . THR F 1 187 ? 11.922 73.475 70.774 1.00 14.14 188 THR G C 1
ATOM 11524 O O . THR F 1 187 ? 13.067 73.435 71.227 1.00 13.05 188 THR G O 1
ATOM 11528 N N . MET F 1 188 ? 10.856 73.091 71.468 1.00 13.53 189 MET G N 1
ATOM 11529 C CA . MET F 1 188 ? 11.014 72.602 72.822 1.00 15.28 189 MET G CA 1
ATOM 11530 C C . MET F 1 188 ? 11.838 71.312 72.835 1.00 14.08 189 MET G C 1
ATOM 11531 O O . MET F 1 188 ? 12.416 70.964 73.855 1.00 15.46 189 MET G O 1
ATOM 11536 N N . HIS F 1 189 ? 11.905 70.612 71.702 1.00 14.56 190 HIS G N 1
ATOM 11537 C CA . HIS F 1 189 ? 12.701 69.386 71.631 1.00 15.16 190 HIS G CA 1
ATOM 11538 C C . HIS F 1 189 ? 14.172 69.738 71.835 1.00 15.73 190 HIS G C 1
ATOM 11539 O O . HIS F 1 189 ? 14.896 69.070 72.587 1.00 15.30 190 HIS G O 1
ATOM 11546 N N . GLU F 1 190 ? 14.612 70.802 71.168 1.00 14.84 191 GLU G N 1
ATOM 11547 C CA . GLU F 1 190 ? 15.986 71.250 71.309 1.00 15.60 191 GLU G CA 1
ATOM 11548 C C . GLU F 1 190 ? 16.198 71.832 72.704 1.00 15.02 191 GLU G C 1
ATOM 11549 O O . GLU F 1 190 ? 17.281 71.682 73.283 1.00 14.11 191 GLU G O 1
ATOM 11555 N N . VAL F 1 191 ? 15.172 72.494 73.246 1.00 14.19 192 VAL G N 1
ATOM 11556 C CA . VAL F 1 191 ? 15.293 73.066 74.584 1.00 15.15 192 VAL G CA 1
ATOM 11557 C C . VAL F 1 191 ? 15.510 71.934 75.598 1.00 15.76 192 VAL G C 1
ATOM 11558 O O . VAL F 1 191 ? 16.383 72.022 76.468 1.00 14.71 192 VAL G O 1
ATOM 11562 N N . ASP F 1 192 ? 14.721 70.869 75.482 1.00 15.36 193 ASP G N 1
ATOM 11563 C CA . ASP F 1 192 ? 14.869 69.742 76.393 1.00 17.30 193 ASP G CA 1
ATOM 11564 C C . ASP F 1 192 ? 16.207 69.039 76.196 1.00 17.82 193 ASP G C 1
ATOM 11565 O O . ASP F 1 192 ? 16.844 68.615 77.154 1.00 18.17 193 ASP G O 1
ATOM 11570 N N . ARG F 1 193 ? 16.629 68.918 74.943 1.00 18.81 194 ARG G N 1
ATOM 11571 C CA . ARG F 1 193 ? 17.871 68.228 74.613 1.00 19.83 194 ARG G CA 1
ATOM 11572 C C . ARG F 1 193 ? 19.135 68.997 74.973 1.00 19.95 194 ARG G C 1
ATOM 11573 O O . ARG F 1 193 ? 20.083 68.434 75.519 1.00 21.59 194 ARG G O 1
ATOM 11581 N N . LEU F 1 194 ? 19.138 70.292 74.678 1.00 19.06 195 LEU G N 1
ATOM 11582 C CA . LEU F 1 194 ? 20.303 71.139 74.911 1.00 18.61 195 LEU G CA 1
ATOM 11583 C C . LEU F 1 194 ? 20.327 71.991 76.175 1.00 17.70 195 LEU G C 1
ATOM 11584 O O . LEU F 1 194 ? 21.395 72.246 76.721 1.00 17.08 195 LEU G O 1
ATOM 11589 N N . GLY F 1 195 ? 19.167 72.452 76.627 1.00 17.61 196 GLY G N 1
ATOM 11590 C CA . GLY F 1 195 ? 19.133 73.284 77.812 1.00 15.37 196 GLY G CA 1
ATOM 11591 C C . GLY F 1 195 ? 19.191 74.741 77.391 1.00 17.26 196 GLY G C 1
ATOM 11592 O O . GLY F 1 195 ? 19.873 75.086 76.423 1.00 16.29 196 GLY G O 1
ATOM 11593 N N . VAL F 1 196 ? 18.482 75.600 78.119 1.00 17.09 197 VAL G N 1
ATOM 11594 C CA . VAL F 1 196 ? 18.447 77.017 77.800 1.00 16.66 197 VAL G CA 1
ATOM 11595 C C . VAL F 1 196 ? 19.820 77.686 77.794 1.00 16.86 197 VAL G C 1
ATOM 11596 O O . VAL F 1 196 ? 20.103 78.505 76.921 1.00 16.68 197 VAL G O 1
ATOM 11600 N N . ALA F 1 197 ? 20.687 77.329 78.737 1.00 16.45 198 ALA G N 1
ATOM 11601 C CA . ALA F 1 197 ? 22.019 77.936 78.782 1.00 17.20 198 ALA G CA 1
ATOM 11602 C C . ALA F 1 197 ? 22.761 77.801 77.450 1.00 16.75 198 ALA G C 1
ATOM 11603 O O . ALA F 1 197 ? 23.285 78.781 76.911 1.00 15.50 198 ALA G O 1
ATOM 11605 N N . ARG F 1 198 ? 22.814 76.581 76.929 1.00 16.65 199 ARG G N 1
ATOM 11606 C CA . ARG F 1 198 ? 23.487 76.323 75.662 1.00 18.56 199 ARG G CA 1
ATOM 11607 C C . ARG F 1 198 ? 22.782 77.008 74.495 1.00 17.72 199 ARG G C 1
ATOM 11608 O O . ARG F 1 198 ? 23.434 77.580 73.634 1.00 14.93 199 ARG G O 1
ATOM 11616 N N . ILE F 1 199 ? 21.455 76.940 74.469 1.00 17.94 200 ILE G N 1
ATOM 11617 C CA . ILE F 1 199 ? 20.685 77.570 73.403 1.00 18.60 200 ILE G CA 1
ATOM 11618 C C . ILE F 1 199 ? 20.912 79.087 73.382 1.00 19.46 200 ILE G C 1
ATOM 11619 O O . ILE F 1 199 ? 21.111 79.675 72.321 1.00 19.68 200 ILE G O 1
ATOM 11624 N N . ALA F 1 200 ? 20.882 79.722 74.550 1.00 19.11 201 ALA G N 1
ATOM 11625 C CA . ALA F 1 200 ? 21.111 81.161 74.615 1.00 19.07 201 ALA G CA 1
ATOM 11626 C C . ALA F 1 200 ? 22.482 81.477 74.016 1.00 20.20 201 ALA G C 1
ATOM 11627 O O . ALA F 1 200 ? 22.631 82.438 73.262 1.00 20.45 201 ALA G O 1
ATOM 11629 N N . GLU F 1 201 ? 23.487 80.674 74.359 1.00 20.93 202 GLU G N 1
ATOM 11630 C CA . GLU F 1 201 ? 24.841 80.870 73.833 1.00 21.82 202 GLU G CA 1
ATOM 11631 C C . GLU F 1 201 ? 24.836 80.732 72.302 1.00 20.69 202 GLU G C 1
ATOM 11632 O O . GLU F 1 201 ? 25.463 81.524 71.593 1.00 19.51 202 GLU G O 1
ATOM 11638 N N . GLU F 1 202 ? 24.130 79.727 71.795 1.00 18.19 203 GLU G N 1
ATOM 11639 C CA . GLU F 1 202 ? 24.062 79.512 70.353 1.00 19.90 203 GLU G CA 1
ATOM 11640 C C . GLU F 1 202 ? 23.306 80.638 69.650 1.00 20.40 203 GLU G C 1
ATOM 11641 O O . GLU F 1 202 ? 23.635 81.012 68.522 1.00 20.72 203 GLU G O 1
ATOM 11647 N N . VAL F 1 203 ? 22.296 81.186 70.318 1.00 18.91 204 VAL G N 1
ATOM 11648 C CA . VAL F 1 203 ? 21.529 82.283 69.739 1.00 19.41 204 VAL G CA 1
ATOM 11649 C C . VAL F 1 203 ? 22.455 83.476 69.521 1.00 20.11 204 VAL G C 1
ATOM 11650 O O . VAL F 1 203 ? 22.496 84.059 68.430 1.00 17.99 204 VAL G O 1
ATOM 11654 N N . LEU F 1 204 ? 23.203 83.830 70.564 1.00 19.59 205 LEU G N 1
ATOM 11655 C CA . LEU F 1 204 ? 24.130 84.953 70.491 1.00 20.03 205 LEU G CA 1
ATOM 11656 C C . LEU F 1 204 ? 25.208 84.747 69.422 1.00 20.88 205 LEU G C 1
ATOM 11657 O O . LEU F 1 204 ? 25.593 85.688 68.725 1.00 22.68 205 LEU G O 1
ATOM 11662 N N . LYS F 1 205 ? 25.682 83.515 69.288 1.00 20.83 206 LYS G N 1
ATOM 11663 C CA . LYS F 1 205 ? 26.708 83.194 68.304 1.00 21.23 206 LYS G CA 1
ATOM 11664 C C . LYS F 1 205 ? 26.127 83.320 66.897 1.00 22.01 206 LYS G C 1
ATOM 11665 O O . LYS F 1 205 ? 26.716 83.953 66.022 1.00 20.22 206 LYS G O 1
ATOM 11671 N N . HIS F 1 206 ? 24.961 82.718 66.690 1.00 19.88 207 HIS G N 1
ATOM 11672 C CA . HIS F 1 206 ? 24.290 82.755 65.396 1.00 17.77 207 HIS G CA 1
ATOM 11673 C C . HIS F 1 206 ? 24.005 84.188 64.942 1.00 17.97 207 HIS G C 1
ATOM 11674 O O . HIS F 1 206 ? 23.965 84.470 63.748 1.00 15.73 207 HIS G O 1
ATOM 11681 N N . LEU F 1 207 ? 23.801 85.089 65.898 1.00 17.73 208 LEU G N 1
ATOM 11682 C CA . LEU F 1 207 ? 23.515 86.490 65.588 1.00 18.39 208 LEU G CA 1
ATOM 11683 C C . LEU F 1 207 ? 24.651 87.413 66.046 1.00 19.26 208 LEU G C 1
ATOM 11684 O O . LEU F 1 207 ? 24.431 88.591 66.343 1.00 17.87 208 LEU G O 1
ATOM 11689 N N . GLN F 1 208 ? 25.868 86.880 66.087 1.00 20.88 209 GLN G N 1
ATOM 11690 C CA . GLN F 1 208 ? 27.006 87.655 66.562 1.00 24.42 209 GLN G CA 1
ATOM 11691 C C . GLN F 1 208 ? 27.228 88.978 65.842 1.00 24.11 209 GLN G C 1
ATOM 11692 O O . GLN F 1 208 ? 27.014 89.096 64.633 1.00 22.28 209 GLN G O 1
ATOM 11698 N N . GLY F 1 209 ? 27.654 89.971 66.612 1.00 24.17 210 GLY G N 1
ATOM 11699 C CA . GLY F 1 209 ? 27.925 91.287 66.073 1.00 25.25 210 GLY G CA 1
ATOM 11700 C C . GLY F 1 209 ? 26.711 92.131 65.725 1.00 25.46 210 GLY G C 1
ATOM 11701 O O . GLY F 1 209 ? 26.869 93.257 65.263 1.00 26.84 210 GLY G O 1
ATOM 11702 N N . LEU F 1 210 ? 25.506 91.615 65.946 1.00 22.81 211 LEU G N 1
ATOM 11703 C CA . LEU F 1 210 ? 24.298 92.363 65.614 1.00 20.57 211 LEU G CA 1
ATOM 11704 C C . LEU F 1 210 ? 23.521 92.852 66.822 1.00 20.27 211 LEU G C 1
ATOM 11705 O O . LEU F 1 210 ? 23.521 92.207 67.868 1.00 20.15 211 LEU G O 1
ATOM 11710 N N . PRO F 1 211 ? 22.868 94.021 66.699 1.00 18.89 212 PRO G N 1
ATOM 11711 C CA . PRO F 1 211 ? 22.077 94.522 67.829 1.00 17.42 212 PRO G CA 1
ATOM 11712 C C . PRO F 1 211 ? 20.890 93.565 67.834 1.00 17.86 212 PRO G C 1
ATOM 11713 O O . PRO F 1 211 ? 20.513 93.056 66.777 1.00 18.26 212 PRO G O 1
ATOM 11717 N N . LEU F 1 212 ? 20.294 93.312 68.992 1.00 16.84 213 LEU G N 1
ATOM 11718 C CA . LEU F 1 212 ? 19.199 92.357 69.029 1.00 16.64 213 LEU G CA 1
ATOM 11719 C C . LEU F 1 212 ? 17.832 92.893 69.416 1.00 17.10 213 LEU G C 1
ATOM 11720 O O . LEU F 1 212 ? 17.710 93.754 70.278 1.00 17.43 213 LEU G O 1
ATOM 11725 N N . HIS F 1 213 ? 16.802 92.381 68.754 1.00 16.15 214 HIS G N 1
ATOM 11726 C CA . HIS F 1 213 ? 15.440 92.751 69.077 1.00 16.52 214 HIS G CA 1
ATOM 11727 C C . HIS F 1 213 ? 14.820 91.474 69.630 1.00 16.38 214 HIS G C 1
ATOM 11728 O O . HIS F 1 213 ? 14.848 90.437 68.977 1.00 18.29 214 HIS G O 1
ATOM 11735 N N . VAL F 1 214 ? 14.284 91.544 70.841 1.00 16.61 215 VAL G N 1
ATOM 11736 C CA . VAL F 1 214 ? 13.664 90.385 71.456 1.00 15.75 215 VAL G CA 1
ATOM 11737 C C . VAL F 1 214 ? 12.146 90.538 71.402 1.00 14.57 215 VAL G C 1
ATOM 11738 O O . VAL F 1 214 ? 11.605 91.535 71.869 1.00 14.49 215 VAL G O 1
ATOM 11742 N N . SER F 1 215 ? 11.460 89.572 70.797 1.00 15.44 216 SER G N 1
ATOM 11743 C CA . SER F 1 215 ? 10.002 89.642 70.726 1.00 15.97 216 SER G CA 1
ATOM 11744 C C . SER F 1 215 ? 9.481 88.492 71.584 1.00 16.15 216 SER G C 1
ATOM 11745 O O . SER F 1 215 ? 9.556 87.331 71.193 1.00 15.84 216 SER G O 1
ATOM 11748 N N . LEU F 1 216 ? 8.964 88.830 72.759 1.00 16.98 217 LEU G N 1
ATOM 11749 C CA . LEU F 1 216 ? 8.478 87.839 73.714 1.00 14.78 217 LEU G CA 1
ATOM 11750 C C . LEU F 1 216 ? 6.966 87.679 73.755 1.00 13.92 217 LEU G C 1
ATOM 11751 O O . LEU F 1 216 ? 6.254 88.583 74.187 1.00 14.71 217 LEU G O 1
ATOM 11756 N N . ASP F 1 217 ? 6.491 86.522 73.295 1.00 13.70 218 ASP G N 1
ATOM 11757 C CA . ASP F 1 217 ? 5.068 86.180 73.286 1.00 16.45 218 ASP G CA 1
ATOM 11758 C C . ASP F 1 217 ? 4.834 85.431 74.598 1.00 16.43 218 ASP G C 1
ATOM 11759 O O . ASP F 1 217 ? 5.538 84.466 74.905 1.00 17.42 218 ASP G O 1
ATOM 11764 N N . ALA F 1 218 ? 3.855 85.880 75.373 1.00 16.58 219 ALA G N 1
ATOM 11765 C CA . ALA F 1 218 ? 3.559 85.254 76.653 1.00 17.21 219 ALA G CA 1
ATOM 11766 C C . ALA F 1 218 ? 3.304 83.745 76.567 1.00 17.34 219 ALA G C 1
ATOM 11767 O O . ALA F 1 218 ? 3.624 83.009 77.500 1.00 17.22 219 ALA G O 1
ATOM 11769 N N . ASP F 1 219 ? 2.742 83.276 75.455 1.00 17.87 220 ASP G N 1
ATOM 11770 C CA . ASP F 1 219 ? 2.448 81.847 75.328 1.00 18.29 220 ASP G CA 1
ATOM 11771 C C . ASP F 1 219 ? 3.660 80.914 75.248 1.00 17.05 220 ASP G C 1
ATOM 11772 O O . ASP F 1 219 ? 3.493 79.700 75.182 1.00 18.94 220 ASP G O 1
ATOM 11777 N N . VAL F 1 220 ? 4.876 81.461 75.243 1.00 16.37 221 VAL G N 1
ATOM 11778 C CA . VAL F 1 220 ? 6.053 80.603 75.194 1.00 14.94 221 VAL G CA 1
ATOM 11779 C C . VAL F 1 220 ? 6.180 79.941 76.560 1.00 14.04 221 VAL G C 1
ATOM 11780 O O . VAL F 1 220 ? 6.735 78.848 76.690 1.00 11.42 221 VAL G O 1
ATOM 11784 N N . LEU F 1 221 ? 5.648 80.610 77.578 1.00 14.24 222 LEU G N 1
ATOM 11785 C CA . LEU F 1 221 ? 5.684 80.077 78.933 1.00 15.66 222 LEU G CA 1
ATOM 11786 C C . LEU F 1 221 ? 4.666 78.953 79.050 1.00 16.85 222 LEU G C 1
ATOM 11787 O O . LEU F 1 221 ? 3.633 78.979 78.376 1.00 13.60 222 LEU G O 1
ATOM 11792 N N . ASP F 1 222 ? 4.940 77.971 79.905 1.00 17.49 223 ASP G N 1
ATOM 11793 C CA . ASP F 1 222 ? 3.991 76.875 80.067 1.00 19.32 223 ASP G CA 1
ATOM 11794 C C . ASP F 1 222 ? 2.652 77.464 80.512 1.00 19.06 223 ASP G C 1
ATOM 11795 O O . ASP F 1 222 ? 2.616 78.364 81.337 1.00 20.21 223 ASP G O 1
ATOM 11800 N N . PRO F 1 223 ? 1.535 76.954 79.972 1.00 20.55 224 PRO G N 1
ATOM 11801 C CA . PRO F 1 223 ? 0.197 77.450 80.327 1.00 21.98 224 PRO G CA 1
ATOM 11802 C C . PRO F 1 223 ? -0.103 77.437 81.829 1.00 23.46 224 PRO G C 1
ATOM 11803 O O . PRO F 1 223 ? -0.858 78.273 82.336 1.00 23.34 224 PRO G O 1
ATOM 11807 N N . THR F 1 224 ? 0.489 76.479 82.531 1.00 25.22 225 THR G N 1
ATOM 11808 C CA . THR F 1 224 ? 0.292 76.340 83.965 1.00 28.81 225 THR G CA 1
ATOM 11809 C C . THR F 1 224 ? 0.865 77.558 84.673 1.00 29.51 225 THR G C 1
ATOM 11810 O O . THR F 1 224 ? 0.465 77.901 85.781 1.00 31.98 225 THR G O 1
ATOM 11814 N N . LEU F 1 225 ? 1.797 78.219 84.001 1.00 29.80 226 LEU G N 1
ATOM 11815 C CA . LEU F 1 225 ? 2.467 79.391 84.532 1.00 30.84 226 LEU G CA 1
ATOM 11816 C C . LEU F 1 225 ? 1.888 80.683 83.954 1.00 30.42 226 LEU G C 1
ATOM 11817 O O . LEU F 1 225 ? 1.809 81.705 84.640 1.00 32.00 226 LEU G O 1
ATOM 11822 N N . ALA F 1 226 ? 1.492 80.633 82.687 1.00 27.21 227 ALA G N 1
ATOM 11823 C CA . ALA F 1 226 ? 0.940 81.799 82.013 1.00 25.16 227 ALA G CA 1
ATOM 11824 C C . ALA F 1 226 ? -0.361 81.430 81.318 1.00 22.99 227 ALA G C 1
ATOM 11825 O O . ALA F 1 226 ? -0.385 81.230 80.105 1.00 21.28 227 ALA G O 1
ATOM 11827 N N . PRO F 1 227 ? -1.467 81.339 82.076 1.00 23.70 228 PRO G N 1
ATOM 11828 C CA . PRO F 1 227 ? -2.762 80.984 81.477 1.00 23.43 228 PRO G CA 1
ATOM 11829 C C . PRO F 1 227 ? -3.345 82.086 80.596 1.00 24.43 228 PRO G C 1
ATOM 11830 O O . PRO F 1 227 ? -4.077 81.809 79.652 1.00 24.53 228 PRO G O 1
ATOM 11834 N N . GLY F 1 228 ? -2.998 83.334 80.901 1.00 25.32 229 GLY G N 1
ATOM 11835 C CA . GLY F 1 228 ? -3.520 84.465 80.154 1.00 27.11 229 GLY G CA 1
ATOM 11836 C C . GLY F 1 228 ? -3.027 84.642 78.730 1.00 28.22 229 GLY G C 1
ATOM 11837 O O . GLY F 1 228 ? -2.444 85.669 78.402 1.00 29.63 229 GLY G O 1
ATOM 11838 N N . VAL F 1 229 ? -3.265 83.650 77.882 1.00 29.25 230 VAL G N 1
ATOM 11839 C CA . VAL F 1 229 ? -2.849 83.728 76.489 1.00 31.86 230 VAL G CA 1
ATOM 11840 C C . VAL F 1 229 ? -3.938 83.154 75.587 1.00 33.88 230 VAL G C 1
ATOM 11841 O O . VAL F 1 229 ? -4.671 82.242 75.980 1.00 35.22 230 VAL G O 1
ATOM 11845 N N . GLY F 1 230 ? -4.038 83.689 74.373 1.00 36.02 231 GLY G N 1
ATOM 11846 C CA . GLY F 1 230 ? -5.052 83.233 73.441 1.00 36.32 231 GLY G CA 1
ATOM 11847 C C . GLY F 1 230 ? -4.906 81.805 72.955 1.00 38.16 231 GLY G C 1
ATOM 11848 O O . GLY F 1 230 ? -5.892 81.065 72.874 1.00 38.57 231 GLY G O 1
ATOM 11849 N N . THR F 1 231 ? -3.683 81.406 72.631 1.00 38.15 232 THR G N 1
ATOM 11850 C CA . THR F 1 231 ? -3.455 80.059 72.136 1.00 39.66 232 THR G CA 1
ATOM 11851 C C . THR F 1 231 ? -2.462 79.294 73.003 1.00 38.64 232 THR G C 1
ATOM 11852 O O . THR F 1 231 ? -1.313 79.090 72.612 1.00 38.97 232 THR G O 1
ATOM 11856 N N . PRO F 1 232 ? -2.898 78.859 74.195 1.00 36.92 233 PRO G N 1
ATOM 11857 C CA . PRO F 1 232 ? -2.015 78.114 75.094 1.00 34.83 233 PRO G CA 1
ATOM 11858 C C . PRO F 1 232 ? -1.623 76.761 74.514 1.00 33.10 233 PRO G C 1
ATOM 11859 O O . PRO F 1 232 ? -2.429 76.101 73.858 1.00 33.95 233 PRO G O 1
ATOM 11863 N N . VAL F 1 233 ? -0.377 76.365 74.749 1.00 29.07 234 VAL G N 1
ATOM 11864 C CA . VAL F 1 233 ? 0.134 75.085 74.276 1.00 26.49 234 VAL G CA 1
ATOM 11865 C C . VAL F 1 233 ? 0.944 74.463 75.417 1.00 25.63 234 VAL G C 1
ATOM 11866 O O . VAL F 1 233 ? 1.911 75.047 75.898 1.00 21.61 234 VAL G O 1
ATOM 11870 N N . PRO F 1 234 ? 0.552 73.266 75.872 1.00 25.06 235 PRO G N 1
ATOM 11871 C CA . PRO F 1 234 ? 1.285 72.623 76.966 1.00 25.02 235 PRO G CA 1
ATOM 11872 C C . PRO F 1 234 ? 2.748 72.331 76.650 1.00 23.88 235 PRO G C 1
ATOM 11873 O O . PRO F 1 234 ? 3.128 72.236 75.488 1.00 23.85 235 PRO G O 1
ATOM 11877 N N . GLY F 1 235 ? 3.562 72.195 77.694 1.00 22.30 236 GLY G N 1
ATOM 11878 C CA . GLY F 1 235 ? 4.970 71.892 77.508 1.00 21.04 236 GLY G CA 1
ATOM 11879 C C . GLY F 1 235 ? 5.849 73.086 77.180 1.00 20.44 236 GLY G C 1
ATOM 11880 O O . GLY F 1 235 ? 6.764 72.974 76.368 1.00 19.67 236 GLY G O 1
ATOM 11881 N N . GLY F 1 236 ? 5.598 74.222 77.827 1.00 19.61 237 GLY G N 1
ATOM 11882 C CA . GLY F 1 236 ? 6.385 75.412 77.553 1.00 16.38 237 GLY G CA 1
ATOM 11883 C C . GLY F 1 236 ? 7.561 75.634 78.486 1.00 16.95 237 GLY G C 1
ATOM 11884 O O . GLY F 1 236 ? 7.946 74.742 79.248 1.00 15.88 237 GLY G O 1
ATOM 11885 N N . LEU F 1 237 ? 8.135 76.833 78.434 1.00 15.60 238 LEU G N 1
ATOM 11886 C CA . LEU F 1 237 ? 9.277 77.155 79.279 1.00 15.86 238 LEU G CA 1
ATOM 11887 C C . LEU F 1 237 ? 8.865 77.326 80.730 1.00 14.23 238 LEU G C 1
ATOM 11888 O O . LEU F 1 237 ? 7.755 77.753 81.017 1.00 14.11 238 LEU G O 1
ATOM 11893 N N . THR F 1 238 ? 9.760 76.984 81.648 1.00 13.62 239 THR G N 1
ATOM 11894 C CA . THR F 1 238 ? 9.476 77.174 83.064 1.00 14.07 239 THR G CA 1
ATOM 11895 C C . THR F 1 238 ? 9.847 78.614 83.394 1.00 14.15 239 THR G C 1
ATOM 11896 O O . THR F 1 238 ? 10.492 79.287 82.589 1.00 14.11 239 THR G O 1
ATOM 11900 N N . TYR F 1 239 ? 9.432 79.061 84.576 1.00 13.56 240 TYR G N 1
ATOM 11901 C CA . TYR F 1 239 ? 9.720 80.397 85.088 1.00 15.56 240 TYR G CA 1
ATOM 11902 C C . TYR F 1 239 ? 11.233 80.628 85.086 1.00 14.69 240 TYR G C 1
ATOM 11903 O O . TYR F 1 239 ? 11.709 81.636 84.582 1.00 13.23 240 TYR G O 1
ATOM 11912 N N . ARG F 1 240 ? 11.985 79.684 85.650 1.00 14.24 241 ARG G N 1
ATOM 11913 C CA . ARG F 1 240 ? 13.444 79.789 85.713 1.00 14.00 241 ARG G CA 1
ATOM 11914 C C . ARG F 1 240 ? 14.132 79.808 84.340 1.00 14.18 241 ARG G C 1
ATOM 11915 O O . ARG F 1 240 ? 15.076 80.577 84.127 1.00 12.53 241 ARG G O 1
ATOM 11923 N N . GLU F 1 241 ? 13.686 78.957 83.417 1.00 13.43 242 GLU G N 1
ATOM 11924 C CA . GLU F 1 241 ? 14.276 78.931 82.080 1.00 13.00 242 GLU G CA 1
ATOM 11925 C C . GLU F 1 241 ? 14.094 80.271 81.376 1.00 13.16 242 GLU G C 1
ATOM 11926 O O . GLU F 1 241 ? 15.022 80.779 80.744 1.00 12.06 242 GLU G O 1
ATOM 11932 N N . ALA F 1 242 ? 12.895 80.836 81.474 1.00 11.78 243 ALA G N 1
ATOM 11933 C CA . ALA F 1 242 ? 12.630 82.116 80.821 1.00 13.38 243 ALA G CA 1
ATOM 11934 C C . ALA F 1 242 ? 13.541 83.202 81.398 1.00 13.16 243 ALA G C 1
ATOM 11935 O O . ALA F 1 242 ? 14.110 83.997 80.653 1.00 12.78 243 ALA G O 1
ATOM 11937 N N . HIS F 1 243 ? 13.682 83.234 82.722 1.00 13.67 244 HIS G N 1
ATOM 11938 C CA . HIS F 1 243 ? 14.553 84.221 83.354 1.00 15.04 244 HIS G CA 1
ATOM 11939 C C . HIS F 1 243 ? 16.018 83.991 82.978 1.00 14.67 244 HIS G C 1
ATOM 11940 O O . HIS F 1 243 ? 16.764 84.950 82.780 1.00 14.60 244 HIS G O 1
ATOM 11947 N N . LEU F 1 244 ? 16.433 82.731 82.869 1.00 14.13 245 LEU G N 1
ATOM 11948 C CA . LEU F 1 244 ? 17.819 82.451 82.485 1.00 14.66 245 LEU G CA 1
ATOM 11949 C C . LEU F 1 244 ? 18.083 82.959 81.065 1.00 15.35 245 LEU G C 1
ATOM 11950 O O . LEU F 1 244 ? 19.118 83.575 80.803 1.00 13.71 245 LEU G O 1
ATOM 11955 N N . LEU F 1 245 ? 17.152 82.700 80.149 1.00 13.73 246 LEU G N 1
ATOM 11956 C CA . LEU F 1 245 ? 17.304 83.162 78.772 1.00 14.86 246 LEU G CA 1
ATOM 11957 C C . LEU F 1 245 ? 17.480 84.685 78.743 1.00 14.71 246 LEU G C 1
ATOM 11958 O O . LEU F 1 245 ? 18.410 85.197 78.121 1.00 16.18 246 LEU G O 1
ATOM 11963 N N . MET F 1 246 ? 16.593 85.397 79.431 1.00 14.62 247 MET G N 1
ATOM 11964 C CA . MET F 1 246 ? 16.650 86.859 79.478 1.00 15.31 247 MET G CA 1
ATOM 11965 C C . MET F 1 246 ? 17.976 87.352 80.064 1.00 15.68 247 MET G C 1
ATOM 11966 O O . MET F 1 246 ? 18.577 88.298 79.553 1.00 15.48 247 MET G O 1
ATOM 11971 N N . GLU F 1 247 ? 18.426 86.707 81.136 1.00 15.63 248 GLU G N 1
ATOM 11972 C CA . GLU F 1 247 ? 19.673 87.088 81.794 1.00 16.24 248 GLU G CA 1
ATOM 11973 C C . GLU F 1 247 ? 20.899 86.898 80.913 1.00 16.52 248 GLU G C 1
ATOM 11974 O O . GLU F 1 247 ? 21.810 87.722 80.944 1.00 17.49 248 GLU G O 1
ATOM 11980 N N . ILE F 1 248 ? 20.937 85.817 80.139 1.00 15.08 249 ILE G N 1
ATOM 11981 C CA . ILE F 1 248 ? 22.081 85.579 79.270 1.00 16.16 249 ILE G CA 1
ATOM 11982 C C . ILE F 1 248 ? 22.053 86.535 78.077 1.00 17.01 249 ILE G C 1
ATOM 11983 O O . ILE F 1 248 ? 23.098 87.007 77.627 1.00 17.53 249 ILE G O 1
ATOM 11988 N N . LEU F 1 249 ? 20.859 86.829 77.568 1.00 17.21 250 LEU G N 1
ATOM 11989 C CA . LEU F 1 249 ? 20.744 87.756 76.453 1.00 17.83 250 LEU G CA 1
ATOM 11990 C C . LEU F 1 249 ? 21.163 89.132 76.964 1.00 19.03 250 LEU G C 1
ATOM 11991 O O . LEU F 1 249 ? 21.840 89.884 76.266 1.00 19.95 250 LEU G O 1
ATOM 11996 N N . ALA F 1 250 ? 20.779 89.446 78.198 1.00 19.61 251 ALA G N 1
ATOM 11997 C CA . ALA F 1 250 ? 21.130 90.729 78.795 1.00 21.13 251 ALA G CA 1
ATOM 11998 C C . ALA F 1 250 ? 22.644 90.894 78.912 1.00 22.59 251 ALA G C 1
ATOM 11999 O O . ALA F 1 250 ? 23.183 91.963 78.620 1.00 22.66 251 ALA G O 1
ATOM 12001 N N . GLU F 1 251 ? 23.325 89.840 79.348 1.00 23.38 252 GLU G N 1
ATOM 12002 C CA . GLU F 1 251 ? 24.777 89.880 79.495 1.00 25.58 252 GLU G CA 1
ATOM 12003 C C . GLU F 1 251 ? 25.496 90.247 78.202 1.00 24.87 252 GLU G C 1
ATOM 12004 O O . GLU F 1 251 ? 26.574 90.833 78.237 1.00 25.73 252 GLU G O 1
ATOM 12010 N N . SER F 1 252 ? 24.921 89.890 77.060 1.00 24.32 253 SER G N 1
ATOM 12011 C CA . SER F 1 252 ? 25.567 90.202 75.793 1.00 22.77 253 SER G CA 1
ATOM 12012 C C . SER F 1 252 ? 25.714 91.707 75.613 1.00 22.42 253 SER G C 1
ATOM 12013 O O . SER F 1 252 ? 26.640 92.172 74.949 1.00 24.11 253 SER G O 1
ATOM 12016 N N . GLY F 1 253 ? 24.793 92.458 76.203 1.00 22.13 254 GLY G N 1
ATOM 12017 C CA . GLY F 1 253 ? 24.820 93.903 76.082 1.00 21.90 254 GLY G CA 1
ATOM 12018 C C . GLY F 1 253 ? 24.399 94.364 74.695 1.00 22.37 254 GLY G C 1
ATOM 12019 O O . GLY F 1 253 ? 24.537 95.542 74.369 1.00 23.48 254 GLY G O 1
ATOM 12020 N N . ARG F 1 254 ? 23.876 93.446 73.879 1.00 20.81 255 ARG G N 1
ATOM 12021 C CA . ARG F 1 254 ? 23.451 93.782 72.522 1.00 19.50 255 ARG G CA 1
ATOM 12022 C C . ARG F 1 254 ? 21.944 93.933 72.299 1.00 19.76 255 ARG G C 1
ATOM 12023 O O . ARG F 1 254 ? 21.520 94.265 71.192 1.00 18.96 255 ARG G O 1
ATOM 12031 N N . VAL F 1 255 ? 21.138 93.700 73.330 1.00 19.47 256 VAL G N 1
ATOM 12032 C CA . VAL F 1 255 ? 19.689 93.831 73.183 1.00 19.74 256 VAL G CA 1
ATOM 12033 C C . VAL F 1 255 ? 19.319 95.313 73.084 1.00 21.44 256 VAL G C 1
ATOM 12034 O O . VAL F 1 255 ? 19.678 96.107 73.954 1.00 20.86 256 VAL G O 1
ATOM 12038 N N . GLN F 1 256 ? 18.604 95.677 72.021 1.00 21.45 257 GLN G N 1
ATOM 12039 C CA . GLN F 1 256 ? 18.219 97.065 71.778 1.00 22.96 257 GLN G CA 1
ATOM 12040 C C . GLN F 1 256 ? 16.724 97.368 71.831 1.00 21.89 257 GLN G C 1
ATOM 12041 O O . GLN F 1 256 ? 16.332 98.529 71.950 1.00 21.18 257 GLN G O 1
ATOM 12047 N N . SER F 1 257 ? 15.884 96.343 71.735 1.00 20.76 258 SER G N 1
ATOM 12048 C CA . SER F 1 257 ? 14.447 96.575 71.752 1.00 18.85 258 SER G CA 1
ATOM 12049 C C . SER F 1 257 ? 13.681 95.338 72.185 1.00 17.44 258 SER G C 1
ATOM 12050 O O . SER F 1 257 ? 14.177 94.220 72.057 1.00 17.05 258 SER G O 1
ATOM 12053 N N . LEU F 1 258 ? 12.462 95.550 72.667 1.00 15.82 259 LEU G N 1
ATOM 12054 C CA . LEU F 1 258 ? 11.638 94.465 73.180 1.00 17.20 259 LEU G CA 1
ATOM 12055 C C . LEU F 1 258 ? 10.130 94.595 72.968 1.00 16.84 259 LEU G C 1
ATOM 12056 O O . LEU F 1 258 ? 9.568 95.681 73.113 1.00 18.64 259 LEU G O 1
ATOM 12061 N N . ASP F 1 259 ? 9.490 93.473 72.638 1.00 16.30 260 ASP G N 1
ATOM 12062 C CA . ASP F 1 259 ? 8.038 93.405 72.478 1.00 14.69 260 ASP G CA 1
ATOM 12063 C C . ASP F 1 259 ? 7.562 92.448 73.575 1.00 14.37 260 ASP G C 1
ATOM 12064 O O . ASP F 1 259 ? 8.192 91.411 73.798 1.00 13.39 260 ASP G O 1
ATOM 12069 N N . LEU F 1 260 ? 6.470 92.806 74.248 1.00 14.59 261 LEU G N 1
ATOM 12070 C CA . LEU F 1 260 ? 5.844 91.990 75.289 1.00 16.34 261 LEU G CA 1
ATOM 12071 C C . LEU F 1 260 ? 4.424 91.861 74.743 1.00 17.33 261 LEU G C 1
ATOM 12072 O O . LEU F 1 260 ? 3.590 92.758 74.924 1.00 17.47 261 LEU G O 1
ATOM 12077 N N . VAL F 1 261 ? 4.154 90.743 74.074 1.00 16.45 262 VAL G N 1
ATOM 12078 C CA . VAL F 1 261 ? 2.866 90.547 73.421 1.00 17.65 262 VAL G CA 1
ATOM 12079 C C . VAL F 1 261 ? 1.988 89.381 73.856 1.00 18.17 262 VAL G C 1
ATOM 12080 O O . VAL F 1 261 ? 2.400 88.511 74.622 1.00 17.72 262 VAL G O 1
ATOM 12084 N N . GLU F 1 262 ? 0.758 89.403 73.346 1.00 19.84 263 GLU G N 1
ATOM 12085 C CA . GLU F 1 262 ? -0.240 88.363 73.565 1.00 21.73 263 GLU G CA 1
ATOM 12086 C C . GLU F 1 262 ? -0.741 88.142 74.991 1.00 22.20 263 GLU G C 1
ATOM 12087 O O . GLU F 1 262 ? -1.258 87.075 75.309 1.00 24.00 263 GLU G O 1
ATOM 12093 N N . VAL F 1 263 ? -0.586 89.135 75.853 1.00 22.10 264 VAL G N 1
ATOM 12094 C CA . VAL F 1 263 ? -1.088 89.002 77.211 1.00 21.91 264 VAL G CA 1
ATOM 12095 C C . VAL F 1 263 ? -2.602 89.205 77.118 1.00 21.90 264 VAL G C 1
ATOM 12096 O O . VAL F 1 263 ? -3.073 90.193 76.539 1.00 21.19 264 VAL G O 1
ATOM 12100 N N . ASN F 1 264 ? -3.364 88.254 77.649 1.00 22.46 265 ASN G N 1
ATOM 12101 C CA . ASN F 1 264 ? -4.821 88.345 77.605 1.00 24.02 265 ASN G CA 1
ATOM 12102 C C . ASN F 1 264 ? -5.378 88.224 79.019 1.00 24.36 265 ASN G C 1
ATOM 12103 O O . ASN F 1 264 ? -5.587 87.127 79.523 1.00 24.90 265 ASN G O 1
ATOM 12108 N N . PRO F 1 265 ? -5.632 89.362 79.677 1.00 24.98 266 PRO G N 1
ATOM 12109 C CA . PRO F 1 265 ? -6.166 89.348 81.044 1.00 26.28 266 PRO G CA 1
ATOM 12110 C C . PRO F 1 265 ? -7.512 88.633 81.220 1.00 26.77 266 PRO G C 1
ATOM 12111 O O . PRO F 1 265 ? -7.818 88.138 82.303 1.00 26.59 266 PRO G O 1
ATOM 12115 N N . ILE F 1 266 ? -8.301 88.569 80.154 1.00 27.39 267 ILE G N 1
ATOM 12116 C CA . ILE F 1 266 ? -9.604 87.913 80.192 1.00 27.91 267 ILE G CA 1
ATOM 12117 C C . ILE F 1 266 ? -9.479 86.411 80.409 1.00 27.09 267 ILE G C 1
ATOM 12118 O O . ILE F 1 266 ? -10.409 85.760 80.884 1.00 25.97 267 ILE G O 1
ATOM 12123 N N . LEU F 1 267 ? -8.318 85.864 80.069 1.00 26.59 268 LEU G N 1
ATOM 12124 C CA . LEU F 1 267 ? -8.073 84.439 80.227 1.00 25.97 268 LEU G CA 1
ATOM 12125 C C . LEU F 1 267 ? -7.050 84.205 81.327 1.00 25.92 268 LEU G C 1
ATOM 12126 O O . LEU F 1 267 ? -6.725 83.068 81.657 1.00 27.87 268 LEU G O 1
ATOM 12131 N N . ASP F 1 268 ? -6.556 85.294 81.904 1.00 24.95 269 ASP G N 1
ATOM 12132 C CA . ASP F 1 268 ? -5.536 85.218 82.942 1.00 25.63 269 ASP G CA 1
ATOM 12133 C C . ASP F 1 268 ? -6.099 84.973 84.339 1.00 27.20 269 ASP G C 1
ATOM 12134 O O . ASP F 1 268 ? -7.320 84.964 84.550 1.00 25.70 269 ASP G O 1
ATOM 12139 N N . GLU F 1 269 ? -5.190 84.770 85.288 1.00 27.18 270 GLU G N 1
ATOM 12140 C CA . GLU F 1 269 ? -5.559 84.556 86.679 1.00 27.92 270 GLU G CA 1
ATOM 12141 C C . GLU F 1 269 ? -4.763 85.524 87.547 1.00 26.58 270 GLU G C 1
ATOM 12142 O O . GLU F 1 269 ? -3.541 85.397 87.690 1.00 24.77 270 GLU G O 1
ATOM 12148 N N . ARG F 1 270 ? -5.461 86.507 88.104 1.00 24.29 271 ARG G N 1
ATOM 12149 C CA . ARG F 1 270 ? -4.832 87.496 88.964 1.00 24.67 271 ARG G CA 1
ATOM 12150 C C . ARG F 1 270 ? -3.702 88.249 88.273 1.00 22.78 271 ARG G C 1
ATOM 12151 O O . ARG F 1 270 ? -2.739 88.663 88.923 1.00 21.48 271 ARG G O 1
ATOM 12159 N N . ASN F 1 271 ? -3.809 88.402 86.956 1.00 21.20 272 ASN G N 1
ATOM 12160 C CA . ASN F 1 271 ? -2.819 89.142 86.184 1.00 22.37 272 ASN G CA 1
ATOM 12161 C C . ASN F 1 271 ? -1.414 88.547 86.283 1.00 22.55 272 ASN G C 1
ATOM 12162 O O . ASN F 1 271 ? -0.425 89.237 86.020 1.00 22.00 272 ASN G O 1
ATOM 12167 N N . ARG F 1 272 ? -1.313 87.272 86.638 1.00 21.49 273 ARG G N 1
ATOM 12168 C CA . ARG F 1 272 ? 0.001 86.675 86.793 1.00 23.52 273 ARG G CA 1
ATOM 12169 C C . ARG F 1 272 ? 0.798 86.554 85.504 1.00 22.38 273 ARG G C 1
ATOM 12170 O O . ARG F 1 272 ? 2.021 86.589 85.530 1.00 22.84 273 ARG G O 1
ATOM 12178 N N . THR F 1 273 ? 0.122 86.427 84.372 1.00 22.37 274 THR G N 1
ATOM 12179 C CA . THR F 1 273 ? 0.839 86.332 83.110 1.00 22.36 274 THR G CA 1
ATOM 12180 C C . THR F 1 273 ? 1.520 87.673 82.810 1.00 21.43 274 THR G C 1
ATOM 12181 O O . THR F 1 273 ? 2.683 87.712 82.409 1.00 19.74 274 THR G O 1
ATOM 12185 N N . ALA F 1 274 ? 0.802 88.772 83.026 1.00 18.73 275 ALA G N 1
ATOM 12186 C CA . ALA F 1 274 ? 1.367 90.101 82.804 1.00 17.92 275 ALA G CA 1
ATOM 12187 C C . ALA F 1 274 ? 2.525 90.319 83.774 1.00 17.23 275 ALA G C 1
ATOM 12188 O O . ALA F 1 274 ? 3.570 90.861 83.408 1.00 16.50 275 ALA G O 1
ATOM 12190 N N . GLU F 1 275 ? 2.337 89.903 85.021 1.00 16.33 276 GLU G N 1
ATOM 12191 C CA . GLU F 1 275 ? 3.394 90.055 86.018 1.00 18.63 276 GLU G CA 1
ATOM 12192 C C . GLU F 1 275 ? 4.618 89.237 85.608 1.00 17.96 276 GLU G C 1
ATOM 12193 O O . GLU F 1 275 ? 5.752 89.644 85.844 1.00 16.45 276 GLU G O 1
ATOM 12199 N N . MET F 1 276 ? 4.380 88.084 84.984 1.00 19.13 277 MET G N 1
ATOM 12200 C CA . MET F 1 276 ? 5.466 87.213 84.523 1.00 20.87 277 MET G CA 1
ATOM 12201 C C . MET F 1 276 ? 6.313 87.944 83.496 1.00 19.91 277 MET G C 1
ATOM 12202 O O . MET F 1 276 ? 7.541 88.009 83.609 1.00 19.24 277 MET G O 1
ATOM 12207 N N . LEU F 1 277 ? 5.647 88.482 82.476 1.00 18.93 278 LEU G N 1
ATOM 12208 C CA . LEU F 1 277 ? 6.339 89.196 81.413 1.00 18.69 278 LEU G CA 1
ATOM 12209 C C . LEU F 1 277 ? 7.063 90.441 81.907 1.00 18.01 278 LEU G C 1
ATOM 12210 O O . LEU F 1 277 ? 8.130 90.774 81.407 1.00 18.39 278 LEU G O 1
ATOM 12215 N N . VAL F 1 278 ? 6.495 91.136 82.885 1.00 17.53 279 VAL G N 1
ATOM 12216 C CA . VAL F 1 278 ? 7.168 92.317 83.405 1.00 17.66 279 VAL G CA 1
ATOM 12217 C C . VAL F 1 278 ? 8.465 91.866 84.070 1.00 17.13 279 VAL G C 1
ATOM 12218 O O . VAL F 1 278 ? 9.505 92.499 83.898 1.00 17.77 279 VAL G O 1
ATOM 12222 N N . GLY F 1 279 ? 8.399 90.762 84.813 1.00 18.10 280 GLY G N 1
ATOM 12223 C CA . GLY F 1 279 ? 9.582 90.244 85.484 1.00 15.47 280 GLY G CA 1
ATOM 12224 C C . GLY F 1 279 ? 10.656 89.847 84.489 1.00 16.46 280 GLY G C 1
ATOM 12225 O O . GLY F 1 279 ? 11.844 90.061 84.735 1.00 17.12 280 GLY G O 1
ATOM 12226 N N . LEU F 1 280 ? 10.246 89.262 83.366 1.00 14.73 281 LEU G N 1
ATOM 12227 C CA . LEU F 1 280 ? 11.189 88.857 82.334 1.00 14.57 281 LEU G CA 1
ATOM 12228 C C . LEU F 1 280 ? 11.801 90.089 81.662 1.00 15.16 281 LEU G C 1
ATOM 12229 O O . LEU F 1 280 ? 12.977 90.080 81.313 1.00 15.94 281 LEU G O 1
ATOM 12234 N N . ALA F 1 281 ? 11.013 91.146 81.483 1.00 14.47 282 ALA G N 1
ATOM 12235 C CA . ALA F 1 281 ? 11.548 92.365 80.872 1.00 15.42 282 ALA G CA 1
ATOM 12236 C C . ALA F 1 281 ? 12.650 92.926 81.768 1.00 15.16 282 ALA G C 1
ATOM 12237 O O . ALA F 1 281 ? 13.683 93.384 81.280 1.00 16.89 282 ALA G O 1
ATOM 12239 N N . LEU F 1 282 ? 12.426 92.883 83.080 1.00 16.01 283 LEU G N 1
ATOM 12240 C CA . LEU F 1 282 ? 13.409 93.402 84.034 1.00 16.38 283 LEU G CA 1
ATOM 12241 C C . LEU F 1 282 ? 14.718 92.611 83.948 1.00 16.33 283 LEU G C 1
ATOM 12242 O O . LEU F 1 282 ? 15.805 93.190 84.006 1.00 15.84 283 LEU G O 1
ATOM 12247 N N . SER F 1 283 ? 14.616 91.290 83.804 1.00 15.41 284 SER G N 1
ATOM 12248 C CA . SER F 1 283 ? 15.809 90.461 83.668 1.00 15.60 284 SER G CA 1
ATOM 12249 C C . SER F 1 283 ? 16.528 90.782 82.361 1.00 15.53 284 SER G C 1
ATOM 12250 O O . SER F 1 283 ? 17.756 90.822 82.321 1.00 16.64 284 SER G O 1
ATOM 12253 N N . LEU F 1 284 ? 15.767 90.998 81.290 1.00 15.18 285 LEU G N 1
ATOM 12254 C CA . LEU F 1 284 ? 16.372 91.303 79.998 1.00 16.03 285 LEU G CA 1
ATOM 12255 C C . LEU F 1 284 ? 17.113 92.633 80.074 1.00 17.31 285 LEU G C 1
ATOM 12256 O O . LEU F 1 284 ? 18.131 92.821 79.415 1.00 17.29 285 LEU G O 1
ATOM 12261 N N . LEU F 1 285 ? 16.599 93.552 80.882 1.00 17.93 286 LEU G N 1
ATOM 12262 C CA . LEU F 1 285 ? 17.224 94.855 81.010 1.00 20.45 286 LEU G CA 1
ATOM 12263 C C . LEU F 1 285 ? 18.233 94.968 82.159 1.00 21.97 286 LEU G C 1
ATOM 12264 O O . LEU F 1 285 ? 18.490 96.055 82.673 1.00 22.40 286 LEU G O 1
ATOM 12269 N N . GLY F 1 286 ? 18.803 93.837 82.560 1.00 22.47 287 GLY G N 1
ATOM 12270 C CA . GLY F 1 286 ? 19.828 93.863 83.591 1.00 23.14 287 GLY G CA 1
ATOM 12271 C C . GLY F 1 286 ? 19.554 93.451 85.027 1.00 22.98 287 GLY G C 1
ATOM 12272 O O . GLY F 1 286 ? 20.497 93.305 85.806 1.00 23.02 287 GLY G O 1
ATOM 12273 N N . LYS F 1 287 ? 18.296 93.263 85.408 1.00 22.60 288 LYS G N 1
ATOM 12274 C CA . LYS F 1 287 ? 18.019 92.868 86.781 1.00 21.80 288 LYS G CA 1
ATOM 12275 C C . LYS F 1 287 ? 18.659 91.517 87.072 1.00 22.72 288 LYS G C 1
ATOM 12276 O O . LYS F 1 287 ? 18.453 90.537 86.350 1.00 21.27 288 LYS G O 1
ATOM 12282 N N . ARG F 1 288 ? 19.445 91.465 88.138 1.00 24.63 289 ARG G N 1
ATOM 12283 C CA . ARG F 1 288 ? 20.147 90.239 88.490 1.00 28.50 289 ARG G CA 1
ATOM 12284 C C . ARG F 1 288 ? 20.092 89.942 89.985 1.00 29.60 289 ARG G C 1
ATOM 12285 O O . ARG F 1 288 ? 19.931 90.839 90.816 1.00 27.89 289 ARG G O 1
ATOM 12293 N N . ILE F 1 289 ? 20.192 88.668 90.328 1.00 29.48 290 ILE G N 1
ATOM 12294 C CA . ILE F 1 289 ? 20.159 88.284 91.727 1.00 32.28 290 ILE G CA 1
ATOM 12295 C C . ILE F 1 289 ? 21.409 88.821 92.422 1.00 34.16 290 ILE G C 1
ATOM 12296 O O . ILE F 1 289 ? 21.337 89.280 93.562 1.00 32.42 290 ILE G O 1
ATOM 12301 N N . PHE F 1 290 ? 22.529 88.781 91.709 1.00 36.33 291 PHE G N 1
ATOM 12302 C CA . PHE F 1 290 ? 23.834 89.216 92.211 1.00 42.33 291 PHE G CA 1
ATOM 12303 C C . PHE F 1 290 ? 24.438 90.207 91.236 1.00 43.83 291 PHE G C 1
ATOM 12304 O O . PHE F 1 290 ? 25.331 89.814 90.441 1.00 46.28 291 PHE G O 1
#

Organism: Thermus thermophilus (strain ATCC 27634 / DSM 579 / HB8) (NCBI:txid300852)

B-factor: mean 28.15, std 9.96, range [5.6, 62.48]

Radius of gyration: 37.83 Å; Cα contacts (8 Å, |Δi|>4): 3889; chains: 6; bounding box: 81×108×110 Å